Protein 6LRB (pdb70)

Organism: Nitratiruptor phage NrS-1 (NCBI:txid1230469)

Secondary structure (DSSP, 8-state):
---TTHHHHHHHHTT-EEEEETTTTEEEEEETTEEEEE-HHHHHHHHHHHHS---SS----EEEEE--SSS-SEEEETTEEEEE-----GGGS----SPPPHHHHHHHHHHTTT-HHHHHHHHHHHHHHHHH----S-EEEEESSTTSSHHHHHHHHHHHHGGGEEEEE-HHHHHSS--GGGTT-SEEEEE-------GGGHHHHHHH-SEEEE--TTS--EEEE----EEEE-SSS--S---TT-SSEEEEE----GGGSSS--TTHHHHHHHTHHHHHHHHHT----STTTT-----HHHHHHHHHHS-HHHHHHHHHHTT-HHHHHHTTTTHHHHTTSS-HHHHHHHHHHHHHTEEEHHHHHHHHHHHHSS---HHHHIIIIITTTT-EEEEEEESSSSEEEEEEE-/-TTHHHHHHHHTT-EEEEETTTTEEEEEETTEEEEE-HHHHHHHHHHHHS---SS----EEEEE--SSS-SEE-STT--EEE-----GGGS----SPPPHHHHHHHHHHTTT-HHHHHHHHHHHHHHHHH----S-EEEEESSTTSSHHHHHHHHHHHHGGGEEEEE-HHHHHSS--GGGTT-SEEEEE-------GGGGHHHHHH-SEEEE--TTS--EEEE----EEEE-SSS--S---TT-SSEEEEE----GGGSSS--STHHHHHHHTHHHHHHHHHT----STTTT-----HHHHHHHHHHS-HHHHHHHHHHTT-HHHHHHTTTTHHHHTTSS-HHHHHHHHHHHHHTEEEHHHHHHHHHHHHSS---HHHHIIIIITTTT-EEEEEEEETTEEEEEEEE-/--TTHHHHHHHHTT-EEEEETTTTEEEEEETTEEEEE-HHHHHHHHHHHHS---SS----EEEEE--SSS-SEE-STTPPEEE-----GGGS----SPPPHHHHHHHHHHTTT-HHHHHHHHHHHHHHHHH----S-EEEEESSTTSSHHHHHHHHHHHHGGGEEEEE-HHHHHSS--GGGTT-SEEEEE--------GGGGHHHHHH-SEEEE--TTS--EEEE----EEEEESSS--S---TT-SSEEEEE----GGGSSS--STHHHHHHHTHHHHHHHHHT----STTTT-----HHHHHHHHHHS-HHHHHHHHHHTT-HHHHHHTTTTHHHHTTSS-HHHHHHHHHHHHHTEEEHHHHHHHHHHHHSS---HHHHIIIIITTTT-EEEEEEESSSSEEEEEEE-/--S-TTHHHHHHHHTT-EEEEETTTTEEEEEETTEEEEE-HHHHHHHHHHHHS---SS----EEEEE--SSS-SEEEETTEEEEE-----GGGS----SPPPHHHHHHHHHHTTT-HHHHHHHHHHHHHHHHH----S-EEEEESSTTSSHHHHHHHHHHHHGGGEEEEE-HHHHHSS--GGGTT-SEEEEE-----GGGGHHHHHH-SEEEE--TTS--EEEE----EEEE-SSS--S---TT-SSEEEEE----GGGSSS--STHHHHHHHTHHHHHHHHHT----STTTT-----HHHHHHHHHHS-HHHHHHHHHHTT-HHHHHHTTTTHHHHTTSS-HHHHHHHHHHHHHTEEEHHHHHHHHHHHHSS---HHHHIIIIITTTT-EEEEEEESSSSEEEEEEE-/--S-TTHHHHHHHHTT-EEEEETTTTEEEEEETTEEEEE-HHHHHHHHHHHHS---SS----EEEEE--SSS-SEEEETTEEEEE-----GGGS----SPPPHHHHHHHHHHTTT-HHHHHHHHHHHHHHHHH----S-EEEEESSTTSSHHHHHHHHHHHHGGGEEEEE-HHHHHSS--GGGTT-SEEEEE-----GGGGHHHHHH-SEEEE--TTS--EEEE----EEEE-SSS--S---TT-SSEEEEE----GGGSSS--STHHHHHHHTHHHHHHHHHT----STTTT-----HHHHHHHHHHS-HHHHHHHHHHTT-HHHHHHTTTTHHHHTTSS-HHHHHHHHHHHHHTEEEHHHHHHHHHHHHSS---HHHHIIIIITTTT-EEEEEEESSSSEEEEEEE-/--TTHHHHHHHHTT-EEEEETTTTEEEEEETTEEEEE-HHHHHHHHHHHHS---SS----EEEEE--SSS-SEEEETTEEEEE-----GGGS----SPPPHHHHHHHHHHTTT-HHHHHHHHHHHHHHHHH----S-EEEEESSTTSSHHHHHHHHHHHHGGGEEEEE-HHHHHSS--GGGTT-SEEEEE------GGGGHHHHHH-SEEEE--TTS--EEEE----EEEE-SSS--S---TT-SSEEEEE----GGGSSS--STHHHHHHHTHHHHHHHHHT----STTTT-----HHHHHHHHHHS-HHHHHHHHHHTT-HHHHHHTTTTHHHHTTSS-HHHHHHHHHHHHHTEEEHHHHHHHHHHHHSS---HHHHIIIIITTTT-EEEEEEEETTEEEEEEEE-

Sequence (2454 aa):
EKDPLWLYKVLLTKGIEVWFDIKLEKYGIKRNNRVDYIAKSSLQQIVFEIIGKTPKNIAVPTYIGAYEPSKPEKWEEEGIKYINLFKPTPLMKVKPVKEMPEIVKNLLLNLFDYDAKSMGLFINWLAFIYQYKERTGVAWIFMGKQGTGKGLLVDLLKKIFEEHMSSNITDANLDSQFNPYLYNKLIVHLNEVSADMLVKNRLKTWITDETLYINRKNMKEVEIKNFCNFIINSNETIPVDIEDSDRRFNVIECNNVLKEQEWWTTESYQEILNNAEGFAKYLAGIKVDRSKVNEVVMSEKKKAIVETTESVLKQIAKALTDRDIEWFLDNGLEGVVEKNIVNDFQWEELQEAITTGVIPNKYLMIIVEQILGDSKTITWIKRNIITPYQVGETTVVKMAGKPIRAIVVGDPLWLYKVLLTKGIEVWFDIKLEKYGIKRNNRVDYIAKSSLQQIVFEIIGKTPKNIAVPTYIGAYEPSKPEKWEEEGIKYINLFKPTPLMKVKPVKEMPEIVKNLLLNLFDYDAKSMGLFINWLAFIYQYKERTGVAWIFMGKQGTGKGLLVDLLKKIFEEHMSSNITDANLDSQFNPYLYNKLIVHLNEVSADMLVKNRLKTWITDETLYINRKNMKEVEIKNFCNFIINSNETIPVDIEDSDRRFNVIECNNVLKEQEWWTTESYQEILNNAEGFAKYLAGIKVDRSKVNEVVMSEKKKAIVETTESVLKQIAKALTDRDIEWFLDNGLEGVVEKNIVNDFQWEELQEAITTGVIPNKYLMIIVEQILGDSKTITWIKRNIITPYQVGETTVVKMAGKPIRAIVVGKDPLWLYKVLLTKGIEVWFDIKLEKYGIKRNNRVDYIAKSSLQQIVFEIIGKTPKNIAVPTYIGAYEPSKPEKWEEEGIKYINLFKPTPLMKVKPVKEMPEIVKNLLLNLFDYDAKSMGLFINWLAFIYQYKERTGVAWIFMGKQGTGKGLLVDLLKKIFEEHMSSNITDANLDSQFNPYLYNKLIVHLNEVSADNMLVKNRLKTWITDETLYINRKNMKEVEIKNFCNFIINSNETIPVDIEDSDRRFNVIECNNVLKEQEWWTTESYQEILNNAEGFAKYLAGIKVDRSKVNEVVMSEKKKAIVETTESVLKQIAKALTDRDIEWFLDNGLEGVVEKNIVNDFQWEELQEAITTGVIPNKYLMIIVEQILGDSKTITWIKRNIITPYQVGETTVVKMAGKPIRAIVVGEEKDPLWLYKVLLTKGIEVWFDIKLEKYGIKRNNRVDYIAKSSLQQIVFEIIGKTPKNIAVPTYIGAYEPSKPEKWEEEGIKYINLFKPTPLMKVKPVKEMPEIVKNLLLNLFDYDAKSMGLFINWLAFIYQYKERTGVAWIFMGKQGTGKGLLVDLLKKIFEEHMSSNITDANLDSQFNPYLYNKLIVHLNEVSALVKNRLKTWITDETLYINRKNMKEVEIKNFCNFIINSNETIPVDIEDSDRRFNVIECNNVLKEQEWWTTESYQEILNNAEGFAKYLAGIKVDRSKVNEVVMSEKKKAIVETTESVLKQIAKALTDRDIEWFLDNGLEGVVEKNIVNDFQWEELQEAITTGVIPNKYLMIIVEQILGDSKTITWIKRNIITPYQVGETTVVKMAGKPIRAIVVGEEKDPLWLYKVLLTKGIEVWFDIKLEKYGIKRNNRVDYIAKSSLQQIVFEIIGKTPKNIAVPTYIGAYEPSKPEKWEEEGIKYINLFKPTPLMKVKPVKEMPEIVKNLLLNLFDYDAKSMGLFINWLAFIYQYKERTGVAWIFMGKQGTGKGLLVDLLKKIFEEHMSSNITDANLDSQFNPYLYNKLIVHLNEVSALVKNRLKTWITDETLYINRKNMKEVEIKNFCNFIINSNETIPVDIEDSDRRFNVIECNNVLKEQEWWTTESYQEILNNAEGFAKYLAGIKVDRSKVNEVVMSEKKKAIVETTESVLKQIAKALTDRDIEWFLDNGLEGVVEKNIVNDFQWEELQEAITTGVIPNKYLMIIVEQILGDSKTITWIKRNIITPYQVGETTVVKMAGKPIRAIVVGKDPLWLYKVLLTKGIEVWFDIKLEKYGIKRNNRVDYIAKSSLQQIVFEIIGKTPKNIAVPTYIGAYEPSKPEKWEEEGIKYINLFKPTPLMKVKPVKEMPEIVKNLLLNLFDYDAKSMGLFINWLAFIYQYKERTGVAWIFMGKQGTGKGLLVDLLKKIFEEHMSSNITDANLDSQFNPYLYNKLIVHLNEVSAMLVKNRLKTWITDETLYINRKNMKEVEIKNFCNFIINSNETIPVDIEDSDRRFNVIECNNVLKEQEWWTTESYQEILNNAEGFAKYLAGIKVDRSKVNEVVMSEKKKAIVETTESVLKQIAKALTDRDIEWFLDNGLEGVVEKNIVNDFQWEELQEAITTGVIPNKYLMIIVEQILGDSKTITWIKRNIITPYQVGETTVVKMAGKPIRAIVVG

GO terms:
  GO:0016887 ATP hydrolysis activity (F, EXP)
  GO:0034061 DNA polymerase activity (F, EXP)

Structure (mmCIF, N/CA/C/O backbone):
data_6LRB
#
_entry.id   6LRB
#
_cell.length_a   150.719
_cell.length_b   150.392
_cell.length_c   149.437
_cell.angle_alpha   90.000
_cell.angle_beta   90.000
_cell.angle_gamma   90.000
#
_symmetry.space_group_name_H-M   'P 21 21 21'
#
loop_
_entity.id
_entity.type
_entity.pdbx_description
1 polymer Primase
2 non-polymer 'MAGNESIUM ION'
3 water water
#
loop_
_atom_site.group_PDB
_atom_site.id
_atom_site.type_symbol
_atom_site.label_atom_id
_atom_site.label_alt_id
_atom_site.label_comp_id
_atom_site.label_asym_id
_atom_site.label_entity_id
_atom_site.label_seq_id
_atom_site.pdbx_PDB_ins_code
_atom_site.Cartn_x
_atom_site.Cartn_y
_atom_site.Cartn_z
_atom_site.occupancy
_atom_site.B_iso_or_equiv
_atom_site.auth_seq_id
_atom_site.auth_comp_id
_atom_site.auth_asym_id
_atom_site.auth_atom_id
_atom_site.pdbx_PDB_model_num
ATOM 1 N N . GLU A 1 2 ? 174.783 195.428 125.541 1.00 114.98 304 GLU A N 1
ATOM 2 C CA . GLU A 1 2 ? 174.098 194.292 126.244 1.00 115.85 304 GLU A CA 1
ATOM 3 C C . GLU A 1 2 ? 173.081 194.823 127.254 1.00 124.16 304 GLU A C 1
ATOM 4 O O . GLU A 1 2 ? 173.364 195.793 127.968 1.00 128.29 304 GLU A O 1
ATOM 10 N N . LYS A 1 3 ? 171.918 194.166 127.313 1.00 122.29 305 LYS A N 1
ATOM 11 C CA . LYS A 1 3 ? 170.855 194.489 128.279 1.00 109.34 305 LYS A CA 1
ATOM 12 C C . LYS A 1 3 ? 171.137 193.758 129.595 1.00 104.98 305 LYS A C 1
ATOM 13 O O . LYS A 1 3 ? 171.125 194.390 130.656 1.00 102.09 305 LYS A O 1
ATOM 15 N N . ASP A 1 4 ? 171.400 192.445 129.511 1.00 91.12 306 ASP A N 1
ATOM 16 C CA . ASP A 1 4 ? 171.627 191.609 130.687 1.00 83.20 306 ASP A CA 1
ATOM 17 C C . ASP A 1 4 ? 172.968 190.852 130.657 1.00 94.71 306 ASP A C 1
ATOM 18 O O . ASP A 1 4 ? 173.187 190.027 129.772 1.00 98.22 306 ASP A O 1
ATOM 23 N N . PRO A 1 5 ? 173.870 191.117 131.629 1.00 103.33 307 PRO A N 1
ATOM 24 C CA . PRO A 1 5 ? 175.141 190.354 131.722 1.00 103.18 307 PRO A CA 1
ATOM 25 C C . PRO A 1 5 ? 175.071 188.876 132.162 1.00 97.82 307 PRO A C 1
ATOM 26 O O . PRO A 1 5 ? 176.102 188.171 132.093 1.00 119.39 307 PRO A O 1
ATOM 30 N N . LEU A 1 6 ? 173.908 188.417 132.628 1.00 85.85 308 LEU A N 1
ATOM 31 C CA . LEU A 1 6 ? 173.732 187.042 133.114 1.00 78.36 308 LEU A CA 1
ATOM 32 C C . LEU A 1 6 ? 172.570 186.290 132.440 1.00 66.65 308 LEU A C 1
ATOM 33 O O . LEU A 1 6 ? 172.183 185.236 132.925 1.00 66.58 308 LEU A O 1
ATOM 38 N N . TRP A 1 7 ? 172.083 186.752 131.289 1.00 51.79 309 TRP A N 1
ATOM 39 C CA . TRP A 1 7 ? 170.947 186.057 130.607 1.00 45.65 309 TRP A CA 1
ATOM 40 C C . TRP A 1 7 ? 171.211 184.579 130.433 1.00 48.10 309 TRP A C 1
ATOM 41 O O . TRP A 1 7 ? 170.404 183.760 130.888 1.00 38.61 309 TRP A O 1
ATOM 52 N N . LEU A 1 8 ? 172.410 184.243 129.909 1.00 54.61 310 LEU A N 1
ATOM 53 C CA . LEU A 1 8 ? 172.785 182.859 129.611 1.00 62.58 310 LEU A CA 1
ATOM 54 C C . LEU A 1 8 ? 172.794 181.981 130.876 1.00 70.81 310 LEU A C 1
ATOM 55 O O . LEU A 1 8 ? 172.277 180.868 130.859 1.00 79.54 310 LEU A O 1
ATOM 60 N N . TYR A 1 9 ? 173.375 182.484 131.959 1.00 70.06 311 TYR A N 1
ATOM 61 C CA . TYR A 1 9 ? 173.333 181.818 133.267 1.00 79.69 311 TYR A CA 1
ATOM 62 C C . TYR A 1 9 ? 171.949 181.312 133.614 1.00 86.02 311 TYR A C 1
ATOM 63 O O . TYR A 1 9 ? 171.753 180.151 134.000 1.00 94.08 311 TYR A O 1
ATOM 72 N N . LYS A 1 10 ? 171.005 182.234 133.472 1.00 78.43 312 LYS A N 1
ATOM 73 C CA . LYS A 1 10 ? 169.635 182.054 133.905 1.00 72.64 312 LYS A CA 1
ATOM 74 C C . LYS A 1 10 ? 168.946 181.041 133.010 1.00 72.56 312 LYS A C 1
ATOM 75 O O . LYS A 1 10 ? 168.273 180.140 133.488 1.00 66.17 312 LYS A O 1
ATOM 81 N N . VAL A 1 11 ? 169.120 181.208 131.703 1.00 77.08 313 VAL A N 1
ATOM 82 C CA . VAL A 1 11 ? 168.523 180.302 130.720 1.00 76.89 313 VAL A CA 1
ATOM 83 C C . VAL A 1 11 ? 169.016 178.889 130.968 1.00 76.35 313 VAL A C 1
ATOM 84 O O . VAL A 1 11 ? 168.271 177.936 130.774 1.00 89.28 313 VAL A O 1
ATOM 88 N N . LEU A 1 12 ? 170.286 178.745 131.335 1.00 66.49 314 LEU A N 1
ATOM 89 C CA . LEU A 1 12 ? 170.820 177.422 131.612 1.00 66.76 314 LEU A CA 1
ATOM 90 C C . LEU A 1 12 ? 170.367 176.908 132.977 1.00 59.57 314 LEU A C 1
ATOM 91 O O . LEU A 1 12 ? 170.156 175.717 133.111 1.00 54.72 314 LEU A O 1
ATOM 96 N N . LEU A 1 13 ? 170.161 177.784 133.955 1.00 59.32 315 LEU A N 1
ATOM 97 C CA . LEU A 1 13 ? 169.443 177.381 135.197 1.00 63.48 315 LEU A CA 1
ATOM 98 C C . LEU A 1 13 ? 168.007 176.884 134.964 1.00 67.21 315 LEU A C 1
ATOM 99 O O . LEU A 1 13 ? 167.641 175.825 135.460 1.00 54.78 315 LEU A O 1
ATOM 104 N N . THR A 1 14 ? 167.224 177.627 134.178 1.00 73.91 316 THR A N 1
ATOM 105 C CA . THR A 1 14 ? 165.957 177.133 133.611 1.00 76.06 316 THR A CA 1
ATOM 106 C C . THR A 1 14 ? 166.020 175.648 133.211 1.00 75.66 316 THR A C 1
ATOM 107 O O . THR A 1 14 ? 165.086 174.895 133.466 1.00 90.09 316 THR A O 1
ATOM 111 N N . LYS A 1 15 ? 167.099 175.255 132.541 1.00 77.81 317 LYS A N 1
ATOM 112 C CA . LYS A 1 15 ? 167.297 173.862 132.111 1.00 79.12 317 LYS A CA 1
ATOM 113 C C . LYS A 1 15 ? 168.072 172.979 133.100 1.00 72.31 317 LYS A C 1
ATOM 114 O O . LYS A 1 15 ? 168.523 171.901 132.730 1.00 60.12 317 LYS A O 1
ATOM 120 N N . GLY A 1 16 ? 168.206 173.420 134.356 1.00 77.92 318 GLY A N 1
ATOM 121 C CA . GLY A 1 16 ? 168.934 172.668 135.381 1.00 75.98 318 GLY A CA 1
ATOM 122 C C . GLY A 1 16 ? 170.445 172.518 135.214 1.00 84.89 318 GLY A C 1
ATOM 123 O O . GLY A 1 16 ? 171.001 171.525 135.670 1.00 94.24 318 GLY A O 1
ATOM 124 N N . ILE A 1 17 ? 171.098 173.469 134.522 1.00 86.71 319 ILE A N 1
ATOM 125 C CA . ILE A 1 17 ? 172.562 173.557 134.418 1.00 73.29 319 ILE A CA 1
ATOM 126 C C . ILE A 1 17 ? 173.000 174.876 135.049 1.00 80.10 319 ILE A C 1
ATOM 127 O O . ILE A 1 17 ? 172.475 175.936 134.705 1.00 88.08 319 ILE A O 1
ATOM 132 N N . GLU A 1 18 ? 173.987 174.819 135.940 1.00 72.11 320 GLU A N 1
ATOM 133 C CA . GLU A 1 18 ? 174.515 176.025 136.558 1.00 65.49 320 GLU A CA 1
ATOM 134 C C . GLU A 1 18 ? 175.945 176.278 136.080 1.00 62.66 320 GLU A C 1
ATOM 135 O O . GLU A 1 18 ? 176.860 175.532 136.394 1.00 44.31 320 GLU A O 1
ATOM 141 N N . VAL A 1 19 ? 176.123 177.359 135.334 1.00 64.95 321 VAL A N 1
ATOM 142 C CA . VAL A 1 19 ? 177.426 177.691 134.770 1.00 68.53 321 VAL A CA 1
ATOM 143 C C . VAL A 1 19 ? 178.005 178.909 135.460 1.00 73.75 321 VAL A C 1
ATOM 144 O O . VAL A 1 19 ? 177.289 179.848 135.784 1.00 66.92 321 VAL A O 1
ATOM 148 N N . TRP A 1 20 ? 179.314 178.901 135.654 1.00 69.53 322 TRP A N 1
ATOM 149 C CA . TRP A 1 20 ? 179.995 180.067 136.175 1.00 62.67 322 TRP A CA 1
ATOM 150 C C . TRP A 1 20 ? 181.394 180.122 135.594 1.00 64.85 322 TRP A C 1
ATOM 151 O O . TRP A 1 20 ? 181.836 179.139 134.998 1.00 71.61 322 TRP A O 1
ATOM 162 N N . PHE A 1 21 ? 182.059 181.262 135.743 1.00 56.94 323 PHE A N 1
ATOM 163 C CA . PHE A 1 21 ? 183.491 181.374 135.489 1.00 58.47 323 PHE A CA 1
ATOM 164 C C . PHE A 1 21 ? 184.261 181.378 136.785 1.00 53.16 323 PHE A C 1
ATOM 165 O O . PHE A 1 21 ? 184.063 182.261 137.626 1.00 71.09 323 PHE A O 1
ATOM 173 N N . ASP A 1 22 ? 185.184 180.443 136.937 1.00 52.56 324 ASP A N 1
ATOM 174 C CA . ASP A 1 22 ? 185.923 180.287 138.184 1.00 54.16 324 ASP A CA 1
ATOM 175 C C . ASP A 1 22 ? 187.231 181.048 138.127 1.00 52.41 324 ASP A C 1
ATOM 176 O O . ASP A 1 22 ? 188.284 180.495 137.850 1.00 60.15 324 ASP A O 1
ATOM 181 N N . ILE A 1 23 ? 187.140 182.329 138.424 1.00 56.95 325 ILE A N 1
ATOM 182 C CA . ILE A 1 23 ? 188.299 183.239 138.525 1.00 64.27 325 ILE A CA 1
ATOM 183 C C . ILE A 1 23 ? 189.577 182.649 139.158 1.00 71.65 325 ILE A C 1
ATOM 184 O O . ILE A 1 23 ? 190.684 182.979 138.728 1.00 96.05 325 ILE A O 1
ATOM 189 N N . LYS A 1 24 ? 189.439 181.736 140.124 1.00 75.54 326 LYS A N 1
ATOM 190 C CA . LYS A 1 24 ? 190.606 181.114 140.763 1.00 70.49 326 LYS A CA 1
ATOM 191 C C . LYS A 1 24 ? 191.312 180.137 139.843 1.00 71.32 326 LYS A C 1
ATOM 192 O O . LYS A 1 24 ? 192.536 180.116 139.817 1.00 78.47 326 LYS A O 1
ATOM 198 N N . LEU A 1 25 ? 190.535 179.305 139.151 1.00 63.78 327 LEU A N 1
ATOM 199 C CA . LEU A 1 25 ? 191.052 178.344 138.181 1.00 65.66 327 LEU A CA 1
ATOM 200 C C . LEU A 1 25 ? 191.073 178.868 136.734 1.00 62.17 327 LEU A C 1
ATOM 201 O O . LEU A 1 25 ? 191.551 178.178 135.814 1.00 59.33 327 LEU A O 1
ATOM 206 N N . GLU A 1 26 ? 190.495 180.048 136.501 1.00 59.84 328 GLU A N 1
ATOM 207 C CA . GLU A 1 26 ? 190.365 180.572 135.150 1.00 62.31 328 GLU A CA 1
ATOM 208 C C . GLU A 1 26 ? 189.881 179.457 134.226 1.00 60.16 328 GLU A C 1
ATOM 209 O O . GLU A 1 26 ? 190.495 179.141 133.214 1.00 60.52 328 GLU A O 1
ATOM 215 N N . LYS A 1 27 ? 188.741 178.907 134.595 1.00 73.33 329 LYS A N 1
ATOM 216 C CA . LYS A 1 27 ? 188.146 177.737 133.960 1.00 74.18 329 LYS A CA 1
ATOM 217 C C . LYS A 1 27 ? 186.650 177.934 134.178 1.00 66.32 329 LYS A C 1
ATOM 218 O O . LYS A 1 27 ? 186.264 178.463 135.228 1.00 53.24 329 LYS A O 1
ATOM 224 N N . TYR A 1 28 ? 185.827 177.555 133.210 1.00 47.82 330 TYR A N 1
ATOM 225 C CA . TYR A 1 28 ? 184.393 177.690 133.378 1.00 55.28 330 TYR A CA 1
ATOM 226 C C . TYR A 1 28 ? 183.930 176.445 134.031 1.00 56.08 330 TYR A C 1
ATOM 227 O O . TYR A 1 28 ? 184.131 175.369 133.490 1.00 65.83 330 TYR A O 1
ATOM 236 N N . GLY A 1 29 ? 183.288 176.591 135.175 1.00 68.36 331 GLY A N 1
ATOM 237 C CA . GLY A 1 29 ? 182.588 175.492 135.843 1.00 73.90 331 GLY A CA 1
ATOM 238 C C . GLY A 1 29 ? 181.160 175.260 135.390 1.00 68.87 331 GLY A C 1
ATOM 239 O O . GLY A 1 29 ? 180.461 176.182 134.963 1.00 80.40 331 GLY A O 1
ATOM 240 N N . ILE A 1 30 ? 180.711 174.022 135.529 1.00 71.54 332 ILE A N 1
ATOM 241 C CA . ILE A 1 30 ? 179.370 173.611 135.111 1.00 76.32 332 ILE A CA 1
ATOM 242 C C . ILE A 1 30 ? 178.824 172.535 136.048 1.00 72.50 332 ILE A C 1
ATOM 243 O O . ILE A 1 30 ? 179.516 171.571 136.356 1.00 56.98 332 ILE A O 1
ATOM 248 N N . LYS A 1 31 ? 177.541 172.652 136.405 1.00 94.11 333 LYS A N 1
ATOM 249 C CA . LYS A 1 31 ? 176.909 171.759 137.390 1.00 84.37 333 LYS A CA 1
ATOM 250 C C . LYS A 1 31 ? 175.535 171.250 136.932 1.00 87.54 333 LYS A C 1
ATOM 251 O O . LYS A 1 31 ? 174.601 172.041 136.770 1.00 101.26 333 LYS A O 1
ATOM 257 N N . ARG A 1 32 ? 175.448 169.942 136.678 1.00 89.66 334 ARG A N 1
ATOM 258 C CA . ARG A 1 32 ? 174.198 169.242 136.336 1.00 95.15 334 ARG A CA 1
ATOM 259 C C . ARG A 1 32 ? 174.089 168.039 137.245 1.00 111.03 334 ARG A C 1
ATOM 260 O O . ARG A 1 32 ? 175.107 167.399 137.536 1.00 115.09 334 ARG A O 1
ATOM 268 N N . ASN A 1 33 ? 172.867 167.698 137.659 1.00 120.25 335 ASN A N 1
ATOM 269 C CA . ASN A 1 33 ? 172.575 166.398 138.283 1.00 115.34 335 ASN A CA 1
ATOM 270 C C . ASN A 1 33 ? 173.647 166.008 139.305 1.00 118.58 335 ASN A C 1
ATOM 271 O O . ASN A 1 33 ? 174.096 164.860 139.339 1.00 127.79 335 ASN A O 1
ATOM 276 N N . ASN A 1 34 ? 174.067 166.996 140.102 1.00 121.90 336 ASN A N 1
ATOM 277 C CA . ASN A 1 34 ? 175.097 166.842 141.137 1.00 121.77 336 ASN A CA 1
ATOM 278 C C . ASN A 1 34 ? 176.477 166.291 140.663 1.00 120.32 336 ASN A C 1
ATOM 279 O O . ASN A 1 34 ? 177.222 165.705 141.454 1.00 112.20 336 ASN A O 1
ATOM 284 N N . ARG A 1 35 ? 176.807 166.524 139.383 1.00 105.18 337 ARG A N 1
ATOM 285 C CA . ARG A 1 35 ? 178.147 166.292 138.802 1.00 95.40 337 ARG A CA 1
ATOM 286 C C . ARG A 1 35 ? 178.770 167.649 138.409 1.00 93.61 337 ARG A C 1
ATOM 287 O O . ARG A 1 35 ? 178.189 168.381 137.598 1.00 101.08 337 ARG A O 1
ATOM 289 N N . VAL A 1 36 ? 179.915 167.992 139.014 1.00 87.87 338 VAL A N 1
ATOM 290 C CA . VAL A 1 36 ? 180.624 169.247 138.747 1.00 88.53 338 VAL A CA 1
ATOM 291 C C . VAL A 1 36 ? 181.786 168.992 137.820 1.00 90.35 338 VAL A C 1
ATOM 292 O O . VAL A 1 36 ? 182.588 168.100 138.072 1.00 103.27 338 VAL A O 1
ATOM 296 N N . ASP A 1 37 ? 181.871 169.764 136.745 1.00 86.01 339 ASP A N 1
ATOM 297 C CA . ASP A 1 37 ? 183.021 169.725 135.854 1.00 90.03 339 ASP A CA 1
ATOM 298 C C . ASP A 1 37 ? 183.610 171.125 135.667 1.00 88.49 339 ASP A C 1
ATOM 299 O O . ASP A 1 37 ? 182.911 172.136 135.821 1.00 99.14 339 ASP A O 1
ATOM 304 N N . TYR A 1 38 ? 184.892 171.183 135.309 1.00 70.48 340 TYR A N 1
ATOM 305 C CA . TYR A 1 38 ? 185.515 172.432 134.880 1.00 62.28 340 TYR A CA 1
ATOM 306 C C . TYR A 1 38 ? 185.993 172.266 133.459 1.00 54.37 340 TYR A C 1
ATOM 307 O O . TYR A 1 38 ? 186.691 171.304 133.138 1.00 35.38 340 TYR A O 1
ATOM 316 N N . ILE A 1 39 ? 185.632 173.242 132.615 1.00 50.23 341 ILE A N 1
ATOM 317 C CA . ILE A 1 39 ? 185.929 173.177 131.201 1.00 44.51 341 ILE A CA 1
ATOM 318 C C . ILE A 1 39 ? 186.477 174.475 130.702 1.00 39.54 341 ILE A C 1
ATOM 319 O O . ILE A 1 39 ? 186.206 175.532 131.241 1.00 42.78 341 ILE A O 1
ATOM 324 N N . ALA A 1 40 ? 187.255 174.417 129.642 1.00 33.42 342 ALA A N 1
ATOM 325 C CA . ALA A 1 40 ? 187.759 175.630 128.998 1.00 30.87 342 ALA A CA 1
ATOM 326 C C . ALA A 1 40 ? 186.546 176.294 128.282 1.00 34.71 342 ALA A C 1
ATOM 327 O O . ALA A 1 40 ? 185.444 175.721 128.233 1.00 27.29 342 ALA A O 1
ATOM 329 N N . LYS A 1 41 ? 186.768 177.465 127.705 1.00 34.98 343 LYS A N 1
ATOM 330 C CA . LYS A 1 41 ? 185.688 178.271 127.144 1.00 40.55 343 LYS A CA 1
ATOM 331 C C . LYS A 1 41 ? 185.082 177.624 125.937 1.00 46.98 343 LYS A C 1
ATOM 332 O O . LYS A 1 41 ? 183.871 177.460 125.878 1.00 52.94 343 LYS A O 1
ATOM 338 N N . SER A 1 42 ? 185.927 177.234 124.970 1.00 54.46 344 SER A N 1
ATOM 339 C CA . SER A 1 42 ? 185.451 176.561 123.732 1.00 46.76 344 SER A CA 1
ATOM 340 C C . SER A 1 42 ? 184.538 175.401 124.060 1.00 44.79 344 SER A C 1
ATOM 341 O O . SER A 1 42 ? 183.456 175.301 123.509 1.00 49.87 344 SER A O 1
ATOM 344 N N . SER A 1 43 ? 184.975 174.540 124.959 1.00 45.50 345 SER A N 1
ATOM 345 C CA . SER A 1 43 ? 184.162 173.416 125.423 1.00 49.90 345 SER A CA 1
ATOM 346 C C . SER A 1 43 ? 182.764 173.821 125.961 1.00 58.88 345 SER A C 1
ATOM 347 O O . SER A 1 43 ? 181.779 173.089 125.762 1.00 78.03 345 SER A O 1
ATOM 350 N N . LEU A 1 44 ? 182.687 174.974 126.620 1.00 52.00 346 LEU A N 1
ATOM 351 C CA . LEU A 1 44 ? 181.424 175.513 127.109 1.00 49.84 346 LEU A CA 1
ATOM 352 C C . LEU A 1 44 ? 180.597 175.992 125.966 1.00 51.35 346 LEU A C 1
ATOM 353 O O . LEU A 1 44 ? 179.395 175.721 125.889 1.00 61.32 346 LEU A O 1
ATOM 358 N N . GLN A 1 45 ? 181.221 176.784 125.107 1.00 49.74 347 GLN A N 1
ATOM 359 C CA . GLN A 1 45 ? 180.541 177.276 123.950 1.00 52.71 347 GLN A CA 1
ATOM 360 C C . GLN A 1 45 ? 179.881 176.083 123.191 1.00 66.12 347 GLN A C 1
ATOM 361 O O . GLN A 1 45 ? 178.764 176.218 122.684 1.00 77.31 347 GLN A O 1
ATOM 367 N N . GLN A 1 46 ? 180.573 174.940 123.120 1.00 64.88 348 GLN A N 1
ATOM 368 C CA . GLN A 1 46 ? 180.038 173.740 122.462 1.00 62.57 348 GLN A CA 1
ATOM 369 C C . GLN A 1 46 ? 178.831 173.177 123.197 1.00 64.00 348 GLN A C 1
ATOM 370 O O . GLN A 1 46 ? 177.862 172.757 122.574 1.00 71.15 348 GLN A O 1
ATOM 376 N N . ILE A 1 47 ? 178.881 173.176 124.522 1.00 70.84 349 ILE A N 1
ATOM 377 C CA . ILE A 1 47 ? 177.702 172.803 125.330 1.00 69.23 349 ILE A CA 1
ATOM 378 C C . ILE A 1 47 ? 176.536 173.776 125.155 1.00 67.10 349 ILE A C 1
ATOM 379 O O . ILE A 1 47 ? 175.422 173.367 124.877 1.00 60.45 349 ILE A O 1
ATOM 384 N N . VAL A 1 48 ? 176.818 175.063 125.337 1.00 68.80 350 VAL A N 1
ATOM 385 C CA . VAL A 1 48 ? 175.817 176.108 125.161 1.00 63.98 350 VAL A CA 1
ATOM 386 C C . VAL A 1 48 ? 175.126 175.973 123.794 1.00 63.92 350 VAL A C 1
ATOM 387 O O . VAL A 1 48 ? 173.918 176.060 123.716 1.00 59.23 350 VAL A O 1
ATOM 391 N N . PHE A 1 49 ? 175.889 175.776 122.733 1.00 61.79 351 PHE A N 1
ATOM 392 C CA . PHE A 1 49 ? 175.297 175.657 121.407 1.00 66.47 351 PHE A CA 1
ATOM 393 C C . PHE A 1 49 ? 174.223 174.577 121.358 1.00 62.83 351 PHE A C 1
ATOM 394 O O . PHE A 1 49 ? 173.098 174.810 120.934 1.00 56.20 351 PHE A O 1
ATOM 402 N N . GLU A 1 50 ? 174.606 173.397 121.800 1.00 68.03 352 GLU A N 1
ATOM 403 C CA . GLU A 1 50 ? 173.720 172.229 121.865 1.00 68.04 352 GLU A CA 1
ATOM 404 C C . GLU A 1 50 ? 172.408 172.496 122.598 1.00 61.13 352 GLU A C 1
ATOM 405 O O . GLU A 1 50 ? 171.400 171.895 122.272 1.00 73.50 352 GLU A O 1
ATOM 411 N N . ILE A 1 51 ? 172.422 173.402 123.574 1.00 74.00 353 ILE A N 1
ATOM 412 C CA . ILE A 1 51 ? 171.279 173.646 124.491 1.00 70.77 353 ILE A CA 1
ATOM 413 C C . ILE A 1 51 ? 170.396 174.833 124.104 1.00 72.61 353 ILE A C 1
ATOM 414 O O . ILE A 1 51 ? 169.220 174.816 124.412 1.00 69.45 353 ILE A O 1
ATOM 419 N N . ILE A 1 52 ? 170.953 175.872 123.475 1.00 78.77 354 ILE A N 1
ATOM 420 C CA . ILE A 1 52 ? 170.152 177.024 122.990 1.00 82.91 354 ILE A CA 1
ATOM 421 C C . ILE A 1 52 ? 170.180 177.257 121.477 1.00 80.23 354 ILE A C 1
ATOM 422 O O . ILE A 1 52 ? 169.388 178.053 120.967 1.00 92.31 354 ILE A O 1
ATOM 427 N N . GLY A 1 53 ? 171.061 176.566 120.760 1.00 83.32 355 GLY A N 1
ATOM 428 C CA . GLY A 1 53 ? 171.176 176.706 119.298 1.00 81.21 355 GLY A CA 1
ATOM 429 C C . GLY A 1 53 ? 171.917 177.933 118.798 1.00 79.07 355 GLY A C 1
ATOM 430 O O . GLY A 1 53 ? 171.829 178.269 117.623 1.00 69.72 355 GLY A O 1
ATOM 431 N N . LYS A 1 54 ? 172.627 178.612 119.700 1.00 83.73 356 LYS A N 1
ATOM 432 C CA . LYS A 1 54 ? 173.306 179.878 119.422 1.00 75.80 356 LYS A CA 1
ATOM 433 C C . LYS A 1 54 ? 174.644 179.831 120.147 1.00 77.88 356 LYS A C 1
ATOM 434 O O . LYS A 1 54 ? 174.696 179.467 121.324 1.00 66.65 356 LYS A O 1
ATOM 436 N N . THR A 1 55 ? 175.711 180.163 119.430 1.00 80.70 357 THR A N 1
ATOM 437 C CA . THR A 1 55 ? 177.033 180.300 120.010 1.00 97.29 357 THR A CA 1
ATOM 438 C C . THR A 1 55 ? 177.241 181.797 120.197 1.00 107.54 357 THR A C 1
ATOM 439 O O . THR A 1 55 ? 177.495 182.511 119.209 1.00 121.77 357 THR A O 1
ATOM 443 N N . PRO A 1 56 ? 177.117 182.288 121.447 1.00 109.75 358 PRO A N 1
ATOM 444 C CA . PRO A 1 56 ? 177.391 183.697 121.684 1.00 113.25 358 PRO A CA 1
ATOM 445 C C . PRO A 1 56 ? 178.891 183.921 121.780 1.00 117.53 358 PRO A C 1
ATOM 446 O O . PRO A 1 56 ? 179.620 183.037 122.234 1.00 113.90 358 PRO A O 1
ATOM 450 N N . LYS A 1 57 ? 179.342 185.094 121.353 1.00 124.60 359 LYS A N 1
ATOM 451 C CA . LYS A 1 57 ? 180.739 185.478 121.528 1.00 129.35 359 LYS A CA 1
ATOM 452 C C . LYS A 1 57 ? 181.027 185.656 123.023 1.00 119.43 359 LYS A C 1
ATOM 453 O O . LYS A 1 57 ? 182.103 185.262 123.500 1.00 137.12 359 LYS A O 1
ATOM 459 N N . ASN A 1 58 ? 180.053 186.213 123.754 1.00 101.55 360 ASN A N 1
ATOM 460 C CA . ASN A 1 58 ? 180.203 186.495 125.194 1.00 84.90 360 ASN A CA 1
ATOM 461 C C . ASN A 1 58 ? 179.420 185.573 126.121 1.00 77.72 360 ASN A C 1
ATOM 462 O O . ASN A 1 58 ? 178.185 185.484 126.037 1.00 62.21 360 ASN A O 1
ATOM 467 N N . ILE A 1 59 ? 180.166 184.886 126.992 1.00 59.84 361 ILE A N 1
ATOM 468 C CA . ILE A 1 59 ? 179.599 183.941 127.930 1.00 53.84 361 ILE A CA 1
ATOM 469 C C . ILE A 1 59 ? 179.027 184.786 129.092 1.00 63.54 361 ILE A C 1
ATOM 470 O O . ILE A 1 59 ? 179.787 185.343 129.899 1.00 63.14 361 ILE A O 1
ATOM 475 N N . ALA A 1 60 ? 177.695 184.872 129.141 1.00 56.54 362 ALA A N 1
ATOM 476 C CA . ALA A 1 60 ? 176.990 185.751 130.051 1.00 57.63 362 ALA A CA 1
ATOM 477 C C . ALA A 1 60 ? 176.681 184.990 131.306 1.00 55.36 362 ALA A C 1
ATOM 478 O O . ALA A 1 60 ? 175.580 184.499 131.473 1.00 47.33 362 ALA A O 1
ATOM 480 N N . VAL A 1 61 ? 177.691 184.860 132.165 1.00 66.74 363 VAL A N 1
ATOM 481 C CA . VAL A 1 61 ? 177.616 184.056 133.408 1.00 57.64 363 VAL A CA 1
ATOM 482 C C . VAL A 1 61 ? 178.370 184.740 134.542 1.00 58.49 363 VAL A C 1
ATOM 483 O O . VAL A 1 61 ? 179.238 185.592 134.311 1.00 57.03 363 VAL A O 1
ATOM 487 N N . PRO A 1 62 ? 178.023 184.391 135.787 1.00 62.58 364 PRO A N 1
ATOM 488 C CA . PRO A 1 62 ? 178.645 185.086 136.890 1.00 62.12 364 PRO A CA 1
ATOM 489 C C . PRO A 1 62 ? 180.059 184.548 137.163 1.00 54.92 364 PRO A C 1
ATOM 490 O O . PRO A 1 62 ? 180.350 183.405 136.853 1.00 40.44 364 PRO A O 1
ATOM 494 N N . THR A 1 63 ? 180.879 185.372 137.803 1.00 62.39 365 THR A N 1
ATOM 495 C CA . THR A 1 63 ? 182.219 185.007 138.230 1.00 61.61 365 THR A CA 1
ATOM 496 C C . THR A 1 63 ? 182.049 184.654 139.684 1.00 64.85 365 THR A C 1
ATOM 497 O O . THR A 1 63 ? 181.602 185.487 140.490 1.00 64.80 365 THR A O 1
ATOM 501 N N . TYR A 1 64 ? 182.319 183.392 140.000 1.00 72.51 366 TYR A N 1
ATOM 502 C CA . TYR A 1 64 ? 182.361 182.887 141.380 1.00 73.79 366 TYR A CA 1
ATOM 503 C C . TYR A 1 64 ? 183.723 182.266 141.605 1.00 66.64 366 TYR A C 1
ATOM 504 O O . TYR A 1 64 ? 184.524 182.158 140.680 1.00 72.04 366 TYR A O 1
ATOM 513 N N . ILE A 1 65 ? 183.965 181.846 142.836 1.00 59.55 367 ILE A N 1
ATOM 514 C CA . ILE A 1 65 ? 185.110 181.007 143.181 1.00 53.52 367 ILE A CA 1
ATOM 515 C C . ILE A 1 65 ? 184.559 179.690 143.679 1.00 50.07 367 ILE A C 1
ATOM 516 O O . ILE A 1 65 ? 183.864 179.651 144.708 1.00 70.48 367 ILE A O 1
ATOM 521 N N . GLY A 1 66 ? 184.910 178.621 142.992 1.00 40.80 368 GLY A N 1
ATOM 522 C CA . GLY A 1 66 ? 184.502 177.299 143.368 1.00 40.35 368 GLY A CA 1
ATOM 523 C C . GLY A 1 66 ? 185.300 176.867 144.602 1.00 53.58 368 GLY A C 1
ATOM 524 O O . GLY A 1 66 ? 186.524 177.058 144.657 1.00 39.10 368 GLY A O 1
ATOM 525 N N . ALA A 1 67 ? 184.602 176.288 145.594 1.00 59.03 369 ALA A N 1
ATOM 526 C CA . ALA A 1 67 ? 185.216 175.905 146.864 1.00 54.61 369 ALA A CA 1
ATOM 527 C C . ALA A 1 67 ? 184.519 174.705 147.456 1.00 59.24 369 ALA A C 1
ATOM 528 O O . ALA A 1 67 ? 183.283 174.691 147.549 1.00 80.48 369 ALA A O 1
ATOM 530 N N . TYR A 1 68 ? 185.309 173.732 147.908 1.00 56.26 370 TYR A N 1
ATOM 531 C CA . TYR A 1 68 ? 184.806 172.475 148.453 1.00 56.15 370 TYR A CA 1
ATOM 532 C C . TYR A 1 68 ? 184.619 172.635 149.947 1.00 58.85 370 TYR A C 1
ATOM 533 O O . TYR A 1 68 ? 185.482 172.257 150.739 1.00 64.06 370 TYR A O 1
ATOM 542 N N . GLU A 1 69 ? 183.498 173.248 150.326 1.00 54.39 371 GLU A N 1
ATOM 543 C CA . GLU A 1 69 ? 183.133 173.472 151.719 1.00 52.73 371 GLU A CA 1
ATOM 544 C C . GLU A 1 69 ? 181.891 172.606 151.960 1.00 58.16 371 GLU A C 1
ATOM 545 O O . GLU A 1 69 ? 180.811 173.003 151.571 1.00 59.73 371 GLU A O 1
ATOM 551 N N . PRO A 1 70 ? 182.047 171.410 152.554 1.00 57.11 372 PRO A N 1
ATOM 552 C CA . PRO A 1 70 ? 180.886 170.546 152.716 1.00 58.33 372 PRO A CA 1
ATOM 553 C C . PRO A 1 70 ? 179.788 171.104 153.606 1.00 70.86 372 PRO A C 1
ATOM 554 O O . PRO A 1 70 ? 178.604 170.916 153.304 1.00 91.28 372 PRO A O 1
ATOM 558 N N . SER A 1 71 ? 180.164 171.761 154.696 1.00 65.07 373 SER A N 1
ATOM 559 C CA . SER A 1 71 ? 179.181 172.288 155.651 1.00 65.79 373 SER A CA 1
ATOM 560 C C . SER A 1 71 ? 178.389 173.447 155.079 1.00 64.88 373 SER A C 1
ATOM 561 O O . SER A 1 71 ? 177.226 173.644 155.433 1.00 62.12 373 SER A O 1
ATOM 564 N N . LYS A 1 72 ? 179.038 174.245 154.230 1.00 64.94 374 LYS A N 1
ATOM 565 C CA . LYS A 1 72 ? 178.458 175.507 153.736 1.00 56.14 374 LYS A CA 1
ATOM 566 C C . LYS A 1 72 ? 177.420 175.237 152.652 1.00 56.05 374 LYS A C 1
ATOM 567 O O . LYS A 1 72 ? 177.397 174.147 152.088 1.00 49.92 374 LYS A O 1
ATOM 573 N N . PRO A 1 73 ? 176.537 176.213 152.369 1.00 59.07 375 PRO A N 1
ATOM 574 C CA . PRO A 1 73 ? 175.464 175.978 151.379 1.00 59.66 375 PRO A CA 1
ATOM 575 C C . PRO A 1 73 ? 175.934 175.783 149.933 1.00 67.37 375 PRO A C 1
ATOM 576 O O . PRO A 1 73 ? 177.133 175.711 149.670 1.00 75.45 375 PRO A O 1
ATOM 580 N N . GLU A 1 74 ? 174.980 175.778 149.002 1.00 79.51 376 GLU A N 1
ATOM 581 C CA . GLU A 1 74 ? 175.271 175.802 147.545 1.00 87.97 376 GLU A CA 1
ATOM 582 C C . GLU A 1 74 ? 176.090 177.016 147.112 1.00 80.81 376 GLU A C 1
ATOM 583 O O . GLU A 1 74 ? 176.838 176.918 146.160 1.00 76.78 376 GLU A O 1
ATOM 589 N N . LYS A 1 75 ? 175.922 178.145 147.808 1.00 79.93 377 LYS A N 1
ATOM 590 C CA . LYS A 1 75 ? 176.661 179.392 147.544 1.00 77.46 377 LYS A CA 1
ATOM 591 C C . LYS A 1 75 ? 176.683 180.308 148.754 1.00 78.99 377 LYS A C 1
ATOM 592 O O . LYS A 1 75 ? 175.792 180.252 149.605 1.00 90.02 377 LYS A O 1
ATOM 598 N N . TRP A 1 76 ? 177.743 181.079 148.832 1.00 76.81 378 TRP A N 1
ATOM 599 C CA . TRP A 1 76 ? 177.916 181.986 149.912 1.00 82.40 378 TRP A CA 1
ATOM 600 C C . TRP A 1 76 ? 178.871 183.069 149.542 1.00 88.75 378 TRP A C 1
ATOM 601 O O . TRP A 1 76 ? 179.580 182.954 148.575 1.00 90.70 378 TRP A O 1
ATOM 612 N N . GLU A 1 77 ? 178.865 184.149 150.303 1.00 88.20 379 GLU A N 1
ATOM 613 C CA . GLU A 1 77 ? 179.762 185.237 150.036 1.00 82.61 379 GLU A CA 1
ATOM 614 C C . GLU A 1 77 ? 180.519 185.651 151.266 1.00 82.82 379 GLU A C 1
ATOM 615 O O . GLU A 1 77 ? 179.948 186.236 152.141 1.00 105.40 379 GLU A O 1
ATOM 621 N N . GLU A 1 78 ? 181.824 1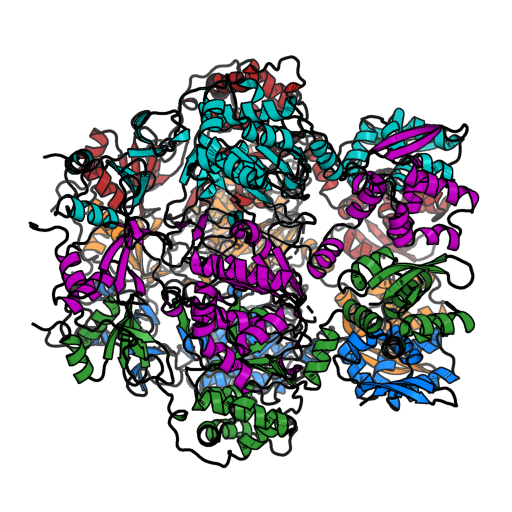85.474 151.275 1.00 89.60 380 GLU A N 1
ATOM 622 C CA . GLU A 1 78 ? 182.653 185.813 152.414 1.00 82.81 380 GLU A CA 1
ATOM 623 C C . GLU A 1 78 ? 183.429 187.041 152.046 1.00 78.73 380 GLU A C 1
ATOM 624 O O . GLU A 1 78 ? 183.945 187.131 150.954 1.00 69.56 380 GLU A O 1
ATOM 630 N N . GLU A 1 79 ? 183.436 188.004 152.959 1.00 81.87 381 GLU A N 1
ATOM 631 C CA . GLU A 1 79 ? 184.023 189.313 152.748 1.00 90.12 381 GLU A CA 1
ATOM 632 C C . GLU A 1 79 ? 183.276 189.823 151.527 1.00 96.19 381 GLU A C 1
ATOM 633 O O . GLU A 1 79 ? 182.064 189.908 151.567 1.00 128.10 381 GLU A O 1
ATOM 639 N N . GLY A 1 80 ? 183.941 190.218 150.471 1.00 80.85 382 GLY A N 1
ATOM 640 C CA . GLY A 1 80 ? 183.194 190.659 149.318 1.00 93.50 382 GLY A CA 1
ATOM 641 C C . GLY A 1 80 ? 183.113 189.625 148.226 1.00 105.11 382 GLY A C 1
ATOM 642 O O . GLY A 1 80 ? 182.301 189.715 147.334 1.00 117.13 382 GLY A O 1
ATOM 643 N N . ILE A 1 81 ? 183.969 188.631 148.309 1.00 99.94 383 ILE A N 1
ATOM 644 C CA . ILE A 1 81 ? 184.069 187.583 147.319 1.00 84.38 383 ILE A CA 1
ATOM 645 C C . ILE A 1 81 ? 182.869 186.672 147.305 1.00 84.83 383 ILE A C 1
ATOM 646 O O . ILE A 1 81 ? 182.281 186.448 148.322 1.00 112.24 383 ILE A O 1
ATOM 651 N N . LYS A 1 82 ? 182.484 186.161 146.152 1.00 78.26 384 LYS A N 1
ATOM 652 C CA . LYS A 1 82 ? 181.355 185.268 146.079 1.00 70.66 384 LYS A CA 1
ATOM 653 C C . LYS A 1 82 ? 181.894 183.912 145.847 1.00 67.91 384 LYS A C 1
ATOM 654 O O . LYS A 1 82 ? 182.825 183.755 145.126 1.00 74.82 384 LYS A O 1
ATOM 660 N N . TYR A 1 83 ? 181.351 182.929 146.518 1.00 52.73 385 TYR A N 1
ATOM 661 C CA . TYR A 1 83 ? 181.790 181.543 146.309 1.00 47.79 385 TYR A CA 1
ATOM 662 C C . TYR A 1 83 ? 180.647 180.662 145.825 1.00 46.90 385 TYR A C 1
ATOM 663 O O . TYR A 1 83 ? 179.465 180.960 146.085 1.00 48.46 385 TYR A O 1
ATOM 672 N N . ILE A 1 84 ? 181.019 179.568 145.146 1.00 45.28 386 ILE A N 1
ATOM 673 C CA . ILE A 1 84 ? 180.085 178.484 144.757 1.00 47.44 386 ILE A CA 1
ATOM 674 C C . ILE A 1 84 ? 180.679 177.140 145.179 1.00 64.55 386 ILE A C 1
ATOM 675 O O . ILE A 1 84 ? 181.906 176.972 145.204 1.00 61.81 386 ILE A O 1
ATOM 680 N N . ASN A 1 85 ? 179.813 176.199 145.567 1.00 74.30 387 ASN A N 1
ATOM 681 C CA . ASN A 1 85 ? 180.258 174.986 146.236 1.00 71.64 387 ASN A CA 1
ATOM 682 C C . ASN A 1 85 ? 180.482 173.824 145.277 1.00 75.01 387 ASN A C 1
ATOM 683 O O . ASN A 1 85 ? 179.619 173.518 144.441 1.00 54.94 387 ASN A O 1
ATOM 688 N N . LEU A 1 86 ? 181.636 173.164 145.445 1.00 76.04 388 LEU A N 1
ATOM 689 C CA . LEU A 1 86 ? 181.992 171.961 144.680 1.00 71.26 388 LEU A CA 1
ATOM 690 C C . LEU A 1 86 ? 181.605 170.690 145.408 1.00 68.72 388 LEU A C 1
ATOM 691 O O . LEU A 1 86 ? 181.632 169.611 144.813 1.00 70.35 388 LEU A O 1
ATOM 696 N N . PHE A 1 87 ? 181.258 170.795 146.688 1.00 65.71 389 PHE A N 1
ATOM 697 C CA . PHE A 1 87 ? 180.731 169.646 147.420 1.00 59.24 389 PHE A CA 1
ATOM 698 C C . PHE A 1 87 ? 179.283 169.477 147.058 1.00 52.71 389 PHE A C 1
ATOM 699 O O . PHE A 1 87 ? 178.520 170.399 147.231 1.00 58.54 389 PHE A O 1
ATOM 707 N N . LYS A 1 88 ? 178.926 168.300 146.560 1.00 60.64 390 LYS A N 1
ATOM 708 C CA . LYS A 1 88 ? 177.534 167.879 146.435 1.00 73.75 390 LYS A CA 1
ATOM 709 C C . LYS A 1 88 ? 177.406 166.539 147.137 1.00 84.35 390 LYS A C 1
ATOM 710 O O . LYS A 1 88 ? 178.162 165.616 146.798 1.00 109.76 390 LYS A O 1
ATOM 716 N N . PRO A 1 89 ? 176.451 166.408 148.088 1.00 88.85 391 PRO A N 1
ATOM 717 C CA . PRO A 1 89 ? 176.346 165.100 148.735 1.00 90.71 391 PRO A CA 1
ATOM 718 C C . PRO A 1 89 ? 175.972 163.945 147.791 1.00 88.32 391 PRO A C 1
ATOM 719 O O . PRO A 1 89 ? 175.200 164.134 146.870 1.00 95.49 391 PRO A O 1
ATOM 723 N N . THR A 1 90 ? 176.507 162.756 148.054 1.00 85.31 392 THR A N 1
ATOM 724 C CA . THR A 1 90 ? 176.209 161.545 147.266 1.00 84.46 392 THR A CA 1
ATOM 725 C C . THR A 1 90 ? 174.823 161.120 147.702 1.00 88.05 392 THR A C 1
ATOM 726 O O . THR A 1 90 ? 174.333 161.673 148.713 1.00 114.35 392 THR A O 1
ATOM 730 N N . PRO A 1 91 ? 174.206 160.123 147.010 1.00 81.48 393 PRO A N 1
ATOM 731 C CA . PRO A 1 91 ? 172.909 159.617 147.484 1.00 83.81 393 PRO A CA 1
ATOM 732 C C . PRO A 1 91 ? 172.938 159.227 148.962 1.00 79.53 393 PRO A C 1
ATOM 733 O O . PRO A 1 91 ? 172.268 159.893 149.786 1.00 57.23 393 PRO A O 1
ATOM 737 N N . LEU A 1 92 ? 173.794 158.248 149.296 1.00 69.57 394 LEU A N 1
ATOM 738 C CA . LEU A 1 92 ? 173.833 157.655 150.639 1.00 61.04 394 LEU A CA 1
ATOM 739 C C . LEU A 1 92 ? 174.370 158.580 151.704 1.00 63.82 394 LEU A C 1
ATOM 740 O O . LEU A 1 92 ? 174.524 158.158 152.845 1.00 74.73 394 LEU A O 1
ATOM 745 N N . MET A 1 93 ? 174.715 159.817 151.345 1.00 69.30 395 MET A N 1
ATOM 746 C CA . MET A 1 93 ? 175.001 160.864 152.342 1.00 85.10 395 MET A CA 1
ATOM 747 C C . MET A 1 93 ? 173.708 161.548 152.803 1.00 89.90 395 MET A C 1
ATOM 748 O O . MET A 1 93 ? 173.611 161.940 153.966 1.00 93.76 395 MET A O 1
ATOM 753 N N . LYS A 1 94 ? 172.754 161.700 151.871 1.00 88.23 396 LYS A N 1
ATOM 754 C CA . LYS A 1 94 ? 171.392 162.177 152.150 1.00 85.27 396 LYS A CA 1
ATOM 755 C C . LYS A 1 94 ? 170.479 160.961 152.375 1.00 90.85 396 LYS A C 1
ATOM 756 O O . LYS A 1 94 ? 169.823 160.462 151.439 1.00 84.41 396 LYS A O 1
ATOM 762 N N . VAL A 1 95 ? 170.459 160.451 153.608 1.00 84.75 397 VAL A N 1
ATOM 763 C CA . VAL A 1 95 ? 169.704 159.228 153.898 1.00 68.67 397 VAL A CA 1
ATOM 764 C C . VAL A 1 95 ? 169.277 159.242 155.361 1.00 74.28 397 VAL A C 1
ATOM 765 O O . VAL A 1 95 ? 169.984 159.780 156.215 1.00 82.05 397 VAL A O 1
ATOM 769 N N . LYS A 1 96 ? 168.124 158.633 155.631 1.00 84.74 398 LYS A N 1
ATOM 770 C CA . LYS A 1 96 ? 167.389 158.834 156.894 1.00 87.16 398 LYS A CA 1
ATOM 771 C C . LYS A 1 96 ? 168.032 158.086 158.067 1.00 71.37 398 LYS A C 1
ATOM 772 O O . LYS A 1 96 ? 168.264 156.869 157.970 1.00 57.15 398 LYS A O 1
ATOM 778 N N . PRO A 1 97 ? 168.321 158.805 159.183 1.00 73.67 399 PRO A N 1
ATOM 779 C CA . PRO A 1 97 ? 168.956 158.186 160.376 1.00 72.04 399 PRO A CA 1
ATOM 780 C C . PRO A 1 97 ? 168.330 156.871 160.849 1.00 77.39 399 PRO A C 1
ATOM 781 O O . PRO A 1 97 ? 167.110 156.721 160.769 1.00 72.66 399 PRO A O 1
ATOM 785 N N . VAL A 1 98 ? 169.167 155.931 161.298 1.00 79.52 400 VAL A N 1
ATOM 786 C CA . VAL A 1 98 ? 168.710 154.770 162.073 1.00 81.54 400 VAL A CA 1
ATOM 787 C C . VAL A 1 98 ? 169.720 154.443 163.166 1.00 87.25 400 VAL A C 1
ATOM 788 O O . VAL A 1 98 ? 170.846 154.966 163.174 1.00 91.97 400 VAL A O 1
ATOM 792 N N . LYS A 1 99 ? 169.287 153.587 164.095 1.00 87.87 401 LYS A N 1
ATOM 793 C CA . LYS A 1 99 ? 170.064 153.231 165.297 1.00 83.25 401 LYS A CA 1
ATOM 794 C C . LYS A 1 99 ? 170.687 151.823 165.231 1.00 78.89 401 LYS A C 1
ATOM 795 O O . LYS A 1 99 ? 171.589 151.517 166.010 1.00 66.83 401 LYS A O 1
ATOM 798 N N . GLU A 1 100 ? 170.174 150.965 164.344 1.00 83.30 402 GLU A N 1
ATOM 799 C CA . GLU A 1 100 ? 170.670 149.599 164.184 1.00 90.39 402 GLU A CA 1
ATOM 800 C C . GLU A 1 100 ? 171.570 149.564 162.966 1.00 88.06 402 GLU A C 1
ATOM 801 O O . GLU A 1 100 ? 171.249 150.138 161.926 1.00 89.99 402 GLU A O 1
ATOM 807 N N . MET A 1 101 ? 172.684 148.861 163.092 1.00 75.71 403 MET A N 1
ATOM 808 C CA . MET A 1 101 ? 173.620 148.679 161.991 1.00 73.33 403 MET A CA 1
ATOM 809 C C . MET A 1 101 ? 173.308 147.324 161.359 1.00 81.21 403 MET A C 1
ATOM 810 O O . MET A 1 101 ? 173.108 146.348 162.092 1.00 87.24 403 MET A O 1
ATOM 815 N N . PRO A 1 102 ? 173.305 147.235 160.014 1.00 85.96 404 PRO A N 1
ATOM 816 C CA . PRO A 1 102 ? 173.041 145.926 159.405 1.00 90.11 404 PRO A CA 1
ATOM 817 C C . PRO A 1 102 ? 173.928 144.822 159.976 1.00 92.14 404 PRO A C 1
ATOM 818 O O . PRO A 1 102 ? 175.111 145.032 160.192 1.00 106.90 404 PRO A O 1
ATOM 822 N N . GLU A 1 103 ? 173.340 143.655 160.212 1.00 97.15 405 GLU A N 1
ATOM 823 C CA . GLU A 1 103 ? 173.973 142.639 161.036 1.00 91.35 405 GLU A CA 1
ATOM 824 C C . GLU A 1 103 ? 175.231 142.098 160.372 1.00 89.56 405 GLU A C 1
ATOM 825 O O . GLU A 1 103 ? 176.283 142.021 161.019 1.00 88.81 405 GLU A O 1
ATOM 831 N N . ILE A 1 104 ? 175.129 141.736 159.091 1.00 88.13 406 ILE A N 1
ATOM 832 C CA . ILE A 1 104 ? 176.295 141.231 158.349 1.00 95.38 406 ILE A CA 1
ATOM 833 C C . ILE A 1 104 ? 177.424 142.287 158.226 1.00 104.70 406 ILE A C 1
ATOM 834 O O . ILE A 1 104 ? 178.600 141.925 158.227 1.00 108.47 406 ILE A O 1
ATOM 839 N N . VAL A 1 105 ? 177.059 143.570 158.118 1.00 102.23 407 VAL A N 1
ATOM 840 C CA . VAL A 1 105 ? 178.030 144.676 158.214 1.00 91.92 407 VAL A CA 1
ATOM 841 C C . VAL A 1 105 ? 178.651 144.714 159.586 1.00 82.90 407 VAL A C 1
ATOM 842 O O . VAL A 1 105 ? 179.856 144.884 159.710 1.00 105.79 407 VAL A O 1
ATOM 846 N N . LYS A 1 106 ? 177.836 144.546 160.616 1.00 78.97 408 LYS A N 1
ATOM 847 C CA . LYS A 1 106 ? 178.341 144.487 162.001 1.00 80.91 408 LYS A CA 1
ATOM 848 C C . LYS A 1 106 ? 179.335 143.367 162.215 1.00 74.31 408 LYS A C 1
ATOM 849 O O . LYS A 1 106 ? 180.364 143.600 162.837 1.00 83.06 408 LYS A O 1
ATOM 855 N N . ASN A 1 107 ? 179.056 142.180 161.679 1.00 80.26 409 ASN A N 1
ATOM 856 C CA . ASN A 1 107 ? 180.008 141.049 161.763 1.00 86.22 409 ASN A CA 1
ATOM 857 C C . ASN A 1 107 ? 181.360 141.339 161.100 1.00 79.87 409 ASN A C 1
ATOM 858 O O . ASN A 1 107 ? 182.408 140.960 161.624 1.00 77.53 409 ASN A O 1
ATOM 863 N N . LEU A 1 108 ? 181.344 142.079 159.999 1.00 76.14 410 LEU A N 1
ATOM 864 C CA . LEU A 1 108 ? 182.592 142.555 159.373 1.00 82.80 410 LEU A CA 1
ATOM 865 C C . LEU A 1 108 ? 183.361 143.411 160.370 1.00 83.96 410 LEU A C 1
ATOM 866 O O . LEU A 1 108 ? 184.490 143.071 160.751 1.00 93.54 410 LEU A O 1
ATOM 871 N N . LEU A 1 109 ? 182.728 144.502 160.806 1.00 75.47 411 LEU A N 1
ATOM 872 C CA . LEU A 1 109 ? 183.355 145.419 161.754 1.00 72.83 411 LEU A CA 1
ATOM 873 C C . LEU A 1 109 ? 183.832 144.753 163.010 1.00 77.92 411 LEU A C 1
ATOM 874 O O . LEU A 1 109 ? 184.892 145.093 163.505 1.00 94.16 411 LEU A O 1
ATOM 879 N N . LEU A 1 110 ? 183.066 143.791 163.522 1.00 87.28 412 LEU A N 1
ATOM 880 C CA . LEU A 1 110 ? 183.484 143.033 164.692 1.00 82.99 412 LEU A CA 1
ATOM 881 C C . LEU A 1 110 ? 184.711 142.240 164.330 1.00 76.29 412 LEU A C 1
ATOM 882 O O . LEU A 1 110 ? 185.772 142.392 164.948 1.00 97.95 412 LEU A O 1
ATOM 887 N N . ASN A 1 111 ? 184.591 141.427 163.298 1.00 73.41 413 ASN A N 1
ATOM 888 C CA . ASN A 1 111 ? 185.734 140.635 162.838 1.00 80.29 413 ASN A CA 1
ATOM 889 C C . ASN A 1 111 ? 187.014 141.482 162.754 1.00 68.96 413 ASN A C 1
ATOM 890 O O . ASN A 1 111 ? 188.101 141.030 163.132 1.00 61.46 413 ASN A O 1
ATOM 895 N N . LEU A 1 112 ? 186.861 142.694 162.233 1.00 69.19 414 LEU A N 1
ATOM 896 C CA . LEU A 1 112 ? 187.991 143.543 161.872 1.00 75.63 414 LEU A CA 1
ATOM 897 C C . LEU A 1 112 ? 188.748 144.072 163.082 1.00 80.52 414 LEU A C 1
ATOM 898 O O . LEU A 1 112 ? 189.975 144.022 163.112 1.00 71.78 414 LEU A O 1
ATOM 903 N N . PHE A 1 113 ? 188.012 144.544 164.082 1.00 80.70 415 PHE A N 1
ATOM 904 C CA . PHE A 1 113 ? 188.611 144.986 165.349 1.00 75.85 415 PHE A CA 1
ATOM 905 C C . PHE A 1 113 ? 188.793 143.845 166.365 1.00 74.89 415 PHE A C 1
ATOM 906 O O . PHE A 1 113 ? 188.961 144.100 167.560 1.00 87.24 415 PHE A O 1
ATOM 914 N N . ASP A 1 114 ? 188.773 142.597 165.889 1.00 65.33 416 ASP A N 1
ATOM 915 C CA . ASP A 1 114 ? 188.883 141.388 166.729 1.00 57.88 416 ASP A CA 1
ATOM 916 C C . ASP A 1 114 ? 187.849 141.335 167.879 1.00 53.54 416 ASP A C 1
ATOM 917 O O . ASP A 1 114 ? 188.081 140.690 168.886 1.00 51.91 416 ASP A O 1
ATOM 922 N N . TYR A 1 115 ? 186.705 141.983 167.673 1.00 50.57 417 TYR A N 1
ATOM 923 C CA . TYR A 1 115 ? 185.578 142.081 168.620 1.00 49.89 417 TYR A CA 1
ATOM 924 C C . TYR A 1 115 ? 185.768 143.089 169.757 1.00 54.61 417 TYR A C 1
ATOM 925 O O . TYR A 1 115 ? 184.943 143.131 170.681 1.00 50.98 417 TYR A O 1
ATOM 934 N N . ASP A 1 116 ? 186.816 143.930 169.665 1.00 55.87 418 ASP A N 1
ATOM 935 C CA . ASP A 1 116 ? 187.120 144.950 170.690 1.00 46.41 418 ASP A CA 1
ATOM 936 C C . ASP A 1 116 ? 186.272 146.180 170.524 1.00 43.01 418 ASP A C 1
ATOM 937 O O . ASP A 1 116 ? 186.530 147.041 169.663 1.00 39.33 418 ASP A O 1
ATOM 942 N N . ALA A 1 117 ? 185.246 146.271 171.368 1.00 44.97 419 ALA A N 1
ATOM 943 C CA . ALA A 1 117 ? 184.266 147.386 171.344 1.00 47.09 419 ALA A CA 1
ATOM 944 C C . ALA A 1 117 ? 184.883 148.743 171.428 1.00 47.25 419 ALA A C 1
ATOM 945 O O . ALA A 1 117 ? 184.460 149.669 170.732 1.00 51.37 419 ALA A O 1
ATOM 947 N N . LYS A 1 118 ? 185.874 148.872 172.306 1.00 46.55 420 LYS A N 1
ATOM 948 C CA . LYS A 1 118 ? 186.533 150.180 172.573 1.00 41.73 420 LYS A CA 1
ATOM 949 C C . LYS A 1 118 ? 186.952 150.851 171.266 1.00 42.81 420 LYS A C 1
ATOM 950 O O . LYS A 1 118 ? 186.361 151.860 170.869 1.00 27.91 420 LYS A O 1
ATOM 953 N N . SER A 1 119 ? 187.901 150.212 170.562 1.00 47.55 421 SER A N 1
ATOM 954 C CA . SER A 1 119 ? 188.512 150.759 169.354 1.00 45.58 421 SER A CA 1
ATOM 955 C C . SER A 1 119 ? 187.538 150.782 168.204 1.00 57.45 421 SER A C 1
ATOM 956 O O . SER A 1 119 ? 187.478 151.755 167.462 1.00 57.91 421 SER A O 1
ATOM 959 N N . MET A 1 120 ? 186.768 149.705 168.059 1.00 62.80 422 MET A N 1
ATOM 960 C CA . MET A 1 120 ? 185.746 149.646 167.025 1.00 64.30 422 MET A CA 1
ATOM 961 C C . MET A 1 120 ? 184.801 150.821 167.144 1.00 61.33 422 MET A C 1
ATOM 962 O O . MET A 1 120 ? 184.551 151.507 166.184 1.00 61.30 422 MET A O 1
ATOM 967 N N . GLY A 1 121 ? 184.245 151.019 168.333 1.00 75.78 423 GLY A N 1
ATOM 968 C CA . GLY A 1 121 ? 183.277 152.104 168.580 1.00 78.49 423 GLY A CA 1
ATOM 969 C C . GLY A 1 121 ? 183.883 153.475 168.354 1.00 76.74 423 GLY A C 1
ATOM 970 O O . GLY A 1 121 ? 183.214 154.390 167.903 1.00 84.15 423 GLY A O 1
ATOM 971 N N . LEU A 1 122 ? 185.170 153.585 168.655 1.00 74.67 424 LEU A N 1
ATOM 972 C CA . LEU A 1 122 ? 185.948 154.801 168.416 1.00 66.91 424 LEU A CA 1
ATOM 973 C C . LEU A 1 122 ? 186.057 155.124 166.906 1.00 66.84 424 LEU A C 1
ATOM 974 O O . LEU A 1 122 ? 185.958 156.287 166.503 1.00 57.83 424 LEU A O 1
ATOM 979 N N . PHE A 1 123 ? 186.255 154.070 166.104 1.00 64.85 425 PHE A N 1
ATOM 980 C CA . PHE A 1 123 ? 186.283 154.137 164.639 1.00 63.65 425 PHE A CA 1
ATOM 981 C C . PHE A 1 123 ? 184.942 154.505 164.030 1.00 66.27 425 PHE A C 1
ATOM 982 O O . PHE A 1 123 ? 184.881 155.276 163.065 1.00 90.90 425 PHE A O 1
ATOM 990 N N . ILE A 1 124 ? 183.873 153.955 164.578 1.00 67.91 426 ILE A N 1
ATOM 991 C CA . ILE A 1 124 ? 182.522 154.361 164.187 1.00 70.43 426 ILE A CA 1
ATOM 992 C C . ILE A 1 124 ? 182.289 155.823 164.539 1.00 63.85 426 ILE A C 1
ATOM 993 O O . ILE A 1 124 ? 181.708 156.559 163.755 1.00 54.95 426 ILE A O 1
ATOM 998 N N . ASN A 1 125 ? 182.765 156.255 165.704 1.00 61.97 427 ASN A N 1
ATOM 999 C CA . ASN A 1 125 ? 182.627 157.663 166.104 1.00 60.31 427 ASN A CA 1
ATOM 1000 C C . ASN A 1 125 ? 183.430 158.590 165.176 1.00 57.29 427 ASN A C 1
ATOM 1001 O O . ASN A 1 125 ? 182.988 159.701 164.863 1.00 53.83 427 ASN A O 1
ATOM 1006 N N . TRP A 1 126 ? 184.614 158.141 164.765 1.00 50.52 428 TRP A N 1
ATOM 1007 C CA . TRP A 1 126 ? 185.415 158.835 163.714 1.00 48.90 428 TRP A CA 1
ATOM 1008 C C . TRP A 1 126 ? 184.598 158.843 162.422 1.00 53.44 428 TRP A C 1
ATOM 1009 O O . TRP A 1 126 ? 184.251 159.904 161.885 1.00 40.14 428 TRP A O 1
ATOM 1020 N N . LEU A 1 127 ? 184.211 157.654 161.976 1.00 50.02 429 LEU A N 1
ATOM 1021 C CA . LEU A 1 127 ? 183.591 157.537 160.681 1.00 58.11 429 LEU A CA 1
ATOM 1022 C C . LEU A 1 127 ? 182.306 158.349 160.604 1.00 68.00 429 LEU A C 1
ATOM 1023 O O . LEU A 1 127 ? 182.050 159.009 159.611 1.00 66.67 429 LEU A O 1
ATOM 1028 N N . ALA A 1 128 ? 181.518 158.282 161.673 1.00 71.41 430 ALA A N 1
ATOM 1029 C CA . ALA A 1 128 ? 180.308 159.061 161.806 1.00 73.26 430 ALA A CA 1
ATOM 1030 C C . ALA A 1 128 ? 180.620 160.524 161.634 1.00 74.53 430 ALA A C 1
ATOM 1031 O O . ALA A 1 128 ? 180.093 161.155 160.733 1.00 88.14 430 ALA A O 1
ATOM 1033 N N . PHE A 1 129 ? 181.508 161.055 162.468 1.00 76.80 431 PHE A N 1
ATOM 1034 C CA . PHE A 1 129 ? 181.930 162.469 162.375 1.00 82.96 431 PHE A CA 1
ATOM 1035 C C . PHE A 1 129 ? 182.309 162.914 160.969 1.00 84.24 431 PHE A C 1
ATOM 1036 O O . PHE A 1 129 ? 181.918 163.995 160.549 1.00 89.79 431 PHE A O 1
ATOM 1044 N N . ILE A 1 130 ? 183.074 162.080 160.263 1.00 74.13 432 ILE A N 1
ATOM 1045 C CA . ILE A 1 130 ? 183.443 162.367 158.884 1.00 65.70 432 ILE A CA 1
ATOM 1046 C C . ILE A 1 130 ? 182.155 162.417 158.061 1.00 65.71 432 ILE A C 1
ATOM 1047 O O . ILE A 1 130 ? 181.866 163.434 157.451 1.00 60.70 432 ILE A O 1
ATOM 1052 N N . TYR A 1 131 ? 181.357 161.345 158.112 1.00 68.66 433 TYR A N 1
ATOM 1053 C CA . TYR A 1 131 ? 180.031 161.284 157.440 1.00 68.95 433 TYR A CA 1
ATOM 1054 C C . TYR A 1 131 ? 179.141 162.475 157.708 1.00 65.93 433 TYR A C 1
ATOM 1055 O O . TYR A 1 131 ? 178.560 163.027 156.784 1.00 73.82 433 TYR A O 1
ATOM 1064 N N . GLN A 1 132 ? 178.988 162.799 158.984 1.00 61.64 434 GLN A N 1
ATOM 1065 C CA . GLN A 1 132 ? 178.029 163.800 159.460 1.00 64.69 434 GLN A CA 1
ATOM 1066 C C . GLN A 1 132 ? 178.617 165.182 159.309 1.00 65.13 434 GLN A C 1
ATOM 1067 O O . GLN A 1 132 ? 178.180 165.940 158.471 1.00 67.67 434 GLN A O 1
ATOM 1073 N N . TYR A 1 133 ? 179.624 165.495 160.114 1.00 75.27 435 TYR A N 1
ATOM 1074 C CA . TYR A 1 133 ? 180.161 166.858 160.187 1.00 80.82 435 TYR A CA 1
ATOM 1075 C C . TYR A 1 133 ? 181.071 167.219 159.019 1.00 76.16 435 TYR A C 1
ATOM 1076 O O . TYR A 1 133 ? 181.257 168.399 158.740 1.00 77.43 435 TYR A O 1
ATOM 1085 N N . LYS A 1 134 ? 181.653 166.206 158.368 1.00 79.25 436 LYS A N 1
ATOM 1086 C CA . LYS A 1 134 ? 182.413 166.363 157.110 1.00 68.96 436 LYS A CA 1
ATOM 1087 C C . LYS A 1 134 ? 183.608 167.306 157.211 1.00 68.03 436 LYS A C 1
ATOM 1088 O O . LYS A 1 134 ? 183.768 168.224 156.422 1.00 74.55 436 LYS A O 1
ATOM 1094 N N . GLU A 1 135 ? 184.444 167.049 158.207 1.00 62.79 437 GLU A N 1
ATOM 1095 C CA . GLU A 1 135 ? 185.616 167.852 158.508 1.00 58.98 437 GLU A CA 1
ATOM 1096 C C . GLU A 1 135 ? 186.818 166.949 158.587 1.00 60.05 437 GLU A C 1
ATOM 1097 O O . GLU A 1 135 ? 186.731 165.732 158.392 1.00 61.30 437 GLU A O 1
ATOM 1103 N N . ARG A 1 136 ? 187.962 167.579 158.811 1.00 62.68 438 ARG A N 1
ATOM 1104 C CA . ARG A 1 136 ? 189.225 166.884 158.960 1.00 60.53 438 ARG A CA 1
ATOM 1105 C C . ARG A 1 136 ? 189.299 166.468 160.401 1.00 50.69 438 ARG A C 1
ATOM 1106 O O . ARG A 1 136 ? 189.050 167.299 161.256 1.00 54.21 438 ARG A O 1
ATOM 1114 N N . THR A 1 137 ? 189.709 165.234 160.665 1.00 45.66 439 THR A N 1
ATOM 1115 C CA . THR A 1 137 ? 189.708 164.734 162.010 1.00 57.97 439 THR A CA 1
ATOM 1116 C C . THR A 1 137 ? 191.005 165.118 162.682 1.00 57.78 439 THR A C 1
ATOM 1117 O O . THR A 1 137 ? 190.991 165.617 163.817 1.00 68.58 439 THR A O 1
ATOM 1121 N N . GLY A 1 138 ? 192.109 164.894 161.970 1.00 56.48 440 GLY A N 1
ATOM 1122 C CA . GLY A 1 138 ? 193.446 165.031 162.522 1.00 51.49 440 GLY A CA 1
ATOM 1123 C C . GLY A 1 138 ? 193.975 163.706 163.063 1.00 48.17 440 GLY A C 1
ATOM 1124 O O . GLY A 1 138 ? 194.986 163.697 163.787 1.00 36.16 440 GLY A O 1
ATOM 1125 N N . VAL A 1 139 ? 193.240 162.620 162.785 1.00 40.26 441 VAL A N 1
ATOM 1126 C CA . VAL A 1 139 ? 193.628 161.266 163.124 1.00 41.63 441 VAL A CA 1
ATOM 1127 C C . VAL A 1 139 ? 193.421 160.352 161.909 1.00 45.53 441 VAL A C 1
ATOM 1128 O O . VAL A 1 139 ? 192.552 160.648 161.052 1.00 41.02 441 VAL A O 1
ATOM 1132 N N . ALA A 1 140 ? 194.231 159.282 161.850 1.00 37.13 442 ALA A N 1
ATOM 1133 C CA . ALA A 1 140 ? 194.205 158.318 160.798 1.00 40.13 442 ALA A CA 1
ATOM 1134 C C . ALA A 1 140 ? 194.285 156.932 161.335 1.00 49.49 442 ALA A C 1
ATOM 1135 O O . ALA A 1 140 ? 194.847 156.674 162.397 1.00 56.34 442 ALA A O 1
ATOM 1137 N N . TRP A 1 141 ? 193.715 156.019 160.563 1.00 59.42 443 TRP A N 1
ATOM 1138 C CA . TRP A 1 141 ? 193.592 154.644 160.972 1.00 61.54 443 TRP A CA 1
ATOM 1139 C C . TRP A 1 141 ? 194.442 153.803 160.040 1.00 66.09 443 TRP A C 1
ATOM 1140 O O . TRP A 1 141 ? 194.354 153.943 158.833 1.00 57.11 443 TRP A O 1
ATOM 1151 N N . ILE A 1 142 ? 195.257 152.942 160.641 1.00 63.40 444 ILE A N 1
ATOM 1152 C CA . ILE A 1 142 ? 196.026 151.982 159.931 1.00 62.54 444 ILE A CA 1
ATOM 1153 C C . ILE A 1 142 ? 195.419 150.638 160.293 1.00 71.17 444 ILE A C 1
ATOM 1154 O O . ILE A 1 142 ? 195.215 150.336 161.472 1.00 79.55 444 ILE A O 1
ATOM 1159 N N . PHE A 1 143 ? 195.130 149.851 159.263 1.00 64.55 445 PHE A N 1
ATOM 1160 C CA . PHE A 1 143 ? 194.648 148.512 159.413 1.00 61.64 445 PHE A CA 1
ATOM 1161 C C . PHE A 1 143 ? 195.725 147.678 158.820 1.00 72.77 445 PHE A C 1
ATOM 1162 O O . PHE A 1 143 ? 195.925 147.712 157.609 1.00 78.31 445 PHE A O 1
ATOM 1170 N N . MET A 1 144 ? 196.443 146.950 159.663 1.00 78.76 446 MET A N 1
ATOM 1171 C CA . MET A 1 144 ? 197.392 145.992 159.136 1.00 87.48 446 MET A CA 1
ATOM 1172 C C . MET A 1 144 ? 197.047 144.580 159.543 1.00 90.78 446 MET A C 1
ATOM 1173 O O . MET A 1 144 ? 196.106 144.349 160.302 1.00 106.31 446 MET A O 1
ATOM 1178 N N . GLY A 1 145 ? 197.783 143.640 158.971 1.00 84.63 447 GLY A N 1
ATOM 1179 C CA . GLY A 1 145 ? 197.542 142.233 159.189 1.00 91.55 447 GLY A CA 1
ATOM 1180 C C . GLY A 1 145 ? 197.242 141.597 157.861 1.00 90.74 447 GLY A C 1
ATOM 1181 O O . GLY A 1 145 ? 197.163 142.271 156.829 1.00 101.14 447 GLY A O 1
ATOM 1182 N N . LYS A 1 146 ? 197.066 140.285 157.898 1.00 73.29 448 LYS A N 1
ATOM 1183 C CA . LYS A 1 146 ? 196.977 139.487 156.677 1.00 65.21 448 LYS A CA 1
ATOM 1184 C C . LYS A 1 146 ? 195.780 139.840 155.797 1.00 60.93 448 LYS A C 1
ATOM 1185 O O . LYS A 1 146 ? 194.816 140.482 156.244 1.00 67.47 448 LYS A O 1
ATOM 1191 N N . GLN A 1 147 ? 195.876 139.453 154.531 1.00 58.18 449 GLN A N 1
ATOM 1192 C CA . GLN A 1 147 ? 194.820 139.755 153.556 1.00 73.17 449 GLN A CA 1
ATOM 1193 C C . GLN A 1 147 ? 193.543 138.974 153.863 1.00 67.06 449 GLN A C 1
ATOM 1194 O O . GLN A 1 147 ? 193.598 137.940 154.488 1.00 54.15 449 GLN A O 1
ATOM 1200 N N . GLY A 1 148 ? 192.413 139.457 153.359 1.00 71.15 450 GLY A N 1
ATOM 1201 C CA . GLY A 1 148 ? 191.147 138.731 153.494 1.00 75.02 450 GLY A CA 1
ATOM 1202 C C . GLY A 1 148 ? 190.513 138.864 154.861 1.00 74.17 450 GLY A C 1
ATOM 1203 O O . GLY A 1 148 ? 189.529 138.191 155.157 1.00 70.76 450 GLY A O 1
ATOM 1204 N N . THR A 1 149 ? 191.057 139.778 155.658 1.00 61.01 451 THR A N 1
ATOM 1205 C CA . THR A 1 149 ? 190.451 140.213 156.890 1.00 52.03 451 THR A CA 1
ATOM 1206 C C . THR A 1 149 ? 189.352 141.240 156.677 1.00 48.70 451 THR A C 1
ATOM 1207 O O . THR A 1 149 ? 188.783 141.724 157.636 1.00 51.36 451 THR A O 1
ATOM 1211 N N . GLY A 1 150 ? 189.078 141.630 155.427 1.00 73.53 452 GLY A N 1
ATOM 1212 C CA . GLY A 1 150 ? 187.984 142.578 155.092 1.00 68.03 452 GLY A CA 1
ATOM 1213 C C . GLY A 1 150 ? 188.374 144.041 155.256 1.00 72.95 452 GLY A C 1
ATOM 1214 O O . GLY A 1 150 ? 187.507 144.913 155.427 1.00 72.26 452 GLY A O 1
ATOM 1215 N N . LYS A 1 151 ? 189.684 144.303 155.232 1.00 71.37 453 LYS A N 1
ATOM 1216 C CA . LYS A 1 151 ? 190.213 145.658 155.198 1.00 71.99 453 LYS A CA 1
ATOM 1217 C C . LYS A 1 151 ? 189.812 146.256 153.867 1.00 67.35 453 LYS A C 1
ATOM 1218 O O . LYS A 1 151 ? 189.281 147.362 153.796 1.00 63.64 453 LYS A O 1
ATOM 1224 N N . GLY A 1 152 ? 190.084 145.502 152.809 1.00 61.03 454 GLY A N 1
ATOM 1225 C CA . GLY A 1 152 ? 189.722 145.905 151.459 1.00 62.83 454 GLY A CA 1
ATOM 1226 C C . GLY A 1 152 ? 188.224 146.000 151.263 1.00 53.35 454 GLY A C 1
ATOM 1227 O O . GLY A 1 152 ? 187.737 146.850 150.511 1.00 52.50 454 GLY A O 1
ATOM 1228 N N . LEU A 1 153 ? 187.496 145.113 151.915 1.00 50.79 455 LEU A N 1
ATOM 1229 C CA . LEU A 1 153 ? 186.035 145.158 151.857 1.00 59.12 455 LEU A CA 1
ATOM 1230 C C . LEU A 1 153 ? 185.504 146.417 152.529 1.00 53.53 455 LEU A C 1
ATOM 1231 O O . LEU A 1 153 ? 184.666 147.096 151.980 1.00 54.57 455 LEU A O 1
ATOM 1236 N N . LEU A 1 154 ? 186.029 146.747 153.699 1.00 57.95 456 LEU A N 1
ATOM 1237 C CA . LEU A 1 154 ? 185.648 147.991 154.367 1.00 57.80 456 LEU A CA 1
ATOM 1238 C C . LEU A 1 154 ? 185.868 149.168 153.439 1.00 69.74 456 LEU A C 1
ATOM 1239 O O . LEU A 1 154 ? 185.126 150.130 153.474 1.00 87.75 456 LEU A O 1
ATOM 1244 N N . VAL A 1 155 ? 186.933 149.133 152.652 1.00 72.89 457 VAL A N 1
ATOM 1245 C CA . VAL A 1 155 ? 187.219 150.221 151.715 1.00 68.37 457 VAL A CA 1
ATOM 1246 C C . VAL A 1 155 ? 186.124 150.302 150.663 1.00 70.37 457 VAL A C 1
ATOM 1247 O O . VAL A 1 155 ? 185.542 151.365 150.460 1.00 77.90 457 VAL A O 1
ATOM 1251 N N . ASP A 1 156 ? 185.827 149.182 150.012 1.00 75.41 458 ASP A N 1
ATOM 1252 C CA . ASP A 1 156 ? 184.739 149.144 149.021 1.00 79.50 458 ASP A CA 1
ATOM 1253 C C . ASP A 1 156 ? 183.427 149.605 149.632 1.00 77.46 458 ASP A C 1
ATOM 1254 O O . ASP A 1 156 ? 182.726 150.449 149.059 1.00 90.13 458 ASP A O 1
ATOM 1259 N N . LEU A 1 157 ? 183.095 149.040 150.792 1.00 66.53 459 LEU A N 1
ATOM 1260 C CA . LEU A 1 157 ? 181.888 149.421 151.525 1.00 62.29 459 LEU A CA 1
ATOM 1261 C C . LEU A 1 157 ? 181.784 150.939 151.659 1.00 65.70 459 LEU A C 1
ATOM 1262 O O . LEU A 1 157 ? 180.816 151.546 151.207 1.00 80.04 459 LEU A O 1
ATOM 1267 N N . LEU A 1 158 ? 182.805 151.555 152.242 1.00 66.68 460 LEU A N 1
ATOM 1268 C CA . LEU A 1 158 ? 182.837 153.011 152.410 1.00 65.48 460 LEU A CA 1
ATOM 1269 C C . LEU A 1 158 ? 182.833 153.727 151.063 1.00 66.90 460 LEU A C 1
ATOM 1270 O O . LEU A 1 158 ? 182.125 154.706 150.861 1.00 75.98 460 LEU A O 1
ATOM 1275 N N . LYS A 1 159 ? 183.640 153.242 150.136 1.00 57.37 461 LYS A N 1
ATOM 1276 C CA . LYS A 1 159 ? 183.713 153.825 148.807 1.00 53.83 461 LYS A CA 1
ATOM 1277 C C . LYS A 1 159 ? 182.320 153.976 148.156 1.00 64.27 461 LYS A C 1
ATOM 1278 O O . LYS A 1 159 ? 182.114 154.891 147.369 1.00 68.93 461 LYS A O 1
ATOM 1284 N N . LYS A 1 160 ? 181.452 153.040 148.451 1.00 71.25 462 LYS A N 1
ATOM 1285 C CA . LYS A 1 160 ? 180.126 153.080 147.954 1.00 74.32 462 LYS A CA 1
ATOM 1286 C C . LYS A 1 160 ? 179.381 154.228 148.574 1.00 74.65 462 LYS A C 1
ATOM 1287 O O . LYS A 1 160 ? 178.621 154.905 147.937 1.00 77.70 462 LYS A O 1
ATOM 1293 N N . ILE A 1 161 ? 179.559 154.398 149.861 1.00 69.32 463 ILE A N 1
ATOM 1294 C CA . ILE A 1 161 ? 178.882 155.458 150.555 1.00 69.14 463 ILE A CA 1
ATOM 1295 C C . ILE A 1 161 ? 179.358 156.816 150.187 1.00 70.65 463 ILE A C 1
ATOM 1296 O O . ILE A 1 161 ? 178.584 157.732 150.081 1.00 73.09 463 ILE A O 1
ATOM 1301 N N . PHE A 1 162 ? 180.660 156.956 150.059 1.00 66.37 464 PHE A N 1
ATOM 1302 C CA . PHE A 1 162 ? 181.230 158.245 149.755 1.00 55.61 464 PHE A CA 1
ATOM 1303 C C . PHE A 1 162 ? 181.399 158.565 148.324 1.00 44.78 464 PHE A C 1
ATOM 1304 O O . PHE A 1 162 ? 181.458 159.719 147.978 1.00 40.39 464 PHE A O 1
ATOM 1312 N N . GLU A 1 163 ? 181.512 157.531 147.513 1.00 43.95 465 GLU A N 1
ATOM 1313 C CA . GLU A 1 163 ? 181.669 157.697 146.094 1.00 42.94 465 GLU A CA 1
ATOM 1314 C C . GLU A 1 163 ? 182.848 158.566 145.815 1.00 34.86 465 GLU A C 1
ATOM 1315 O O . GLU A 1 163 ? 183.892 158.325 146.282 1.00 34.31 465 GLU A O 1
ATOM 1321 N N . GLU A 1 164 ? 182.633 159.669 145.154 1.00 34.09 466 GLU A N 1
ATOM 1322 C CA . GLU A 1 164 ? 183.678 160.568 144.729 1.00 37.28 466 GLU A CA 1
ATOM 1323 C C . GLU A 1 164 ? 184.480 161.299 145.765 1.00 56.52 466 GLU A C 1
ATOM 1324 O O . GLU A 1 164 ? 185.512 161.854 145.478 1.00 68.57 466 GLU A O 1
ATOM 1330 N N . HIS A 1 165 ? 184.012 161.311 146.988 1.00 68.36 467 HIS A N 1
ATOM 1331 C CA . HIS A 1 165 ? 184.711 161.895 148.070 1.00 70.78 467 HIS A CA 1
ATOM 1332 C C . HIS A 1 165 ? 185.733 160.968 148.703 1.00 72.06 467 HIS A C 1
ATOM 1333 O O . HIS A 1 165 ? 186.388 161.359 149.633 1.00 82.71 467 HIS A O 1
ATOM 1340 N N . MET A 1 166 ? 185.868 159.744 148.220 1.00 63.84 468 MET A N 1
ATOM 1341 C CA . MET A 1 166 ? 186.867 158.847 148.732 1.00 63.83 468 MET A CA 1
ATOM 1342 C C . MET A 1 166 ? 187.893 158.482 147.679 1.00 72.61 468 MET A C 1
ATOM 1343 O O . MET A 1 166 ? 187.581 158.403 146.523 1.00 78.00 468 MET A O 1
ATOM 1348 N N . SER A 1 167 ? 189.141 158.325 148.074 1.00 61.06 469 SER A N 1
ATOM 1349 C CA . SER A 1 167 ? 190.162 157.906 147.161 1.00 70.79 469 SER A CA 1
ATOM 1350 C C . SER A 1 167 ? 190.508 156.532 147.593 1.00 76.07 469 SER A C 1
ATOM 1351 O O . SER A 1 167 ? 190.635 156.262 148.755 1.00 88.83 469 SER A O 1
ATOM 1354 N N . SER A 1 168 ? 190.666 155.641 146.644 1.00 88.10 470 SER A N 1
ATOM 1355 C CA . SER A 1 168 ? 190.840 154.246 147.017 1.00 82.70 470 SER A CA 1
ATOM 1356 C C . SER A 1 168 ? 192.126 153.702 146.440 1.00 79.70 470 SER A C 1
ATOM 1357 O O . SER A 1 168 ? 192.469 153.972 145.278 1.00 82.08 470 SER A O 1
ATOM 1360 N N . ASN A 1 169 ? 192.859 152.989 147.286 1.00 75.37 471 ASN A N 1
ATOM 1361 C CA . ASN A 1 169 ? 193.985 152.145 146.888 1.00 81.03 471 ASN A CA 1
ATOM 1362 C C . ASN A 1 169 ? 195.074 153.027 146.239 1.00 81.83 471 ASN A C 1
ATOM 1363 O O . ASN A 1 169 ? 195.635 152.678 145.201 1.00 55.10 471 ASN A O 1
ATOM 1368 N N . ILE A 1 170 ? 195.338 154.180 146.862 1.00 81.59 472 ILE A N 1
ATOM 1369 C CA . ILE A 1 170 ? 196.410 155.060 146.451 1.00 64.91 472 ILE A CA 1
ATOM 1370 C C . ILE A 1 170 ? 197.700 154.402 146.908 1.00 65.97 472 ILE A C 1
ATOM 1371 O O . ILE A 1 170 ? 197.805 153.921 148.031 1.00 70.13 472 ILE A O 1
ATOM 1376 N N . THR A 1 171 ? 198.681 154.371 146.016 1.00 77.63 473 THR A N 1
ATOM 1377 C CA . THR A 1 171 ? 199.943 153.652 146.226 1.00 81.36 473 THR A CA 1
ATOM 1378 C C . THR A 1 171 ? 201.088 154.643 146.280 1.00 79.26 473 THR A C 1
ATOM 1379 O O . THR A 1 171 ? 200.923 155.807 145.940 1.00 90.98 473 THR A O 1
ATOM 1383 N N . ASP A 1 172 ? 202.261 154.148 146.622 1.00 77.83 474 ASP A N 1
ATOM 1384 C CA . ASP A 1 172 ? 203.477 154.938 146.532 1.00 82.76 474 ASP A CA 1
ATOM 1385 C C . ASP A 1 172 ? 203.656 155.559 145.151 1.00 85.12 474 ASP A C 1
ATOM 1386 O O . ASP A 1 172 ? 204.015 156.735 145.046 1.00 105.42 474 ASP A O 1
ATOM 1391 N N . ALA A 1 173 ? 203.397 154.776 144.106 1.00 73.74 475 ALA A N 1
ATOM 1392 C CA . ALA A 1 173 ? 203.455 155.258 142.709 1.00 73.45 475 ALA A CA 1
ATOM 1393 C C . ALA A 1 173 ? 202.652 156.533 142.468 1.00 71.49 475 ALA A C 1
ATOM 1394 O O . ALA A 1 173 ? 203.144 157.494 141.895 1.00 77.85 475 ALA A O 1
ATOM 1396 N N . ASN A 1 174 ? 201.401 156.527 142.907 1.00 72.76 476 ASN A N 1
ATOM 1397 C CA . ASN A 1 174 ? 200.517 157.701 142.810 1.00 58.77 476 ASN A CA 1
ATOM 1398 C C . ASN A 1 174 ? 201.110 158.929 143.458 1.00 51.17 476 ASN A C 1
ATOM 1399 O O . ASN A 1 174 ? 200.868 160.052 143.022 1.00 40.39 476 ASN A O 1
ATOM 1404 N N . LEU A 1 175 ? 201.846 158.721 144.547 1.00 55.94 477 LEU A N 1
ATOM 1405 C CA . LEU A 1 175 ? 202.484 159.837 145.255 1.00 53.94 477 LEU A CA 1
ATOM 1406 C C . LEU A 1 175 ? 203.676 160.388 144.496 1.00 56.71 477 LEU A C 1
ATOM 1407 O O . LEU A 1 175 ? 203.842 161.619 144.396 1.00 81.99 477 LEU A O 1
ATOM 1412 N N . ASP A 1 176 ? 204.472 159.497 143.908 1.00 60.65 478 ASP A N 1
ATOM 1413 C CA . ASP A 1 176 ? 205.568 159.926 143.033 1.00 65.15 478 ASP A CA 1
ATOM 1414 C C . ASP A 1 176 ? 205.096 160.678 141.800 1.00 72.80 478 ASP A C 1
ATOM 1415 O O . ASP A 1 176 ? 205.881 161.443 141.222 1.00 83.03 478 ASP A O 1
ATOM 1420 N N . SER A 1 177 ? 203.852 160.429 141.359 1.00 71.05 479 SER A N 1
ATOM 1421 C CA . SER A 1 177 ? 203.237 161.238 140.315 1.00 68.53 479 SER A CA 1
ATOM 1422 C C . SER A 1 177 ? 203.229 162.678 140.754 1.00 72.05 479 SER A C 1
ATOM 1423 O O . SER A 1 177 ? 203.054 162.989 141.957 1.00 64.84 479 SER A O 1
ATOM 1426 N N . GLN A 1 178 ? 203.460 163.534 139.762 1.00 75.72 480 GLN A N 1
ATOM 1427 C CA . GLN A 1 178 ? 203.540 164.976 139.959 1.00 86.41 480 GLN A CA 1
ATOM 1428 C C . GLN A 1 178 ? 202.185 165.589 140.243 1.00 89.22 480 GLN A C 1
ATOM 1429 O O . GLN A 1 178 ? 202.094 166.658 140.856 1.00 97.39 480 GLN A O 1
ATOM 1435 N N . PHE A 1 179 ? 201.139 164.933 139.758 1.00 86.71 481 PHE A N 1
ATOM 1436 C CA . PHE A 1 179 ? 199.780 165.359 140.072 1.00 74.15 481 PHE A CA 1
ATOM 1437 C C . PHE A 1 179 ? 199.305 164.613 141.292 1.00 59.33 481 PHE A C 1
ATOM 1438 O O . PHE A 1 179 ? 199.882 163.604 141.699 1.00 44.26 481 PHE A O 1
ATOM 1446 N N . ASN A 1 180 ? 198.238 165.126 141.887 1.00 61.76 482 ASN A N 1
ATOM 1447 C CA . ASN A 1 180 ? 197.710 164.524 143.112 1.00 54.36 482 ASN A CA 1
ATOM 1448 C C . ASN A 1 180 ? 196.257 164.862 143.260 1.00 60.55 482 ASN A C 1
ATOM 1449 O O . ASN A 1 180 ? 195.906 165.536 144.221 1.00 74.85 482 ASN A O 1
ATOM 1454 N N . PRO A 1 181 ? 195.422 164.420 142.309 1.00 50.11 483 PRO A N 1
ATOM 1455 C CA . PRO A 1 181 ? 193.988 164.660 142.391 1.00 55.87 483 PRO A CA 1
ATOM 1456 C C . PRO A 1 181 ? 193.286 163.782 143.411 1.00 60.01 483 PRO A C 1
ATOM 1457 O O . PRO A 1 181 ? 192.169 164.105 143.793 1.00 77.74 483 PRO A O 1
ATOM 1461 N N . TYR A 1 182 ? 193.929 162.686 143.830 1.00 62.16 484 TYR A N 1
ATOM 1462 C CA . TYR A 1 182 ? 193.480 161.833 144.937 1.00 47.72 484 TYR A CA 1
ATOM 1463 C C . TYR A 1 182 ? 193.363 162.570 146.262 1.00 52.11 484 TYR A C 1
ATOM 1464 O O . TYR A 1 182 ? 192.943 161.960 147.238 1.00 76.97 484 TYR A O 1
ATOM 1473 N N . LEU A 1 183 ? 193.762 163.843 146.344 1.00 45.98 485 LEU A N 1
ATOM 1474 C CA . LEU A 1 183 ? 193.414 164.727 147.497 1.00 45.89 485 LEU A CA 1
ATOM 1475 C C . LEU A 1 183 ? 192.409 165.838 147.195 1.00 45.10 485 LEU A C 1
ATOM 1476 O O . LEU A 1 183 ? 191.922 166.480 148.127 1.00 51.74 485 LEU A O 1
ATOM 1481 N N . TYR A 1 184 ? 192.122 166.097 145.917 1.00 45.76 486 TYR A N 1
ATOM 1482 C CA . TYR A 1 184 ? 191.201 167.164 145.512 1.00 49.36 486 TYR A CA 1
ATOM 1483 C C . TYR A 1 184 ? 189.780 166.777 145.825 1.00 54.59 486 TYR A C 1
ATOM 1484 O O . TYR A 1 184 ? 189.280 165.808 145.243 1.00 59.18 486 TYR A O 1
ATOM 1493 N N . ASN A 1 185 ? 189.159 167.478 146.780 1.00 58.33 487 ASN A N 1
ATOM 1494 C CA . ASN A 1 185 ? 187.756 167.258 147.129 1.00 68.80 487 ASN A CA 1
ATOM 1495 C C . ASN A 1 185 ? 187.512 165.832 147.585 1.00 73.73 487 ASN A C 1
ATOM 1496 O O . ASN A 1 185 ? 186.822 165.035 146.924 1.00 81.15 487 ASN A O 1
ATOM 1501 N N . LYS A 1 186 ? 188.145 165.525 148.709 1.00 72.91 488 LYS A N 1
ATOM 1502 C CA . LYS A 1 186 ? 188.127 164.207 149.290 1.00 77.39 488 LYS A CA 1
ATOM 1503 C C . LYS A 1 186 ? 187.922 164.401 150.775 1.00 76.69 488 LYS A C 1
ATOM 1504 O O . LYS A 1 186 ? 188.597 165.232 151.394 1.00 86.01 488 LYS A O 1
ATOM 1510 N N . LEU A 1 187 ? 186.987 163.624 151.305 1.00 66.20 489 LEU A N 1
ATOM 1511 C CA . LEU A 1 187 ? 186.761 163.488 152.709 1.00 62.46 489 LEU A CA 1
ATOM 1512 C C . LEU A 1 187 ? 187.539 162.304 153.282 1.00 66.65 489 LEU A C 1
ATOM 1513 O O . LEU A 1 187 ? 188.013 162.352 154.413 1.00 67.67 489 LEU A O 1
ATOM 1518 N N . ILE A 1 188 ? 187.662 161.229 152.512 1.00 70.74 490 ILE A N 1
ATOM 1519 C CA . ILE A 1 188 ? 188.421 160.057 152.932 1.00 71.58 490 ILE A CA 1
ATOM 1520 C C . ILE A 1 188 ? 189.443 159.762 151.843 1.00 76.69 490 ILE A C 1
ATOM 1521 O O . ILE A 1 188 ? 189.161 159.940 150.671 1.00 79.58 490 ILE A O 1
ATOM 1526 N N . VAL A 1 189 ? 190.640 159.350 152.245 1.00 85.89 491 VAL A N 1
ATOM 1527 C CA . VAL A 1 189 ? 191.725 159.026 151.315 1.00 79.68 491 VAL A CA 1
ATOM 1528 C C . VAL A 1 189 ? 192.381 157.738 151.803 1.00 80.88 491 VAL A C 1
ATOM 1529 O O . VAL A 1 189 ? 193.047 157.716 152.839 1.00 62.37 491 VAL A O 1
ATOM 1533 N N . HIS A 1 190 ? 192.157 156.665 151.050 1.00 75.15 492 HIS A N 1
ATOM 1534 C CA . HIS A 1 190 ? 192.659 155.364 151.401 1.00 72.66 492 HIS A CA 1
ATOM 1535 C C . HIS A 1 190 ? 193.972 155.074 150.690 1.00 82.24 492 HIS A C 1
ATOM 1536 O O . HIS A 1 190 ? 194.072 155.278 149.487 1.00 75.72 492 HIS A O 1
ATOM 1543 N N . LEU A 1 191 ? 194.944 154.530 151.436 1.00 90.26 493 LEU A N 1
ATOM 1544 C CA . LEU A 1 191 ? 196.256 154.127 150.896 1.00 66.07 493 LEU A CA 1
ATOM 1545 C C . LEU A 1 191 ? 196.578 152.648 151.115 1.00 60.77 493 LEU A C 1
ATOM 1546 O O . LEU A 1 191 ? 196.311 152.107 152.175 1.00 51.57 493 LEU A O 1
ATOM 1551 N N . ASN A 1 192 ? 197.181 152.016 150.104 1.00 58.74 494 ASN A N 1
ATOM 1552 C CA . ASN A 1 192 ? 197.675 150.642 150.209 1.00 52.47 494 ASN A CA 1
ATOM 1553 C C . ASN A 1 192 ? 199.176 150.706 150.331 1.00 65.34 494 ASN A C 1
ATOM 1554 O O . ASN A 1 192 ? 199.849 151.286 149.440 1.00 83.18 494 ASN A O 1
ATOM 1559 N N . GLU A 1 193 ? 199.665 149.981 151.296 1.00 66.05 495 GLU A N 1
ATOM 1560 C CA . GLU A 1 193 ? 201.056 149.801 151.408 1.00 78.75 495 GLU A CA 1
ATOM 1561 C C . GLU A 1 193 ? 201.158 148.391 150.866 1.00 94.41 495 GLU A C 1
ATOM 1562 O O . GLU A 1 193 ? 200.519 147.494 151.373 1.00 85.45 495 GLU A O 1
ATOM 1568 N N . VAL A 1 194 ? 201.912 148.193 149.794 1.00 117.34 496 VAL A N 1
ATOM 1569 C CA . VAL A 1 194 ? 202.089 146.862 149.240 1.00 110.24 496 VAL A CA 1
ATOM 1570 C C . VAL A 1 194 ? 203.551 146.580 149.016 1.00 109.56 496 VAL A C 1
ATOM 1571 O O . VAL A 1 194 ? 203.996 146.535 147.904 1.00 124.01 496 VAL A O 1
ATOM 1575 N N . SER A 1 195 ? 204.309 146.362 150.072 1.00 111.85 497 SER A N 1
ATOM 1576 C CA . SER A 1 195 ? 205.721 146.106 149.892 1.00 111.07 497 SER A CA 1
ATOM 1577 C C . SER A 1 195 ? 206.273 145.327 151.038 1.00 99.93 497 SER A C 1
ATOM 1578 O O . SER A 1 195 ? 205.586 145.088 152.000 1.00 95.25 497 SER A O 1
ATOM 1581 N N . ALA A 1 196 ? 207.482 144.839 150.908 1.00 98.60 498 ALA A N 1
ATOM 1582 C CA . ALA A 1 196 ? 208.066 144.150 152.017 1.00 90.12 498 ALA A CA 1
ATOM 1583 C C . ALA A 1 196 ? 209.355 144.835 152.408 1.00 100.75 498 ALA A C 1
ATOM 1584 O O . ALA A 1 196 ? 210.296 144.835 151.637 1.00 86.53 498 ALA A O 1
ATOM 1586 N N . ASP A 1 197 ? 209.375 145.361 153.628 1.00 106.01 499 ASP A N 1
ATOM 1587 C CA . ASP A 1 197 ? 210.490 146.055 154.287 1.00 97.37 499 ASP A CA 1
ATOM 1588 C C . ASP A 1 197 ? 211.777 146.287 153.537 1.00 88.39 499 ASP A C 1
ATOM 1589 O O . ASP A 1 197 ? 212.819 146.303 154.146 1.00 71.25 499 ASP A O 1
ATOM 1594 N N . MET A 1 203 ? 213.209 154.812 153.657 1.00 50.68 505 MET A N 1
ATOM 1595 C CA . MET A 1 203 ? 212.551 156.041 153.234 1.00 56.16 505 MET A CA 1
ATOM 1596 C C . MET A 1 203 ? 211.063 155.873 152.910 1.00 62.18 505 MET A C 1
ATOM 1597 O O . MET A 1 203 ? 210.653 156.095 151.799 1.00 51.21 505 MET A O 1
ATOM 1599 N N . LEU A 1 204 ? 210.264 155.543 153.919 1.00 79.88 506 LEU A N 1
ATOM 1600 C CA . LEU A 1 204 ? 208.846 155.326 153.738 1.00 80.20 506 LEU A CA 1
ATOM 1601 C C . LEU A 1 204 ? 208.265 156.616 153.205 1.00 86.48 506 LEU A C 1
ATOM 1602 O O . LEU A 1 204 ? 208.248 157.644 153.851 1.00 86.69 506 LEU A O 1
ATOM 1604 N N . VAL A 1 205 ? 207.662 156.506 152.045 1.00 94.59 507 VAL A N 1
ATOM 1605 C CA . VAL A 1 205 ? 207.215 157.678 151.342 1.00 101.22 507 VAL A CA 1
ATOM 1606 C C . VAL A 1 205 ? 205.860 158.206 151.734 1.00 95.60 507 VAL A C 1
ATOM 1607 O O . VAL A 1 205 ? 205.445 159.234 151.267 1.00 97.27 507 VAL A O 1
ATOM 1611 N N . LYS A 1 206 ? 205.199 157.516 152.638 1.00 90.38 508 LYS A N 1
ATOM 1612 C CA . LYS A 1 206 ? 203.901 157.924 153.081 1.00 77.47 508 LYS A CA 1
ATOM 1613 C C . LYS A 1 206 ? 203.946 158.879 154.251 1.00 83.14 508 LYS A C 1
ATOM 1614 O O . LYS A 1 206 ? 202.925 159.386 154.662 1.00 89.25 508 LYS A O 1
ATOM 1620 N N . ASN A 1 207 ? 205.136 159.205 154.734 1.00 87.58 509 ASN A N 1
ATOM 1621 C CA . ASN A 1 207 ? 205.304 160.129 155.860 1.00 79.75 509 ASN A CA 1
ATOM 1622 C C . ASN A 1 207 ? 204.760 161.525 155.596 1.00 69.67 509 ASN A C 1
ATOM 1623 O O . ASN A 1 207 ? 204.418 162.210 156.518 1.00 57.10 509 ASN A O 1
ATOM 1628 N N . ARG A 1 208 ? 204.818 161.987 154.355 1.00 83.10 510 ARG A N 1
ATOM 1629 C CA . ARG A 1 208 ? 204.266 163.274 153.959 1.00 87.11 510 ARG A CA 1
ATOM 1630 C C . ARG A 1 208 ? 202.839 163.295 154.428 1.00 90.45 510 ARG A C 1
ATOM 1631 O O . ARG A 1 208 ? 202.298 164.318 154.787 1.00 80.83 510 ARG A O 1
ATOM 1639 N N . LEU A 1 209 ? 202.244 162.119 154.410 1.00 92.24 511 LEU A N 1
ATOM 1640 C CA . LEU A 1 209 ? 200.893 161.939 154.921 1.00 84.26 511 LEU A CA 1
ATOM 1641 C C . LEU A 1 209 ? 200.689 162.422 156.361 1.00 76.59 511 LEU A C 1
ATOM 1642 O O . LEU A 1 209 ? 199.620 162.939 156.678 1.00 69.88 511 LEU A O 1
ATOM 1647 N N . LYS A 1 210 ? 201.710 162.238 157.214 1.00 81.37 512 LYS A N 1
ATOM 1648 C CA . LYS A 1 210 ? 201.708 162.753 158.606 1.00 78.90 512 LYS A CA 1
ATOM 1649 C C . LYS A 1 210 ? 201.171 164.174 158.663 1.00 77.44 512 LYS A C 1
ATOM 1650 O O . LYS A 1 210 ? 200.233 164.452 159.392 1.00 77.97 512 LYS A O 1
ATOM 1656 N N . THR A 1 211 ? 201.773 165.048 157.858 1.00 76.12 513 THR A N 1
ATOM 1657 C CA . THR A 1 211 ? 201.388 166.467 157.783 1.00 72.89 513 THR A CA 1
ATOM 1658 C C . THR A 1 211 ? 200.022 166.691 157.112 1.00 71.03 513 THR A C 1
ATOM 1659 O O . THR A 1 211 ? 199.276 167.563 157.529 1.00 97.29 513 THR A O 1
ATOM 1663 N N . TRP A 1 212 ? 199.689 165.919 156.081 1.00 62.52 514 TRP A N 1
ATOM 1664 C CA . TRP A 1 212 ? 198.359 166.014 155.422 1.00 65.07 514 TRP A CA 1
ATOM 1665 C C . TRP A 1 212 ? 197.180 165.826 156.388 1.00 72.74 514 TRP A C 1
ATOM 1666 O O . TRP A 1 212 ? 196.117 166.437 156.223 1.00 71.84 514 TRP A O 1
ATOM 1677 N N . ILE A 1 213 ? 197.377 164.939 157.368 1.00 73.86 515 ILE A N 1
ATOM 1678 C CA . ILE A 1 213 ? 196.360 164.619 158.366 1.00 67.90 515 ILE A CA 1
ATOM 1679 C C . ILE A 1 213 ? 195.932 165.873 159.100 1.00 71.18 515 ILE A C 1
ATOM 1680 O O . ILE A 1 213 ? 194.749 166.078 159.335 1.00 78.18 515 ILE A O 1
ATOM 1685 N N . THR A 1 214 ? 196.906 166.725 159.404 1.00 70.64 516 THR A N 1
ATOM 1686 C CA . THR A 1 214 ? 196.705 167.893 160.242 1.00 71.16 516 THR A CA 1
ATOM 1687 C C . THR A 1 214 ? 196.855 169.256 159.552 1.00 69.71 516 THR A C 1
ATOM 1688 O O . THR A 1 214 ? 196.575 170.280 160.183 1.00 94.22 516 THR A O 1
ATOM 1692 N N . ASP A 1 215 ? 197.296 169.301 158.301 1.00 54.19 517 ASP A N 1
ATOM 1693 C CA . ASP A 1 215 ? 197.510 170.589 157.637 1.00 61.65 517 ASP A CA 1
ATOM 1694 C C . ASP A 1 215 ? 196.161 171.201 157.272 1.00 58.76 517 ASP A C 1
ATOM 1695 O O . ASP A 1 215 ? 195.291 170.522 156.715 1.00 58.30 517 ASP A O 1
ATOM 1700 N N . GLU A 1 216 ? 196.010 172.483 157.594 1.00 55.03 518 GLU A N 1
ATOM 1701 C CA . GLU A 1 216 ? 194.811 173.268 157.265 1.00 55.56 518 GLU A CA 1
ATOM 1702 C C . GLU A 1 216 ? 194.527 173.211 155.787 1.00 59.22 518 GLU A C 1
ATOM 1703 O O . GLU A 1 216 ? 193.371 173.089 155.414 1.00 61.39 518 GLU A O 1
ATOM 1709 N N . THR A 1 217 ? 195.582 173.322 154.959 1.00 64.80 519 THR A N 1
ATOM 1710 C CA . THR A 1 217 ? 195.456 173.384 153.487 1.00 65.19 519 THR A CA 1
ATOM 1711 C C . THR A 1 217 ? 196.494 172.555 152.709 1.00 72.51 519 THR A C 1
ATOM 1712 O O . THR A 1 217 ? 197.614 172.328 153.170 1.00 84.58 519 THR A O 1
ATOM 1716 N N . LEU A 1 218 ? 196.104 172.127 151.510 1.00 65.98 520 LEU A N 1
ATOM 1717 C CA . LEU A 1 218 ? 196.977 171.372 150.614 1.00 57.80 520 LEU A CA 1
ATOM 1718 C C . LEU A 1 218 ? 197.176 172.135 149.330 1.00 67.83 520 LEU A C 1
ATOM 1719 O O . LEU A 1 218 ? 196.301 172.923 148.920 1.00 85.26 520 LEU A O 1
ATOM 1724 N N . TYR A 1 219 ? 198.309 171.880 148.678 1.00 66.61 521 TYR A N 1
ATOM 1725 C CA . TYR A 1 219 ? 198.517 172.285 147.279 1.00 64.86 521 TYR A CA 1
ATOM 1726 C C . TYR A 1 219 ? 198.025 171.162 146.375 1.00 58.60 521 TYR A C 1
ATOM 1727 O O . TYR A 1 219 ? 198.400 169.988 146.580 1.00 50.69 521 TYR A O 1
ATOM 1736 N N . ILE A 1 220 ? 197.271 171.521 145.322 1.00 61.67 522 ILE A N 1
ATOM 1737 C CA . ILE A 1 220 ? 196.720 170.538 144.375 1.00 55.07 522 ILE A CA 1
ATOM 1738 C C . ILE A 1 220 ? 197.173 170.767 142.944 1.00 65.51 522 ILE A C 1
ATOM 1739 O O . ILE A 1 220 ? 196.687 171.656 142.219 1.00 74.09 522 ILE A O 1
ATOM 1744 N N . ASN A 1 221 ? 198.124 169.944 142.530 1.00 73.90 523 ASN A N 1
ATOM 1745 C CA . ASN A 1 221 ? 198.563 169.959 141.155 1.00 78.86 523 ASN A CA 1
ATOM 1746 C C . ASN A 1 221 ? 197.733 168.941 140.407 1.00 74.70 523 ASN A C 1
ATOM 1747 O O . ASN A 1 221 ? 197.818 167.749 140.680 1.00 72.39 523 ASN A O 1
ATOM 1752 N N . ARG A 1 222 ? 196.946 169.430 139.455 1.00 68.55 524 ARG A N 1
ATOM 1753 C CA . ARG A 1 222 ? 196.178 168.580 138.562 1.00 58.15 524 ARG A CA 1
ATOM 1754 C C . ARG A 1 222 ? 196.608 168.880 137.157 1.00 59.85 524 ARG A C 1
ATOM 1755 O O . ARG A 1 222 ? 197.087 169.999 136.876 1.00 65.39 524 ARG A O 1
ATOM 1763 N N . LYS A 1 223 ? 196.438 167.897 136.266 1.00 43.93 525 LYS A N 1
ATOM 1764 C CA . LYS A 1 223 ? 196.895 168.053 134.923 1.00 37.86 525 LYS A CA 1
ATOM 1765 C C . LYS A 1 223 ? 196.019 169.074 134.276 1.00 40.07 525 LYS A C 1
ATOM 1766 O O . LYS A 1 223 ? 194.824 169.109 134.501 1.00 48.29 525 LYS A O 1
ATOM 1772 N N . ASN A 1 224 ? 196.610 169.897 133.424 1.00 46.16 526 ASN A N 1
ATOM 1773 C CA . ASN A 1 224 ? 195.864 170.926 132.659 1.00 47.33 526 ASN A CA 1
ATOM 1774 C C . ASN A 1 224 ? 195.101 171.938 133.506 1.00 47.47 526 ASN A C 1
ATOM 1775 O O . ASN A 1 224 ? 194.290 172.729 132.953 1.00 51.59 526 ASN A O 1
ATOM 1780 N N . MET A 1 225 ? 195.423 171.973 134.799 1.00 45.77 527 MET A N 1
ATOM 1781 C CA . MET A 1 225 ? 194.857 172.947 135.741 1.00 61.65 527 MET A CA 1
ATOM 1782 C C . MET A 1 225 ? 195.990 173.665 136.451 1.00 64.07 527 MET A C 1
ATOM 1783 O O . MET A 1 225 ? 197.102 173.173 136.491 1.00 68.38 527 MET A O 1
ATOM 1788 N N . LYS A 1 226 ? 195.679 174.800 137.066 1.00 64.01 528 LYS A N 1
ATOM 1789 C CA . LYS A 1 226 ? 196.682 175.602 137.761 1.00 58.06 528 LYS A CA 1
ATOM 1790 C C . LYS A 1 226 ? 196.935 174.917 139.070 1.00 55.59 528 LYS A C 1
ATOM 1791 O O . LYS A 1 226 ? 196.041 174.256 139.591 1.00 60.48 528 LYS A O 1
ATOM 1797 N N . GLU A 1 227 ? 198.139 175.066 139.613 1.00 58.94 529 GLU A N 1
ATOM 1798 C CA . GLU A 1 227 ? 198.442 174.531 140.937 1.00 53.20 529 GLU A CA 1
ATOM 1799 C C . GLU A 1 227 ? 197.700 175.472 141.824 1.00 60.89 529 GLU A C 1
ATOM 1800 O O . GLU A 1 227 ? 197.694 176.674 141.592 1.00 69.48 529 GLU A O 1
ATOM 1806 N N . VAL A 1 228 ? 197.010 174.906 142.795 1.00 64.19 530 VAL A N 1
ATOM 1807 C CA . VAL A 1 228 ? 195.985 175.616 143.536 1.00 57.22 530 VAL A CA 1
ATOM 1808 C C . VAL A 1 228 ? 196.050 175.124 144.930 1.00 53.17 530 VAL A C 1
ATOM 1809 O O . VAL A 1 228 ? 196.277 173.938 145.152 1.00 60.98 530 VAL A O 1
ATOM 1813 N N . GLU A 1 229 ? 195.864 176.042 145.862 1.00 56.46 531 GLU A N 1
ATOM 1814 C CA . GLU A 1 229 ? 195.878 175.718 147.282 1.00 58.98 531 GLU A CA 1
ATOM 1815 C C . GLU A 1 229 ? 194.412 175.615 147.729 1.00 65.07 531 GLU A C 1
ATOM 1816 O O . GLU A 1 229 ? 193.597 176.455 147.324 1.00 56.35 531 GLU A O 1
ATOM 1822 N N . ILE A 1 230 ? 194.062 174.571 148.479 1.00 68.09 532 ILE A N 1
ATOM 1823 C CA . ILE A 1 230 ? 192.667 174.381 148.922 1.00 68.01 532 ILE A CA 1
ATOM 1824 C C . ILE A 1 230 ? 192.583 173.950 150.364 1.00 71.22 532 ILE A C 1
ATOM 1825 O O . ILE A 1 230 ? 193.529 173.349 150.897 1.00 72.91 532 ILE A O 1
ATOM 1830 N N . LYS A 1 231 ? 191.442 174.266 150.986 1.00 72.56 533 LYS A N 1
ATOM 1831 C CA . LYS A 1 231 ? 191.154 173.828 152.356 1.00 68.32 533 LYS A CA 1
ATOM 1832 C C . LYS A 1 231 ? 191.123 172.321 152.360 1.00 60.14 533 LYS A C 1
ATOM 1833 O O . LYS A 1 231 ? 190.565 171.721 151.445 1.00 54.51 533 LYS A O 1
ATOM 1839 N N . ASN A 1 232 ? 191.742 171.736 153.382 1.00 57.35 534 ASN A N 1
ATOM 1840 C CA . ASN A 1 232 ? 191.908 170.288 153.507 1.00 62.35 534 ASN A CA 1
ATOM 1841 C C . ASN A 1 232 ? 190.798 169.618 154.293 1.00 73.00 534 ASN A C 1
ATOM 1842 O O . ASN A 1 232 ? 190.585 169.933 155.473 1.00 81.44 534 ASN A O 1
ATOM 1847 N N . PHE A 1 233 ? 190.103 168.681 153.645 1.00 85.47 535 PHE A N 1
ATOM 1848 C CA . PHE A 1 233 ? 189.045 167.876 154.289 1.00 91.74 535 PHE A CA 1
ATOM 1849 C C . PHE A 1 233 ? 189.396 166.400 154.337 1.00 94.52 535 PHE A C 1
ATOM 1850 O O . PHE A 1 233 ? 188.528 165.555 154.544 1.00 104.46 535 PHE A O 1
ATOM 1858 N N . CYS A 1 234 ? 190.680 166.097 154.220 1.00 90.76 536 CYS A N 1
ATOM 1859 C CA . CYS A 1 234 ? 191.099 164.727 154.115 1.00 91.97 536 CYS A CA 1
ATOM 1860 C C . CYS A 1 234 ? 191.176 164.022 155.453 1.00 86.67 536 CYS A C 1
ATOM 1861 O O . CYS A 1 234 ? 191.494 164.590 156.499 1.00 79.25 536 CYS A O 1
ATOM 1864 N N . ASN A 1 235 ? 190.837 162.747 155.374 1.00 82.00 537 ASN A N 1
ATOM 1865 C CA . ASN A 1 235 ? 190.933 161.835 156.472 1.00 61.65 537 ASN A CA 1
ATOM 1866 C C . ASN A 1 235 ? 191.528 160.597 155.852 1.00 60.13 537 ASN A C 1
ATOM 1867 O O . ASN A 1 235 ? 191.097 160.183 154.755 1.00 49.55 537 ASN A O 1
ATOM 1872 N N . PHE A 1 236 ? 192.474 159.983 156.561 1.00 57.30 538 PHE A N 1
ATOM 1873 C CA . PHE A 1 236 ? 193.318 158.942 155.992 1.00 60.98 538 PHE A CA 1
ATOM 1874 C C . PHE A 1 236 ? 193.197 157.550 156.646 1.00 56.60 538 PHE A C 1
ATOM 1875 O O . PHE A 1 236 ? 193.316 157.399 157.843 1.00 42.61 538 PHE A O 1
ATOM 1883 N N . ILE A 1 237 ? 192.913 156.548 155.804 1.00 60.11 539 ILE A N 1
ATOM 1884 C CA . ILE A 1 237 ? 192.938 155.151 156.182 1.00 52.29 539 ILE A CA 1
ATOM 1885 C C . ILE A 1 237 ? 194.088 154.550 155.377 1.00 59.08 539 ILE A C 1
ATOM 1886 O O . ILE A 1 237 ? 194.357 154.968 154.257 1.00 54.47 539 ILE A O 1
ATOM 1891 N N . ILE A 1 238 ? 194.799 153.600 155.982 1.00 62.58 540 ILE A N 1
ATOM 1892 C CA . ILE A 1 238 ? 195.911 152.946 155.338 1.00 57.09 540 ILE A CA 1
ATOM 1893 C C . ILE A 1 238 ? 195.827 151.453 155.579 1.00 61.97 540 ILE A C 1
ATOM 1894 O O . ILE A 1 238 ? 195.957 151.012 156.709 1.00 59.90 540 ILE A O 1
ATOM 1899 N N . ASN A 1 239 ? 195.611 150.676 154.520 1.00 67.20 541 ASN A N 1
ATOM 1900 C CA . ASN A 1 239 ? 195.729 149.235 154.632 1.00 66.23 541 ASN A CA 1
ATOM 1901 C C . ASN A 1 239 ? 197.178 148.886 154.447 1.00 62.02 541 ASN A C 1
ATOM 1902 O O . ASN A 1 239 ? 197.905 149.613 153.762 1.00 65.47 541 ASN A O 1
ATOM 1907 N N . SER A 1 240 ? 197.600 147.766 155.046 1.00 56.87 542 SER A N 1
ATOM 1908 C CA . SER A 1 240 ? 198.979 147.257 154.966 1.00 54.10 542 SER A CA 1
ATOM 1909 C C . SER A 1 240 ? 199.047 145.739 155.237 1.00 61.84 542 SER A C 1
ATOM 1910 O O . SER A 1 240 ? 198.095 145.170 155.771 1.00 79.00 542 SER A O 1
ATOM 1913 N N . ASN A 1 241 ? 200.157 145.084 154.878 1.00 76.20 543 ASN A N 1
ATOM 1914 C CA . ASN A 1 241 ? 200.291 143.636 155.118 1.00 78.85 543 ASN A CA 1
ATOM 1915 C C . ASN A 1 241 ? 200.964 143.373 156.470 1.00 80.32 543 ASN A C 1
ATOM 1916 O O . ASN A 1 241 ? 200.303 142.926 157.407 1.00 81.69 543 ASN A O 1
ATOM 1918 N N . GLU A 1 242 ? 202.263 143.646 156.584 1.00 80.62 544 GLU A N 1
ATOM 1919 C CA . GLU A 1 242 ? 202.911 143.548 157.880 1.00 80.75 544 GLU A CA 1
ATOM 1920 C C . GLU A 1 242 ? 204.072 144.555 157.948 1.00 80.41 544 GLU A C 1
ATOM 1921 O O . GLU A 1 242 ? 204.785 144.621 158.917 1.00 68.53 544 GLU A O 1
ATOM 1927 N N . THR A 1 243 ? 204.206 145.340 156.885 1.00 81.11 545 THR A N 1
ATOM 1928 C CA . THR A 1 243 ? 205.181 146.360 156.671 1.00 72.45 545 THR A CA 1
ATOM 1929 C C . THR A 1 243 ? 204.635 147.572 157.341 1.00 82.84 545 THR A C 1
ATOM 1930 O O . THR A 1 243 ? 203.490 147.876 157.155 1.00 88.84 545 THR A O 1
ATOM 1934 N N . ILE A 1 244 ? 205.443 148.265 158.124 1.00 81.85 546 ILE A N 1
ATOM 1935 C CA . ILE A 1 244 ? 204.994 149.471 158.759 1.00 68.99 546 ILE A CA 1
ATOM 1936 C C . ILE A 1 244 ? 205.086 150.497 157.681 1.00 71.66 546 ILE A C 1
ATOM 1937 O O . ILE A 1 244 ? 206.131 150.709 157.138 1.00 64.62 546 ILE A O 1
ATOM 1942 N N . PRO A 1 245 ? 203.996 151.173 157.387 1.00 75.15 547 PRO A N 1
ATOM 1943 C CA . PRO A 1 245 ? 203.995 152.145 156.295 1.00 77.57 547 PRO A CA 1
ATOM 1944 C C . PRO A 1 245 ? 204.433 153.540 156.620 1.00 78.53 547 PRO A C 1
ATOM 1945 O O . PRO A 1 245 ? 204.679 154.328 155.752 1.00 78.11 547 PRO A O 1
ATOM 1949 N N . VAL A 1 246 ? 204.536 153.832 157.884 1.00 83.57 548 VAL A N 1
ATOM 1950 C CA . VAL A 1 246 ? 204.882 155.174 158.333 1.00 83.89 548 VAL A CA 1
ATOM 1951 C C . VAL A 1 246 ? 205.736 155.043 159.602 1.00 81.73 548 VAL A C 1
ATOM 1952 O O . VAL A 1 246 ? 205.457 154.194 160.455 1.00 95.39 548 VAL A O 1
ATOM 1956 N N . ASP A 1 247 ? 206.754 155.895 159.730 1.00 79.19 549 ASP A N 1
ATOM 1957 C CA . ASP A 1 247 ? 207.576 155.962 160.944 1.00 80.57 549 ASP A CA 1
ATOM 1958 C C . ASP A 1 247 ? 206.738 156.533 162.101 1.00 75.45 549 ASP A C 1
ATOM 1959 O O . ASP A 1 247 ? 206.396 157.711 162.088 1.00 79.82 549 ASP A O 1
ATOM 1964 N N . ILE A 1 248 ? 206.388 155.694 163.080 1.00 69.03 550 ILE A N 1
ATOM 1965 C CA . ILE A 1 248 ? 205.561 156.114 164.210 1.00 70.73 550 ILE A CA 1
ATOM 1966 C C . ILE A 1 248 ? 206.443 156.510 165.396 1.00 71.30 550 ILE A C 1
ATOM 1967 O O . ILE A 1 248 ? 207.109 155.653 165.980 1.00 80.46 550 ILE A O 1
ATOM 1972 N N . GLU A 1 249 ? 206.383 157.799 165.775 1.00 70.59 551 GLU A N 1
ATOM 1973 C CA . GLU A 1 249 ? 207.073 158.345 166.985 1.00 69.34 551 GLU A CA 1
ATOM 1974 C C . GLU A 1 249 ? 206.454 157.710 168.243 1.00 65.06 551 GLU A C 1
ATOM 1975 O O . GLU A 1 249 ? 205.269 157.367 168.249 1.00 65.48 551 GLU A O 1
ATOM 1978 N N . ASP A 1 250 ? 207.238 157.525 169.293 1.00 69.36 552 ASP A N 1
ATOM 1979 C CA . ASP A 1 250 ? 206.715 156.939 170.554 1.00 85.04 552 ASP A CA 1
ATOM 1980 C C . ASP A 1 250 ? 205.424 157.633 171.019 1.00 83.62 552 ASP A C 1
ATOM 1981 O O . ASP A 1 250 ? 204.395 156.994 171.235 1.00 74.91 552 ASP A O 1
ATOM 1986 N N . SER A 1 251 ? 205.512 158.951 171.105 1.00 83.39 553 SER A N 1
ATOM 1987 C CA . SER A 1 251 ? 204.506 159.818 171.696 1.00 79.91 553 SER A CA 1
ATOM 1988 C C . SER A 1 251 ? 203.493 160.318 170.658 1.00 65.62 553 SER A C 1
ATOM 1989 O O . SER A 1 251 ? 203.201 161.498 170.614 1.00 60.45 553 SER A O 1
ATOM 1992 N N . ASP A 1 252 ? 202.940 159.421 169.855 1.00 61.12 554 ASP A N 1
ATOM 1993 C CA . ASP A 1 252 ? 202.219 159.803 168.635 1.00 54.78 554 ASP A CA 1
ATOM 1994 C C . ASP A 1 252 ? 200.748 160.050 168.856 1.00 56.67 554 ASP A C 1
ATOM 1995 O O . ASP A 1 252 ? 200.069 159.243 169.500 1.00 75.29 554 ASP A O 1
ATOM 2000 N N . ARG A 1 253 ? 200.257 161.120 168.255 1.00 63.12 555 ARG A N 1
ATOM 2001 C CA . ARG A 1 253 ? 198.870 161.533 168.328 1.00 62.18 555 ARG A CA 1
ATOM 2002 C C . ARG A 1 253 ? 198.028 161.395 167.062 1.00 58.84 555 ARG A C 1
ATOM 2003 O O . ARG A 1 253 ? 196.901 161.784 167.058 1.00 44.82 555 ARG A O 1
ATOM 2011 N N . ARG A 1 254 ? 198.546 160.817 166.001 1.00 57.05 556 ARG A N 1
ATOM 2012 C CA . ARG A 1 254 ? 197.811 160.779 164.763 1.00 49.92 556 ARG A CA 1
ATOM 2013 C C . ARG A 1 254 ? 197.322 159.464 164.274 1.00 51.65 556 ARG A C 1
ATOM 2014 O O . ARG A 1 254 ? 196.367 159.384 163.580 1.00 53.45 556 ARG A O 1
ATOM 2022 N N . PHE A 1 255 ? 197.980 158.420 164.675 1.00 53.14 557 PHE A N 1
ATOM 2023 C CA . PHE A 1 255 ? 197.677 157.118 164.143 1.00 54.13 557 PHE A CA 1
ATOM 2024 C C . PHE A 1 255 ? 197.034 156.197 165.174 1.00 64.41 557 PHE A C 1
ATOM 2025 O O . PHE A 1 255 ? 197.639 155.917 166.221 1.00 68.69 557 PHE A O 1
ATOM 2033 N N . ASN A 1 256 ? 195.847 155.694 164.840 1.00 54.34 558 ASN A N 1
ATOM 2034 C CA . ASN A 1 256 ? 195.343 154.477 165.444 1.00 61.58 558 ASN A CA 1
ATOM 2035 C C . ASN A 1 256 ? 195.781 153.310 164.582 1.00 62.40 558 ASN A C 1
ATOM 2036 O O . ASN A 1 256 ? 195.700 153.368 163.371 1.00 72.41 558 ASN A O 1
ATOM 2041 N N . VAL A 1 257 ? 196.250 152.248 165.216 1.00 74.48 559 VAL A N 1
ATOM 2042 C CA . VAL A 1 257 ? 196.704 151.075 164.499 1.00 71.36 559 VAL A CA 1
ATOM 2043 C C . VAL A 1 257 ? 195.909 149.878 165.005 1.00 81.88 559 VAL A C 1
ATOM 2044 O O . VAL A 1 257 ? 195.724 149.693 166.219 1.00 88.82 559 VAL A O 1
ATOM 2048 N N . ILE A 1 258 ? 195.482 149.047 164.059 1.00 71.13 560 ILE A N 1
ATOM 2049 C CA . ILE A 1 258 ? 194.571 147.951 164.311 1.00 60.71 560 ILE A CA 1
ATOM 2050 C C . ILE A 1 258 ? 195.114 146.765 163.528 1.00 67.44 560 ILE A C 1
ATOM 2051 O O . ILE A 1 258 ? 195.010 146.737 162.290 1.00 72.54 560 ILE A O 1
ATOM 2056 N N . GLU A 1 259 ? 195.743 145.815 164.224 1.00 65.67 561 GLU A N 1
ATOM 2057 C CA . GLU A 1 259 ? 196.156 144.569 163.577 1.00 75.30 561 GLU A CA 1
ATOM 2058 C C . GLU A 1 259 ? 194.926 143.694 163.480 1.00 75.52 561 GLU A C 1
ATOM 2059 O O . GLU A 1 259 ? 194.215 143.530 164.484 1.00 89.06 561 GLU A O 1
ATOM 2065 N N . CYS A 1 260 ? 194.659 143.146 162.295 1.00 71.89 562 CYS A N 1
ATOM 2066 C CA . CYS A 1 260 ? 193.575 142.176 162.140 1.00 85.49 562 CYS A CA 1
ATOM 2067 C C . CYS A 1 260 ? 194.129 141.008 161.379 1.00 82.41 562 CYS A C 1
ATOM 2068 O O . CYS A 1 260 ? 194.568 141.176 160.249 1.00 97.56 562 CYS A O 1
ATOM 2071 N N . ASN A 1 261 ? 194.109 139.829 162.001 1.00 82.10 563 ASN A N 1
ATOM 2072 C CA . ASN A 1 261 ? 194.488 138.582 161.327 1.00 73.42 563 ASN A CA 1
ATOM 2073 C C . ASN A 1 261 ? 193.342 137.567 161.317 1.00 63.57 563 ASN A C 1
ATOM 2074 O O . ASN A 1 261 ? 193.559 136.391 160.975 1.00 61.61 563 ASN A O 1
ATOM 2079 N N . ASN A 1 262 ? 192.126 138.013 161.645 1.00 45.22 564 ASN A N 1
ATOM 2080 C CA . ASN A 1 262 ? 190.945 137.148 161.481 1.00 49.55 564 ASN A CA 1
ATOM 2081 C C . ASN A 1 262 ? 190.545 137.091 159.983 1.00 40.59 564 ASN A C 1
ATOM 2082 O O . ASN A 1 262 ? 189.774 137.935 159.523 1.00 27.65 564 ASN A O 1
ATOM 2087 N N . VAL A 1 263 ? 191.042 136.102 159.267 1.00 40.21 565 VAL A N 1
ATOM 2088 C CA . VAL A 1 263 ? 190.609 135.896 157.893 1.00 45.65 565 VAL A CA 1
ATOM 2089 C C . VAL A 1 263 ? 189.130 135.594 157.887 1.00 52.50 565 VAL A C 1
ATOM 2090 O O . VAL A 1 263 ? 188.644 134.859 158.767 1.00 72.17 565 VAL A O 1
ATOM 2094 N N . LEU A 1 264 ? 188.402 136.216 156.952 1.00 57.27 566 LEU A N 1
ATOM 2095 C CA . LEU A 1 264 ? 186.933 136.060 156.834 1.00 55.18 566 LEU A CA 1
ATOM 2096 C C . LEU A 1 264 ? 186.508 134.661 156.427 1.00 55.24 566 LEU A C 1
ATOM 2097 O O . LEU A 1 264 ? 185.564 134.107 157.008 1.00 54.82 566 LEU A O 1
ATOM 2102 N N . LYS A 1 265 ? 187.210 134.077 155.460 1.00 56.18 567 LYS A N 1
ATOM 2103 C CA . LYS A 1 265 ? 186.918 132.699 154.996 1.00 63.47 567 LYS A CA 1
ATOM 2104 C C . LYS A 1 265 ? 187.151 131.587 156.038 1.00 70.12 567 LYS A C 1
ATOM 2105 O O . LYS A 1 265 ? 186.745 130.453 155.796 1.00 68.34 567 LYS A O 1
ATOM 2111 N N . GLU A 1 266 ? 187.766 131.919 157.183 1.00 77.99 568 GLU A N 1
ATOM 2112 C CA . GLU A 1 266 ? 187.890 131.004 158.335 1.00 83.93 568 GLU A CA 1
ATOM 2113 C C . GLU A 1 266 ? 186.837 131.208 159.437 1.00 90.49 568 GLU A C 1
ATOM 2114 O O . GLU A 1 266 ? 186.936 130.580 160.505 1.00 83.70 568 GLU A O 1
ATOM 2120 N N . GLN A 1 267 ? 185.841 132.069 159.206 1.00 92.52 569 GLN A N 1
ATOM 2121 C CA . GLN A 1 267 ? 184.756 132.276 160.184 1.00 98.41 569 GLN A CA 1
ATOM 2122 C C . GLN A 1 267 ? 183.586 131.355 159.873 1.00 108.85 569 GLN A C 1
ATOM 2123 O O . GLN A 1 267 ? 183.473 130.848 158.747 1.00 99.31 569 GLN A O 1
ATOM 2129 N N . GLU A 1 268 ? 182.727 131.160 160.881 1.00 112.30 570 GLU A N 1
ATOM 2130 C CA . GLU A 1 268 ? 181.471 130.418 160.720 1.00 110.19 570 GLU A CA 1
ATOM 2131 C C . GLU A 1 268 ? 180.591 131.172 159.741 1.00 91.89 570 GLU A C 1
ATOM 2132 O O . GLU A 1 268 ? 180.252 130.666 158.672 1.00 112.53 570 GLU A O 1
ATOM 2138 N N . TRP A 1 269 ? 180.273 132.414 160.098 1.00 76.28 571 TRP A N 1
ATOM 2139 C CA . TRP A 1 269 ? 179.294 133.240 159.359 1.00 68.68 571 TRP A CA 1
ATOM 2140 C C . TRP A 1 269 ? 179.567 133.516 157.882 1.00 83.24 571 TRP A C 1
ATOM 2141 O O . TRP A 1 269 ? 178.657 133.949 157.172 1.00 97.69 571 TRP A O 1
ATOM 2152 N N . TRP A 1 270 ? 180.799 133.296 157.420 1.00 84.43 572 TRP A N 1
ATOM 2153 C CA . TRP A 1 270 ? 181.143 133.594 156.046 1.00 86.61 572 TRP A CA 1
ATOM 2154 C C . TRP A 1 270 ? 180.539 132.567 155.068 1.00 96.85 572 TRP A C 1
ATOM 2155 O O . TRP A 1 270 ? 180.958 131.406 155.033 1.00 89.57 572 TRP A O 1
ATOM 2166 N N . THR A 1 271 ? 179.549 133.031 154.287 1.00 93.76 573 THR A N 1
ATOM 2167 C CA . THR A 1 271 ? 179.070 132.361 153.070 1.00 79.77 573 THR A CA 1
ATOM 2168 C C . THR A 1 271 ? 179.778 132.975 151.851 1.00 82.43 573 THR A C 1
ATOM 2169 O O . THR A 1 271 ? 180.572 133.921 151.986 1.00 81.88 573 THR A O 1
ATOM 2173 N N . THR A 1 272 ? 179.487 132.455 150.660 1.00 86.42 574 THR A N 1
ATOM 2174 C CA . THR A 1 272 ? 179.934 133.108 149.410 1.00 90.69 574 THR A CA 1
ATOM 2175 C C . THR A 1 272 ? 179.293 134.500 149.258 1.00 82.59 574 THR A C 1
ATOM 2176 O O . THR A 1 272 ? 179.997 135.513 149.152 1.00 62.07 574 THR A O 1
ATOM 2180 N N . GLU A 1 273 ? 177.962 134.530 149.303 1.00 94.10 575 GLU A N 1
ATOM 2181 C CA . GLU A 1 273 ? 177.196 135.770 149.104 1.00 96.68 575 GLU A CA 1
ATOM 2182 C C . GLU A 1 273 ? 177.465 136.844 150.166 1.00 87.57 575 GLU A C 1
ATOM 2183 O O . GLU A 1 273 ? 177.040 137.982 149.968 1.00 68.16 575 GLU A O 1
ATOM 2189 N N . SER A 1 274 ? 178.122 136.481 151.283 1.00 72.52 576 SER A N 1
ATOM 2190 C CA . SER A 1 274 ? 178.566 137.451 152.285 1.00 65.93 576 SER A CA 1
ATOM 2191 C C . SER A 1 274 ? 179.302 138.634 151.691 1.00 49.94 576 SER A C 1
ATOM 2192 O O . SER A 1 274 ? 178.861 139.760 151.872 1.00 55.35 576 SER A O 1
ATOM 2195 N N . TYR A 1 275 ? 180.372 138.405 150.944 1.00 61.00 577 TYR A N 1
ATOM 2196 C CA . TYR A 1 275 ? 181.102 139.535 150.321 1.00 67.61 577 TYR A CA 1
ATOM 2197 C C . TYR A 1 275 ? 180.150 140.575 149.700 1.00 73.61 577 TYR A C 1
ATOM 2198 O O . TYR A 1 275 ? 180.164 141.757 150.078 1.00 77.48 577 TYR A O 1
ATOM 2207 N N . GLN A 1 276 ? 179.329 140.112 148.750 1.00 76.87 578 GLN A N 1
ATOM 2208 C CA . GLN A 1 276 ? 178.370 140.957 148.040 1.00 76.62 578 GLN A CA 1
ATOM 2209 C C . GLN A 1 276 ? 177.264 141.496 148.956 1.00 81.27 578 GLN A C 1
ATOM 2210 O O . GLN A 1 276 ? 176.979 142.699 148.929 1.00 89.10 578 GLN A O 1
ATOM 2216 N N . GLU A 1 277 ? 176.698 140.631 149.811 1.00 75.67 579 GLU A N 1
ATOM 2217 C CA . GLU A 1 277 ? 175.680 141.042 150.805 1.00 64.21 579 GLU A CA 1
ATOM 2218 C C . GLU A 1 277 ? 176.088 142.279 151.566 1.00 59.59 579 GLU A C 1
ATOM 2219 O O . GLU A 1 277 ? 175.301 143.229 151.749 1.00 53.66 579 GLU A O 1
ATOM 2225 N N . ILE A 1 278 ? 177.326 142.248 152.033 1.00 63.56 580 ILE A N 1
ATOM 2226 C CA . ILE A 1 278 ? 177.901 143.355 152.803 1.00 68.10 580 ILE A CA 1
ATOM 2227 C C . ILE A 1 278 ? 177.752 144.666 152.004 1.00 69.75 580 ILE A C 1
ATOM 2228 O O . ILE A 1 278 ? 177.298 145.678 152.547 1.00 87.23 580 ILE A O 1
ATOM 2233 N N . LEU A 1 279 ? 178.125 144.631 150.726 1.00 57.34 581 LEU A N 1
ATOM 2234 C CA . LEU A 1 279 ? 178.140 145.830 149.882 1.00 58.52 581 LEU A CA 1
ATOM 2235 C C . LEU A 1 279 ? 176.714 146.332 149.591 1.00 68.35 581 LEU A C 1
ATOM 2236 O O . LEU A 1 279 ? 176.468 147.549 149.541 1.00 71.26 581 LEU A O 1
ATOM 2241 N N . ASN A 1 280 ? 175.777 145.399 149.385 1.00 65.00 582 ASN A N 1
ATOM 2242 C CA . ASN A 1 280 ? 174.355 145.760 149.228 1.00 63.48 582 ASN A CA 1
ATOM 2243 C C . ASN A 1 280 ? 173.763 146.476 150.456 1.00 65.59 582 ASN A C 1
ATOM 2244 O O . ASN A 1 280 ? 172.800 147.216 150.328 1.00 57.41 582 ASN A O 1
ATOM 2249 N N . ASN A 1 281 ? 174.353 146.250 151.634 1.00 68.26 583 ASN A N 1
ATOM 2250 C CA . ASN A 1 281 ? 173.971 146.958 152.859 1.00 67.37 583 ASN A CA 1
ATOM 2251 C C . ASN A 1 281 ? 174.672 148.284 153.106 1.00 70.14 583 ASN A C 1
ATOM 2252 O O . ASN A 1 281 ? 174.558 148.864 154.198 1.00 72.93 583 ASN A O 1
ATOM 2257 N N . ALA A 1 282 ? 175.401 148.767 152.110 1.00 80.85 584 ALA A N 1
ATOM 2258 C CA . ALA A 1 282 ? 176.018 150.091 152.174 1.00 82.90 584 ALA A CA 1
ATOM 2259 C C . ALA A 1 282 ? 175.028 151.137 152.652 1.00 75.67 584 ALA A C 1
ATOM 2260 O O . ALA A 1 282 ? 175.306 151.843 153.610 1.00 80.48 584 ALA A O 1
ATOM 2262 N N . GLU A 1 283 ? 173.850 151.184 152.023 1.00 74.22 585 GLU A N 1
ATOM 2263 C CA . GLU A 1 283 ? 172.773 152.103 152.448 1.00 69.54 585 GLU A CA 1
ATOM 2264 C C . GLU A 1 283 ? 172.464 151.909 153.919 1.00 70.58 585 GLU A C 1
ATOM 2265 O O . GLU A 1 283 ? 172.386 152.895 154.647 1.00 82.27 585 GLU A O 1
ATOM 2271 N N . GLY A 1 284 ? 172.281 150.658 154.342 1.00 62.39 586 GLY A N 1
ATOM 2272 C CA . GLY A 1 284 ? 172.043 150.358 155.747 1.00 73.99 586 GLY A CA 1
ATOM 2273 C C . GLY A 1 284 ? 173.104 150.965 156.648 1.00 78.21 586 GLY A C 1
ATOM 2274 O O . GLY A 1 284 ? 172.786 151.689 157.609 1.00 90.15 586 GLY A O 1
ATOM 2275 N N . PHE A 1 285 ? 174.367 150.726 156.308 1.00 72.99 587 PHE A N 1
ATOM 2276 C CA . PHE A 1 285 ? 175.501 151.243 157.108 1.00 63.11 587 PHE A CA 1
ATOM 2277 C C . PHE A 1 285 ? 175.634 152.757 157.037 1.00 65.66 587 PHE A C 1
ATOM 2278 O O . PHE A 1 285 ? 175.984 153.393 158.022 1.00 61.76 587 PHE A O 1
ATOM 2286 N N . ALA A 1 286 ? 175.279 153.351 155.893 1.00 67.28 588 ALA A N 1
ATOM 2287 C CA . ALA A 1 286 ? 175.136 154.808 155.805 1.00 56.29 588 ALA A CA 1
ATOM 2288 C C . ALA A 1 286 ? 174.112 155.305 156.818 1.00 49.05 588 ALA A C 1
ATOM 2289 O O . ALA A 1 286 ? 174.372 156.219 157.598 1.00 37.03 588 ALA A O 1
ATOM 2291 N N . LYS A 1 287 ? 172.926 154.711 156.757 1.00 51.24 589 LYS A N 1
ATOM 2292 C CA . LYS A 1 287 ? 171.793 155.087 157.620 1.00 53.95 589 LYS A CA 1
ATOM 2293 C C . LYS A 1 287 ? 172.190 155.076 159.059 1.00 42.50 589 LYS A C 1
ATOM 2294 O O . LYS A 1 287 ? 171.953 156.059 159.794 1.00 45.88 589 LYS A O 1
ATOM 2300 N N . TYR A 1 288 ? 172.873 153.998 159.440 1.00 44.15 590 TYR A N 1
ATOM 2301 C CA . TYR A 1 288 ? 173.454 153.842 160.795 1.00 39.01 590 TYR A CA 1
ATOM 2302 C C . TYR A 1 288 ? 174.381 154.960 161.189 1.00 38.73 590 TYR A C 1
ATOM 2303 O O . TYR A 1 288 ? 174.226 155.586 162.262 1.00 47.08 590 TYR A O 1
ATOM 2312 N N . LEU A 1 289 ? 175.364 155.224 160.321 1.00 35.18 591 LEU A N 1
ATOM 2313 C CA . LEU A 1 289 ? 176.342 156.327 160.522 1.00 29.06 591 LEU A CA 1
ATOM 2314 C C . LEU A 1 289 ? 175.698 157.683 160.687 1.00 30.37 591 LEU A C 1
ATOM 2315 O O . LEU A 1 289 ? 176.157 158.501 161.496 1.00 25.60 591 LEU A O 1
ATOM 2320 N N . ALA A 1 290 ? 174.642 157.931 159.894 1.00 32.20 592 ALA A N 1
ATOM 2321 C CA . ALA A 1 290 ? 173.867 159.183 159.961 1.00 35.16 592 ALA A CA 1
ATOM 2322 C C . ALA A 1 290 ? 173.148 159.365 161.276 1.00 46.18 592 ALA A C 1
ATOM 2323 O O . ALA A 1 290 ? 173.026 160.495 161.777 1.00 58.53 592 ALA A O 1
ATOM 2325 N N . GLY A 1 291 ? 172.704 158.248 161.859 1.00 51.34 593 GLY A N 1
ATOM 2326 C CA . GLY A 1 291 ? 172.076 158.260 163.170 1.00 58.11 593 GLY A CA 1
ATOM 2327 C C . GLY A 1 291 ? 172.973 158.165 164.390 1.00 60.62 593 GLY A C 1
ATOM 2328 O O . GLY A 1 291 ? 172.442 158.057 165.510 1.00 58.83 593 GLY A O 1
ATOM 2329 N N . ILE A 1 292 ? 174.300 158.211 164.241 1.00 52.48 594 ILE A N 1
ATOM 2330 C CA . ILE A 1 292 ? 175.163 158.212 165.448 1.00 57.48 594 ILE A CA 1
ATOM 2331 C C . ILE A 1 292 ? 175.028 159.568 166.164 1.00 70.01 594 ILE A C 1
ATOM 2332 O O . ILE A 1 292 ? 174.805 160.592 165.524 1.00 74.70 594 ILE A O 1
ATOM 2337 N N . LYS A 1 293 ? 175.128 159.547 167.495 1.00 78.34 595 LYS A N 1
ATOM 2338 C CA . LYS A 1 293 ? 175.270 160.762 168.297 1.00 88.84 595 LYS A CA 1
ATOM 2339 C C . LYS A 1 293 ? 176.755 160.913 168.585 1.00 92.26 595 LYS A C 1
ATOM 2340 O O . LYS A 1 293 ? 177.338 160.158 169.385 1.00 94.85 595 LYS A O 1
ATOM 2346 N N . VAL A 1 294 ? 177.364 161.895 167.937 1.00 81.87 596 VAL A N 1
ATOM 2347 C CA . VAL A 1 294 ? 178.819 161.976 167.874 1.00 76.11 596 VAL A CA 1
ATOM 2348 C C . VAL A 1 294 ? 179.399 162.651 169.114 1.00 71.65 596 VAL A C 1
ATOM 2349 O O . VAL A 1 294 ? 179.161 163.824 169.376 1.00 60.13 596 VAL A O 1
ATOM 2353 N N . ASP A 1 295 ? 180.177 161.889 169.873 1.00 88.55 597 ASP A N 1
ATOM 2354 C CA . ASP A 1 295 ? 181.109 162.457 170.867 1.00 89.23 597 ASP A CA 1
ATOM 2355 C C . ASP A 1 295 ? 182.230 163.158 170.090 1.00 92.02 597 ASP A C 1
ATOM 2356 O O . ASP A 1 295 ? 183.018 162.497 169.423 1.00 93.17 597 ASP A O 1
ATOM 2361 N N . ARG A 1 296 ? 182.272 164.485 170.151 1.00 86.88 598 ARG A N 1
ATOM 2362 C CA . ARG A 1 296 ? 183.243 165.255 169.379 1.00 78.14 598 ARG A CA 1
ATOM 2363 C C . ARG A 1 296 ? 184.642 165.155 169.961 1.00 73.13 598 ARG A C 1
ATOM 2364 O O . ARG A 1 296 ? 185.623 165.290 169.240 1.00 91.23 598 ARG A O 1
ATOM 2372 N N . SER A 1 297 ? 184.756 164.900 171.254 1.00 64.58 599 SER A N 1
ATOM 2373 C CA . SER A 1 297 ? 186.093 164.780 171.894 1.00 65.07 599 SER A CA 1
ATOM 2374 C C . SER A 1 297 ? 186.816 163.473 171.571 1.00 61.26 599 SER A C 1
ATOM 2375 O O . SER A 1 297 ? 188.039 163.406 171.716 1.00 63.28 599 SER A O 1
ATOM 2378 N N . LYS A 1 298 ? 186.051 162.422 171.227 1.00 52.91 600 LYS A N 1
ATOM 2379 C CA . LYS A 1 298 ? 186.587 161.067 170.966 1.00 51.91 600 LYS A CA 1
ATOM 2380 C C . LYS A 1 298 ? 187.037 160.860 169.528 1.00 52.30 600 LYS A C 1
ATOM 2381 O O . LYS A 1 298 ? 187.648 159.840 169.193 1.00 47.15 600 LYS A O 1
ATOM 2387 N N . VAL A 1 299 ? 186.702 161.801 168.659 1.00 63.28 601 VAL A N 1
ATOM 2388 C CA . VAL A 1 299 ? 187.027 161.685 167.236 1.00 60.11 601 VAL A CA 1
ATOM 2389 C C . VAL A 1 299 ? 188.548 161.589 167.086 1.00 68.25 601 VAL A C 1
ATOM 2390 O O . VAL A 1 299 ? 189.088 160.559 166.614 1.00 60.73 601 VAL A O 1
ATOM 2394 N N . ASN A 1 300 ? 189.217 162.643 167.561 1.00 65.40 602 ASN A N 1
ATOM 2395 C CA . ASN A 1 300 ? 190.659 162.756 167.475 1.00 68.62 602 ASN A CA 1
ATOM 2396 C C . ASN A 1 300 ? 191.383 162.084 168.651 1.00 64.46 602 ASN A C 1
ATOM 2397 O O . ASN A 1 300 ? 192.506 162.461 169.002 1.00 77.05 602 ASN A O 1
ATOM 2402 N N . GLU A 1 301 ? 190.777 161.044 169.218 1.00 47.15 603 GLU A N 1
ATOM 2403 C CA . GLU A 1 301 ? 191.429 160.258 170.237 1.00 40.43 603 GLU A CA 1
ATOM 2404 C C . GLU A 1 301 ? 192.215 159.142 169.554 1.00 33.36 603 GLU A C 1
ATOM 2405 O O . GLU A 1 301 ? 191.723 158.516 168.607 1.00 31.12 603 GLU A O 1
ATOM 2411 N N . VAL A 1 302 ? 193.360 158.802 170.130 1.00 33.34 604 VAL A N 1
ATOM 2412 C CA . VAL A 1 302 ? 194.149 157.662 169.689 1.00 39.49 604 VAL A CA 1
ATOM 2413 C C . VAL A 1 302 ? 194.496 156.800 170.869 1.00 47.07 604 VAL A C 1
ATOM 2414 O O . VAL A 1 302 ? 194.494 157.275 171.993 1.00 48.07 604 VAL A O 1
ATOM 2418 N N . VAL A 1 303 ? 194.809 155.536 170.595 1.00 55.61 605 VAL A N 1
ATOM 2419 C CA . VAL A 1 303 ? 195.050 154.556 171.644 1.00 65.75 605 VAL A CA 1
ATOM 2420 C C . VAL A 1 303 ? 196.330 153.809 171.332 1.00 76.18 605 VAL A C 1
ATOM 2421 O O . VAL A 1 303 ? 196.718 153.680 170.158 1.00 64.07 605 VAL A O 1
ATOM 2425 N N . MET A 1 304 ? 196.984 153.334 172.395 1.00 77.35 606 MET A N 1
ATOM 2426 C CA . MET A 1 304 ? 198.189 152.536 172.252 1.00 78.56 606 MET A CA 1
ATOM 2427 C C . MET A 1 304 ? 197.798 151.083 172.124 1.00 80.72 606 MET A C 1
ATOM 2428 O O . MET A 1 304 ? 197.883 150.321 173.097 1.00 96.73 606 MET A O 1
ATOM 2433 N N . SER A 1 305 ? 197.370 150.689 170.924 1.00 79.33 607 SER A N 1
ATOM 2434 C CA . SER A 1 305 ? 197.052 149.289 170.672 1.00 73.75 607 SER A CA 1
ATOM 2435 C C . SER A 1 305 ? 198.314 148.445 170.816 1.00 79.37 607 SER A C 1
ATOM 2436 O O . SER A 1 305 ? 199.431 148.968 170.885 1.00 84.72 607 SER A O 1
ATOM 2439 N N . GLU A 1 306 ? 198.135 147.136 170.931 1.00 80.47 608 GLU A N 1
ATOM 2440 C CA . GLU A 1 306 ? 199.269 146.246 171.139 1.00 81.58 608 GLU A CA 1
ATOM 2441 C C . GLU A 1 306 ? 200.249 146.442 169.978 1.00 81.05 608 GLU A C 1
ATOM 2442 O O . GLU A 1 306 ? 201.467 146.537 170.187 1.00 75.83 608 GLU A O 1
ATOM 2448 N N . LYS A 1 307 ? 199.688 146.548 168.773 1.00 61.67 609 LYS A N 1
ATOM 2449 C CA . LYS A 1 307 ? 200.473 146.651 167.549 1.00 61.50 609 LYS A CA 1
ATOM 2450 C C . LYS A 1 307 ? 201.191 147.967 167.437 1.00 56.86 609 LYS A C 1
ATOM 2451 O O . LYS A 1 307 ? 202.336 148.014 166.985 1.00 59.00 609 LYS A O 1
ATOM 2457 N N . LYS A 1 308 ? 200.546 149.045 167.833 1.00 54.32 610 LYS A N 1
ATOM 2458 C CA . LYS A 1 308 ? 201.231 150.345 167.796 1.00 66.69 610 LYS A CA 1
ATOM 2459 C C . LYS A 1 308 ? 202.494 150.297 168.682 1.00 73.69 610 LYS A C 1
ATOM 2460 O O . LYS A 1 308 ? 203.551 150.761 168.265 1.00 74.26 610 LYS A O 1
ATOM 2466 N N . LYS A 1 309 ? 202.392 149.673 169.862 1.00 80.41 611 LYS A N 1
ATOM 2467 C CA . LYS A 1 309 ? 203.527 149.544 170.804 1.00 90.42 611 LYS A CA 1
ATOM 2468 C C . LYS A 1 309 ? 204.679 148.745 170.208 1.00 76.68 611 LYS A C 1
ATOM 2469 O O . LYS A 1 309 ? 205.807 149.203 170.199 1.00 62.62 611 LYS A O 1
ATOM 2475 N N . ALA A 1 310 ? 204.367 147.578 169.654 1.00 83.11 612 ALA A N 1
ATOM 2476 C CA . ALA A 1 310 ? 205.361 146.750 168.940 1.00 73.00 612 ALA A CA 1
ATOM 2477 C C . ALA A 1 310 ? 206.088 147.504 167.850 1.00 69.41 612 ALA A C 1
ATOM 2478 O O . ALA A 1 310 ? 207.293 147.321 167.642 1.00 84.48 612 ALA A O 1
ATOM 2480 N N . ILE A 1 311 ? 205.342 148.330 167.129 1.00 64.00 613 ILE A N 1
ATOM 2481 C CA . ILE A 1 311 ? 205.895 149.130 166.024 1.00 60.26 613 ILE A CA 1
ATOM 2482 C C . ILE A 1 311 ? 206.856 150.169 166.537 1.00 62.74 613 ILE A C 1
ATOM 2483 O O . ILE A 1 311 ? 207.914 150.373 165.963 1.00 67.63 613 ILE A O 1
ATOM 2488 N N . VAL A 1 312 ? 206.477 150.826 167.621 1.00 69.78 614 VAL A N 1
ATOM 2489 C CA . VAL A 1 312 ? 207.311 151.863 168.230 1.00 70.05 614 VAL A CA 1
ATOM 2490 C C . VAL A 1 312 ? 208.627 151.295 168.820 1.00 75.46 614 VAL A C 1
ATOM 2491 O O . VAL A 1 312 ? 209.711 151.840 168.582 1.00 72.09 614 VAL A O 1
ATOM 2495 N N . GLU A 1 313 ? 208.515 150.213 169.592 1.00 71.63 615 GLU A N 1
ATOM 2496 C CA . GLU A 1 313 ? 209.669 149.574 170.251 1.00 73.22 615 GLU A CA 1
ATOM 2497 C C . GLU A 1 313 ? 210.658 148.891 169.293 1.00 82.34 615 GLU A C 1
ATOM 2498 O O . GLU A 1 313 ? 211.743 148.486 169.713 1.00 99.31 615 GLU A O 1
ATOM 2504 N N . THR A 1 314 ? 210.259 148.746 168.033 1.00 76.40 616 THR A N 1
ATOM 2505 C CA . THR A 1 314 ? 211.119 148.290 166.956 1.00 72.31 616 THR A CA 1
ATOM 2506 C C . THR A 1 314 ? 211.649 149.462 166.128 1.00 74.67 616 THR A C 1
ATOM 2507 O O . THR A 1 314 ? 212.776 149.395 165.640 1.00 87.14 616 THR A O 1
ATOM 2511 N N . THR A 1 315 ? 210.821 150.494 165.919 1.00 65.92 617 THR A N 1
ATOM 2512 C CA . THR A 1 315 ? 211.215 151.690 165.167 1.00 68.09 617 THR A CA 1
ATOM 2513 C C . THR A 1 315 ? 212.242 152.518 165.932 1.00 74.68 617 THR A C 1
ATOM 2514 O O . THR A 1 315 ? 213.184 153.009 165.335 1.00 65.47 617 THR A O 1
ATOM 2518 N N . GLU A 1 316 ? 212.038 152.701 167.238 1.00 83.02 618 GLU A N 1
ATOM 2519 C CA . GLU A 1 316 ? 212.900 153.604 168.006 1.00 79.98 618 GLU A CA 1
ATOM 2520 C C . GLU A 1 316 ? 214.308 153.022 168.185 1.00 67.36 618 GLU A C 1
ATOM 2521 O O . GLU A 1 316 ? 214.485 151.806 168.257 1.00 64.76 618 GLU A O 1
ATOM 2527 N N . SER A 1 317 ? 215.296 153.914 168.226 1.00 61.08 619 SER A N 1
ATOM 2528 C CA . SER A 1 317 ? 216.710 153.533 168.171 1.00 55.61 619 SER A CA 1
ATOM 2529 C C . SER A 1 317 ? 217.133 152.847 169.469 1.00 44.79 619 SER A C 1
ATOM 2530 O O . SER A 1 317 ? 216.868 153.362 170.514 1.00 38.35 619 SER A O 1
ATOM 2533 N N . VAL A 1 318 ? 217.830 151.713 169.373 1.00 47.24 620 VAL A N 1
ATOM 2534 C CA . VAL A 1 318 ? 218.369 151.004 170.545 1.00 46.39 620 VAL A CA 1
ATOM 2535 C C . VAL A 1 318 ? 219.235 151.886 171.415 1.00 51.95 620 VAL A C 1
ATOM 2536 O O . VAL A 1 318 ? 219.266 151.727 172.623 1.00 61.26 620 VAL A O 1
ATOM 2540 N N . LEU A 1 319 ? 219.927 152.838 170.797 1.00 51.65 621 LEU A N 1
ATOM 2541 C CA . LEU A 1 319 ? 220.777 153.750 171.543 1.00 49.39 621 LEU A CA 1
ATOM 2542 C C . LEU A 1 319 ? 219.916 154.681 172.414 1.00 63.97 621 LEU A C 1
ATOM 2543 O O . LEU A 1 319 ? 220.276 154.970 173.564 1.00 73.53 621 LEU A O 1
ATOM 2548 N N . LYS A 1 320 ? 218.792 155.133 171.874 1.00 69.38 622 LYS A N 1
ATOM 2549 C CA . LYS A 1 320 ? 217.818 155.889 172.662 1.00 69.34 622 LYS A CA 1
ATOM 2550 C C . LYS A 1 320 ? 217.378 155.086 173.858 1.00 70.85 622 LYS A C 1
ATOM 2551 O O . LYS A 1 320 ? 217.314 155.594 174.979 1.00 90.23 622 LYS A O 1
ATOM 2557 N N . GLN A 1 321 ? 217.098 153.813 173.621 1.00 79.96 623 GLN A N 1
ATOM 2558 C CA . GLN A 1 321 ? 216.579 152.919 174.667 1.00 83.28 623 GLN A CA 1
ATOM 2559 C C . GLN A 1 321 ? 217.608 152.665 175.751 1.00 82.01 623 GLN A C 1
ATOM 2560 O O . GLN A 1 321 ? 217.256 152.519 176.917 1.00 94.42 623 GLN A O 1
ATOM 2566 N N . ILE A 1 322 ? 218.879 152.614 175.365 1.00 77.76 624 ILE A N 1
ATOM 2567 C CA . ILE A 1 322 ? 219.937 152.500 176.341 1.00 75.77 624 ILE A CA 1
ATOM 2568 C C . ILE A 1 322 ? 219.931 153.787 177.170 1.00 73.90 624 ILE A C 1
ATOM 2569 O O . ILE A 1 322 ? 219.765 153.729 178.384 1.00 76.38 624 ILE A O 1
ATOM 2574 N N . ALA A 1 323 ? 220.109 154.927 176.496 1.00 66.60 625 ALA A N 1
ATOM 2575 C CA . ALA A 1 323 ? 220.162 156.252 177.140 1.00 59.23 625 ALA A CA 1
ATOM 2576 C C . ALA A 1 323 ? 219.002 156.465 178.110 1.00 62.84 625 ALA A C 1
ATOM 2577 O O . ALA A 1 323 ? 219.197 156.981 179.201 1.00 68.61 625 ALA A O 1
ATOM 2579 N N . LYS A 1 324 ? 217.802 156.074 177.707 1.00 64.41 626 LYS A N 1
ATOM 2580 C CA . LYS A 1 324 ? 216.643 156.198 178.572 1.00 69.64 626 LYS A CA 1
ATOM 2581 C C . LYS A 1 324 ? 216.772 155.318 179.811 1.00 59.28 626 LYS A C 1
ATOM 2582 O O . LYS A 1 324 ? 216.380 155.737 180.882 1.00 80.33 626 LYS A O 1
ATOM 2588 N N . ALA A 1 325 ? 217.285 154.104 179.665 1.00 48.96 627 ALA A N 1
ATOM 2589 C CA . ALA A 1 325 ? 217.545 153.239 180.816 1.00 44.32 627 ALA A CA 1
ATOM 2590 C C . ALA A 1 325 ? 218.623 153.825 181.713 1.00 54.60 627 ALA A C 1
ATOM 2591 O O . ALA A 1 325 ? 218.574 153.660 182.924 1.00 62.28 627 ALA A O 1
ATOM 2593 N N . LEU A 1 326 ? 219.611 154.494 181.125 1.00 64.55 628 LEU A N 1
ATOM 2594 C CA . LEU A 1 326 ? 220.615 155.210 181.918 1.00 72.24 628 LEU A CA 1
ATOM 2595 C C . LEU A 1 326 ? 219.971 156.370 182.702 1.00 77.58 628 LEU A C 1
ATOM 2596 O O . LEU A 1 326 ? 220.212 156.509 183.897 1.00 76.57 628 LEU A O 1
ATOM 2601 N N . THR A 1 327 ? 219.192 157.190 181.990 1.00 79.16 629 THR A N 1
ATOM 2602 C CA . THR A 1 327 ? 218.443 158.333 182.540 1.00 64.32 629 THR A CA 1
ATOM 2603 C C . THR A 1 327 ? 217.506 157.913 183.651 1.00 63.09 629 THR A C 1
ATOM 2604 O O . THR A 1 327 ? 217.566 158.428 184.757 1.00 83.07 629 THR A O 1
ATOM 2608 N N . ASP A 1 328 ? 216.627 156.970 183.347 1.00 59.11 630 ASP A N 1
ATOM 2609 C CA . ASP A 1 328 ? 215.663 156.392 184.322 1.00 53.94 630 ASP A CA 1
ATOM 2610 C C . ASP A 1 328 ? 216.325 155.556 185.445 1.00 55.80 630 ASP A C 1
ATOM 2611 O O . ASP A 1 328 ? 215.621 155.059 186.323 1.00 55.10 630 ASP A O 1
ATOM 2616 N N . ARG A 1 329 ? 217.653 155.392 185.411 1.00 62.64 631 ARG A N 1
ATOM 2617 C CA . ARG A 1 329 ? 218.408 154.593 186.391 1.00 61.52 631 ARG A CA 1
ATOM 2618 C C . ARG A 1 329 ? 217.782 153.222 186.529 1.00 59.74 631 ARG A C 1
ATOM 2619 O O . ARG A 1 329 ? 217.569 152.737 187.636 1.00 74.56 631 ARG A O 1
ATOM 2627 N N . ASP A 1 330 ? 217.456 152.635 185.380 1.00 60.26 632 ASP A N 1
ATOM 2628 C CA . ASP A 1 330 ? 216.591 151.466 185.262 1.00 67.78 632 ASP A CA 1
ATOM 2629 C C . ASP A 1 330 ? 217.435 150.237 184.980 1.00 67.31 632 ASP A C 1
ATOM 2630 O O . ASP A 1 330 ? 217.542 149.793 183.844 1.00 57.87 632 ASP A O 1
ATOM 2635 N N . ILE A 1 331 ? 217.963 149.647 186.047 1.00 70.49 633 ILE A N 1
ATOM 2636 C CA . ILE A 1 331 ? 218.678 148.371 185.957 1.00 62.12 633 ILE A CA 1
ATOM 2637 C C . ILE A 1 331 ? 217.836 147.281 185.280 1.00 62.44 633 ILE A C 1
ATOM 2638 O O . ILE A 1 331 ? 218.344 146.550 184.410 1.00 73.19 633 ILE A O 1
ATOM 2643 N N . GLU A 1 332 ? 216.551 147.201 185.626 1.00 57.76 634 GLU A N 1
ATOM 2644 C CA . GLU A 1 332 ? 215.695 146.077 185.175 1.00 66.11 634 GLU A CA 1
ATOM 2645 C C . GLU A 1 332 ? 215.727 145.875 183.661 1.00 59.09 634 GLU A C 1
ATOM 2646 O O . GLU A 1 332 ? 215.844 144.760 183.184 1.00 49.43 634 GLU A O 1
ATOM 2652 N N . TRP A 1 333 ? 215.667 146.984 182.937 1.00 65.95 635 TRP A N 1
ATOM 2653 C CA . TRP A 1 333 ? 215.822 146.999 181.478 1.00 67.20 635 TRP A CA 1
ATOM 2654 C C . TRP A 1 333 ? 217.107 146.292 181.035 1.00 65.31 635 TRP A C 1
ATOM 2655 O O . TRP A 1 333 ? 217.052 145.316 180.292 1.00 54.96 635 TRP A O 1
ATOM 2666 N N . PHE A 1 334 ? 218.242 146.742 181.554 1.00 71.87 636 PHE A N 1
ATOM 2667 C CA . PHE A 1 334 ? 219.527 146.134 181.211 1.00 73.88 636 PHE A CA 1
ATOM 2668 C C . PHE A 1 334 ? 219.580 144.640 181.489 1.00 76.38 636 PHE A C 1
ATOM 2669 O O . PHE A 1 334 ? 220.144 143.875 180.702 1.00 79.03 636 PHE A O 1
ATOM 2677 N N . LEU A 1 335 ? 218.989 144.223 182.602 1.00 74.21 637 LEU A N 1
ATOM 2678 C CA . LEU A 1 335 ? 218.906 142.795 182.916 1.00 73.73 637 LEU A CA 1
ATOM 2679 C C . LEU A 1 335 ? 217.963 142.059 181.979 1.00 63.99 637 LEU A C 1
ATOM 2680 O O . LEU A 1 335 ? 218.238 140.930 181.577 1.00 49.10 637 LEU A O 1
ATOM 2685 N N . ASP A 1 336 ? 216.845 142.712 181.643 1.00 84.23 638 ASP A N 1
ATOM 2686 C CA . ASP A 1 336 ? 215.877 142.221 180.626 1.00 81.98 638 ASP A CA 1
ATOM 2687 C C . ASP A 1 336 ? 216.540 141.997 179.281 1.00 73.88 638 ASP A C 1
ATOM 2688 O O . ASP A 1 336 ? 216.163 141.066 178.553 1.00 81.08 638 ASP A O 1
ATOM 2693 N N . ASN A 1 337 ? 217.494 142.877 178.954 1.00 63.14 639 ASN A N 1
ATOM 2694 C CA . ASN A 1 337 ? 218.324 142.772 177.748 1.00 59.10 639 ASN A CA 1
ATOM 2695 C C . ASN A 1 337 ? 219.688 142.106 178.044 1.00 57.96 639 ASN A C 1
ATOM 2696 O O . ASN A 1 337 ? 220.709 142.467 177.456 1.00 61.21 639 ASN A O 1
ATOM 2701 N N . GLY A 1 338 ? 219.711 141.155 178.966 1.00 58.38 640 GLY A N 1
ATOM 2702 C CA . GLY A 1 338 ? 220.842 140.234 179.104 1.00 62.91 640 GLY A CA 1
ATOM 2703 C C . GLY A 1 338 ? 222.182 140.773 179.569 1.00 59.81 640 GLY A C 1
ATOM 2704 O O . GLY A 1 338 ? 223.232 140.242 179.187 1.00 59.13 640 GLY A O 1
ATOM 2705 N N . LEU A 1 339 ? 222.161 141.818 180.385 1.00 58.95 641 LEU A N 1
ATOM 2706 C CA . LEU A 1 339 ? 223.397 142.323 181.021 1.00 60.01 641 LEU A CA 1
ATOM 2707 C C . LEU A 1 339 ? 224.031 141.301 181.974 1.00 68.55 641 LEU A C 1
ATOM 2708 O O . LEU A 1 339 ? 225.257 141.257 182.135 1.00 76.19 641 LEU A O 1
ATOM 2713 N N . GLU A 1 340 ? 223.183 140.501 182.627 1.00 70.86 642 GLU A N 1
ATOM 2714 C CA . GLU A 1 340 ? 223.617 139.454 183.571 1.00 70.63 642 GLU A CA 1
ATOM 2715 C C . GLU A 1 340 ? 224.656 138.496 182.916 1.00 81.37 642 GLU A C 1
ATOM 2716 O O . GLU A 1 340 ? 225.450 137.859 183.617 1.00 90.22 642 GLU A O 1
ATOM 2722 N N . GLY A 1 341 ? 224.679 138.449 181.576 1.00 75.80 643 GLY A N 1
ATOM 2723 C CA . GLY A 1 341 ? 225.721 137.752 180.814 1.00 72.91 643 GLY A CA 1
ATOM 2724 C C . GLY A 1 341 ? 227.150 138.212 181.006 1.00 68.98 643 GLY A C 1
ATOM 2725 O O . GLY A 1 341 ? 228.078 137.488 180.668 1.00 76.35 643 GLY A O 1
ATOM 2726 N N . VAL A 1 342 ? 227.343 139.417 181.530 1.00 74.21 644 VAL A N 1
ATOM 2727 C CA . VAL A 1 342 ? 228.682 139.883 181.937 1.00 83.47 644 VAL A CA 1
ATOM 2728 C C . VAL A 1 342 ? 229.323 138.938 182.972 1.00 97.09 644 VAL A C 1
ATOM 2729 O O . VAL A 1 342 ? 230.533 138.681 182.929 1.00 106.36 644 VAL A O 1
ATOM 2733 N N . VAL A 1 343 ? 228.496 138.444 183.897 1.00 107.32 645 VAL A N 1
ATOM 2734 C CA . VAL A 1 343 ? 228.935 137.582 185.006 1.00 104.22 645 VAL A CA 1
ATOM 2735 C C . VAL A 1 343 ? 229.259 136.181 184.521 1.00 92.52 645 VAL A C 1
ATOM 2736 O O . VAL A 1 343 ? 230.224 135.584 184.994 1.00 96.27 645 VAL A O 1
ATOM 2740 N N . GLU A 1 344 ? 228.442 135.663 183.603 1.00 76.79 646 GLU A N 1
ATOM 2741 C CA . GLU A 1 344 ? 228.650 134.329 183.035 1.00 79.33 646 GLU A CA 1
ATOM 2742 C C . GLU A 1 344 ? 230.008 134.202 182.353 1.00 85.07 646 GLU A C 1
ATOM 2743 O O . GLU A 1 344 ? 230.741 133.255 182.627 1.00 88.79 646 GLU A O 1
ATOM 2749 N N . LYS A 1 345 ? 230.349 135.165 181.492 1.00 95.10 647 LYS A N 1
ATOM 2750 C CA . LYS A 1 345 ? 231.602 135.126 180.695 1.00 94.00 647 LYS A CA 1
ATOM 2751 C C . LYS A 1 345 ? 232.869 135.611 181.418 1.00 96.00 647 LYS A C 1
ATOM 2752 O O . LYS A 1 345 ? 233.932 135.671 180.797 1.00 78.42 647 LYS A O 1
ATOM 2758 N N . ASN A 1 346 ? 232.739 135.954 182.711 1.00 100.20 648 ASN A N 1
ATOM 2759 C CA . ASN A 1 346 ? 233.845 136.408 183.584 1.00 87.85 648 ASN A CA 1
ATOM 2760 C C . ASN A 1 346 ? 234.541 137.646 183.057 1.00 89.44 648 ASN A C 1
ATOM 2761 O O . ASN A 1 346 ? 235.738 137.823 183.244 1.00 98.90 648 ASN A O 1
ATOM 2766 N N . ILE A 1 347 ? 233.767 138.516 182.417 1.00 89.62 649 ILE A N 1
ATOM 2767 C CA . ILE A 1 347 ? 234.222 139.852 182.069 1.00 87.77 649 ILE A CA 1
ATOM 2768 C C . ILE A 1 347 ? 234.388 140.616 183.382 1.00 89.69 649 ILE A C 1
ATOM 2769 O O . ILE A 1 347 ? 235.239 141.493 183.482 1.00 91.78 649 ILE A O 1
ATOM 2774 N N . VAL A 1 348 ? 233.582 140.256 184.382 1.00 95.81 650 VAL A N 1
ATOM 2775 C CA . VAL A 1 348 ? 233.585 140.902 185.694 1.00 100.49 650 VAL A CA 1
ATOM 2776 C C . VAL A 1 348 ? 233.372 139.859 186.811 1.00 99.71 650 VAL A C 1
ATOM 2777 O O . VAL A 1 348 ? 232.770 138.812 186.571 1.00 89.69 650 VAL A O 1
ATOM 2781 N N . ASN A 1 349 ? 233.883 140.146 188.015 1.00 108.98 651 ASN A N 1
ATOM 2782 C CA . ASN A 1 349 ? 233.709 139.251 189.199 1.00 110.10 651 ASN A CA 1
ATOM 2783 C C . ASN A 1 349 ? 232.468 139.615 190.040 1.00 99.26 651 ASN A C 1
ATOM 2784 O O . ASN A 1 349 ? 231.778 140.581 189.724 1.00 100.31 651 ASN A O 1
ATOM 2789 N N . ASP A 1 350 ? 232.181 138.836 191.083 1.00 91.96 652 ASP A N 1
ATOM 2790 C CA . ASP A 1 350 ? 231.019 139.096 191.961 1.00 94.63 652 ASP A CA 1
ATOM 2791 C C . ASP A 1 350 ? 231.052 140.485 192.602 1.00 97.89 652 ASP A C 1
ATOM 2792 O O . ASP A 1 350 ? 230.022 141.172 192.688 1.00 89.66 652 ASP A O 1
ATOM 2797 N N . PHE A 1 351 ? 232.240 140.899 193.036 1.00 102.48 653 PHE A N 1
ATOM 2798 C CA . PHE A 1 351 ? 232.421 142.204 193.664 1.00 108.76 653 PHE A CA 1
ATOM 2799 C C . PHE A 1 351 ? 232.044 143.312 192.668 1.00 102.20 653 PHE A C 1
ATOM 2800 O O . PHE A 1 351 ? 231.118 144.092 192.923 1.00 109.94 653 PHE A O 1
ATOM 2808 N N . GLN A 1 352 ? 232.749 143.348 191.539 1.00 89.10 654 GLN A N 1
ATOM 2809 C CA . GLN A 1 352 ? 232.582 144.393 190.513 1.00 92.02 654 GLN A CA 1
ATOM 2810 C C . GLN A 1 352 ? 231.139 144.500 189.985 1.00 97.24 654 GLN A C 1
ATOM 2811 O O . GLN A 1 352 ? 230.630 145.602 189.755 1.00 113.40 654 GLN A O 1
ATOM 2817 N N . TRP A 1 353 ? 230.508 143.342 189.788 1.00 90.72 655 TRP A N 1
ATOM 2818 C CA . TRP A 1 353 ? 229.092 143.221 189.398 1.00 76.60 655 TRP A CA 1
ATOM 2819 C C . TRP A 1 353 ? 228.134 143.983 190.314 1.00 75.04 655 TRP A C 1
ATOM 2820 O O . TRP A 1 353 ? 227.147 144.555 189.851 1.00 87.99 655 TRP A O 1
ATOM 2831 N N . GLU A 1 354 ? 228.425 143.993 191.607 1.00 83.60 656 GLU A N 1
ATOM 2832 C CA . GLU A 1 354 ? 227.648 144.780 192.565 1.00 80.66 656 GLU A CA 1
ATOM 2833 C C . GLU A 1 354 ? 227.882 146.254 192.247 1.00 82.96 656 GLU A C 1
ATOM 2834 O O . GLU A 1 354 ? 226.930 147.012 192.052 1.00 79.65 656 GLU A O 1
ATOM 2840 N N . GLU A 1 355 ? 229.159 146.651 192.184 1.00 89.66 657 GLU A N 1
ATOM 2841 C CA . GLU A 1 355 ? 229.563 148.025 191.787 1.00 97.14 657 GLU A CA 1
ATOM 2842 C C . GLU A 1 355 ? 228.889 148.500 190.470 1.00 95.45 657 GLU A C 1
ATOM 2843 O O . GLU A 1 355 ? 228.457 149.651 190.360 1.00 85.20 657 GLU A O 1
ATOM 2849 N N . LEU A 1 356 ? 228.812 147.598 189.491 1.00 91.32 658 LEU A N 1
ATOM 2850 C CA . LEU A 1 356 ? 228.246 147.897 188.173 1.00 88.42 658 LEU A CA 1
ATOM 2851 C C . LEU A 1 356 ? 226.730 148.153 188.227 1.00 93.83 658 LEU A C 1
ATOM 2852 O O . LEU A 1 356 ? 226.247 149.091 187.596 1.00 90.32 658 LEU A O 1
ATOM 2857 N N . GLN A 1 357 ? 226.000 147.327 188.978 1.00 84.48 659 GLN A N 1
ATOM 2858 C CA . GLN A 1 357 ? 224.574 147.525 189.155 1.00 81.32 659 GLN A CA 1
ATOM 2859 C C . GLN A 1 357 ? 224.319 148.798 189.953 1.00 86.52 659 GLN A C 1
ATOM 2860 O O . GLN A 1 357 ? 223.564 149.673 189.516 1.00 80.63 659 GLN A O 1
ATOM 2866 N N . GLU A 1 358 ? 224.961 148.897 191.119 1.00 96.20 660 GLU A N 1
ATOM 2867 C CA . GLU A 1 358 ? 224.993 150.129 191.942 1.00 108.76 660 GLU A CA 1
ATOM 2868 C C . GLU A 1 358 ? 225.154 151.381 191.077 1.00 107.41 660 GLU A C 1
ATOM 2869 O O . GLU A 1 358 ? 224.421 152.367 191.256 1.00 104.01 660 GLU A O 1
ATOM 2875 N N . ALA A 1 359 ? 226.114 151.316 190.147 1.00 94.26 661 ALA A N 1
ATOM 2876 C CA . ALA A 1 359 ? 226.456 152.433 189.248 1.00 92.78 661 ALA A CA 1
ATOM 2877 C C . ALA A 1 359 ? 225.308 152.908 188.369 1.00 89.45 661 ALA A C 1
ATOM 2878 O O . ALA A 1 359 ? 225.142 154.117 188.155 1.00 102.54 661 ALA A O 1
ATOM 2880 N N . ILE A 1 360 ? 224.531 151.960 187.855 1.00 85.50 662 ILE A N 1
ATOM 2881 C CA . ILE A 1 360 ? 223.405 152.268 186.953 1.00 79.35 662 ILE A CA 1
ATOM 2882 C C . ILE A 1 360 ? 222.294 152.925 187.728 1.00 82.48 662 ILE A C 1
ATOM 2883 O O . ILE A 1 360 ? 221.765 153.962 187.309 1.00 105.84 662 ILE A O 1
ATOM 2888 N N . THR A 1 361 ? 221.948 152.305 188.851 1.00 85.78 663 THR A N 1
ATOM 2889 C CA . THR A 1 361 ? 220.913 152.793 189.767 1.00 94.36 663 THR A CA 1
ATOM 2890 C C . THR A 1 361 ? 221.247 154.165 190.342 1.00 91.40 663 THR A C 1
ATOM 2891 O O . THR A 1 361 ? 220.446 155.095 190.258 1.00 93.80 663 THR A O 1
ATOM 2895 N N . THR A 1 362 ? 222.429 154.288 190.937 1.00 88.82 664 THR A N 1
ATOM 2896 C CA . THR A 1 362 ? 222.863 155.577 191.486 1.00 85.25 664 THR A CA 1
ATOM 2897 C C . THR A 1 362 ? 222.998 156.628 190.381 1.00 82.72 664 THR A C 1
ATOM 2898 O O . THR A 1 362 ? 222.844 157.818 190.638 1.00 87.55 664 THR A O 1
ATOM 2902 N N . GLY A 1 363 ? 223.287 156.178 189.166 1.00 79.44 665 GLY A N 1
ATOM 2903 C CA . GLY A 1 363 ? 223.384 157.067 188.005 1.00 86.66 665 GLY A CA 1
ATOM 2904 C C . GLY A 1 363 ? 224.743 157.707 187.947 1.00 80.43 665 GLY A C 1
ATOM 2905 O O . GLY A 1 363 ? 224.891 158.845 187.493 1.00 72.88 665 GLY A O 1
ATOM 2906 N N . VAL A 1 364 ? 225.732 156.948 188.408 1.00 83.91 666 VAL A N 1
ATOM 2907 C CA . VAL A 1 364 ? 227.125 157.367 188.424 1.00 88.86 666 VAL A CA 1
ATOM 2908 C C . VAL A 1 364 ? 227.942 156.188 187.898 1.00 86.09 666 VAL A C 1
ATOM 2909 O O . VAL A 1 364 ? 228.066 155.162 188.585 1.00 88.81 666 VAL A O 1
ATOM 2913 N N . ILE A 1 365 ? 228.487 156.343 186.694 1.00 71.82 667 ILE A N 1
ATOM 2914 C CA . ILE A 1 365 ? 228.977 155.195 185.912 1.00 74.88 667 ILE A CA 1
ATOM 2915 C C . ILE A 1 365 ? 230.419 155.406 185.469 1.00 61.02 667 ILE A C 1
ATOM 2916 O O . ILE A 1 365 ? 230.684 156.308 184.677 1.00 52.32 667 ILE A O 1
ATOM 2921 N N . PRO A 1 366 ? 231.345 154.609 186.018 1.00 58.01 668 PRO A N 1
ATOM 2922 C CA . PRO A 1 366 ? 232.736 154.672 185.636 1.00 68.97 668 PRO A CA 1
ATOM 2923 C C . PRO A 1 366 ? 232.903 154.273 184.199 1.00 75.59 668 PRO A C 1
ATOM 2924 O O . PRO A 1 366 ? 232.198 153.373 183.730 1.00 75.50 668 PRO A O 1
ATOM 2928 N N . ASN A 1 367 ? 233.812 154.959 183.510 1.00 78.57 669 ASN A N 1
ATOM 2929 C CA . ASN A 1 367 ? 234.102 154.664 182.116 1.00 88.60 669 ASN A CA 1
ATOM 2930 C C . ASN A 1 367 ? 234.182 153.158 181.895 1.00 85.03 669 ASN A C 1
ATOM 2931 O O . ASN A 1 367 ? 233.397 152.607 181.117 1.00 94.85 669 ASN A O 1
ATOM 2936 N N . LYS A 1 368 ? 235.060 152.483 182.624 1.00 77.33 670 LYS A N 1
ATOM 2937 C CA . LYS A 1 368 ? 235.264 151.048 182.385 1.00 85.86 670 LYS A CA 1
ATOM 2938 C C . LYS A 1 368 ? 234.030 150.173 182.653 1.00 79.60 670 LYS A C 1
ATOM 2939 O O . LYS A 1 368 ? 234.004 149.034 182.211 1.00 88.37 670 LYS A O 1
ATOM 2945 N N . TYR A 1 369 ? 233.033 150.690 183.371 1.00 71.91 671 TYR A N 1
ATOM 2946 C CA . TYR A 1 369 ? 231.746 150.005 183.504 1.00 69.95 671 TYR A CA 1
ATOM 2947 C C . TYR A 1 369 ? 230.786 150.383 182.372 1.00 80.29 671 TYR A C 1
ATOM 2948 O O . TYR A 1 369 ? 230.057 149.505 181.863 1.00 85.66 671 TYR A O 1
ATOM 2957 N N . LEU A 1 370 ? 230.776 151.662 181.985 1.00 70.48 672 LEU A N 1
ATOM 2958 C CA . LEU A 1 370 ? 229.976 152.118 180.828 1.00 65.65 672 LEU A CA 1
ATOM 2959 C C . LEU A 1 370 ? 230.308 151.298 179.584 1.00 64.01 672 LEU A C 1
ATOM 2960 O O . LEU A 1 370 ? 229.412 150.800 178.896 1.00 58.86 672 LEU A O 1
ATOM 2965 N N . MET A 1 371 ? 231.601 151.129 179.322 1.00 64.33 673 MET A N 1
ATOM 2966 C CA . MET A 1 371 ? 232.054 150.380 178.141 1.00 69.25 673 MET A CA 1
ATOM 2967 C C . MET A 1 371 ? 231.660 148.924 178.241 1.00 71.58 673 MET A C 1
ATOM 2968 O O . MET A 1 371 ? 231.256 148.333 177.248 1.00 62.11 673 MET A O 1
ATOM 2973 N N . ILE A 1 372 ? 231.799 148.362 179.448 1.00 71.05 674 ILE A N 1
ATOM 2974 C CA . ILE A 1 372 ? 231.388 146.971 179.750 1.00 64.59 674 ILE A CA 1
ATOM 2975 C C . ILE A 1 372 ? 229.889 146.756 179.525 1.00 61.06 674 ILE A C 1
ATOM 2976 O O . ILE A 1 372 ? 229.495 145.742 178.937 1.00 64.21 674 ILE A O 1
ATOM 2981 N N . ILE A 1 373 ? 229.073 147.704 179.986 1.00 54.39 675 ILE A N 1
ATOM 2982 C CA . ILE A 1 373 ? 227.609 147.671 179.779 1.00 64.63 675 ILE A CA 1
ATOM 2983 C C . ILE A 1 373 ? 227.229 147.733 178.302 1.00 58.15 675 ILE A C 1
ATOM 2984 O O . ILE A 1 373 ? 226.583 146.828 177.782 1.00 52.21 675 ILE A O 1
ATOM 2989 N N . VAL A 1 374 ? 227.705 148.772 177.626 1.00 68.73 676 VAL A N 1
ATOM 2990 C CA . VAL A 1 374 ? 227.373 149.013 176.216 1.00 71.93 676 VAL A CA 1
ATOM 2991 C C . VAL A 1 374 ? 227.950 147.939 175.284 1.00 72.27 676 VAL A C 1
ATOM 2992 O O . VAL A 1 374 ? 227.359 147.661 174.234 1.00 79.95 676 VAL A O 1
ATOM 2996 N N . GLU A 1 375 ? 229.084 147.342 175.647 1.00 73.03 677 GLU A N 1
ATOM 2997 C CA . GLU A 1 375 ? 229.609 146.203 174.882 1.00 84.73 677 GLU A CA 1
ATOM 2998 C C . GLU A 1 375 ? 228.704 145.006 175.019 1.00 86.63 677 GLU A C 1
ATOM 2999 O O . GLU A 1 375 ? 228.546 144.213 174.079 1.00 89.59 677 GLU A O 1
ATOM 3005 N N . GLN A 1 376 ? 228.155 144.857 176.217 1.00 86.66 678 GLN A N 1
ATOM 3006 C CA . GLN A 1 376 ? 227.411 143.663 176.567 1.00 81.66 678 GLN A CA 1
ATOM 3007 C C . GLN A 1 376 ? 226.010 143.693 175.998 1.00 78.95 678 GLN A C 1
ATOM 3008 O O . GLN A 1 376 ? 225.484 142.649 175.607 1.00 82.31 678 GLN A O 1
ATOM 3014 N N . ILE A 1 377 ? 225.402 144.878 175.997 1.00 70.48 679 ILE A N 1
ATOM 3015 C CA . ILE A 1 377 ? 224.044 145.048 175.471 1.00 71.17 679 ILE A CA 1
ATOM 3016 C C . ILE A 1 377 ? 224.051 144.946 173.963 1.00 66.98 679 ILE A C 1
ATOM 3017 O O . ILE A 1 377 ? 223.185 144.267 173.395 1.00 65.00 679 ILE A O 1
ATOM 3022 N N . LEU A 1 378 ? 225.024 145.622 173.344 1.00 59.72 680 LEU A N 1
ATOM 3023 C CA . LEU A 1 378 ? 225.116 145.744 171.886 1.00 68.84 680 LEU A CA 1
ATOM 3024 C C . LEU A 1 378 ? 225.903 144.648 171.155 1.00 65.12 680 LEU A C 1
ATOM 3025 O O . LEU A 1 378 ? 225.709 144.495 169.968 1.00 57.48 680 LEU A O 1
ATOM 3030 N N . GLY A 1 379 ? 226.773 143.907 171.837 1.00 75.16 681 GLY A N 1
ATOM 3031 C CA . GLY A 1 379 ? 227.437 142.735 171.223 1.00 77.93 681 GLY A CA 1
ATOM 3032 C C . GLY A 1 379 ? 228.853 142.912 170.664 1.00 80.51 681 GLY A C 1
ATOM 3033 O O . GLY A 1 379 ? 229.536 141.920 170.380 1.00 75.76 681 GLY A O 1
ATOM 3034 N N . ASP A 1 380 ? 229.296 144.154 170.480 1.00 78.18 682 ASP A N 1
ATOM 3035 C CA . ASP A 1 380 ? 230.718 144.421 170.284 1.00 80.27 682 ASP A CA 1
ATOM 3036 C C . ASP A 1 380 ? 231.104 145.699 171.031 1.00 83.93 682 ASP A C 1
ATOM 3037 O O . ASP A 1 380 ? 230.236 146.515 171.365 1.00 77.54 682 ASP A O 1
ATOM 3042 N N . SER A 1 381 ? 232.411 145.856 171.269 1.00 86.34 683 SER A N 1
ATOM 3043 C CA . SER A 1 381 ? 232.942 146.895 172.149 1.00 79.13 683 SER A CA 1
ATOM 3044 C C . SER A 1 381 ? 232.953 148.240 171.454 1.00 77.06 683 SER A C 1
ATOM 3045 O O . SER A 1 381 ? 233.386 148.357 170.308 1.00 73.83 683 SER A O 1
ATOM 3048 N N . LYS A 1 382 ? 232.449 149.241 172.168 1.00 82.20 684 LYS A N 1
ATOM 3049 C CA . LYS A 1 382 ? 232.381 150.615 171.705 1.00 79.65 684 LYS A CA 1
ATOM 3050 C C . LYS A 1 382 ? 233.240 151.441 172.628 1.00 73.93 684 LYS A C 1
ATOM 3051 O O . LYS A 1 382 ? 233.197 151.247 173.833 1.00 66.96 684 LYS A O 1
ATOM 3057 N N . THR A 1 383 ? 233.984 152.384 172.067 1.00 81.55 685 THR A N 1
ATOM 3058 C CA . THR A 1 383 ? 234.806 153.257 172.878 1.00 95.53 685 THR A CA 1
ATOM 3059 C C . THR A 1 383 ? 233.970 154.300 173.600 1.00 102.51 685 THR A C 1
ATOM 3060 O O . THR A 1 383 ? 232.844 154.627 173.196 1.00 107.98 685 THR A O 1
ATOM 3064 N N . ILE A 1 384 ? 234.555 154.826 174.672 1.00 102.79 686 ILE A N 1
ATOM 3065 C CA . ILE A 1 384 ? 233.941 155.893 175.437 1.00 93.38 686 ILE A CA 1
ATOM 3066 C C . ILE A 1 384 ? 233.545 156.971 174.466 1.00 85.81 686 ILE A C 1
ATOM 3067 O O . ILE A 1 384 ? 232.436 157.483 174.545 1.00 99.27 686 ILE A O 1
ATOM 3072 N N . THR A 1 385 ? 234.461 157.300 173.559 1.00 68.85 687 THR A N 1
ATOM 3073 C CA . THR A 1 385 ? 234.247 158.346 172.569 1.00 69.81 687 THR A CA 1
ATOM 3074 C C . THR A 1 385 ? 232.942 158.132 171.812 1.00 67.34 687 THR A C 1
ATOM 3075 O O . THR A 1 385 ? 232.123 159.038 171.690 1.00 58.77 687 THR A O 1
ATOM 3079 N N . TRP A 1 386 ? 232.783 156.921 171.298 1.00 71.22 688 TRP A N 1
ATOM 3080 C CA . TRP A 1 386 ? 231.611 156.547 170.522 1.00 76.14 688 TRP A CA 1
ATOM 3081 C C . TRP A 1 386 ? 230.365 156.679 171.397 1.00 78.54 688 TRP A C 1
ATOM 3082 O O . TRP A 1 386 ? 229.421 157.383 171.033 1.00 67.37 688 TRP A O 1
ATOM 3093 N N . ILE A 1 387 ? 230.407 156.027 172.565 1.00 69.00 689 ILE A N 1
ATOM 3094 C CA . ILE A 1 387 ? 229.312 156.024 173.536 1.00 71.99 689 ILE A CA 1
ATOM 3095 C C . ILE A 1 387 ? 228.890 157.449 173.893 1.00 77.14 689 ILE A C 1
ATOM 3096 O O . ILE A 1 387 ? 227.688 157.702 174.055 1.00 77.03 689 ILE A O 1
ATOM 3101 N N . LYS A 1 388 ? 229.871 158.337 174.072 1.00 71.81 690 LYS A N 1
ATOM 3102 C CA . LYS A 1 388 ? 229.587 159.755 174.264 1.00 78.02 690 LYS A CA 1
ATOM 3103 C C . LYS A 1 388 ? 228.846 160.303 173.058 1.00 88.94 690 LYS A C 1
ATOM 3104 O O . LYS A 1 388 ? 227.716 160.758 173.185 1.00 115.07 690 LYS A O 1
ATOM 3110 N N . ARG A 1 389 ? 229.470 160.210 171.892 1.00 96.52 691 ARG A N 1
ATOM 3111 C CA . ARG A 1 389 ? 228.931 160.811 170.668 1.00 95.59 691 ARG A CA 1
ATOM 3112 C C . ARG A 1 389 ? 227.606 160.233 170.199 1.00 99.68 691 ARG A C 1
ATOM 3113 O O . ARG A 1 389 ? 226.847 160.922 169.535 1.00 101.62 691 ARG A O 1
ATOM 3121 N N . ASN A 1 390 ? 227.348 158.963 170.507 1.00 100.06 692 ASN A N 1
ATOM 3122 C CA . ASN A 1 390 ? 226.155 158.256 170.004 1.00 83.38 692 ASN A CA 1
ATOM 3123 C C . ASN A 1 390 ? 225.112 157.875 171.060 1.00 78.07 692 ASN A C 1
ATOM 3124 O O . ASN A 1 390 ? 224.109 157.270 170.702 1.00 74.45 692 ASN A O 1
ATOM 3129 N N . ILE A 1 391 ? 225.357 158.161 172.344 1.00 62.57 693 ILE A N 1
ATOM 3130 C CA . ILE A 1 391 ? 224.376 157.875 173.386 1.00 56.01 693 ILE A CA 1
ATOM 3131 C C . ILE A 1 391 ? 224.275 159.023 174.361 1.00 59.06 693 ILE A C 1
ATOM 3132 O O . ILE A 1 391 ? 223.268 159.708 174.416 1.00 77.34 693 ILE A O 1
ATOM 3137 N N . ILE A 1 392 ? 225.332 159.238 175.134 1.00 65.97 694 ILE A N 1
ATOM 3138 C CA . ILE A 1 392 ? 225.315 160.195 176.258 1.00 59.87 694 ILE A CA 1
ATOM 3139 C C . ILE A 1 392 ? 224.978 161.585 175.758 1.00 49.53 694 ILE A C 1
ATOM 3140 O O . ILE A 1 392 ? 224.121 162.242 176.306 1.00 44.97 694 ILE A O 1
ATOM 3145 N N . THR A 1 393 ? 225.687 162.009 174.724 1.00 44.18 695 THR A N 1
ATOM 3146 C CA . THR A 1 393 ? 225.625 163.362 174.235 1.00 48.36 695 THR A CA 1
ATOM 3147 C C . THR A 1 393 ? 224.334 163.680 173.489 1.00 49.37 695 THR A C 1
ATOM 3148 O O . THR A 1 393 ? 223.686 164.661 173.839 1.00 50.21 695 THR A O 1
ATOM 3152 N N . PRO A 1 394 ? 223.926 162.865 172.484 1.00 51.23 696 PRO A N 1
ATOM 3153 C CA . PRO A 1 394 ? 222.715 163.252 171.737 1.00 54.40 696 PRO A CA 1
ATOM 3154 C C . PRO A 1 394 ? 221.454 163.190 172.579 1.00 60.54 696 PRO A C 1
ATOM 3155 O O . PRO A 1 394 ? 220.539 164.010 172.364 1.00 70.84 696 PRO A O 1
ATOM 3159 N N . TYR A 1 395 ? 221.391 162.211 173.490 1.00 55.47 697 TYR A N 1
ATOM 3160 C CA . TYR A 1 395 ? 220.231 162.040 174.370 1.00 59.10 697 TYR A CA 1
ATOM 3161 C C . TYR A 1 395 ? 220.442 162.640 175.753 1.00 70.61 697 TYR A C 1
ATOM 3162 O O . TYR A 1 395 ? 219.792 162.205 176.714 1.00 74.23 697 TYR A O 1
ATOM 3171 N N . GLN A 1 396 ? 221.354 163.615 175.855 1.00 69.57 698 GLN A N 1
ATOM 3172 C CA . GLN A 1 396 ? 221.583 164.398 177.068 1.00 75.18 698 GLN A CA 1
ATOM 3173 C C . GLN A 1 396 ? 221.517 163.611 178.381 1.00 79.97 698 GLN A C 1
ATOM 3174 O O . GLN A 1 396 ? 220.896 164.053 179.360 1.00 92.81 698 GLN A O 1
ATOM 3180 N N . VAL A 1 397 ? 222.152 162.439 178.380 1.00 78.13 699 VAL A N 1
ATOM 3181 C CA . VAL A 1 397 ? 222.131 161.522 179.529 1.00 85.28 699 VAL A CA 1
ATOM 3182 C C . VAL A 1 397 ? 222.746 162.237 180.726 1.00 85.94 699 VAL A C 1
ATOM 3183 O O . VAL A 1 397 ? 222.179 162.226 181.824 1.00 91.50 699 VAL A O 1
ATOM 3187 N N . GLY A 1 398 ? 223.900 162.853 180.492 1.00 76.40 700 GLY A N 1
ATOM 3188 C CA . GLY A 1 398 ? 224.600 163.593 181.522 1.00 75.83 700 GLY A CA 1
ATOM 3189 C C . GLY A 1 398 ? 225.975 164.050 181.081 1.00 73.52 700 GLY A C 1
ATOM 3190 O O . GLY A 1 398 ? 226.264 164.137 179.871 1.00 66.88 700 GLY A O 1
ATOM 3191 N N . GLU A 1 399 ? 226.874 164.176 182.043 1.00 68.15 701 GLU A N 1
ATOM 3192 C CA . GLU A 1 399 ? 228.211 164.678 181.816 1.00 62.82 701 GLU A CA 1
ATOM 3193 C C . GLU A 1 399 ? 229.353 163.736 182.132 1.00 61.89 701 GLU A C 1
ATOM 3194 O O . GLU A 1 399 ? 229.205 162.865 182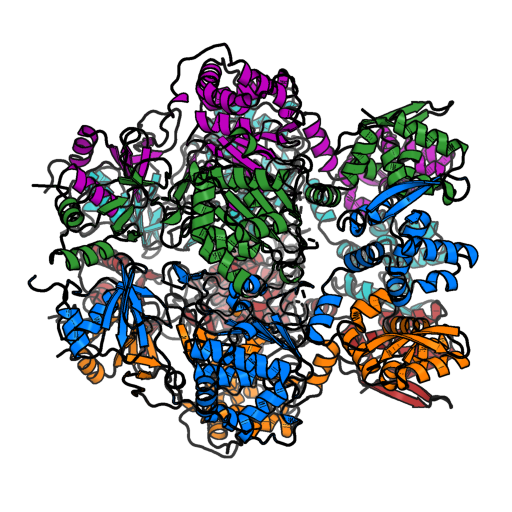.938 1.00 64.39 701 GLU A O 1
ATOM 3200 N N . THR A 1 400 ? 230.494 163.918 181.480 1.00 49.73 702 THR A N 1
ATOM 3201 C CA . THR A 1 400 ? 231.675 163.124 181.770 1.00 50.72 702 THR A CA 1
ATOM 3202 C C . THR A 1 400 ? 232.550 163.890 182.750 1.00 55.32 702 THR A C 1
ATOM 3203 O O . THR A 1 400 ? 232.894 165.018 182.515 1.00 46.24 702 THR A O 1
ATOM 3207 N N . THR A 1 401 ? 232.915 163.252 183.852 1.00 60.48 703 THR A N 1
ATOM 3208 C CA . THR A 1 401 ? 233.706 163.879 184.906 1.00 71.04 703 THR A CA 1
ATOM 3209 C C . THR A 1 401 ? 234.508 162.906 185.697 1.00 75.11 703 THR A C 1
ATOM 3210 O O . THR A 1 401 ? 234.630 161.755 185.352 1.00 92.73 703 THR A O 1
ATOM 3214 N N . VAL A 1 402 ? 235.088 163.417 186.764 1.00 75.81 704 VAL A N 1
ATOM 3215 C CA . VAL A 1 402 ? 235.835 162.635 187.671 1.00 69.29 704 VAL A CA 1
ATOM 3216 C C . VAL A 1 402 ? 235.117 162.628 188.985 1.00 79.37 704 VAL A C 1
ATOM 3217 O O . VAL A 1 402 ? 234.491 163.593 189.357 1.00 73.07 704 VAL A O 1
ATOM 3221 N N . VAL A 1 403 ? 235.104 161.474 189.620 1.00 89.05 705 VAL A N 1
ATOM 3222 C CA . VAL A 1 403 ? 234.569 161.295 190.956 1.00 91.68 705 VAL A CA 1
ATOM 3223 C C . VAL A 1 403 ? 235.540 160.350 191.616 1.00 106.59 705 VAL A C 1
ATOM 3224 O O . VAL A 1 403 ? 236.015 159.430 190.994 1.00 139.78 705 VAL A O 1
ATOM 3228 N N . LYS A 1 404 ? 235.797 160.532 192.893 1.00 116.48 706 LYS A N 1
ATOM 3229 C CA . LYS A 1 404 ? 236.760 159.730 193.629 1.00 130.78 706 LYS A CA 1
ATOM 3230 C C . LYS A 1 404 ? 235.979 158.524 194.137 1.00 127.84 706 LYS A C 1
ATOM 3231 O O . LYS A 1 404 ? 235.089 158.672 194.963 1.00 94.52 706 LYS A O 1
ATOM 3237 N N . MET A 1 405 ? 236.293 157.350 193.595 1.00 138.65 707 MET A N 1
ATOM 3238 C CA . MET A 1 405 ? 235.717 156.083 194.069 1.00 136.61 707 MET A CA 1
ATOM 3239 C C . MET A 1 405 ? 236.845 155.342 194.738 1.00 129.80 707 MET A C 1
ATOM 3240 O O . MET A 1 405 ? 237.930 155.189 194.142 1.00 121.45 707 MET A O 1
ATOM 3245 N N . ALA A 1 406 ? 236.558 154.853 195.945 1.00 125.14 708 ALA A N 1
ATOM 3246 C CA . ALA A 1 406 ? 237.585 154.494 196.913 1.00 131.86 708 ALA A CA 1
ATOM 3247 C C . ALA A 1 406 ? 238.468 155.755 197.120 1.00 135.96 708 ALA A C 1
ATOM 3248 O O . ALA A 1 406 ? 237.936 156.854 197.390 1.00 117.01 708 ALA A O 1
ATOM 3250 N N . GLY A 1 407 ? 239.781 155.619 196.962 1.00 153.65 709 GLY A N 1
ATOM 3251 C CA . GLY A 1 407 ? 240.698 156.755 196.971 1.00 163.58 709 GLY A CA 1
ATOM 3252 C C . GLY A 1 407 ? 240.980 157.290 195.580 1.00 166.69 709 GLY A C 1
ATOM 3253 O O . GLY A 1 407 ? 241.083 158.501 195.393 1.00 167.25 709 GLY A O 1
ATOM 3254 N N . LYS A 1 408 ? 241.112 156.389 194.605 1.00 162.44 710 LYS A N 1
ATOM 3255 C CA . LYS A 1 408 ? 241.479 156.764 193.240 1.00 157.89 710 LYS A CA 1
ATOM 3256 C C . LYS A 1 408 ? 240.414 157.674 192.588 1.00 142.84 710 LYS A C 1
ATOM 3257 O O . LYS A 1 408 ? 239.223 157.426 192.766 1.00 121.61 710 LYS A O 1
ATOM 3259 N N . PRO A 1 409 ? 240.843 158.727 191.840 1.00 138.15 711 PRO A N 1
ATOM 3260 C CA . PRO A 1 409 ? 239.911 159.534 191.040 1.00 123.78 711 PRO A CA 1
ATOM 3261 C C . PRO A 1 409 ? 239.590 158.859 189.700 1.00 112.52 711 PRO A C 1
ATOM 3262 O O . PRO A 1 409 ? 240.500 158.571 188.916 1.00 107.07 711 PRO A O 1
ATOM 3266 N N . ILE A 1 410 ? 238.300 158.652 189.444 1.00 106.44 712 ILE A N 1
ATOM 3267 C CA . ILE A 1 410 ? 237.792 157.833 188.335 1.00 107.15 712 ILE A CA 1
ATOM 3268 C C . ILE A 1 410 ? 237.043 158.721 187.346 1.00 95.00 712 ILE A C 1
ATOM 3269 O O . ILE A 1 410 ? 236.268 159.581 187.762 1.00 84.09 712 ILE A O 1
ATOM 3274 N N . ARG A 1 411 ? 237.297 158.523 186.049 1.00 83.94 713 ARG A N 1
ATOM 3275 C CA . ARG A 1 411 ? 236.492 159.144 184.993 1.00 92.80 713 ARG A CA 1
ATOM 3276 C C . ARG A 1 411 ? 235.152 158.436 184.954 1.00 97.94 713 ARG A C 1
ATOM 3277 O O . ARG A 1 411 ? 235.089 157.203 184.842 1.00 101.00 713 ARG A O 1
ATOM 3285 N N . ALA A 1 412 ? 234.078 159.210 185.031 1.00 104.02 714 ALA A N 1
ATOM 3286 C CA . ALA A 1 412 ? 232.745 158.640 185.077 1.00 96.02 714 ALA A CA 1
ATOM 3287 C C . ALA A 1 412 ? 231.763 159.504 184.339 1.00 85.50 714 ALA A C 1
ATOM 3288 O O . ALA A 1 412 ? 232.016 160.681 184.093 1.00 80.95 714 ALA A O 1
ATOM 3290 N N . ILE A 1 413 ? 230.629 158.898 184.013 1.00 88.50 715 ILE A N 1
ATOM 3291 C CA . ILE A 1 413 ? 229.479 159.627 183.485 1.00 86.97 715 ILE A CA 1
ATOM 3292 C C . ILE A 1 413 ? 228.422 159.765 184.589 1.00 73.78 715 ILE A C 1
ATOM 3293 O O . ILE A 1 413 ? 228.023 158.795 185.239 1.00 81.90 715 ILE A O 1
ATOM 3298 N N . VAL A 1 414 ? 228.025 161.003 184.829 1.00 63.89 716 VAL A N 1
ATOM 3299 C CA . VAL A 1 414 ? 227.120 161.344 185.913 1.00 54.99 716 VAL A CA 1
ATOM 3300 C C . VAL A 1 414 ? 225.768 161.642 185.300 1.00 61.46 716 VAL A C 1
ATOM 3301 O O . VAL A 1 414 ? 225.584 162.691 184.658 1.00 45.89 716 VAL A O 1
ATOM 3305 N N . VAL A 1 415 ? 224.817 160.747 185.540 1.00 70.24 717 VAL A N 1
ATOM 3306 C CA . VAL A 1 415 ? 223.479 160.853 184.949 1.00 84.55 717 VAL A CA 1
ATOM 3307 C C . VAL A 1 415 ? 222.795 162.093 185.507 1.00 96.51 717 VAL A C 1
ATOM 3308 O O . VAL A 1 415 ? 223.091 162.515 186.626 1.00 105.03 717 VAL A O 1
ATOM 3312 N N . GLY A 1 416 ? 221.919 162.684 184.701 1.00 110.36 718 GLY A N 1
ATOM 3313 C CA . GLY A 1 416 ? 221.081 163.801 185.125 1.00 122.44 718 GLY A CA 1
ATOM 3314 C C . GLY A 1 416 ? 220.661 164.628 183.927 1.00 136.29 718 GLY A C 1
ATOM 3315 O O . GLY A 1 416 ? 219.952 164.156 183.035 1.00 145.24 718 GLY A O 1
ATOM 3317 N N . ASP B 1 4 ? 168.378 173.873 114.149 1.00 75.49 306 ASP B N 1
ATOM 3318 C CA . ASP B 1 4 ? 168.580 172.499 114.714 1.00 78.15 306 ASP B CA 1
ATOM 3319 C C . ASP B 1 4 ? 169.963 172.408 115.331 1.00 84.60 306 ASP B C 1
ATOM 3320 O O . ASP B 1 4 ? 170.951 172.525 114.624 1.00 104.43 306 ASP B O 1
ATOM 3325 N N . PRO B 1 5 ? 170.048 172.213 116.656 1.00 92.64 307 PRO B N 1
ATOM 3326 C CA . PRO B 1 5 ? 171.367 172.017 117.318 1.00 91.04 307 PRO B CA 1
ATOM 3327 C C . PRO B 1 5 ? 172.150 170.713 117.034 1.00 86.93 307 PRO B C 1
ATOM 3328 O O . PRO B 1 5 ? 173.302 170.595 117.467 1.00 93.10 307 PRO B O 1
ATOM 3332 N N . LEU B 1 6 ? 171.514 169.733 116.388 1.00 82.01 308 LEU B N 1
ATOM 3333 C CA . LEU B 1 6 ? 172.132 168.428 116.125 1.00 73.90 308 LEU B CA 1
ATOM 3334 C C . LEU B 1 6 ? 172.127 168.029 114.645 1.00 68.82 308 LEU B C 1
ATOM 3335 O O . LEU B 1 6 ? 172.329 166.866 114.335 1.00 69.06 308 LEU B O 1
ATOM 3340 N N . TRP B 1 7 ? 171.894 168.970 113.732 1.00 63.07 309 TRP B N 1
ATOM 3341 C CA . TRP B 1 7 ? 171.786 168.617 112.327 1.00 64.50 309 TRP B CA 1
ATOM 3342 C C . TRP B 1 7 ? 172.991 167.780 111.876 1.00 71.26 309 TRP B C 1
ATOM 3343 O O . TRP B 1 7 ? 172.819 166.713 111.295 1.00 70.48 309 TRP B O 1
ATOM 3354 N N . LEU B 1 8 ? 174.185 168.245 112.237 1.00 70.75 310 LEU B N 1
ATOM 3355 C CA . LEU B 1 8 ? 175.450 167.672 111.778 1.00 64.03 310 LEU B CA 1
ATOM 3356 C C . LEU B 1 8 ? 175.612 166.263 112.293 1.00 55.42 310 LEU B C 1
ATOM 3357 O O . LEU B 1 8 ? 175.988 165.379 111.546 1.00 52.25 310 LEU B O 1
ATOM 3362 N N . TYR B 1 9 ? 175.287 166.052 113.564 1.00 55.42 311 TYR B N 1
ATOM 3363 C CA . TYR B 1 9 ? 175.230 164.696 114.157 1.00 57.99 311 TYR B CA 1
ATOM 3364 C C . TYR B 1 9 ? 174.518 163.708 113.274 1.00 65.71 311 TYR B C 1
ATOM 3365 O O . TYR B 1 9 ? 175.022 162.608 112.982 1.00 76.78 311 TYR B O 1
ATOM 3374 N N . LYS B 1 10 ? 173.332 164.137 112.850 1.00 66.76 312 LYS B N 1
ATOM 3375 C CA . LYS B 1 10 ? 172.379 163.302 112.137 1.00 68.62 312 LYS B CA 1
ATOM 3376 C C . LYS B 1 10 ? 172.879 163.028 110.733 1.00 68.27 312 LYS B C 1
ATOM 3377 O O . LYS B 1 10 ? 172.881 161.876 110.290 1.00 68.74 312 LYS B O 1
ATOM 3383 N N . VAL B 1 11 ? 173.349 164.088 110.063 1.00 60.43 313 VAL B N 1
ATOM 3384 C CA . VAL B 1 11 ? 173.917 163.961 108.731 1.00 56.23 313 VAL B CA 1
ATOM 3385 C C . VAL B 1 11 ? 175.100 163.000 108.722 1.00 56.65 313 VAL B C 1
ATOM 3386 O O . VAL B 1 11 ? 175.283 162.244 107.770 1.00 79.84 313 VAL B O 1
ATOM 3390 N N . LEU B 1 12 ? 175.922 163.048 109.748 1.00 65.83 314 LEU B N 1
ATOM 3391 C CA . LEU B 1 12 ? 177.039 162.127 109.835 1.00 65.80 314 LEU B CA 1
ATOM 3392 C C . LEU B 1 12 ? 176.572 160.730 110.222 1.00 63.55 314 LEU B C 1
ATOM 3393 O O . LEU B 1 12 ? 177.199 159.762 109.788 1.00 77.07 314 LEU B O 1
ATOM 3398 N N . LEU B 1 13 ? 175.515 160.590 111.037 1.00 46.07 315 LEU B N 1
ATOM 3399 C CA . LEU B 1 13 ? 174.909 159.266 111.225 1.00 50.32 315 LEU B CA 1
ATOM 3400 C C . LEU B 1 13 ? 174.388 158.660 109.906 1.00 55.59 315 LEU B C 1
ATOM 3401 O O . LEU B 1 13 ? 174.637 157.471 109.653 1.00 56.20 315 LEU B O 1
ATOM 3406 N N . THR B 1 14 ? 173.832 159.489 109.030 1.00 70.31 316 THR B N 1
ATOM 3407 C CA . THR B 1 14 ? 173.308 158.988 107.770 1.00 77.60 316 THR B CA 1
ATOM 3408 C C . THR B 1 14 ? 174.476 158.324 107.064 1.00 84.91 316 THR B C 1
ATOM 3409 O O . THR B 1 14 ? 174.321 157.268 106.450 1.00 105.17 316 THR B O 1
ATOM 3413 N N . LYS B 1 15 ? 175.648 158.942 107.153 1.00 78.32 317 LYS B N 1
ATOM 3414 C CA . LYS B 1 15 ? 176.853 158.344 106.563 1.00 78.94 317 LYS B CA 1
ATOM 3415 C C . LYS B 1 15 ? 177.615 157.320 107.433 1.00 71.04 317 LYS B C 1
ATOM 3416 O O . LYS B 1 15 ? 178.755 156.966 107.130 1.00 78.27 317 LYS B O 1
ATOM 3422 N N . GLY B 1 16 ? 176.979 156.795 108.470 1.00 80.77 318 GLY B N 1
ATOM 3423 C CA . GLY B 1 16 ? 177.616 155.818 109.373 1.00 85.92 318 GLY B CA 1
ATOM 3424 C C . GLY B 1 16 ? 178.801 156.290 110.216 1.00 81.78 318 GLY B C 1
ATOM 3425 O O . GLY B 1 16 ? 179.639 155.469 110.602 1.00 88.00 318 GLY B O 1
ATOM 3426 N N . ILE B 1 17 ? 178.844 157.589 110.531 1.00 78.19 319 ILE B N 1
ATOM 3427 C CA . ILE B 1 17 ? 179.769 158.166 111.518 1.00 83.07 319 ILE B CA 1
ATOM 3428 C C . ILE B 1 17 ? 178.976 158.748 112.690 1.00 78.81 319 ILE B C 1
ATOM 3429 O O . ILE B 1 17 ? 178.047 159.531 112.482 1.00 53.84 319 ILE B O 1
ATOM 3434 N N . GLU B 1 18 ? 179.374 158.407 113.922 1.00 80.04 320 GLU B N 1
ATOM 3435 C CA . GLU B 1 18 ? 178.720 158.957 115.106 1.00 80.48 320 GLU B CA 1
ATOM 3436 C C . GLU B 1 18 ? 179.661 159.896 115.839 1.00 81.41 320 GLU B C 1
ATOM 3437 O O . GLU B 1 18 ? 180.655 159.460 116.415 1.00 105.97 320 GLU B O 1
ATOM 3443 N N . VAL B 1 19 ? 179.331 161.181 115.842 1.00 78.01 321 VAL B N 1
ATOM 3444 C CA . VAL B 1 19 ? 180.164 162.190 116.460 1.00 72.83 321 VAL B CA 1
ATOM 3445 C C . VAL B 1 19 ? 179.506 162.718 117.721 1.00 77.27 321 VAL B C 1
ATOM 3446 O O . VAL B 1 19 ? 178.302 162.898 117.779 1.00 92.04 321 VAL B O 1
ATOM 3450 N N . TRP B 1 20 ? 180.315 162.997 118.731 1.00 78.59 322 TRP B N 1
ATOM 3451 C CA . TRP B 1 20 ? 179.821 163.628 119.934 1.00 76.00 322 TRP B CA 1
ATOM 3452 C C . TRP B 1 20 ? 180.926 164.483 120.531 1.00 76.32 322 TRP B C 1
ATOM 3453 O O . TRP B 1 20 ? 182.069 164.381 120.088 1.00 80.76 322 TRP B O 1
ATOM 3464 N N . PHE B 1 21 ? 180.612 165.254 121.543 1.00 65.01 323 PHE B N 1
ATOM 3465 C CA . PHE B 1 21 ? 181.610 166.018 122.210 1.00 66.33 323 PHE B CA 1
ATOM 3466 C C . PHE B 1 21 ? 181.677 165.405 123.580 1.00 67.97 323 PHE B C 1
ATOM 3467 O O . PHE B 1 21 ? 180.698 165.396 124.277 1.00 65.32 323 PHE B O 1
ATOM 3475 N N . ASP B 1 22 ? 182.862 164.933 123.977 1.00 57.98 324 ASP B N 1
ATOM 3476 C CA . ASP B 1 22 ? 182.991 164.275 125.249 1.00 50.69 324 ASP B CA 1
ATOM 3477 C C . ASP B 1 22 ? 183.327 165.286 126.268 1.00 46.54 324 ASP B C 1
ATOM 3478 O O . ASP B 1 22 ? 184.442 165.665 126.431 1.00 52.19 324 ASP B O 1
ATOM 3483 N N . ILE B 1 23 ? 182.348 165.638 127.059 1.00 34.00 325 ILE B N 1
ATOM 3484 C CA . ILE B 1 23 ? 182.560 166.614 128.059 1.00 40.01 325 ILE B CA 1
ATOM 3485 C C . ILE B 1 23 ? 183.616 166.220 129.098 1.00 51.73 325 ILE B C 1
ATOM 3486 O O . ILE B 1 23 ? 184.263 167.065 129.626 1.00 73.54 325 ILE B O 1
ATOM 3491 N N . LYS B 1 24 ? 183.730 164.960 129.463 1.00 48.98 326 LYS B N 1
ATOM 3492 C CA . LYS B 1 24 ? 184.727 164.544 130.416 1.00 55.21 326 LYS B CA 1
ATOM 3493 C C . LYS B 1 24 ? 186.137 164.764 129.937 1.00 54.62 326 LYS B C 1
ATOM 3494 O O . LYS B 1 24 ? 186.991 165.148 130.676 1.00 49.39 326 LYS B O 1
ATOM 3500 N N . LEU B 1 25 ? 186.361 164.488 128.679 1.00 47.08 327 LEU B N 1
ATOM 3501 C CA . LEU B 1 25 ? 187.669 164.670 128.049 1.00 37.03 327 LEU B CA 1
ATOM 3502 C C . LEU B 1 25 ? 187.807 165.989 127.274 1.00 44.08 327 LEU B C 1
ATOM 3503 O O . LEU B 1 25 ? 188.893 166.317 126.780 1.00 53.43 327 LEU B O 1
ATOM 3508 N N . GLU B 1 26 ? 186.716 166.745 127.120 1.00 50.88 328 GLU B N 1
ATOM 3509 C CA . GLU B 1 26 ? 186.741 167.969 126.329 1.00 46.41 328 GLU B CA 1
ATOM 3510 C C . GLU B 1 26 ? 187.474 167.699 125.045 1.00 56.50 328 GLU B C 1
ATOM 3511 O O . GLU B 1 26 ? 188.449 168.362 124.690 1.00 56.54 328 GLU B O 1
ATOM 3517 N N . LYS B 1 27 ? 186.954 166.718 124.341 1.00 73.66 329 LYS B N 1
ATOM 3518 C CA . LYS B 1 27 ? 187.554 166.164 123.144 1.00 74.87 329 LYS B CA 1
ATOM 3519 C C . LYS B 1 27 ? 186.350 165.659 122.361 1.00 70.48 329 LYS B C 1
ATOM 3520 O O . LYS B 1 27 ? 185.394 165.182 122.967 1.00 84.07 329 LYS B O 1
ATOM 3526 N N . TYR B 1 28 ? 186.368 165.809 121.051 1.00 63.18 330 TYR B N 1
ATOM 3527 C CA . TYR B 1 28 ? 185.279 165.332 120.233 1.00 67.07 330 TYR B CA 1
ATOM 3528 C C . TYR B 1 28 ? 185.564 163.906 119.894 1.00 67.68 330 TYR B C 1
ATOM 3529 O O . TYR B 1 28 ? 186.609 163.617 119.338 1.00 75.60 330 TYR B O 1
ATOM 3538 N N . GLY B 1 29 ? 184.651 163.027 120.270 1.00 68.39 331 GLY B N 1
ATOM 3539 C CA . GLY B 1 29 ? 184.692 161.626 119.876 1.00 69.82 331 GLY B CA 1
ATOM 3540 C C . GLY B 1 29 ? 184.043 161.330 118.529 1.00 61.08 331 GLY B C 1
ATOM 3541 O O . GLY B 1 29 ? 183.111 162.000 118.125 1.00 49.80 331 GLY B O 1
ATOM 3542 N N . ILE B 1 30 ? 184.514 160.272 117.881 1.00 60.90 332 ILE B N 1
ATOM 3543 C CA . ILE B 1 30 ? 184.042 159.853 116.559 1.00 57.42 332 ILE B CA 1
ATOM 3544 C C . ILE B 1 30 ? 184.080 158.330 116.411 1.00 69.78 332 ILE B C 1
ATOM 3545 O O . ILE B 1 30 ? 185.055 157.689 116.826 1.00 101.16 332 ILE B O 1
ATOM 3550 N N . LYS B 1 31 ? 183.017 157.751 115.847 1.00 84.75 333 LYS B N 1
ATOM 3551 C CA . LYS B 1 31 ? 182.827 156.286 115.807 1.00 95.77 333 LYS B CA 1
ATOM 3552 C C . LYS B 1 31 ? 182.392 155.817 114.426 1.00 95.91 333 LYS B C 1
ATOM 3553 O O . LYS B 1 31 ? 181.316 156.163 113.963 1.00 101.42 333 LYS B O 1
ATOM 3559 N N . ARG B 1 32 ? 183.279 155.072 113.767 1.00 106.14 334 ARG B N 1
ATOM 3560 C CA . ARG B 1 32 ? 183.015 154.432 112.476 1.00 103.57 334 ARG B CA 1
ATOM 3561 C C . ARG B 1 32 ? 183.406 152.978 112.629 1.00 107.18 334 ARG B C 1
ATOM 3562 O O . ARG B 1 32 ? 184.401 152.679 113.292 1.00 113.41 334 ARG B O 1
ATOM 3570 N N . ASN B 1 33 ? 182.664 152.085 111.987 1.00 107.28 335 ASN B N 1
ATOM 3571 C CA . ASN B 1 33 ? 183.106 150.702 111.772 1.00 111.12 335 ASN B CA 1
ATOM 3572 C C . ASN B 1 33 ? 183.752 150.081 113.025 1.00 113.21 335 ASN B C 1
ATOM 3573 O O . ASN B 1 33 ? 184.802 149.433 112.948 1.00 130.47 335 ASN B O 1
ATOM 3578 N N . ASN B 1 34 ? 183.121 150.324 114.174 1.00 102.95 336 ASN B N 1
ATOM 3579 C CA . ASN B 1 34 ? 183.588 149.854 115.495 1.00 104.60 336 ASN B CA 1
ATOM 3580 C C . ASN B 1 34 ? 185.025 150.259 115.901 1.00 105.29 336 ASN B C 1
ATOM 3581 O O . ASN B 1 34 ? 185.661 149.584 116.730 1.00 121.13 336 ASN B O 1
ATOM 3586 N N . ARG B 1 35 ? 185.503 151.380 115.344 1.00 106.48 337 ARG B N 1
ATOM 3587 C CA . ARG B 1 35 ? 186.742 152.061 115.756 1.00 108.53 337 ARG B CA 1
ATOM 3588 C C . ARG B 1 35 ? 186.388 153.427 116.366 1.00 104.97 337 ARG B C 1
ATOM 3589 O O . ARG B 1 35 ? 185.842 154.289 115.684 1.00 108.64 337 ARG B O 1
ATOM 3597 N N . VAL B 1 36 ? 186.736 153.622 117.634 1.00 99.98 338 VAL B N 1
ATOM 3598 C CA . VAL B 1 36 ? 186.493 154.878 118.349 1.00 90.83 338 VAL B CA 1
ATOM 3599 C C . VAL B 1 36 ? 187.782 155.709 118.391 1.00 81.36 338 VAL B C 1
ATOM 3600 O O . VAL B 1 36 ? 188.822 155.203 118.828 1.00 95.46 338 VAL B O 1
ATOM 3604 N N . ASP B 1 37 ? 187.703 156.975 117.990 1.00 62.67 339 ASP B N 1
ATOM 3605 C CA . ASP B 1 37 ? 188.795 157.937 118.177 1.00 59.36 339 ASP B CA 1
ATOM 3606 C C . ASP B 1 37 ? 188.324 159.191 118.916 1.00 79.64 339 ASP B C 1
ATOM 3607 O O . ASP B 1 37 ? 187.132 159.500 118.950 1.00 95.08 339 ASP B O 1
ATOM 3612 N N . TYR B 1 38 ? 189.259 159.873 119.579 1.00 92.88 340 TYR B N 1
ATOM 3613 C CA . TYR B 1 38 ? 188.995 161.180 120.174 1.00 90.25 340 TYR B CA 1
ATOM 3614 C C . TYR B 1 38 ? 189.912 162.171 119.530 1.00 91.55 340 TYR B C 1
ATOM 3615 O O . TYR B 1 38 ? 191.126 161.965 119.456 1.00 82.19 340 TYR B O 1
ATOM 3624 N N . ILE B 1 39 ? 189.319 163.262 119.066 1.00 85.30 341 ILE B N 1
ATOM 3625 C CA . ILE B 1 39 ? 190.048 164.276 118.314 1.00 77.40 341 ILE B CA 1
ATOM 3626 C C . ILE B 1 39 ? 189.732 165.680 118.795 1.00 87.97 341 ILE B C 1
ATOM 3627 O O . ILE B 1 39 ? 188.663 165.924 119.326 1.00 92.77 341 ILE B O 1
ATOM 3632 N N . ALA B 1 40 ? 190.658 166.606 118.584 1.00 84.93 342 ALA B N 1
ATOM 3633 C CA . ALA B 1 40 ? 190.410 167.998 118.915 1.00 71.07 342 ALA B CA 1
ATOM 3634 C C . ALA B 1 40 ? 189.393 168.523 117.910 1.00 59.52 342 ALA B C 1
ATOM 3635 O O . ALA B 1 40 ? 189.071 167.842 116.938 1.00 64.48 342 ALA B O 1
ATOM 3637 N N . LYS B 1 41 ? 188.948 169.746 118.112 1.00 56.39 343 LYS B N 1
ATOM 3638 C CA . LYS B 1 41 ? 187.919 170.344 117.299 1.00 60.89 343 LYS B CA 1
ATOM 3639 C C . LYS B 1 41 ? 188.379 170.537 115.866 1.00 68.25 343 LYS B C 1
ATOM 3640 O O . LYS B 1 41 ? 187.679 170.097 114.948 1.00 81.46 343 LYS B O 1
ATOM 3646 N N . SER B 1 42 ? 189.524 171.194 115.671 1.00 69.25 344 SER B N 1
ATOM 3647 C CA . SER B 1 42 ? 190.063 171.454 114.323 1.00 75.31 344 SER B CA 1
ATOM 3648 C C . SER B 1 42 ? 190.117 170.182 113.509 1.00 83.19 344 SER B C 1
ATOM 3649 O O . SER B 1 42 ? 189.646 170.143 112.385 1.00 99.33 344 SER B O 1
ATOM 3652 N N . SER B 1 43 ? 190.661 169.128 114.100 1.00 85.13 345 SER B N 1
ATOM 3653 C CA . SER B 1 43 ? 190.694 167.808 113.458 1.00 87.44 345 SER B CA 1
ATOM 3654 C C . SER B 1 43 ? 189.314 167.291 112.994 1.00 86.90 345 SER B C 1
ATOM 3655 O O . SER B 1 43 ? 189.210 166.610 111.956 1.00 84.93 345 SER B O 1
ATOM 3658 N N . LEU B 1 44 ? 188.279 167.595 113.774 1.00 77.95 346 LEU B N 1
ATOM 3659 C CA . LEU B 1 44 ? 186.903 167.218 113.437 1.00 88.26 346 LEU B CA 1
ATOM 3660 C C . LEU B 1 44 ? 186.404 168.061 112.293 1.00 84.15 346 LEU B C 1
ATOM 3661 O O . LEU B 1 44 ? 185.834 167.534 111.340 1.00 81.02 346 LEU B O 1
ATOM 3666 N N . GLN B 1 45 ? 186.614 169.366 112.409 1.00 75.23 347 GLN B N 1
ATOM 3667 C CA . GLN B 1 45 ? 186.248 170.285 111.355 1.00 65.76 347 GLN B CA 1
ATOM 3668 C C . GLN B 1 45 ? 186.852 169.814 110.042 1.00 71.48 347 GLN B C 1
ATOM 3669 O O . GLN B 1 45 ? 186.189 169.846 109.009 1.00 92.44 347 GLN B O 1
ATOM 3675 N N . GLN B 1 46 ? 188.085 169.313 110.078 1.00 67.61 348 GLN B N 1
ATOM 3676 C CA . GLN B 1 46 ? 188.740 168.755 108.866 1.00 70.41 348 GLN B CA 1
ATOM 3677 C C . GLN B 1 46 ? 188.033 167.508 108.332 1.00 77.08 348 GLN B C 1
ATOM 3678 O O . GLN B 1 46 ? 187.910 167.337 107.127 1.00 82.86 348 GLN B O 1
ATOM 3684 N N . ILE B 1 47 ? 187.620 166.610 109.223 1.00 75.18 349 ILE B N 1
ATOM 3685 C CA . ILE B 1 47 ? 186.838 165.447 108.825 1.00 59.27 349 ILE B CA 1
ATOM 3686 C C . ILE B 1 47 ? 185.502 165.874 108.258 1.00 65.56 349 ILE B C 1
ATOM 3687 O O . ILE B 1 47 ? 185.095 165.411 107.191 1.00 82.80 349 ILE B O 1
ATOM 3692 N N . VAL B 1 48 ? 184.789 166.709 109.004 1.00 59.09 350 VAL B N 1
ATOM 3693 C CA . VAL B 1 48 ? 183.464 167.199 108.582 1.00 56.08 350 VAL B CA 1
ATOM 3694 C C . VAL B 1 48 ? 183.529 167.847 107.202 1.00 56.87 350 VAL B C 1
ATOM 3695 O O . VAL B 1 48 ? 182.706 167.529 106.356 1.00 56.77 350 VAL B O 1
ATOM 3699 N N . PHE B 1 49 ? 184.520 168.705 106.968 1.00 53.15 351 PHE B N 1
ATOM 3700 C CA . PHE B 1 49 ? 184.680 169.308 105.656 1.00 69.47 351 PHE B CA 1
ATOM 3701 C C . PHE B 1 49 ? 184.704 168.251 104.522 1.00 73.56 351 PHE B C 1
ATOM 3702 O O . PHE B 1 49 ? 183.941 168.329 103.563 1.00 66.83 351 PHE B O 1
ATOM 3710 N N . GLU B 1 50 ? 185.585 167.268 104.666 1.00 73.08 352 GLU B N 1
ATOM 3711 C CA . GLU B 1 50 ? 185.752 166.177 103.702 1.00 67.35 352 GLU B CA 1
ATOM 3712 C C . GLU B 1 50 ? 184.445 165.447 103.393 1.00 61.73 352 GLU B C 1
ATOM 3713 O O . GLU B 1 50 ? 184.281 164.955 102.270 1.00 51.14 352 GLU B O 1
ATOM 3719 N N . ILE B 1 51 ? 183.533 165.385 104.376 1.00 52.70 353 ILE B N 1
ATOM 3720 C CA . ILE B 1 51 ? 182.293 164.583 104.282 1.00 49.93 353 ILE B CA 1
ATOM 3721 C C . ILE B 1 51 ? 181.028 165.357 103.860 1.00 44.48 353 ILE B C 1
ATOM 3722 O O . ILE B 1 51 ? 180.167 164.770 103.198 1.00 59.68 353 ILE B O 1
ATOM 3727 N N . ILE B 1 52 ? 180.905 166.636 104.209 1.00 36.36 354 ILE B N 1
ATOM 3728 C CA . ILE B 1 52 ? 179.803 167.487 103.716 1.00 33.32 354 ILE B CA 1
ATOM 3729 C C . ILE B 1 52 ? 180.194 168.680 102.799 1.00 45.11 354 ILE B C 1
ATOM 3730 O O . ILE B 1 52 ? 179.312 169.313 102.186 1.00 42.67 354 ILE B O 1
ATOM 3735 N N . GLY B 1 53 ? 181.486 168.975 102.665 1.00 50.65 355 GLY B N 1
ATOM 3736 C CA . GLY B 1 53 ? 181.943 170.089 101.838 1.00 49.97 355 GLY B CA 1
ATOM 3737 C C . GLY B 1 53 ? 181.775 171.470 102.447 1.00 52.67 355 GLY B C 1
ATOM 3738 O O . GLY B 1 53 ? 181.960 172.475 101.745 1.00 73.18 355 GLY B O 1
ATOM 3739 N N . LYS B 1 54 ? 181.476 171.539 103.749 1.00 53.42 356 LYS B N 1
ATOM 3740 C CA . LYS B 1 54 ? 181.220 172.808 104.472 1.00 52.07 356 LYS B CA 1
ATOM 3741 C C . LYS B 1 54 ? 181.897 172.706 105.825 1.00 67.34 356 LYS B C 1
ATOM 3742 O O . LYS B 1 54 ? 181.795 171.668 106.498 1.00 77.11 356 LYS B O 1
ATOM 3744 N N . THR B 1 55 ? 182.651 173.746 106.187 1.00 83.98 357 THR B N 1
ATOM 3745 C CA . THR B 1 55 ? 183.263 173.864 107.508 1.00 80.95 357 THR B CA 1
ATOM 3746 C C . THR B 1 55 ? 182.363 174.803 108.311 1.00 93.88 357 THR B C 1
ATOM 3747 O O . THR B 1 55 ? 182.381 176.010 108.064 1.00 98.06 357 THR B O 1
ATOM 3751 N N . PRO B 1 56 ? 181.538 174.248 109.238 1.00 97.17 358 PRO B N 1
ATOM 3752 C CA . PRO B 1 56 ? 180.682 175.097 110.032 1.00 98.20 358 PRO B CA 1
ATOM 3753 C C . PRO B 1 56 ? 181.495 175.648 111.173 1.00 115.16 358 PRO B C 1
ATOM 3754 O O . PRO B 1 56 ? 182.412 174.969 111.649 1.00 130.87 358 PRO B O 1
ATOM 3758 N N . LYS B 1 57 ? 181.165 176.862 111.608 1.00 125.43 359 LYS B N 1
ATOM 3759 C CA . LYS B 1 57 ? 181.783 177.439 112.795 1.00 125.85 359 LYS B CA 1
ATOM 3760 C C . LYS B 1 57 ? 181.351 176.630 114.025 1.00 122.37 359 LYS B C 1
ATOM 3761 O O . LYS B 1 57 ? 182.167 176.364 114.916 1.00 140.13 359 LYS B O 1
ATOM 3767 N N . ASN B 1 58 ? 180.092 176.192 114.035 1.00 114.09 360 ASN B N 1
ATOM 3768 C CA . ASN B 1 58 ? 179.526 175.444 115.157 1.00 107.05 360 ASN B CA 1
ATOM 3769 C C . ASN B 1 58 ? 179.306 173.961 114.899 1.00 104.43 360 ASN B C 1
ATOM 3770 O O . ASN B 1 58 ? 178.541 173.572 114.003 1.00 111.11 360 ASN B O 1
ATOM 3775 N N . ILE B 1 59 ? 179.936 173.146 115.741 1.00 92.49 361 ILE B N 1
ATOM 3776 C CA . ILE B 1 59 ? 179.832 171.705 115.654 1.00 89.80 361 ILE B CA 1
ATOM 3777 C C . ILE B 1 59 ? 178.512 171.316 116.313 1.00 84.91 361 ILE B C 1
ATOM 3778 O O . ILE B 1 59 ? 178.374 171.352 117.544 1.00 79.00 361 ILE B O 1
ATOM 3783 N N . ALA B 1 60 ? 177.562 170.922 115.472 1.00 75.62 362 ALA B N 1
ATOM 3784 C CA . ALA B 1 60 ? 176.213 170.651 115.890 1.00 74.55 362 ALA B CA 1
ATOM 3785 C C . ALA B 1 60 ? 176.092 169.197 116.234 1.00 76.07 362 ALA B C 1
ATOM 3786 O O . ALA B 1 60 ? 175.584 168.404 115.437 1.00 91.53 362 ALA B O 1
ATOM 3788 N N . VAL B 1 61 ? 176.544 168.852 117.435 1.00 72.24 363 VAL B N 1
ATOM 3789 C CA . VAL B 1 61 ? 176.544 167.465 117.913 1.00 69.91 363 VAL B CA 1
ATOM 3790 C C . VAL B 1 61 ? 176.147 167.376 119.375 1.00 55.22 363 VAL B C 1
ATOM 3791 O O . VAL B 1 61 ? 176.314 168.342 120.124 1.00 47.46 363 VAL B O 1
ATOM 3795 N N . PRO B 1 62 ? 175.676 166.199 119.806 1.00 49.42 364 PRO B N 1
ATOM 3796 C CA . PRO B 1 62 ? 175.327 166.052 121.206 1.00 50.14 364 PRO B CA 1
ATOM 3797 C C . PRO B 1 62 ? 176.532 165.919 122.161 1.00 49.07 364 PRO B C 1
ATOM 3798 O O . PRO B 1 62 ? 177.612 165.499 121.768 1.00 44.14 364 PRO B O 1
ATOM 3802 N N . THR B 1 63 ? 176.308 166.303 123.410 1.00 51.93 365 THR B N 1
ATOM 3803 C CA . THR B 1 63 ? 177.303 166.230 124.450 1.00 58.74 365 THR B CA 1
ATOM 3804 C C . THR B 1 63 ? 176.942 164.950 125.195 1.00 62.09 365 THR B C 1
ATOM 3805 O O . THR B 1 63 ? 175.836 164.841 125.709 1.00 81.64 365 THR B O 1
ATOM 3809 N N . TYR B 1 64 ? 177.855 163.982 125.160 1.00 61.46 366 TYR B N 1
ATOM 3810 C CA . TYR B 1 64 ? 177.768 162.751 125.902 1.00 56.04 366 TYR B CA 1
ATOM 3811 C C . TYR B 1 64 ? 179.017 162.623 126.744 1.00 53.93 366 TYR B C 1
ATOM 3812 O O . TYR B 1 64 ? 179.926 163.433 126.640 1.00 60.76 366 TYR B O 1
ATOM 3821 N N . ILE B 1 65 ? 179.035 161.608 127.601 1.00 57.58 367 ILE B N 1
ATOM 3822 C CA . ILE B 1 65 ? 180.234 161.178 128.312 1.00 59.39 367 ILE B CA 1
ATOM 3823 C C . ILE B 1 65 ? 180.569 159.778 127.838 1.00 60.87 367 ILE B C 1
ATOM 3824 O O . ILE B 1 65 ? 179.774 158.850 128.003 1.00 69.93 367 ILE B O 1
ATOM 3829 N N . GLY B 1 66 ? 181.735 159.628 127.236 1.00 54.29 368 GLY B N 1
ATOM 3830 C CA . GLY B 1 66 ? 182.207 158.337 126.756 1.00 50.19 368 GLY B CA 1
ATOM 3831 C C . GLY B 1 66 ? 182.621 157.501 127.955 1.00 57.27 368 GLY B C 1
ATOM 3832 O O . GLY B 1 66 ? 183.287 158.014 128.877 1.00 65.56 368 GLY B O 1
ATOM 3833 N N . ALA B 1 67 ? 182.207 156.239 127.956 1.00 59.76 369 ALA B N 1
ATOM 3834 C CA . ALA B 1 67 ? 182.401 155.354 129.110 1.00 57.44 369 ALA B CA 1
ATOM 3835 C C . ALA B 1 67 ? 182.510 153.910 128.669 1.00 71.19 369 ALA B C 1
ATOM 3836 O O . ALA B 1 67 ? 181.710 153.447 127.847 1.00 63.15 369 ALA B O 1
ATOM 3838 N N . TYR B 1 68 ? 183.537 153.222 129.184 1.00 72.88 370 TYR B N 1
ATOM 3839 C CA . TYR B 1 68 ? 183.873 151.857 128.773 1.00 80.00 370 TYR B CA 1
ATOM 3840 C C . TYR B 1 68 ? 183.142 150.930 129.709 1.00 91.94 370 TYR B C 1
ATOM 3841 O O . TYR B 1 68 ? 183.716 150.432 130.674 1.00 97.16 370 TYR B O 1
ATOM 3850 N N . GLU B 1 69 ? 181.863 150.729 129.417 1.00 98.42 371 GLU B N 1
ATOM 3851 C CA . GLU B 1 69 ? 181.014 149.823 130.172 1.00 95.75 371 GLU B CA 1
ATOM 3852 C C . GLU B 1 69 ? 180.692 148.666 129.232 1.00 103.54 371 GLU B C 1
ATOM 3853 O O . GLU B 1 69 ? 179.836 148.830 128.357 1.00 108.45 371 GLU B O 1
ATOM 3859 N N . PRO B 1 70 ? 181.388 147.511 129.372 1.00 100.42 372 PRO B N 1
ATOM 3860 C CA . PRO B 1 70 ? 181.135 146.410 128.431 1.00 97.45 372 PRO B CA 1
ATOM 3861 C C . PRO B 1 70 ? 179.726 145.829 128.464 1.00 96.43 372 PRO B C 1
ATOM 3862 O O . PRO B 1 70 ? 179.168 145.546 127.402 1.00 93.46 372 PRO B O 1
ATOM 3866 N N . SER B 1 71 ? 179.160 145.670 129.657 1.00 96.37 373 SER B N 1
ATOM 3867 C CA . SER B 1 71 ? 177.823 145.092 129.796 1.00 95.38 373 SER B CA 1
ATOM 3868 C C . SER B 1 71 ? 176.720 146.006 129.250 1.00 93.41 373 SER B C 1
ATOM 3869 O O . SER B 1 71 ? 175.708 145.519 128.749 1.00 107.27 373 SER B O 1
ATOM 3872 N N . LYS B 1 72 ? 176.918 147.320 129.359 1.00 84.02 374 LYS B N 1
ATOM 3873 C CA . LYS B 1 72 ? 175.869 148.304 129.038 1.00 76.33 374 LYS B CA 1
ATOM 3874 C C . LYS B 1 72 ? 175.728 148.509 127.525 1.00 78.39 374 LYS B C 1
ATOM 3875 O O . LYS B 1 72 ? 176.631 148.126 126.774 1.00 73.20 374 LYS B O 1
ATOM 3881 N N . PRO B 1 73 ? 174.599 149.099 127.063 1.00 85.54 375 PRO B N 1
ATOM 3882 C CA . PRO B 1 73 ? 174.360 149.227 125.605 1.00 94.00 375 PRO B CA 1
ATOM 3883 C C . PRO B 1 73 ? 175.267 150.236 124.894 1.00 98.78 375 PRO B C 1
ATOM 3884 O O . PRO B 1 73 ? 176.234 150.710 125.485 1.00 101.22 375 PRO B O 1
ATOM 3888 N N . GLU B 1 74 ? 174.953 150.526 123.628 1.00 100.98 376 GLU B N 1
ATOM 3889 C CA . GLU B 1 74 ? 175.642 151.570 122.853 1.00 103.81 376 GLU B CA 1
ATOM 3890 C C . GLU B 1 74 ? 175.529 152.934 123.507 1.00 101.51 376 GLU B C 1
ATOM 3891 O O . GLU B 1 74 ? 176.423 153.758 123.333 1.00 110.35 376 GLU B O 1
ATOM 3897 N N . LYS B 1 75 ? 174.425 153.172 124.220 1.00 94.82 377 LYS B N 1
ATOM 3898 C CA . LYS B 1 75 ? 174.180 154.425 124.940 1.00 91.21 377 LYS B CA 1
ATOM 3899 C C . LYS B 1 75 ? 173.160 154.243 126.055 1.00 87.95 377 LYS B C 1
ATOM 3900 O O . LYS B 1 75 ? 172.339 153.342 126.012 1.00 88.94 377 LYS B O 1
ATOM 3906 N N . TRP B 1 76 ? 173.240 155.076 127.071 1.00 81.15 378 TRP B N 1
ATOM 3907 C CA . TRP B 1 76 ? 172.340 154.989 128.190 1.00 72.84 378 TRP B CA 1
ATOM 3908 C C . TRP B 1 76 ? 172.342 156.255 128.965 1.00 72.33 378 TRP B C 1
ATOM 3909 O O . TRP B 1 76 ? 173.131 157.128 128.713 1.00 74.68 378 TRP B O 1
ATOM 3920 N N . GLU B 1 77 ? 171.426 156.372 129.900 1.00 72.33 379 GLU B N 1
ATOM 3921 C CA . GLU B 1 77 ? 171.353 157.573 130.694 1.00 81.97 379 GLU B CA 1
ATOM 3922 C C . GLU B 1 77 ? 171.209 157.452 132.208 1.00 78.10 379 GLU B C 1
ATOM 3923 O O . GLU B 1 77 ? 170.129 157.527 132.731 1.00 83.86 379 GLU B O 1
ATOM 3929 N N . GLU B 1 78 ? 172.300 157.268 132.923 1.00 75.53 380 GLU B N 1
ATOM 3930 C CA . GLU B 1 78 ? 172.232 157.199 134.358 1.00 82.45 380 GLU B CA 1
ATOM 3931 C C . GLU B 1 78 ? 171.962 158.575 134.876 1.00 93.86 380 GLU B C 1
ATOM 3932 O O . GLU B 1 78 ? 172.438 159.536 134.310 1.00 89.86 380 GLU B O 1
ATOM 3938 N N . GLU B 1 79 ? 171.191 158.650 135.958 1.00 111.76 381 GLU B N 1
ATOM 3939 C CA . GLU B 1 79 ? 170.793 159.909 136.575 1.00 115.72 381 GLU B CA 1
ATOM 3940 C C . GLU B 1 79 ? 170.128 160.674 135.472 1.00 107.37 381 GLU B C 1
ATOM 3941 O O . GLU B 1 79 ? 169.086 160.278 134.997 1.00 108.00 381 GLU B O 1
ATOM 3947 N N . GLY B 1 80 ? 170.675 161.821 135.136 1.00 99.40 382 GLY B N 1
ATOM 3948 C CA . GLY B 1 80 ? 170.164 162.598 134.033 1.00 100.60 382 GLY B CA 1
ATOM 3949 C C . GLY B 1 80 ? 171.234 162.815 132.992 1.00 95.74 382 GLY B C 1
ATOM 3950 O O . GLY B 1 80 ? 171.144 163.713 132.186 1.00 99.44 382 GLY B O 1
ATOM 3951 N N . ILE B 1 81 ? 172.257 161.988 133.015 1.00 95.24 383 ILE B N 1
ATOM 3952 C CA . ILE B 1 81 ? 173.385 162.173 132.124 1.00 100.13 383 ILE B CA 1
ATOM 3953 C C . ILE B 1 81 ? 173.443 161.201 130.987 1.00 86.49 383 ILE B C 1
ATOM 3954 O O . ILE B 1 81 ? 173.353 160.041 131.182 1.00 83.51 383 ILE B O 1
ATOM 3959 N N . LYS B 1 82 ? 173.602 161.682 129.781 1.00 87.02 384 LYS B N 1
ATOM 3960 C CA . LYS B 1 82 ? 173.651 160.771 128.665 1.00 93.57 384 LYS B CA 1
ATOM 3961 C C . LYS B 1 82 ? 175.036 160.233 128.465 1.00 91.24 384 LYS B C 1
ATOM 3962 O O . LYS B 1 82 ? 175.972 160.982 128.414 1.00 98.13 384 LYS B O 1
ATOM 3968 N N . TYR B 1 83 ? 175.169 158.931 128.316 1.00 84.34 385 TYR B N 1
ATOM 3969 C CA . TYR B 1 83 ? 176.483 158.380 128.103 1.00 89.61 385 TYR B CA 1
ATOM 3970 C C . TYR B 1 83 ? 176.551 157.670 126.814 1.00 79.84 385 TYR B C 1
ATOM 3971 O O . TYR B 1 83 ? 175.578 157.256 126.263 1.00 65.42 385 TYR B O 1
ATOM 3980 N N . ILE B 1 84 ? 177.761 157.539 126.344 1.00 81.42 386 ILE B N 1
ATOM 3981 C CA . ILE B 1 84 ? 178.007 156.785 125.109 1.00 73.72 386 ILE B CA 1
ATOM 3982 C C . ILE B 1 84 ? 179.162 155.802 125.346 1.00 74.93 386 ILE B C 1
ATOM 3983 O O . ILE B 1 84 ? 180.079 156.085 126.112 1.00 63.88 386 ILE B O 1
ATOM 3988 N N . ASN B 1 85 ? 179.098 154.644 124.697 1.00 75.43 387 ASN B N 1
ATOM 3989 C CA . ASN B 1 85 ? 179.973 153.537 125.032 1.00 72.29 387 ASN B CA 1
ATOM 3990 C C . ASN B 1 85 ? 181.204 153.466 124.161 1.00 79.04 387 ASN B C 1
ATOM 3991 O O . ASN B 1 85 ? 181.110 153.539 122.928 1.00 79.58 387 ASN B O 1
ATOM 3996 N N . LEU B 1 86 ? 182.351 153.282 124.823 1.00 93.77 388 LEU B N 1
ATOM 3997 C CA . LEU B 1 86 ? 183.639 153.093 124.158 1.00 89.95 388 LEU B CA 1
ATOM 3998 C C . LEU B 1 86 ? 183.995 151.621 123.982 1.00 97.73 388 LEU B C 1
ATOM 3999 O O . LEU B 1 86 ? 184.925 151.303 123.239 1.00 102.99 388 LEU B O 1
ATOM 4004 N N . PHE B 1 87 ? 183.287 150.726 124.673 1.00 98.79 389 PHE B N 1
ATOM 4005 C CA . PHE B 1 87 ? 183.437 149.291 124.427 1.00 97.75 389 PHE B CA 1
ATOM 4006 C C . PHE B 1 87 ? 182.693 148.941 123.144 1.00 84.22 389 PHE B C 1
ATOM 4007 O O . PHE B 1 87 ? 181.503 149.198 123.058 1.00 70.39 389 PHE B O 1
ATOM 4015 N N . LYS B 1 88 ? 183.403 148.358 122.177 1.00 75.22 390 LYS B N 1
ATOM 4016 C CA . LYS B 1 88 ? 182.792 147.695 121.027 1.00 81.00 390 LYS B CA 1
ATOM 4017 C C . LYS B 1 88 ? 183.351 146.257 120.996 1.00 89.68 390 LYS B C 1
ATOM 4018 O O . LYS B 1 88 ? 184.558 146.095 120.980 1.00 75.98 390 LYS B O 1
ATOM 4024 N N . PRO B 1 89 ? 182.482 145.213 120.955 1.00 99.27 391 PRO B N 1
ATOM 4025 C CA . PRO B 1 89 ? 183.030 143.840 120.970 1.00 91.29 391 PRO B CA 1
ATOM 4026 C C . PRO B 1 89 ? 183.822 143.512 119.730 1.00 74.25 391 PRO B C 1
ATOM 4027 O O . PRO B 1 89 ? 183.487 143.988 118.646 1.00 82.01 391 PRO B O 1
ATOM 4031 N N . THR B 1 90 ? 184.856 142.702 119.894 1.00 69.37 392 THR B N 1
ATOM 4032 C CA . THR B 1 90 ? 185.708 142.270 118.779 1.00 74.56 392 THR B CA 1
ATOM 4033 C C . THR B 1 90 ? 184.903 141.210 118.050 1.00 72.06 392 THR B C 1
ATOM 4034 O O . THR B 1 90 ? 183.880 140.786 118.588 1.00 87.29 392 THR B O 1
ATOM 4038 N N . PRO B 1 91 ? 185.360 140.761 116.852 1.00 77.76 393 PRO B N 1
ATOM 4039 C CA . PRO B 1 91 ? 184.654 139.678 116.164 1.00 71.30 393 PRO B CA 1
ATOM 4040 C C . PRO B 1 91 ? 184.436 138.476 117.077 1.00 77.01 393 PRO B C 1
ATOM 4041 O O . PRO B 1 91 ? 183.286 138.159 117.415 1.00 71.01 393 PRO B O 1
ATOM 4045 N N . LEU B 1 92 ? 185.541 137.890 117.552 1.00 88.06 394 LEU B N 1
ATOM 4046 C CA . LEU B 1 92 ? 185.517 136.622 118.303 1.00 84.10 394 LEU B CA 1
ATOM 4047 C C . LEU B 1 92 ? 184.909 136.738 119.684 1.00 77.61 394 LEU B C 1
ATOM 4048 O O . LEU B 1 92 ? 184.933 135.766 120.424 1.00 81.41 394 LEU B O 1
ATOM 4053 N N . MET B 1 93 ? 184.446 137.928 120.057 1.00 76.99 395 MET B N 1
ATOM 4054 C CA . MET B 1 93 ? 183.643 138.100 121.263 1.00 89.96 395 MET B CA 1
ATOM 4055 C C . MET B 1 93 ? 182.175 137.846 120.964 1.00 93.17 395 MET B C 1
ATOM 4056 O O . MET B 1 93 ? 181.465 137.316 121.823 1.00 75.93 395 MET B O 1
ATOM 4061 N N . LYS B 1 94 ? 181.748 138.232 119.754 1.00 106.88 396 LYS B N 1
ATOM 4062 C CA . LYS B 1 94 ? 180.416 137.904 119.207 1.00 105.34 396 LYS B CA 1
ATOM 4063 C C . LYS B 1 94 ? 180.515 136.605 118.385 1.00 103.90 396 LYS B C 1
ATOM 4064 O O . LYS B 1 94 ? 180.704 136.639 117.157 1.00 101.30 396 LYS B O 1
ATOM 4070 N N . VAL B 1 95 ? 180.432 135.455 119.058 1.00 96.57 397 VAL B N 1
ATOM 4071 C CA . VAL B 1 95 ? 180.620 134.161 118.378 1.00 85.96 397 VAL B CA 1
ATOM 4072 C C . VAL B 1 95 ? 179.844 133.057 119.110 1.00 86.49 397 VAL B C 1
ATOM 4073 O O . VAL B 1 95 ? 179.684 133.118 120.321 1.00 77.44 397 VAL B O 1
ATOM 4077 N N . LYS B 1 96 ? 179.371 132.065 118.344 1.00 94.68 398 LYS B N 1
ATOM 4078 C CA . LYS B 1 96 ? 178.322 131.128 118.783 1.00 85.98 398 LYS B CA 1
ATOM 4079 C C . LYS B 1 96 ? 178.863 130.058 119.755 1.00 84.78 398 LYS B C 1
ATOM 4080 O O . LYS B 1 96 ? 179.856 129.397 119.439 1.00 90.44 398 LYS B O 1
ATOM 4086 N N . PRO B 1 97 ? 178.215 129.887 120.935 1.00 89.56 399 PRO B N 1
ATOM 4087 C CA . PRO B 1 97 ? 178.671 128.934 121.961 1.00 88.99 399 PRO B CA 1
ATOM 4088 C C . PRO B 1 97 ? 178.941 127.531 121.454 1.00 91.85 399 PRO B C 1
ATOM 4089 O O . PRO B 1 97 ? 178.251 127.072 120.542 1.00 94.14 399 PRO B O 1
ATOM 4093 N N . VAL B 1 98 ? 179.969 126.885 122.006 1.00 92.78 400 VAL B N 1
ATOM 4094 C CA . VAL B 1 98 ? 180.170 125.435 121.848 1.00 92.81 400 VAL B CA 1
ATOM 4095 C C . VAL B 1 98 ? 180.687 124.847 123.151 1.00 96.42 400 VAL B C 1
ATOM 4096 O O . VAL B 1 98 ? 181.151 125.581 124.038 1.00 107.08 400 VAL B O 1
ATOM 4100 N N . LYS B 1 99 ? 180.663 123.517 123.221 1.00 102.46 401 LYS B N 1
ATOM 4101 C CA . LYS B 1 99 ? 181.061 122.756 124.424 1.00 101.03 401 LYS B CA 1
ATOM 4102 C C . LYS B 1 99 ? 182.425 122.040 124.311 1.00 105.68 401 LYS B C 1
ATOM 4103 O O . LYS B 1 99 ? 182.998 121.653 125.330 1.00 135.48 401 LYS B O 1
ATOM 4106 N N . GLU B 1 100 ? 182.939 121.864 123.095 1.00 110.36 402 GLU B N 1
ATOM 4107 C CA . GLU B 1 100 ? 184.240 121.230 122.859 1.00 118.65 402 GLU B CA 1
ATOM 4108 C C . GLU B 1 100 ? 185.279 122.315 122.597 1.00 112.24 402 GLU B C 1
ATOM 4109 O O . GLU B 1 100 ? 185.020 123.267 121.858 1.00 111.70 402 GLU B O 1
ATOM 4115 N N . MET B 1 101 ? 186.457 122.143 123.183 1.00 100.91 403 MET B N 1
ATOM 4116 C CA . MET B 1 101 ? 187.574 123.053 122.986 1.00 92.11 403 MET B CA 1
ATOM 4117 C C . MET B 1 101 ? 188.468 122.442 121.910 1.00 90.32 403 MET B C 1
ATOM 4118 O O . MET B 1 101 ? 188.728 121.237 121.941 1.00 81.86 403 MET B O 1
ATOM 4123 N N . PRO B 1 102 ? 188.950 123.253 120.947 1.00 92.73 404 PRO B N 1
ATOM 4124 C CA . PRO B 1 102 ? 189.830 122.676 119.926 1.00 92.72 404 PRO B CA 1
ATOM 4125 C C . PRO B 1 102 ? 190.962 121.857 120.525 1.00 93.84 404 PRO B C 1
ATOM 4126 O O . PRO B 1 102 ? 191.571 122.275 121.508 1.00 103.12 404 PRO B O 1
ATOM 4130 N N . GLU B 1 103 ? 191.265 120.723 119.906 1.00 106.90 405 GLU B N 1
ATOM 4131 C CA . GLU B 1 103 ? 192.109 119.713 120.543 1.00 119.96 405 GLU B CA 1
ATOM 4132 C C . GLU B 1 103 ? 193.538 120.209 120.735 1.00 106.72 405 GLU B C 1
ATOM 4133 O O . GLU B 1 103 ? 194.083 120.099 121.837 1.00 92.16 405 GLU B O 1
ATOM 4139 N N . ILE B 1 104 ? 194.116 120.791 119.682 1.00 98.67 406 ILE B N 1
ATOM 4140 C CA . ILE B 1 104 ? 195.484 121.328 119.769 1.00 88.58 406 ILE B CA 1
ATOM 4141 C C . ILE B 1 104 ? 195.592 122.496 120.764 1.00 86.54 406 ILE B C 1
ATOM 4142 O O . ILE B 1 104 ? 196.624 122.655 121.413 1.00 83.62 406 ILE B O 1
ATOM 4147 N N . VAL B 1 105 ? 194.539 123.310 120.872 1.00 90.53 407 VAL B N 1
ATOM 4148 C CA . VAL B 1 105 ? 194.442 124.329 121.941 1.00 92.07 407 VAL B CA 1
ATOM 4149 C C . VAL B 1 105 ? 194.384 123.669 123.297 1.00 93.06 407 VAL B C 1
ATOM 4150 O O . VAL B 1 105 ? 195.040 124.114 124.219 1.00 103.60 407 VAL B O 1
ATOM 4154 N N . LYS B 1 106 ? 193.591 122.608 123.418 1.00 105.96 408 LYS B N 1
ATOM 4155 C CA . LYS B 1 106 ? 193.525 121.836 124.669 1.00 110.11 408 LYS B CA 1
ATOM 4156 C C . LYS B 1 106 ? 194.875 121.274 125.099 1.00 96.71 408 LYS B C 1
ATOM 4157 O O . LYS B 1 106 ? 195.210 121.374 126.265 1.00 100.91 408 LYS B O 1
ATOM 4163 N N . ASN B 1 107 ? 195.640 120.711 124.166 1.00 82.47 409 ASN B N 1
ATOM 4164 C CA . ASN B 1 107 ? 196.987 120.224 124.475 1.00 84.44 409 ASN B CA 1
ATOM 4165 C C . ASN B 1 107 ? 197.910 121.332 125.017 1.00 92.46 409 ASN B C 1
ATOM 4166 O O . ASN B 1 107 ? 198.727 121.085 125.897 1.00 89.37 409 ASN B O 1
ATOM 4171 N N . LEU B 1 108 ? 197.781 122.550 124.492 1.00 103.28 410 LEU B N 1
ATOM 4172 C CA . LEU B 1 108 ? 198.534 123.707 125.010 1.00 95.23 410 LEU B CA 1
ATOM 4173 C C . LEU B 1 108 ? 198.171 123.892 126.464 1.00 89.55 410 LEU B C 1
ATOM 4174 O O . LEU B 1 108 ? 199.028 123.793 127.349 1.00 99.00 410 LEU B O 1
ATOM 4179 N N . LEU B 1 109 ? 196.884 124.117 126.702 1.00 89.51 411 LEU B N 1
ATOM 4180 C CA . LEU B 1 109 ? 196.381 124.328 128.066 1.00 97.03 411 LEU B CA 1
ATOM 4181 C C . LEU B 1 109 ? 196.735 123.217 129.022 1.00 93.21 411 LEU B C 1
ATOM 4182 O O . LEU B 1 109 ? 197.068 123.495 130.160 1.00 93.03 411 LEU B O 1
ATOM 4187 N N . LEU B 1 110 ? 196.689 121.974 128.553 1.00 95.35 412 LEU B N 1
ATOM 4188 C CA . LEU B 1 110 ? 197.097 120.841 129.383 1.00 100.26 412 LEU B CA 1
ATOM 4189 C C . LEU B 1 110 ? 198.577 120.960 129.678 1.00 81.71 412 LEU B C 1
ATOM 4190 O O . LEU B 1 110 ? 198.981 121.028 130.830 1.00 89.38 412 LEU B O 1
ATOM 4195 N N . ASN B 1 111 ? 199.374 121.050 128.628 1.00 77.64 413 ASN B N 1
ATOM 4196 C CA . ASN B 1 111 ? 200.818 121.208 128.786 1.00 80.79 413 ASN B CA 1
ATOM 4197 C C . ASN B 1 111 ? 201.161 122.288 129.808 1.00 79.72 413 ASN B C 1
ATOM 4198 O O . ASN B 1 111 ? 202.051 122.099 130.653 1.00 65.75 413 ASN B O 1
ATOM 4203 N N . LEU B 1 112 ? 200.426 123.398 129.735 1.00 75.67 414 LEU B N 1
ATOM 4204 C CA . LEU B 1 112 ? 200.726 124.589 130.529 1.00 81.85 414 LEU B CA 1
ATOM 4205 C C . LEU B 1 112 ? 200.486 124.434 132.029 1.00 81.11 414 LEU B C 1
ATOM 4206 O O . LEU B 1 112 ? 201.350 124.778 132.835 1.00 82.07 414 LEU B O 1
ATOM 4211 N N . PHE B 1 113 ? 199.342 123.856 132.386 1.00 67.66 415 PHE B N 1
ATOM 4212 C CA . PHE B 1 113 ? 199.049 123.505 133.782 1.00 75.70 415 PHE B CA 1
ATOM 4213 C C . PHE B 1 113 ? 199.601 122.123 134.222 1.00 69.83 415 PHE B C 1
ATOM 4214 O O . PHE B 1 113 ? 199.155 121.577 135.255 1.00 56.98 415 PHE B O 1
ATOM 4222 N N . ASP B 1 114 ? 200.559 121.577 133.457 1.00 60.37 416 ASP B N 1
ATOM 4223 C CA . ASP B 1 114 ? 201.171 120.264 133.723 1.00 71.15 416 ASP B CA 1
ATOM 4224 C C . ASP B 1 114 ? 200.146 119.127 133.827 1.00 83.03 416 ASP B C 1
ATOM 4225 O O . ASP B 1 114 ? 200.394 118.119 134.483 1.00 102.89 416 ASP B O 1
ATOM 4230 N N . TYR B 1 115 ? 199.012 119.292 133.139 1.00 92.76 417 TYR B N 1
ATOM 4231 C CA . TYR B 1 115 ? 197.873 118.343 133.100 1.00 94.55 417 TYR B CA 1
ATOM 4232 C C . TYR B 1 115 ? 196.971 118.332 134.350 1.00 93.67 417 TYR B C 1
ATOM 4233 O O . TYR B 1 115 ? 196.085 117.478 134.457 1.00 93.82 417 TYR B O 1
ATOM 4242 N N . ASP B 1 116 ? 197.152 119.309 135.245 1.00 90.03 418 ASP B N 1
ATOM 4243 C CA . ASP B 1 116 ? 196.339 119.438 136.465 1.00 85.81 418 ASP B CA 1
ATOM 4244 C C . ASP B 1 116 ? 194.975 120.098 136.162 1.00 95.80 418 ASP B C 1
ATOM 4245 O O . ASP B 1 116 ? 194.875 121.331 136.062 1.00 111.07 418 ASP B O 1
ATOM 4250 N N . ALA B 1 117 ? 193.942 119.265 136.064 1.00 88.22 419 ALA B N 1
ATOM 4251 C CA . ALA B 1 117 ? 192.575 119.699 135.806 1.00 84.77 419 ALA B CA 1
ATOM 4252 C C . ALA B 1 117 ? 192.075 120.774 136.754 1.00 95.02 419 ALA B C 1
ATOM 4253 O O . ALA B 1 117 ? 191.392 121.704 136.316 1.00 123.14 419 ALA B O 1
ATOM 4255 N N . LYS B 1 118 ? 192.382 120.627 138.043 1.00 98.04 420 LYS B N 1
ATOM 4256 C CA . LYS B 1 118 ? 191.861 121.523 139.101 1.00 99.13 420 LYS B CA 1
ATOM 4257 C C . LYS B 1 118 ? 192.134 122.981 138.709 1.00 100.92 420 LYS B C 1
ATOM 4258 O O . LYS B 1 118 ? 191.205 123.741 138.383 1.00 104.66 420 LYS B O 1
ATOM 4261 N N . SER B 1 119 ? 193.420 123.328 138.649 1.00 101.13 421 SER B N 1
ATOM 4262 C CA . SER B 1 119 ? 193.873 124.698 138.381 1.00 101.69 421 SER B CA 1
ATOM 4263 C C . SER B 1 119 ? 193.560 125.146 136.957 1.00 88.15 421 SER B C 1
ATOM 4264 O O . SER B 1 119 ? 193.129 126.279 136.736 1.00 77.39 421 SER B O 1
ATOM 4267 N N . MET B 1 120 ? 193.795 124.256 136.007 1.00 87.24 422 MET B N 1
ATOM 4268 C CA . MET B 1 120 ? 193.484 124.541 134.613 1.00 99.51 422 MET B CA 1
ATOM 4269 C C . MET B 1 120 ? 192.025 124.931 134.449 1.00 98.54 422 MET B C 1
ATOM 4270 O O . MET B 1 120 ? 191.730 125.958 133.876 1.00 101.59 422 MET B O 1
ATOM 4275 N N . GLY B 1 121 ? 191.129 124.098 134.962 1.00 105.21 423 GLY B N 1
ATOM 4276 C CA . GLY B 1 121 ? 189.693 124.346 134.870 1.00 103.91 423 GLY B CA 1
ATOM 4277 C C . GLY B 1 121 ? 189.288 125.634 135.555 1.00 105.95 423 GLY B C 1
ATOM 4278 O O . GLY B 1 121 ? 188.360 126.317 135.128 1.00 121.38 423 GLY B O 1
ATOM 4279 N N . LEU B 1 122 ? 189.991 125.953 136.634 1.00 108.04 424 LEU B N 1
ATOM 4280 C CA . LEU B 1 122 ? 189.779 127.191 137.385 1.00 98.93 424 LEU B CA 1
ATOM 4281 C C . LEU B 1 122 ? 190.119 128.418 136.524 1.00 94.22 424 LEU B C 1
ATOM 4282 O O . LEU B 1 122 ? 189.421 129.448 136.584 1.00 91.70 424 LEU B O 1
ATOM 4287 N N . PHE B 1 123 ? 191.207 128.290 135.748 1.00 72.43 425 PHE B N 1
ATOM 4288 C CA . PHE B 1 123 ? 191.674 129.329 134.817 1.00 62.90 425 PHE B CA 1
ATOM 4289 C C . PHE B 1 123 ? 190.707 129.538 133.661 1.00 60.88 425 PHE B C 1
ATOM 4290 O O . PHE B 1 123 ? 190.488 130.659 133.205 1.00 43.40 425 PHE B O 1
ATOM 4298 N N . ILE B 1 124 ? 190.159 128.440 133.165 1.00 68.27 426 ILE B N 1
ATOM 4299 C CA . ILE B 1 124 ? 189.131 128.496 132.131 1.00 56.98 426 ILE B CA 1
ATOM 4300 C C . ILE B 1 124 ? 187.893 129.181 132.716 1.00 70.39 426 ILE B C 1
ATOM 4301 O O . ILE B 1 124 ? 187.265 129.991 132.034 1.00 83.73 426 ILE B O 1
ATOM 4306 N N . ASN B 1 125 ? 187.554 128.882 133.963 1.00 69.98 427 ASN B N 1
ATOM 4307 C CA . ASN B 1 125 ? 186.396 129.513 134.604 1.00 82.80 427 ASN B CA 1
ATOM 4308 C C . ASN B 1 125 ? 186.625 131.011 134.794 1.00 85.46 427 ASN B C 1
ATOM 4309 O O . ASN B 1 125 ? 185.697 131.823 134.650 1.00 96.06 427 ASN B O 1
ATOM 4314 N N . TRP B 1 126 ? 187.856 131.374 135.145 1.00 80.43 428 TRP B N 1
ATOM 4315 C CA . TRP B 1 126 ? 188.279 132.779 135.163 1.00 71.05 428 TRP B CA 1
ATOM 4316 C C . TRP B 1 126 ? 188.105 133.349 133.753 1.00 61.72 428 TRP B C 1
ATOM 4317 O O . TRP B 1 126 ? 187.400 134.341 133.517 1.00 53.85 428 TRP B O 1
ATOM 4328 N N . LEU B 1 127 ? 188.765 132.709 132.807 1.00 61.55 429 LEU B N 1
ATOM 4329 C CA . LEU B 1 127 ? 188.886 133.292 131.482 1.00 61.41 429 LEU B CA 1
ATOM 4330 C C . LEU B 1 127 ? 187.525 133.475 130.873 1.00 72.35 429 LEU B C 1
ATOM 4331 O O . LEU B 1 127 ? 187.248 134.478 130.232 1.00 83.91 429 LEU B O 1
ATOM 4336 N N . ALA B 1 128 ? 186.683 132.467 131.069 1.00 89.94 430 ALA B N 1
ATOM 4337 C CA . ALA B 1 128 ? 185.299 132.482 130.610 1.00 82.16 430 ALA B CA 1
ATOM 4338 C C . ALA B 1 128 ? 184.593 133.684 131.176 1.00 80.02 430 ALA B C 1
ATOM 4339 O O . ALA B 1 128 ? 184.134 134.520 130.418 1.00 98.37 430 ALA B O 1
ATOM 4341 N N . PHE B 1 129 ? 184.577 133.807 132.501 1.00 77.29 431 PHE B N 1
ATOM 4342 C CA . PHE B 1 129 ? 183.960 134.959 133.183 1.00 72.67 431 PHE B CA 1
ATOM 4343 C C . PHE B 1 129 ? 184.387 136.298 132.600 1.00 82.37 431 PHE B C 1
ATOM 4344 O O . PHE B 1 129 ? 183.556 137.194 132.404 1.00 92.48 431 PHE B O 1
ATOM 4352 N N . ILE B 1 130 ? 185.686 136.446 132.327 1.00 83.25 432 ILE B N 1
ATOM 4353 C CA . ILE B 1 130 ? 186.207 137.689 131.717 1.00 73.02 432 ILE B CA 1
ATOM 4354 C C . ILE B 1 130 ? 185.554 137.828 130.326 1.00 65.52 432 ILE B C 1
ATOM 4355 O O . ILE B 1 130 ? 184.900 138.830 130.058 1.00 55.97 432 ILE B O 1
ATOM 4360 N N . TYR B 1 131 ? 185.722 136.803 129.485 1.00 62.09 433 TYR B N 1
ATOM 4361 C CA . TYR B 1 131 ? 185.098 136.736 128.150 1.00 71.78 433 TYR B CA 1
ATOM 4362 C C . TYR B 1 131 ? 183.614 137.062 128.135 1.00 78.16 433 TYR B C 1
ATOM 4363 O O . TYR B 1 131 ? 183.169 137.857 127.306 1.00 102.72 433 TYR B O 1
ATOM 4372 N N . GLN B 1 132 ? 182.872 136.395 129.015 1.00 81.01 434 GLN B N 1
ATOM 4373 C CA . GLN B 1 132 ? 181.414 136.437 129.050 1.00 84.95 434 GLN B CA 1
ATOM 4374 C C . GLN B 1 132 ? 180.950 137.669 129.783 1.00 83.86 434 GLN B C 1
ATOM 4375 O O . GLN B 1 132 ? 180.443 138.596 129.159 1.00 102.19 434 GLN B O 1
ATOM 4381 N N . TYR B 1 133 ? 181.145 137.690 131.098 1.00 66.83 435 TYR B N 1
ATOM 4382 C CA . TYR B 1 133 ? 180.588 138.746 131.927 1.00 62.54 435 TYR B CA 1
ATOM 4383 C C . TYR B 1 133 ? 181.348 140.072 131.819 1.00 65.27 435 TYR B C 1
ATOM 4384 O O . TYR B 1 133 ? 180.790 141.134 132.150 1.00 89.04 435 TYR B O 1
ATOM 4393 N N . LYS B 1 134 ? 182.620 140.016 131.421 1.00 74.28 436 LYS B N 1
ATOM 4394 C CA . LYS B 1 134 ? 183.445 141.214 131.125 1.00 81.01 436 LYS B CA 1
ATOM 4395 C C . LYS B 1 134 ? 183.575 142.196 132.286 1.00 74.67 436 LYS B C 1
ATOM 4396 O O . LYS B 1 134 ? 183.351 143.398 132.137 1.00 76.73 436 LYS B O 1
ATOM 4402 N N . GLU B 1 135 ? 183.972 141.654 133.433 1.00 84.14 437 GLU B N 1
ATOM 4403 C CA . GLU B 1 135 ? 184.159 142.410 134.673 1.00 82.88 437 GLU B CA 1
ATOM 4404 C C . GLU B 1 135 ? 185.571 142.168 135.206 1.00 74.74 437 GLU B C 1
ATOM 4405 O O . GLU B 1 135 ? 186.365 141.408 134.638 1.00 68.83 437 GLU B O 1
ATOM 4411 N N . ARG B 1 136 ? 185.873 142.854 136.292 1.00 68.65 438 ARG B N 1
ATOM 4412 C CA . ARG B 1 136 ? 187.114 142.691 137.019 1.00 74.75 438 ARG B CA 1
ATOM 4413 C C . ARG B 1 136 ? 186.964 141.493 137.936 1.00 96.89 438 ARG B C 1
ATOM 4414 O O . ARG B 1 136 ? 185.943 141.382 138.623 1.00 114.73 438 ARG B O 1
ATOM 4422 N N . THR B 1 137 ? 187.968 140.620 137.988 1.00 103.70 439 THR B N 1
ATOM 4423 C CA . THR B 1 137 ? 187.844 139.372 138.744 1.00 106.26 439 THR B CA 1
ATOM 4424 C C . THR B 1 137 ? 188.236 139.640 140.169 1.00 100.41 439 THR B C 1
ATOM 4425 O O . THR B 1 137 ? 187.531 139.230 141.093 1.00 116.50 439 THR B O 1
ATOM 4429 N N . GLY B 1 138 ? 189.365 140.322 140.330 1.00 93.82 440 GLY B N 1
ATOM 4430 C CA . GLY B 1 138 ? 189.991 140.499 141.631 1.00 95.86 440 GLY B CA 1
ATOM 4431 C C . GLY B 1 138 ? 191.024 139.418 141.914 1.00 95.74 440 GLY B C 1
ATOM 4432 O O . GLY B 1 138 ? 191.509 139.306 143.045 1.00 96.95 440 GLY B O 1
ATOM 4433 N N . VAL B 1 139 ? 191.338 138.618 140.889 1.00 96.11 441 VAL B N 1
ATOM 4434 C CA . VAL B 1 139 ? 192.410 137.627 140.929 1.00 84.43 441 VAL B CA 1
ATOM 4435 C C . VAL B 1 139 ? 193.260 137.757 139.655 1.00 82.57 441 VAL B C 1
ATOM 4436 O O . VAL B 1 139 ? 192.777 138.201 138.600 1.00 83.47 441 VAL B O 1
ATOM 4440 N N . ALA B 1 140 ? 194.532 137.388 139.799 1.00 74.17 442 ALA B N 1
ATOM 4441 C CA . ALA B 1 140 ? 195.506 137.411 138.728 1.00 64.81 442 ALA B CA 1
ATOM 4442 C C . ALA B 1 140 ? 196.286 136.110 138.680 1.00 66.74 442 ALA B C 1
ATOM 4443 O O . ALA B 1 140 ? 196.518 135.437 139.700 1.00 77.36 442 ALA B O 1
ATOM 4445 N N . TRP B 1 141 ? 196.743 135.787 137.487 1.00 67.85 443 TRP B N 1
ATOM 4446 C CA . TRP B 1 141 ? 197.468 134.561 137.252 1.00 68.53 443 TRP B CA 1
ATOM 4447 C C . TRP B 1 141 ? 198.913 134.889 136.890 1.00 58.51 443 TRP B C 1
ATOM 4448 O O . TRP B 1 141 ? 199.163 135.756 136.050 1.00 50.83 443 TRP B O 1
ATOM 4459 N N . ILE B 1 142 ? 199.840 134.200 137.546 1.00 52.25 444 ILE B N 1
ATOM 4460 C CA . ILE B 1 142 ? 201.253 134.279 137.244 1.00 48.33 444 ILE B CA 1
ATOM 4461 C C . ILE B 1 142 ? 201.630 132.950 136.671 1.00 51.15 444 ILE B C 1
ATOM 4462 O O . ILE B 1 142 ? 201.267 131.896 137.217 1.00 62.08 444 ILE B O 1
ATOM 4467 N N . PHE B 1 143 ? 202.265 132.999 135.514 1.00 54.10 445 PHE B N 1
ATOM 4468 C CA . PHE B 1 143 ? 202.766 131.811 134.848 1.00 63.31 445 PHE B CA 1
ATOM 4469 C C . PHE B 1 143 ? 204.246 131.998 134.856 1.00 67.55 445 PHE B C 1
ATOM 4470 O O . PHE B 1 143 ? 204.741 132.893 134.181 1.00 52.95 445 PHE B O 1
ATOM 4478 N N . MET B 1 144 ? 204.943 131.209 135.669 1.00 67.30 446 MET B N 1
ATOM 4479 C CA . MET B 1 144 ? 206.380 131.228 135.618 1.00 70.17 446 MET B CA 1
ATOM 4480 C C . MET B 1 144 ? 206.936 129.887 135.202 1.00 79.97 446 MET B C 1
ATOM 4481 O O . MET B 1 144 ? 206.204 128.923 135.014 1.00 95.51 446 MET B O 1
ATOM 4486 N N . GLY B 1 145 ? 208.238 129.876 134.974 1.00 92.19 447 GLY B N 1
ATOM 4487 C CA . GLY B 1 145 ? 208.941 128.710 134.487 1.00 99.52 447 GLY B CA 1
ATOM 4488 C C . GLY B 1 145 ? 209.595 129.053 133.174 1.00 110.99 447 GLY B C 1
ATOM 4489 O O . GLY B 1 145 ? 209.428 130.161 132.649 1.00 132.80 447 GLY B O 1
ATOM 4490 N N . LYS B 1 146 ? 210.330 128.087 132.642 1.00 108.44 448 LYS B N 1
ATOM 4491 C CA . LYS B 1 146 ? 211.182 128.320 131.478 1.00 104.36 448 LYS B CA 1
ATOM 4492 C C . LYS B 1 146 ? 210.412 128.718 130.212 1.00 106.14 448 LYS B C 1
ATOM 4493 O O . LYS B 1 146 ? 209.198 128.529 130.123 1.00 105.34 448 LYS B O 1
ATOM 4499 N N . GLN B 1 147 ? 211.131 129.329 129.269 1.00 96.51 449 GLN B N 1
ATOM 4500 C CA . GLN B 1 147 ? 210.534 129.809 128.025 1.00 89.32 449 GLN B CA 1
ATOM 4501 C C . GLN B 1 147 ? 210.122 128.647 127.142 1.00 96.06 449 GLN B C 1
ATOM 4502 O O . GLN B 1 147 ? 210.626 127.545 127.286 1.00 102.93 449 GLN B O 1
ATOM 4508 N N . GLY B 1 148 ? 209.202 128.906 126.218 1.00 105.12 450 GLY B N 1
ATOM 4509 C CA . GLY B 1 148 ? 208.766 127.890 125.262 1.00 107.85 450 GLY B CA 1
ATOM 4510 C C . GLY B 1 148 ? 207.799 126.884 125.838 1.00 102.65 450 GLY B C 1
ATOM 4511 O O . GLY B 1 148 ? 207.486 125.873 125.200 1.00 112.39 450 GLY B O 1
ATOM 4512 N N . THR B 1 149 ? 207.315 127.172 127.041 1.00 93.38 451 THR B N 1
ATOM 4513 C CA . THR B 1 149 ? 206.217 126.440 127.655 1.00 85.46 451 THR B CA 1
ATOM 4514 C C . THR B 1 149 ? 204.845 126.920 127.145 1.00 79.93 451 THR B C 1
ATOM 4515 O O . THR B 1 149 ? 203.835 126.390 127.576 1.00 81.18 451 THR B O 1
ATOM 4519 N N . GLY B 1 150 ? 204.814 127.900 126.238 1.00 72.54 452 GLY B N 1
ATOM 4520 C CA . GLY B 1 150 ? 203.571 128.354 125.613 1.00 80.75 452 GLY B CA 1
ATOM 4521 C C . GLY B 1 150 ? 202.827 129.375 126.447 1.00 86.12 452 GLY B C 1
ATOM 4522 O O . GLY B 1 150 ? 201.598 129.553 126.283 1.00 75.45 452 GLY B O 1
ATOM 4523 N N . LYS B 1 151 ? 203.565 130.025 127.356 1.00 70.38 453 LYS B N 1
ATOM 4524 C CA . LYS B 1 151 ? 203.034 131.135 128.125 1.00 76.27 453 LYS B CA 1
ATOM 4525 C C . LYS B 1 151 ? 202.797 132.273 127.159 1.00 80.80 453 LYS B C 1
ATOM 4526 O O . LYS B 1 151 ? 201.723 132.881 127.140 1.00 94.87 453 LYS B O 1
ATOM 4532 N N . GLY B 1 152 ? 203.816 132.545 126.354 1.00 81.62 454 GLY B N 1
ATOM 4533 C CA . GLY B 1 152 ? 203.752 133.577 125.342 1.00 90.47 454 GLY B CA 1
ATOM 4534 C C . GLY B 1 152 ? 202.735 133.254 124.270 1.00 99.61 454 GLY B C 1
ATOM 4535 O O . GLY B 1 152 ? 202.095 134.152 123.721 1.00 105.08 454 GLY B O 1
ATOM 4536 N N . LEU B 1 153 ? 202.602 131.969 123.956 1.00 102.92 455 LEU B N 1
ATOM 4537 C CA . LEU B 1 153 ? 201.618 131.539 122.979 1.00 100.58 455 LEU B CA 1
ATOM 4538 C C . LEU B 1 153 ? 200.218 131.772 123.512 1.00 94.88 455 LEU B C 1
ATOM 4539 O O . LEU B 1 153 ? 199.371 132.310 122.805 1.00 106.56 455 LEU B O 1
ATOM 4544 N N . LEU B 1 154 ? 199.970 131.395 124.757 1.00 86.43 456 LEU B N 1
ATOM 4545 C CA . LEU B 1 154 ? 198.672 131.686 125.388 1.00 81.65 456 LEU B CA 1
ATOM 4546 C C . LEU B 1 154 ? 198.339 133.168 125.317 1.00 79.53 456 LEU B C 1
ATOM 4547 O O . LEU B 1 154 ? 197.193 133.541 125.127 1.00 82.35 456 LEU B O 1
ATOM 4552 N N . VAL B 1 155 ? 199.345 134.017 125.453 1.00 81.38 457 VAL B N 1
ATOM 4553 C CA . VAL B 1 155 ? 199.136 135.458 125.328 1.00 86.51 457 VAL B CA 1
ATOM 4554 C C . VAL B 1 155 ? 198.672 135.820 123.911 1.00 88.07 457 VAL B C 1
ATOM 4555 O O . VAL B 1 155 ? 197.652 136.489 123.747 1.00 73.92 457 VAL B O 1
ATOM 4559 N N . ASP B 1 156 ? 199.417 135.377 122.897 1.00 94.68 458 ASP B N 1
ATOM 4560 C CA . ASP B 1 156 ? 199.041 135.647 121.497 1.00 100.50 458 ASP B CA 1
ATOM 4561 C C . ASP B 1 156 ? 197.636 135.116 121.218 1.00 101.21 458 ASP B C 1
ATOM 4562 O O . ASP B 1 156 ? 196.805 135.818 120.651 1.00 95.85 458 ASP B O 1
ATOM 4567 N N . LEU B 1 157 ? 197.394 133.871 121.621 1.00 95.85 459 LEU B N 1
ATOM 4568 C CA . LEU B 1 157 ? 196.092 133.236 121.452 1.00 87.73 459 LEU B CA 1
ATOM 4569 C C . LEU B 1 157 ? 194.987 134.146 121.968 1.00 86.85 459 LEU B C 1
ATOM 4570 O O . LEU B 1 157 ? 194.085 134.502 121.233 1.00 92.83 459 LEU B O 1
ATOM 4575 N N . LEU B 1 158 ? 195.090 134.543 123.227 1.00 84.21 460 LEU B N 1
ATOM 4576 C CA . LEU B 1 158 ? 194.093 135.414 123.849 1.00 76.82 460 LEU B CA 1
ATOM 4577 C C . LEU B 1 158 ? 194.065 136.779 123.181 1.00 74.37 460 LEU B C 1
ATOM 4578 O O . LEU B 1 158 ? 193.010 137.315 122.890 1.00 82.04 460 LEU B O 1
ATOM 4583 N N . LYS B 1 159 ? 195.237 137.329 122.919 1.00 85.21 461 LYS B N 1
ATOM 4584 C CA . LYS B 1 159 ? 195.360 138.605 122.220 1.00 96.01 461 LYS B CA 1
ATOM 4585 C C . LYS B 1 159 ? 194.545 138.656 120.918 1.00 108.45 461 LYS B C 1
ATOM 4586 O O . LYS B 1 159 ? 194.039 139.714 120.558 1.00 126.91 461 LYS B O 1
ATOM 4592 N N . LYS B 1 160 ? 194.488 137.529 120.238 1.00 113.52 462 LYS B N 1
ATOM 4593 C CA . LYS B 1 160 ? 193.714 137.440 119.042 1.00 110.54 462 LYS B CA 1
ATOM 4594 C C . LYS B 1 160 ? 192.275 137.575 119.410 1.00 108.66 462 LYS B C 1
ATOM 4595 O O . LYS B 1 160 ? 191.521 138.230 118.738 1.00 120.32 462 LYS B O 1
ATOM 4601 N N . ILE B 1 161 ? 191.882 136.895 120.465 1.00 96.46 463 ILE B N 1
ATOM 4602 C CA . ILE B 1 161 ? 190.515 136.947 120.906 1.00 92.11 463 ILE B CA 1
ATOM 4603 C C . ILE B 1 161 ? 190.088 138.265 121.453 1.00 102.52 463 ILE B C 1
ATOM 4604 O O . ILE B 1 161 ? 188.975 138.690 121.242 1.00 124.57 463 ILE B O 1
ATOM 4609 N N . PHE B 1 162 ? 190.941 138.890 122.238 1.00 92.53 464 PHE B N 1
ATOM 4610 C CA . PHE B 1 162 ? 190.535 140.135 122.837 1.00 71.50 464 PHE B CA 1
ATOM 4611 C C . PHE B 1 162 ? 190.936 141.335 122.101 1.00 68.42 464 PHE B C 1
ATOM 4612 O O . PHE B 1 162 ? 190.418 142.378 122.392 1.00 65.13 464 PHE B O 1
ATOM 4620 N N . GLU B 1 163 ? 191.910 141.187 121.219 1.00 60.65 465 GLU B N 1
ATOM 4621 C CA . GLU B 1 163 ? 192.367 142.284 120.414 1.00 62.87 465 GLU B CA 1
ATOM 4622 C C . GLU B 1 163 ? 192.754 143.470 121.257 1.00 58.17 465 GLU B C 1
ATOM 4623 O O . GLU B 1 163 ? 193.602 143.392 122.092 1.00 58.95 465 GLU B O 1
ATOM 4629 N N . GLU B 1 164 ? 192.047 144.557 121.028 1.00 57.44 466 GLU B N 1
ATOM 4630 C CA . GLU B 1 164 ? 192.205 145.864 121.652 1.00 53.20 466 GLU B CA 1
ATOM 4631 C C . GLU B 1 164 ? 191.861 145.980 123.124 1.00 41.06 466 GLU B C 1
ATOM 4632 O O . GLU B 1 164 ? 192.149 146.941 123.749 1.00 31.04 466 GLU B O 1
ATOM 4638 N N . HIS B 1 165 ? 191.189 144.988 123.642 1.00 37.56 467 HIS B N 1
ATOM 4639 C CA . HIS B 1 165 ? 190.822 144.942 125.010 1.00 42.98 467 HIS B CA 1
ATOM 4640 C C . HIS B 1 165 ? 191.879 144.259 125.853 1.00 44.33 467 HIS B C 1
ATOM 4641 O O . HIS B 1 165 ? 191.676 143.993 126.989 1.00 37.16 467 HIS B O 1
ATOM 4648 N N . MET B 1 166 ? 193.008 143.964 125.240 1.00 49.12 468 MET B N 1
ATOM 4649 C CA . MET B 1 166 ? 194.109 143.360 125.911 1.00 57.24 468 MET B CA 1
ATOM 4650 C C . MET B 1 166 ? 195.386 144.152 125.667 1.00 68.44 468 MET B C 1
ATOM 4651 O O . MET B 1 166 ? 195.643 144.565 124.535 1.00 84.01 468 MET B O 1
ATOM 4656 N N . SER B 1 167 ? 196.214 144.270 126.712 1.00 64.97 469 SER B N 1
ATOM 4657 C CA . SER B 1 167 ? 197.557 144.802 126.575 1.00 68.65 469 SER B CA 1
ATOM 4658 C C . SER B 1 167 ? 198.538 143.674 126.760 1.00 78.17 469 SER B C 1
ATOM 4659 O O . SER B 1 167 ? 198.336 142.808 127.603 1.00 90.60 469 SER B O 1
ATOM 4662 N N . SER B 1 168 ? 199.582 143.662 125.941 1.00 79.32 470 SER B N 1
ATOM 4663 C CA . SER B 1 168 ? 200.482 142.519 125.832 1.00 83.28 470 SER B CA 1
ATOM 4664 C C . SER B 1 168 ? 201.899 142.965 126.081 1.00 79.61 470 SER B C 1
ATOM 4665 O O . SER B 1 168 ? 202.323 144.018 125.592 1.00 77.34 470 SER B O 1
ATOM 4668 N N . ASN B 1 169 ? 202.592 142.187 126.907 1.00 77.85 471 ASN B N 1
ATOM 4669 C CA . ASN B 1 169 ? 204.042 142.254 127.087 1.00 63.90 471 ASN B CA 1
ATOM 4670 C C . ASN B 1 169 ? 204.361 143.648 127.607 1.00 52.62 471 ASN B C 1
ATOM 4671 O O . ASN B 1 169 ? 205.326 144.276 127.186 1.00 59.15 471 ASN B O 1
ATOM 4676 N N . ILE B 1 170 ? 203.551 144.123 128.548 1.00 39.69 472 ILE B N 1
ATOM 4677 C CA . ILE B 1 170 ? 203.869 145.330 129.266 1.00 40.80 472 ILE B CA 1
ATOM 4678 C C . ILE B 1 170 ? 205.056 145.012 130.234 1.00 42.46 472 ILE B C 1
ATOM 4679 O O . ILE B 1 170 ? 205.051 144.002 130.940 1.00 44.15 472 ILE B O 1
ATOM 4684 N N . THR B 1 171 ? 206.018 145.914 130.290 1.00 40.28 473 THR B N 1
ATOM 4685 C CA . THR B 1 171 ? 207.248 145.740 131.016 1.00 46.02 473 THR B CA 1
ATOM 4686 C C . THR B 1 171 ? 207.362 146.775 132.109 1.00 47.71 473 THR B C 1
ATOM 4687 O O . THR B 1 171 ? 206.592 147.709 132.181 1.00 46.58 473 THR B O 1
ATOM 4691 N N . ASP B 1 172 ? 208.374 146.612 132.946 1.00 56.00 474 ASP B N 1
ATOM 4692 C CA . ASP B 1 172 ? 208.700 147.614 133.965 1.00 56.67 474 ASP B CA 1
ATOM 4693 C C . ASP B 1 172 ? 208.857 148.994 133.359 1.00 55.88 474 ASP B C 1
ATOM 4694 O O . ASP B 1 172 ? 208.357 149.964 133.912 1.00 64.18 474 ASP B O 1
ATOM 4699 N N . ALA B 1 173 ? 209.548 149.066 132.227 1.00 57.19 475 ALA B N 1
ATOM 4700 C CA . ALA B 1 173 ? 209.722 150.323 131.470 1.00 61.16 475 ALA B CA 1
ATOM 4701 C C . ALA B 1 173 ? 208.418 151.069 131.184 1.00 57.02 475 ALA B C 1
ATOM 4702 O O . ALA B 1 173 ? 208.308 152.248 131.460 1.00 64.68 475 ALA B O 1
ATOM 4704 N N . ASN B 1 174 ? 207.441 150.355 130.643 1.00 55.61 476 ASN B N 1
ATOM 4705 C CA . ASN B 1 174 ? 206.102 150.900 130.403 1.00 62.87 476 ASN B CA 1
ATOM 4706 C C . ASN B 1 174 ? 205.458 151.490 131.672 1.00 69.58 476 ASN B C 1
ATOM 4707 O O . ASN B 1 174 ? 204.709 152.456 131.596 1.00 61.14 476 ASN B O 1
ATOM 4712 N N . LEU B 1 175 ? 205.731 150.881 132.825 1.00 71.11 477 LEU B N 1
ATOM 4713 C CA . LEU B 1 175 ? 205.197 151.380 134.092 1.00 74.96 477 LEU B CA 1
ATOM 4714 C C . LEU B 1 175 ? 205.894 152.664 134.529 1.00 67.84 477 LEU B C 1
ATOM 4715 O O . LEU B 1 175 ? 205.236 153.606 135.005 1.00 84.88 477 LEU B O 1
ATOM 4720 N N . ASP B 1 176 ? 207.205 152.718 134.345 1.00 54.52 478 ASP B N 1
ATOM 4721 C CA . ASP B 1 176 ? 207.963 153.951 134.637 1.00 56.09 478 ASP B CA 1
ATOM 4722 C C . ASP B 1 176 ? 207.573 155.094 133.770 1.00 52.88 478 ASP B C 1
ATOM 4723 O O . ASP B 1 176 ? 207.785 156.256 134.163 1.00 61.82 478 ASP B O 1
ATOM 4728 N N . SER B 1 177 ? 207.012 154.794 132.595 1.00 50.18 479 SER B N 1
ATOM 4729 C CA . SER B 1 177 ? 206.416 155.829 131.776 1.00 45.65 479 SER B CA 1
ATOM 4730 C C . SER B 1 177 ? 205.347 156.488 132.582 1.00 50.01 479 SER B C 1
ATOM 4731 O O . SER B 1 177 ? 204.599 155.842 133.334 1.00 52.74 479 SER B O 1
ATOM 4734 N N . GLN B 1 178 ? 205.279 157.795 132.402 1.00 50.68 480 GLN B N 1
ATOM 4735 C CA . GLN B 1 178 ? 204.294 158.640 133.084 1.00 49.74 480 GLN B CA 1
ATOM 4736 C C . GLN B 1 178 ? 202.890 158.375 132.553 1.00 43.59 480 GLN B C 1
ATOM 4737 O O . GLN B 1 178 ? 201.896 158.720 133.233 1.00 38.79 480 GLN B O 1
ATOM 4743 N N . PHE B 1 179 ? 202.800 157.911 131.300 1.00 31.97 481 PHE B N 1
ATOM 4744 C CA . PHE B 1 179 ? 201.471 157.579 130.735 1.00 30.62 481 PHE B CA 1
ATOM 4745 C C . PHE B 1 179 ? 201.214 156.153 131.015 1.00 27.06 481 PHE B C 1
ATOM 4746 O O . PHE B 1 179 ? 202.135 155.401 131.300 1.00 27.90 481 PHE B O 1
ATOM 4754 N N . ASN B 1 180 ? 199.982 155.769 130.848 1.00 28.39 482 ASN B N 1
ATOM 4755 C CA . ASN B 1 180 ? 199.625 154.403 131.102 1.00 38.97 482 ASN B CA 1
ATOM 4756 C C . ASN B 1 180 ? 198.345 154.051 130.360 1.00 45.73 482 ASN B C 1
ATOM 4757 O O . ASN B 1 180 ? 197.361 153.701 130.990 1.00 54.01 482 ASN B O 1
ATOM 4762 N N . PRO B 1 181 ? 198.380 154.105 129.016 1.00 45.98 483 PRO B N 1
ATOM 4763 C CA . PRO B 1 181 ? 197.247 153.699 128.218 1.00 43.90 483 PRO B CA 1
ATOM 4764 C C . PRO B 1 181 ? 197.014 152.200 128.170 1.00 48.03 483 PRO B C 1
ATOM 4765 O O . PRO B 1 181 ? 195.939 151.760 127.749 1.00 80.59 483 PRO B O 1
ATOM 4769 N N . TYR B 1 182 ? 198.023 151.407 128.522 1.00 54.36 484 TYR B N 1
ATOM 4770 C CA . TYR B 1 182 ? 197.918 149.924 128.668 1.00 52.50 484 TYR B CA 1
ATOM 4771 C C . TYR B 1 182 ? 196.910 149.488 129.709 1.00 52.72 484 TYR B C 1
ATOM 4772 O O . TYR B 1 182 ? 196.725 148.293 129.883 1.00 61.40 484 TYR B O 1
ATOM 4781 N N . LEU B 1 183 ? 196.320 150.431 130.451 1.00 53.67 485 LEU B N 1
ATOM 4782 C CA . LEU B 1 183 ? 195.149 150.159 131.296 1.00 54.63 485 LEU B CA 1
ATOM 4783 C C . LEU B 1 183 ? 193.834 150.827 130.831 1.00 47.50 485 LEU B C 1
ATOM 4784 O O . LEU B 1 183 ? 192.753 150.421 131.297 1.00 34.10 485 LEU B O 1
ATOM 4789 N N . TYR B 1 184 ? 193.908 151.776 129.904 1.00 40.28 486 TYR B N 1
ATOM 4790 C CA . TYR B 1 184 ? 192.703 152.378 129.322 1.00 47.34 486 TYR B CA 1
ATOM 4791 C C . TYR B 1 184 ? 191.921 151.381 128.476 1.00 51.50 486 TYR B C 1
ATOM 4792 O O . TYR B 1 184 ? 192.397 150.968 127.395 1.00 50.66 486 TYR B O 1
ATOM 4801 N N . ASN B 1 185 ? 190.730 150.984 128.960 1.00 47.10 487 ASN B N 1
ATOM 4802 C CA . ASN B 1 185 ? 189.792 150.171 128.157 1.00 49.26 487 ASN B CA 1
ATOM 4803 C C . ASN B 1 185 ? 190.441 148.860 127.821 1.00 45.93 487 ASN B C 1
ATOM 4804 O O . ASN B 1 185 ? 190.691 148.513 126.659 1.00 32.44 487 ASN B O 1
ATOM 4809 N N . LYS B 1 186 ? 190.681 148.117 128.892 1.00 59.98 488 LYS B N 1
ATOM 4810 C CA . LYS B 1 186 ? 191.365 146.820 128.841 1.00 48.13 488 LYS B CA 1
ATOM 4811 C C . LYS B 1 186 ? 190.612 145.896 129.786 1.00 48.89 488 LYS B C 1
ATOM 4812 O O . LYS B 1 186 ? 190.256 146.312 130.926 1.00 41.57 488 LYS B O 1
ATOM 4818 N N . LEU B 1 187 ? 190.314 144.701 129.273 1.00 40.50 489 LEU B N 1
ATOM 4819 C CA . LEU B 1 187 ? 189.760 143.643 130.051 1.00 50.04 489 LEU B CA 1
ATOM 4820 C C . LEU B 1 187 ? 190.880 142.758 130.588 1.00 60.50 489 LEU B C 1
ATOM 4821 O O . LEU B 1 187 ? 190.766 142.174 131.661 1.00 46.66 489 LEU B O 1
ATOM 4826 N N . ILE B 1 188 ? 191.928 142.576 129.789 1.00 77.76 490 ILE B N 1
ATOM 4827 C CA . ILE B 1 188 ? 193.065 141.743 130.172 1.00 73.05 490 ILE B CA 1
ATOM 4828 C C . ILE B 1 188 ? 194.296 142.601 130.008 1.00 70.10 490 ILE B C 1
ATOM 4829 O O . ILE B 1 188 ? 194.374 143.389 129.075 1.00 65.98 490 ILE B O 1
ATOM 4834 N N . VAL B 1 189 ? 195.247 142.461 130.925 1.00 79.98 491 VAL B N 1
ATOM 4835 C CA . VAL B 1 189 ? 196.502 143.217 130.891 1.00 80.35 491 VAL B CA 1
ATOM 4836 C C . VAL B 1 189 ? 197.632 142.252 131.227 1.00 80.86 491 VAL B C 1
ATOM 4837 O O . VAL B 1 189 ? 197.752 141.787 132.350 1.00 83.04 491 VAL B O 1
ATOM 4841 N N . HIS B 1 190 ? 198.437 141.942 130.219 1.00 81.60 492 HIS B N 1
ATOM 4842 C CA . HIS B 1 190 ? 199.516 141.006 130.362 1.00 72.27 492 HIS B CA 1
ATOM 4843 C C . HIS B 1 190 ? 200.819 141.731 130.658 1.00 73.98 492 HIS B C 1
ATOM 4844 O O . HIS B 1 190 ? 201.155 142.687 129.942 1.00 85.27 492 HIS B O 1
ATOM 4851 N N . LEU B 1 191 ? 201.582 141.218 131.631 1.00 58.99 493 LEU B N 1
ATOM 4852 C CA . LEU B 1 191 ? 202.909 141.741 131.974 1.00 59.47 493 LEU B CA 1
ATOM 4853 C C . LEU B 1 191 ? 204.059 140.718 131.859 1.00 59.23 493 LEU B C 1
ATOM 4854 O O . LEU B 1 191 ? 203.880 139.552 132.186 1.00 63.65 493 LEU B O 1
ATOM 4859 N N . ASN B 1 192 ? 205.216 141.201 131.505 1.00 49.68 494 ASN B N 1
ATOM 4860 C CA . ASN B 1 192 ? 206.336 140.357 131.394 1.00 58.05 494 ASN B CA 1
ATOM 4861 C C . ASN B 1 192 ? 207.423 140.769 132.338 1.00 66.16 494 ASN B C 1
ATOM 4862 O O . ASN B 1 192 ? 207.773 141.916 132.441 1.00 60.11 494 ASN B O 1
ATOM 4867 N N . GLU B 1 193 ? 207.976 139.808 133.034 1.00 66.02 495 GLU B N 1
ATOM 4868 C CA . GLU B 1 193 ? 209.049 140.124 133.897 1.00 70.95 495 GLU B CA 1
ATOM 4869 C C . GLU B 1 193 ? 210.261 139.548 133.246 1.00 85.17 495 GLU B C 1
ATOM 4870 O O . GLU B 1 193 ? 210.259 138.404 132.869 1.00 90.43 495 GLU B O 1
ATOM 4876 N N . VAL B 1 194 ? 211.279 140.373 133.065 1.00 106.20 496 VAL B N 1
ATOM 4877 C CA . VAL B 1 194 ? 212.518 139.973 132.423 1.00 112.88 496 VAL B CA 1
ATOM 4878 C C . VAL B 1 194 ? 213.789 139.865 133.265 1.00 123.29 496 VAL B C 1
ATOM 4879 O O . VAL B 1 194 ? 214.576 138.945 133.084 1.00 134.74 496 VAL B O 1
ATOM 4883 N N . SER B 1 195 ? 214.000 140.792 134.185 1.00 126.65 497 SER B N 1
ATOM 4884 C CA . SER B 1 195 ? 215.233 140.779 134.962 1.00 122.52 497 SER B CA 1
ATOM 4885 C C . SER B 1 195 ? 215.440 139.602 135.869 1.00 119.97 497 SER B C 1
ATOM 4886 O O . SER B 1 195 ? 214.548 139.174 136.567 1.00 95.66 497 SER B O 1
ATOM 4889 N N . ALA B 1 196 ? 216.664 139.125 135.888 1.00 118.65 498 ALA B N 1
ATOM 4890 C CA . ALA B 1 196 ? 217.041 138.009 136.715 1.00 119.56 498 ALA B CA 1
ATOM 4891 C C . ALA B 1 196 ? 216.939 138.241 138.221 1.00 119.72 498 ALA B C 1
ATOM 4892 O O . ALA B 1 196 ? 216.593 137.325 138.951 1.00 116.12 498 ALA B O 1
ATOM 4894 N N . ASP B 1 197 ? 217.292 139.433 138.679 1.00 115.26 499 ASP B N 1
ATOM 4895 C CA . ASP B 1 197 ? 217.293 139.782 140.101 1.00 112.51 499 ASP B CA 1
ATOM 4896 C C . ASP B 1 197 ? 218.151 138.838 140.949 1.00 94.06 499 ASP B C 1
ATOM 4897 O O . ASP B 1 197 ? 217.670 138.182 141.860 1.00 77.38 499 ASP B O 1
ATOM 4899 N N . MET B 1 203 ? 213.452 145.503 144.778 1.00 58.50 505 MET B N 1
ATOM 4900 C CA . MET B 1 203 ? 212.650 146.699 144.591 1.00 65.29 505 MET B CA 1
ATOM 4901 C C . MET B 1 203 ? 211.559 146.515 143.548 1.00 76.36 505 MET B C 1
ATOM 4902 O O . MET B 1 203 ? 211.376 147.389 142.733 1.00 97.29 505 MET B O 1
ATOM 4904 N N . LEU B 1 204 ? 210.788 145.431 143.620 1.00 83.03 506 LEU B N 1
ATOM 4905 C CA . LEU B 1 204 ? 209.792 145.115 142.606 1.00 74.27 506 LEU B CA 1
ATOM 4906 C C . LEU B 1 204 ? 208.816 146.241 142.436 1.00 85.25 506 LEU B C 1
ATOM 4907 O O . LEU B 1 204 ? 208.177 146.659 143.370 1.00 103.33 506 LEU B O 1
ATOM 4909 N N . VAL B 1 205 ? 208.665 146.687 141.204 1.00 95.27 507 VAL B N 1
ATOM 4910 C CA . VAL B 1 205 ? 207.820 147.822 140.898 1.00 97.00 507 VAL B CA 1
ATOM 4911 C C . VAL B 1 205 ? 206.449 147.371 140.579 1.00 87.33 507 VAL B C 1
ATOM 4912 O O . VAL B 1 205 ? 205.512 148.116 140.635 1.00 79.58 507 VAL B O 1
ATOM 4916 N N . LYS B 1 206 ? 206.346 146.130 140.197 1.00 95.34 508 LYS B N 1
ATOM 4917 C CA . LYS B 1 206 ? 205.010 145.618 139.897 1.00 101.52 508 LYS B CA 1
ATOM 4918 C C . LYS B 1 206 ? 204.110 145.449 141.112 1.00 94.74 508 LYS B C 1
ATOM 4919 O O . LYS B 1 206 ? 202.941 145.124 140.949 1.00 103.12 508 LYS B O 1
ATOM 4925 N N . ASN B 1 207 ? 204.611 145.663 142.324 1.00 93.29 509 ASN B N 1
ATOM 4926 C CA . ASN B 1 207 ? 203.734 145.601 143.505 1.00 87.15 509 ASN B CA 1
ATOM 4927 C C . ASN B 1 207 ? 202.519 146.567 143.459 1.00 91.30 509 ASN B C 1
ATOM 4928 O O . ASN B 1 207 ? 201.572 146.355 144.209 1.00 114.41 509 ASN B O 1
ATOM 4933 N N . ARG B 1 208 ? 202.559 147.609 142.615 1.00 74.63 510 ARG B N 1
ATOM 4934 C CA . ARG B 1 208 ? 201.408 148.521 142.389 1.00 73.47 510 ARG B CA 1
ATOM 4935 C C . ARG B 1 208 ? 200.224 147.833 141.733 1.00 79.90 510 ARG B C 1
ATOM 4936 O O . ARG B 1 208 ? 199.064 148.204 141.954 1.00 90.80 510 ARG B O 1
ATOM 4944 N N . LEU B 1 209 ? 200.542 146.868 140.885 1.00 71.27 511 LEU B N 1
ATOM 4945 C CA . LEU B 1 209 ? 199.583 145.963 140.294 1.00 72.34 511 LEU B CA 1
ATOM 4946 C C . LEU B 1 209 ? 198.648 145.272 141.289 1.00 81.05 511 LEU B C 1
ATOM 4947 O O . LEU B 1 209 ? 197.468 145.032 140.980 1.00 70.21 511 LEU B O 1
ATOM 4952 N N . LYS B 1 210 ? 199.186 144.915 142.459 1.00 83.55 512 LYS B N 1
ATOM 4953 C CA . LYS B 1 210 ? 198.391 144.343 143.550 1.00 86.61 512 LYS B CA 1
ATOM 4954 C C . LYS B 1 210 ? 197.065 145.094 143.760 1.00 86.30 512 LYS B C 1
ATOM 4955 O O . LYS B 1 210 ? 195.989 144.484 143.730 1.00 71.76 512 LYS B O 1
ATOM 4957 N N . THR B 1 211 ? 197.154 146.418 143.879 1.00 80.21 513 THR B N 1
ATOM 4958 C CA . THR B 1 211 ? 195.977 147.279 144.034 1.00 80.97 513 THR B CA 1
ATOM 4959 C C . THR B 1 211 ? 195.113 147.407 142.757 1.00 83.14 513 THR B C 1
ATOM 4960 O O . THR B 1 211 ? 193.891 147.471 142.858 1.00 85.88 513 THR B O 1
ATOM 4964 N N . TRP B 1 212 ? 195.729 147.365 141.589 1.00 70.74 514 TRP B N 1
ATOM 4965 C CA . TRP B 1 212 ? 195.000 147.472 140.348 1.00 60.67 514 TRP B CA 1
ATOM 4966 C C . TRP B 1 212 ? 193.996 146.344 140.224 1.00 76.72 514 TRP B C 1
ATOM 4967 O O . TRP B 1 212 ? 192.879 146.517 139.766 1.00 82.87 514 TRP B O 1
ATOM 4978 N N . ILE B 1 213 ? 194.420 145.168 140.625 1.00 80.92 515 ILE B N 1
ATOM 4979 C CA . ILE B 1 213 ? 193.605 143.957 140.552 1.00 74.29 515 ILE B CA 1
ATOM 4980 C C . ILE B 1 213 ? 192.239 144.201 141.172 1.00 83.47 515 ILE B C 1
ATOM 4981 O O . ILE B 1 213 ? 191.230 143.746 140.636 1.00 104.25 515 ILE B O 1
ATOM 4986 N N . THR B 1 214 ? 192.225 144.904 142.301 1.00 85.84 516 THR B N 1
ATOM 4987 C CA . THR B 1 214 ? 191.037 145.047 143.140 1.00 95.17 516 THR B CA 1
ATOM 4988 C C . THR B 1 214 ? 190.454 146.450 143.205 1.00 97.81 516 THR B C 1
ATOM 4989 O O . THR B 1 214 ? 189.398 146.629 143.803 1.00 105.69 516 THR B O 1
ATOM 4993 N N . ASP B 1 215 ? 191.126 147.450 142.636 1.00 99.13 517 ASP B N 1
ATOM 4994 C CA . ASP B 1 215 ? 190.647 148.830 142.767 1.00 103.92 517 ASP B CA 1
ATOM 4995 C C . ASP B 1 215 ? 189.458 149.020 141.843 1.00 101.28 517 ASP B C 1
ATOM 4996 O O . ASP B 1 215 ? 189.506 148.630 140.677 1.00 97.31 517 ASP B O 1
ATOM 5001 N N . GLU B 1 216 ? 188.394 149.607 142.396 1.00 111.93 518 GLU B N 1
ATOM 5002 C CA . GLU B 1 216 ? 187.178 149.941 141.650 1.00 108.21 518 GLU B CA 1
ATOM 5003 C C . GLU B 1 216 ? 187.517 150.781 140.422 1.00 102.92 518 GLU B C 1
ATOM 5004 O O . GLU B 1 216 ? 186.931 150.555 139.370 1.00 99.05 518 GLU B O 1
ATOM 5010 N N . THR B 1 217 ? 188.441 151.744 140.574 1.00 96.54 519 THR B N 1
ATOM 5011 C CA . THR B 1 217 ? 188.792 152.708 139.509 1.00 89.42 519 THR B CA 1
ATOM 5012 C C . THR B 1 217 ? 190.284 152.998 139.394 1.00 80.21 519 THR B C 1
ATOM 5013 O O . THR B 1 217 ? 191.031 152.952 140.384 1.00 91.51 519 THR B O 1
ATOM 5017 N N . LEU B 1 218 ? 190.689 153.379 138.195 1.00 64.30 520 LEU B N 1
ATOM 5018 C CA . LEU B 1 218 ? 192.061 153.758 137.926 1.00 75.17 520 LEU B CA 1
ATOM 5019 C C . LEU B 1 218 ? 192.140 155.185 137.429 1.00 76.12 520 LEU B C 1
ATOM 5020 O O . LEU B 1 218 ? 191.178 155.694 136.867 1.00 86.52 520 LEU B O 1
ATOM 5025 N N . TYR B 1 219 ? 193.297 155.813 137.645 1.00 71.95 521 TYR B N 1
ATOM 5026 C CA . TYR B 1 219 ? 193.634 157.077 137.009 1.00 73.54 521 TYR B CA 1
ATOM 5027 C C . TYR B 1 219 ? 194.373 156.774 135.710 1.00 72.36 521 TYR B C 1
ATOM 5028 O O . TYR B 1 219 ? 195.314 155.966 135.706 1.00 66.19 521 TYR B O 1
ATOM 5037 N N . ILE B 1 220 ? 193.986 157.462 134.634 1.00 57.89 522 ILE B N 1
ATOM 5038 C CA . ILE B 1 220 ? 194.564 157.242 133.334 1.00 59.59 522 ILE B CA 1
ATOM 5039 C C . ILE B 1 220 ? 195.193 158.511 132.777 1.00 55.06 522 ILE B C 1
ATOM 5040 O O . ILE B 1 220 ? 194.521 159.399 132.213 1.00 52.40 522 ILE B O 1
ATOM 5045 N N . ASN B 1 221 ? 196.510 158.541 132.850 1.00 54.44 523 ASN B N 1
ATOM 5046 C CA . ASN B 1 221 ? 197.263 159.605 132.193 1.00 60.54 523 ASN B CA 1
ATOM 5047 C C . ASN B 1 221 ? 197.641 159.149 130.778 1.00 55.31 523 ASN B C 1
ATOM 5048 O O . ASN B 1 221 ? 198.376 158.175 130.627 1.00 46.37 523 ASN B O 1
ATOM 5053 N N . ARG B 1 222 ? 197.062 159.818 129.767 1.00 42.15 524 ARG B N 1
ATOM 5054 C CA . ARG B 1 222 ? 197.402 159.579 128.395 1.00 34.76 524 ARG B CA 1
ATOM 5055 C C . ARG B 1 222 ? 197.951 160.867 127.833 1.00 33.37 524 ARG B C 1
ATOM 5056 O O . ARG B 1 222 ? 197.686 161.963 128.370 1.00 31.27 524 ARG B O 1
ATOM 5064 N N . LYS B 1 223 ? 198.787 160.743 126.878 1.00 28.82 525 LYS B N 1
ATOM 5065 C CA . LYS B 1 223 ? 199.496 161.940 126.380 1.00 38.16 525 LYS B CA 1
ATOM 5066 C C . LYS B 1 223 ? 198.474 162.785 125.659 1.00 46.93 525 LYS B C 1
ATOM 5067 O O . LYS B 1 223 ? 197.562 162.244 125.044 1.00 55.88 525 LYS B O 1
ATOM 5073 N N . ASN B 1 224 ? 198.622 164.110 125.711 1.00 50.86 526 ASN B N 1
ATOM 5074 C CA . ASN B 1 224 ? 197.712 165.078 125.112 1.00 44.14 526 ASN B CA 1
ATOM 5075 C C . ASN B 1 224 ? 196.241 164.921 125.520 1.00 42.62 526 ASN B C 1
ATOM 5076 O O . ASN B 1 224 ? 195.341 165.527 124.877 1.00 34.23 526 ASN B O 1
ATOM 5081 N N . MET B 1 225 ? 195.984 164.140 126.589 1.00 32.14 527 MET B N 1
ATOM 5082 C CA . MET B 1 225 ? 194.639 163.977 127.138 1.00 29.84 527 MET B CA 1
ATOM 5083 C C . MET B 1 225 ? 194.676 164.436 128.570 1.00 34.90 527 MET B C 1
ATOM 5084 O O . MET B 1 225 ? 195.725 164.358 129.210 1.00 35.76 527 MET B O 1
ATOM 5089 N N . LYS B 1 226 ? 193.504 164.690 129.142 1.00 43.65 528 LYS B N 1
ATOM 5090 C CA . LYS B 1 226 ? 193.399 165.033 130.549 1.00 48.20 528 LYS B CA 1
ATOM 5091 C C . LYS B 1 226 ? 193.603 163.782 131.378 1.00 51.08 528 LYS B C 1
ATOM 5092 O O . LYS B 1 226 ? 193.246 162.675 130.919 1.00 54.87 528 LYS B O 1
ATOM 5098 N N . GLU B 1 227 ? 194.168 163.939 132.593 1.00 43.41 529 GLU B N 1
ATOM 5099 C CA . GLU B 1 227 ? 194.257 162.795 133.482 1.00 45.90 529 GLU B CA 1
ATOM 5100 C C . GLU B 1 227 ? 192.801 162.556 133.854 1.00 49.79 529 GLU B C 1
ATOM 5101 O O . GLU B 1 227 ? 192.085 163.500 134.167 1.00 53.20 529 GLU B O 1
ATOM 5107 N N . VAL B 1 228 ? 192.391 161.301 133.815 1.00 38.82 530 VAL B N 1
ATOM 5108 C CA . VAL B 1 228 ? 191.039 160.964 133.918 1.00 42.50 530 VAL B CA 1
ATOM 5109 C C . VAL B 1 228 ? 190.942 159.740 134.773 1.00 48.81 530 VAL B C 1
ATOM 5110 O O . VAL B 1 228 ? 191.765 158.849 134.664 1.00 53.72 530 VAL B O 1
ATOM 5114 N N . GLU B 1 229 ? 189.881 159.670 135.575 1.00 52.50 531 GLU B N 1
ATOM 5115 C CA . GLU B 1 229 ? 189.622 158.515 136.389 1.00 45.60 531 GLU B CA 1
ATOM 5116 C C . GLU B 1 229 ? 188.603 157.677 135.623 1.00 48.04 531 GLU B C 1
ATOM 5117 O O . GLU B 1 229 ? 187.576 158.217 135.192 1.00 40.87 531 GLU B O 1
ATOM 5123 N N . ILE B 1 230 ? 188.822 156.367 135.529 1.00 46.75 532 ILE B N 1
ATOM 5124 C CA . ILE B 1 230 ? 187.830 155.470 134.917 1.00 58.84 532 ILE B CA 1
ATOM 5125 C C . ILE B 1 230 ? 187.538 154.193 135.733 1.00 70.62 532 ILE B C 1
ATOM 5126 O O . ILE B 1 230 ? 188.371 153.749 136.510 1.00 74.82 532 ILE B O 1
ATOM 5131 N N . LYS B 1 231 ? 186.340 153.626 135.523 1.00 81.68 533 LYS B N 1
ATOM 5132 C CA . LYS B 1 231 ? 185.966 152.331 136.094 1.00 86.04 533 LYS B CA 1
ATOM 5133 C C . LYS B 1 231 ? 186.944 151.303 135.575 1.00 85.91 533 LYS B C 1
ATOM 5134 O O . LYS B 1 231 ? 187.261 151.307 134.378 1.00 67.61 533 LYS B O 1
ATOM 5140 N N . ASN B 1 232 ? 187.394 150.434 136.484 1.00 86.20 534 ASN B N 1
ATOM 5141 C CA . ASN B 1 232 ? 188.430 149.432 136.209 1.00 80.13 534 ASN B CA 1
ATOM 5142 C C . ASN B 1 232 ? 187.850 148.088 135.774 1.00 88.12 534 ASN B C 1
ATOM 5143 O O . ASN B 1 232 ? 187.126 147.451 136.547 1.00 99.81 534 ASN B O 1
ATOM 5148 N N . PHE B 1 233 ? 188.219 147.648 134.566 1.00 84.03 535 PHE B N 1
ATOM 5149 C CA . PHE B 1 233 ? 187.840 146.336 134.046 1.00 79.24 535 PHE B CA 1
ATOM 5150 C C . PHE B 1 233 ? 189.037 145.435 133.828 1.00 78.46 535 PHE B C 1
ATOM 5151 O O . PHE B 1 233 ? 188.946 144.431 133.127 1.00 87.17 535 PHE B O 1
ATOM 5159 N N . CYS B 1 234 ? 190.146 145.742 134.493 1.00 76.19 536 CYS B N 1
ATOM 5160 C CA . CYS B 1 234 ? 191.369 145.033 134.247 1.00 66.65 536 CYS B CA 1
ATOM 5161 C C . CYS B 1 234 ? 191.449 143.693 134.962 1.00 86.02 536 CYS B C 1
ATOM 5162 O O . CYS B 1 234 ? 190.947 143.499 136.080 1.00 98.22 536 CYS B O 1
ATOM 5165 N N . ASN B 1 235 ? 192.092 142.758 134.266 1.00 98.33 537 ASN B N 1
ATOM 5166 C CA . ASN B 1 235 ? 192.403 141.445 134.780 1.00 88.63 537 ASN B CA 1
ATOM 5167 C C . ASN B 1 235 ? 193.820 141.193 134.338 1.00 81.20 537 ASN B C 1
ATOM 5168 O O . ASN B 1 235 ? 194.173 141.536 133.201 1.00 87.76 537 ASN B O 1
ATOM 5173 N N . PHE B 1 236 ? 194.634 140.628 135.233 1.00 69.87 538 PHE B N 1
ATOM 5174 C CA . PHE B 1 236 ? 196.090 140.623 135.058 1.00 55.79 538 PHE B CA 1
ATOM 5175 C C . PHE B 1 236 ? 196.729 139.247 134.984 1.00 45.79 538 PHE B C 1
ATOM 5176 O O . PHE B 1 236 ? 196.493 138.381 135.830 1.00 48.75 538 PHE B O 1
ATOM 5184 N N . ILE B 1 237 ? 197.485 139.028 133.916 1.00 39.61 539 ILE B N 1
ATOM 5185 C CA . ILE B 1 237 ? 198.296 137.816 133.721 1.00 31.62 539 ILE B CA 1
ATOM 5186 C C . ILE B 1 237 ? 199.721 138.322 133.749 1.00 38.80 539 ILE B C 1
ATOM 5187 O O . ILE B 1 237 ? 199.988 139.446 133.274 1.00 48.23 539 ILE B O 1
ATOM 5192 N N . ILE B 1 238 ? 200.631 137.545 134.330 1.00 34.55 540 ILE B N 1
ATOM 5193 C CA . ILE B 1 238 ? 202.033 137.924 134.369 1.00 39.53 540 ILE B CA 1
ATOM 5194 C C . ILE B 1 238 ? 202.883 136.737 133.974 1.00 43.93 540 ILE B C 1
ATOM 5195 O O . ILE B 1 238 ? 202.875 135.723 134.676 1.00 56.34 540 ILE B O 1
ATOM 5200 N N . ASN B 1 239 ? 203.593 136.862 132.887 1.00 42.45 541 ASN B N 1
ATOM 5201 C CA . ASN B 1 239 ? 204.489 135.832 132.519 1.00 43.29 541 ASN B CA 1
ATOM 5202 C C . ASN B 1 239 ? 205.763 136.223 133.167 1.00 52.43 541 ASN B C 1
ATOM 5203 O O . ASN B 1 239 ? 206.152 137.353 133.195 1.00 45.02 541 ASN B O 1
ATOM 5208 N N . SER B 1 240 ? 206.404 135.260 133.758 1.00 60.50 542 SER B N 1
ATOM 5209 C CA . SER B 1 240 ? 207.649 135.523 134.395 1.00 70.52 542 SER B CA 1
ATOM 5210 C C . SER B 1 240 ? 208.623 134.448 134.069 1.00 82.53 542 SER B C 1
ATOM 5211 O O . SER B 1 240 ? 208.272 133.428 133.533 1.00 89.55 542 SER B O 1
ATOM 5214 N N . ASN B 1 241 ? 209.880 134.666 134.388 1.00 86.41 543 ASN B N 1
ATOM 5215 C CA . ASN B 1 241 ? 210.864 133.669 134.083 1.00 79.56 543 ASN B CA 1
ATOM 5216 C C . ASN B 1 241 ? 210.972 132.838 135.322 1.00 90.44 543 ASN B C 1
ATOM 5217 O O . ASN B 1 241 ? 210.097 132.072 135.637 1.00 80.41 543 ASN B O 1
ATOM 5219 N N . GLU B 1 242 ? 212.099 132.918 135.983 1.00 89.09 544 GLU B N 1
ATOM 5220 C CA . GLU B 1 242 ? 212.253 132.268 137.257 1.00 85.55 544 GLU B CA 1
ATOM 5221 C C . GLU B 1 242 ? 212.294 133.321 138.369 1.00 88.89 544 GLU B C 1
ATOM 5222 O O . GLU B 1 242 ? 212.407 132.995 139.538 1.00 70.33 544 GLU B O 1
ATOM 5224 N N . THR B 1 243 ? 212.182 134.584 137.976 1.00 89.51 545 THR B N 1
ATOM 5225 C CA . THR B 1 243 ? 212.237 135.714 138.841 1.00 88.89 545 THR B CA 1
ATOM 5226 C C . THR B 1 243 ? 210.879 135.985 139.354 1.00 93.43 545 THR B C 1
ATOM 5227 O O . THR B 1 243 ? 209.980 136.151 138.589 1.00 106.19 545 THR B O 1
ATOM 5231 N N . ILE B 1 244 ? 210.720 136.052 140.654 1.00 85.06 546 ILE B N 1
ATOM 5232 C CA . ILE B 1 244 ? 209.426 136.355 141.176 1.00 84.43 546 ILE B CA 1
ATOM 5233 C C . ILE B 1 244 ? 209.153 137.773 140.795 1.00 84.03 546 ILE B C 1
ATOM 5234 O O . ILE B 1 244 ? 209.979 138.620 140.970 1.00 110.51 546 ILE B O 1
ATOM 5239 N N . PRO B 1 245 ? 207.973 138.059 140.319 1.00 72.77 547 PRO B N 1
ATOM 5240 C CA . PRO B 1 245 ? 207.639 139.439 139.917 1.00 70.76 547 PRO B CA 1
ATOM 5241 C C . PRO B 1 245 ? 207.048 140.362 140.999 1.00 77.52 547 PRO B C 1
ATOM 5242 O O . PRO B 1 245 ? 207.164 141.589 140.893 1.00 78.11 547 PRO B O 1
ATOM 5246 N N . VAL B 1 246 ? 206.399 139.771 142.002 1.00 77.89 548 VAL B N 1
ATOM 5247 C CA . VAL B 1 246 ? 205.604 140.507 142.980 1.00 85.84 548 VAL B CA 1
ATOM 5248 C C . VAL B 1 246 ? 205.851 139.883 144.364 1.00 100.24 548 VAL B C 1
ATOM 5249 O O . VAL B 1 246 ? 205.961 138.652 144.481 1.00 121.45 548 VAL B O 1
ATOM 5253 N N . ASP B 1 247 ? 205.948 140.726 145.396 1.00 87.00 549 ASP B N 1
ATOM 5254 C CA . ASP B 1 247 ? 206.063 140.247 146.778 1.00 77.17 549 ASP B CA 1
ATOM 5255 C C . ASP B 1 247 ? 204.737 139.584 147.197 1.00 78.21 549 ASP B C 1
ATOM 5256 O O . ASP B 1 247 ? 203.734 140.273 147.364 1.00 82.84 549 ASP B O 1
ATOM 5261 N N . ILE B 1 248 ? 204.736 138.258 147.363 1.00 78.36 550 ILE B N 1
ATOM 5262 C CA . ILE B 1 248 ? 203.524 137.500 147.734 1.00 74.63 550 ILE B CA 1
ATOM 5263 C C . ILE B 1 248 ? 203.461 137.267 149.242 1.00 77.77 550 ILE B C 1
ATOM 5264 O O . ILE B 1 248 ? 204.308 136.565 149.799 1.00 82.76 550 ILE B O 1
ATOM 5269 N N . GLU B 1 249 ? 202.450 137.861 149.888 1.00 85.24 551 GLU B N 1
ATOM 5270 C CA . GLU B 1 249 ? 202.187 137.685 151.346 1.00 92.41 551 GLU B CA 1
ATOM 5271 C C . GLU B 1 249 ? 201.777 136.218 151.588 1.00 99.40 551 GLU B C 1
ATOM 5272 O O . GLU B 1 249 ? 201.191 135.598 150.707 1.00 98.35 551 GLU B O 1
ATOM 5275 N N . ASP B 1 250 ? 202.078 135.665 152.760 1.00 101.11 552 ASP B N 1
ATOM 5276 C CA . ASP B 1 250 ? 201.685 134.274 153.072 1.00 106.92 552 ASP B CA 1
ATOM 5277 C C . ASP B 1 250 ? 200.200 134.003 152.766 1.00 99.42 552 ASP B C 1
ATOM 5278 O O . ASP B 1 250 ? 199.855 133.084 152.033 1.00 90.36 552 ASP B O 1
ATOM 5283 N N . SER B 1 251 ? 199.359 134.865 153.316 1.00 86.87 553 SER B N 1
ATOM 5284 C CA . SER B 1 251 ? 197.919 134.714 153.351 1.00 84.14 553 SER B CA 1
ATOM 5285 C C . SER B 1 251 ? 197.249 135.395 152.160 1.00 85.01 553 SER B C 1
ATOM 5286 O O . SER B 1 251 ? 196.274 136.125 152.337 1.00 74.69 553 SER B O 1
ATOM 5289 N N . ASP B 1 252 ? 197.745 135.134 150.954 1.00 84.57 554 ASP B N 1
ATOM 5290 C CA . ASP B 1 252 ? 197.414 135.956 149.780 1.00 91.66 554 ASP B CA 1
ATOM 5291 C C . ASP B 1 252 ? 196.180 135.480 149.036 1.00 89.41 554 ASP B C 1
ATOM 5292 O O . ASP B 1 252 ? 196.032 134.289 148.791 1.00 101.64 554 ASP B O 1
ATOM 5297 N N . ARG B 1 253 ? 195.341 136.432 148.628 1.00 88.29 555 ARG B N 1
ATOM 5298 C CA . ARG B 1 253 ? 194.076 136.157 147.939 1.00 84.41 555 ARG B CA 1
ATOM 5299 C C . ARG B 1 253 ? 194.012 136.663 146.490 1.00 65.68 555 ARG B C 1
ATOM 5300 O O . ARG B 1 253 ? 193.019 136.442 145.830 1.00 45.69 555 ARG B O 1
ATOM 5308 N N . ARG B 1 254 ? 195.076 137.287 145.974 1.00 75.06 556 ARG B N 1
ATOM 5309 C CA . ARG B 1 254 ? 195.077 137.872 144.610 1.00 69.92 556 ARG B CA 1
ATOM 5310 C C . ARG B 1 254 ? 195.744 136.994 143.535 1.00 69.73 556 ARG B C 1
ATOM 5311 O O . ARG B 1 254 ? 195.318 136.993 142.363 1.00 85.36 556 ARG B O 1
ATOM 5319 N N . PHE B 1 255 ? 196.756 136.216 143.904 1.00 60.26 557 PHE B N 1
ATOM 5320 C CA . PHE B 1 255 ? 197.583 135.550 142.892 1.00 61.66 557 PHE B CA 1
ATOM 5321 C C . PHE B 1 255 ? 197.449 134.041 142.869 1.00 51.24 557 PHE B C 1
ATOM 5322 O O . PHE B 1 255 ? 197.667 133.373 143.872 1.00 76.87 557 PHE B O 1
ATOM 5330 N N . ASN B 1 256 ? 197.075 133.509 141.724 1.00 36.36 558 ASN B N 1
ATOM 5331 C CA . ASN B 1 256 ? 197.317 132.122 141.414 1.00 36.47 558 ASN B CA 1
ATOM 5332 C C . ASN B 1 256 ? 198.664 132.048 140.697 1.00 33.67 558 ASN B C 1
ATOM 5333 O O . ASN B 1 256 ? 198.972 132.862 139.834 1.00 23.93 558 ASN B O 1
ATOM 5338 N N . VAL B 1 257 ? 199.463 131.061 141.057 1.00 32.68 559 VAL B N 1
ATOM 5339 C CA . VAL B 1 257 ? 200.797 130.903 140.489 1.00 33.32 559 VAL B CA 1
ATOM 5340 C C . VAL B 1 257 ? 200.944 129.486 139.943 1.00 39.94 559 VAL B C 1
ATOM 5341 O O . VAL B 1 257 ? 200.491 128.516 140.566 1.00 56.12 559 VAL B O 1
ATOM 5345 N N . ILE B 1 258 ? 201.513 129.394 138.763 1.00 40.77 560 ILE B N 1
ATOM 5346 C CA . ILE B 1 258 ? 201.498 128.186 137.976 1.00 48.12 560 ILE B CA 1
ATOM 5347 C C . ILE B 1 258 ? 202.912 128.105 137.380 1.00 50.68 560 ILE B C 1
ATOM 5348 O O . ILE B 1 258 ? 203.235 128.856 136.449 1.00 40.50 560 ILE B O 1
ATOM 5353 N N . GLU B 1 259 ? 203.745 127.233 137.942 1.00 48.77 561 GLU B N 1
ATOM 5354 C CA . GLU B 1 259 ? 205.031 126.957 137.356 1.00 58.89 561 GLU B CA 1
ATOM 5355 C C . GLU B 1 259 ? 204.792 125.994 136.210 1.00 71.89 561 GLU B C 1
ATOM 5356 O O . GLU B 1 259 ? 204.098 124.985 136.359 1.00 79.02 561 GLU B O 1
ATOM 5362 N N . CYS B 1 260 ? 205.393 126.293 135.074 1.00 87.39 562 CYS B N 1
ATOM 5363 C CA . CYS B 1 260 ? 205.296 125.464 133.930 1.00 94.31 562 CYS B CA 1
ATOM 5364 C C . CYS B 1 260 ? 206.684 125.302 133.335 1.00 75.14 562 CYS B C 1
ATOM 5365 O O . CYS B 1 260 ? 207.278 126.285 132.932 1.00 74.46 562 CYS B O 1
ATOM 5368 N N . ASN B 1 261 ? 207.246 124.092 133.370 1.00 75.87 563 ASN B N 1
ATOM 5369 C CA . ASN B 1 261 ? 208.567 123.808 132.748 1.00 82.41 563 ASN B CA 1
ATOM 5370 C C . ASN B 1 261 ? 208.486 122.727 131.661 1.00 86.36 563 ASN B C 1
ATOM 5371 O O . ASN B 1 261 ? 209.522 122.236 131.198 1.00 78.69 563 ASN B O 1
ATOM 5376 N N . ASN B 1 262 ? 207.262 122.397 131.221 1.00 96.76 564 ASN B N 1
ATOM 5377 C CA . ASN B 1 262 ? 207.065 121.502 130.067 1.00 89.89 564 ASN B CA 1
ATOM 5378 C C . ASN B 1 262 ? 207.309 122.286 128.791 1.00 84.25 564 ASN B C 1
ATOM 5379 O O . ASN B 1 262 ? 206.393 122.925 128.256 1.00 91.02 564 ASN B O 1
ATOM 5384 N N . VAL B 1 263 ? 208.547 122.274 128.310 1.00 71.50 565 VAL B N 1
ATOM 5385 C CA . VAL B 1 263 ? 208.845 122.892 127.018 1.00 71.46 565 VAL B CA 1
ATOM 5386 C C . VAL B 1 263 ? 208.006 122.179 125.957 1.00 65.13 565 VAL B C 1
ATOM 5387 O O . VAL B 1 263 ? 207.907 120.956 125.985 1.00 51.00 565 VAL B O 1
ATOM 5391 N N . LEU B 1 264 ? 207.401 122.964 125.057 1.00 61.67 566 LEU B N 1
ATOM 5392 C CA . LEU B 1 264 ? 206.562 122.432 123.981 1.00 55.25 566 LEU B CA 1
ATOM 5393 C C . LEU B 1 264 ? 207.353 121.596 122.960 1.00 70.99 566 LEU B C 1
ATOM 5394 O O . LEU B 1 264 ? 206.884 120.550 122.529 1.00 90.19 566 LEU B O 1
ATOM 5399 N N . LYS B 1 265 ? 208.531 122.073 122.556 1.00 73.61 567 LYS B N 1
ATOM 5400 C CA . LYS B 1 265 ? 209.367 121.361 121.570 1.00 74.53 567 LYS B CA 1
ATOM 5401 C C . LYS B 1 265 ? 209.883 120.009 122.051 1.00 68.82 567 LYS B C 1
ATOM 5402 O O . LYS B 1 265 ? 210.483 119.280 121.252 1.00 70.87 567 LYS B O 1
ATOM 5408 N N . GLU B 1 266 ? 209.703 119.700 123.346 1.00 63.46 568 GLU B N 1
ATOM 5409 C CA . GLU B 1 266 ? 210.060 118.387 123.926 1.00 64.83 568 GLU B CA 1
ATOM 5410 C C . GLU B 1 266 ? 208.864 117.457 124.086 1.00 65.80 568 GLU B C 1
ATOM 5411 O O . GLU B 1 266 ? 209.006 116.360 124.643 1.00 62.77 568 GLU B O 1
ATOM 5417 N N . GLN B 1 267 ? 207.700 117.844 123.557 1.00 64.06 569 GLN B N 1
ATOM 5418 C CA . GLN B 1 267 ? 206.524 116.956 123.577 1.00 60.51 569 GLN B CA 1
ATOM 5419 C C . GLN B 1 267 ? 206.474 116.127 122.299 1.00 60.80 569 GLN B C 1
ATOM 5420 O O . GLN B 1 267 ? 207.068 116.512 121.275 1.00 45.25 569 GLN B O 1
ATOM 5426 N N . GLU B 1 268 ? 205.681 115.045 122.344 1.00 67.56 570 GLU B N 1
ATOM 5427 C CA . GLU B 1 268 ? 205.342 114.229 121.140 1.00 65.57 570 GLU B CA 1
ATOM 5428 C C . GLU B 1 268 ? 204.559 115.083 120.157 1.00 66.69 570 GLU B C 1
ATOM 5429 O O . GLU B 1 268 ? 205.027 115.356 119.056 1.00 51.21 570 GLU B O 1
ATOM 5435 N N . TRP B 1 269 ? 203.408 115.583 120.620 1.00 85.13 571 TRP B N 1
ATOM 5436 C CA . TRP B 1 269 ? 202.436 116.296 119.770 1.00 105.55 571 TRP B CA 1
ATOM 5437 C C . TRP B 1 269 ? 202.927 117.548 119.021 1.00 111.94 571 TRP B C 1
ATOM 5438 O O . TRP B 1 269 ? 202.264 117.987 118.082 1.00 119.53 571 TRP B O 1
ATOM 5449 N N . TRP B 1 270 ? 204.060 118.119 119.427 1.00 114.18 572 TRP B N 1
ATOM 5450 C CA . TRP B 1 270 ? 204.550 119.342 118.812 1.00 115.34 572 TRP B CA 1
ATOM 5451 C C . TRP B 1 270 ? 205.149 119.098 117.416 1.00 114.68 572 TRP B C 1
ATOM 5452 O O . TRP B 1 270 ? 206.201 118.466 117.282 1.00 109.30 572 TRP B O 1
ATOM 5463 N N . THR B 1 271 ? 204.433 119.577 116.396 1.00 113.28 573 THR B N 1
ATOM 5464 C CA . THR B 1 271 ? 204.946 119.746 115.027 1.00 112.59 573 THR B CA 1
ATOM 5465 C C . THR B 1 271 ? 205.417 121.200 114.855 1.00 116.53 573 THR B C 1
ATOM 5466 O O . THR B 1 271 ? 205.276 122.014 115.782 1.00 119.40 573 THR B O 1
ATOM 5470 N N . THR B 1 272 ? 205.954 121.535 113.677 1.00 104.12 574 THR B N 1
ATOM 5471 C CA . THR B 1 272 ? 206.235 122.941 113.337 1.00 97.59 574 THR B CA 1
ATOM 5472 C C . THR B 1 272 ? 204.932 123.748 113.286 1.00 96.47 574 THR B C 1
ATOM 5473 O O . THR B 1 272 ? 204.772 124.746 114.009 1.00 72.98 574 THR B O 1
ATOM 5477 N N . GLU B 1 273 ? 203.990 123.276 112.465 1.00 94.98 575 GLU B N 1
ATOM 5478 C CA . GLU B 1 273 ? 202.724 123.990 112.237 1.00 93.64 575 GLU B CA 1
ATOM 5479 C C . GLU B 1 273 ? 201.845 124.099 113.487 1.00 106.73 575 GLU B C 1
ATOM 5480 O O . GLU B 1 273 ? 200.868 124.855 113.457 1.00 120.79 575 GLU B O 1
ATOM 5486 N N . SER B 1 274 ? 202.153 123.338 114.549 1.00 103.82 576 SER B N 1
ATOM 5487 C CA . SER B 1 274 ? 201.480 123.491 115.843 1.00 106.92 576 SER B CA 1
ATOM 5488 C C . SER B 1 274 ? 201.398 124.946 116.309 1.00 108.82 576 SER B C 1
ATOM 5489 O O . SER B 1 274 ? 200.298 125.434 116.529 1.00 121.54 576 SER B O 1
ATOM 5492 N N . TYR B 1 275 ? 202.526 125.658 116.405 1.00 101.04 577 TYR B N 1
ATOM 5493 C CA . TYR B 1 275 ? 202.483 127.069 116.844 1.00 106.27 577 TYR B CA 1
ATOM 5494 C C . TYR B 1 275 ? 201.363 127.860 116.156 1.00 106.20 577 TYR B C 1
ATOM 5495 O O . TYR B 1 275 ? 200.459 128.404 116.811 1.00 92.64 577 TYR B O 1
ATOM 5504 N N . GLN B 1 276 ? 201.426 127.880 114.829 1.00 105.59 578 GLN B N 1
ATOM 5505 C CA . GLN B 1 276 ? 200.452 128.581 114.007 1.00 92.76 578 GLN B CA 1
ATOM 5506 C C . GLN B 1 276 ? 199.043 127.960 114.122 1.00 89.18 578 GLN B C 1
ATOM 5507 O O . GLN B 1 276 ? 198.059 128.698 114.266 1.00 82.37 578 GLN B O 1
ATOM 5513 N N . GLU B 1 277 ? 198.952 126.629 114.046 1.00 82.17 579 GLU B N 1
ATOM 5514 C CA . GLU B 1 277 ? 197.658 125.909 114.159 1.00 93.43 579 GLU B CA 1
ATOM 5515 C C . GLU B 1 277 ? 196.855 126.378 115.365 1.00 85.08 579 GLU B C 1
ATOM 5516 O O . GLU B 1 277 ? 195.645 126.641 115.270 1.00 64.85 579 GLU B O 1
ATOM 5522 N N . ILE B 1 278 ? 197.566 126.482 116.485 1.00 71.00 580 ILE B N 1
ATOM 5523 C CA . ILE B 1 278 ? 196.983 126.933 117.747 1.00 69.99 580 ILE B CA 1
ATOM 5524 C C . ILE B 1 278 ? 196.281 128.291 117.541 1.00 67.93 580 ILE B C 1
ATOM 5525 O O . ILE B 1 278 ? 195.129 128.457 117.925 1.00 63.02 580 ILE B O 1
ATOM 5530 N N . LEU B 1 279 ? 196.980 129.226 116.896 1.00 80.39 581 LEU B N 1
ATOM 5531 C CA . LEU B 1 279 ? 196.479 130.596 116.691 1.00 85.33 581 LEU B CA 1
ATOM 5532 C C . LEU B 1 279 ? 195.287 130.656 115.717 1.00 94.95 581 LEU B C 1
ATOM 5533 O O . LEU B 1 279 ? 194.323 131.402 115.945 1.00 99.56 581 LEU B O 1
ATOM 5538 N N . ASN B 1 280 ? 195.327 129.833 114.670 1.00 96.13 582 ASN B N 1
ATOM 5539 C CA . ASN B 1 280 ? 194.178 129.673 113.767 1.00 92.66 582 ASN B CA 1
ATOM 5540 C C . ASN B 1 280 ? 192.906 129.144 114.461 1.00 101.13 582 ASN B C 1
ATOM 5541 O O . ASN B 1 280 ? 191.797 129.407 113.983 1.00 107.36 582 ASN B O 1
ATOM 5546 N N . ASN B 1 281 ? 193.068 128.414 115.573 1.00 88.76 583 ASN B N 1
ATOM 5547 C CA . ASN B 1 281 ? 191.941 127.954 116.401 1.00 83.75 583 ASN B CA 1
ATOM 5548 C C . ASN B 1 281 ? 191.462 128.946 117.476 1.00 92.78 583 ASN B C 1
ATOM 5549 O O . ASN B 1 281 ? 190.633 128.594 118.321 1.00 84.69 583 ASN B O 1
ATOM 5554 N N . ALA B 1 282 ? 191.964 130.180 117.431 1.00 91.73 584 ALA B N 1
ATOM 5555 C CA . ALA B 1 282 ? 191.482 131.244 118.298 1.00 86.97 584 ALA B CA 1
ATOM 5556 C C . ALA B 1 282 ? 189.959 131.285 118.314 1.00 89.63 584 ALA B C 1
ATOM 5557 O O . ALA B 1 282 ? 189.366 131.250 119.387 1.00 84.27 584 ALA B O 1
ATOM 5559 N N . GLU B 1 283 ? 189.335 131.309 117.129 1.00 100.22 585 GLU B N 1
ATOM 5560 C CA . GLU B 1 283 ? 187.859 131.306 117.016 1.00 101.57 585 GLU B CA 1
ATOM 5561 C C . GLU B 1 283 ? 187.269 130.117 117.744 1.00 103.98 585 GLU B C 1
ATOM 5562 O O . GLU B 1 283 ? 186.354 130.285 118.537 1.00 109.76 585 GLU B O 1
ATOM 5568 N N . GLY B 1 284 ? 187.818 128.928 117.495 1.00 116.36 586 GLY B N 1
ATOM 5569 C CA . GLY B 1 284 ? 187.414 127.721 118.222 1.00 123.14 586 GLY B CA 1
ATOM 5570 C C . GLY B 1 284 ? 187.442 127.915 119.735 1.00 131.43 586 GLY B C 1
ATOM 5571 O O . GLY B 1 284 ? 186.448 127.670 120.423 1.00 114.90 586 GLY B O 1
ATOM 5572 N N . PHE B 1 285 ? 188.571 128.408 120.248 1.00 132.26 587 PHE B N 1
ATOM 5573 C CA . PHE B 1 285 ? 188.732 128.623 121.691 1.00 120.26 587 PHE B CA 1
ATOM 5574 C C . PHE B 1 285 ? 187.824 129.728 122.216 1.00 116.95 587 PHE B C 1
ATOM 5575 O O . PHE B 1 285 ? 187.354 129.641 123.345 1.00 121.66 587 PHE B O 1
ATOM 5583 N N . ALA B 1 286 ? 187.585 130.759 121.408 1.00 110.40 588 ALA B N 1
ATOM 5584 C CA . ALA B 1 286 ? 186.572 131.766 121.737 1.00 115.39 588 ALA B CA 1
ATOM 5585 C C . ALA B 1 286 ? 185.215 131.104 121.917 1.00 119.91 588 ALA B C 1
ATOM 5586 O O . ALA B 1 286 ? 184.546 131.291 122.938 1.00 111.96 588 ALA B O 1
ATOM 5588 N N . LYS B 1 287 ? 184.825 130.325 120.909 1.00 123.98 589 LYS B N 1
ATOM 5589 C CA . LYS B 1 287 ? 183.535 129.622 120.892 1.00 125.31 589 LYS B CA 1
ATOM 5590 C C . LYS B 1 287 ? 183.344 128.809 122.168 1.00 111.40 589 LYS B C 1
ATOM 5591 O O . LYS B 1 287 ? 182.291 128.906 122.818 1.00 87.52 589 LYS B O 1
ATOM 5597 N N . TYR B 1 288 ? 184.388 128.050 122.514 1.00 105.54 590 TYR B N 1
ATOM 5598 C CA . TYR B 1 288 ? 184.440 127.252 123.747 1.00 101.45 590 TYR B CA 1
ATOM 5599 C C . TYR B 1 288 ? 184.192 128.087 125.000 1.00 102.86 590 TYR B C 1
ATOM 5600 O O . TYR B 1 288 ? 183.336 127.746 125.821 1.00 95.42 590 TYR B O 1
ATOM 5609 N N . LEU B 1 289 ? 184.967 129.166 125.136 1.00 104.58 591 LEU B N 1
ATOM 5610 C CA . LEU B 1 289 ? 184.845 130.104 126.263 1.00 106.94 591 LEU B CA 1
ATOM 5611 C C . LEU B 1 289 ? 183.451 130.694 126.401 1.00 101.53 591 LEU B C 1
ATOM 5612 O O . LEU B 1 289 ? 182.966 130.875 127.511 1.00 96.00 591 LEU B O 1
ATOM 5617 N N . ALA B 1 290 ? 182.840 131.014 125.261 1.00 107.14 592 ALA B N 1
ATOM 5618 C CA . ALA B 1 290 ? 181.483 131.555 125.207 1.00 108.06 592 ALA B CA 1
ATOM 5619 C C . ALA B 1 290 ? 180.452 130.570 125.732 1.00 107.71 592 ALA B C 1
ATOM 5620 O O . ALA B 1 290 ? 179.452 130.974 126.326 1.00 110.96 592 ALA B O 1
ATOM 5622 N N . GLY B 1 291 ? 180.694 129.285 125.480 1.00 99.15 593 GLY B N 1
ATOM 5623 C CA . GLY B 1 291 ? 179.815 128.221 125.940 1.00 92.14 593 GLY B CA 1
ATOM 5624 C C . GLY B 1 291 ? 180.080 127.648 127.317 1.00 86.30 593 GLY B C 1
ATOM 5625 O O . GLY B 1 291 ? 179.437 126.679 127.692 1.00 77.06 593 GLY B O 1
ATOM 5626 N N . ILE B 1 292 ? 180.989 128.227 128.100 1.00 96.91 594 ILE B N 1
ATOM 5627 C CA . ILE B 1 292 ? 181.185 127.740 129.487 1.00 99.16 594 ILE B CA 1
ATOM 5628 C C . ILE B 1 292 ? 179.975 128.147 130.327 1.00 95.19 594 ILE B C 1
ATOM 5629 O O . ILE B 1 292 ? 179.360 129.196 130.072 1.00 97.16 594 ILE B O 1
ATOM 5634 N N . LYS B 1 293 ? 179.627 127.302 131.290 1.00 96.89 595 LYS B N 1
ATOM 5635 C CA . LYS B 1 293 ? 178.659 127.655 132.323 1.00 111.87 595 LYS B CA 1
ATOM 5636 C C . LYS B 1 293 ? 179.468 128.082 133.535 1.00 103.31 595 LYS B C 1
ATOM 5637 O O . LYS B 1 293 ? 180.084 127.254 134.212 1.00 97.04 595 LYS B O 1
ATOM 5643 N N . VAL B 1 294 ? 179.448 129.379 133.808 1.00 99.47 596 VAL B N 1
ATOM 5644 C CA . VAL B 1 294 ? 180.394 129.982 134.736 1.00 107.43 596 VAL B CA 1
ATOM 5645 C C . VAL B 1 294 ? 179.948 129.835 136.198 1.00 109.85 596 VAL B C 1
ATOM 5646 O O . VAL B 1 294 ? 178.910 130.367 136.596 1.00 120.60 596 VAL B O 1
ATOM 5650 N N . ASP B 1 295 ? 180.723 129.079 136.973 1.00 98.29 597 ASP B N 1
ATOM 5651 C CA . ASP B 1 295 ? 180.645 129.120 138.427 1.00 101.70 597 ASP B CA 1
ATOM 5652 C C . ASP B 1 295 ? 181.188 130.489 138.847 1.00 109.62 597 ASP B C 1
ATOM 5653 O O . ASP B 1 295 ? 182.378 130.746 138.704 1.00 121.36 597 ASP B O 1
ATOM 5658 N N . ARG B 1 296 ? 180.317 131.363 139.344 1.00 101.04 598 ARG B N 1
ATOM 5659 C CA . ARG B 1 296 ? 180.720 132.713 139.723 1.00 101.67 598 ARG B CA 1
ATOM 5660 C C . ARG B 1 296 ? 181.558 132.745 141.012 1.00 109.16 598 ARG B C 1
ATOM 5661 O O . ARG B 1 296 ? 182.364 133.645 141.197 1.00 108.96 598 ARG B O 1
ATOM 5669 N N . SER B 1 297 ? 181.379 131.764 141.897 1.00 117.12 599 SER B N 1
ATOM 5670 C CA . SER B 1 297 ? 182.143 131.702 143.161 1.00 115.94 599 SER B CA 1
ATOM 5671 C C . SER B 1 297 ? 183.603 131.258 142.990 1.00 109.40 599 SER B C 1
ATOM 5672 O O . SER B 1 297 ? 184.429 131.570 143.840 1.00 111.76 599 SER B O 1
ATOM 5675 N N . LYS B 1 298 ? 183.892 130.508 141.921 1.00 111.98 600 LYS B N 1
ATOM 5676 C CA . LYS B 1 298 ? 185.236 129.962 141.642 1.00 111.72 600 LYS B CA 1
ATOM 5677 C C . LYS B 1 298 ? 186.145 130.933 140.870 1.00 120.27 600 LYS B C 1
ATOM 5678 O O . LYS B 1 298 ? 187.341 130.673 140.693 1.00 124.25 600 LYS B O 1
ATOM 5684 N N . VAL B 1 299 ? 185.579 132.028 140.368 1.00 116.47 601 VAL B N 1
ATOM 5685 C CA . VAL B 1 299 ? 186.339 132.988 139.567 1.00 108.77 601 VAL B CA 1
ATOM 5686 C C . VAL B 1 299 ? 187.480 133.533 140.409 1.00 103.40 601 VAL B C 1
ATOM 5687 O O . VAL B 1 299 ? 188.676 133.335 140.100 1.00 107.54 601 VAL B O 1
ATOM 5691 N N . ASN B 1 300 ? 187.086 134.154 141.515 1.00 91.28 602 ASN B N 1
ATOM 5692 C CA . ASN B 1 300 ? 188.028 134.780 142.433 1.00 91.20 602 ASN B CA 1
ATOM 5693 C C . ASN B 1 300 ? 188.588 133.804 143.481 1.00 79.61 602 ASN B C 1
ATOM 5694 O O . ASN B 1 300 ? 188.967 134.220 144.589 1.00 49.50 602 ASN B O 1
ATOM 5699 N N . GLU B 1 301 ? 188.641 132.514 143.136 1.00 73.78 603 GLU B N 1
ATOM 5700 C CA . GLU B 1 301 ? 189.273 131.521 143.996 1.00 86.84 603 GLU B CA 1
ATOM 5701 C C . GLU B 1 301 ? 190.768 131.454 143.668 1.00 83.69 603 GLU B C 1
ATOM 5702 O O . GLU B 1 301 ? 191.159 131.542 142.503 1.00 72.06 603 GLU B O 1
ATOM 5708 N N . VAL B 1 302 ? 191.587 131.302 144.710 1.00 78.55 604 VAL B N 1
ATOM 5709 C CA . VAL B 1 302 ? 193.024 131.100 144.553 1.00 73.52 604 VAL B CA 1
ATOM 5710 C C . VAL B 1 302 ? 193.437 129.850 145.303 1.00 78.29 604 VAL B C 1
ATOM 5711 O O . VAL B 1 302 ? 192.752 129.427 146.234 1.00 67.67 604 VAL B O 1
ATOM 5715 N N . VAL B 1 303 ? 194.558 129.274 144.885 1.00 77.21 605 VAL B N 1
ATOM 5716 C CA . VAL B 1 303 ? 195.029 128.018 145.440 1.00 80.17 605 VAL B CA 1
ATOM 5717 C C . VAL B 1 303 ? 196.491 128.152 145.818 1.00 77.07 605 VAL B C 1
ATOM 5718 O O . VAL B 1 303 ? 197.228 128.959 145.218 1.00 74.81 605 VAL B O 1
ATOM 5722 N N . MET B 1 304 ? 196.901 127.346 146.794 1.00 65.81 606 MET B N 1
ATOM 5723 C CA . MET B 1 304 ? 198.297 127.293 147.204 1.00 73.30 606 MET B CA 1
ATOM 5724 C C . MET B 1 304 ? 199.031 126.255 146.381 1.00 70.65 606 MET B C 1
ATOM 5725 O O . MET B 1 304 ? 199.284 125.141 146.847 1.00 48.45 606 MET B O 1
ATOM 5730 N N . SER B 1 305 ? 199.387 126.633 145.158 1.00 69.49 607 SER B N 1
ATOM 5731 C CA . SER B 1 305 ? 200.187 125.740 144.316 1.00 78.85 607 SER B CA 1
ATOM 5732 C C . SER B 1 305 ? 201.535 125.492 144.974 1.00 95.78 607 SER B C 1
ATOM 5733 O O . SER B 1 305 ? 201.941 126.220 145.898 1.00 94.16 607 SER B O 1
ATOM 5736 N N . GLU B 1 306 ? 202.246 124.482 144.490 1.00 106.69 608 GLU B N 1
ATOM 5737 C CA . GLU B 1 306 ? 203.562 124.159 145.053 1.00 107.94 608 GLU B CA 1
ATOM 5738 C C . GLU B 1 306 ? 204.471 125.383 144.971 1.00 96.01 608 GLU B C 1
ATOM 5739 O O . GLU B 1 306 ? 205.152 125.737 145.945 1.00 97.89 608 GLU B O 1
ATOM 5745 N N . LYS B 1 307 ? 204.411 126.060 143.823 1.00 81.37 609 LYS B N 1
ATOM 5746 C CA . LYS B 1 307 ? 205.265 127.209 143.539 1.00 81.23 609 LYS B CA 1
ATOM 5747 C C . LYS B 1 307 ? 204.909 128.412 144.377 1.00 79.21 609 LYS B C 1
ATOM 5748 O O . LYS B 1 307 ? 205.810 129.135 144.838 1.00 93.52 609 LYS B O 1
ATOM 5754 N N . LYS B 1 308 ? 203.622 128.665 144.570 1.00 61.98 610 LYS B N 1
ATOM 5755 C CA . LYS B 1 308 ? 203.244 129.802 145.421 1.00 58.94 610 LYS B CA 1
ATOM 5756 C C . LYS B 1 308 ? 203.851 129.621 146.848 1.00 54.02 610 LYS B C 1
ATOM 5757 O O . LYS B 1 308 ? 204.391 130.554 147.402 1.00 53.45 610 LYS B O 1
ATOM 5763 N N . LYS B 1 309 ? 203.808 128.395 147.389 1.00 51.41 611 LYS B N 1
ATOM 5764 C CA . LYS B 1 309 ? 204.353 128.064 148.708 1.00 45.00 611 LYS B CA 1
ATOM 5765 C C . LYS B 1 309 ? 205.862 128.303 148.783 1.00 49.01 611 LYS B C 1
ATOM 5766 O O . LYS B 1 309 ? 206.318 129.009 149.665 1.00 44.83 611 LYS B O 1
ATOM 5772 N N . ALA B 1 310 ? 206.609 127.759 147.831 1.00 59.75 612 ALA B N 1
ATOM 5773 C CA . ALA B 1 310 ? 208.055 128.017 147.715 1.00 55.78 612 ALA B CA 1
ATOM 5774 C C . ALA B 1 310 ? 208.405 129.497 147.669 1.00 59.31 612 ALA B C 1
ATOM 5775 O O . ALA B 1 310 ? 209.400 129.930 148.274 1.00 74.14 612 ALA B O 1
ATOM 5777 N N . ILE B 1 311 ? 207.601 130.273 146.952 1.00 57.47 613 ILE B N 1
ATOM 5778 C CA . ILE B 1 311 ? 207.796 131.717 146.847 1.00 60.48 613 ILE B CA 1
ATOM 5779 C C . ILE B 1 311 ? 207.592 132.410 148.190 1.00 53.60 613 ILE B C 1
ATOM 5780 O O . ILE B 1 311 ? 208.346 133.297 148.552 1.00 55.36 613 ILE B O 1
ATOM 5785 N N . VAL B 1 312 ? 206.553 132.011 148.903 1.00 57.30 614 VAL B N 1
ATOM 5786 C CA . VAL B 1 312 ? 206.211 132.612 150.201 1.00 55.47 614 VAL B CA 1
ATOM 5787 C C . VAL B 1 312 ? 207.268 132.297 151.255 1.00 56.99 614 VAL B C 1
ATOM 5788 O O . VAL B 1 312 ? 207.700 133.202 151.980 1.00 62.95 614 VAL B O 1
ATOM 5792 N N . GLU B 1 313 ? 207.690 131.026 151.315 1.00 47.32 615 GLU B N 1
ATOM 5793 C CA . GLU B 1 313 ? 208.656 130.556 152.302 1.00 50.06 615 GLU B CA 1
ATOM 5794 C C . GLU B 1 313 ? 210.039 131.075 152.127 1.00 55.00 615 GLU B C 1
ATOM 5795 O O . GLU B 1 313 ? 210.891 130.909 153.024 1.00 62.35 615 GLU B O 1
ATOM 5801 N N . THR B 1 314 ? 210.284 131.675 150.967 1.00 63.46 616 THR B N 1
ATOM 5802 C CA . THR B 1 314 ? 211.538 132.344 150.661 1.00 65.18 616 THR B CA 1
ATOM 5803 C C . THR B 1 314 ? 211.403 133.862 150.783 1.00 69.32 616 THR B C 1
ATOM 5804 O O . THR B 1 314 ? 212.364 134.519 151.192 1.00 92.25 616 THR B O 1
ATOM 5808 N N . THR B 1 315 ? 210.243 134.412 150.411 1.00 60.44 617 THR B N 1
ATOM 5809 C CA . THR B 1 315 ? 209.955 135.848 150.567 1.00 67.15 617 THR B CA 1
ATOM 5810 C C . THR B 1 315 ? 209.815 136.264 152.027 1.00 68.27 617 THR B C 1
ATOM 5811 O O . THR B 1 315 ? 210.364 137.304 152.415 1.00 72.86 617 THR B O 1
ATOM 5815 N N . GLU B 1 316 ? 209.102 135.471 152.841 1.00 61.66 618 GLU B N 1
ATOM 5816 C CA . GLU B 1 316 ? 208.841 135.880 154.217 1.00 67.00 618 GLU B CA 1
ATOM 5817 C C . GLU B 1 316 ? 210.116 135.827 155.081 1.00 62.49 618 GLU B C 1
ATOM 5818 O O . GLU B 1 316 ? 211.000 135.000 154.857 1.00 65.26 618 GLU B O 1
ATOM 5824 N N . SER B 1 317 ? 210.200 136.743 156.039 1.00 60.92 619 SER B N 1
ATOM 5825 C CA . SER B 1 317 ? 211.431 136.981 156.804 1.00 63.44 619 SER B CA 1
ATOM 5826 C C . SER B 1 317 ? 211.705 135.819 157.715 1.00 63.48 619 SER B C 1
ATOM 5827 O O . SER B 1 317 ? 210.802 135.392 158.447 1.00 82.53 619 SER B O 1
ATOM 5830 N N . VAL B 1 318 ? 212.947 135.331 157.732 1.00 54.88 620 VAL B N 1
ATOM 5831 C CA . VAL B 1 318 ? 213.345 134.222 158.642 1.00 47.62 620 VAL B CA 1
ATOM 5832 C C . VAL B 1 318 ? 213.078 134.533 160.109 1.00 49.20 620 VAL B C 1
ATOM 5833 O O . VAL B 1 318 ? 212.752 133.647 160.880 1.00 51.24 620 VAL B O 1
ATOM 5837 N N . LEU B 1 319 ? 213.174 135.804 160.477 1.00 46.86 621 LEU B N 1
ATOM 5838 C CA . LEU B 1 319 ? 212.892 136.215 161.832 1.00 53.30 621 LEU B CA 1
ATOM 5839 C C . LEU B 1 319 ? 211.409 136.030 162.170 1.00 61.54 621 LEU B C 1
ATOM 5840 O O . LEU B 1 319 ? 211.064 135.597 163.278 1.00 70.74 621 LEU B O 1
ATOM 5845 N N . LYS B 1 320 ? 210.530 136.350 161.215 1.00 68.87 622 LYS B N 1
ATOM 5846 C CA . LYS B 1 320 ? 209.094 136.065 161.358 1.00 70.62 622 LYS B CA 1
ATOM 5847 C C . LYS B 1 320 ? 208.872 134.583 161.613 1.00 73.71 622 LYS B C 1
ATOM 5848 O O . LYS B 1 320 ? 208.122 134.191 162.513 1.00 78.34 622 LYS B O 1
ATOM 5854 N N . GLN B 1 321 ? 209.564 133.769 160.835 1.00 73.86 623 GLN B N 1
ATOM 5855 C CA . GLN B 1 321 ? 209.405 132.326 160.915 1.00 72.49 623 GLN B CA 1
ATOM 5856 C C . GLN B 1 321 ? 209.884 131.788 162.235 1.00 54.13 623 GLN B C 1
ATOM 5857 O O . GLN B 1 321 ? 209.344 130.781 162.740 1.00 58.37 623 GLN B O 1
ATOM 5863 N N . ILE B 1 322 ? 210.920 132.405 162.780 1.00 48.68 624 ILE B N 1
ATOM 5864 C CA . ILE B 1 322 ? 211.420 131.975 164.085 1.00 58.54 624 ILE B CA 1
ATOM 5865 C C . ILE B 1 322 ? 210.315 132.326 165.083 1.00 64.13 624 ILE B C 1
ATOM 5866 O O . ILE B 1 322 ? 209.808 131.438 165.774 1.00 54.56 624 ILE B O 1
ATOM 5871 N N . ALA B 1 323 ? 209.922 133.609 165.105 1.00 63.50 625 ALA B N 1
ATOM 5872 C CA . ALA B 1 323 ? 208.896 134.129 166.038 1.00 59.08 625 ALA B CA 1
ATOM 5873 C C . ALA B 1 323 ? 207.630 133.306 166.020 1.00 62.93 625 ALA B C 1
ATOM 5874 O O . ALA B 1 323 ? 207.074 132.992 167.075 1.00 69.21 625 ALA B O 1
ATOM 5876 N N . LYS B 1 324 ? 207.197 132.915 164.823 1.00 66.36 626 LYS B N 1
ATOM 5877 C CA . LYS B 1 324 ? 206.014 132.074 164.698 1.00 73.23 626 LYS B CA 1
ATOM 5878 C C . LYS B 1 324 ? 206.229 130.691 165.317 1.00 78.88 626 LYS B C 1
ATOM 5879 O O . LYS B 1 324 ? 205.320 130.169 165.952 1.00 108.51 626 LYS B O 1
ATOM 5885 N N . ALA B 1 325 ? 207.401 130.101 165.131 1.00 76.84 627 ALA B N 1
ATOM 5886 C CA . ALA B 1 325 ? 207.730 128.832 165.797 1.00 80.25 627 ALA B CA 1
ATOM 5887 C C . ALA B 1 325 ? 207.802 128.977 167.320 1.00 90.33 627 ALA B C 1
ATOM 5888 O O . ALA B 1 325 ? 207.437 128.070 168.046 1.00 100.40 627 ALA B O 1
ATOM 5890 N N . LEU B 1 326 ? 208.276 130.123 167.804 1.00 97.23 628 LEU B N 1
ATOM 5891 C CA . LEU B 1 326 ? 208.234 130.427 169.235 1.00 95.42 628 LEU B CA 1
ATOM 5892 C C . LEU B 1 326 ? 206.786 130.538 169.738 1.00 97.35 628 LEU B C 1
ATOM 5893 O O . LEU B 1 326 ? 206.440 129.923 170.757 1.00 107.05 628 LEU B O 1
ATOM 5898 N N . THR B 1 327 ? 205.980 131.334 169.031 1.00 90.93 629 THR B N 1
ATOM 5899 C CA . THR B 1 327 ? 204.544 131.529 169.300 1.00 89.24 629 THR B CA 1
ATOM 5900 C C . THR B 1 327 ? 203.751 130.225 169.281 1.00 92.81 629 THR B C 1
ATOM 5901 O O . THR B 1 327 ? 203.092 129.884 170.273 1.00 108.50 629 THR B O 1
ATOM 5905 N N . ASP B 1 328 ? 203.848 129.497 168.167 1.00 83.35 630 ASP B N 1
ATOM 5906 C CA . ASP B 1 328 ? 203.227 128.162 168.006 1.00 80.00 630 ASP B CA 1
ATOM 5907 C C . ASP B 1 328 ? 203.806 127.064 168.937 1.00 83.46 630 ASP B C 1
ATOM 5908 O O . ASP B 1 328 ? 203.319 125.930 168.909 1.00 79.65 630 ASP B O 1
ATOM 5913 N N . ARG B 1 329 ? 204.834 127.385 169.737 1.00 82.69 631 ARG B N 1
ATOM 5914 C CA . ARG B 1 329 ? 205.515 126.422 170.619 1.00 79.35 631 ARG B CA 1
ATOM 5915 C C . ARG B 1 329 ? 205.883 125.179 169.821 1.00 75.90 631 ARG B C 1
ATOM 5916 O O . ARG B 1 329 ? 205.679 124.060 170.265 1.00 77.07 631 ARG B O 1
ATOM 5924 N N . ASP B 1 330 ? 206.418 125.423 168.619 1.00 75.19 632 ASP B N 1
ATOM 5925 C CA . ASP B 1 330 ? 206.604 124.413 167.567 1.00 71.03 632 ASP B CA 1
ATOM 5926 C C . ASP B 1 330 ? 208.074 123.983 167.485 1.00 69.45 632 ASP B C 1
ATOM 5927 O O . ASP B 1 330 ? 208.835 124.474 166.658 1.00 66.33 632 ASP B O 1
ATOM 5932 N N . ILE B 1 331 ? 208.454 123.049 168.347 1.00 66.43 633 ILE B N 1
ATOM 5933 C CA . ILE B 1 331 ? 209.788 122.461 168.316 1.00 69.10 633 ILE B CA 1
ATOM 5934 C C . ILE B 1 331 ? 210.137 121.882 166.937 1.00 73.90 633 ILE B C 1
ATOM 5935 O O . ILE B 1 331 ? 211.240 122.105 166.438 1.00 66.79 633 ILE B O 1
ATOM 5940 N N . GLU B 1 332 ? 209.181 121.195 166.307 1.00 80.33 634 GLU B N 1
ATOM 5941 C CA . GLU B 1 332 ? 209.450 120.455 165.068 1.00 74.03 634 GLU B CA 1
ATOM 5942 C C . GLU B 1 332 ? 210.126 121.325 164.029 1.00 68.07 634 GLU B C 1
ATOM 5943 O O . GLU B 1 332 ? 211.060 120.894 163.360 1.00 76.56 634 GLU B O 1
ATOM 5949 N N . TRP B 1 333 ? 209.623 122.542 163.876 1.00 57.49 635 TRP B N 1
ATOM 5950 C CA . TRP B 1 333 ? 210.207 123.529 162.965 1.00 57.31 635 TRP B CA 1
ATOM 5951 C C . TRP B 1 333 ? 211.695 123.714 163.268 1.00 62.44 635 TRP B C 1
ATOM 5952 O O . TRP B 1 333 ? 212.541 123.523 162.384 1.00 51.99 635 TRP B O 1
ATOM 5963 N N . PHE B 1 334 ? 212.019 124.052 164.524 1.00 55.72 636 PHE B N 1
ATOM 5964 C CA . PHE B 1 334 ? 213.422 124.254 164.905 1.00 51.21 636 PHE B CA 1
ATOM 5965 C C . PHE B 1 334 ? 214.300 123.049 164.602 1.00 49.86 636 PHE B C 1
ATOM 5966 O O . PHE B 1 334 ? 215.451 123.202 164.183 1.00 55.51 636 PHE B O 1
ATOM 5974 N N . LEU B 1 335 ? 213.767 121.854 164.829 1.00 52.37 637 LEU B N 1
ATOM 5975 C CA . LEU B 1 335 ? 214.501 120.623 164.509 1.00 61.33 637 LEU B CA 1
ATOM 5976 C C . LEU B 1 335 ? 214.632 120.434 162.972 1.00 64.00 637 LEU B C 1
ATOM 5977 O O . LEU B 1 335 ? 215.681 120.001 162.507 1.00 51.28 637 LEU B O 1
ATOM 5982 N N . ASP B 1 336 ? 213.562 120.764 162.231 1.00 63.44 638 ASP B N 1
ATOM 5983 C CA . ASP B 1 336 ? 213.557 120.793 160.751 1.00 71.89 638 ASP B CA 1
ATOM 5984 C C . ASP B 1 336 ? 214.622 121.740 160.182 1.00 65.35 638 ASP B C 1
ATOM 5985 O O . ASP B 1 336 ? 215.218 121.451 159.159 1.00 49.50 638 ASP B O 1
ATOM 5990 N N . ASN B 1 337 ? 214.832 122.864 160.874 1.00 62.64 639 ASN B N 1
ATOM 5991 C CA . ASN B 1 337 ? 215.906 123.818 160.589 1.00 53.49 639 ASN B CA 1
ATOM 5992 C C . ASN B 1 337 ? 217.148 123.572 161.530 1.00 46.01 639 ASN B C 1
ATOM 5993 O O . ASN B 1 337 ? 217.853 124.505 161.882 1.00 32.89 639 ASN B O 1
ATOM 5998 N N . GLY B 1 338 ? 217.436 122.315 161.841 1.00 45.70 640 GLY B N 1
ATOM 5999 C CA . GLY B 1 338 ? 218.775 121.918 162.311 1.00 67.92 640 GLY B CA 1
ATOM 6000 C C . GLY B 1 338 ? 219.218 122.391 163.686 1.00 73.50 640 GLY B C 1
ATOM 6001 O O . GLY B 1 338 ? 220.416 122.604 163.916 1.00 66.61 640 GLY B O 1
ATOM 6002 N N . LEU B 1 339 ? 218.259 122.560 164.595 1.00 84.86 641 LEU B N 1
ATOM 6003 C CA . LEU B 1 339 ? 218.569 122.890 165.996 1.00 88.71 641 LEU B CA 1
ATOM 6004 C C . LEU B 1 339 ? 219.319 121.762 166.704 1.00 99.37 641 LEU B C 1
ATOM 6005 O O . LEU B 1 339 ? 220.157 122.009 167.580 1.00 103.43 641 LEU B O 1
ATOM 6010 N N . GLU B 1 340 ? 219.012 120.530 166.310 1.00 108.39 642 GLU B N 1
ATOM 6011 C CA . GLU B 1 340 ? 219.646 119.334 166.865 1.00 120.15 642 GLU B CA 1
ATOM 6012 C C . GLU B 1 340 ? 221.199 119.414 166.775 1.00 122.19 642 GLU B C 1
ATOM 6013 O O . GLU B 1 340 ? 221.914 118.740 167.538 1.00 129.34 642 GLU B O 1
ATOM 6019 N N . GLY B 1 341 ? 221.711 120.249 165.860 1.00 108.06 643 GLY B N 1
ATOM 6020 C CA . GLY B 1 341 ? 223.137 120.565 165.775 1.00 99.66 643 GLY B CA 1
ATOM 6021 C C . GLY B 1 341 ? 223.777 121.210 166.996 1.00 98.13 643 GLY B C 1
ATOM 6022 O O . GLY B 1 341 ? 225.001 121.195 167.123 1.00 96.80 643 GLY B O 1
ATOM 6023 N N . VAL B 1 342 ? 222.972 121.784 167.887 1.00 94.77 644 VAL B N 1
ATOM 6024 C CA . VAL B 1 342 ? 223.461 122.237 169.186 1.00 95.16 644 VAL B CA 1
ATOM 6025 C C . VAL B 1 342 ? 224.141 121.091 169.982 1.00 109.05 644 VAL B C 1
ATOM 6026 O O . VAL B 1 342 ? 225.169 121.310 170.659 1.00 133.32 644 VAL B O 1
ATOM 6030 N N . VAL B 1 343 ? 223.557 119.891 169.903 1.00 101.15 645 VAL B N 1
ATOM 6031 C CA . VAL B 1 343 ? 224.023 118.704 170.640 1.00 97.20 645 VAL B CA 1
ATOM 6032 C C . VAL B 1 343 ? 225.302 118.134 170.038 1.00 97.53 645 VAL B C 1
ATOM 6033 O O . VAL B 1 343 ? 226.187 117.717 170.781 1.00 102.72 645 VAL B O 1
ATOM 6037 N N . GLU B 1 344 ? 225.378 118.104 168.708 1.00 95.88 646 GLU B N 1
ATOM 6038 C CA . GLU B 1 344 ? 226.567 117.615 168.001 1.00 98.16 646 GLU B CA 1
ATOM 6039 C C . GLU B 1 344 ? 227.829 118.395 168.367 1.00 101.45 646 GLU B C 1
ATOM 6040 O O . GLU B 1 344 ? 228.837 117.793 168.711 1.00 108.23 646 GLU B O 1
ATOM 6046 N N . LYS B 1 345 ? 227.755 119.726 168.334 1.00 104.47 647 LYS B N 1
ATOM 6047 C CA . LYS B 1 345 ? 228.920 120.599 168.607 1.00 108.30 647 LYS B CA 1
ATOM 6048 C C . LYS B 1 345 ? 229.238 120.855 170.095 1.00 117.47 647 LYS B C 1
ATOM 6049 O O . LYS B 1 345 ? 230.165 121.629 170.393 1.00 127.30 647 LYS B O 1
ATOM 6055 N N . ASN B 1 346 ? 228.480 120.224 171.000 1.00 116.50 648 ASN B N 1
ATOM 6056 C CA . ASN B 1 346 ? 228.663 120.311 172.461 1.00 111.00 648 ASN B CA 1
ATOM 6057 C C . ASN B 1 346 ? 228.550 121.729 172.994 1.00 107.50 648 ASN B C 1
ATOM 6058 O O . ASN B 1 346 ? 229.212 122.094 173.966 1.00 100.04 648 ASN B O 1
ATOM 6063 N N . ILE B 1 347 ? 227.688 122.517 172.356 1.00 110.72 649 ILE B N 1
ATOM 6064 C CA . ILE B 1 347 ? 227.286 123.819 172.876 1.00 112.32 649 ILE B CA 1
ATOM 6065 C C . ILE B 1 347 ? 226.461 123.556 174.134 1.00 106.34 649 ILE B C 1
ATOM 6066 O O . ILE B 1 347 ? 226.482 124.356 175.065 1.00 100.67 649 ILE B O 1
ATOM 6071 N N . VAL B 1 348 ? 225.780 122.410 174.160 1.00 102.17 650 VAL B N 1
ATOM 6072 C CA . VAL B 1 348 ? 224.937 122.003 175.280 1.00 112.96 650 VAL B CA 1
ATOM 6073 C C . VAL B 1 348 ? 225.074 120.487 175.545 1.00 112.72 650 VAL B C 1
ATOM 6074 O O . VAL B 1 348 ? 225.383 119.728 174.623 1.00 137.97 650 VAL B O 1
ATOM 6078 N N . ASN B 1 349 ? 224.839 120.059 176.786 1.00 96.75 651 ASN B N 1
ATOM 6079 C CA . ASN B 1 349 ? 224.862 118.618 177.153 1.00 101.77 651 ASN B CA 1
ATOM 6080 C C . ASN B 1 349 ? 223.471 117.945 177.035 1.00 105.72 651 ASN B C 1
ATOM 6081 O O . ASN B 1 349 ? 222.485 118.607 176.720 1.00 111.10 651 ASN B O 1
ATOM 6086 N N . ASP B 1 350 ? 223.390 116.635 177.294 1.00 109.14 652 ASP B N 1
ATOM 6087 C CA . ASP B 1 350 ? 222.100 115.890 177.226 1.00 92.71 652 ASP B CA 1
ATOM 6088 C C . ASP B 1 350 ? 221.031 116.451 178.159 1.00 84.44 652 ASP B C 1
ATOM 6089 O O . ASP B 1 350 ? 219.859 116.553 177.789 1.00 76.50 652 ASP B O 1
ATOM 6094 N N . PHE B 1 351 ? 221.448 116.830 179.364 1.00 87.78 653 PHE B N 1
ATOM 6095 C CA . PHE B 1 351 ? 220.541 117.382 180.364 1.00 104.34 653 PHE B CA 1
ATOM 6096 C C . PHE B 1 351 ? 219.930 118.679 179.845 1.00 102.05 653 PHE B C 1
ATOM 6097 O O . PHE B 1 351 ? 218.706 118.770 179.671 1.00 113.16 653 PHE B O 1
ATOM 6105 N N . GLN B 1 352 ? 220.795 119.652 179.554 1.00 97.54 654 GLN B N 1
ATOM 6106 C CA . GLN B 1 352 ? 220.382 120.997 179.094 1.00 94.36 654 GLN B CA 1
ATOM 6107 C C . GLN B 1 352 ? 219.493 120.978 177.836 1.00 89.40 654 GLN B C 1
ATOM 6108 O O . GLN B 1 352 ? 218.516 121.728 177.730 1.00 95.04 654 GLN B O 1
ATOM 6114 N N . TRP B 1 353 ? 219.851 120.106 176.895 1.00 93.01 655 TRP B N 1
ATOM 6115 C CA . TRP B 1 353 ? 219.074 119.841 175.665 1.00 95.39 655 TRP B CA 1
ATOM 6116 C C . TRP B 1 353 ? 217.600 119.475 175.922 1.00 93.63 655 TRP B C 1
ATOM 6117 O O . TRP B 1 353 ? 216.718 119.872 175.167 1.00 72.08 655 TRP B O 1
ATOM 6128 N N . GLU B 1 354 ? 217.349 118.728 176.999 1.00 109.62 656 GLU B N 1
ATOM 6129 C CA . GLU B 1 354 ? 215.976 118.415 177.428 1.00 104.16 656 GLU B CA 1
ATOM 6130 C C . GLU B 1 354 ? 215.310 119.720 177.880 1.00 97.04 656 GLU B C 1
ATOM 6131 O O . GLU B 1 354 ? 214.255 120.084 177.371 1.00 99.35 656 GLU B O 1
ATOM 6137 N N . GLU B 1 355 ? 215.975 120.436 178.796 1.00 104.09 657 GLU B N 1
ATOM 6138 C CA . GLU B 1 355 ? 215.535 121.774 179.257 1.00 101.99 657 GLU B CA 1
ATOM 6139 C C . GLU B 1 355 ? 215.233 122.739 178.089 1.00 110.15 657 GLU B C 1
ATOM 6140 O O . GLU B 1 355 ? 214.246 123.485 178.129 1.00 115.10 657 GLU B O 1
ATOM 6146 N N . LEU B 1 356 ? 216.085 122.716 177.061 1.00 86.52 658 LEU B N 1
ATOM 6147 C CA . LEU B 1 356 ? 215.949 123.615 175.924 1.00 81.10 658 LEU B CA 1
ATOM 6148 C C . LEU B 1 356 ? 214.704 123.302 175.101 1.00 72.25 658 LEU B C 1
ATOM 6149 O O . LEU B 1 356 ? 214.021 124.218 174.630 1.00 92.62 658 LEU B O 1
ATOM 6154 N N . GLN B 1 357 ? 214.446 122.018 174.860 1.00 54.18 659 GLN B N 1
ATOM 6155 C CA . GLN B 1 357 ? 213.280 121.606 174.077 1.00 43.72 659 GLN B CA 1
ATOM 6156 C C . GLN B 1 357 ? 212.022 121.867 174.867 1.00 49.33 659 GLN B C 1
ATOM 6157 O O . GLN B 1 357 ? 211.124 122.559 174.388 1.00 37.58 659 GLN B O 1
ATOM 6163 N N . GLU B 1 358 ? 211.992 121.349 176.104 1.00 59.86 660 GLU B N 1
ATOM 6164 C CA . GLU B 1 358 ? 210.975 121.712 177.127 1.00 67.10 660 GLU B CA 1
ATOM 6165 C C . GLU B 1 358 ? 210.598 123.209 177.104 1.00 70.87 660 GLU B C 1
ATOM 6166 O O . GLU B 1 358 ? 209.418 123.553 177.049 1.00 73.30 660 GLU B O 1
ATOM 6172 N N . ALA B 1 359 ? 211.624 124.071 177.089 1.00 75.76 661 ALA B N 1
ATOM 6173 C CA . ALA B 1 359 ? 211.471 125.549 177.051 1.00 61.45 661 ALA B CA 1
ATOM 6174 C C . ALA B 1 359 ? 210.696 126.080 175.877 1.00 57.04 661 ALA B C 1
ATOM 6175 O O . ALA B 1 359 ? 209.894 127.004 176.023 1.00 59.02 661 ALA B O 1
ATOM 6177 N N . ILE B 1 360 ? 210.941 125.506 174.696 1.00 71.07 662 ILE B N 1
ATOM 6178 C CA . ILE B 1 360 ? 210.280 125.960 173.439 1.00 77.45 662 ILE B CA 1
ATOM 6179 C C . ILE B 1 360 ? 208.801 125.566 173.441 1.00 83.76 662 ILE B C 1
ATOM 6180 O O . ILE B 1 360 ? 207.933 126.411 173.195 1.00 86.99 662 ILE B O 1
ATOM 6185 N N . THR B 1 361 ? 208.557 124.290 173.750 1.00 79.61 663 THR B N 1
ATOM 6186 C CA . THR B 1 361 ? 207.218 123.722 173.895 1.00 70.14 663 THR B CA 1
ATOM 6187 C C . THR B 1 361 ? 206.382 124.401 174.980 1.00 65.45 663 THR B C 1
ATOM 6188 O O . THR B 1 361 ? 205.282 124.877 174.726 1.00 59.66 663 THR B O 1
ATOM 6192 N N . THR B 1 362 ? 206.914 124.456 176.194 1.00 71.98 664 THR B N 1
ATOM 6193 C CA . THR B 1 362 ? 206.228 125.146 177.283 1.00 78.84 664 THR B CA 1
ATOM 6194 C C . THR B 1 362 ? 206.039 126.641 176.976 1.00 83.39 664 THR B C 1
ATOM 6195 O O . THR B 1 362 ? 205.104 127.262 177.484 1.00 73.18 664 THR B O 1
ATOM 6199 N N . GLY B 1 363 ? 206.945 127.203 176.177 1.00 79.94 665 GLY B N 1
ATOM 6200 C CA . GLY B 1 363 ? 206.873 128.607 175.791 1.00 82.65 665 GLY B CA 1
ATOM 6201 C C . GLY B 1 363 ? 207.439 129.507 176.865 1.00 72.14 665 GLY B C 1
ATOM 6202 O O . GLY B 1 363 ? 206.974 130.638 177.050 1.00 72.11 665 GLY B O 1
ATOM 6203 N N . VAL B 1 364 ? 208.447 128.983 177.561 1.00 66.59 666 VAL B N 1
ATOM 6204 C CA . VAL B 1 364 ? 209.148 129.682 178.628 1.00 68.66 666 VAL B CA 1
ATOM 6205 C C . VAL B 1 364 ? 210.632 129.460 178.406 1.00 64.20 666 VAL B C 1
ATOM 6206 O O . VAL B 1 364 ? 211.118 128.346 178.582 1.00 69.86 666 VAL B O 1
ATOM 6210 N N . ILE B 1 365 ? 211.326 130.518 177.993 1.00 69.65 667 ILE B N 1
ATOM 6211 C CA . ILE B 1 365 ? 212.639 130.390 177.371 1.00 73.67 667 ILE B CA 1
ATOM 6212 C C . ILE B 1 365 ? 213.638 131.268 178.106 1.00 88.01 667 ILE B C 1
ATOM 6213 O O . ILE B 1 365 ? 213.562 132.483 178.035 1.00 88.15 667 ILE B O 1
ATOM 6218 N N . PRO B 1 366 ? 214.565 130.647 178.843 1.00 88.00 668 PRO B N 1
ATOM 6219 C CA . PRO B 1 366 ? 215.668 131.372 179.439 1.00 88.72 668 PRO B CA 1
ATOM 6220 C C . PRO B 1 366 ? 216.511 132.092 178.414 1.00 83.75 668 PRO B C 1
ATOM 6221 O O . PRO B 1 366 ? 216.791 131.535 177.354 1.00 97.10 668 PRO B O 1
ATOM 6225 N N . ASN B 1 367 ? 216.952 133.293 178.765 1.00 76.44 669 ASN B N 1
ATOM 6226 C CA . ASN B 1 367 ? 217.837 134.067 177.923 1.00 74.02 669 ASN B CA 1
ATOM 6227 C C . ASN B 1 367 ? 218.925 133.186 177.322 1.00 77.41 669 ASN B C 1
ATOM 6228 O O . ASN B 1 367 ? 219.012 133.071 176.108 1.00 93.70 669 ASN B O 1
ATOM 6233 N N . LYS B 1 368 ? 219.722 132.524 178.152 1.00 83.00 670 LYS B N 1
ATOM 6234 C CA . LYS B 1 368 ? 220.858 131.758 177.629 1.00 86.61 670 LYS B CA 1
ATOM 6235 C C . LYS B 1 368 ? 220.457 130.600 176.700 1.00 84.51 670 LYS B C 1
ATOM 6236 O O . LYS B 1 368 ? 221.315 130.061 176.010 1.00 99.43 670 LYS B O 1
ATOM 6242 N N . TYR B 1 369 ? 219.189 130.182 176.711 1.00 76.13 671 TYR B N 1
ATOM 6243 C CA . TYR B 1 369 ? 218.678 129.197 175.736 1.00 70.78 671 TYR B CA 1
ATOM 6244 C C . TYR B 1 369 ? 218.143 129.876 174.484 1.00 68.67 671 TYR B C 1
ATOM 6245 O O . TYR B 1 369 ? 218.394 129.396 173.372 1.00 69.19 671 TYR B O 1
ATOM 6254 N N . LEU B 1 370 ? 217.459 131.009 174.659 1.00 64.58 672 LEU B N 1
ATOM 6255 C CA . LEU B 1 370 ? 217.033 131.864 173.519 1.00 63.71 672 LEU B CA 1
ATOM 6256 C C . LEU B 1 370 ? 218.220 132.246 172.601 1.00 63.07 672 LEU B C 1
ATOM 6257 O O . LEU B 1 370 ? 218.159 132.034 171.397 1.00 65.28 672 LEU B O 1
ATOM 6262 N N . MET B 1 371 ? 219.313 132.715 173.203 1.00 63.38 673 MET B N 1
ATOM 6263 C CA . MET B 1 371 ? 220.515 133.056 172.461 1.00 65.55 673 MET B CA 1
ATOM 6264 C C . MET B 1 371 ? 221.119 131.844 171.772 1.00 61.20 673 MET B C 1
ATOM 6265 O O . MET B 1 371 ? 221.567 131.948 170.642 1.00 64.15 673 MET B O 1
ATOM 6270 N N . ILE B 1 372 ? 221.157 130.718 172.478 1.00 66.40 674 ILE B N 1
ATOM 6271 C CA . ILE B 1 372 ? 221.641 129.429 171.934 1.00 70.46 674 ILE B CA 1
ATOM 6272 C C . ILE B 1 372 ? 220.825 128.959 170.730 1.00 70.61 674 ILE B C 1
ATOM 6273 O O . ILE B 1 372 ? 221.395 128.511 169.733 1.00 90.85 674 ILE B O 1
ATOM 6278 N N . ILE B 1 373 ? 219.506 129.060 170.833 1.00 74.94 675 ILE B N 1
ATOM 6279 C CA . ILE B 1 373 ? 218.591 128.727 169.735 1.00 80.35 675 ILE B CA 1
ATOM 6280 C C . ILE B 1 373 ? 218.831 129.624 168.527 1.00 88.29 675 ILE B C 1
ATOM 6281 O O . ILE B 1 373 ? 219.090 129.125 167.430 1.00 104.29 675 ILE B O 1
ATOM 6286 N N . VAL B 1 374 ? 218.744 130.935 168.737 1.00 89.63 676 VAL B N 1
ATOM 6287 C CA . VAL B 1 374 ? 218.818 131.915 167.643 1.00 100.79 676 VAL B CA 1
ATOM 6288 C C . VAL B 1 374 ? 220.213 131.951 167.003 1.00 93.44 676 VAL B C 1
ATOM 6289 O O . VAL B 1 374 ? 220.343 132.253 165.831 1.00 98.01 676 VAL B O 1
ATOM 6293 N N . GLU B 1 375 ? 221.248 131.656 167.775 1.00 81.98 677 GLU B N 1
ATOM 6294 C CA . GLU B 1 375 ? 222.591 131.516 167.217 1.00 83.31 677 GLU B CA 1
ATOM 6295 C C . GLU B 1 375 ? 222.680 130.312 166.312 1.00 76.28 677 GLU B C 1
ATOM 6296 O O . GLU B 1 375 ? 223.398 130.319 165.317 1.00 77.28 677 GLU B O 1
ATOM 6302 N N . GLN B 1 376 ? 221.983 129.261 166.713 1.00 75.61 678 GLN B N 1
ATOM 6303 C CA . GLN B 1 376 ? 222.090 127.967 166.058 1.00 72.98 678 GLN B CA 1
ATOM 6304 C C . GLN B 1 376 ? 221.298 127.926 164.786 1.00 54.00 678 GLN B C 1
ATOM 6305 O O . GLN B 1 376 ? 221.727 127.299 163.812 1.00 52.91 678 GLN B O 1
ATOM 6311 N N . ILE B 1 377 ? 220.127 128.569 164.800 1.00 49.87 679 ILE B N 1
ATOM 6312 C CA . ILE B 1 377 ? 219.248 128.621 163.593 1.00 40.70 679 ILE B CA 1
ATOM 6313 C C . ILE B 1 377 ? 219.835 129.556 162.540 1.00 46.54 679 ILE B C 1
ATOM 6314 O O . ILE B 1 377 ? 219.891 129.156 161.371 1.00 36.95 679 ILE B O 1
ATOM 6319 N N . LEU B 1 378 ? 220.309 130.734 162.987 1.00 41.81 680 LEU B N 1
ATOM 6320 C CA . LEU B 1 378 ? 220.811 131.769 162.119 1.00 37.99 680 LEU B CA 1
ATOM 6321 C C . LEU B 1 378 ? 222.295 131.684 161.756 1.00 46.49 680 LEU B C 1
ATOM 6322 O O . LEU B 1 378 ? 222.696 132.317 160.791 1.00 35.63 680 LEU B O 1
ATOM 6327 N N . GLY B 1 379 ? 223.132 131.010 162.545 1.00 61.06 681 GLY B N 1
ATOM 6328 C CA . GLY B 1 379 ? 224.551 130.819 162.178 1.00 62.74 681 GLY B CA 1
ATOM 6329 C C . GLY B 1 379 ? 225.611 131.735 162.788 1.00 70.62 681 GLY B C 1
ATOM 6330 O O . GLY B 1 379 ? 226.825 131.445 162.699 1.00 94.12 681 GLY B O 1
ATOM 6331 N N . ASP B 1 380 ? 225.200 132.850 163.367 1.00 69.85 682 ASP B N 1
ATOM 6332 C CA . ASP B 1 380 ? 226.104 133.606 164.248 1.00 81.25 682 ASP B CA 1
ATOM 6333 C C . ASP B 1 380 ? 225.297 134.135 165.444 1.00 78.81 682 ASP B C 1
ATOM 6334 O O . ASP B 1 380 ? 224.065 134.213 165.387 1.00 76.68 682 ASP B O 1
ATOM 6339 N N . SER B 1 381 ? 226.016 134.491 166.504 1.00 79.64 683 SER B N 1
ATOM 6340 C CA . SER B 1 381 ? 225.420 134.800 167.798 1.00 85.57 683 SER B CA 1
ATOM 6341 C C . SER B 1 381 ? 224.814 136.183 167.806 1.00 75.69 683 SER B C 1
ATOM 6342 O O . SER B 1 381 ? 225.449 137.144 167.369 1.00 65.44 683 SER B O 1
ATOM 6345 N N . LYS B 1 382 ? 223.589 136.256 168.321 1.00 69.95 684 LYS B N 1
ATOM 6346 C CA . LYS B 1 382 ? 222.841 137.494 168.439 1.00 66.14 684 LYS B CA 1
ATOM 6347 C C . LYS B 1 382 ? 222.594 137.729 169.882 1.00 49.11 684 LYS B C 1
ATOM 6348 O O . LYS B 1 382 ? 222.258 136.806 170.611 1.00 47.95 684 LYS B O 1
ATOM 6354 N N . THR B 1 383 ? 222.681 138.977 170.302 1.00 50.59 685 THR B N 1
ATOM 6355 C CA . THR B 1 383 ? 222.409 139.308 171.709 1.00 51.81 685 THR B CA 1
ATOM 6356 C C . THR B 1 383 ? 220.931 139.302 172.004 1.00 54.85 685 THR B C 1
ATOM 6357 O O . THR B 1 383 ? 220.088 139.457 171.112 1.00 44.84 685 THR B O 1
ATOM 6361 N N . ILE B 1 384 ? 220.632 139.158 173.292 1.00 59.14 686 ILE B N 1
ATOM 6362 C CA . ILE B 1 384 ? 219.243 139.220 173.778 1.00 46.50 686 ILE B CA 1
ATOM 6363 C C . ILE B 1 384 ? 218.616 140.472 173.253 1.00 40.24 686 ILE B C 1
ATOM 6364 O O . ILE B 1 384 ? 217.521 140.431 172.729 1.00 45.85 686 ILE B O 1
ATOM 6369 N N . THR B 1 385 ? 219.340 141.576 173.365 1.00 40.05 687 THR B N 1
ATOM 6370 C CA . THR B 1 385 ? 218.895 142.887 172.892 1.00 42.62 687 THR B CA 1
ATOM 6371 C C . THR B 1 385 ? 218.417 142.850 171.449 1.00 53.28 687 THR B C 1
ATOM 6372 O O . THR B 1 385 ? 217.314 143.275 171.140 1.00 54.43 687 THR B O 1
ATOM 6376 N N . TRP B 1 386 ? 219.258 142.289 170.583 1.00 67.93 688 TRP B N 1
ATOM 6377 C CA . TRP B 1 386 ? 218.957 142.142 169.161 1.00 67.77 688 TRP B CA 1
ATOM 6378 C C . TRP B 1 386 ? 217.703 141.283 168.964 1.00 73.15 688 TRP B C 1
ATOM 6379 O O . TRP B 1 386 ? 216.733 141.724 168.367 1.00 84.27 688 TRP B O 1
ATOM 6390 N N . ILE B 1 387 ? 217.728 140.083 169.535 1.00 84.91 689 ILE B N 1
ATOM 6391 C CA . ILE B 1 387 ? 216.620 139.116 169.484 1.00 74.90 689 ILE B CA 1
ATOM 6392 C C . ILE B 1 387 ? 215.314 139.732 169.943 1.00 84.76 689 ILE B C 1
ATOM 6393 O O . ILE B 1 387 ? 214.275 139.444 169.377 1.00 91.07 689 ILE B O 1
ATOM 6398 N N . LYS B 1 388 ? 215.359 140.519 171.024 1.00 99.04 690 LYS B N 1
ATOM 6399 C CA . LYS B 1 388 ? 214.191 141.301 171.469 1.00 92.63 690 LYS B CA 1
ATOM 6400 C C . LYS B 1 388 ? 213.761 142.253 170.369 1.00 91.74 690 LYS B C 1
ATOM 6401 O O . LYS B 1 388 ? 212.659 142.137 169.861 1.00 95.59 690 LYS B O 1
ATOM 6407 N N . ARG B 1 389 ? 214.667 143.148 169.963 1.00 85.18 691 ARG B N 1
ATOM 6408 C CA . ARG B 1 389 ? 214.352 144.194 168.980 1.00 82.82 691 ARG B CA 1
ATOM 6409 C C . ARG B 1 389 ? 213.979 143.696 167.591 1.00 84.26 691 ARG B C 1
ATOM 6410 O O . ARG B 1 389 ? 213.228 144.364 166.890 1.00 96.62 691 ARG B O 1
ATOM 6418 N N . ASN B 1 390 ? 214.493 142.533 167.197 1.00 82.63 692 ASN B N 1
ATOM 6419 C CA . ASN B 1 390 ? 214.285 141.995 165.851 1.00 77.43 692 ASN B CA 1
ATOM 6420 C C . ASN B 1 390 ? 213.452 140.720 165.750 1.00 70.21 692 ASN B C 1
ATOM 6421 O O . ASN B 1 390 ? 213.245 140.231 164.634 1.00 67.87 692 ASN B O 1
ATOM 6426 N N . ILE B 1 391 ? 213.013 140.152 166.876 1.00 70.44 693 ILE B N 1
ATOM 6427 C CA . ILE B 1 391 ? 212.138 138.963 166.847 1.00 81.06 693 ILE B CA 1
ATOM 6428 C C . ILE B 1 391 ? 210.978 139.092 167.834 1.00 87.82 693 ILE B C 1
ATOM 6429 O O . ILE B 1 391 ? 209.825 139.242 167.431 1.00 91.01 693 ILE B O 1
ATOM 6434 N N . ILE B 1 392 ? 211.304 139.071 169.118 1.00 92.02 694 ILE B N 1
ATOM 6435 C CA . ILE B 1 392 ? 210.298 139.002 170.178 1.00 94.53 694 ILE B CA 1
ATOM 6436 C C . ILE B 1 392 ? 209.359 140.192 170.096 1.00 93.59 694 ILE B C 1
ATOM 6437 O O . ILE B 1 392 ? 208.147 140.031 170.131 1.00 97.83 694 ILE B O 1
ATOM 6442 N N . THR B 1 393 ? 209.948 141.377 170.003 1.00 81.30 695 THR B N 1
ATOM 6443 C CA . THR B 1 393 ? 209.205 142.629 170.088 1.00 70.67 695 THR B CA 1
ATOM 6444 C C . THR B 1 393 ? 208.358 142.944 168.852 1.00 71.00 695 THR B C 1
ATOM 6445 O O . THR B 1 393 ? 207.167 143.171 169.006 1.00 76.74 695 THR B O 1
ATOM 6449 N N . PRO B 1 394 ? 208.944 142.937 167.634 1.00 71.24 696 PRO B N 1
ATOM 6450 C CA . PRO B 1 394 ? 208.121 143.278 166.460 1.00 71.56 696 PRO B CA 1
ATOM 6451 C C . PRO B 1 394 ? 206.998 142.293 166.162 1.00 74.46 696 PRO B C 1
ATOM 6452 O O . PRO B 1 394 ? 205.922 142.712 165.724 1.00 85.80 696 PRO B O 1
ATOM 6456 N N . TYR B 1 395 ? 207.249 141.003 166.399 1.00 73.81 697 TYR B N 1
ATOM 6457 C CA . TYR B 1 395 ? 206.247 139.948 166.191 1.00 74.20 697 TYR B CA 1
ATOM 6458 C C . TYR B 1 395 ? 205.535 139.526 167.483 1.00 75.36 697 TYR B C 1
ATOM 6459 O O . TYR B 1 395 ? 205.043 138.397 167.568 1.00 77.92 697 TYR B O 1
ATOM 6468 N N . GLN B 1 396 ? 205.523 140.409 168.484 1.00 74.46 698 GLN B N 1
ATOM 6469 C CA . GLN B 1 396 ? 204.760 140.235 169.718 1.00 77.46 698 GLN B CA 1
ATOM 6470 C C . GLN B 1 396 ? 204.759 138.809 170.283 1.00 87.20 698 GLN B C 1
ATOM 6471 O O . GLN B 1 396 ? 203.718 138.300 170.727 1.00 76.17 698 GLN B O 1
ATOM 6477 N N . VAL B 1 397 ? 205.946 138.198 170.297 1.00 91.71 699 VAL B N 1
ATOM 6478 C CA . VAL B 1 397 ? 206.112 136.827 170.774 1.00 94.27 699 VAL B CA 1
ATOM 6479 C C . VAL B 1 397 ? 205.677 136.735 172.232 1.00 89.28 699 VAL B C 1
ATOM 6480 O O . VAL B 1 397 ? 204.912 135.840 172.606 1.00 97.95 699 VAL B O 1
ATOM 6484 N N . GLY B 1 398 ? 206.184 137.657 173.046 1.00 82.80 700 GLY B N 1
ATOM 6485 C CA . GLY B 1 398 ? 205.846 137.715 174.466 1.00 80.35 700 GLY B CA 1
ATOM 6486 C C . GLY B 1 398 ? 206.666 138.753 175.216 1.00 87.08 700 GLY B C 1
ATOM 6487 O O . GLY B 1 398 ? 207.206 139.694 174.596 1.00 94.89 700 GLY B O 1
ATOM 6488 N N . GLU B 1 399 ? 206.791 138.560 176.531 1.00 76.71 701 GLU B N 1
ATOM 6489 C CA . GLU B 1 399 ? 207.463 139.522 177.404 1.00 82.71 701 GLU B CA 1
ATOM 6490 C C . GLU B 1 399 ? 208.744 138.931 177.993 1.00 82.58 701 GLU B C 1
ATOM 6491 O O . GLU B 1 399 ? 208.801 137.725 178.245 1.00 85.56 701 GLU B O 1
ATOM 6497 N N . THR B 1 400 ? 209.763 139.791 178.192 1.00 87.45 702 THR B N 1
ATOM 6498 C CA . THR B 1 400 ? 210.990 139.408 178.939 1.00 82.71 702 THR B CA 1
ATOM 6499 C C . THR B 1 400 ? 210.712 139.616 180.444 1.00 91.21 702 THR B C 1
ATOM 6500 O O . THR B 1 400 ? 210.302 140.692 180.878 1.00 101.82 702 THR B O 1
ATOM 6504 N N . THR B 1 401 ? 210.960 138.574 181.232 1.00 93.36 703 THR B N 1
ATOM 6505 C CA . THR B 1 401 ? 210.610 138.615 182.662 1.00 92.18 703 THR B CA 1
ATOM 6506 C C . THR B 1 401 ? 211.542 137.697 183.448 1.00 93.66 703 THR B C 1
ATOM 6507 O O . THR B 1 401 ? 212.531 137.197 182.892 1.00 114.83 703 THR B O 1
ATOM 6511 N N . VAL B 1 402 ? 211.262 137.538 184.740 1.00 86.13 704 VAL B N 1
ATOM 6512 C CA . VAL B 1 402 ? 211.998 136.612 185.607 1.00 97.71 704 VAL B CA 1
ATOM 6513 C C . VAL B 1 402 ? 211.127 135.396 185.918 1.00 97.74 704 VAL B C 1
ATOM 6514 O O . VAL B 1 402 ? 209.904 135.516 186.026 1.00 122.83 704 VAL B O 1
ATOM 6518 N N . VAL B 1 403 ? 211.752 134.217 185.960 1.00 91.27 705 VAL B N 1
ATOM 6519 C CA . VAL B 1 403 ? 211.141 133.004 186.500 1.00 88.95 705 VAL B CA 1
ATOM 6520 C C . VAL B 1 403 ? 212.208 132.271 187.310 1.00 93.31 705 VAL B C 1
ATOM 6521 O O . VAL B 1 403 ? 213.372 132.283 186.927 1.00 112.54 705 VAL B O 1
ATOM 6525 N N . LYS B 1 404 ? 211.821 131.661 188.424 1.00 99.41 706 LYS B N 1
ATOM 6526 C CA . LYS B 1 404 ? 212.763 130.946 189.251 1.00 106.19 706 LYS B CA 1
ATOM 6527 C C . LYS B 1 404 ? 212.805 129.555 188.682 1.00 115.11 706 LYS B C 1
ATOM 6528 O O . LYS B 1 404 ? 211.818 128.815 188.704 1.00 117.43 706 LYS B O 1
ATOM 6534 N N . MET B 1 405 ? 213.986 129.189 188.198 1.00 118.61 707 MET B N 1
ATOM 6535 C CA . MET B 1 405 ? 214.243 127.855 187.696 1.00 124.60 707 MET B CA 1
ATOM 6536 C C . MET B 1 405 ? 214.966 127.226 188.876 1.00 131.72 707 MET B C 1
ATOM 6537 O O . MET B 1 405 ? 215.895 127.832 189.415 1.00 129.04 707 MET B O 1
ATOM 6542 N N . ALA B 1 406 ? 214.528 126.042 189.299 1.00 128.84 708 ALA B N 1
ATOM 6543 C CA . ALA B 1 406 ? 215.113 125.353 190.456 1.00 125.46 708 ALA B CA 1
ATOM 6544 C C . ALA B 1 406 ? 215.189 126.273 191.683 1.00 125.75 708 ALA B C 1
ATOM 6545 O O . ALA B 1 406 ? 214.256 126.315 192.485 1.00 128.68 708 ALA B O 1
ATOM 6547 N N . GLY B 1 407 ? 216.292 127.004 191.829 1.00 118.21 709 GLY B N 1
ATOM 6548 C CA . GLY B 1 407 ? 216.458 127.918 192.947 1.00 114.99 709 GLY B CA 1
ATOM 6549 C C . GLY B 1 407 ? 216.826 129.322 192.499 1.00 95.92 709 GLY B C 1
ATOM 6550 O O . GLY B 1 407 ? 216.391 130.314 193.084 1.00 84.07 709 GLY B O 1
ATOM 6551 N N . LYS B 1 408 ? 217.637 129.394 191.449 1.00 89.17 710 LYS B N 1
ATOM 6552 C CA . LYS B 1 408 ? 218.104 130.661 190.869 1.00 83.07 710 LYS B CA 1
ATOM 6553 C C . LYS B 1 408 ? 217.001 131.379 190.073 1.00 78.43 710 LYS B C 1
ATOM 6554 O O . LYS B 1 408 ? 216.221 130.704 189.390 1.00 76.09 710 LYS B O 1
ATOM 6556 N N . PRO B 1 409 ? 216.893 132.736 190.206 1.00 74.20 711 PRO B N 1
ATOM 6557 C CA . PRO B 1 409 ? 215.931 133.508 189.390 1.00 75.93 711 PRO B CA 1
ATOM 6558 C C . PRO B 1 409 ? 216.541 133.831 188.046 1.00 75.02 711 PRO B C 1
ATOM 6559 O O . PRO B 1 409 ? 217.624 134.417 187.994 1.00 61.05 711 PRO B O 1
ATOM 6563 N N . ILE B 1 410 ? 215.844 133.442 186.981 1.00 77.02 712 ILE B N 1
ATOM 6564 C CA . ILE B 1 410 ? 216.374 133.432 185.617 1.00 85.69 712 ILE B CA 1
ATOM 6565 C C . ILE B 1 410 ? 215.607 134.453 184.793 1.00 99.44 712 ILE B C 1
ATOM 6566 O O . ILE B 1 410 ? 214.376 134.501 184.870 1.00 116.92 712 ILE B O 1
ATOM 6571 N N . ARG B 1 411 ? 216.331 135.238 183.990 1.00 99.28 713 ARG B N 1
ATOM 6572 C CA . ARG B 1 411 ? 215.721 136.096 182.959 1.00 88.32 713 ARG B CA 1
ATOM 6573 C C . ARG B 1 411 ? 215.251 135.215 181.804 1.00 79.26 713 ARG B C 1
ATOM 6574 O O . ARG B 1 411 ? 216.010 134.385 181.288 1.00 85.40 713 ARG B O 1
ATOM 6582 N N . ALA B 1 412 ? 213.990 135.357 181.430 1.00 76.19 714 ALA B N 1
ATOM 6583 C CA . ALA B 1 412 ? 213.379 134.481 180.425 1.00 70.29 714 ALA B CA 1
ATOM 6584 C C . ALA B 1 412 ? 212.370 135.212 179.615 1.00 61.23 714 ALA B C 1
ATOM 6585 O O . ALA B 1 412 ? 211.925 136.288 180.032 1.00 51.92 714 ALA B O 1
ATOM 6587 N N . ILE B 1 413 ? 212.055 134.630 178.448 1.00 59.50 715 ILE B N 1
ATOM 6588 C CA . ILE B 1 413 ? 210.968 135.118 177.574 1.00 70.21 715 ILE B CA 1
ATOM 6589 C C . ILE B 1 413 ? 209.822 134.214 177.754 1.00 81.53 715 ILE B C 1
ATOM 6590 O O . ILE B 1 413 ? 209.957 133.024 177.547 1.00 85.82 715 ILE B O 1
ATOM 6595 N N . VAL B 1 414 ? 208.685 134.812 178.073 1.00 97.70 716 VAL B N 1
ATOM 6596 C CA . VAL B 1 414 ? 207.470 134.085 178.318 1.00 96.40 716 VAL B CA 1
ATOM 6597 C C . VAL B 1 414 ? 206.570 134.284 177.120 1.00 88.67 716 VAL B C 1
ATOM 6598 O O . VAL B 1 414 ? 206.004 135.364 176.926 1.00 80.55 716 VAL B O 1
ATOM 6602 N N . VAL B 1 415 ? 206.420 133.218 176.337 1.00 77.84 717 VAL B N 1
ATOM 6603 C CA . VAL B 1 415 ? 205.626 133.267 175.120 1.00 66.68 717 VAL B CA 1
ATOM 6604 C C . VAL B 1 415 ? 204.175 133.564 175.501 1.00 62.05 717 VAL B C 1
ATOM 6605 O O . VAL B 1 415 ? 203.723 133.194 176.569 1.00 51.68 717 VAL B O 1
ATOM 6609 N N . GLY B 1 416 ? 203.450 134.219 174.597 1.00 67.31 718 GLY B N 1
ATOM 6610 C CA . GLY B 1 416 ? 202.032 134.461 174.757 1.00 61.97 718 GLY B CA 1
ATOM 6611 C C . GLY B 1 416 ? 201.626 135.762 174.102 1.00 75.61 718 GLY B C 1
ATOM 6612 O O . GLY B 1 416 ? 201.734 135.908 172.874 1.00 82.25 718 GLY B O 1
ATOM 6614 N N . LYS C 1 3 ? 189.558 208.481 123.349 1.00 88.14 305 LYS C N 1
ATOM 6615 C CA . LYS C 1 3 ? 189.685 209.651 124.281 1.00 89.13 305 LYS C CA 1
ATOM 6616 C C . LYS C 1 3 ? 190.615 209.338 125.478 1.00 98.28 305 LYS C C 1
ATOM 6617 O O . LYS C 1 3 ? 191.576 210.080 125.738 1.00 99.33 305 LYS C O 1
ATOM 6619 N N . ASP C 1 4 ? 190.335 208.233 126.182 1.00 101.41 306 ASP C N 1
ATOM 6620 C CA . ASP C 1 4 ? 190.974 207.919 127.470 1.00 93.32 306 ASP C CA 1
ATOM 6621 C C . ASP C 1 4 ? 191.598 206.511 127.532 1.00 87.56 306 ASP C C 1
ATOM 6622 O O . ASP C 1 4 ? 190.889 205.529 127.422 1.00 93.05 306 ASP C O 1
ATOM 6627 N N . PRO C 1 5 ? 192.927 206.412 127.721 1.00 81.47 307 PRO C N 1
ATOM 6628 C CA . PRO C 1 5 ? 193.588 205.097 127.925 1.00 72.35 307 PRO C CA 1
ATOM 6629 C C . PRO C 1 5 ? 193.311 204.311 129.234 1.00 62.52 307 PRO C C 1
ATOM 6630 O O . PRO C 1 5 ? 193.726 203.155 129.333 1.00 46.11 307 PRO C O 1
ATOM 6634 N N . LEU C 1 6 ? 192.658 204.935 130.219 1.00 69.42 308 LEU C N 1
ATOM 6635 C CA . LEU C 1 6 ? 192.379 204.309 131.517 1.00 64.85 308 LEU C CA 1
ATOM 6636 C C . LEU C 1 6 ? 190.914 204.331 131.907 1.00 62.88 308 LEU C C 1
ATOM 6637 O O . LEU C 1 6 ? 190.594 204.109 133.066 1.00 65.19 308 LEU C O 1
ATOM 6642 N N . TRP C 1 7 ? 190.001 204.577 130.965 1.00 68.84 309 TRP C N 1
ATOM 6643 C CA . TRP C 1 7 ? 188.583 204.690 131.315 1.00 75.46 309 TRP C CA 1
ATOM 6644 C C . TRP C 1 7 ? 188.134 203.474 132.133 1.00 75.93 309 TRP C C 1
ATOM 6645 O O . TRP C 1 7 ? 187.555 203.625 133.212 1.00 87.51 309 TRP C O 1
ATOM 6656 N N . LEU C 1 8 ? 188.486 202.286 131.648 1.00 69.46 310 LEU C N 1
ATOM 6657 C CA . LEU C 1 8 ? 188.037 200.996 132.211 1.00 74.32 310 LEU C CA 1
ATOM 6658 C C . LEU C 1 8 ? 188.551 200.817 133.635 1.00 64.38 310 LEU C C 1
ATOM 6659 O O . LEU C 1 8 ? 187.793 200.442 134.519 1.00 56.76 310 LEU C O 1
ATOM 6664 N N . TYR C 1 9 ? 189.824 201.134 133.852 1.00 66.59 311 TYR C N 1
ATOM 6665 C CA . TYR C 1 9 ? 190.423 201.187 135.210 1.00 75.71 311 TYR C CA 1
ATOM 6666 C C . TYR C 1 9 ? 189.512 201.898 136.211 1.00 86.67 311 TYR C C 1
ATOM 6667 O O . TYR C 1 9 ? 189.229 201.377 137.300 1.00 82.93 311 TYR C O 1
ATOM 6676 N N . LYS C 1 10 ? 189.086 203.092 135.795 1.00 89.19 312 LYS C N 1
ATOM 6677 C CA . LYS C 1 10 ? 188.384 204.046 136.634 1.00 88.14 312 LYS C CA 1
ATOM 6678 C C . LYS C 1 10 ? 186.982 203.552 136.901 1.00 91.22 312 LYS C C 1
ATOM 6679 O O . LYS C 1 10 ? 186.545 203.520 138.048 1.00 87.24 312 LYS C O 1
ATOM 6685 N N . VAL C 1 11 ? 186.311 203.091 135.842 1.00 90.35 313 VAL C N 1
ATOM 6686 C CA . VAL C 1 11 ? 184.965 202.524 135.963 1.00 79.21 313 VAL C CA 1
ATOM 6687 C C . VAL C 1 11 ? 184.954 201.314 136.903 1.00 75.27 313 VAL C C 1
ATOM 6688 O O . VAL C 1 11 ? 184.015 201.125 137.654 1.00 103.43 313 VAL C O 1
ATOM 6692 N N . LEU C 1 12 ? 185.987 200.486 136.852 1.00 66.17 314 LEU C N 1
ATOM 6693 C CA . LEU C 1 12 ? 186.073 199.365 137.749 1.00 57.24 314 LEU C CA 1
ATOM 6694 C C . LEU C 1 12 ? 186.458 199.818 139.158 1.00 74.71 314 LEU C C 1
ATOM 6695 O O . LEU C 1 12 ? 186.033 199.182 140.123 1.00 96.04 314 LEU C O 1
ATOM 6700 N N . LEU C 1 13 ? 187.261 200.879 139.307 1.00 77.76 315 LEU C N 1
ATOM 6701 C CA . LEU C 1 13 ? 187.472 201.483 140.643 1.00 87.95 315 LEU C CA 1
ATOM 6702 C C . LEU C 1 13 ? 186.174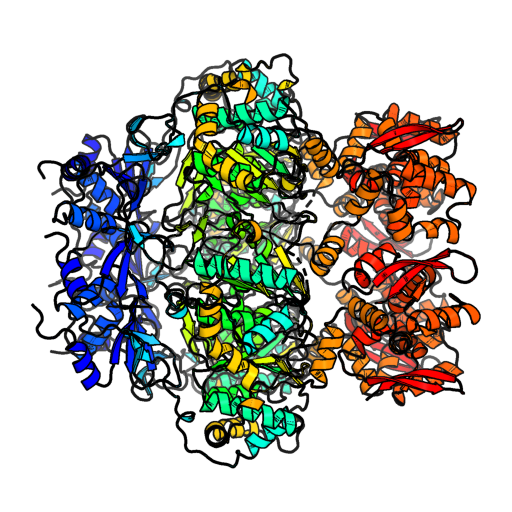 202.015 141.267 1.00 75.57 315 LEU C C 1
ATOM 6703 O O . LEU C 1 13 ? 185.898 201.732 142.427 1.00 62.33 315 LEU C O 1
ATOM 6708 N N . THR C 1 14 ? 185.389 202.750 140.484 1.00 80.66 316 THR C N 1
ATOM 6709 C CA . THR C 1 14 ? 183.989 203.092 140.813 1.00 72.14 316 THR C CA 1
ATOM 6710 C C . THR C 1 14 ? 183.243 201.930 141.478 1.00 81.68 316 THR C C 1
ATOM 6711 O O . THR C 1 14 ? 182.546 202.139 142.495 1.00 96.57 316 THR C O 1
ATOM 6715 N N . LYS C 1 15 ? 183.411 200.715 140.940 1.00 66.29 317 LYS C N 1
ATOM 6716 C CA . LYS C 1 15 ? 182.807 199.512 141.529 1.00 63.35 317 LYS C CA 1
ATOM 6717 C C . LYS C 1 15 ? 183.681 198.746 142.554 1.00 62.25 317 LYS C C 1
ATOM 6718 O O . LYS C 1 15 ? 183.372 197.604 142.901 1.00 63.37 317 LYS C O 1
ATOM 6724 N N . GLY C 1 16 ? 184.728 199.380 143.082 1.00 58.88 318 GLY C N 1
ATOM 6725 C CA . GLY C 1 16 ? 185.630 198.744 144.062 1.00 61.10 318 GLY C CA 1
ATOM 6726 C C . GLY C 1 16 ? 186.489 197.584 143.590 1.00 68.03 318 GLY C C 1
ATOM 6727 O O . GLY C 1 16 ? 186.850 196.715 144.400 1.00 85.16 318 GLY C O 1
ATOM 6728 N N . ILE C 1 17 ? 186.793 197.544 142.288 1.00 74.81 319 ILE C N 1
ATOM 6729 C CA . ILE C 1 17 ? 187.765 196.599 141.711 1.00 70.93 319 ILE C CA 1
ATOM 6730 C C . ILE C 1 17 ? 188.931 197.405 141.145 1.00 76.85 319 ILE C C 1
ATOM 6731 O O . ILE C 1 17 ? 188.724 198.331 140.352 1.00 72.49 319 ILE C O 1
ATOM 6736 N N . GLU C 1 18 ? 190.158 197.008 141.488 1.00 73.36 320 GLU C N 1
ATOM 6737 C CA . GLU C 1 18 ? 191.338 197.661 140.933 1.00 68.85 320 GLU C CA 1
ATOM 6738 C C . GLU C 1 18 ? 192.048 196.720 139.988 1.00 59.26 320 GLU C C 1
ATOM 6739 O O . GLU C 1 18 ? 192.647 195.710 140.403 1.00 74.02 320 GLU C O 1
ATOM 6745 N N . VAL C 1 19 ? 192.060 197.083 138.720 1.00 42.44 321 VAL C N 1
ATOM 6746 C CA . VAL C 1 19 ? 192.704 196.242 137.711 1.00 40.66 321 VAL C CA 1
ATOM 6747 C C . VAL C 1 19 ? 193.976 196.874 137.193 1.00 34.12 321 VAL C C 1
ATOM 6748 O O . VAL C 1 19 ? 194.017 198.092 136.987 1.00 30.37 321 VAL C O 1
ATOM 6752 N N . TRP C 1 20 ? 194.973 196.044 136.874 1.00 23.23 322 TRP C N 1
ATOM 6753 C CA . TRP C 1 20 ? 196.130 196.565 136.217 1.00 21.90 322 TRP C CA 1
ATOM 6754 C C . TRP C 1 20 ? 196.680 195.501 135.344 1.00 20.18 322 TRP C C 1
ATOM 6755 O O . TRP C 1 20 ? 196.321 194.333 135.483 1.00 22.53 322 TRP C O 1
ATOM 6766 N N . PHE C 1 21 ? 197.602 195.862 134.448 1.00 21.86 323 PHE C N 1
ATOM 6767 C CA . PHE C 1 21 ? 198.482 194.863 133.771 1.00 25.07 323 PHE C CA 1
ATOM 6768 C C . PHE C 1 21 ? 199.899 194.801 134.412 1.00 38.88 323 PHE C C 1
ATOM 6769 O O . PHE C 1 21 ? 200.605 195.802 134.455 1.00 44.31 323 PHE C O 1
ATOM 6777 N N . ASP C 1 22 ? 200.318 193.611 134.828 1.00 46.83 324 ASP C N 1
ATOM 6778 C CA . ASP C 1 22 ? 201.550 193.442 135.517 1.00 47.12 324 ASP C CA 1
ATOM 6779 C C . ASP C 1 22 ? 202.605 193.056 134.536 1.00 48.92 324 ASP C C 1
ATOM 6780 O O . ASP C 1 22 ? 202.949 191.882 134.380 1.00 66.64 324 ASP C O 1
ATOM 6785 N N . ILE C 1 23 ? 203.179 194.069 133.924 1.00 46.46 325 ILE C N 1
ATOM 6786 C CA . ILE C 1 23 ? 204.318 193.922 133.005 1.00 53.85 325 ILE C CA 1
ATOM 6787 C C . ILE C 1 23 ? 205.370 192.858 133.402 1.00 52.58 325 ILE C C 1
ATOM 6788 O O . ILE C 1 23 ? 205.970 192.220 132.528 1.00 62.28 325 ILE C O 1
ATOM 6793 N N . LYS C 1 24 ? 205.585 192.649 134.691 1.00 43.04 326 LYS C N 1
ATOM 6794 C CA . LYS C 1 24 ? 206.591 191.688 135.144 1.00 45.23 326 LYS C CA 1
ATOM 6795 C C . LYS C 1 24 ? 206.126 190.285 134.956 1.00 46.03 326 LYS C C 1
ATOM 6796 O O . LYS C 1 24 ? 206.933 189.439 134.546 1.00 67.67 326 LYS C O 1
ATOM 6802 N N . LEU C 1 25 ? 204.870 190.036 135.305 1.00 44.21 327 LEU C N 1
ATOM 6803 C CA . LEU C 1 25 ? 204.235 188.728 135.138 1.00 49.45 327 LEU C CA 1
ATOM 6804 C C . LEU C 1 25 ? 203.402 188.594 133.822 1.00 43.51 327 LEU C C 1
ATOM 6805 O O . LEU C 1 25 ? 202.988 187.494 133.465 1.00 33.99 327 LEU C O 1
ATOM 6810 N N . GLU C 1 26 ? 203.265 189.674 133.078 1.00 39.07 328 GLU C N 1
ATOM 6811 C CA . GLU C 1 26 ? 202.520 189.656 131.847 1.00 40.78 328 GLU C CA 1
ATOM 6812 C C . GLU C 1 26 ? 201.264 188.958 132.088 1.00 32.18 328 GLU C C 1
ATOM 6813 O O . GLU C 1 26 ? 200.911 187.952 131.440 1.00 30.90 328 GLU C O 1
ATOM 6819 N N . LYS C 1 27 ? 200.563 189.491 133.039 1.00 38.08 329 LYS C N 1
ATOM 6820 C CA . LYS C 1 27 ? 199.358 188.857 133.622 1.00 39.73 329 LYS C CA 1
ATOM 6821 C C . LYS C 1 27 ? 198.580 190.050 134.125 1.00 33.83 329 LYS C C 1
ATOM 6822 O O . LYS C 1 27 ? 199.185 190.987 134.649 1.00 41.61 329 LYS C O 1
ATOM 6828 N N . TYR C 1 28 ? 197.282 190.020 134.001 1.00 32.12 330 TYR C N 1
ATOM 6829 C CA . TYR C 1 28 ? 196.461 191.122 134.503 1.00 41.34 330 TYR C CA 1
ATOM 6830 C C . TYR C 1 28 ? 196.118 190.825 135.930 1.00 36.93 330 TYR C C 1
ATOM 6831 O O . TYR C 1 28 ? 195.566 189.769 136.195 1.00 25.93 330 TYR C O 1
ATOM 6840 N N . GLY C 1 29 ? 196.498 191.736 136.819 1.00 37.38 331 GLY C N 1
ATOM 6841 C CA . GLY C 1 29 ? 196.110 191.696 138.206 1.00 42.28 331 GLY C CA 1
ATOM 6842 C C . GLY C 1 29 ? 194.776 192.343 138.510 1.00 52.06 331 GLY C C 1
ATOM 6843 O O . GLY C 1 29 ? 194.356 193.268 137.848 1.00 68.70 331 GLY C O 1
ATOM 6844 N N . ILE C 1 30 ? 194.126 191.863 139.559 1.00 62.53 332 ILE C N 1
ATOM 6845 C CA . ILE C 1 30 ? 192.792 192.332 139.979 1.00 66.14 332 ILE C CA 1
ATOM 6846 C C . ILE C 1 30 ? 192.617 192.271 141.502 1.00 58.15 332 ILE C C 1
ATOM 6847 O O . ILE C 1 30 ? 193.052 191.294 142.140 1.00 62.85 332 ILE C O 1
ATOM 6852 N N . LYS C 1 31 ? 192.051 193.325 142.081 1.00 55.69 333 LYS C N 1
ATOM 6853 C CA . LYS C 1 31 ? 192.035 193.504 143.541 1.00 60.77 333 LYS C CA 1
ATOM 6854 C C . LYS C 1 31 ? 190.647 193.928 143.992 1.00 64.18 333 LYS C C 1
ATOM 6855 O O . LYS C 1 31 ? 190.202 195.026 143.693 1.00 71.87 333 LYS C O 1
ATOM 6861 N N . ARG C 1 32 ? 189.984 193.039 144.730 1.00 73.79 334 ARG C N 1
ATOM 6862 C CA . ARG C 1 32 ? 188.693 193.311 145.402 1.00 71.69 334 ARG C CA 1
ATOM 6863 C C . ARG C 1 32 ? 188.861 192.905 146.870 1.00 77.18 334 ARG C C 1
ATOM 6864 O O . ARG C 1 32 ? 189.525 191.911 147.163 1.00 78.47 334 ARG C O 1
ATOM 6872 N N . ASN C 1 33 ? 188.252 193.654 147.778 1.00 79.70 335 ASN C N 1
ATOM 6873 C CA . ASN C 1 33 ? 188.033 193.196 149.160 1.00 74.52 335 ASN C CA 1
ATOM 6874 C C . ASN C 1 33 ? 189.284 192.527 149.749 1.00 83.86 335 ASN C C 1
ATOM 6875 O O . ASN C 1 33 ? 189.203 191.484 150.402 1.00 89.86 335 ASN C O 1
ATOM 6880 N N . ASN C 1 34 ? 190.438 193.160 149.515 1.00 90.42 336 ASN C N 1
ATOM 6881 C CA . ASN C 1 34 ? 191.762 192.694 149.982 1.00 91.24 336 ASN C CA 1
ATOM 6882 C C . ASN C 1 34 ? 192.169 191.257 149.554 1.00 81.77 336 ASN C C 1
ATOM 6883 O O . ASN C 1 34 ? 192.994 190.619 150.231 1.00 90.42 336 ASN C O 1
ATOM 6888 N N . ARG C 1 35 ? 191.594 190.782 148.438 1.00 71.44 337 ARG C N 1
ATOM 6889 C CA . ARG C 1 35 ? 191.981 189.541 147.751 1.00 68.05 337 ARG C CA 1
ATOM 6890 C C . ARG C 1 35 ? 192.584 189.887 146.377 1.00 64.02 337 ARG C C 1
ATOM 6891 O O . ARG C 1 35 ? 191.914 190.483 145.536 1.00 51.22 337 ARG C O 1
ATOM 6899 N N . VAL C 1 36 ? 193.856 189.547 146.179 1.00 71.74 338 VAL C N 1
ATOM 6900 C CA . VAL C 1 36 ? 194.580 189.830 144.926 1.00 75.28 338 VAL C CA 1
ATOM 6901 C C . VAL C 1 36 ? 194.602 188.555 144.100 1.00 75.28 338 VAL C C 1
ATOM 6902 O O . VAL C 1 36 ? 195.053 187.509 144.592 1.00 110.11 338 VAL C O 1
ATOM 6906 N N . ASP C 1 37 ? 194.162 188.634 142.853 1.00 58.97 339 ASP C N 1
ATOM 6907 C CA . ASP C 1 37 ? 194.360 187.535 141.870 1.00 52.90 339 ASP C CA 1
ATOM 6908 C C . ASP C 1 37 ? 195.109 188.039 140.592 1.00 42.88 339 ASP C C 1
ATOM 6909 O O . ASP C 1 37 ? 195.174 189.231 140.307 1.00 30.50 339 ASP C O 1
ATOM 6914 N N . TYR C 1 38 ? 195.776 187.131 139.908 1.00 38.48 340 TYR C N 1
ATOM 6915 C CA . TYR C 1 38 ? 196.386 187.402 138.614 1.00 33.95 340 TYR C CA 1
ATOM 6916 C C . TYR C 1 38 ? 195.734 186.488 137.625 1.00 37.69 340 TYR C C 1
ATOM 6917 O O . TYR C 1 38 ? 195.671 185.253 137.813 1.00 34.88 340 TYR C O 1
ATOM 6926 N N . ILE C 1 39 ? 195.261 187.091 136.543 1.00 39.80 341 ILE C N 1
ATOM 6927 C CA . ILE C 1 39 ? 194.529 186.353 135.521 1.00 35.83 341 ILE C CA 1
ATOM 6928 C C . ILE C 1 39 ? 195.023 186.650 134.117 1.00 31.58 341 ILE C C 1
ATOM 6929 O O . ILE C 1 39 ? 195.546 187.728 133.876 1.00 27.13 341 ILE C O 1
ATOM 6934 N N . ALA C 1 40 ? 194.802 185.722 133.203 1.00 33.20 342 ALA C N 1
ATOM 6935 C CA . ALA C 1 40 ? 195.123 185.964 131.813 1.00 44.10 342 ALA C CA 1
ATOM 6936 C C . ALA C 1 40 ? 194.084 186.962 131.264 1.00 45.18 342 ALA C C 1
ATOM 6937 O O . ALA C 1 40 ? 193.161 187.345 131.959 1.00 33.70 342 ALA C O 1
ATOM 6939 N N . LYS C 1 41 ? 194.317 187.441 130.046 1.00 56.25 343 LYS C N 1
ATOM 6940 C CA . LYS C 1 41 ? 193.525 188.531 129.467 1.00 59.33 343 LYS C CA 1
ATOM 6941 C C . LYS C 1 41 ? 192.107 188.090 129.262 1.00 60.51 343 LYS C C 1
ATOM 6942 O O . LYS C 1 41 ? 191.194 188.773 129.710 1.00 80.64 343 LYS C O 1
ATOM 6948 N N . SER C 1 42 ? 191.913 186.941 128.601 1.00 60.60 344 SER C N 1
ATOM 6949 C CA . SER C 1 42 ? 190.558 186.401 128.330 1.00 61.01 344 SER C CA 1
ATOM 6950 C C . SER C 1 42 ? 189.741 186.343 129.599 1.00 58.06 344 SER C C 1
ATOM 6951 O O . SER C 1 42 ? 188.626 186.819 129.640 1.00 69.33 344 SER C O 1
ATOM 6954 N N . SER C 1 43 ? 190.318 185.783 130.644 1.00 57.25 345 SER C N 1
ATOM 6955 C CA . SER C 1 43 ? 189.665 185.734 131.952 1.00 49.70 345 SER C CA 1
ATOM 6956 C C . SER C 1 43 ? 189.207 187.125 132.453 1.00 50.81 345 SER C C 1
ATOM 6957 O O . SER C 1 43 ? 188.178 187.217 133.176 1.00 40.05 345 SER C O 1
ATOM 6960 N N . LEU C 1 44 ? 190.001 188.173 132.146 1.00 40.72 346 LEU C N 1
ATOM 6961 C CA . LEU C 1 44 ? 189.690 189.551 132.578 1.00 41.98 346 LEU C CA 1
ATOM 6962 C C . LEU C 1 44 ? 188.558 190.070 131.746 1.00 59.78 346 LEU C C 1
ATOM 6963 O O . LEU C 1 44 ? 187.579 190.609 132.277 1.00 82.55 346 LEU C O 1
ATOM 6968 N N . GLN C 1 45 ? 188.672 189.860 130.452 1.00 63.86 347 GLN C N 1
ATOM 6969 C CA . GLN C 1 45 ? 187.614 190.216 129.536 1.00 73.89 347 GLN C CA 1
ATOM 6970 C C . GLN C 1 45 ? 186.283 189.605 129.987 1.00 67.82 347 GLN C C 1
ATOM 6971 O O . GLN C 1 45 ? 185.256 190.282 129.947 1.00 79.00 347 GLN C O 1
ATOM 6977 N N . GLN C 1 46 ? 186.314 188.364 130.477 1.00 60.55 348 GLN C N 1
ATOM 6978 C CA . GLN C 1 46 ? 185.107 187.702 131.012 1.00 63.77 348 GLN C CA 1
ATOM 6979 C C . GLN C 1 46 ? 184.568 188.406 132.269 1.00 67.26 348 GLN C C 1
ATOM 6980 O O . GLN C 1 46 ? 183.364 188.543 132.437 1.00 72.50 348 GLN C O 1
ATOM 6986 N N . ILE C 1 47 ? 185.460 188.828 133.160 1.00 71.81 349 ILE C N 1
ATOM 6987 C CA . ILE C 1 47 ? 185.062 189.605 134.329 1.00 73.70 349 ILE C CA 1
ATOM 6988 C C . ILE C 1 47 ? 184.493 190.950 133.926 1.00 82.86 349 ILE C C 1
ATOM 6989 O O . ILE C 1 47 ? 183.426 191.341 134.392 1.00 87.24 349 ILE C O 1
ATOM 6994 N N . VAL C 1 48 ? 185.251 191.678 133.114 1.00 89.36 350 VAL C N 1
ATOM 6995 C CA . VAL C 1 48 ? 184.831 192.993 132.639 1.00 85.04 350 VAL C CA 1
ATOM 6996 C C . VAL C 1 48 ? 183.440 192.910 132.012 1.00 91.22 350 VAL C C 1
ATOM 6997 O O . VAL C 1 48 ? 182.601 193.749 132.299 1.00 107.12 350 VAL C O 1
ATOM 7001 N N . PHE C 1 49 ? 183.193 191.915 131.160 1.00 85.48 351 PHE C N 1
ATOM 7002 C CA . PHE C 1 49 ? 181.882 191.785 130.515 1.00 83.27 351 PHE C CA 1
ATOM 7003 C C . PHE C 1 49 ? 180.758 191.757 131.538 1.00 96.70 351 PHE C C 1
ATOM 7004 O O . PHE C 1 49 ? 179.811 192.532 131.466 1.00 109.23 351 PHE C O 1
ATOM 7012 N N . GLU C 1 50 ? 180.898 190.865 132.512 1.00 105.03 352 GLU C N 1
ATOM 7013 C CA . GLU C 1 50 ? 179.932 190.700 133.595 1.00 94.21 352 GLU C CA 1
ATOM 7014 C C . GLU C 1 50 ? 179.616 192.014 134.328 1.00 91.72 352 GLU C C 1
ATOM 7015 O O . GLU C 1 50 ? 178.505 192.171 134.828 1.00 112.29 352 GLU C O 1
ATOM 7021 N N . ILE C 1 51 ? 180.588 192.926 134.413 1.00 85.36 353 ILE C N 1
ATOM 7022 C CA . ILE C 1 51 ? 180.494 194.142 135.239 1.00 84.84 353 ILE C CA 1
ATOM 7023 C C . ILE C 1 51 ? 180.045 195.394 134.471 1.00 83.90 353 ILE C C 1
ATOM 7024 O O . ILE C 1 51 ? 179.444 196.277 135.076 1.00 96.11 353 ILE C O 1
ATOM 7029 N N . ILE C 1 52 ? 180.380 195.513 133.187 1.00 81.23 354 ILE C N 1
ATOM 7030 C CA . ILE C 1 52 ? 179.929 196.658 132.357 1.00 78.46 354 ILE C CA 1
ATOM 7031 C C . ILE C 1 52 ? 179.053 196.289 131.140 1.00 86.50 354 ILE C C 1
ATOM 7032 O O . ILE C 1 52 ? 178.451 197.174 130.531 1.00 92.81 354 ILE C O 1
ATOM 7037 N N . GLY C 1 53 ? 178.950 195.000 130.812 1.00 81.95 355 GLY C N 1
ATOM 7038 C CA . GLY C 1 53 ? 178.114 194.540 129.707 1.00 74.24 355 GLY C CA 1
ATOM 7039 C C . GLY C 1 53 ? 178.718 194.725 128.337 1.00 74.77 355 GLY C C 1
ATOM 7040 O O . GLY C 1 53 ? 178.021 194.567 127.331 1.00 88.50 355 GLY C O 1
ATOM 7041 N N . LYS C 1 54 ? 180.011 195.024 128.291 1.00 70.13 356 LYS C N 1
ATOM 7042 C CA . LYS C 1 54 ? 180.736 195.279 127.038 1.00 76.25 356 LYS C CA 1
ATOM 7043 C C . LYS C 1 54 ? 182.080 194.568 127.144 1.00 80.10 356 LYS C C 1
ATOM 7044 O O . LYS C 1 54 ? 182.764 194.694 128.170 1.00 62.55 356 LYS C O 1
ATOM 7046 N N . THR C 1 55 ? 182.449 193.834 126.086 1.00 83.44 357 THR C N 1
ATOM 7047 C CA . THR C 1 55 ? 183.774 193.241 125.952 1.00 84.31 357 THR C CA 1
ATOM 7048 C C . THR C 1 55 ? 184.586 194.154 125.026 1.00 92.96 357 THR C C 1
ATOM 7049 O O . THR C 1 55 ? 184.356 194.151 123.816 1.00 87.48 357 THR C O 1
ATOM 7053 N N . PRO C 1 56 ? 185.502 194.976 125.599 1.00 95.34 358 PRO C N 1
ATOM 7054 C CA . PRO C 1 56 ? 186.313 195.844 124.755 1.00 88.62 358 PRO C CA 1
ATOM 7055 C C . PRO C 1 56 ? 187.459 195.033 124.206 1.00 90.20 358 PRO C C 1
ATOM 7056 O O . PRO C 1 56 ? 187.931 194.102 124.877 1.00 85.25 358 PRO C O 1
ATOM 7060 N N . LYS C 1 57 ? 187.911 195.380 123.002 1.00 93.60 359 LYS C N 1
ATOM 7061 C CA . LYS C 1 57 ? 189.106 194.762 122.425 1.00 78.35 359 LYS C CA 1
ATOM 7062 C C . LYS C 1 57 ? 190.336 195.173 123.258 1.00 70.90 359 LYS C C 1
ATOM 7063 O O . LYS C 1 57 ? 191.214 194.352 123.510 1.00 59.27 359 LYS C O 1
ATOM 7069 N N . ASN C 1 58 ? 190.350 196.425 123.719 1.00 65.32 360 ASN C N 1
ATOM 7070 C CA . ASN C 1 58 ? 191.476 196.976 124.471 1.00 58.44 360 ASN C CA 1
ATOM 7071 C C . ASN C 1 58 ? 191.206 197.194 125.949 1.00 63.97 360 ASN C C 1
ATOM 7072 O O . ASN C 1 58 ? 190.288 197.945 126.329 1.00 68.74 360 ASN C O 1
ATOM 7077 N N . ILE C 1 59 ? 192.040 196.554 126.759 1.00 56.79 361 ILE C N 1
ATOM 7078 C CA . ILE C 1 59 ? 191.928 196.629 128.192 1.00 66.18 361 ILE C CA 1
ATOM 7079 C C . ILE C 1 59 ? 192.590 197.938 128.623 1.00 68.53 361 ILE C C 1
ATOM 7080 O O . ILE C 1 59 ? 193.816 198.079 128.554 1.00 61.62 361 ILE C O 1
ATOM 7085 N N . ALA C 1 60 ? 191.746 198.892 129.028 1.00 69.11 362 ALA C N 1
ATOM 7086 C CA . ALA C 1 60 ? 192.149 200.258 129.292 1.00 61.84 362 ALA C CA 1
ATOM 7087 C C . ALA C 1 60 ? 192.488 200.377 130.729 1.00 63.63 362 ALA C C 1
ATOM 7088 O O . ALA C 1 60 ? 191.692 200.861 131.506 1.00 89.28 362 ALA C O 1
ATOM 7090 N N . VAL C 1 61 ? 193.684 199.911 131.074 1.00 74.20 363 VAL C N 1
ATOM 7091 C CA . VAL C 1 61 ? 194.157 199.878 132.455 1.00 79.51 363 VAL C CA 1
ATOM 7092 C C . VAL C 1 61 ? 195.639 200.240 132.543 1.00 73.19 363 VAL C C 1
ATOM 7093 O O . VAL C 1 61 ? 196.369 200.113 131.560 1.00 77.98 363 VAL C O 1
ATOM 7097 N N . PRO C 1 62 ? 196.093 200.658 133.741 1.00 64.70 364 PRO C N 1
ATOM 7098 C CA . PRO C 1 62 ? 197.475 201.055 133.861 1.00 65.83 364 PRO C CA 1
ATOM 7099 C C . PRO C 1 62 ? 198.415 199.862 133.987 1.00 69.73 364 PRO C C 1
ATOM 7100 O O . PRO C 1 62 ? 198.009 198.782 134.387 1.00 84.34 364 PRO C O 1
ATOM 7104 N N . THR C 1 63 ? 199.665 200.077 133.601 1.00 75.87 365 THR C N 1
ATOM 7105 C CA . THR C 1 63 ? 200.707 199.070 133.653 1.00 68.93 365 THR C CA 1
ATOM 7106 C C . THR C 1 63 ? 201.442 199.426 134.914 1.00 69.03 365 THR C C 1
ATOM 7107 O O . THR C 1 63 ? 201.952 200.537 135.033 1.00 62.13 365 THR C O 1
ATOM 7111 N N . TYR C 1 64 ? 201.387 198.514 135.878 1.00 68.97 366 TYR C N 1
ATOM 7112 C CA . TYR C 1 64 ? 202.142 198.602 137.102 1.00 64.33 366 TYR C CA 1
ATOM 7113 C C . TYR C 1 64 ? 203.015 197.364 137.206 1.00 66.33 366 TYR C C 1
ATOM 7114 O O . TYR C 1 64 ? 202.881 196.446 136.409 1.00 66.61 366 TYR C O 1
ATOM 7123 N N . ILE C 1 65 ? 203.877 197.340 138.225 1.00 69.11 367 ILE C N 1
ATOM 7124 C CA . ILE C 1 65 ? 204.568 196.142 138.658 1.00 69.21 367 ILE C CA 1
ATOM 7125 C C . ILE C 1 65 ? 204.095 195.790 140.057 1.00 88.64 367 ILE C C 1
ATOM 7126 O O . ILE C 1 65 ? 204.245 196.567 140.986 1.00 96.78 367 ILE C O 1
ATOM 7131 N N . GLY C 1 66 ? 203.492 194.609 140.192 1.00 96.26 368 GLY C N 1
ATOM 7132 C CA . GLY C 1 66 ? 203.010 194.121 141.477 1.00 71.86 368 GLY C CA 1
ATOM 7133 C C . GLY C 1 66 ? 204.201 193.731 142.288 1.00 61.66 368 GLY C C 1
ATOM 7134 O O . GLY C 1 66 ? 205.111 193.046 141.795 1.00 68.77 368 GLY C O 1
ATOM 7135 N N . ALA C 1 67 ? 204.201 194.145 143.541 1.00 62.02 369 ALA C N 1
ATOM 7136 C CA . ALA C 1 67 ? 205.353 193.912 144.447 1.00 44.99 369 ALA C CA 1
ATOM 7137 C C . ALA C 1 67 ? 204.876 193.774 145.891 1.00 40.07 369 ALA C C 1
ATOM 7138 O O . ALA C 1 67 ? 204.107 194.600 146.374 1.00 24.01 369 ALA C O 1
ATOM 7140 N N . TYR C 1 68 ? 205.391 192.743 146.568 1.00 47.74 370 TYR C N 1
ATOM 7141 C CA . TYR C 1 68 ? 205.024 192.413 147.940 1.00 56.76 370 TYR C CA 1
ATOM 7142 C C . TYR C 1 68 ? 205.989 193.157 148.846 1.00 62.94 370 TYR C C 1
ATOM 7143 O O . TYR C 1 68 ? 206.958 192.579 149.347 1.00 66.79 370 TYR C O 1
ATOM 7152 N N . GLU C 1 69 ? 205.705 194.440 149.049 1.00 65.21 371 GLU C N 1
ATOM 7153 C CA . GLU C 1 69 ? 206.456 195.294 149.967 1.00 75.88 371 GLU C CA 1
ATOM 7154 C C . GLU C 1 69 ? 205.527 195.612 151.126 1.00 71.38 371 GLU C C 1
ATOM 7155 O O . GLU C 1 69 ? 204.644 196.456 150.978 1.00 51.57 371 GLU C O 1
ATOM 7161 N N . PRO C 1 70 ? 205.688 194.916 152.272 1.00 83.04 372 PRO C N 1
ATOM 7162 C CA . PRO C 1 70 ? 204.727 195.158 153.377 1.00 88.59 372 PRO C CA 1
ATOM 7163 C C . PRO C 1 70 ? 204.760 196.561 153.979 1.00 84.90 372 PRO C C 1
ATOM 7164 O O . PRO C 1 70 ? 203.706 197.111 154.273 1.00 68.88 372 PRO C O 1
ATOM 7168 N N . SER C 1 71 ? 205.958 197.125 154.134 1.00 94.72 373 SER C N 1
ATOM 7169 C CA . SER C 1 71 ? 206.111 198.453 154.729 1.00 93.33 373 SER C CA 1
ATOM 7170 C C . SER C 1 71 ? 205.574 199.564 153.828 1.00 96.47 373 SER C C 1
ATOM 7171 O O . SER C 1 71 ? 205.061 200.573 154.316 1.00 110.32 373 SER C O 1
ATOM 7174 N N . LYS C 1 72 ? 205.684 199.374 152.518 1.00 100.13 374 LYS C N 1
ATOM 7175 C CA . LYS C 1 72 ? 205.341 200.424 151.548 1.00 99.01 374 LYS C CA 1
ATOM 7176 C C . LYS C 1 72 ? 203.812 200.580 151.376 1.00 84.71 374 LYS C C 1
ATOM 7177 O O . LYS C 1 72 ? 203.067 199.660 151.717 1.00 69.72 374 LYS C O 1
ATOM 7183 N N . PRO C 1 73 ? 203.346 201.732 150.837 1.00 85.63 375 PRO C N 1
ATOM 7184 C CA . PRO C 1 73 ? 201.894 201.946 150.658 1.00 84.91 375 PRO C CA 1
ATOM 7185 C C . PRO C 1 73 ? 201.177 201.029 149.637 1.00 85.55 375 PRO C C 1
ATOM 7186 O O . PRO C 1 73 ? 201.766 200.067 149.145 1.00 88.14 375 PRO C O 1
ATOM 7190 N N . GLU C 1 74 ? 199.905 201.342 149.349 1.00 83.82 376 GLU C N 1
ATOM 7191 C CA . GLU C 1 74 ? 199.121 200.658 148.295 1.00 81.98 376 GLU C CA 1
ATOM 7192 C C . GLU C 1 74 ? 199.764 200.787 146.915 1.00 76.74 376 GLU C C 1
ATOM 7193 O O . GLU C 1 74 ? 199.598 199.895 146.109 1.00 84.98 376 GLU C O 1
ATOM 7199 N N . LYS C 1 75 ? 200.480 201.891 146.672 1.00 70.59 377 LYS C N 1
ATOM 7200 C CA . LYS C 1 75 ? 201.199 202.146 145.433 1.00 68.37 377 LYS C CA 1
ATOM 7201 C C . LYS C 1 75 ? 202.321 203.170 145.612 1.00 79.55 377 LYS C C 1
ATOM 7202 O O . LYS C 1 75 ? 202.293 203.981 146.525 1.00 81.74 377 LYS C O 1
ATOM 7208 N N . TRP C 1 76 ? 203.324 203.109 144.739 1.00 85.92 378 TRP C N 1
ATOM 7209 C CA . TRP C 1 76 ? 204.468 204.010 144.805 1.00 82.13 378 TRP C CA 1
ATOM 7210 C C . TRP C 1 76 ? 205.219 203.997 143.498 1.00 82.29 378 TRP C C 1
ATOM 7211 O O . TRP C 1 76 ? 204.841 203.259 142.583 1.00 86.20 378 TRP C O 1
ATOM 7222 N N . GLU C 1 77 ? 206.215 204.849 143.375 1.00 95.89 379 GLU C N 1
ATOM 7223 C CA . GLU C 1 77 ? 206.973 204.927 142.137 1.00 104.05 379 GLU C CA 1
ATOM 7224 C C . GLU C 1 77 ? 208.496 205.002 142.237 1.00 105.19 379 GLU C C 1
ATOM 7225 O O . GLU C 1 77 ? 209.083 206.046 142.045 1.00 99.54 379 GLU C O 1
ATOM 7231 N N . GLU C 1 78 ? 209.147 203.891 142.521 1.00 110.38 380 GLU C N 1
ATOM 7232 C CA . GLU C 1 78 ? 210.582 203.892 142.579 1.00 116.04 380 GLU C CA 1
ATOM 7233 C C . GLU C 1 78 ? 211.061 204.197 141.190 1.00 131.52 380 GLU C C 1
ATOM 7234 O O . GLU C 1 78 ? 210.570 203.622 140.218 1.00 124.37 380 GLU C O 1
ATOM 7240 N N . GLU C 1 79 ? 212.038 205.095 141.109 1.00 141.68 381 GLU C N 1
ATOM 7241 C CA . GLU C 1 79 ? 212.608 205.548 139.852 1.00 136.34 381 GLU C CA 1
ATOM 7242 C C . GLU C 1 79 ? 211.454 206.035 139.022 1.00 130.18 381 GLU C C 1
ATOM 7243 O O . GLU C 1 79 ? 210.680 206.873 139.459 1.00 141.96 381 GLU C O 1
ATOM 7249 N N . GLY C 1 80 ? 211.345 205.546 137.808 1.00 114.14 382 GLY C N 1
ATOM 7250 C CA . GLY C 1 80 ? 210.241 205.951 136.977 1.00 104.55 382 GLY C CA 1
ATOM 7251 C C . GLY C 1 80 ? 209.198 204.876 136.894 1.00 96.38 382 GLY C C 1
ATOM 7252 O O . GLY C 1 80 ? 208.289 204.970 136.105 1.00 87.00 382 GLY C O 1
ATOM 7253 N N . ILE C 1 81 ? 209.322 203.855 137.717 1.00 95.70 383 ILE C N 1
ATOM 7254 C CA . ILE C 1 81 ? 208.410 202.737 137.636 1.00 96.19 383 ILE C CA 1
ATOM 7255 C C . ILE C 1 81 ? 207.308 202.702 138.653 1.00 93.98 383 ILE C C 1
ATOM 7256 O O . ILE C 1 81 ? 207.543 202.681 139.836 1.00 95.64 383 ILE C O 1
ATOM 7261 N N . LYS C 1 82 ? 206.087 202.625 138.176 1.00 94.79 384 LYS C N 1
ATOM 7262 C CA . LYS C 1 82 ? 204.973 202.608 139.079 1.00 96.15 384 LYS C CA 1
ATOM 7263 C C . LYS C 1 82 ? 204.717 201.223 139.545 1.00 87.71 384 LYS C C 1
ATOM 7264 O O . LYS C 1 82 ? 204.445 200.347 138.784 1.00 103.80 384 LYS C O 1
ATOM 7270 N N . TYR C 1 83 ? 204.788 201.044 140.829 1.00 84.49 385 TYR C N 1
ATOM 7271 C CA . TYR C 1 83 ? 204.518 199.755 141.468 1.00 85.40 385 TYR C CA 1
ATOM 7272 C C . TYR C 1 83 ? 203.148 199.769 142.117 1.00 90.60 385 TYR C C 1
ATOM 7273 O O . TYR C 1 83 ? 202.628 200.833 142.483 1.00 86.81 385 TYR C O 1
ATOM 7282 N N . ILE C 1 84 ? 202.604 198.569 142.303 1.00 88.55 386 ILE C N 1
ATOM 7283 C CA . ILE C 1 84 ? 201.365 198.336 143.073 1.00 82.10 386 ILE C CA 1
ATOM 7284 C C . ILE C 1 84 ? 201.607 197.182 144.050 1.00 73.33 386 ILE C C 1
ATOM 7285 O O . ILE C 1 84 ? 202.361 196.249 143.758 1.00 82.37 386 ILE C O 1
ATOM 7290 N N . ASN C 1 85 ? 200.967 197.240 145.201 1.00 75.11 387 ASN C N 1
ATOM 7291 C CA . ASN C 1 85 ? 201.296 196.350 146.303 1.00 86.40 387 ASN C CA 1
ATOM 7292 C C . ASN C 1 85 ? 200.421 195.099 146.366 1.00 88.60 387 ASN C C 1
ATOM 7293 O O . ASN C 1 85 ? 199.185 195.199 146.305 1.00 95.90 387 ASN C O 1
ATOM 7298 N N . LEU C 1 86 ? 201.080 193.944 146.542 1.00 90.11 388 LEU C N 1
ATOM 7299 C CA . LEU C 1 86 ? 200.415 192.651 146.735 1.00 75.67 388 LEU C CA 1
ATOM 7300 C C . LEU C 1 86 ? 200.252 192.289 148.204 1.00 74.87 388 LEU C C 1
ATOM 7301 O O . LEU C 1 86 ? 199.508 191.367 148.519 1.00 68.34 388 LEU C O 1
ATOM 7306 N N . PHE C 1 87 ? 200.943 193.001 149.102 1.00 87.84 389 PHE C N 1
ATOM 7307 C CA . PHE C 1 87 ? 200.707 192.853 150.549 1.00 87.42 389 PHE C CA 1
ATOM 7308 C C . PHE C 1 87 ? 199.442 193.597 150.925 1.00 86.69 389 PHE C C 1
ATOM 7309 O O . PHE C 1 87 ? 199.337 194.782 150.638 1.00 78.07 389 PHE C O 1
ATOM 7317 N N . LYS C 1 88 ? 198.478 192.884 151.503 1.00 95.97 390 LYS C N 1
ATOM 7318 C CA . LYS C 1 88 ? 197.305 193.486 152.151 1.00 109.81 390 LYS C CA 1
ATOM 7319 C C . LYS C 1 88 ? 197.262 192.922 153.576 1.00 104.50 390 LYS C C 1
ATOM 7320 O O . LYS C 1 88 ? 197.267 191.704 153.729 1.00 106.01 390 LYS C O 1
ATOM 7326 N N . PRO C 1 89 ? 197.224 193.787 154.620 1.00 99.41 391 PRO C N 1
ATOM 7327 C CA . PRO C 1 89 ? 197.280 193.237 155.987 1.00 92.40 391 PRO C CA 1
ATOM 7328 C C . PRO C 1 89 ? 196.037 192.435 156.333 1.00 87.23 391 PRO C C 1
ATOM 7329 O O . PRO C 1 89 ? 194.957 192.762 155.861 1.00 87.02 391 PRO C O 1
ATOM 7333 N N . THR C 1 90 ? 196.210 191.401 157.154 1.00 81.12 392 THR C N 1
ATOM 7334 C CA . THR C 1 90 ? 195.110 190.535 157.594 1.00 72.68 392 THR C CA 1
ATOM 7335 C C . THR C 1 90 ? 194.393 191.334 158.650 1.00 72.80 392 THR C C 1
ATOM 7336 O O . THR C 1 90 ? 194.932 192.364 159.063 1.00 75.31 392 THR C O 1
ATOM 7340 N N . PRO C 1 91 ? 193.200 190.864 159.118 1.00 77.02 393 PRO C N 1
ATOM 7341 C CA . PRO C 1 91 ? 192.514 191.574 160.193 1.00 67.82 393 PRO C CA 1
ATOM 7342 C C . PRO C 1 91 ? 193.442 191.799 161.393 1.00 75.90 393 PRO C C 1
ATOM 7343 O O . PRO C 1 91 ? 193.780 192.951 161.703 1.00 72.62 393 PRO C O 1
ATOM 7347 N N . LEU C 1 92 ? 193.931 190.697 161.976 1.00 76.69 394 LEU C N 1
ATOM 7348 C CA . LEU C 1 92 ? 194.687 190.725 163.233 1.00 68.33 394 LEU C CA 1
ATOM 7349 C C . LEU C 1 92 ? 196.056 191.329 163.098 1.00 63.08 394 LEU C C 1
ATOM 7350 O O . LEU C 1 92 ? 196.816 191.318 164.071 1.00 59.29 394 LEU C O 1
ATOM 7355 N N . MET C 1 93 ? 196.407 191.802 161.908 1.00 61.83 395 MET C N 1
ATOM 7356 C CA . MET C 1 93 ? 197.619 192.614 161.732 1.00 77.68 395 MET C CA 1
ATOM 7357 C C . MET C 1 93 ? 197.317 194.074 161.987 1.00 75.93 395 MET C C 1
ATOM 7358 O O . MET C 1 93 ? 198.185 194.792 162.508 1.00 75.94 395 MET C O 1
ATOM 7363 N N . LYS C 1 94 ? 196.101 194.491 161.609 1.00 71.34 396 LYS C N 1
ATOM 7364 C CA . LYS C 1 94 ? 195.559 195.811 161.943 1.00 74.78 396 LYS C CA 1
ATOM 7365 C C . LYS C 1 94 ? 194.748 195.703 163.250 1.00 74.51 396 LYS C C 1
ATOM 7366 O O . LYS C 1 94 ? 193.518 195.525 163.229 1.00 53.38 396 LYS C O 1
ATOM 7372 N N . VAL C 1 95 ? 195.434 195.799 164.394 1.00 82.05 397 VAL C N 1
ATOM 7373 C CA . VAL C 1 95 ? 194.764 195.610 165.691 1.00 87.32 397 VAL C CA 1
ATOM 7374 C C . VAL C 1 95 ? 195.495 196.379 166.796 1.00 88.01 397 VAL C C 1
ATOM 7375 O O . VAL C 1 95 ? 196.712 196.562 166.721 1.00 107.03 397 VAL C O 1
ATOM 7379 N N . LYS C 1 96 ? 194.732 196.854 167.788 1.00 77.06 398 LYS C N 1
ATOM 7380 C CA . LYS C 1 96 ? 195.183 197.913 168.710 1.00 84.14 398 LYS C CA 1
ATOM 7381 C C . LYS C 1 96 ? 196.178 197.376 169.772 1.00 78.00 398 LYS C C 1
ATOM 7382 O O . LYS C 1 96 ? 195.863 196.390 170.447 1.00 90.86 398 LYS C O 1
ATOM 7388 N N . PRO C 1 97 ? 197.355 198.030 169.932 1.00 68.67 399 PRO C N 1
ATOM 7389 C CA . PRO C 1 97 ? 198.378 197.581 170.883 1.00 75.56 399 PRO C CA 1
ATOM 7390 C C . PRO C 1 97 ? 197.870 197.295 172.290 1.00 88.70 399 PRO C C 1
ATOM 7391 O O . PRO C 1 97 ? 196.976 197.998 172.764 1.00 100.26 399 PRO C O 1
ATOM 7395 N N . VAL C 1 98 ? 198.421 196.260 172.933 1.00 85.05 400 VAL C N 1
ATOM 7396 C CA . VAL C 1 98 ? 198.285 196.064 174.388 1.00 83.14 400 VAL C CA 1
ATOM 7397 C C . VAL C 1 98 ? 199.598 195.541 174.974 1.00 87.45 400 VAL C C 1
ATOM 7398 O O . VAL C 1 98 ? 200.497 195.109 174.232 1.00 104.63 400 VAL C O 1
ATOM 7402 N N . LYS C 1 99 ? 199.677 195.573 176.303 1.00 96.10 401 LYS C N 1
ATOM 7403 C CA . LYS C 1 99 ? 200.892 195.202 177.067 1.00 101.94 401 LYS C CA 1
ATOM 7404 C C . LYS C 1 99 ? 200.796 193.837 177.795 1.00 90.34 401 LYS C C 1
ATOM 7405 O O . LYS C 1 99 ? 201.822 193.267 178.155 1.00 90.07 401 LYS C O 1
ATOM 7408 N N . GLU C 1 100 ? 199.583 193.315 177.975 1.00 83.48 402 GLU C N 1
ATOM 7409 C CA . GLU C 1 100 ? 199.363 192.016 178.602 1.00 90.08 402 GLU C CA 1
ATOM 7410 C C . GLU C 1 100 ? 199.098 190.979 177.515 1.00 96.16 402 GLU C C 1
ATOM 7411 O O . GLU C 1 100 ? 198.349 191.236 176.559 1.00 93.22 402 GLU C O 1
ATOM 7417 N N . MET C 1 101 ? 199.682 189.799 177.684 1.00 92.18 403 MET C N 1
ATOM 7418 C CA . MET C 1 101 ? 199.481 188.681 176.764 1.00 96.65 403 MET C CA 1
ATOM 7419 C C . MET C 1 101 ? 198.420 187.770 177.367 1.00 87.81 403 MET C C 1
ATOM 7420 O O . MET C 1 101 ? 198.451 187.527 178.584 1.00 100.54 403 MET C O 1
ATOM 7425 N N . PRO C 1 102 ? 197.481 187.256 176.549 1.00 72.99 404 PRO C N 1
ATOM 7426 C CA . PRO C 1 102 ? 196.431 186.402 177.144 1.00 86.20 404 PRO C CA 1
ATOM 7427 C C . PRO C 1 102 ? 197.017 185.254 177.947 1.00 91.67 404 PRO C C 1
ATOM 7428 O O . PRO C 1 102 ? 198.020 184.680 177.545 1.00 114.91 404 PRO C O 1
ATOM 7432 N N . GLU C 1 103 ? 196.415 184.956 179.085 1.00 94.38 405 GLU C N 1
ATOM 7433 C CA . GLU C 1 103 ? 197.076 184.140 180.097 1.00 102.22 405 GLU C CA 1
ATOM 7434 C C . GLU C 1 103 ? 197.273 182.722 179.599 1.00 103.09 405 GLU C C 1
ATOM 7435 O O . GLU C 1 103 ? 198.372 182.173 179.716 1.00 88.74 405 GLU C O 1
ATOM 7441 N N . ILE C 1 104 ? 196.215 182.139 179.029 1.00 104.41 406 ILE C N 1
ATOM 7442 C CA . ILE C 1 104 ? 196.299 180.769 178.495 1.00 98.27 406 ILE C CA 1
ATOM 7443 C C . ILE C 1 104 ? 197.279 180.660 177.319 1.00 103.23 406 ILE C C 1
ATOM 7444 O O . ILE C 1 104 ? 197.935 179.630 177.163 1.00 110.67 406 ILE C O 1
ATOM 7449 N N . VAL C 1 105 ? 197.375 181.715 176.504 1.00 99.15 407 VAL C N 1
ATOM 7450 C CA . VAL C 1 105 ? 198.432 181.827 175.491 1.00 83.41 407 VAL C CA 1
ATOM 7451 C C . VAL C 1 105 ? 199.803 181.884 176.153 1.00 83.26 407 VAL C C 1
ATOM 7452 O O . VAL C 1 105 ? 200.730 181.222 175.689 1.00 88.26 407 VAL C O 1
ATOM 7456 N N . LYS C 1 106 ? 199.932 182.675 177.215 1.00 84.24 408 LYS C N 1
ATOM 7457 C CA . LYS C 1 106 ? 201.188 182.747 177.962 1.00 91.93 408 LYS C CA 1
ATOM 7458 C C . LYS C 1 106 ? 201.627 181.394 178.515 1.00 91.45 408 LYS C C 1
ATOM 7459 O O . LYS C 1 106 ? 202.795 181.052 178.411 1.00 79.60 408 LYS C O 1
ATOM 7465 N N . ASN C 1 107 ? 200.697 180.623 179.076 1.00 90.06 409 ASN C N 1
ATOM 7466 C CA . ASN C 1 107 ? 201.012 179.265 179.563 1.00 81.53 409 ASN C CA 1
ATOM 7467 C C . ASN C 1 107 ? 201.546 178.346 178.451 1.00 77.00 409 ASN C C 1
ATOM 7468 O O . ASN C 1 107 ? 202.433 177.536 178.695 1.00 81.82 409 ASN C O 1
ATOM 7473 N N . LEU C 1 108 ? 201.013 178.476 177.237 1.00 78.58 410 LEU C N 1
ATOM 7474 C CA . LEU C 1 108 ? 201.524 177.725 176.079 1.00 79.02 410 LEU C CA 1
ATOM 7475 C C . LEU C 1 108 ? 202.977 178.087 175.879 1.00 77.52 410 LEU C C 1
ATOM 7476 O O . LEU C 1 108 ? 203.868 177.237 175.979 1.00 59.97 410 LEU C O 1
ATOM 7481 N N . LEU C 1 109 ? 203.210 179.378 175.665 1.00 90.64 411 LEU C N 1
ATOM 7482 C CA . LEU C 1 109 ? 204.576 179.885 175.446 1.00 99.10 411 LEU C CA 1
ATOM 7483 C C . LEU C 1 109 ? 205.536 179.525 176.542 1.00 83.48 411 LEU C C 1
ATOM 7484 O O . LEU C 1 109 ? 206.674 179.206 176.261 1.00 77.65 411 LEU C O 1
ATOM 7489 N N . LEU C 1 110 ? 205.075 179.574 177.783 1.00 86.19 412 LEU C N 1
ATOM 7490 C CA . LEU C 1 110 ? 205.924 179.174 178.904 1.00 87.81 412 LEU C CA 1
ATOM 7491 C C . LEU C 1 110 ? 206.217 177.691 178.752 1.00 82.56 412 LEU C C 1
ATOM 7492 O O . LEU C 1 110 ? 207.369 177.292 178.718 1.00 85.31 412 LEU C O 1
ATOM 7497 N N . ASN C 1 111 ? 205.161 176.885 178.660 1.00 83.46 413 ASN C N 1
ATOM 7498 C CA . ASN C 1 111 ? 205.311 175.441 178.536 1.00 80.50 413 ASN C CA 1
ATOM 7499 C C . ASN C 1 111 ? 206.323 175.096 177.459 1.00 81.68 413 ASN C C 1
ATOM 7500 O O . ASN C 1 111 ? 207.189 174.226 177.644 1.00 84.96 413 ASN C O 1
ATOM 7505 N N . LEU C 1 112 ? 206.239 175.829 176.359 1.00 90.31 414 LEU C N 1
ATOM 7506 C CA . LEU C 1 112 ? 207.042 175.549 175.168 1.00 94.26 414 LEU C CA 1
ATOM 7507 C C . LEU C 1 112 ? 208.551 175.785 175.335 1.00 83.58 414 LEU C C 1
ATOM 7508 O O . LEU C 1 112 ? 209.352 174.938 174.954 1.00 92.68 414 LEU C O 1
ATOM 7513 N N . PHE C 1 113 ? 208.920 176.922 175.916 1.00 65.87 415 PHE C N 1
ATOM 7514 C CA . PHE C 1 113 ? 210.311 177.220 176.232 1.00 67.91 415 PHE C CA 1
ATOM 7515 C C . PHE C 1 113 ? 210.765 176.670 177.599 1.00 74.64 415 PHE C C 1
ATOM 7516 O O . PHE C 1 113 ? 211.789 177.122 178.137 1.00 75.16 415 PHE C O 1
ATOM 7524 N N . ASP C 1 114 ? 210.014 175.701 178.150 1.00 68.99 416 ASP C N 1
ATOM 7525 C CA . ASP C 1 114 ? 210.280 175.10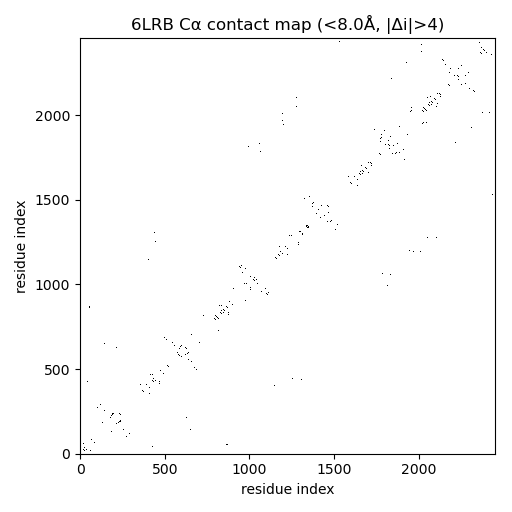6 179.462 1.00 67.89 416 ASP C CA 1
ATOM 7526 C C . ASP C 1 114 ? 210.404 176.149 180.585 1.00 79.43 416 ASP C C 1
ATOM 7527 O O . ASP C 1 114 ? 211.042 175.891 181.609 1.00 102.17 416 ASP C O 1
ATOM 7532 N N . TYR C 1 115 ? 209.716 177.286 180.419 1.00 71.01 417 TYR C N 1
ATOM 7533 C CA . TYR C 1 115 ? 209.670 178.410 181.381 1.00 70.75 417 TYR C CA 1
ATOM 7534 C C . TYR C 1 115 ? 210.910 179.312 181.388 1.00 74.53 417 TYR C C 1
ATOM 7535 O O . TYR C 1 115 ? 211.017 180.192 182.244 1.00 75.02 417 TYR C O 1
ATOM 7544 N N . ASP C 1 116 ? 211.793 179.137 180.404 1.00 78.00 418 ASP C N 1
ATOM 7545 C CA . ASP C 1 116 ? 213.009 179.950 180.263 1.00 78.06 418 ASP C CA 1
ATOM 7546 C C . ASP C 1 116 ? 212.701 181.302 179.611 1.00 83.97 418 ASP C C 1
ATOM 7547 O O . ASP C 1 116 ? 212.584 181.411 178.382 1.00 100.76 418 ASP C O 1
ATOM 7552 N N . ALA C 1 117 ? 212.602 182.328 180.446 1.00 87.96 419 ALA C N 1
ATOM 7553 C CA . ALA C 1 117 ? 212.326 183.709 180.019 1.00 88.47 419 ALA C CA 1
ATOM 7554 C C . ALA C 1 117 ? 213.268 184.226 178.941 1.00 89.69 419 ALA C C 1
ATOM 7555 O O . ALA C 1 117 ? 212.823 184.900 178.018 1.00 87.54 419 ALA C O 1
ATOM 7557 N N . LYS C 1 118 ? 214.560 183.925 179.083 1.00 94.03 420 LYS C N 1
ATOM 7558 C CA . LYS C 1 118 ? 215.600 184.444 178.181 1.00 99.24 420 LYS C CA 1
ATOM 7559 C C . LYS C 1 118 ? 215.198 184.173 176.724 1.00 99.38 420 LYS C C 1
ATOM 7560 O O . LYS C 1 118 ? 214.878 185.102 175.969 1.00 98.87 420 LYS C O 1
ATOM 7563 N N . SER C 1 119 ? 215.149 182.891 176.369 1.00 103.03 421 SER C N 1
ATOM 7564 C CA . SER C 1 119 ? 214.883 182.447 175.000 1.00 102.15 421 SER C CA 1
ATOM 7565 C C . SER C 1 119 ? 213.457 182.751 174.572 1.00 97.19 421 SER C C 1
ATOM 7566 O O . SER C 1 119 ? 213.224 183.176 173.437 1.00 99.28 421 SER C O 1
ATOM 7569 N N . MET C 1 120 ? 212.506 182.499 175.470 1.00 94.21 422 MET C N 1
ATOM 7570 C CA . MET C 1 120 ? 211.104 182.803 175.197 1.00 83.73 422 MET C CA 1
ATOM 7571 C C . MET C 1 120 ? 210.938 184.259 174.812 1.00 74.54 422 MET C C 1
ATOM 7572 O O . MET C 1 120 ? 210.359 184.563 173.782 1.00 76.64 422 MET C O 1
ATOM 7577 N N . GLY C 1 121 ? 211.474 185.153 175.632 1.00 67.24 423 GLY C N 1
ATOM 7578 C CA . GLY C 1 121 ? 211.374 186.599 175.386 1.00 66.83 423 GLY C CA 1
ATOM 7579 C C . GLY C 1 121 ? 212.049 187.024 174.113 1.00 60.46 423 GLY C C 1
ATOM 7580 O O . GLY C 1 121 ? 211.598 187.941 173.421 1.00 81.38 423 GLY C O 1
ATOM 7581 N N . LEU C 1 122 ? 213.111 186.311 173.780 1.00 60.68 424 LEU C N 1
ATOM 7582 C CA . LEU C 1 122 ? 213.850 186.521 172.525 1.00 62.51 424 LEU C CA 1
ATOM 7583 C C . LEU C 1 122 ? 213.000 186.172 171.300 1.00 57.32 424 LEU C C 1
ATOM 7584 O O . LEU C 1 122 ? 213.034 186.886 170.280 1.00 54.31 424 LEU C O 1
ATOM 7589 N N . PHE C 1 123 ? 212.241 185.076 171.428 1.00 52.76 425 PHE C N 1
ATOM 7590 C CA . PHE C 1 123 ? 211.296 184.624 170.407 1.00 59.32 425 PHE C CA 1
ATOM 7591 C C . PHE C 1 123 ? 210.137 185.598 170.216 1.00 68.66 425 PHE C C 1
ATOM 7592 O O . PHE C 1 123 ? 209.657 185.810 169.086 1.00 72.77 425 PHE C O 1
ATOM 7600 N N . ILE C 1 124 ? 209.640 186.141 171.324 1.00 73.71 426 ILE C N 1
ATOM 7601 C CA . ILE C 1 124 ? 208.595 187.167 171.269 1.00 73.68 426 ILE C CA 1
ATOM 7602 C C . ILE C 1 124 ? 209.152 188.418 170.590 1.00 78.01 426 ILE C C 1
ATOM 7603 O O . ILE C 1 124 ? 208.473 189.026 169.762 1.00 70.16 426 ILE C O 1
ATOM 7608 N N . ASN C 1 125 ? 210.394 188.773 170.894 1.00 81.34 427 ASN C N 1
ATOM 7609 C CA . ASN C 1 125 ? 211.037 189.919 170.231 1.00 82.48 427 ASN C CA 1
ATOM 7610 C C . ASN C 1 125 ? 211.201 189.684 168.714 1.00 72.53 427 ASN C C 1
ATOM 7611 O O . ASN C 1 125 ? 211.073 190.607 167.912 1.00 78.20 427 ASN C O 1
ATOM 7616 N N . TRP C 1 126 ? 211.537 188.454 168.343 1.00 69.80 428 TRP C N 1
ATOM 7617 C CA . TRP C 1 126 ? 211.582 188.033 166.944 1.00 72.41 428 TRP C CA 1
ATOM 7618 C C . TRP C 1 126 ? 210.183 188.157 166.362 1.00 75.06 428 TRP C C 1
ATOM 7619 O O . TRP C 1 126 ? 209.932 188.900 165.400 1.00 82.74 428 TRP C O 1
ATOM 7630 N N . LEU C 1 127 ? 209.246 187.484 167.004 1.00 68.80 429 LEU C N 1
ATOM 7631 C CA . LEU C 1 127 ? 207.920 187.388 166.451 1.00 61.24 429 LEU C CA 1
ATOM 7632 C C . LEU C 1 127 ? 207.299 188.755 166.288 1.00 71.23 429 LEU C C 1
ATOM 7633 O O . LEU C 1 127 ? 206.645 189.040 165.285 1.00 92.29 429 LEU C O 1
ATOM 7638 N N . ALA C 1 128 ? 207.485 189.590 167.301 1.00 79.54 430 ALA C N 1
ATOM 7639 C CA . ALA C 1 128 ? 207.033 190.966 167.280 1.00 78.10 430 ALA C CA 1
ATOM 7640 C C . ALA C 1 128 ? 207.587 191.668 166.057 1.00 74.02 430 ALA C C 1
ATOM 7641 O O . ALA C 1 128 ? 206.818 192.150 165.239 1.00 62.75 430 ALA C O 1
ATOM 7643 N N . PHE C 1 129 ? 208.910 191.698 165.931 1.00 77.64 431 PHE C N 1
ATOM 7644 C CA . PHE C 1 129 ? 209.579 192.331 164.777 1.00 77.96 431 PHE C CA 1
ATOM 7645 C C . PHE C 1 129 ? 208.981 191.912 163.452 1.00 74.18 431 PHE C C 1
ATOM 7646 O O . PHE C 1 129 ? 208.785 192.738 162.559 1.00 86.78 431 PHE C O 1
ATOM 7654 N N . ILE C 1 130 ? 208.710 190.618 163.310 1.00 82.28 432 ILE C N 1
ATOM 7655 C CA . ILE C 1 130 ? 208.101 190.090 162.071 1.00 83.87 432 ILE C CA 1
ATOM 7656 C C . ILE C 1 130 ? 206.704 190.709 161.931 1.00 80.46 432 ILE C C 1
ATOM 7657 O O . ILE C 1 130 ? 206.433 191.384 160.939 1.00 68.18 432 ILE C O 1
ATOM 7662 N N . TYR C 1 131 ? 205.872 190.537 162.963 1.00 75.45 433 TYR C N 1
ATOM 7663 C CA . TYR C 1 131 ? 204.538 191.170 163.037 1.00 79.57 433 TYR C CA 1
ATOM 7664 C C . TYR C 1 131 ? 204.517 192.660 162.718 1.00 80.98 433 TYR C C 1
ATOM 7665 O O . TYR C 1 131 ? 203.678 193.109 161.931 1.00 101.55 433 TYR C O 1
ATOM 7674 N N . GLN C 1 132 ? 205.402 193.404 163.384 1.00 74.96 434 GLN C N 1
ATOM 7675 C CA . GLN C 1 132 ? 205.424 194.862 163.336 1.00 70.82 434 GLN C CA 1
ATOM 7676 C C . GLN C 1 132 ? 206.149 195.330 162.097 1.00 67.61 434 GLN C C 1
ATOM 7677 O O . GLN C 1 132 ? 205.519 195.841 161.181 1.00 62.76 434 GLN C O 1
ATOM 7683 N N . TYR C 1 133 ? 207.467 195.142 162.069 1.00 65.30 435 TYR C N 1
ATOM 7684 C CA . TYR C 1 133 ? 208.309 195.704 161.002 1.00 77.57 435 TYR C CA 1
ATOM 7685 C C . TYR C 1 133 ? 208.213 194.940 159.678 1.00 81.46 435 TYR C C 1
ATOM 7686 O O . TYR C 1 133 ? 208.497 195.503 158.623 1.00 83.94 435 TYR C O 1
ATOM 7695 N N . LYS C 1 134 ? 207.814 193.666 159.737 1.00 86.09 436 LYS C N 1
ATOM 7696 C CA . LYS C 1 134 ? 207.491 192.844 158.542 1.00 85.86 436 LYS C CA 1
ATOM 7697 C C . LYS C 1 134 ? 208.639 192.707 157.565 1.00 90.99 436 LYS C C 1
ATOM 7698 O O . LYS C 1 134 ? 208.473 192.943 156.361 1.00 113.23 436 LYS C O 1
ATOM 7704 N N . GLU C 1 135 ? 209.796 192.320 158.106 1.00 81.79 437 GLU C N 1
ATOM 7705 C CA . GLU C 1 135 ? 211.024 192.147 157.338 1.00 84.12 437 GLU C CA 1
ATOM 7706 C C . GLU C 1 135 ? 211.564 190.747 157.563 1.00 77.68 437 GLU C C 1
ATOM 7707 O O . GLU C 1 135 ? 211.003 189.941 158.324 1.00 68.33 437 GLU C O 1
ATOM 7713 N N . ARG C 1 136 ? 212.655 190.466 156.864 1.00 63.25 438 ARG C N 1
ATOM 7714 C CA . ARG C 1 136 ? 213.375 189.235 157.019 1.00 62.03 438 ARG C CA 1
ATOM 7715 C C . ARG C 1 136 ? 214.297 189.374 158.219 1.00 57.53 438 ARG C C 1
ATOM 7716 O O . ARG C 1 136 ? 214.996 190.386 158.322 1.00 42.51 438 ARG C O 1
ATOM 7724 N N . THR C 1 137 ? 214.361 188.358 159.087 1.00 55.64 439 THR C N 1
ATOM 7725 C CA . THR C 1 137 ? 215.154 188.471 160.352 1.00 45.94 439 THR C CA 1
ATOM 7726 C C . THR C 1 137 ? 216.539 188.083 160.077 1.00 46.41 439 THR C C 1
ATOM 7727 O O . THR C 1 137 ? 217.477 188.808 160.463 1.00 70.90 439 THR C O 1
ATOM 7731 N N . GLY C 1 138 ? 216.697 186.955 159.386 1.00 41.73 440 GLY C N 1
ATOM 7732 C CA . GLY C 1 138 ? 218.014 186.347 159.187 1.00 42.66 440 GLY C CA 1
ATOM 7733 C C . GLY C 1 138 ? 218.313 185.311 160.260 1.00 50.69 440 GLY C C 1
ATOM 7734 O O . GLY C 1 138 ? 219.448 184.841 160.370 1.00 59.15 440 GLY C O 1
ATOM 7735 N N . VAL C 1 139 ? 217.295 184.986 161.066 1.00 60.83 441 VAL C N 1
ATOM 7736 C CA . VAL C 1 139 ? 217.346 183.925 162.054 1.00 56.17 441 VAL C CA 1
ATOM 7737 C C . VAL C 1 139 ? 216.098 183.077 161.935 1.00 60.61 441 VAL C C 1
ATOM 7738 O O . VAL C 1 139 ? 215.021 183.550 161.502 1.00 85.00 441 VAL C O 1
ATOM 7742 N N . ALA C 1 140 ? 216.249 181.813 162.320 1.00 59.77 442 ALA C N 1
ATOM 7743 C CA . ALA C 1 140 ? 215.165 180.837 162.310 1.00 62.93 442 ALA C CA 1
ATOM 7744 C C . ALA C 1 140 ? 215.117 180.049 163.607 1.00 61.31 442 ALA C C 1
ATOM 7745 O O . ALA C 1 140 ? 216.146 179.811 164.259 1.00 55.77 442 ALA C O 1
ATOM 7747 N N . TRP C 1 141 ? 213.927 179.556 163.916 1.00 56.90 443 TRP C N 1
ATOM 7748 C CA . TRP C 1 141 ? 213.697 178.840 165.145 1.00 51.67 443 TRP C CA 1
ATOM 7749 C C . TRP C 1 141 ? 213.337 177.422 164.828 1.00 57.87 443 TRP C C 1
ATOM 7750 O O . TRP C 1 141 ? 212.495 177.159 163.954 1.00 74.57 443 TRP C O 1
ATOM 7761 N N . ILE C 1 142 ? 213.997 176.501 165.516 1.00 59.81 444 ILE C N 1
ATOM 7762 C CA . ILE C 1 142 ? 213.693 175.097 165.424 1.00 69.95 444 ILE C CA 1
ATOM 7763 C C . ILE C 1 142 ? 213.109 174.736 166.765 1.00 73.58 444 ILE C C 1
ATOM 7764 O O . ILE C 1 142 ? 213.688 175.056 167.806 1.00 97.36 444 ILE C O 1
ATOM 7769 N N . PHE C 1 143 ? 211.956 174.091 166.727 1.00 67.72 445 PHE C N 1
ATOM 7770 C CA . PHE C 1 143 ? 211.308 173.566 167.900 1.00 64.16 445 PHE C CA 1
ATOM 7771 C C . PHE C 1 143 ? 211.326 172.088 167.720 1.00 65.00 445 PHE C C 1
ATOM 7772 O O . PHE C 1 143 ? 210.656 171.568 166.822 1.00 70.65 445 PHE C O 1
ATOM 7780 N N . MET C 1 144 ? 212.127 171.399 168.517 1.00 63.60 446 MET C N 1
ATOM 7781 C CA . MET C 1 144 ? 212.091 169.943 168.484 1.00 69.52 446 MET C CA 1
ATOM 7782 C C . MET C 1 144 ? 211.667 169.376 169.812 1.00 73.16 446 MET C C 1
ATOM 7783 O O . MET C 1 144 ? 211.517 170.103 170.781 1.00 88.09 446 MET C O 1
ATOM 7788 N N . GLY C 1 145 ? 211.452 168.072 169.822 1.00 72.37 447 GLY C N 1
ATOM 7789 C CA . GLY C 1 145 ? 210.994 167.370 170.994 1.00 69.59 447 GLY C CA 1
ATOM 7790 C C . GLY C 1 145 ? 209.685 166.716 170.659 1.00 71.72 447 GLY C C 1
ATOM 7791 O O . GLY C 1 145 ? 209.158 166.872 169.553 1.00 68.15 447 GLY C O 1
ATOM 7792 N N . LYS C 1 146 ? 209.163 165.975 171.627 1.00 71.20 448 LYS C N 1
ATOM 7793 C CA . LYS C 1 146 ? 207.999 165.110 171.398 1.00 72.67 448 LYS C CA 1
ATOM 7794 C C . LYS C 1 146 ? 206.727 165.867 170.988 1.00 60.23 448 LYS C C 1
ATOM 7795 O O . LYS C 1 146 ? 206.633 167.084 171.196 1.00 61.92 448 LYS C O 1
ATOM 7801 N N . GLN C 1 147 ? 205.790 165.144 170.378 1.00 51.20 449 GLN C N 1
ATOM 7802 C CA . GLN C 1 147 ? 204.526 165.736 169.913 1.00 64.99 449 GLN C CA 1
ATOM 7803 C C . GLN C 1 147 ? 203.630 166.139 171.086 1.00 71.66 449 GLN C C 1
ATOM 7804 O O . GLN C 1 147 ? 203.807 165.653 172.204 1.00 79.02 449 GLN C O 1
ATOM 7810 N N . GLY C 1 148 ? 202.694 167.053 170.832 1.00 74.86 450 GLY C N 1
ATOM 7811 C CA . GLY C 1 148 ? 201.760 167.510 171.856 1.00 77.98 450 GLY C CA 1
ATOM 7812 C C . GLY C 1 148 ? 202.339 168.502 172.846 1.00 90.40 450 GLY C C 1
ATOM 7813 O O . GLY C 1 148 ? 201.718 168.784 173.892 1.00 119.17 450 GLY C O 1
ATOM 7814 N N . THR C 1 149 ? 203.540 168.994 172.552 1.00 84.15 451 THR C N 1
ATOM 7815 C CA . THR C 1 149 ? 204.164 170.064 173.301 1.00 90.37 451 THR C CA 1
ATOM 7816 C C . THR C 1 149 ? 203.666 171.423 172.832 1.00 82.16 451 THR C C 1
ATOM 7817 O O . THR C 1 149 ? 204.085 172.435 173.370 1.00 91.45 451 THR C O 1
ATOM 7821 N N . GLY C 1 150 ? 202.755 171.450 171.864 1.00 83.32 452 GLY C N 1
ATOM 7822 C CA . GLY C 1 150 ? 202.109 172.700 171.422 1.00 82.36 452 GLY C CA 1
ATOM 7823 C C . GLY C 1 150 ? 202.948 173.463 170.415 1.00 80.93 452 GLY C C 1
ATOM 7824 O O . GLY C 1 150 ? 202.767 174.676 170.222 1.00 61.61 452 GLY C O 1
ATOM 7825 N N . LYS C 1 151 ? 203.861 172.738 169.761 1.00 71.93 453 LYS C N 1
ATOM 7826 C CA . LYS C 1 151 ? 204.603 173.262 168.641 1.00 58.19 453 LYS C CA 1
ATOM 7827 C C . LYS C 1 151 ? 203.591 173.500 167.529 1.00 61.44 453 LYS C C 1
ATOM 7828 O O . LYS C 1 151 ? 203.597 174.554 166.886 1.00 54.70 453 LYS C O 1
ATOM 7834 N N . GLY C 1 152 ? 202.786 172.472 167.261 1.00 64.67 454 GLY C N 1
ATOM 7835 C CA . GLY C 1 152 ? 201.786 172.512 166.209 1.00 61.01 454 GLY C CA 1
ATOM 7836 C C . GLY C 1 152 ? 200.719 173.513 166.538 1.00 61.34 454 GLY C C 1
ATOM 7837 O O . GLY C 1 152 ? 200.175 174.171 165.642 1.00 51.99 454 GLY C O 1
ATOM 7838 N N . LEU C 1 153 ? 200.427 173.648 167.829 1.00 61.18 455 LEU C N 1
ATOM 7839 C CA . LEU C 1 153 ? 199.444 174.639 168.269 1.00 57.27 455 LEU C CA 1
ATOM 7840 C C . LEU C 1 153 ? 199.972 176.049 168.047 1.00 51.91 455 LEU C C 1
ATOM 7841 O O . LEU C 1 153 ? 199.265 176.891 167.498 1.00 53.78 455 LEU C O 1
ATOM 7846 N N . LEU C 1 154 ? 201.215 176.302 168.426 1.00 53.21 456 LEU C N 1
ATOM 7847 C CA . LEU C 1 154 ? 201.835 177.594 168.118 1.00 59.66 456 LEU C CA 1
ATOM 7848 C C . LEU C 1 154 ? 201.735 177.933 166.618 1.00 67.97 456 LEU C C 1
ATOM 7849 O O . LEU C 1 154 ? 201.572 179.078 166.249 1.00 67.03 456 LEU C O 1
ATOM 7854 N N . VAL C 1 155 ? 201.873 176.929 165.760 1.00 74.76 457 VAL C N 1
ATOM 7855 C CA . VAL C 1 155 ? 201.754 177.135 164.324 1.00 78.01 457 VAL C CA 1
ATOM 7856 C C . VAL C 1 155 ? 200.340 177.596 163.974 1.00 74.79 457 VAL C C 1
ATOM 7857 O O . VAL C 1 155 ? 200.177 178.611 163.311 1.00 79.12 457 VAL C O 1
ATOM 7861 N N . ASP C 1 156 ? 199.332 176.851 164.421 1.00 81.03 458 ASP C N 1
ATOM 7862 C CA . ASP C 1 156 ? 197.933 177.222 164.171 1.00 79.03 458 ASP C CA 1
ATOM 7863 C C . ASP C 1 156 ? 197.649 178.611 164.703 1.00 81.24 458 ASP C C 1
ATOM 7864 O O . ASP C 1 156 ? 197.082 179.449 164.006 1.00 86.71 458 ASP C O 1
ATOM 7869 N N . LEU C 1 157 ? 198.057 178.849 165.944 1.00 88.44 459 LEU C N 1
ATOM 7870 C CA . LEU C 1 157 ? 197.901 180.159 166.584 1.00 84.94 459 LEU C CA 1
ATOM 7871 C C . LEU C 1 157 ? 198.411 181.271 165.679 1.00 72.59 459 LEU C C 1
ATOM 7872 O O . LEU C 1 157 ? 197.670 182.172 165.320 1.00 55.94 459 LEU C O 1
ATOM 7877 N N . LEU C 1 158 ? 199.671 181.170 165.282 1.00 74.89 460 LEU C N 1
ATOM 7878 C CA . LEU C 1 158 ? 200.285 182.169 164.388 1.00 72.06 460 LEU C CA 1
ATOM 7879 C C . LEU C 1 158 ? 199.595 182.201 163.027 1.00 67.51 460 LEU C C 1
ATOM 7880 O O . LEU C 1 158 ? 199.298 183.257 162.494 1.00 61.56 460 LEU C O 1
ATOM 7885 N N . LYS C 1 159 ? 199.245 181.036 162.556 1.00 61.73 461 LYS C N 1
ATOM 7886 C CA . LYS C 1 159 ? 198.671 180.928 161.264 1.00 65.05 461 LYS C CA 1
ATOM 7887 C C . LYS C 1 159 ? 197.459 181.814 161.255 1.00 65.64 461 LYS C C 1
ATOM 7888 O O . LYS C 1 159 ? 197.143 182.417 160.257 1.00 74.31 461 LYS C O 1
ATOM 7894 N N . LYS C 1 160 ? 196.749 181.870 162.360 1.00 70.49 462 LYS C N 1
ATOM 7895 C CA . LYS C 1 160 ? 195.580 182.731 162.460 1.00 63.65 462 LYS C CA 1
ATOM 7896 C C . LYS C 1 160 ? 195.863 184.209 162.374 1.00 56.00 462 LYS C C 1
ATOM 7897 O O . LYS C 1 160 ? 195.077 184.947 161.836 1.00 51.47 462 LYS C O 1
ATOM 7903 N N . ILE C 1 161 ? 196.934 184.646 162.995 1.00 45.59 463 ILE C N 1
ATOM 7904 C CA . ILE C 1 161 ? 197.293 186.031 162.954 1.00 44.27 463 ILE C CA 1
ATOM 7905 C C . ILE C 1 161 ? 197.721 186.509 161.576 1.00 72.19 463 ILE C C 1
ATOM 7906 O O . ILE C 1 161 ? 197.327 187.568 161.106 1.00 68.54 463 ILE C O 1
ATOM 7911 N N . PHE C 1 162 ? 198.530 185.686 160.929 1.00 84.79 464 PHE C N 1
ATOM 7912 C CA . PHE C 1 162 ? 199.082 185.994 159.637 1.00 78.94 464 PHE C CA 1
ATOM 7913 C C . PHE C 1 162 ? 198.342 185.508 158.440 1.00 81.01 464 PHE C C 1
ATOM 7914 O O . PHE C 1 162 ? 198.614 185.996 157.360 1.00 85.06 464 PHE C O 1
ATOM 7922 N N . GLU C 1 163 ? 197.503 184.494 158.605 1.00 82.25 465 GLU C N 1
ATOM 7923 C CA . GLU C 1 163 ? 196.703 184.007 157.499 1.00 94.90 465 GLU C CA 1
ATOM 7924 C C . GLU C 1 163 ? 197.519 183.634 156.284 1.00 93.68 465 GLU C C 1
ATOM 7925 O O . GLU C 1 163 ? 198.378 182.794 156.336 1.00 83.22 465 GLU C O 1
ATOM 7931 N N . GLU C 1 164 ? 197.259 184.340 155.199 1.00 87.81 466 GLU C N 1
ATOM 7932 C CA . GLU C 1 164 ? 197.908 184.141 153.915 1.00 88.68 466 GLU C CA 1
ATOM 7933 C C . GLU C 1 164 ? 199.414 184.395 153.848 1.00 76.68 466 GLU C C 1
ATOM 7934 O O . GLU C 1 164 ? 200.065 183.955 152.940 1.00 61.18 466 GLU C O 1
ATOM 7940 N N . HIS C 1 165 ? 199.949 185.142 154.791 1.00 74.29 467 HIS C N 1
ATOM 7941 C CA . HIS C 1 165 ? 201.348 185.442 154.830 1.00 72.12 467 HIS C CA 1
ATOM 7942 C C . HIS C 1 165 ? 202.177 184.388 155.518 1.00 78.20 467 HIS C C 1
ATOM 7943 O O . HIS C 1 165 ? 203.334 184.594 155.773 1.00 97.56 467 HIS C O 1
ATOM 7950 N N . MET C 1 166 ? 201.563 183.295 155.905 1.00 69.66 468 MET C N 1
ATOM 7951 C CA . MET C 1 166 ? 202.272 182.174 156.473 1.00 64.39 468 MET C CA 1
ATOM 7952 C C . MET C 1 166 ? 202.031 180.889 155.676 1.00 63.52 468 MET C C 1
ATOM 7953 O O . MET C 1 166 ? 200.908 180.628 155.234 1.00 63.87 468 MET C O 1
ATOM 7958 N N . SER C 1 167 ? 203.079 180.069 155.551 1.00 58.76 469 SER C N 1
ATOM 7959 C CA . SER C 1 167 ? 202.940 178.724 155.004 1.00 58.43 469 SER C CA 1
ATOM 7960 C C . SER C 1 167 ? 203.153 177.735 156.107 1.00 60.75 469 SER C C 1
ATOM 7961 O O . SER C 1 167 ? 203.998 177.945 156.957 1.00 54.56 469 SER C O 1
ATOM 7964 N N . SER C 1 168 ? 202.337 176.688 156.118 1.00 67.88 470 SER C N 1
ATOM 7965 C CA . SER C 1 168 ? 202.244 175.807 157.260 1.00 66.37 470 SER C CA 1
ATOM 7966 C C . SER C 1 168 ? 202.505 174.389 156.811 1.00 77.13 470 SER C C 1
ATOM 7967 O O . SER C 1 168 ? 202.012 173.957 155.753 1.00 97.02 470 SER C O 1
ATOM 7970 N N . ASN C 1 169 ? 203.321 173.691 157.597 1.00 70.58 471 ASN C N 1
ATOM 7971 C CA . ASN C 1 169 ? 203.519 172.238 157.518 1.00 64.62 471 ASN C CA 1
ATOM 7972 C C . ASN C 1 169 ? 204.090 171.892 156.138 1.00 59.24 471 ASN C C 1
ATOM 7973 O O . ASN C 1 169 ? 203.625 170.953 155.485 1.00 68.92 471 ASN C O 1
ATOM 7978 N N . ILE C 1 170 ? 205.046 172.700 155.675 1.00 52.21 472 ILE C N 1
ATOM 7979 C CA . ILE C 1 170 ? 205.746 172.424 154.434 1.00 55.79 472 ILE C CA 1
ATOM 7980 C C . ILE C 1 170 ? 206.710 171.268 154.714 1.00 57.60 472 ILE C C 1
ATOM 7981 O O . ILE C 1 170 ? 207.373 171.252 155.734 1.00 71.65 472 ILE C O 1
ATOM 7986 N N . THR C 1 171 ? 206.746 170.291 153.809 1.00 65.49 473 THR C N 1
ATOM 7987 C CA . THR C 1 171 ? 207.467 169.039 153.992 1.00 64.03 473 THR C CA 1
ATOM 7988 C C . THR C 1 171 ? 208.531 168.918 152.949 1.00 69.76 473 THR C C 1
ATOM 7989 O O . THR C 1 171 ? 208.598 169.715 152.019 1.00 92.10 473 THR C O 1
ATOM 7993 N N . ASP C 1 172 ? 209.360 167.899 153.088 1.00 78.05 474 ASP C N 1
ATOM 7994 C CA . ASP C 1 172 ? 210.386 167.594 152.095 1.00 75.18 474 ASP C CA 1
ATOM 7995 C C . ASP C 1 172 ? 209.784 167.426 150.719 1.00 76.68 474 ASP C C 1
ATOM 7996 O O . ASP C 1 172 ? 210.321 167.954 149.745 1.00 86.41 474 ASP C O 1
ATOM 8001 N N . ALA C 1 173 ? 208.649 166.734 150.653 1.00 79.45 475 ALA C N 1
ATOM 8002 C CA . ALA C 1 173 ? 207.885 166.559 149.410 1.00 73.92 475 ALA C CA 1
ATOM 8003 C C . ALA C 1 173 ? 207.605 167.879 148.664 1.00 84.73 475 ALA C C 1
ATOM 8004 O O . ALA C 1 173 ? 207.846 167.996 147.471 1.00 89.78 475 ALA C O 1
ATOM 8006 N N . ASN C 1 174 ? 207.083 168.870 149.384 1.00 88.22 476 ASN C N 1
ATOM 8007 C CA . ASN C 1 174 ? 206.813 170.212 148.834 1.00 77.01 476 ASN C CA 1
ATOM 8008 C C . ASN C 1 174 ? 208.049 170.847 148.236 1.00 86.03 476 ASN C C 1
ATOM 8009 O O . ASN C 1 174 ? 207.957 171.593 147.262 1.00 92.51 476 ASN C O 1
ATOM 8014 N N . LEU C 1 175 ? 209.210 170.579 148.840 1.00 80.94 477 LEU C N 1
ATOM 8015 C CA . LEU C 1 175 ? 210.474 171.119 148.328 1.00 70.64 477 LEU C CA 1
ATOM 8016 C C . LEU C 1 175 ? 210.890 170.426 147.030 1.00 73.99 477 LEU C C 1
ATOM 8017 O O . LEU C 1 175 ? 211.364 171.087 146.097 1.00 75.66 477 LEU C O 1
ATOM 8022 N N . ASP C 1 176 ? 210.721 169.102 146.972 1.00 76.86 478 ASP C N 1
ATOM 8023 C CA . ASP C 1 176 ? 211.015 168.336 145.748 1.00 73.42 478 ASP C CA 1
ATOM 8024 C C . ASP C 1 176 ? 210.126 168.720 144.597 1.00 86.24 478 ASP C C 1
ATOM 8025 O O . ASP C 1 176 ? 210.519 168.536 143.446 1.00 97.17 478 ASP C O 1
ATOM 8030 N N . SER C 1 177 ? 208.940 169.255 144.896 1.00 101.17 479 SER C N 1
ATOM 8031 C CA . SER C 1 177 ? 208.125 169.885 143.865 1.00 103.55 479 SER C CA 1
ATOM 8032 C C . SER C 1 177 ? 208.932 170.984 143.208 1.00 98.45 479 SER C C 1
ATOM 8033 O O . SER C 1 177 ? 209.684 171.717 143.865 1.00 112.14 479 SER C O 1
ATOM 8036 N N . GLN C 1 178 ? 208.741 171.074 141.907 1.00 97.14 480 GLN C N 1
ATOM 8037 C CA . GLN C 1 178 ? 209.406 172.066 141.064 1.00 95.93 480 GLN C CA 1
ATOM 8038 C C . GLN C 1 178 ? 208.882 173.474 141.303 1.00 87.88 480 GLN C C 1
ATOM 8039 O O . GLN C 1 178 ? 209.576 174.452 141.012 1.00 90.13 480 GLN C O 1
ATOM 8045 N N . PHE C 1 179 ? 207.630 173.572 141.751 1.00 83.33 481 PHE C N 1
ATOM 8046 C CA . PHE C 1 179 ? 207.055 174.861 142.111 1.00 74.83 481 PHE C CA 1
ATOM 8047 C C . PHE C 1 179 ? 207.304 175.087 143.570 1.00 65.30 481 PHE C C 1
ATOM 8048 O O . PHE C 1 179 ? 207.630 174.167 144.326 1.00 73.91 481 PHE C O 1
ATOM 8056 N N . ASN C 1 180 ? 207.165 176.330 143.972 1.00 51.75 482 ASN C N 1
ATOM 8057 C CA . ASN C 1 180 ? 207.425 176.683 145.345 1.00 40.85 482 ASN C CA 1
ATOM 8058 C C . ASN C 1 180 ? 206.687 177.928 145.778 1.00 35.00 482 ASN C C 1
ATOM 8059 O O . ASN C 1 180 ? 207.314 178.946 146.047 1.00 27.11 482 ASN C O 1
ATOM 8064 N N . PRO C 1 181 ? 205.353 177.864 145.796 1.00 40.35 483 PRO C N 1
ATOM 8065 C CA . PRO C 1 181 ? 204.527 179.039 146.101 1.00 46.84 483 PRO C CA 1
ATOM 8066 C C . PRO C 1 181 ? 204.450 179.268 147.578 1.00 50.95 483 PRO C C 1
ATOM 8067 O O . PRO C 1 181 ? 204.075 180.355 148.007 1.00 64.96 483 PRO C O 1
ATOM 8071 N N . TYR C 1 182 ? 204.826 178.245 148.348 1.00 53.33 484 TYR C N 1
ATOM 8072 C CA . TYR C 1 182 ? 205.021 178.360 149.824 1.00 54.44 484 TYR C CA 1
ATOM 8073 C C . TYR C 1 182 ? 206.029 179.419 150.253 1.00 51.61 484 TYR C C 1
ATOM 8074 O O . TYR C 1 182 ? 206.241 179.575 151.460 1.00 65.22 484 TYR C O 1
ATOM 8083 N N . LEU C 1 183 ? 206.722 180.048 149.304 1.00 50.67 485 LEU C N 1
ATOM 8084 C CA . LEU C 1 183 ? 207.584 181.194 149.606 1.00 55.21 485 LEU C CA 1
ATOM 8085 C C . LEU C 1 183 ? 207.104 182.487 148.996 1.00 58.50 485 LEU C C 1
ATOM 8086 O O . LEU C 1 183 ? 207.624 183.550 149.338 1.00 84.64 485 LEU C O 1
ATOM 8091 N N . TYR C 1 184 ? 206.172 182.416 148.064 1.00 49.35 486 TYR C N 1
ATOM 8092 C CA . TYR C 1 184 ? 205.637 183.594 147.430 1.00 51.17 486 TYR C CA 1
ATOM 8093 C C . TYR C 1 184 ? 204.788 184.373 148.431 1.00 65.49 486 TYR C C 1
ATOM 8094 O O . TYR C 1 184 ? 203.713 183.900 148.815 1.00 79.64 486 TYR C O 1
ATOM 8103 N N . ASN C 1 185 ? 205.234 185.578 148.786 1.00 74.39 487 ASN C N 1
ATOM 8104 C CA . ASN C 1 185 ? 204.445 186.509 149.593 1.00 82.83 487 ASN C CA 1
ATOM 8105 C C . ASN C 1 185 ? 204.138 185.886 150.935 1.00 95.62 487 ASN C C 1
ATOM 8106 O O . ASN C 1 185 ? 202.977 185.604 151.278 1.00 122.47 487 ASN C O 1
ATOM 8111 N N . LYS C 1 186 ? 205.220 185.654 151.670 1.00 92.16 488 LYS C N 1
ATOM 8112 C CA . LYS C 1 186 ? 205.188 184.973 152.944 1.00 91.95 488 LYS C CA 1
ATOM 8113 C C . LYS C 1 186 ? 206.127 185.724 153.852 1.00 90.02 488 LYS C C 1
ATOM 8114 O O . LYS C 1 186 ? 207.266 186.040 153.456 1.00 93.57 488 LYS C O 1
ATOM 8120 N N . LEU C 1 187 ? 205.626 186.003 155.050 1.00 76.20 489 LEU C N 1
ATOM 8121 C CA . LEU C 1 187 ? 206.411 186.544 156.136 1.00 79.27 489 LEU C CA 1
ATOM 8122 C C . LEU C 1 187 ? 206.948 185.424 157.028 1.00 76.63 489 LEU C C 1
ATOM 8123 O O . LEU C 1 187 ? 208.032 185.532 157.576 1.00 74.74 489 LEU C O 1
ATOM 8128 N N . ILE C 1 188 ? 206.170 184.364 157.196 1.00 68.42 490 ILE C N 1
ATOM 8129 C CA . ILE C 1 188 ? 206.583 183.229 158.011 1.00 54.78 490 ILE C CA 1
ATOM 8130 C C . ILE C 1 188 ? 206.409 182.002 157.141 1.00 55.03 490 ILE C C 1
ATOM 8131 O O . ILE C 1 188 ? 205.451 181.916 156.375 1.00 69.07 490 ILE C O 1
ATOM 8136 N N . VAL C 1 189 ? 207.305 181.049 157.281 1.00 47.67 491 VAL C N 1
ATOM 8137 C CA . VAL C 1 189 ? 207.248 179.807 156.542 1.00 45.47 491 VAL C CA 1
ATOM 8138 C C . VAL C 1 189 ? 207.586 178.704 157.540 1.00 54.18 491 VAL C C 1
ATOM 8139 O O . VAL C 1 189 ? 208.754 178.552 157.951 1.00 54.99 491 VAL C O 1
ATOM 8143 N N . HIS C 1 190 ? 206.574 177.905 157.883 1.00 43.34 492 HIS C N 1
ATOM 8144 C CA . HIS C 1 190 ? 206.749 176.810 158.747 1.00 35.38 492 HIS C CA 1
ATOM 8145 C C . HIS C 1 190 ? 207.064 175.511 158.023 1.00 42.05 492 HIS C C 1
ATOM 8146 O O . HIS C 1 190 ? 206.356 175.145 157.057 1.00 48.42 492 HIS C O 1
ATOM 8153 N N . LEU C 1 191 ? 208.034 174.741 158.541 1.00 40.85 493 LEU C N 1
ATOM 8154 C CA . LEU C 1 191 ? 208.369 173.406 157.997 1.00 48.05 493 LEU C CA 1
ATOM 8155 C C . LEU C 1 191 ? 208.206 172.269 159.038 1.00 53.55 493 LEU C C 1
ATOM 8156 O O . LEU C 1 191 ? 208.624 172.423 160.177 1.00 51.97 493 LEU C O 1
ATOM 8161 N N . ASN C 1 192 ? 207.732 171.146 158.584 1.00 51.44 494 ASN C N 1
ATOM 8162 C CA . ASN C 1 192 ? 207.597 170.030 159.427 1.00 56.20 494 ASN C CA 1
ATOM 8163 C C . ASN C 1 192 ? 208.591 169.000 159.015 1.00 61.19 494 ASN C C 1
ATOM 8164 O O . ASN C 1 192 ? 208.752 168.722 157.867 1.00 64.95 494 ASN C O 1
ATOM 8169 N N . GLU C 1 193 ? 209.266 168.426 159.974 1.00 62.62 495 GLU C N 1
ATOM 8170 C CA . GLU C 1 193 ? 210.159 167.350 159.697 1.00 65.30 495 GLU C CA 1
ATOM 8171 C C . GLU C 1 193 ? 209.479 166.138 160.281 1.00 61.39 495 GLU C C 1
ATOM 8172 O O . GLU C 1 193 ? 208.874 166.207 161.319 1.00 46.24 495 GLU C O 1
ATOM 8178 N N . VAL C 1 194 ? 209.510 165.048 159.541 1.00 66.98 496 VAL C N 1
ATOM 8179 C CA . VAL C 1 194 ? 208.904 163.800 159.941 1.00 66.33 496 VAL C CA 1
ATOM 8180 C C . VAL C 1 194 ? 209.721 162.620 159.455 1.00 73.44 496 VAL C C 1
ATOM 8181 O O . VAL C 1 194 ? 209.485 162.144 158.376 1.00 89.59 496 VAL C O 1
ATOM 8185 N N . SER C 1 195 ? 210.636 162.120 160.265 1.00 69.08 497 SER C N 1
ATOM 8186 C CA . SER C 1 195 ? 211.492 161.022 159.847 1.00 66.51 497 SER C CA 1
ATOM 8187 C C . SER C 1 195 ? 212.197 160.275 160.975 1.00 68.76 497 SER C C 1
ATOM 8188 O O . SER C 1 195 ? 211.814 160.323 162.095 1.00 44.58 497 SER C O 1
ATOM 8191 N N . ALA C 1 196 ? 213.132 159.437 160.616 1.00 68.59 498 ALA C N 1
ATOM 8192 C CA . ALA C 1 196 ? 213.981 158.796 161.578 1.00 67.77 498 ALA C CA 1
ATOM 8193 C C . ALA C 1 196 ? 215.213 158.886 160.781 1.00 81.70 498 ALA C C 1
ATOM 8194 O O . ALA C 1 196 ? 215.703 157.894 160.314 1.00 83.00 498 ALA C O 1
ATOM 8196 N N . ASP C 1 197 ? 215.748 160.073 160.613 1.00 30.00 499 ASP C N 1
ATOM 8197 C CA . ASP C 1 197 ? 216.886 160.198 159.728 1.00 30.00 499 ASP C CA 1
ATOM 8198 C C . ASP C 1 197 ? 218.096 159.405 160.140 1.00 30.00 499 ASP C C 1
ATOM 8199 O O . ASP C 1 197 ? 218.712 158.754 159.307 1.00 30.00 499 ASP C O 1
ATOM 8201 N N . ASN C 1 198 ? 218.422 159.399 161.415 1.00 30.00 500 ASN C N 1
ATOM 8202 C CA . ASN C 1 198 ? 219.593 158.645 161.832 1.00 30.00 500 ASN C CA 1
ATOM 8203 C C . ASN C 1 198 ? 219.205 157.395 162.614 1.00 30.00 500 ASN C C 1
ATOM 8204 O O . ASN C 1 198 ? 218.332 156.636 162.195 1.00 30.00 500 ASN C O 1
ATOM 8206 N N . MET C 1 203 ? 219.605 163.948 150.749 1.00 62.62 505 MET C N 1
ATOM 8207 C CA . MET C 1 203 ? 220.262 164.430 151.958 1.00 61.79 505 MET C CA 1
ATOM 8208 C C . MET C 1 203 ? 219.254 165.038 152.927 1.00 73.57 505 MET C C 1
ATOM 8209 O O . MET C 1 203 ? 218.095 164.625 152.974 1.00 76.60 505 MET C O 1
ATOM 8211 N N . LEU C 1 204 ? 219.726 165.981 153.740 1.00 86.20 506 LEU C N 1
ATOM 8212 C CA . LEU C 1 204 ? 218.874 166.720 154.663 1.00 78.63 506 LEU C CA 1
ATOM 8213 C C . LEU C 1 204 ? 218.528 167.883 153.762 1.00 82.47 506 LEU C C 1
ATOM 8214 O O . LEU C 1 204 ? 219.136 168.951 153.830 1.00 82.11 506 LEU C O 1
ATOM 8216 N N . VAL C 1 205 ? 217.539 167.656 152.909 1.00 80.04 507 VAL C N 1
ATOM 8217 C CA . VAL C 1 205 ? 217.178 168.616 151.863 1.00 74.75 507 VAL C CA 1
ATOM 8218 C C . VAL C 1 205 ? 216.698 169.985 152.330 1.00 72.33 507 VAL C C 1
ATOM 8219 O O . VAL C 1 205 ? 216.398 170.853 151.510 1.00 82.72 507 VAL C O 1
ATOM 8223 N N . LYS C 1 206 ? 216.624 170.181 153.638 1.00 86.28 508 LYS C N 1
ATOM 8224 C CA . LYS C 1 206 ? 216.178 171.446 154.171 1.00 90.93 508 LYS C CA 1
ATOM 8225 C C . LYS C 1 206 ? 217.373 172.354 154.447 1.00 86.24 508 LYS C C 1
ATOM 8226 O O . LYS C 1 206 ? 217.255 173.395 155.021 1.00 81.27 508 LYS C O 1
ATOM 8232 N N . ASN C 1 207 ? 218.528 171.972 153.953 1.00 92.64 509 ASN C N 1
ATOM 8233 C CA . ASN C 1 207 ? 219.749 172.697 154.093 1.00 107.39 509 ASN C CA 1
ATOM 8234 C C . ASN C 1 207 ? 219.810 173.904 153.187 1.00 106.77 509 ASN C C 1
ATOM 8235 O O . ASN C 1 207 ? 220.649 174.753 153.369 1.00 112.84 509 ASN C O 1
ATOM 8240 N N . ARG C 1 208 ? 219.011 173.769 152.143 1.00 96.58 510 ARG C N 1
ATOM 8241 C CA . ARG C 1 208 ? 218.790 174.770 151.137 1.00 92.37 510 ARG C CA 1
ATOM 8242 C C . ARG C 1 208 ? 218.122 175.936 151.781 1.00 95.04 510 ARG C C 1
ATOM 8243 O O . ARG C 1 208 ? 218.247 177.045 151.346 1.00 115.30 510 ARG C O 1
ATOM 8251 N N . LEU C 1 209 ? 217.400 175.660 152.853 1.00 87.44 511 LEU C N 1
ATOM 8252 C CA . LEU C 1 209 ? 216.703 176.697 153.584 1.00 94.17 511 LEU C CA 1
ATOM 8253 C C . LEU C 1 209 ? 217.679 177.705 154.181 1.00 93.99 511 LEU C C 1
ATOM 8254 O O . LEU C 1 209 ? 217.391 178.901 154.234 1.00 110.88 511 LEU C O 1
ATOM 8259 N N . LYS C 1 210 ? 218.833 177.221 154.631 1.00 80.82 512 LYS C N 1
ATOM 8260 C CA . LYS C 1 210 ? 219.766 178.072 155.305 1.00 74.77 512 LYS C CA 1
ATOM 8261 C C . LYS C 1 210 ? 220.023 179.329 154.515 1.00 78.00 512 LYS C C 1
ATOM 8262 O O . LYS C 1 210 ? 220.090 180.386 155.091 1.00 79.13 512 LYS C O 1
ATOM 8268 N N . THR C 1 211 ? 220.199 179.241 153.215 1.00 69.97 513 THR C N 1
ATOM 8269 C CA . THR C 1 211 ? 220.343 180.443 152.466 1.00 81.57 513 THR C CA 1
ATOM 8270 C C . THR C 1 211 ? 219.062 181.249 152.482 1.00 91.21 513 THR C C 1
ATOM 8271 O O . THR C 1 211 ? 219.052 182.425 152.812 1.00 112.34 513 THR C O 1
ATOM 8275 N N . TRP C 1 212 ? 217.952 180.593 152.216 1.00 79.81 514 TRP C N 1
ATOM 8276 C CA . TRP C 1 212 ? 216.679 181.332 152.183 1.00 80.28 514 TRP C CA 1
ATOM 8277 C C . TRP C 1 212 ? 216.526 182.332 153.347 1.00 71.77 514 TRP C C 1
ATOM 8278 O O . TRP C 1 212 ? 215.898 183.402 153.212 1.00 76.18 514 TRP C O 1
ATOM 8289 N N . ILE C 1 213 ? 217.038 181.945 154.509 1.00 63.03 515 ILE C N 1
ATOM 8290 C CA . ILE C 1 213 ? 216.944 182.748 155.740 1.00 50.50 515 ILE C CA 1
ATOM 8291 C C . ILE C 1 213 ? 217.545 184.091 155.496 1.00 48.49 515 ILE C C 1
ATOM 8292 O O . ILE C 1 213 ? 217.011 185.104 155.944 1.00 45.23 515 ILE C O 1
ATOM 8297 N N . THR C 1 214 ? 218.655 184.101 154.767 1.00 58.78 516 THR C N 1
ATOM 8298 C CA . THR C 1 214 ? 219.500 185.296 154.619 1.00 75.15 516 THR C CA 1
ATOM 8299 C C . THR C 1 214 ? 219.580 185.879 153.212 1.00 75.81 516 THR C C 1
ATOM 8300 O O . THR C 1 214 ? 220.156 186.955 153.045 1.00 71.30 516 THR C O 1
ATOM 8304 N N . ASP C 1 215 ? 219.009 185.208 152.215 1.00 77.08 517 ASP C N 1
ATOM 8305 C CA . ASP C 1 215 ? 219.115 185.697 150.842 1.00 80.70 517 ASP C CA 1
ATOM 8306 C C . ASP C 1 215 ? 218.177 186.890 150.661 1.00 72.53 517 ASP C C 1
ATOM 8307 O O . ASP C 1 215 ? 217.014 186.836 151.067 1.00 63.27 517 ASP C O 1
ATOM 8312 N N . GLU C 1 216 ? 218.719 187.964 150.077 1.00 78.13 518 GLU C N 1
ATOM 8313 C CA . GLU C 1 216 ? 217.970 189.188 149.748 1.00 79.85 518 GLU C CA 1
ATOM 8314 C C . GLU C 1 216 ? 216.754 188.868 148.895 1.00 82.94 518 GLU C C 1
ATOM 8315 O O . GLU C 1 216 ? 215.689 189.410 149.151 1.00 94.97 518 GLU C O 1
ATOM 8321 N N . THR C 1 217 ? 216.907 187.947 147.934 1.00 86.76 519 THR C N 1
ATOM 8322 C CA . THR C 1 217 ? 215.831 187.570 146.994 1.00 92.15 519 THR C CA 1
ATOM 8323 C C . THR C 1 217 ? 215.708 186.054 146.720 1.00 97.01 519 THR C C 1
ATOM 8324 O O . THR C 1 217 ? 216.701 185.308 146.746 1.00 87.12 519 THR C O 1
ATOM 8328 N N . LEU C 1 218 ? 214.493 185.637 146.367 1.00 79.74 520 LEU C N 1
ATOM 8329 C CA . LEU C 1 218 ? 214.227 184.273 145.967 1.00 81.83 520 LEU C CA 1
ATOM 8330 C C . LEU C 1 218 ? 213.742 184.201 144.508 1.00 76.09 520 LEU C C 1
ATOM 8331 O O . LEU C 1 218 ? 213.157 185.166 144.026 1.00 71.16 520 LEU C O 1
ATOM 8336 N N . TYR C 1 219 ? 213.979 183.050 143.857 1.00 52.29 521 TYR C N 1
ATOM 8337 C CA . TYR C 1 219 ? 213.309 182.711 142.627 1.00 39.34 521 TYR C CA 1
ATOM 8338 C C . TYR C 1 219 ? 212.006 181.992 142.949 1.00 41.77 521 TYR C C 1
ATOM 8339 O O . TYR C 1 219 ? 212.014 181.019 143.756 1.00 27.91 521 TYR C O 1
ATOM 8348 N N . ILE C 1 220 ? 210.911 182.385 142.257 1.00 33.61 522 ILE C N 1
ATOM 8349 C CA . ILE C 1 220 ? 209.625 181.778 142.506 1.00 38.56 522 ILE C CA 1
ATOM 8350 C C . ILE C 1 220 ? 209.056 181.155 141.274 1.00 40.32 522 ILE C C 1
ATOM 8351 O O . ILE C 1 220 ? 208.502 181.829 140.352 1.00 53.44 522 ILE C O 1
ATOM 8356 N N . ASN C 1 221 ? 209.138 179.845 141.244 1.00 44.90 523 ASN C N 1
ATOM 8357 C CA . ASN C 1 221 ? 208.516 179.102 140.149 1.00 55.56 523 ASN C CA 1
ATOM 8358 C C . ASN C 1 221 ? 207.122 178.728 140.597 1.00 50.44 523 ASN C C 1
ATOM 8359 O O . ASN C 1 221 ? 206.946 177.954 141.563 1.00 45.46 523 ASN C O 1
ATOM 8364 N N . ARG C 1 222 ? 206.129 179.308 139.931 1.00 44.81 524 ARG C N 1
ATOM 8365 C CA . ARG C 1 222 ? 204.736 178.925 140.155 1.00 49.91 524 ARG C CA 1
ATOM 8366 C C . ARG C 1 222 ? 204.224 178.316 138.859 1.00 47.08 524 ARG C C 1
ATOM 8367 O O . ARG C 1 222 ? 204.694 178.671 137.786 1.00 48.12 524 ARG C O 1
ATOM 8375 N N . LYS C 1 223 ? 203.221 177.460 138.957 1.00 58.39 525 LYS C N 1
ATOM 8376 C CA . LYS C 1 223 ? 202.657 176.810 137.762 1.00 63.94 525 LYS C CA 1
ATOM 8377 C C . LYS C 1 223 ? 201.941 177.854 136.939 1.00 70.50 525 LYS C C 1
ATOM 8378 O O . LYS C 1 223 ? 201.309 178.760 137.494 1.00 91.50 525 LYS C O 1
ATOM 8384 N N . ASN C 1 224 ? 202.078 177.751 135.623 1.00 66.94 526 ASN C N 1
ATOM 8385 C CA . ASN C 1 224 ? 201.447 178.689 134.681 1.00 71.24 526 ASN C CA 1
ATOM 8386 C C . ASN C 1 224 ? 201.813 180.166 134.858 1.00 69.33 526 ASN C C 1
ATOM 8387 O O . ASN C 1 224 ? 201.158 181.053 134.263 1.00 68.99 526 ASN C O 1
ATOM 8392 N N . MET C 1 225 ? 202.869 180.414 135.639 1.00 71.87 527 MET C N 1
ATOM 8393 C CA . MET C 1 225 ? 203.411 181.748 135.840 1.00 81.37 527 MET C CA 1
ATOM 8394 C C . MET C 1 225 ? 204.864 181.715 135.444 1.00 74.95 527 MET C C 1
ATOM 8395 O O . MET C 1 225 ? 205.471 180.658 135.405 1.00 80.27 527 MET C O 1
ATOM 8400 N N . LYS C 1 226 ? 205.419 182.887 135.169 1.00 64.66 528 LYS C N 1
ATOM 8401 C CA . LYS C 1 226 ? 206.799 182.991 134.756 1.00 58.70 528 LYS C CA 1
ATOM 8402 C C . LYS C 1 226 ? 207.615 182.788 135.983 1.00 59.13 528 LYS C C 1
ATOM 8403 O O . LYS C 1 226 ? 207.166 183.125 137.089 1.00 88.74 528 LYS C O 1
ATOM 8409 N N . GLU C 1 227 ? 208.823 182.248 135.827 1.00 50.93 529 GLU C N 1
ATOM 8410 C CA . GLU C 1 227 ? 209.729 182.153 136.954 1.00 46.54 529 GLU C CA 1
ATOM 8411 C C . GLU C 1 227 ? 210.057 183.579 137.178 1.00 42.88 529 GLU C C 1
ATOM 8412 O O . GLU C 1 227 ? 210.398 184.307 136.247 1.00 52.16 529 GLU C O 1
ATOM 8418 N N . VAL C 1 228 ? 209.995 183.974 138.417 1.00 41.53 530 VAL C N 1
ATOM 8419 C CA . VAL C 1 228 ? 210.130 185.360 138.769 1.00 45.04 530 VAL C CA 1
ATOM 8420 C C . VAL C 1 228 ? 211.000 185.468 139.992 1.00 37.19 530 VAL C C 1
ATOM 8421 O O . VAL C 1 228 ? 210.933 184.595 140.885 1.00 33.71 530 VAL C O 1
ATOM 8425 N N . GLU C 1 229 ? 211.798 186.514 140.044 1.00 36.25 531 GLU C N 1
ATOM 8426 C CA . GLU C 1 229 ? 212.662 186.754 141.212 1.00 53.85 531 GLU C CA 1
ATOM 8427 C C . GLU C 1 229 ? 211.961 187.787 142.075 1.00 60.54 531 GLU C C 1
ATOM 8428 O O . GLU C 1 229 ? 211.460 188.780 141.543 1.00 65.59 531 GLU C O 1
ATOM 8434 N N . ILE C 1 230 ? 211.891 187.567 143.377 1.00 66.84 532 ILE C N 1
ATOM 8435 C CA . ILE C 1 230 ? 211.232 188.543 144.276 1.00 74.94 532 ILE C CA 1
ATOM 8436 C C . ILE C 1 230 ? 212.032 188.829 145.543 1.00 70.46 532 ILE C C 1
ATOM 8437 O O . ILE C 1 230 ? 212.806 187.966 145.984 1.00 65.15 532 ILE C O 1
ATOM 8442 N N . LYS C 1 231 ? 211.819 190.023 146.119 1.00 69.04 533 LYS C N 1
ATOM 8443 C CA . LYS C 1 231 ? 212.398 190.393 147.424 1.00 72.63 533 LYS C CA 1
ATOM 8444 C C . LYS C 1 231 ? 211.884 189.417 148.466 1.00 82.14 533 LYS C C 1
ATOM 8445 O O . LYS C 1 231 ? 210.693 189.060 148.448 1.00 80.72 533 LYS C O 1
ATOM 8451 N N . ASN C 1 232 ? 212.796 188.958 149.324 1.00 82.91 534 ASN C N 1
ATOM 8452 C CA . ASN C 1 232 ? 212.531 187.898 150.314 1.00 79.72 534 ASN C CA 1
ATOM 8453 C C . ASN C 1 232 ? 212.112 188.447 151.663 1.00 76.29 534 ASN C C 1
ATOM 8454 O O . ASN C 1 232 ? 212.875 189.196 152.277 1.00 83.03 534 ASN C O 1
ATOM 8459 N N . PHE C 1 233 ? 210.910 188.067 152.105 1.00 77.81 535 PHE C N 1
ATOM 8460 C CA . PHE C 1 233 ? 210.379 188.461 153.411 1.00 78.02 535 PHE C CA 1
ATOM 8461 C C . PHE C 1 233 ? 210.187 187.275 154.323 1.00 86.68 535 PHE C C 1
ATOM 8462 O O . PHE C 1 233 ? 209.480 187.360 155.317 1.00 102.04 535 PHE C O 1
ATOM 8470 N N . CYS C 1 234 ? 210.867 186.175 154.019 1.00 85.06 536 CYS C N 1
ATOM 8471 C CA . CYS C 1 234 ? 210.621 184.944 154.726 1.00 82.52 536 CYS C CA 1
ATOM 8472 C C . CYS C 1 234 ? 211.334 184.869 156.051 1.00 85.36 536 CYS C C 1
ATOM 8473 O O . CYS C 1 234 ? 212.452 185.371 156.226 1.00 96.39 536 CYS C O 1
ATOM 8476 N N . ASN C 1 235 ? 210.646 184.217 156.978 1.00 76.20 537 ASN C N 1
ATOM 8477 C CA . ASN C 1 235 ? 211.163 183.905 158.273 1.00 67.07 537 ASN C CA 1
ATOM 8478 C C . ASN C 1 235 ? 210.722 182.490 158.543 1.00 64.75 537 ASN C C 1
ATOM 8479 O O . ASN C 1 235 ? 209.594 182.133 158.204 1.00 72.45 537 ASN C O 1
ATOM 8484 N N . PHE C 1 236 ? 211.617 181.686 159.117 1.00 62.11 538 PHE C N 1
ATOM 8485 C CA . PHE C 1 236 ? 211.461 180.237 159.120 1.00 57.71 538 PHE C CA 1
ATOM 8486 C C . PHE C 1 236 ? 211.399 179.595 160.487 1.00 54.19 538 PHE C C 1
ATOM 8487 O O . PHE C 1 236 ? 212.257 179.825 161.337 1.00 51.19 538 PHE C O 1
ATOM 8495 N N . ILE C 1 237 ? 210.353 178.808 160.682 1.00 60.40 539 ILE C N 1
ATOM 8496 C CA . ILE C 1 237 ? 210.160 178.006 161.878 1.00 59.36 539 ILE C CA 1
ATOM 8497 C C . ILE C 1 237 ? 210.158 176.587 161.382 1.00 55.08 539 ILE C C 1
ATOM 8498 O O . ILE C 1 237 ? 209.700 176.319 160.279 1.00 52.61 539 ILE C O 1
ATOM 8503 N N . ILE C 1 238 ? 210.720 175.685 162.176 1.00 56.63 540 ILE C N 1
ATOM 8504 C CA . ILE C 1 238 ? 210.794 174.285 161.809 1.00 57.52 540 ILE C CA 1
ATOM 8505 C C . ILE C 1 238 ? 210.427 173.435 162.996 1.00 59.51 540 ILE C C 1
ATOM 8506 O O . ILE C 1 238 ? 211.135 173.434 163.992 1.00 63.56 540 ILE C O 1
ATOM 8511 N N . ASN C 1 239 ? 209.448 172.584 162.852 1.00 72.78 541 ASN C N 1
ATOM 8512 C CA . ASN C 1 239 ? 209.094 171.694 163.927 1.00 90.28 541 ASN C CA 1
ATOM 8513 C C . ASN C 1 239 ? 209.735 170.356 163.645 1.00 92.95 541 ASN C C 1
ATOM 8514 O O . ASN C 1 239 ? 209.709 169.912 162.526 1.00 94.22 541 ASN C O 1
ATOM 8519 N N . SER C 1 240 ? 210.330 169.716 164.640 1.00 88.98 542 SER C N 1
ATOM 8520 C CA . SER C 1 240 ? 210.920 168.414 164.396 1.00 90.50 542 SER C CA 1
ATOM 8521 C C . SER C 1 240 ? 210.691 167.351 165.461 1.00 85.83 542 SER C C 1
ATOM 8522 O O . SER C 1 240 ? 210.549 167.643 166.602 1.00 100.91 542 SER C O 1
ATOM 8525 N N . ASN C 1 241 ? 210.679 166.102 165.045 1.00 86.02 543 ASN C N 1
ATOM 8526 C CA . ASN C 1 241 ? 210.409 164.939 165.888 1.00 88.05 543 ASN C CA 1
ATOM 8527 C C . ASN C 1 241 ? 211.328 164.528 167.016 1.00 91.03 543 ASN C C 1
ATOM 8528 O O . ASN C 1 241 ? 210.889 163.980 168.007 1.00 64.98 543 ASN C O 1
ATOM 8530 N N . GLU C 1 242 ? 212.601 164.683 166.719 1.00 95.84 544 GLU C N 1
ATOM 8531 C CA . GLU C 1 242 ? 213.830 164.377 167.477 1.00 102.48 544 GLU C CA 1
ATOM 8532 C C . GLU C 1 242 ? 214.923 164.448 166.430 1.00 97.86 544 GLU C C 1
ATOM 8533 O O . GLU C 1 242 ? 216.028 164.833 166.717 1.00 118.06 544 GLU C O 1
ATOM 8539 N N . THR C 1 243 ? 214.614 164.018 165.219 1.00 97.75 545 THR C N 1
ATOM 8540 C CA . THR C 1 243 ? 215.517 164.014 164.113 1.00 92.26 545 THR C CA 1
ATOM 8541 C C . THR C 1 243 ? 215.958 165.409 163.768 1.00 88.07 545 THR C C 1
ATOM 8542 O O . THR C 1 243 ? 215.159 166.305 163.701 1.00 93.37 545 THR C O 1
ATOM 8546 N N . ILE C 1 244 ? 217.251 165.584 163.558 1.00 80.94 546 ILE C N 1
ATOM 8547 C CA . ILE C 1 244 ? 217.792 166.864 163.201 1.00 80.46 546 ILE C CA 1
ATOM 8548 C C . ILE C 1 244 ? 217.445 167.110 161.769 1.00 85.07 546 ILE C C 1
ATOM 8549 O O . ILE C 1 244 ? 217.697 166.283 160.942 1.00 86.13 546 ILE C O 1
ATOM 8554 N N . PRO C 1 245 ? 216.914 168.276 161.458 1.00 88.27 547 PRO C N 1
ATOM 8555 C CA . PRO C 1 245 ? 216.494 168.613 160.106 1.00 91.21 547 PRO C CA 1
ATOM 8556 C C . PRO C 1 245 ? 217.481 169.376 159.261 1.00 106.91 547 PRO C C 1
ATOM 8557 O O . PRO C 1 245 ? 217.361 169.446 158.049 1.00 106.90 547 PRO C O 1
ATOM 8561 N N . VAL C 1 246 ? 218.474 169.938 159.898 1.00 107.28 548 VAL C N 1
ATOM 8562 C CA . VAL C 1 246 ? 219.443 170.735 159.164 1.00 103.57 548 VAL C CA 1
ATOM 8563 C C . VAL C 1 246 ? 220.825 170.493 159.784 1.00 119.14 548 VAL C C 1
ATOM 8564 O O . VAL C 1 246 ? 220.949 170.389 161.013 1.00 112.08 548 VAL C O 1
ATOM 8568 N N . ASP C 1 247 ? 221.858 170.397 158.940 1.00 123.06 549 ASP C N 1
ATOM 8569 C CA . ASP C 1 247 ? 223.254 170.283 159.412 1.00 110.46 549 ASP C CA 1
ATOM 8570 C C . ASP C 1 247 ? 223.682 171.609 160.068 1.00 97.92 549 ASP C C 1
ATOM 8571 O O . ASP C 1 247 ? 223.829 172.616 159.389 1.00 92.88 549 ASP C O 1
ATOM 8576 N N . ILE C 1 248 ? 223.851 171.618 161.388 1.00 102.56 550 ILE C N 1
ATOM 8577 C CA . ILE C 1 248 ? 224.216 172.842 162.141 1.00 98.49 550 ILE C CA 1
ATOM 8578 C C . ILE C 1 248 ? 225.727 172.905 162.363 1.00 92.54 550 ILE C C 1
ATOM 8579 O O . ILE C 1 248 ? 226.282 172.061 163.070 1.00 88.63 550 ILE C O 1
ATOM 8584 N N . GLU C 1 249 ? 226.362 173.925 161.772 1.00 96.62 551 GLU C N 1
ATOM 8585 C CA . GLU C 1 249 ? 227.806 174.199 161.950 1.00 93.88 551 GLU C CA 1
ATOM 8586 C C . GLU C 1 249 ? 228.050 174.589 163.412 1.00 86.52 551 GLU C C 1
ATOM 8587 O O . GLU C 1 249 ? 227.178 175.180 164.038 1.00 99.44 551 GLU C O 1
ATOM 8590 N N . ASP C 1 250 ? 229.225 174.283 163.959 1.00 77.80 552 ASP C N 1
ATOM 8591 C CA . ASP C 1 250 ? 229.555 174.683 165.349 1.00 71.73 552 ASP C CA 1
ATOM 8592 C C . ASP C 1 250 ? 229.260 176.170 165.639 1.00 60.37 552 ASP C C 1
ATOM 8593 O O . ASP C 1 250 ? 228.512 176.511 166.545 1.00 49.87 552 ASP C O 1
ATOM 8598 N N . SER C 1 251 ? 229.823 177.025 164.796 1.00 55.14 553 SER C N 1
ATOM 8599 C CA . SER C 1 251 ? 229.837 178.470 164.950 1.00 54.04 553 SER C CA 1
ATOM 8600 C C . SER C 1 251 ? 228.623 179.147 164.289 1.00 55.48 553 SER C C 1
ATOM 8601 O O . SER C 1 251 ? 228.792 180.102 163.543 1.00 51.03 553 SER C O 1
ATOM 8604 N N . ASP C 1 252 ? 227.409 178.656 164.553 1.00 66.62 554 ASP C N 1
ATOM 8605 C CA . ASP C 1 252 ? 226.227 178.968 163.713 1.00 74.54 554 ASP C CA 1
ATOM 8606 C C . ASP C 1 252 ? 225.481 180.189 164.177 1.00 75.63 554 ASP C C 1
ATOM 8607 O O . ASP C 1 252 ? 225.240 180.335 165.361 1.00 96.32 554 ASP C O 1
ATOM 8612 N N . ARG C 1 253 ? 225.073 181.025 163.231 1.00 75.05 555 ARG C N 1
ATOM 8613 C CA . ARG C 1 253 ? 224.382 182.283 163.508 1.00 82.62 555 ARG C CA 1
ATOM 8614 C C . ARG C 1 253 ? 222.919 182.339 163.010 1.00 100.44 555 ARG C C 1
ATOM 8615 O O . ARG C 1 253 ? 222.259 183.344 163.217 1.00 113.59 555 ARG C O 1
ATOM 8623 N N . ARG C 1 254 ? 222.400 181.278 162.389 1.00 101.42 556 ARG C N 1
ATOM 8624 C CA . ARG C 1 254 ? 221.039 181.293 161.819 1.00 94.20 556 ARG C CA 1
ATOM 8625 C C . ARG C 1 254 ? 219.958 180.635 162.716 1.00 88.79 556 ARG C C 1
ATOM 8626 O O . ARG C 1 254 ? 218.793 181.026 162.687 1.00 69.88 556 ARG C O 1
ATOM 8634 N N . PHE C 1 255 ? 220.328 179.616 163.485 1.00 86.31 557 PHE C N 1
ATOM 8635 C CA . PHE C 1 255 ? 219.334 178.761 164.126 1.00 84.98 557 PHE C CA 1
ATOM 8636 C C . PHE C 1 255 ? 219.311 178.891 165.629 1.00 82.86 557 PHE C C 1
ATOM 8637 O O . PHE C 1 255 ? 220.332 178.682 166.292 1.00 90.33 557 PHE C O 1
ATOM 8645 N N . ASN C 1 256 ? 218.145 179.257 166.155 1.00 80.32 558 ASN C N 1
ATOM 8646 C CA . ASN C 1 256 ? 217.845 179.024 167.558 1.00 78.61 558 ASN C CA 1
ATOM 8647 C C . ASN C 1 256 ? 217.154 177.672 167.640 1.00 78.59 558 ASN C C 1
ATOM 8648 O O . ASN C 1 256 ? 216.291 177.366 166.828 1.00 70.86 558 ASN C O 1
ATOM 8653 N N . VAL C 1 257 ? 217.558 176.858 168.609 1.00 69.39 559 VAL C N 1
ATOM 8654 C CA . VAL C 1 257 ? 216.985 175.535 168.777 1.00 62.33 559 VAL C CA 1
ATOM 8655 C C . VAL C 1 257 ? 216.408 175.442 170.181 1.00 65.61 559 VAL C C 1
ATOM 8656 O O . VAL C 1 257 ? 217.057 175.845 171.159 1.00 74.40 559 VAL C O 1
ATOM 8660 N N . ILE C 1 258 ? 215.212 174.861 170.265 1.00 55.53 560 ILE C N 1
ATOM 8661 C CA . ILE C 1 258 ? 214.433 174.818 171.477 1.00 64.80 560 ILE C CA 1
ATOM 8662 C C . ILE C 1 258 ? 213.863 173.407 171.566 1.00 69.51 560 ILE C C 1
ATOM 8663 O O . ILE C 1 258 ? 212.937 173.077 170.840 1.00 74.15 560 ILE C O 1
ATOM 8668 N N . GLU C 1 259 ? 214.434 172.583 172.437 1.00 72.35 561 GLU C N 1
ATOM 8669 C CA . GLU C 1 259 ? 213.847 171.291 172.735 1.00 72.00 561 GLU C CA 1
ATOM 8670 C C . GLU C 1 259 ? 212.694 171.547 173.686 1.00 69.90 561 GLU C C 1
ATOM 8671 O O . GLU C 1 259 ? 212.872 172.212 174.710 1.00 64.44 561 GLU C O 1
ATOM 8677 N N . CYS C 1 260 ? 211.535 170.981 173.378 1.00 72.85 562 CYS C N 1
ATOM 8678 C CA . CYS C 1 260 ? 210.421 170.988 174.321 1.00 82.17 562 CYS C CA 1
ATOM 8679 C C . CYS C 1 260 ? 209.877 169.568 174.420 1.00 78.30 562 CYS C C 1
ATOM 8680 O O . CYS C 1 260 ? 209.447 169.016 173.422 1.00 64.97 562 CYS C O 1
ATOM 8683 N N . ASN C 1 261 ? 209.924 168.991 175.622 1.00 75.40 563 ASN C N 1
ATOM 8684 C CA . ASN C 1 261 ? 209.299 167.706 175.900 1.00 72.64 563 ASN C CA 1
ATOM 8685 C C . ASN C 1 261 ? 208.217 167.798 176.995 1.00 76.44 563 ASN C C 1
ATOM 8686 O O . ASN C 1 261 ? 207.750 166.761 177.489 1.00 64.44 563 ASN C O 1
ATOM 8691 N N . ASN C 1 262 ? 207.776 169.018 177.327 1.00 83.12 564 ASN C N 1
ATOM 8692 C CA . ASN C 1 262 ? 206.623 169.209 178.227 1.00 87.81 564 ASN C CA 1
ATOM 8693 C C . ASN C 1 262 ? 205.336 168.963 177.450 1.00 88.42 564 ASN C C 1
ATOM 8694 O O . ASN C 1 262 ? 204.795 169.879 176.822 1.00 104.30 564 ASN C O 1
ATOM 8699 N N . VAL C 1 263 ? 204.852 167.725 177.462 1.00 86.78 565 VAL C N 1
ATOM 8700 C CA . VAL C 1 263 ? 203.563 167.425 176.849 1.00 88.31 565 VAL C CA 1
ATOM 8701 C C . VAL C 1 263 ? 202.504 168.258 177.574 1.00 100.64 565 VAL C C 1
ATOM 8702 O O . VAL C 1 263 ? 202.540 168.362 178.804 1.00 119.84 565 VAL C O 1
ATOM 8706 N N . LEU C 1 264 ? 201.595 168.857 176.802 1.00 103.65 566 LEU C N 1
ATOM 8707 C CA . LEU C 1 264 ? 200.508 169.690 177.347 1.00 105.40 566 LEU C CA 1
ATOM 8708 C C . LEU C 1 264 ? 199.493 168.911 178.183 1.00 111.62 566 LEU C C 1
ATOM 8709 O O . LEU C 1 264 ? 199.086 169.374 179.246 1.00 101.66 566 LEU C O 1
ATOM 8714 N N . LYS C 1 265 ? 199.083 167.737 177.698 1.00 111.38 567 LYS C N 1
ATOM 8715 C CA . LYS C 1 265 ? 198.119 166.880 178.423 1.00 99.70 567 LYS C CA 1
ATOM 8716 C C . LYS C 1 265 ? 198.625 166.347 179.778 1.00 100.74 567 LYS C C 1
ATOM 8717 O O . LYS C 1 265 ? 197.832 165.770 180.524 1.00 98.81 567 LYS C O 1
ATOM 8723 N N . GLU C 1 266 ? 199.921 166.523 180.076 1.00 93.01 568 GLU C N 1
ATOM 8724 C CA . GLU C 1 266 ? 200.492 166.187 181.388 1.00 102.83 568 GLU C CA 1
ATOM 8725 C C . GLU C 1 266 ? 200.627 167.395 182.346 1.00 105.33 568 GLU C C 1
ATOM 8726 O O . GLU C 1 266 ? 201.228 167.255 183.418 1.00 90.52 568 GLU C O 1
ATOM 8732 N N . GLN C 1 267 ? 200.105 168.567 181.966 1.00 103.62 569 GLN C N 1
ATOM 8733 C CA . GLN C 1 267 ? 200.152 169.756 182.832 1.00 96.42 569 GLN C CA 1
ATOM 8734 C C . GLN C 1 267 ? 198.876 169.842 183.651 1.00 114.30 569 GLN C C 1
ATOM 8735 O O . GLN C 1 267 ? 197.865 169.207 183.304 1.00 103.94 569 GLN C O 1
ATOM 8741 N N . GLU C 1 268 ? 198.940 170.631 184.734 1.00 120.90 570 GLU C N 1
ATOM 8742 C CA . GLU C 1 268 ? 197.770 170.937 185.574 1.00 117.59 570 GLU C CA 1
ATOM 8743 C C . GLU C 1 268 ? 196.768 171.709 184.739 1.00 112.28 570 GLU C C 1
ATOM 8744 O O . GLU C 1 268 ? 195.659 171.240 184.493 1.00 112.88 570 GLU C O 1
ATOM 8750 N N . TRP C 1 269 ? 197.217 172.859 184.236 1.00 115.95 571 TRP C N 1
ATOM 8751 C CA . TRP C 1 269 ? 196.361 173.826 183.530 1.00 113.03 571 TRP C CA 1
ATOM 8752 C C . TRP C 1 269 ? 195.613 173.338 182.275 1.00 114.15 571 TRP C C 1
ATOM 8753 O O . TRP C 1 269 ? 194.661 173.991 181.851 1.00 122.24 571 TRP C O 1
ATOM 8764 N N . TRP C 1 270 ? 196.012 172.207 181.703 1.00 113.10 572 TRP C N 1
ATOM 8765 C CA . TRP C 1 270 ? 195.378 171.709 180.492 1.00 115.66 572 TRP C CA 1
ATOM 8766 C C . TRP C 1 270 ? 193.992 171.106 180.744 1.00 120.65 572 TRP C C 1
ATOM 8767 O O . TRP C 1 270 ? 193.861 170.054 181.386 1.00 133.53 572 TRP C O 1
ATOM 8778 N N . THR C 1 271 ? 192.969 171.819 180.267 1.00 130.43 573 THR C N 1
ATOM 8779 C CA . THR C 1 271 ? 191.594 171.306 180.112 1.00 123.49 573 THR C CA 1
ATOM 8780 C C . THR C 1 271 ? 191.409 170.831 178.666 1.00 112.68 573 THR C C 1
ATOM 8781 O O . THR C 1 271 ? 192.326 170.973 177.846 1.00 113.87 573 THR C O 1
ATOM 8785 N N . THR C 1 272 ? 190.232 170.294 178.346 1.00 110.72 574 THR C N 1
ATOM 8786 C CA . THR C 1 272 ? 189.874 170.016 176.944 1.00 113.80 574 THR C CA 1
ATOM 8787 C C . THR C 1 272 ? 189.807 171.318 176.136 1.00 120.65 574 THR C C 1
ATOM 8788 O O . THR C 1 272 ? 190.520 171.479 175.128 1.00 103.98 574 THR C O 1
ATOM 8792 N N . GLU C 1 273 ? 188.996 172.261 176.622 1.00 124.50 575 GLU C N 1
ATOM 8793 C CA . GLU C 1 273 ? 188.759 173.532 175.914 1.00 135.49 575 GLU C CA 1
ATOM 8794 C C . GLU C 1 273 ? 189.998 174.413 175.788 1.00 118.71 575 GLU C C 1
ATOM 8795 O O . GLU C 1 273 ? 189.964 175.380 175.028 1.00 128.30 575 GLU C O 1
ATOM 8801 N N . SER C 1 274 ? 191.065 174.099 176.529 1.00 101.36 576 SER C N 1
ATOM 8802 C CA . SER C 1 274 ? 192.357 174.766 176.362 1.00 103.16 576 SER C CA 1
ATOM 8803 C C . SER C 1 274 ? 192.793 174.856 174.900 1.00 96.43 576 SER C C 1
ATOM 8804 O O . SER C 1 274 ? 193.033 175.954 174.419 1.00 92.58 576 SER C O 1
ATOM 8807 N N . TYR C 1 275 ? 192.882 173.731 174.188 1.00 92.51 577 TYR C N 1
ATOM 8808 C CA . TYR C 1 275 ? 193.332 173.776 172.780 1.00 90.66 577 TYR C CA 1
ATOM 8809 C C . TYR C 1 275 ? 192.640 174.901 172.006 1.00 84.51 577 TYR C C 1
ATOM 8810 O O . TYR C 1 275 ? 193.293 175.795 171.448 1.00 60.51 577 TYR C O 1
ATOM 8819 N N . GLN C 1 276 ? 191.316 174.841 172.002 1.00 94.93 578 GLN C N 1
ATOM 8820 C CA . GLN C 1 276 ? 190.479 175.813 171.301 1.00 104.34 578 GLN C CA 1
ATOM 8821 C C . GLN C 1 276 ? 190.580 177.221 171.911 1.00 107.97 578 GLN C C 1
ATOM 8822 O O . GLN C 1 276 ? 190.744 178.192 171.174 1.00 101.17 578 GLN C O 1
ATOM 8828 N N . GLU C 1 277 ? 190.505 177.314 173.243 1.00 111.48 579 GLU C N 1
ATOM 8829 C CA . GLU C 1 277 ? 190.650 178.599 173.964 1.00 117.32 579 GLU C CA 1
ATOM 8830 C C . GLU C 1 277 ? 191.848 179.390 173.479 1.00 105.48 579 GLU C C 1
ATOM 8831 O O . GLU C 1 277 ? 191.759 180.598 173.225 1.00 114.99 579 GLU C O 1
ATOM 8837 N N . ILE C 1 278 ? 192.966 178.686 173.364 1.00 94.78 580 ILE C N 1
ATOM 8838 C CA . ILE C 1 278 ? 194.223 179.274 172.909 1.00 102.65 580 ILE C CA 1
ATOM 8839 C C . ILE C 1 278 ? 194.016 179.968 171.560 1.00 105.04 580 ILE C C 1
ATOM 8840 O O . ILE C 1 278 ? 194.404 181.123 171.388 1.00 112.88 580 ILE C O 1
ATOM 8845 N N . LEU C 1 279 ? 193.366 179.271 170.631 1.00 107.14 581 LEU C N 1
ATOM 8846 C CA . LEU C 1 279 ? 193.155 179.779 169.266 1.00 109.60 581 LEU C CA 1
ATOM 8847 C C . LEU C 1 279 ? 192.198 180.973 169.225 1.00 110.02 581 LEU C C 1
ATOM 8848 O O . LEU C 1 279 ? 192.401 181.926 168.460 1.00 117.94 581 LEU C O 1
ATOM 8853 N N . ASN C 1 280 ? 191.161 180.932 170.059 1.00 115.05 582 ASN C N 1
ATOM 8854 C CA . ASN C 1 280 ? 190.243 182.077 170.214 1.00 103.54 582 ASN C CA 1
ATOM 8855 C C . ASN C 1 280 ? 190.948 183.347 170.724 1.00 91.12 582 ASN C C 1
ATOM 8856 O O . ASN C 1 280 ? 190.455 184.452 170.477 1.00 88.70 582 ASN C O 1
ATOM 8861 N N . ASN C 1 281 ? 192.073 183.181 171.428 1.00 74.54 583 ASN C N 1
ATOM 8862 C CA . ASN C 1 281 ? 192.885 184.309 171.898 1.00 79.45 583 ASN C CA 1
ATOM 8863 C C . ASN C 1 281 ? 193.948 184.781 170.913 1.00 86.62 583 ASN C C 1
ATOM 8864 O O . ASN C 1 281 ? 194.789 185.616 171.257 1.00 88.24 583 ASN C O 1
ATOM 8869 N N . ALA C 1 282 ? 193.898 184.277 169.682 1.00 89.29 584 ALA C N 1
ATOM 8870 C CA . ALA C 1 282 ? 194.754 184.761 168.616 1.00 82.93 584 ALA C CA 1
ATOM 8871 C C . ALA C 1 282 ? 194.762 186.282 168.585 1.00 83.10 584 ALA C C 1
ATOM 8872 O O . ALA C 1 282 ? 195.833 186.882 168.595 1.00 77.37 584 ALA C O 1
ATOM 8874 N N . GLU C 1 283 ? 193.573 186.904 168.572 1.00 89.36 585 GLU C N 1
ATOM 8875 C CA . GLU C 1 283 ? 193.454 188.382 168.567 1.00 94.41 585 GLU C CA 1
ATOM 8876 C C . GLU C 1 283 ? 194.195 188.976 169.746 1.00 101.61 585 GLU C C 1
ATOM 8877 O O . GLU C 1 283 ? 194.980 189.892 169.566 1.00 111.32 585 GLU C O 1
ATOM 8883 N N . GLY C 1 284 ? 193.962 188.425 170.938 1.00 107.58 586 GLY C N 1
ATOM 8884 C CA . GLY C 1 284 ? 194.691 188.829 172.137 1.00 100.36 586 GLY C CA 1
ATOM 8885 C C . GLY C 1 284 ? 196.197 188.805 171.929 1.00 100.82 586 GLY C C 1
ATOM 8886 O O . GLY C 1 284 ? 196.885 189.803 172.165 1.00 93.67 586 GLY C O 1
ATOM 8887 N N . PHE C 1 285 ? 196.708 187.680 171.431 1.00 102.99 587 PHE C N 1
ATOM 8888 C CA . PHE C 1 285 ? 198.154 187.520 171.204 1.00 94.41 587 PHE C CA 1
ATOM 8889 C C . PHE C 1 285 ? 198.677 188.431 170.088 1.00 84.71 587 PHE C C 1
ATOM 8890 O O . PHE C 1 285 ? 199.797 188.910 170.172 1.00 57.66 587 PHE C O 1
ATOM 8898 N N . ALA C 1 286 ? 197.857 188.677 169.065 1.00 79.08 588 ALA C N 1
ATOM 8899 C CA . ALA C 1 286 ? 198.170 189.696 168.065 1.00 77.60 588 ALA C CA 1
ATOM 8900 C C . ALA C 1 286 ? 198.345 191.054 168.721 1.00 82.01 588 ALA C C 1
ATOM 8901 O O . ALA C 1 286 ? 199.363 191.716 168.527 1.00 100.99 588 ALA C O 1
ATOM 8903 N N . LYS C 1 287 ? 197.341 191.444 169.505 1.00 84.42 589 LYS C N 1
ATOM 8904 C CA . LYS C 1 287 ? 197.323 192.725 170.211 1.00 80.83 589 LYS C CA 1
ATOM 8905 C C . LYS C 1 287 ? 198.596 192.921 171.025 1.00 83.71 589 LYS C C 1
ATOM 8906 O O . LYS C 1 287 ? 199.252 193.967 170.913 1.00 77.60 589 LYS C O 1
ATOM 8912 N N . TYR C 1 288 ? 198.950 191.880 171.787 1.00 84.77 590 TYR C N 1
ATOM 8913 C CA . TYR C 1 288 ? 200.191 191.826 172.563 1.00 90.51 590 TYR C CA 1
ATOM 8914 C C . TYR C 1 288 ? 201.439 192.072 171.715 1.00 102.24 590 TYR C C 1
ATOM 8915 O O . TYR C 1 288 ? 202.266 192.932 172.049 1.00 116.41 590 TYR C O 1
ATOM 8924 N N . LEU C 1 289 ? 201.572 191.294 170.640 1.00 97.23 591 LEU C N 1
ATOM 8925 C CA . LEU C 1 289 ? 202.691 191.423 169.699 1.00 102.81 591 LEU C CA 1
ATOM 8926 C C . LEU C 1 289 ? 202.816 192.827 169.115 1.00 109.35 591 LEU C C 1
ATOM 8927 O O . LEU C 1 289 ? 203.931 193.308 168.910 1.00 107.64 591 LEU C O 1
ATOM 8932 N N . ALA C 1 290 ? 201.671 193.435 168.801 1.00 116.83 592 ALA C N 1
ATOM 8933 C CA . ALA C 1 290 ? 201.609 194.788 168.247 1.00 116.48 592 ALA C CA 1
ATOM 8934 C C . ALA C 1 290 ? 202.138 195.821 169.228 1.00 113.65 592 ALA C C 1
ATOM 8935 O O . ALA C 1 290 ? 202.733 196.817 168.820 1.00 106.94 592 ALA C O 1
ATOM 8937 N N . GLY C 1 291 ? 201.898 195.578 170.514 1.00 120.78 593 GLY C N 1
ATOM 8938 C CA . GLY C 1 291 ? 202.364 196.456 171.574 1.00 124.71 593 GLY C CA 1
ATOM 8939 C C . GLY C 1 291 ? 203.751 196.202 172.127 1.00 124.50 593 GLY C C 1
ATOM 8940 O O . GLY C 1 291 ? 204.130 196.847 173.097 1.00 134.43 593 GLY C O 1
ATOM 8941 N N . ILE C 1 292 ? 204.529 195.291 171.544 1.00 126.47 594 ILE C N 1
ATOM 8942 C CA . ILE C 1 292 ? 205.916 195.099 172.017 1.00 128.66 594 ILE C CA 1
ATOM 8943 C C . ILE C 1 292 ? 206.749 196.313 171.600 1.00 123.12 594 ILE C C 1
ATOM 8944 O O . ILE C 1 292 ? 206.483 196.921 170.561 1.00 129.51 594 ILE C O 1
ATOM 8949 N N . LYS C 1 293 ? 207.714 196.674 172.444 1.00 116.06 595 LYS C N 1
ATOM 8950 C CA . LYS C 1 293 ? 208.733 197.651 172.094 1.00 114.11 595 LYS C CA 1
ATOM 8951 C C . LYS C 1 293 ? 209.958 196.853 171.662 1.00 110.34 595 LYS C C 1
ATOM 8952 O O . LYS C 1 293 ? 210.637 196.236 172.481 1.00 126.94 595 LYS C O 1
ATOM 8958 N N . VAL C 1 294 ? 210.229 196.867 170.366 1.00 103.96 596 VAL C N 1
ATOM 8959 C CA . VAL C 1 294 ? 211.152 195.916 169.759 1.00 93.29 596 VAL C CA 1
ATOM 8960 C C . VAL C 1 294 ? 212.604 196.369 169.895 1.00 91.03 596 VAL C C 1
ATOM 8961 O O . VAL C 1 294 ? 212.999 197.405 169.355 1.00 98.17 596 VAL C O 1
ATOM 8965 N N . ASP C 1 295 ? 213.386 195.589 170.631 1.00 86.13 597 ASP C N 1
ATOM 8966 C CA . ASP C 1 295 ? 214.837 195.675 170.573 1.00 86.14 597 ASP C CA 1
ATOM 8967 C C . ASP C 1 295 ? 215.235 195.135 169.212 1.00 76.26 597 ASP C C 1
ATOM 8968 O O . ASP C 1 295 ? 215.117 193.946 168.964 1.00 79.72 597 ASP C O 1
ATOM 8973 N N . ARG C 1 296 ? 215.727 196.008 168.340 1.00 74.84 598 ARG C N 1
ATOM 8974 C CA . ARG C 1 296 ? 216.120 195.607 166.996 1.00 76.78 598 ARG C CA 1
ATOM 8975 C C . ARG C 1 296 ? 217.413 194.771 166.964 1.00 85.23 598 ARG C C 1
ATOM 8976 O O . ARG C 1 296 ? 217.598 193.970 166.056 1.00 101.86 598 ARG C O 1
ATOM 8984 N N . SER C 1 297 ? 218.298 194.948 167.939 1.00 88.52 599 SER C N 1
ATOM 8985 C CA . SER C 1 297 ? 219.566 194.193 167.992 1.00 94.54 599 SER C CA 1
ATOM 8986 C C . SER C 1 297 ? 219.405 192.739 168.434 1.00 90.90 599 SER C C 1
ATOM 8987 O O . SER C 1 297 ? 220.261 191.913 168.115 1.00 85.05 599 SER C O 1
ATOM 8990 N N . LYS C 1 298 ? 218.342 192.453 169.189 1.00 84.95 600 LYS C N 1
ATOM 8991 C CA . LYS C 1 298 ? 218.073 191.110 169.732 1.00 89.61 600 LYS C CA 1
ATOM 8992 C C . LYS C 1 298 ? 217.300 190.195 168.765 1.00 81.22 600 LYS C C 1
ATOM 8993 O O . LYS C 1 298 ? 217.126 188.991 169.026 1.00 70.51 600 LYS C O 1
ATOM 8999 N N . VAL C 1 299 ? 216.798 190.760 167.675 1.00 74.09 601 VAL C N 1
ATOM 9000 C CA . VAL C 1 299 ? 215.993 189.996 166.723 1.00 81.84 601 VAL C CA 1
ATOM 9001 C C . VAL C 1 299 ? 216.839 188.853 166.167 1.00 84.84 601 VAL C C 1
ATOM 9002 O O . VAL C 1 299 ? 216.527 187.653 166.361 1.00 77.81 601 VAL C O 1
ATOM 9006 N N . ASN C 1 300 ? 217.941 189.250 165.539 1.00 89.93 602 ASN C N 1
ATOM 9007 C CA . ASN C 1 300 ? 218.859 188.312 164.909 1.00 94.34 602 ASN C CA 1
ATOM 9008 C C . ASN C 1 300 ? 219.913 187.756 165.879 1.00 90.11 602 ASN C C 1
ATOM 9009 O O . ASN C 1 300 ? 221.009 187.385 165.455 1.00 90.07 602 ASN C O 1
ATOM 9014 N N . GLU C 1 301 ? 219.578 187.689 167.167 1.00 88.00 603 GLU C N 1
ATOM 9015 C CA . GLU C 1 301 ? 220.442 187.061 168.154 1.00 95.61 603 GLU C CA 1
ATOM 9016 C C . GLU C 1 301 ? 220.122 185.579 168.215 1.00 98.03 603 GLU C C 1
ATOM 9017 O O . GLU C 1 301 ? 218.950 185.181 168.140 1.00 114.40 603 GLU C O 1
ATOM 9023 N N . VAL C 1 302 ? 221.166 184.767 168.364 1.00 94.21 604 VAL C N 1
ATOM 9024 C CA . VAL C 1 302 ? 221.007 183.333 168.569 1.00 90.47 604 VAL C CA 1
ATOM 9025 C C . VAL C 1 302 ? 221.755 182.922 169.810 1.00 87.17 604 VAL C C 1
ATOM 9026 O O . VAL C 1 302 ? 222.688 183.604 170.226 1.00 102.07 604 VAL C O 1
ATOM 9030 N N . VAL C 1 303 ? 221.358 181.792 170.378 1.00 82.78 605 VAL C N 1
ATOM 9031 C CA . VAL C 1 303 ? 221.924 181.315 171.626 1.00 87.55 605 VAL C CA 1
ATOM 9032 C C . VAL C 1 303 ? 222.305 179.859 171.487 1.00 88.41 605 VAL C C 1
ATOM 9033 O O . VAL C 1 303 ? 221.700 179.122 170.694 1.00 91.21 605 VAL C O 1
ATOM 9037 N N . MET C 1 304 ? 223.289 179.449 172.282 1.00 88.01 606 MET C N 1
ATOM 9038 C CA . MET C 1 304 ? 223.707 178.056 172.337 1.00 96.00 606 MET C CA 1
ATOM 9039 C C . MET C 1 304 ? 222.895 177.319 173.376 1.00 102.27 606 MET C C 1
ATOM 9040 O O . MET C 1 304 ? 223.359 177.078 174.494 1.00 106.04 606 MET C O 1
ATOM 9045 N N . SER C 1 305 ? 221.671 176.959 173.006 1.00 100.32 607 SER C N 1
ATOM 9046 C CA . SER C 1 305 ? 220.833 176.170 173.899 1.00 94.61 607 SER C CA 1
ATOM 9047 C C . SER C 1 305 ? 221.485 174.818 174.144 1.00 82.13 607 SER C C 1
ATOM 9048 O O . SER C 1 305 ? 222.412 174.415 173.428 1.00 68.46 607 SER C O 1
ATOM 9051 N N . GLU C 1 306 ? 221.004 174.116 175.160 1.00 74.39 608 GLU C N 1
ATOM 9052 C CA . GLU C 1 306 ? 221.581 172.819 175.492 1.00 80.45 608 GLU C CA 1
ATOM 9053 C C . GLU C 1 306 ? 221.504 171.902 174.261 1.00 77.08 608 GLU C C 1
ATOM 9054 O O . GLU C 1 306 ? 222.475 171.207 173.918 1.00 66.01 608 GLU C O 1
ATOM 9060 N N . LYS C 1 307 ? 220.344 171.942 173.589 1.00 73.43 609 LYS C N 1
ATOM 9061 C CA . LYS C 1 307 ? 220.051 171.080 172.442 1.00 65.83 609 LYS C CA 1
ATOM 9062 C C . LYS C 1 307 ? 220.886 171.436 171.235 1.00 62.11 609 LYS C C 1
ATOM 9063 O O . LYS C 1 307 ? 221.352 170.542 170.524 1.00 60.24 609 LYS C O 1
ATOM 9069 N N . LYS C 1 308 ? 221.081 172.721 170.984 1.00 60.11 610 LYS C N 1
ATOM 9070 C CA . LYS C 1 308 ? 221.933 173.100 169.860 1.00 70.92 610 LYS C CA 1
ATOM 9071 C C . LYS C 1 308 ? 223.345 172.501 170.039 1.00 83.56 610 LYS C C 1
ATOM 9072 O O . LYS C 1 308 ? 223.908 171.964 169.091 1.00 104.66 610 LYS C O 1
ATOM 9078 N N . LYS C 1 309 ? 223.882 172.551 171.260 1.00 92.11 611 LYS C N 1
ATOM 9079 C CA . LYS C 1 309 ? 225.218 172.021 171.573 1.00 87.02 611 LYS C CA 1
ATOM 9080 C C . LYS C 1 309 ? 225.284 170.522 171.326 1.00 85.30 611 LYS C C 1
ATOM 9081 O O . LYS C 1 309 ? 226.190 170.050 170.626 1.00 88.75 611 LYS C O 1
ATOM 9087 N N . ALA C 1 310 ? 224.327 169.778 171.874 1.00 67.66 612 ALA C N 1
ATOM 9088 C CA . ALA C 1 310 ? 224.236 168.326 171.629 1.00 67.66 612 ALA C CA 1
ATOM 9089 C C . ALA C 1 310 ? 224.206 167.950 170.138 1.00 61.87 612 ALA C C 1
ATOM 9090 O O . ALA C 1 310 ? 224.809 166.949 169.716 1.00 37.13 612 ALA C O 1
ATOM 9092 N N . ILE C 1 311 ? 223.475 168.752 169.363 1.00 65.04 613 ILE C N 1
ATOM 9093 C CA . ILE C 1 311 ? 223.359 168.554 167.923 1.00 69.51 613 ILE C CA 1
ATOM 9094 C C . ILE C 1 311 ? 224.708 168.764 167.245 1.00 76.11 613 ILE C C 1
ATOM 9095 O O . ILE C 1 311 ? 225.072 168.007 166.346 1.00 91.44 613 ILE C O 1
ATOM 9100 N N . VAL C 1 312 ? 225.418 169.808 167.645 1.00 78.06 614 VAL C N 1
ATOM 9101 C CA . VAL C 1 312 ? 226.711 170.143 167.039 1.00 91.61 614 VAL C CA 1
ATOM 9102 C C . VAL C 1 312 ? 227.780 169.092 167.338 1.00 86.28 614 VAL C C 1
ATOM 9103 O O . VAL C 1 312 ? 228.502 168.657 166.441 1.00 77.22 614 VAL C O 1
ATOM 9107 N N . GLU C 1 313 ? 227.869 168.702 168.609 1.00 95.66 615 GLU C N 1
ATOM 9108 C CA . GLU C 1 313 ? 228.872 167.723 169.080 1.00 96.25 615 GLU C CA 1
ATOM 9109 C C . GLU C 1 313 ? 228.669 166.303 168.569 1.00 94.77 615 GLU C C 1
ATOM 9110 O O . GLU C 1 313 ? 229.551 165.459 168.735 1.00 106.10 615 GLU C O 1
ATOM 9116 N N . THR C 1 314 ? 227.508 166.053 167.976 1.00 83.82 616 THR C N 1
ATOM 9117 C CA . THR C 1 314 ? 227.205 164.811 167.291 1.00 83.93 616 THR C CA 1
ATOM 9118 C C . THR C 1 314 ? 227.351 164.961 165.777 1.00 84.33 616 THR C C 1
ATOM 9119 O O . THR C 1 314 ? 227.746 164.004 165.114 1.00 86.05 616 THR C O 1
ATOM 9123 N N . THR C 1 315 ? 226.980 166.127 165.235 1.00 82.88 617 THR C N 1
ATOM 9124 C CA . THR C 1 315 ? 227.119 166.414 163.802 1.00 87.57 617 THR C CA 1
ATOM 9125 C C . THR C 1 315 ? 228.583 166.541 163.384 1.00 91.94 617 THR C C 1
ATOM 9126 O O . THR C 1 315 ? 228.963 166.025 162.332 1.00 103.87 617 THR C O 1
ATOM 9130 N N . GLU C 1 316 ? 229.401 167.233 164.183 1.00 81.08 618 GLU C N 1
ATOM 9131 C CA . GLU C 1 316 ? 230.775 167.507 163.765 1.00 75.92 618 GLU C CA 1
ATOM 9132 C C . GLU C 1 316 ? 231.629 166.239 163.793 1.00 75.04 618 GLU C C 1
ATOM 9133 O O . GLU C 1 316 ? 231.422 165.357 164.624 1.00 89.26 618 GLU C O 1
ATOM 9139 N N . SER C 1 317 ? 232.598 166.176 162.882 1.00 74.86 619 SER C N 1
ATOM 9140 C CA . SER C 1 317 ? 233.396 164.970 162.657 1.00 74.45 619 SER C CA 1
ATOM 9141 C C . SER C 1 317 ? 234.317 164.690 163.837 1.00 79.13 619 SER C C 1
ATOM 9142 O O . SER C 1 317 ? 235.034 165.584 164.262 1.00 68.35 619 SER C O 1
ATOM 9145 N N . VAL C 1 318 ? 234.339 163.444 164.314 1.00 85.36 620 VAL C N 1
ATOM 9146 C CA . VAL C 1 318 ? 235.240 163.045 165.400 1.00 92.78 620 VAL C CA 1
ATOM 9147 C C . VAL C 1 318 ? 236.706 163.335 165.094 1.00 87.24 620 VAL C C 1
ATOM 9148 O O . VAL C 1 318 ? 237.488 163.640 165.996 1.00 98.67 620 VAL C O 1
ATOM 9152 N N . LEU C 1 319 ? 237.077 163.252 163.827 1.00 81.02 621 LEU C N 1
ATOM 9153 C CA . LEU C 1 319 ? 238.459 163.541 163.419 1.00 78.47 621 LEU C CA 1
ATOM 9154 C C . LEU C 1 319 ? 238.790 165.027 163.621 1.00 71.26 621 LEU C C 1
ATOM 9155 O O . LEU C 1 319 ? 239.880 165.379 164.082 1.00 84.48 621 LEU C O 1
ATOM 9160 N N . LYS C 1 320 ? 237.836 165.895 163.303 1.00 70.97 622 LYS C N 1
ATOM 9161 C CA . LYS C 1 320 ? 237.961 167.317 163.625 1.00 64.94 622 LYS C CA 1
ATOM 9162 C C . LYS C 1 320 ? 238.223 167.487 165.114 1.00 58.27 622 LYS C C 1
ATOM 9163 O O . LYS C 1 320 ? 239.073 168.284 165.521 1.00 55.71 622 LYS C O 1
ATOM 9169 N N . GLN C 1 321 ? 237.449 166.772 165.921 1.00 61.86 623 GLN C N 1
ATOM 9170 C CA . GLN C 1 321 ? 237.480 166.941 167.380 1.00 71.62 623 GLN C CA 1
ATOM 9171 C C . GLN C 1 321 ? 238.798 166.457 167.942 1.00 81.41 623 GLN C C 1
ATOM 9172 O O . GLN C 1 321 ? 239.295 167.015 168.920 1.00 102.58 623 GLN C O 1
ATOM 9178 N N . ILE C 1 322 ? 239.368 165.431 167.319 1.00 80.32 624 ILE C N 1
ATOM 9179 C CA . ILE C 1 322 ? 240.693 164.976 167.707 1.00 82.49 624 ILE C CA 1
ATOM 9180 C C . ILE C 1 322 ? 241.671 166.087 167.374 1.00 80.35 624 ILE C C 1
ATOM 9181 O O . ILE C 1 322 ? 242.346 166.600 168.266 1.00 80.57 624 ILE C O 1
ATOM 9186 N N . ALA C 1 323 ? 241.703 166.482 166.099 1.00 89.05 625 ALA C N 1
ATOM 9187 C CA . ALA C 1 323 ? 242.617 167.536 165.603 1.00 86.55 625 ALA C CA 1
ATOM 9188 C C . ALA C 1 323 ? 242.578 168.795 166.453 1.00 91.87 625 ALA C C 1
ATOM 9189 O O . ALA C 1 323 ? 243.623 169.370 166.760 1.00 92.21 625 ALA C O 1
ATOM 9191 N N . LYS C 1 324 ? 241.370 169.214 166.841 1.00 98.54 626 LYS C N 1
ATOM 9192 C CA . LYS C 1 324 ? 241.222 170.396 167.684 1.00 100.72 626 LYS C CA 1
ATOM 9193 C C . LYS C 1 324 ? 241.829 170.171 169.064 1.00 94.21 626 LYS C C 1
ATOM 9194 O O . LYS C 1 324 ? 242.461 171.070 169.595 1.00 101.60 626 LYS C O 1
ATOM 9200 N N . ALA C 1 325 ? 241.659 168.977 169.632 1.00 87.84 627 ALA C N 1
ATOM 9201 C CA . ALA C 1 325 ? 242.326 168.627 170.895 1.00 78.53 627 ALA C CA 1
ATOM 9202 C C . ALA C 1 325 ? 243.858 168.558 170.761 1.00 76.44 627 ALA C C 1
ATOM 9203 O O . ALA C 1 325 ? 244.572 168.946 171.677 1.00 82.98 627 ALA C O 1
ATOM 9205 N N . LEU C 1 326 ? 244.354 168.103 169.619 1.00 70.90 628 LEU C N 1
ATOM 9206 C CA . LEU C 1 326 ? 245.783 168.190 169.321 1.00 69.88 628 LEU C CA 1
ATOM 9207 C C . LEU C 1 326 ? 246.269 169.645 169.228 1.00 79.79 628 LEU C C 1
ATOM 9208 O O . LEU C 1 326 ? 247.280 170.006 169.854 1.00 88.94 628 LEU C O 1
ATOM 9213 N N . THR C 1 327 ? 245.568 170.454 168.425 1.00 78.98 629 THR C N 1
ATOM 9214 C CA . THR C 1 327 ? 245.820 171.906 168.262 1.00 77.00 629 THR C CA 1
ATOM 9215 C C . THR C 1 327 ? 245.782 172.690 169.584 1.00 83.23 629 THR C C 1
ATOM 9216 O O . THR C 1 327 ? 246.753 173.351 169.940 1.00 83.47 629 THR C O 1
ATOM 9220 N N . ASP C 1 328 ? 244.663 172.574 170.304 1.00 75.49 630 ASP C N 1
ATOM 9221 C CA . ASP C 1 328 ? 244.488 173.175 171.638 1.00 79.84 630 ASP C CA 1
ATOM 9222 C C . ASP C 1 328 ? 245.435 172.597 172.728 1.00 82.64 630 ASP C C 1
ATOM 9223 O O . ASP C 1 328 ? 245.368 173.045 173.882 1.00 72.54 630 ASP C O 1
ATOM 9228 N N . ARG C 1 329 ? 246.246 171.584 172.396 1.00 72.59 631 ARG C N 1
ATOM 9229 C CA . ARG C 1 329 ? 247.103 170.891 173.362 1.00 81.90 631 ARG C CA 1
ATOM 9230 C C . ARG C 1 329 ? 246.293 170.498 174.599 1.00 84.39 631 ARG C C 1
ATOM 9231 O O . ARG C 1 329 ? 246.741 170.676 175.724 1.00 108.50 631 ARG C O 1
ATOM 9239 N N . ASP C 1 330 ? 245.105 169.940 174.351 1.00 81.73 632 ASP C N 1
ATOM 9240 C CA . ASP C 1 330 ? 244.046 169.731 175.358 1.00 75.84 632 ASP C CA 1
ATOM 9241 C C . ASP C 1 330 ? 243.967 168.268 175.791 1.00 72.65 632 ASP C C 1
ATOM 9242 O O . ASP C 1 330 ? 243.183 167.477 175.250 1.00 84.71 632 ASP C O 1
ATOM 9247 N N . ILE C 1 331 ? 244.830 167.891 176.715 1.00 65.61 633 ILE C N 1
ATOM 9248 C CA . ILE C 1 331 ? 244.830 166.527 177.246 1.00 68.62 633 ILE C CA 1
ATOM 9249 C C . ILE C 1 331 ? 243.452 166.150 177.786 1.00 64.29 633 ILE C C 1
ATOM 9250 O O . ILE C 1 331 ? 242.988 165.030 177.579 1.00 51.07 633 ILE C O 1
ATOM 9255 N N . GLU C 1 332 ? 242.809 167.085 178.488 1.00 77.52 634 GLU C N 1
ATOM 9256 C CA . GLU C 1 332 ? 241.577 166.791 179.240 1.00 78.49 634 GLU C CA 1
ATOM 9257 C C . GLU C 1 332 ? 240.543 166.126 178.374 1.00 77.80 634 GLU C C 1
ATOM 9258 O O . GLU C 1 332 ? 239.911 165.151 178.787 1.00 97.22 634 GLU C O 1
ATOM 9264 N N . TRP C 1 333 ? 240.390 166.644 177.163 1.00 77.75 635 TRP C N 1
ATOM 9265 C CA . TRP C 1 333 ? 239.521 166.035 176.156 1.00 73.04 635 TRP C CA 1
ATOM 9266 C C . TRP C 1 333 ? 239.832 164.553 175.947 1.00 71.61 635 TRP C C 1
ATOM 9267 O O . TRP C 1 333 ? 238.963 163.694 176.128 1.00 80.43 635 TRP C O 1
ATOM 9278 N N . PHE C 1 334 ? 241.073 164.248 175.605 1.00 69.17 636 PHE C N 1
ATOM 9279 C CA . PHE C 1 334 ? 241.484 162.859 175.394 1.00 72.11 636 PHE C CA 1
ATOM 9280 C C . PHE C 1 334 ? 241.182 161.955 176.585 1.00 83.40 636 PHE C C 1
ATOM 9281 O O . PHE C 1 334 ? 240.793 160.798 176.409 1.00 99.61 636 PHE C O 1
ATOM 9289 N N . LEU C 1 335 ? 241.397 162.468 177.793 1.00 88.82 637 LEU C N 1
ATOM 9290 C CA . LEU C 1 335 ? 241.088 161.705 179.007 1.00 88.52 637 LEU C CA 1
ATOM 9291 C C . LEU C 1 335 ? 239.578 161.557 179.176 1.00 89.13 637 LEU C C 1
ATOM 9292 O O . LEU C 1 335 ? 239.112 160.497 179.593 1.00 91.73 637 LEU C O 1
ATOM 9297 N N . ASP C 1 336 ? 238.832 162.622 178.852 1.00 93.19 638 ASP C N 1
ATOM 9298 C CA . ASP C 1 336 ? 237.343 162.611 178.817 1.00 102.17 638 ASP C CA 1
ATOM 9299 C C . ASP C 1 336 ? 236.792 161.560 177.858 1.00 104.38 638 ASP C C 1
ATOM 9300 O O . ASP C 1 336 ? 235.759 160.948 178.140 1.00 109.31 638 ASP C O 1
ATOM 9305 N N . ASN C 1 337 ? 237.508 161.358 176.746 1.00 92.96 639 ASN C N 1
ATOM 9306 C CA . ASN C 1 337 ? 237.226 160.300 175.778 1.00 76.06 639 ASN C CA 1
ATOM 9307 C C . ASN C 1 337 ? 238.114 159.048 176.010 1.00 74.70 639 ASN C C 1
ATOM 9308 O O . ASN C 1 337 ? 238.524 158.380 175.061 1.00 77.77 639 ASN C O 1
ATOM 9313 N N . GLY C 1 338 ? 238.421 158.736 177.267 1.00 78.62 640 GLY C N 1
ATOM 9314 C CA . GLY C 1 338 ? 238.952 157.419 177.637 1.00 88.38 640 GLY C CA 1
ATOM 9315 C C . GLY C 1 338 ? 240.339 157.018 177.158 1.00 99.49 640 GLY C C 1
ATOM 9316 O O . GLY C 1 338 ? 240.596 155.823 176.935 1.00 121.07 640 GLY C O 1
ATOM 9317 N N . LEU C 1 339 ? 241.238 157.991 177.005 1.00 95.14 641 LEU C N 1
ATOM 9318 C CA . LEU C 1 339 ? 242.642 157.698 176.682 1.00 86.12 641 LEU C CA 1
ATOM 9319 C C . LEU C 1 339 ? 243.354 156.932 177.796 1.00 85.94 641 LEU C C 1
ATOM 9320 O O . LEU C 1 339 ? 244.253 156.122 177.542 1.00 102.31 641 LEU C O 1
ATOM 9325 N N . GLU C 1 340 ? 242.951 157.203 179.026 1.00 79.55 642 GLU C N 1
ATOM 9326 C CA . GLU C 1 340 ? 243.525 156.567 180.208 1.00 89.52 642 GLU C CA 1
ATOM 9327 C C . GLU C 1 340 ? 243.471 155.028 180.112 1.00 75.47 642 GLU C C 1
ATOM 9328 O O . GLU C 1 340 ? 244.229 154.311 180.780 1.00 85.20 642 GLU C O 1
ATOM 9334 N N . GLY C 1 341 ? 242.573 154.521 179.280 1.00 69.06 643 GLY C N 1
ATOM 9335 C CA . GLY C 1 341 ? 242.513 153.093 178.950 1.00 70.70 643 GLY C CA 1
ATOM 9336 C C . GLY C 1 341 ? 243.752 152.475 178.311 1.00 67.74 643 GLY C C 1
ATOM 9337 O O . GLY C 1 341 ? 243.871 151.255 178.278 1.00 61.30 643 GLY C O 1
ATOM 9338 N N . VAL C 1 342 ? 244.624 153.299 177.746 1.00 70.05 644 VAL C N 1
ATOM 9339 C CA . VAL C 1 342 ? 245.925 152.835 177.272 1.00 81.43 644 VAL C CA 1
ATOM 9340 C C . VAL C 1 342 ? 246.733 152.153 178.398 1.00 97.13 644 VAL C C 1
ATOM 9341 O O . VAL C 1 342 ? 247.407 151.136 178.169 1.00 101.99 644 VAL C O 1
ATOM 9345 N N . VAL C 1 343 ? 246.644 152.722 179.602 1.00 106.22 645 VAL C N 1
ATOM 9346 C CA . VAL C 1 343 ? 247.376 152.243 180.782 1.00 110.29 645 VAL C CA 1
ATOM 9347 C C . VAL C 1 343 ? 246.789 150.936 181.323 1.00 108.60 645 VAL C C 1
ATOM 9348 O O . VAL C 1 343 ? 247.540 150.059 181.744 1.00 96.25 645 VAL C O 1
ATOM 9352 N N . GLU C 1 344 ? 245.458 150.838 181.343 1.00 109.72 646 GLU C N 1
ATOM 9353 C CA . GLU C 1 344 ? 244.763 149.640 181.823 1.00 105.59 646 GLU C CA 1
ATOM 9354 C C . GLU C 1 344 ? 245.152 148.398 181.028 1.00 99.83 646 GLU C C 1
ATOM 9355 O O . GLU C 1 344 ? 245.501 147.386 181.618 1.00 100.65 646 GLU C O 1
ATOM 9361 N N . LYS C 1 345 ? 245.125 148.494 179.699 1.00 101.57 647 LYS C N 1
ATOM 9362 C CA . LYS C 1 345 ? 245.409 147.344 178.801 1.00 103.37 647 LYS C CA 1
ATOM 9363 C C . LYS C 1 345 ? 246.891 147.053 178.533 1.00 92.03 647 LYS C C 1
ATOM 9364 O O . LYS C 1 345 ? 247.199 146.140 177.757 1.00 85.41 647 LYS C O 1
ATOM 9370 N N . ASN C 1 346 ? 247.785 147.812 179.178 1.00 83.00 648 ASN C N 1
ATOM 9371 C CA . ASN C 1 346 ? 249.247 147.637 179.102 1.00 78.75 648 ASN C CA 1
ATOM 9372 C C . ASN C 1 346 ? 249.786 147.786 177.692 1.00 86.44 648 ASN C C 1
ATOM 9373 O O . ASN C 1 346 ? 250.763 147.145 177.317 1.00 86.07 648 ASN C O 1
ATOM 9378 N N . ILE C 1 347 ? 249.144 148.663 176.925 1.00 87.90 649 ILE C N 1
ATOM 9379 C CA . ILE C 1 347 ? 249.665 149.088 175.637 1.00 80.15 649 ILE C CA 1
ATOM 9380 C C . ILE C 1 347 ? 250.911 149.921 175.918 1.00 70.73 649 ILE C C 1
ATOM 9381 O O . ILE C 1 347 ? 251.835 149.938 175.124 1.00 65.25 649 ILE C O 1
ATOM 9386 N N . VAL C 1 348 ? 250.929 150.583 177.075 1.00 84.41 650 VAL C N 1
ATOM 9387 C CA . VAL C 1 348 ? 252.032 151.453 177.508 1.00 82.54 650 VAL C CA 1
ATOM 9388 C C . VAL C 1 348 ? 252.291 151.295 179.023 1.00 80.65 650 VAL C C 1
ATOM 9389 O O . VAL C 1 348 ? 251.373 150.953 179.767 1.00 69.61 650 VAL C O 1
ATOM 9393 N N . ASN C 1 349 ? 253.530 151.556 179.460 1.00 90.59 651 ASN C N 1
ATOM 9394 C CA . ASN C 1 349 ? 253.899 151.516 180.902 1.00 95.02 651 ASN C CA 1
ATOM 9395 C C . ASN C 1 349 ? 253.758 152.887 181.589 1.00 105.03 651 ASN C C 1
ATOM 9396 O O . ASN C 1 349 ? 253.414 153.874 180.942 1.00 113.84 651 ASN C O 1
ATOM 9401 N N . ASP C 1 350 ? 254.005 152.948 182.900 1.00 106.70 652 ASP C N 1
ATOM 9402 C CA . ASP C 1 350 ? 253.904 154.219 183.655 1.00 105.97 652 ASP C CA 1
ATOM 9403 C C . ASP C 1 350 ? 254.813 155.320 183.095 1.00 97.10 652 ASP C C 1
ATOM 9404 O O . ASP C 1 350 ? 254.432 156.489 183.034 1.00 79.56 652 ASP C O 1
ATOM 9409 N N . PHE C 1 351 ? 256.031 154.930 182.724 1.00 98.10 653 PHE C N 1
ATOM 9410 C CA . PHE C 1 351 ? 257.024 155.865 182.204 1.00 95.26 653 PHE C CA 1
ATOM 9411 C C . PHE C 1 351 ? 256.492 156.486 180.916 1.00 90.73 653 PHE C C 1
ATOM 9412 O O . PHE C 1 351 ? 256.306 157.700 180.846 1.00 101.51 653 PHE C O 1
ATOM 9420 N N . GLN C 1 352 ? 256.213 155.635 179.935 1.00 80.62 654 GLN C N 1
ATOM 9421 C CA . GLN C 1 352 ? 255.759 156.060 178.599 1.00 77.72 654 GLN C CA 1
ATOM 9422 C C . GLN C 1 352 ? 254.485 156.924 178.623 1.00 70.25 654 GLN C C 1
ATOM 9423 O O . GLN C 1 352 ? 254.375 157.906 177.887 1.00 66.68 654 GLN C O 1
ATOM 9429 N N . TRP C 1 353 ? 253.544 156.535 179.478 1.00 71.28 655 TRP C N 1
ATOM 9430 C CA . TRP C 1 353 ? 252.310 157.284 179.750 1.00 70.88 655 TRP C CA 1
ATOM 9431 C C . TRP C 1 353 ? 252.554 158.749 180.127 1.00 76.86 655 TRP C C 1
ATOM 9432 O O . TRP C 1 353 ? 251.780 159.635 179.756 1.00 72.69 655 TRP C O 1
ATOM 9443 N N . GLU C 1 354 ? 253.627 159.002 180.879 1.00 92.33 656 GLU C N 1
ATOM 9444 C CA . GLU C 1 354 ? 254.034 160.379 181.222 1.00 87.10 656 GLU C CA 1
ATOM 9445 C C . GLU C 1 354 ? 254.482 161.071 179.929 1.00 79.14 656 GLU C C 1
ATOM 9446 O O . GLU C 1 354 ? 253.952 162.133 179.589 1.00 63.25 656 GLU C O 1
ATOM 9452 N N . GLU C 1 355 ? 255.404 160.424 179.208 1.00 73.62 657 GLU C N 1
ATOM 9453 C CA . GLU C 1 355 ? 255.861 160.890 177.888 1.00 85.87 657 GLU C CA 1
ATOM 9454 C C . GLU C 1 355 ? 254.693 161.199 176.923 1.00 90.49 657 GLU C C 1
ATOM 9455 O O . GLU C 1 355 ? 254.718 162.204 176.197 1.00 88.98 657 GLU C O 1
ATOM 9461 N N . LEU C 1 356 ? 253.678 160.341 176.931 1.00 79.79 658 LEU C N 1
ATOM 9462 C CA . LEU C 1 356 ? 252.542 160.475 176.033 1.00 79.58 658 LEU C CA 1
ATOM 9463 C C . LEU C 1 356 ? 251.685 161.697 176.363 1.00 88.15 658 LEU C C 1
ATOM 9464 O O . LEU C 1 356 ? 251.219 162.393 175.457 1.00 90.33 658 LEU C O 1
ATOM 9469 N N . GLN C 1 357 ? 251.426 161.919 177.651 1.00 87.57 659 GLN C N 1
ATOM 9470 C CA . GLN C 1 357 ? 250.637 163.075 178.088 1.00 88.66 659 GLN C CA 1
ATOM 9471 C C . GLN C 1 357 ? 251.422 164.353 177.829 1.00 93.30 659 GLN C C 1
ATOM 9472 O O . GLN C 1 357 ? 250.927 165.262 177.165 1.00 98.58 659 GLN C O 1
ATOM 9478 N N . GLU C 1 358 ? 252.658 164.387 178.335 1.00 96.22 660 GLU C N 1
ATOM 9479 C CA . GLU C 1 358 ? 253.651 165.432 178.008 1.00 100.69 660 GLU C CA 1
ATOM 9480 C C . GLU C 1 358 ? 253.602 165.832 176.528 1.00 89.02 660 GLU C C 1
ATOM 9481 O O . GLU C 1 358 ? 253.570 167.020 176.203 1.00 81.33 660 GLU C O 1
ATOM 9487 N N . ALA C 1 359 ? 253.594 164.818 175.657 1.00 82.19 661 ALA C N 1
ATOM 9488 C CA . ALA C 1 359 ? 253.591 164.990 174.195 1.00 78.62 661 ALA C CA 1
ATOM 9489 C C . ALA C 1 359 ? 252.412 165.775 173.660 1.00 77.27 661 ALA C C 1
ATOM 9490 O O . ALA C 1 359 ? 252.569 166.581 172.737 1.00 69.97 661 ALA C O 1
ATOM 9492 N N . ILE C 1 360 ? 251.234 165.513 174.225 1.00 80.85 662 ILE C N 1
ATOM 9493 C CA . ILE C 1 360 ? 249.987 166.154 173.770 1.00 87.51 662 ILE C CA 1
ATOM 9494 C C . ILE C 1 360 ? 249.986 167.619 174.177 1.00 94.01 662 ILE C C 1
ATOM 9495 O O . ILE C 1 360 ? 249.715 168.494 173.349 1.00 90.45 662 ILE C O 1
ATOM 9500 N N . THR C 1 361 ? 250.295 167.846 175.456 1.00 97.69 663 THR C N 1
ATOM 9501 C CA . THR C 1 361 ? 250.395 169.174 176.044 1.00 97.69 663 THR C CA 1
ATOM 9502 C C . THR C 1 361 ? 251.471 170.035 175.381 1.00 104.11 663 THR C C 1
ATOM 9503 O O . THR C 1 361 ? 251.201 171.143 174.931 1.00 110.25 663 THR C O 1
ATOM 9507 N N . THR C 1 362 ? 252.695 169.522 175.316 1.00 97.02 664 THR C N 1
ATOM 9508 C CA . THR C 1 362 ? 253.779 170.245 174.647 1.00 91.51 664 THR C CA 1
ATOM 9509 C C . THR C 1 362 ? 253.471 170.452 173.171 1.00 93.95 664 THR C C 1
ATOM 9510 O O . THR C 1 362 ? 253.973 171.392 172.567 1.00 111.57 664 THR C O 1
ATOM 9514 N N . GLY C 1 363 ? 252.673 169.552 172.592 1.00 90.53 665 GLY C N 1
ATOM 9515 C CA . GLY C 1 363 ? 252.293 169.634 171.188 1.00 84.92 665 GLY C CA 1
ATOM 9516 C C . GLY C 1 363 ? 253.391 169.098 170.288 1.00 90.80 665 GLY C C 1
ATOM 9517 O O . GLY C 1 363 ? 253.580 169.571 169.156 1.00 75.43 665 GLY C O 1
ATOM 9518 N N . VAL C 1 364 ? 254.112 168.095 170.804 1.00 84.47 666 VAL C N 1
ATOM 9519 C CA . VAL C 1 364 ? 255.185 167.420 170.095 1.00 73.89 666 VAL C CA 1
ATOM 9520 C C . VAL C 1 364 ? 254.952 165.928 170.288 1.00 78.81 666 VAL C C 1
ATOM 9521 O O . VAL C 1 364 ? 255.146 165.410 171.395 1.00 58.82 666 VAL C O 1
ATOM 9525 N N . ILE C 1 365 ? 254.552 165.242 169.202 1.00 84.16 667 ILE C N 1
ATOM 9526 C CA . ILE C 1 365 ? 253.973 163.902 169.302 1.00 83.21 667 ILE C CA 1
ATOM 9527 C C . ILE C 1 365 ? 254.739 162.938 168.415 1.00 80.18 667 ILE C C 1
ATOM 9528 O O . ILE C 1 365 ? 254.655 163.017 167.207 1.00 84.24 667 ILE C O 1
ATOM 9533 N N . PRO C 1 366 ? 255.486 162.018 169.021 1.00 70.21 668 PRO C N 1
ATOM 9534 C CA . PRO C 1 366 ? 256.087 160.917 168.291 1.00 77.50 668 PRO C CA 1
ATOM 9535 C C . PRO C 1 366 ? 255.091 160.049 167.568 1.00 89.59 668 PRO C C 1
ATOM 9536 O O . PRO C 1 366 ? 254.013 159.761 168.110 1.00 97.36 668 PRO C O 1
ATOM 9540 N N . ASN C 1 367 ? 255.459 159.628 166.359 1.00 99.50 669 ASN C N 1
ATOM 9541 C CA . ASN C 1 367 ? 254.624 158.748 165.558 1.00 99.05 669 ASN C CA 1
ATOM 9542 C C . ASN C 1 367 ? 254.026 157.636 166.423 1.00 109.50 669 ASN C C 1
ATOM 9543 O O . ASN C 1 367 ? 252.801 157.543 166.541 1.00 117.48 669 ASN C O 1
ATOM 9548 N N . LYS C 1 368 ? 254.870 156.848 167.086 1.00 101.28 670 LYS C N 1
ATOM 9549 C CA . LYS C 1 368 ? 254.359 155.703 167.841 1.00 106.94 670 LYS C CA 1
ATOM 9550 C C . LYS C 1 368 ? 253.414 156.066 169.000 1.00 97.07 670 LYS C C 1
ATOM 9551 O O . LYS C 1 368 ? 252.723 155.200 169.511 1.00 83.50 670 LYS C O 1
ATOM 9557 N N . TYR C 1 369 ? 253.409 157.325 169.430 1.00 95.70 671 TYR C N 1
ATOM 9558 C CA . TYR C 1 369 ? 252.417 157.805 170.400 1.00 97.31 671 TYR C CA 1
ATOM 9559 C C . TYR C 1 369 ? 251.151 158.297 169.704 1.00 92.36 671 TYR C C 1
ATOM 9560 O O . TYR C 1 369 ? 250.041 158.073 170.207 1.00 90.85 671 TYR C O 1
ATOM 9569 N N . LEU C 1 370 ? 251.321 158.996 168.578 1.00 89.64 672 LEU C N 1
ATOM 9570 C CA . LEU C 1 370 ? 250.181 159.452 167.769 1.00 79.18 672 LEU C CA 1
ATOM 9571 C C . LEU C 1 370 ? 249.292 158.262 167.417 1.00 76.92 672 LEU C C 1
ATOM 9572 O O . LEU C 1 370 ? 248.071 158.321 167.575 1.00 77.86 672 LEU C O 1
ATOM 9577 N N . MET C 1 371 ? 249.917 157.191 166.933 1.00 69.46 673 MET C N 1
ATOM 9578 C CA . MET C 1 371 ? 249.180 155.990 166.539 1.00 77.77 673 MET C CA 1
ATOM 9579 C C . MET C 1 371 ? 248.490 155.357 167.730 1.00 74.68 673 MET C C 1
ATOM 9580 O O . MET C 1 371 ? 247.353 154.901 167.601 1.00 98.75 673 MET C O 1
ATOM 9585 N N . ILE C 1 372 ? 249.194 155.311 168.856 1.00 64.60 674 ILE C N 1
ATOM 9586 C CA . ILE C 1 372 ? 248.652 154.802 170.117 1.00 62.10 674 ILE C CA 1
ATOM 9587 C C . ILE C 1 372 ? 247.424 155.598 170.573 1.00 56.91 674 ILE C C 1
ATOM 9588 O O . ILE C 1 372 ? 246.437 155.012 171.028 1.00 44.68 674 ILE C O 1
ATOM 9593 N N . ILE C 1 373 ? 247.516 156.920 170.480 1.00 65.49 675 ILE C N 1
ATOM 9594 C CA . ILE C 1 373 ? 246.404 157.826 170.842 1.00 82.05 675 ILE C CA 1
ATOM 9595 C C . ILE C 1 373 ? 245.196 157.585 169.949 1.00 76.82 675 ILE C C 1
ATOM 9596 O O . ILE C 1 373 ? 244.105 157.300 170.445 1.00 75.20 675 ILE C O 1
ATOM 9601 N N . VAL C 1 374 ? 245.411 157.698 168.645 1.00 75.76 676 VAL C N 1
ATOM 9602 C CA . VAL C 1 374 ? 244.322 157.619 167.667 1.00 82.35 676 VAL C CA 1
ATOM 9603 C C . VAL C 1 374 ? 243.710 156.215 167.602 1.00 79.38 676 VAL C C 1
ATOM 9604 O O . VAL C 1 374 ? 242.530 156.081 167.295 1.00 94.33 676 VAL C O 1
ATOM 9608 N N . GLU C 1 375 ? 244.496 155.176 167.882 1.00 72.87 677 GLU C N 1
ATOM 9609 C CA . GLU C 1 375 ? 243.954 153.816 168.007 1.00 71.92 677 GLU C CA 1
ATOM 9610 C C . GLU C 1 375 ? 243.052 153.689 169.212 1.00 67.55 677 GLU C C 1
ATOM 9611 O O . GLU C 1 375 ? 242.041 152.988 169.182 1.00 69.69 677 GLU C O 1
ATOM 9617 N N . GLN C 1 376 ? 243.435 154.384 170.266 1.00 75.92 678 GLN C N 1
ATOM 9618 C CA . GLN C 1 376 ? 242.772 154.270 171.550 1.00 76.58 678 GLN C CA 1
ATOM 9619 C C . GLN C 1 376 ? 241.467 155.055 171.607 1.00 74.76 678 GLN C C 1
ATOM 9620 O O . GLN C 1 376 ? 240.507 154.593 172.224 1.00 66.07 678 GLN C O 1
ATOM 9626 N N . ILE C 1 377 ? 241.459 156.238 170.989 1.00 73.22 679 ILE C N 1
ATOM 9627 C CA . ILE C 1 377 ? 240.269 157.078 170.948 1.00 62.75 679 ILE C CA 1
ATOM 9628 C C . ILE C 1 377 ? 239.240 156.467 170.017 1.00 70.93 679 ILE C C 1
ATOM 9629 O O . ILE C 1 377 ? 238.060 156.431 170.376 1.00 73.62 679 ILE C O 1
ATOM 9634 N N . LEU C 1 378 ? 239.696 156.018 168.839 1.00 70.80 680 LEU C N 1
ATOM 9635 C CA . LEU C 1 378 ? 238.810 155.552 167.767 1.00 67.32 680 LEU C CA 1
ATOM 9636 C C . LEU C 1 378 ? 238.481 154.076 167.792 1.00 73.54 680 LEU C C 1
ATOM 9637 O O . LEU C 1 378 ? 237.513 153.687 167.169 1.00 74.87 680 LEU C O 1
ATOM 9642 N N . GLY C 1 379 ? 239.274 153.241 168.458 1.00 83.06 681 GLY C N 1
ATOM 9643 C CA . GLY C 1 379 ? 238.897 151.812 168.639 1.00 83.12 681 GLY C CA 1
ATOM 9644 C C . GLY C 1 379 ? 239.514 150.768 167.710 1.00 76.33 681 GLY C C 1
ATOM 9645 O O . GLY C 1 379 ? 239.430 149.553 167.981 1.00 70.97 681 GLY C O 1
ATOM 9646 N N . ASP C 1 380 ? 240.123 151.216 166.619 1.00 63.26 682 ASP C N 1
ATOM 9647 C CA . ASP C 1 380 ? 241.006 150.343 165.854 1.00 65.56 682 ASP C CA 1
ATOM 9648 C C . ASP C 1 380 ? 242.181 151.166 165.328 1.00 64.25 682 ASP C C 1
ATOM 9649 O O . ASP C 1 380 ? 242.121 152.392 165.277 1.00 55.38 682 ASP C O 1
ATOM 9654 N N . SER C 1 381 ? 243.254 150.458 164.967 1.00 68.85 683 SER C N 1
ATOM 9655 C CA . SER C 1 381 ? 244.536 151.073 164.670 1.00 62.68 683 SER C CA 1
ATOM 9656 C C . SER C 1 381 ? 244.487 151.711 163.302 1.00 61.73 683 SER C C 1
ATOM 9657 O O . SER C 1 381 ? 244.115 151.073 162.325 1.00 65.60 683 SER C O 1
ATOM 9660 N N . LYS C 1 382 ? 244.962 152.946 163.247 1.00 64.91 684 LYS C N 1
ATOM 9661 C CA . LYS C 1 382 ? 245.129 153.706 162.024 1.00 61.85 684 LYS C CA 1
ATOM 9662 C C . LYS C 1 382 ? 246.613 153.972 161.801 1.00 60.41 684 LYS C C 1
ATOM 9663 O O . LYS C 1 382 ? 247.342 154.284 162.738 1.00 51.72 684 LYS C O 1
ATOM 9669 N N . THR C 1 383 ? 247.048 153.899 160.560 1.00 70.95 685 THR C N 1
ATOM 9670 C CA . THR C 1 383 ? 248.450 154.173 160.249 1.00 73.25 685 THR C CA 1
ATOM 9671 C C . THR C 1 383 ? 248.731 155.656 160.294 1.00 78.20 685 THR C C 1
ATOM 9672 O O . THR C 1 383 ? 247.834 156.496 160.123 1.00 76.24 685 THR C O 1
ATOM 9676 N N . ILE C 1 384 ? 250.010 155.961 160.442 1.00 89.24 686 ILE C N 1
ATOM 9677 C CA . ILE C 1 384 ? 250.477 157.336 160.395 1.00 95.20 686 ILE C CA 1
ATOM 9678 C C . ILE C 1 384 ? 249.935 157.977 159.139 1.00 97.24 686 ILE C C 1
ATOM 9679 O O . ILE C 1 384 ? 249.433 159.094 159.193 1.00 108.27 686 ILE C O 1
ATOM 9684 N N . THR C 1 385 ? 250.066 157.263 158.022 1.00 90.10 687 THR C N 1
ATOM 9685 C CA . THR C 1 385 ? 249.616 157.740 156.734 1.00 92.53 687 THR C CA 1
ATOM 9686 C C . THR C 1 385 ? 248.175 158.222 156.797 1.00 94.33 687 THR C C 1
ATOM 9687 O O . THR C 1 385 ? 247.861 159.334 156.352 1.00 113.51 687 THR C O 1
ATOM 9691 N N . TRP C 1 386 ? 247.314 157.372 157.339 1.00 76.00 688 TRP C N 1
ATOM 9692 C CA . TRP C 1 386 ? 245.896 157.662 157.450 1.00 71.50 688 TRP C CA 1
ATOM 9693 C C . TRP C 1 386 ? 245.679 158.889 158.323 1.00 74.66 688 TRP C C 1
ATOM 9694 O O . TRP C 1 386 ? 245.070 159.864 157.894 1.00 91.92 688 TRP C O 1
ATOM 9705 N N . ILE C 1 387 ? 246.251 158.848 159.519 1.00 76.14 689 ILE C N 1
ATOM 9706 C CA . ILE C 1 387 ? 246.190 159.946 160.510 1.00 64.96 689 ILE C CA 1
ATOM 9707 C C . ILE C 1 387 ? 246.648 161.273 159.940 1.00 62.10 689 ILE C C 1
ATOM 9708 O O . ILE C 1 387 ? 246.044 162.295 160.216 1.00 63.56 689 ILE C O 1
ATOM 9713 N N . LYS C 1 388 ? 247.729 161.253 159.157 1.00 70.82 690 LYS C N 1
ATOM 9714 C CA . LYS C 1 388 ? 248.146 162.433 158.388 1.00 68.70 690 LYS C CA 1
ATOM 9715 C C . LYS C 1 388 ? 247.025 162.853 157.433 1.00 66.97 690 LYS C C 1
ATOM 9716 O O . LYS C 1 388 ? 246.522 163.959 157.550 1.00 64.98 690 LYS C O 1
ATOM 9722 N N . ARG C 1 389 ? 246.620 161.951 156.529 1.00 52.25 691 ARG C N 1
ATOM 9723 C CA . ARG C 1 389 ? 245.666 162.284 155.481 1.00 58.78 691 ARG C CA 1
ATOM 9724 C C . ARG C 1 389 ? 244.271 162.642 155.977 1.00 72.40 691 ARG C C 1
ATOM 9725 O O . ARG C 1 389 ? 243.569 163.399 155.298 1.00 64.64 691 ARG C O 1
ATOM 9733 N N . ASN C 1 390 ? 243.872 162.095 157.134 1.00 65.38 692 ASN C N 1
ATOM 9734 C CA . ASN C 1 390 ? 242.534 162.273 157.653 1.00 53.37 692 ASN C CA 1
ATOM 9735 C C . ASN C 1 390 ? 242.414 163.099 158.928 1.00 56.67 692 ASN C C 1
ATOM 9736 O O . ASN C 1 390 ? 241.291 163.285 159.420 1.00 65.88 692 ASN C O 1
ATOM 9741 N N . ILE C 1 391 ? 243.530 163.574 159.486 1.00 54.59 693 ILE C N 1
ATOM 9742 C CA . ILE C 1 391 ? 243.477 164.417 160.690 1.00 58.66 693 ILE C CA 1
ATOM 9743 C C . ILE C 1 391 ? 244.449 165.566 160.582 1.00 57.97 693 ILE C C 1
ATOM 9744 O O . ILE C 1 391 ? 244.042 166.720 160.474 1.00 55.51 693 ILE C O 1
ATOM 9749 N N . ILE C 1 392 ? 245.737 165.246 160.624 1.00 66.91 694 ILE C N 1
ATOM 9750 C CA . ILE C 1 392 ? 246.804 166.264 160.728 1.00 62.46 694 ILE C CA 1
ATOM 9751 C C . ILE C 1 392 ? 246.716 167.217 159.548 1.00 61.89 694 ILE C C 1
ATOM 9752 O O . ILE C 1 392 ? 246.735 168.437 159.723 1.00 59.33 694 ILE C O 1
ATOM 9757 N N . THR C 1 393 ? 246.607 166.643 158.361 1.00 59.47 695 THR C N 1
ATOM 9758 C CA . THR C 1 393 ? 246.703 167.410 157.125 1.00 70.94 695 THR C CA 1
ATOM 9759 C C . THR C 1 393 ? 245.463 168.264 156.838 1.00 69.74 695 THR C C 1
ATOM 9760 O O . THR C 1 393 ? 245.614 169.455 156.599 1.00 73.50 695 THR C O 1
ATOM 9764 N N . PRO C 1 394 ? 244.248 167.672 156.839 1.00 67.51 696 PRO C N 1
ATOM 9765 C CA . PRO C 1 394 ? 243.080 168.478 156.470 1.00 63.05 696 PRO C CA 1
ATOM 9766 C C . PRO C 1 394 ? 242.755 169.585 157.465 1.00 58.56 696 PRO C C 1
ATOM 9767 O O . PRO C 1 394 ? 242.320 170.661 157.060 1.00 47.31 696 PRO C O 1
ATOM 9771 N N . TYR C 1 395 ? 242.984 169.317 158.745 1.00 64.67 697 TYR C N 1
ATOM 9772 C CA . TYR C 1 395 ? 242.766 170.303 159.808 1.00 72.51 697 TYR C CA 1
ATOM 9773 C C . TYR C 1 395 ? 244.045 171.023 160.245 1.00 70.57 697 TYR C C 1
ATOM 9774 O O . TYR C 1 395 ? 244.118 171.493 161.393 1.00 72.08 697 TYR C O 1
ATOM 9783 N N . GLN C 1 396 ? 245.052 171.055 159.366 1.00 51.50 698 GLN C N 1
ATOM 9784 C CA . GLN C 1 396 ? 246.274 171.819 159.567 1.00 54.01 698 GLN C CA 1
ATOM 9785 C C . GLN C 1 396 ? 246.840 171.807 160.999 1.00 62.13 698 GLN C C 1
ATOM 9786 O O . GLN C 1 396 ? 247.260 172.847 161.531 1.00 67.67 698 GLN C O 1
ATOM 9792 N N . VAL C 1 397 ? 246.872 170.616 161.593 1.00 63.63 699 VAL C N 1
ATOM 9793 C CA . VAL C 1 397 ? 247.340 170.434 162.961 1.00 62.17 699 VAL C CA 1
ATOM 9794 C C . VAL C 1 397 ? 248.785 170.876 163.066 1.00 73.12 699 VAL C C 1
ATOM 9795 O O . VAL C 1 397 ? 249.144 171.644 163.972 1.00 88.17 699 VAL C O 1
ATOM 9799 N N . GLY C 1 398 ? 249.608 170.387 162.141 1.00 84.19 700 GLY C N 1
ATOM 9800 C CA . GLY C 1 398 ? 251.019 170.754 162.087 1.00 84.18 700 GLY C CA 1
ATOM 9801 C C . GLY C 1 398 ? 251.788 169.968 161.044 1.00 98.57 700 GLY C C 1
ATOM 9802 O O . GLY C 1 398 ? 251.189 169.420 160.099 1.00 93.35 700 GLY C O 1
ATOM 9803 N N . GLU C 1 399 ? 253.111 169.887 161.234 1.00 103.02 701 GLU C N 1
ATOM 9804 C CA . GLU C 1 399 ? 254.019 169.268 160.258 1.00 92.42 701 GLU C CA 1
ATOM 9805 C C . GLU C 1 399 ? 254.627 167.986 160.819 1.00 93.25 701 GLU C C 1
ATOM 9806 O O . GLU C 1 399 ? 254.837 167.875 162.038 1.00 85.89 701 GLU C O 1
ATOM 9812 N N . THR C 1 400 ? 254.844 167.005 159.940 1.00 94.91 702 THR C N 1
ATOM 9813 C CA . THR C 1 400 ? 255.597 165.794 160.293 1.00 98.93 702 THR C CA 1
ATOM 9814 C C . THR C 1 400 ? 257.081 166.081 160.154 1.00 93.34 702 THR C C 1
ATOM 9815 O O . THR C 1 400 ? 257.531 166.533 159.099 1.00 104.38 702 THR C O 1
ATOM 9819 N N . THR C 1 401 ? 257.848 165.789 161.203 1.00 90.90 703 THR C N 1
ATOM 9820 C CA . THR C 1 401 ? 259.247 166.201 161.278 1.00 84.05 703 THR C CA 1
ATOM 9821 C C . THR C 1 401 ? 260.059 165.207 162.082 1.00 76.00 703 THR C C 1
ATOM 9822 O O . THR C 1 401 ? 259.522 164.204 162.558 1.00 92.04 703 THR C O 1
ATOM 9826 N N . VAL C 1 402 ? 261.351 165.489 162.233 1.00 62.73 704 VAL C N 1
ATOM 9827 C CA . VAL C 1 402 ? 262.215 164.744 163.169 1.00 52.36 704 VAL C CA 1
ATOM 9828 C C . VAL C 1 402 ? 262.491 165.609 164.428 1.00 45.69 704 VAL C C 1
ATOM 9829 O O . VAL C 1 402 ? 262.671 166.834 164.337 1.00 41.13 704 VAL C O 1
ATOM 9833 N N . VAL C 1 403 ? 262.536 164.957 165.584 1.00 34.59 705 VAL C N 1
ATOM 9834 C CA . VAL C 1 403 ? 263.091 165.545 166.770 1.00 36.74 705 VAL C CA 1
ATOM 9835 C C . VAL C 1 403 ? 263.916 164.471 167.501 1.00 42.43 705 VAL C C 1
ATOM 9836 O O . VAL C 1 403 ? 263.543 163.301 167.474 1.00 29.98 705 VAL C O 1
ATOM 9840 N N . LYS C 1 404 ? 265.014 164.856 168.155 1.00 51.74 706 LYS C N 1
ATOM 9841 C CA . LYS C 1 404 ? 265.844 163.890 168.848 1.00 66.81 706 LYS C CA 1
ATOM 9842 C C . LYS C 1 404 ? 265.264 163.821 170.224 1.00 83.79 706 LYS C C 1
ATOM 9843 O O . LYS C 1 404 ? 265.347 164.804 170.989 1.00 108.10 706 LYS C O 1
ATOM 9849 N N . MET C 1 405 ? 264.671 162.680 170.546 1.00 91.01 707 MET C N 1
ATOM 9850 C CA . MET C 1 405 ? 264.196 162.406 171.909 1.00 103.82 707 MET C CA 1
ATOM 9851 C C . MET C 1 405 ? 265.098 161.345 172.492 1.00 112.14 707 MET C C 1
ATOM 9852 O O . MET C 1 405 ? 265.343 160.315 171.847 1.00 117.33 707 MET C O 1
ATOM 9857 N N . ALA C 1 406 ? 265.567 161.604 173.719 1.00 115.70 708 ALA C N 1
ATOM 9858 C CA . ALA C 1 406 ? 266.753 160.957 174.258 1.00 113.67 708 ALA C CA 1
ATOM 9859 C C . ALA C 1 406 ? 267.901 161.219 173.233 1.00 135.34 708 ALA C C 1
ATOM 9860 O O . ALA C 1 406 ? 268.163 162.390 172.872 1.00 147.73 708 ALA C O 1
ATOM 9862 N N . GLY C 1 407 ? 268.577 160.167 172.776 1.00 134.71 709 GLY C N 1
ATOM 9863 C CA . GLY C 1 407 ? 269.587 160.272 171.735 1.00 129.40 709 GLY C CA 1
ATOM 9864 C C . GLY C 1 407 ? 269.012 159.989 170.367 1.00 130.89 709 GLY C C 1
ATOM 9865 O O . GLY C 1 407 ? 269.390 160.655 169.397 1.00 156.12 709 GLY C O 1
ATOM 9866 N N . LYS C 1 408 ? 268.107 159.008 170.285 1.00 114.86 710 LYS C N 1
ATOM 9867 C CA . LYS C 1 408 ? 267.539 158.561 169.013 1.00 103.56 710 LYS C CA 1
ATOM 9868 C C . LYS C 1 408 ? 266.730 159.678 168.311 1.00 106.71 710 LYS C C 1
ATOM 9869 O O . LYS C 1 408 ? 266.035 160.440 168.999 1.00 124.96 710 LYS C O 1
ATOM 9871 N N . PRO C 1 409 ? 266.858 159.821 166.960 1.00 102.04 711 PRO C N 1
ATOM 9872 C CA . PRO C 1 409 ? 266.038 160.783 166.203 1.00 102.60 711 PRO C CA 1
ATOM 9873 C C . PRO C 1 409 ? 264.697 160.169 165.862 1.00 97.95 711 PRO C C 1
ATOM 9874 O O . PRO C 1 409 ? 264.654 159.105 165.262 1.00 97.95 711 PRO C O 1
ATOM 9878 N N . ILE C 1 410 ? 263.623 160.851 166.265 1.00 99.81 712 ILE C N 1
ATOM 9879 C CA . ILE C 1 410 ? 262.268 160.316 166.266 1.00 87.96 712 ILE C CA 1
ATOM 9880 C C . ILE C 1 410 ? 261.452 161.098 165.254 1.00 80.14 712 ILE C C 1
ATOM 9881 O O . ILE C 1 410 ? 261.510 162.324 165.227 1.00 68.31 712 ILE C O 1
ATOM 9886 N N . ARG C 1 411 ? 260.674 160.379 164.451 1.00 74.65 713 ARG C N 1
ATOM 9887 C CA . ARG C 1 411 ? 259.645 160.991 163.613 1.00 73.73 713 ARG C CA 1
ATOM 9888 C C . ARG C 1 411 ? 258.491 161.444 164.502 1.00 75.77 713 ARG C C 1
ATOM 9889 O O . ARG C 1 411 ? 257.947 160.643 165.291 1.00 99.80 713 ARG C O 1
ATOM 9897 N N . ALA C 1 412 ? 258.116 162.710 164.385 1.00 61.61 714 ALA C N 1
ATOM 9898 C CA . ALA C 1 412 ? 257.076 163.248 165.234 1.00 70.31 714 ALA C CA 1
ATOM 9899 C C . ALA C 1 412 ? 256.232 164.227 164.473 1.00 82.43 714 ALA C C 1
ATOM 9900 O O . ALA C 1 412 ? 256.641 164.734 163.425 1.00 87.41 714 ALA C O 1
ATOM 9902 N N . ILE C 1 413 ? 255.058 164.500 165.027 1.00 84.51 715 ILE C N 1
ATOM 9903 C CA . ILE C 1 413 ? 254.209 165.568 164.539 1.00 90.10 715 ILE C CA 1
ATOM 9904 C C . ILE C 1 413 ? 254.319 166.756 165.509 1.00 94.47 715 ILE C C 1
ATOM 9905 O O . ILE C 1 413 ? 254.126 166.625 166.728 1.00 98.00 715 ILE C O 1
ATOM 9910 N N . VAL C 1 414 ? 254.640 167.915 164.946 1.00 89.24 716 VAL C N 1
ATOM 9911 C CA . VAL C 1 414 ? 254.869 169.127 165.710 1.00 87.18 716 VAL C CA 1
ATOM 9912 C C . VAL C 1 414 ? 253.669 170.031 165.527 1.00 80.30 716 VAL C C 1
ATOM 9913 O O . VAL C 1 414 ? 253.467 170.603 164.455 1.00 76.37 716 VAL C O 1
ATOM 9917 N N . VAL C 1 415 ? 252.887 170.167 166.591 1.00 82.38 717 VAL C N 1
ATOM 9918 C CA . VAL C 1 415 ? 251.653 170.946 166.547 1.00 84.96 717 VAL C CA 1
ATOM 9919 C C . VAL C 1 415 ? 252.014 172.397 166.261 1.00 82.26 717 VAL C C 1
ATOM 9920 O O . VAL C 1 415 ? 253.084 172.856 166.651 1.00 80.96 717 VAL C O 1
ATOM 9924 N N . GLY C 1 416 ? 251.108 173.107 165.592 1.00 77.68 718 GLY C N 1
ATOM 9925 C CA . GLY C 1 416 ? 251.263 174.535 165.392 1.00 76.08 718 GLY C CA 1
ATOM 9926 C C . GLY C 1 416 ? 250.615 174.950 164.113 1.00 71.01 718 GLY C C 1
ATOM 9927 O O . GLY C 1 416 ? 249.392 174.832 163.953 1.00 90.77 718 GLY C O 1
ATOM 9929 N N . GLU D 1 1 ? 178.471 174.829 100.108 1.00 72.83 303 GLU D N 1
ATOM 9930 C CA . GLU D 1 1 ? 179.161 175.898 99.338 1.00 77.49 303 GLU D CA 1
ATOM 9931 C C . GLU D 1 1 ? 180.259 175.313 98.411 1.00 81.55 303 GLU D C 1
ATOM 9932 O O . GLU D 1 1 ? 180.430 175.798 97.287 1.00 84.83 303 GLU D O 1
ATOM 9934 N N . GLU D 1 2 ? 180.982 174.288 98.880 1.00 92.55 304 GLU D N 1
ATOM 9935 C CA . GLU D 1 2 ? 182.074 173.632 98.122 1.00 99.59 304 GLU D CA 1
ATOM 9936 C C . GLU D 1 2 ? 181.556 172.621 97.092 1.00 116.10 304 GLU D C 1
ATOM 9937 O O . GLU D 1 2 ? 180.617 171.863 97.379 1.00 131.23 304 GLU D O 1
ATOM 9943 N N . LYS D 1 3 ? 182.190 172.606 95.911 1.00 122.13 305 LYS D N 1
ATOM 9944 C CA . LYS D 1 3 ? 181.852 171.658 94.833 1.00 113.74 305 LYS D CA 1
ATOM 9945 C C . LYS D 1 3 ? 182.625 170.361 95.054 1.00 105.76 305 LYS D C 1
ATOM 9946 O O . LYS D 1 3 ? 182.023 169.288 95.017 1.00 87.53 305 LYS D O 1
ATOM 9948 N N . ASP D 1 4 ? 183.938 170.465 95.315 1.00 104.57 306 ASP D N 1
ATOM 9949 C CA . ASP D 1 4 ? 184.802 169.291 95.527 1.00 103.46 306 ASP D CA 1
ATOM 9950 C C . ASP D 1 4 ? 185.564 169.303 96.875 1.00 113.05 306 ASP D C 1
ATOM 9951 O O . ASP D 1 4 ? 186.378 170.194 97.104 1.00 127.09 306 ASP D O 1
ATOM 9956 N N . PRO D 1 5 ? 185.310 168.315 97.769 1.00 120.05 307 PRO D N 1
ATOM 9957 C CA . PRO D 1 5 ? 186.067 168.215 99.042 1.00 118.46 307 PRO D CA 1
ATOM 9958 C C . PRO D 1 5 ? 187.551 167.792 98.964 1.00 117.65 307 PRO D C 1
ATOM 9959 O O . PRO D 1 5 ? 188.251 167.853 99.992 1.00 143.45 307 PRO D O 1
ATOM 9963 N N . LEU D 1 6 ? 188.018 167.348 97.795 1.00 96.37 308 LEU D N 1
ATOM 9964 C CA . LEU D 1 6 ? 189.396 166.872 97.624 1.00 83.42 308 LEU D CA 1
ATOM 9965 C C . LEU D 1 6 ? 190.161 167.581 96.498 1.00 88.97 308 LEU D C 1
ATOM 9966 O O . LEU D 1 6 ? 191.190 167.079 96.056 1.00 89.00 308 LEU D O 1
ATOM 9971 N N . TRP D 1 7 ? 189.689 168.737 96.023 1.00 81.72 309 TRP D N 1
ATOM 9972 C CA . TRP D 1 7 ? 190.346 169.392 94.883 1.00 74.33 309 TRP D CA 1
ATOM 9973 C C . TRP D 1 7 ? 191.842 169.541 95.133 1.00 73.15 309 TRP D C 1
ATOM 9974 O O . TRP D 1 7 ? 192.651 169.142 94.300 1.00 74.08 309 TRP D O 1
ATOM 9985 N N . LEU D 1 8 ? 192.187 170.050 96.316 1.00 73.65 310 LEU D N 1
ATOM 9986 C CA . LEU D 1 8 ? 193.573 170.391 96.692 1.00 62.65 310 LEU D CA 1
ATOM 9987 C C . LEU D 1 8 ? 194.443 169.139 96.686 1.00 61.23 310 LEU D C 1
ATOM 9988 O O . LEU D 1 8 ? 195.546 169.167 96.164 1.00 59.64 310 LEU D O 1
ATOM 9993 N N . TYR D 1 9 ? 193.930 168.042 97.246 1.00 63.47 311 TYR D N 1
ATOM 9994 C CA . TYR D 1 9 ? 194.600 166.724 97.199 1.00 71.97 311 TYR D CA 1
ATOM 9995 C C . TYR D 1 9 ? 195.110 166.395 95.808 1.00 81.72 311 TYR D C 1
ATOM 9996 O O . TYR D 1 9 ? 196.283 166.037 95.607 1.00 84.49 311 TYR D O 1
ATOM 10005 N N . LYS D 1 10 ? 194.185 166.544 94.867 1.00 85.11 312 LYS D N 1
ATOM 10006 C CA . LYS D 1 10 ? 194.373 166.141 93.502 1.00 84.97 312 LYS D CA 1
ATOM 10007 C C . LYS D 1 10 ? 195.387 167.055 92.824 1.00 87.15 312 LYS D C 1
ATOM 10008 O O . LYS D 1 10 ? 196.287 166.587 92.133 1.00 74.83 312 LYS D O 1
ATOM 10014 N N . VAL D 1 11 ? 195.215 168.362 93.011 1.00 96.81 313 VAL D N 1
ATOM 10015 C CA . VAL D 1 11 ? 196.107 169.360 92.419 1.00 90.81 313 VAL D CA 1
ATOM 10016 C C . VAL D 1 11 ? 197.526 169.137 92.906 1.00 85.36 313 VAL D C 1
ATOM 10017 O O . VAL D 1 11 ? 198.478 169.318 92.155 1.00 73.06 313 VAL D O 1
ATOM 10021 N N . LEU D 1 12 ? 197.673 168.755 94.165 1.00 85.17 314 LEU D N 1
ATOM 10022 C CA . LEU D 1 12 ? 199.000 168.471 94.684 1.00 91.47 314 LEU D CA 1
ATOM 10023 C C . LEU D 1 12 ? 199.512 167.120 94.183 1.00 87.36 314 LEU D C 1
ATOM 10024 O O . LEU D 1 12 ? 200.716 166.979 94.013 1.00 95.77 314 LEU D O 1
ATOM 10029 N N . LEU D 1 13 ? 198.637 166.134 93.960 1.00 77.14 315 LEU D N 1
ATOM 10030 C CA . LEU D 1 13 ? 199.067 164.887 93.271 1.00 72.07 315 LEU D CA 1
ATOM 10031 C C . LEU D 1 13 ? 199.574 165.159 91.853 1.00 92.02 315 LEU D C 1
ATOM 10032 O O . LEU D 1 13 ? 200.619 164.653 91.473 1.00 98.88 315 LEU D O 1
ATOM 10037 N N . THR D 1 14 ? 198.832 165.959 91.086 1.00 108.15 316 THR D N 1
ATOM 10038 C CA . THR D 1 14 ? 199.307 166.528 89.808 1.00 105.58 316 THR D CA 1
ATOM 10039 C C . THR D 1 14 ? 200.777 166.938 89.871 1.00 105.88 316 THR D C 1
ATOM 10040 O O . THR D 1 14 ? 201.535 166.676 88.939 1.00 126.07 316 THR D O 1
ATOM 10044 N N . LYS D 1 15 ? 201.166 167.597 90.964 1.00 105.86 317 LYS D N 1
ATOM 10045 C CA . LYS D 1 15 ? 202.555 168.031 91.171 1.00 96.66 317 LYS D CA 1
ATOM 10046 C C . LYS D 1 15 ? 203.443 167.036 91.941 1.00 101.72 317 LYS D C 1
ATOM 10047 O O . LYS D 1 15 ? 204.529 167.399 92.388 1.00 109.00 317 LYS D O 1
ATOM 10053 N N . GLY D 1 16 ? 203.013 165.779 92.054 1.00 95.12 318 GLY D N 1
ATOM 10054 C CA . GLY D 1 16 ? 203.780 164.751 92.767 1.00 89.63 318 GLY D CA 1
ATOM 10055 C C . GLY D 1 16 ? 203.938 164.914 94.277 1.00 86.60 318 GLY D C 1
ATOM 10056 O O . GLY D 1 16 ? 204.923 164.429 94.834 1.00 82.31 318 GLY D O 1
ATOM 10057 N N . ILE D 1 17 ? 202.976 165.583 94.933 1.00 83.56 319 ILE D N 1
ATOM 10058 C CA . ILE D 1 17 ? 202.879 165.657 96.406 1.00 75.65 319 ILE D CA 1
ATOM 10059 C C . ILE D 1 17 ? 201.570 165.003 96.840 1.00 77.50 319 ILE D C 1
ATOM 10060 O O . ILE D 1 17 ? 200.506 165.351 96.315 1.00 84.74 319 ILE D O 1
ATOM 10065 N N . GLU D 1 18 ? 201.632 164.099 97.824 1.00 68.46 320 GLU D N 1
ATOM 10066 C CA . GLU D 1 18 ? 200.419 163.458 98.345 1.00 68.80 320 GLU D CA 1
ATOM 10067 C C . GLU D 1 18 ? 200.149 163.902 99.773 1.00 68.53 320 GLU D C 1
ATOM 10068 O O . GLU D 1 18 ? 200.919 163.612 100.684 1.00 83.42 320 GLU D O 1
ATOM 10074 N N . VAL D 1 19 ? 199.080 164.653 99.966 1.00 60.83 321 VAL D N 1
ATOM 10075 C CA . VAL D 1 19 ? 198.766 165.229 101.279 1.00 55.14 321 VAL D CA 1
ATOM 10076 C C . VAL D 1 19 ? 197.543 164.537 101.848 1.00 61.15 321 VAL D C 1
ATOM 10077 O O . VAL D 1 19 ? 196.602 164.204 101.123 1.00 82.72 321 VAL D O 1
ATOM 10081 N N . TRP D 1 20 ? 197.550 164.317 103.152 1.00 68.15 322 TRP D N 1
ATOM 10082 C CA . TRP D 1 20 ? 196.378 163.764 103.836 1.00 62.27 322 TRP D CA 1
ATOM 10083 C C . TRP D 1 20 ? 196.321 164.315 105.237 1.00 55.82 322 TRP D C 1
ATOM 10084 O O . TRP D 1 20 ? 197.298 164.952 105.673 1.00 59.80 322 TRP D O 1
ATOM 10095 N N . PHE D 1 21 ? 195.178 164.153 105.893 1.00 55.04 323 PHE D N 1
ATOM 10096 C CA . PHE D 1 21 ? 195.047 164.424 107.338 1.00 61.17 323 PHE D CA 1
ATOM 10097 C C . PHE D 1 21 ? 195.037 163.129 108.109 1.00 64.08 323 PHE D C 1
ATOM 10098 O O . PHE D 1 21 ? 194.183 162.291 107.873 1.00 65.70 323 PHE D O 1
ATOM 10106 N N . ASP D 1 22 ? 195.978 162.981 109.038 1.00 72.48 324 ASP D N 1
ATOM 10107 C CA . ASP D 1 22 ? 196.155 161.724 109.737 1.00 72.83 324 ASP D CA 1
ATOM 10108 C C . ASP D 1 22 ? 195.401 161.752 111.038 1.00 70.76 324 ASP D C 1
ATOM 10109 O O . ASP D 1 22 ? 195.948 162.047 112.088 1.00 67.50 324 ASP D O 1
ATOM 10114 N N . ILE D 1 23 ? 194.117 161.450 110.939 1.00 71.38 325 ILE D N 1
ATOM 10115 C CA . ILE D 1 23 ? 193.206 161.359 112.095 1.00 69.61 325 ILE D CA 1
ATOM 10116 C C . ILE D 1 23 ? 193.800 160.725 113.376 1.00 72.56 325 ILE D C 1
ATOM 10117 O O . ILE D 1 23 ? 193.464 161.148 114.479 1.00 67.56 325 ILE D O 1
ATOM 10122 N N . LYS D 1 24 ? 194.709 159.756 113.232 1.00 76.14 326 LYS D N 1
ATOM 10123 C CA . LYS D 1 24 ? 195.330 159.111 114.390 1.00 79.11 326 LYS D CA 1
ATOM 10124 C C . LYS D 1 24 ? 196.312 160.028 115.102 1.00 79.76 326 LYS D C 1
ATOM 10125 O O . LYS D 1 24 ? 196.333 160.055 116.316 1.00 80.89 326 LYS D O 1
ATOM 10131 N N . LEU D 1 25 ? 197.141 160.733 114.330 1.00 68.32 327 LEU D N 1
ATOM 10132 C CA . LEU D 1 25 ? 198.102 161.708 114.853 1.00 65.30 327 LEU D CA 1
ATOM 10133 C C . LEU D 1 25 ? 197.585 163.160 114.872 1.00 66.88 327 LEU D C 1
ATOM 10134 O O . LEU D 1 25 ? 198.261 164.066 115.362 1.00 60.58 327 LEU D O 1
ATOM 10139 N N . GLU D 1 26 ? 196.409 163.403 114.295 1.00 68.02 328 GLU D N 1
ATOM 10140 C CA . GLU D 1 26 ? 195.877 164.754 114.187 1.00 70.00 328 GLU D CA 1
ATOM 10141 C C . GLU D 1 26 ? 196.965 165.692 113.694 1.00 77.36 328 GLU D C 1
ATOM 10142 O O . GLU D 1 26 ? 197.294 166.677 114.338 1.00 96.32 328 GLU D O 1
ATOM 10148 N N . LYS D 1 27 ? 197.508 165.343 112.544 1.00 78.98 329 LYS D N 1
ATOM 10149 C CA . LYS D 1 27 ? 198.678 165.974 111.973 1.00 77.50 329 LYS D CA 1
ATOM 10150 C C . LYS D 1 27 ? 198.465 165.765 110.496 1.00 82.50 329 LYS D C 1
ATOM 10151 O O . LYS D 1 27 ? 197.971 164.696 110.093 1.00 93.52 329 LYS D O 1
ATOM 10157 N N . TYR D 1 28 ? 198.848 166.739 109.680 1.00 73.60 330 TYR D N 1
ATOM 10158 C CA . TYR D 1 28 ? 198.724 166.586 108.246 1.00 68.73 330 TYR D CA 1
ATOM 10159 C C . TYR D 1 28 ? 199.982 165.928 107.779 1.00 65.98 330 TYR D C 1
ATOM 10160 O O . TYR D 1 28 ? 201.059 166.466 107.979 1.00 58.19 330 TYR D O 1
ATOM 10169 N N . GLY D 1 29 ? 199.839 164.775 107.134 1.00 68.49 331 GLY D N 1
ATOM 10170 C CA . GLY D 1 29 ? 200.940 164.119 106.425 1.00 73.85 331 GLY D CA 1
ATOM 10171 C C . GLY D 1 29 ? 201.182 164.599 104.997 1.00 69.57 331 GLY D C 1
ATOM 10172 O O . GLY D 1 29 ? 200.257 165.013 104.298 1.00 70.93 331 GLY D O 1
ATOM 10173 N N . ILE D 1 30 ? 202.424 164.461 104.542 1.00 71.76 332 ILE D N 1
ATOM 10174 C CA . ILE D 1 30 ? 202.836 164.886 103.203 1.00 80.52 332 ILE D CA 1
ATOM 10175 C C . ILE D 1 30 ? 203.905 163.952 102.648 1.00 88.14 332 ILE D C 1
ATOM 10176 O O . ILE D 1 30 ? 204.874 163.642 103.342 1.00 90.41 332 ILE D O 1
ATOM 10181 N N . LYS D 1 31 ? 203.779 163.595 101.367 1.00 98.21 333 LYS D N 1
ATOM 10182 C CA . LYS D 1 31 ? 204.675 162.626 100.735 1.00 99.19 333 LYS D CA 1
ATOM 10183 C C . LYS D 1 31 ? 205.194 163.100 99.361 1.00 103.53 333 LYS D C 1
ATOM 10184 O O . LYS D 1 31 ? 204.407 163.269 98.424 1.00 121.80 333 LYS D O 1
ATOM 10190 N N . ARG D 1 32 ? 206.508 163.342 99.273 1.00 95.29 334 ARG D N 1
ATOM 10191 C CA . ARG D 1 32 ? 207.206 163.694 98.028 1.00 97.96 334 ARG D CA 1
ATOM 10192 C C . ARG D 1 32 ? 208.402 162.786 97.914 1.00 102.66 334 ARG D C 1
ATOM 10193 O O . ARG D 1 32 ? 209.037 162.487 98.928 1.00 95.80 334 ARG D O 1
ATOM 10201 N N . ASN D 1 33 ? 208.745 162.385 96.691 1.00 122.06 335 ASN D N 1
ATOM 10202 C CA . ASN D 1 33 ? 210.048 161.763 96.396 1.00 134.11 335 ASN D CA 1
ATOM 10203 C C . ASN D 1 33 ? 210.446 160.727 97.458 1.00 129.03 335 ASN D C 1
ATOM 10204 O O . ASN D 1 33 ? 211.591 160.695 97.911 1.00 125.84 335 ASN D O 1
ATOM 10209 N N . ASN D 1 34 ? 209.460 159.920 97.871 1.00 127.37 336 ASN D N 1
ATOM 10210 C CA . ASN D 1 34 ? 209.618 158.875 98.900 1.00 118.30 336 ASN D CA 1
ATOM 10211 C C . ASN D 1 34 ? 210.160 159.336 100.290 1.00 93.61 336 ASN D C 1
ATOM 10212 O O . ASN D 1 34 ? 210.743 158.547 101.025 1.00 71.37 336 ASN D O 1
ATOM 10217 N N . ARG D 1 35 ? 209.929 160.612 100.620 1.00 78.74 337 ARG D N 1
ATOM 10218 C CA . ARG D 1 35 ? 210.151 161.198 101.955 1.00 72.29 337 ARG D CA 1
ATOM 10219 C C . ARG D 1 35 ? 208.795 161.569 102.568 1.00 64.07 337 ARG D C 1
ATOM 10220 O O . ARG D 1 35 ? 208.068 162.414 102.012 1.00 63.87 337 ARG D O 1
ATOM 10222 N N . VAL D 1 36 ? 208.451 160.944 103.693 1.00 66.30 338 VAL D N 1
ATOM 10223 C CA . VAL D 1 36 ? 207.191 161.219 104.427 1.00 64.14 338 VAL D CA 1
ATOM 10224 C C . VAL D 1 36 ? 207.453 162.155 105.607 1.00 65.10 338 VAL D C 1
ATOM 10225 O O . VAL D 1 36 ? 208.348 161.917 106.406 1.00 57.60 338 VAL D O 1
ATOM 10229 N N . ASP D 1 37 ? 206.694 163.238 105.691 1.00 73.40 339 ASP D N 1
ATOM 10230 C CA . ASP D 1 37 ? 206.730 164.128 106.854 1.00 69.08 339 ASP D CA 1
ATOM 10231 C C . ASP D 1 37 ? 205.305 164.301 107.441 1.00 64.84 339 ASP D C 1
ATOM 10232 O O . ASP D 1 37 ? 204.303 164.144 106.743 1.00 45.68 339 ASP D O 1
ATOM 10237 N N . TYR D 1 38 ? 205.241 164.682 108.713 1.00 63.59 340 TYR D N 1
ATOM 10238 C CA . TYR D 1 38 ? 203.988 165.098 109.354 1.00 61.13 340 TYR D CA 1
ATOM 10239 C C . TYR D 1 38 ? 204.161 166.507 109.821 1.00 54.73 340 TYR D C 1
ATOM 10240 O O . TYR D 1 38 ? 205.114 166.818 110.528 1.00 70.83 340 TYR D O 1
ATOM 10249 N N . ILE D 1 39 ? 203.203 167.346 109.453 1.00 48.26 341 ILE D N 1
ATOM 10250 C CA . ILE D 1 39 ? 203.249 168.753 109.746 1.00 42.50 341 ILE D CA 1
ATOM 10251 C C . ILE D 1 39 ? 201.940 169.283 110.303 1.00 35.38 341 ILE D C 1
ATOM 10252 O O . ILE D 1 39 ? 200.888 168.708 110.078 1.00 31.77 341 ILE D O 1
ATOM 10257 N N . ALA D 1 40 ? 202.014 170.369 111.045 1.00 37.23 342 ALA D N 1
ATOM 10258 C CA . ALA D 1 40 ? 200.795 170.987 111.611 1.00 50.10 342 ALA D CA 1
ATOM 10259 C C . ALA D 1 40 ? 200.136 171.694 110.454 1.00 63.71 342 ALA D C 1
ATOM 10260 O O . ALA D 1 40 ? 200.688 171.718 109.345 1.00 77.60 342 ALA D O 1
ATOM 10262 N N . LYS D 1 41 ? 198.946 172.222 110.687 1.00 70.58 343 LYS D N 1
ATOM 10263 C CA . LYS D 1 41 ? 198.127 172.772 109.611 1.00 74.41 343 LYS D CA 1
ATOM 10264 C C . LYS D 1 41 ? 198.788 173.995 109.008 1.00 82.66 343 LYS D C 1
ATOM 10265 O O . LYS D 1 41 ? 198.931 174.069 107.794 1.00 88.65 343 LYS D O 1
ATOM 10271 N N . SER D 1 42 ? 199.190 174.947 109.855 1.00 89.65 344 SER D N 1
ATOM 10272 C CA . SER D 1 42 ? 199.826 176.197 109.388 1.00 82.81 344 SER D CA 1
ATOM 10273 C C . SER D 1 42 ? 200.972 175.892 108.471 1.00 83.51 344 SER D C 1
ATOM 10274 O O . SER D 1 42 ? 201.073 176.459 107.400 1.00 105.81 344 SER D O 1
ATOM 10277 N N . SER D 1 43 ? 201.826 174.969 108.883 1.00 86.32 345 SER D N 1
ATOM 10278 C CA . SER D 1 43 ? 202.961 174.533 108.058 1.00 77.78 345 SER D CA 1
ATOM 10279 C C . SER D 1 43 ? 202.567 174.013 106.684 1.00 85.49 345 SER D C 1
ATOM 10280 O O . SER D 1 43 ? 203.296 174.228 105.697 1.00 102.95 345 SER D O 1
ATOM 10283 N N . LEU D 1 44 ? 201.420 173.337 106.613 1.00 86.51 346 LEU D N 1
ATOM 10284 C CA . LEU D 1 44 ? 200.878 172.841 105.335 1.00 76.93 346 LEU D CA 1
ATOM 10285 C C . LEU D 1 44 ? 200.363 173.982 104.510 1.00 74.99 346 LEU D C 1
ATOM 10286 O O . LEU D 1 44 ? 200.662 174.103 103.316 1.00 84.76 346 LEU D O 1
ATOM 10291 N N . GLN D 1 45 ? 199.575 174.838 105.147 1.00 69.87 347 GLN D N 1
ATOM 10292 C CA . GLN D 1 45 ? 199.090 176.046 104.484 1.00 73.28 347 GLN D CA 1
ATOM 10293 C C . GLN D 1 45 ? 200.273 176.815 103.830 1.00 65.62 347 GLN D C 1
ATOM 10294 O O . GLN D 1 45 ? 200.143 177.312 102.719 1.00 47.31 347 GLN D O 1
ATOM 10300 N N . GLN D 1 46 ? 201.413 176.880 104.521 1.00 66.44 348 GLN D N 1
ATOM 10301 C CA . GLN D 1 46 ? 202.619 177.545 103.986 1.00 74.65 348 GLN D CA 1
ATOM 10302 C C . GLN D 1 46 ? 203.184 176.825 102.769 1.00 65.66 348 GLN D C 1
ATOM 10303 O O . GLN D 1 46 ? 203.594 177.460 101.809 1.00 72.49 348 GLN D O 1
ATOM 10309 N N . ILE D 1 47 ? 203.198 175.497 102.804 1.00 63.94 349 ILE D N 1
ATOM 10310 C CA . ILE D 1 47 ? 203.583 174.689 101.612 1.00 57.72 349 ILE D CA 1
ATOM 10311 C C . ILE D 1 47 ? 202.594 174.856 100.466 1.00 64.09 349 ILE D C 1
ATOM 10312 O O . ILE D 1 47 ? 203.002 175.171 99.349 1.00 85.64 349 ILE D O 1
ATOM 10317 N N . VAL D 1 48 ? 201.311 174.666 100.752 1.00 57.13 350 VAL D N 1
ATOM 10318 C CA . VAL D 1 48 ? 200.276 174.853 99.746 1.00 63.45 350 VAL D CA 1
ATOM 10319 C C . VAL D 1 48 ? 200.410 176.227 99.064 1.00 69.40 350 VAL D C 1
ATOM 10320 O O . VAL D 1 48 ? 200.295 176.321 97.862 1.00 64.71 350 VAL D O 1
ATOM 10324 N N . PHE D 1 49 ? 200.596 177.298 99.840 1.00 80.10 351 PHE D N 1
ATOM 10325 C CA . PHE D 1 49 ? 200.686 178.650 99.267 1.00 81.62 351 PHE D CA 1
ATOM 10326 C C . PHE D 1 49 ? 201.765 178.721 98.203 1.00 78.61 351 PHE D C 1
ATOM 10327 O O . PHE D 1 49 ? 201.514 179.128 97.069 1.00 97.86 351 PHE D O 1
ATOM 10335 N N . GLU D 1 50 ? 202.945 178.267 98.573 1.00 79.89 352 GLU D N 1
ATOM 10336 C CA . GLU D 1 50 ? 204.105 178.228 97.679 1.00 86.08 352 GLU D CA 1
ATOM 10337 C C . GLU D 1 50 ? 203.847 177.506 96.360 1.00 77.16 352 GLU D C 1
ATOM 10338 O O . GLU D 1 50 ? 204.439 177.846 95.354 1.00 81.24 352 GLU D O 1
ATOM 10344 N N . ILE D 1 51 ? 202.969 176.498 96.376 1.00 83.90 353 ILE D N 1
ATOM 10345 C CA . ILE D 1 51 ? 202.724 175.585 95.218 1.00 73.29 353 ILE D CA 1
ATOM 10346 C C . ILE D 1 51 ? 201.525 175.981 94.331 1.00 60.63 353 ILE D C 1
ATOM 10347 O O . ILE D 1 51 ? 201.531 175.679 93.160 1.00 57.97 353 ILE D O 1
ATOM 10352 N N . ILE D 1 52 ? 200.490 176.600 94.892 1.00 51.58 354 ILE D N 1
ATOM 10353 C CA . ILE D 1 52 ? 199.334 177.059 94.095 1.00 52.80 354 ILE D CA 1
ATOM 10354 C C . ILE D 1 52 ? 199.087 178.578 94.143 1.00 54.70 354 ILE D C 1
ATOM 10355 O O . ILE D 1 52 ? 198.258 179.088 93.355 1.00 51.99 354 ILE D O 1
ATOM 10360 N N . GLY D 1 53 ? 199.741 179.290 95.071 1.00 43.21 355 GLY D N 1
ATOM 10361 C CA . GLY D 1 53 ? 199.587 180.742 95.165 1.00 44.00 355 GLY D CA 1
ATOM 10362 C C . GLY D 1 53 ? 198.331 181.216 95.883 1.00 48.17 355 GLY D C 1
ATOM 10363 O O . GLY D 1 53 ? 198.008 182.410 95.832 1.00 47.81 355 GLY D O 1
ATOM 10364 N N . LYS D 1 54 ? 197.650 180.306 96.580 1.00 52.00 356 LYS D N 1
ATOM 10365 C CA . LYS D 1 54 ? 196.366 180.610 97.312 1.00 50.10 356 LYS D CA 1
ATOM 10366 C C . LYS D 1 54 ? 196.439 179.861 98.617 1.00 52.48 356 LYS D C 1
ATOM 10367 O O . LYS D 1 54 ? 196.869 178.686 98.668 1.00 57.92 356 LYS D O 1
ATOM 10369 N N . THR D 1 55 ? 196.101 180.567 99.682 1.00 61.92 357 THR D N 1
ATOM 10370 C CA . THR D 1 55 ? 196.004 179.971 101.011 1.00 62.16 357 THR D CA 1
ATOM 10371 C C . THR D 1 55 ? 194.523 179.777 101.209 1.00 60.94 357 THR D C 1
ATOM 10372 O O . THR D 1 55 ? 193.813 180.758 101.484 1.00 51.65 357 THR D O 1
ATOM 10376 N N . PRO D 1 56 ? 194.048 178.527 101.073 1.00 76.51 358 PRO D N 1
ATOM 10377 C CA . PRO D 1 56 ? 192.641 178.274 101.369 1.00 84.52 358 PRO D CA 1
ATOM 10378 C C . PRO D 1 56 ? 192.427 178.178 102.869 1.00 73.16 358 PRO D C 1
ATOM 10379 O O . PRO D 1 56 ? 193.316 177.715 103.592 1.00 68.71 358 PRO D O 1
ATOM 10383 N N . LYS D 1 57 ? 191.254 178.600 103.330 1.00 81.81 359 LYS D N 1
ATOM 10384 C CA . LYS D 1 57 ? 190.872 178.412 104.731 1.00 86.61 359 LYS D CA 1
ATOM 10385 C C . LYS D 1 57 ? 190.691 176.912 105.018 1.00 85.33 359 LYS D C 1
ATOM 10386 O O . LYS D 1 57 ? 191.109 176.418 106.084 1.00 89.87 359 LYS D O 1
ATOM 10392 N N . ASN D 1 58 ? 190.131 176.185 104.044 1.00 74.29 360 ASN D N 1
ATOM 10393 C CA . ASN D 1 58 ? 189.882 174.744 104.179 1.00 71.83 360 ASN D CA 1
ATOM 10394 C C . ASN D 1 58 ? 190.820 173.829 103.382 1.00 73.22 360 ASN D C 1
ATOM 10395 O O . ASN D 1 58 ? 190.894 173.910 102.143 1.00 68.11 360 ASN D O 1
ATOM 10400 N N . ILE D 1 59 ? 191.501 172.941 104.109 1.00 69.42 361 ILE D N 1
ATOM 10401 C CA . ILE D 1 59 ? 192.453 172.009 103.522 1.00 68.11 361 ILE D CA 1
ATOM 10402 C C . ILE D 1 59 ? 191.631 170.851 102.951 1.00 68.42 361 ILE D C 1
ATOM 10403 O O . ILE D 1 59 ? 191.071 170.038 103.698 1.00 57.53 361 ILE D O 1
ATOM 10408 N N . ALA D 1 60 ? 191.550 170.813 101.618 1.00 74.00 362 ALA D N 1
ATOM 10409 C CA . ALA D 1 60 ? 190.670 169.898 100.895 1.00 64.91 362 ALA D CA 1
ATOM 10410 C C . ALA D 1 60 ? 191.434 168.657 100.579 1.00 58.79 362 ALA D C 1
ATOM 10411 O O . ALA D 1 60 ? 191.919 168.497 99.470 1.00 64.03 362 ALA D O 1
ATOM 10413 N N . VAL D 1 61 ? 191.579 167.797 101.583 1.00 58.32 363 VAL D N 1
ATOM 10414 C CA . VAL D 1 61 ? 192.359 166.558 101.479 1.00 54.22 363 VAL D CA 1
ATOM 10415 C C . VAL D 1 61 ? 191.680 165.405 102.208 1.00 58.78 363 VAL D C 1
ATOM 10416 O O . VAL D 1 61 ? 190.846 165.626 103.092 1.00 56.78 363 VAL D O 1
ATOM 10420 N N . PRO D 1 62 ? 192.041 164.167 101.847 1.00 61.38 364 PRO D N 1
ATOM 10421 C CA . PRO D 1 62 ? 191.372 163.051 102.465 1.00 62.54 364 PRO D CA 1
ATOM 10422 C C . PRO D 1 62 ? 191.909 162.759 103.864 1.00 66.91 364 PRO D C 1
ATOM 10423 O O . PRO D 1 62 ? 193.045 163.083 104.168 1.00 72.31 364 PRO D O 1
ATOM 10427 N N . THR D 1 63 ? 191.077 162.120 104.680 1.00 65.08 365 THR D N 1
ATOM 10428 C CA . THR D 1 63 ? 191.436 161.708 106.008 1.00 60.19 365 THR D CA 1
ATOM 10429 C C . THR D 1 63 ? 191.794 160.245 105.846 1.00 70.46 365 THR D C 1
ATOM 10430 O O . THR D 1 63 ? 190.965 159.441 105.393 1.00 68.04 365 THR D O 1
ATOM 10434 N N . TYR D 1 64 ? 193.058 159.928 106.125 1.00 79.62 366 TYR D N 1
ATOM 10435 C CA . TYR D 1 64 ? 193.563 158.558 106.151 1.00 78.96 366 TYR D CA 1
ATOM 10436 C C . TYR D 1 64 ? 194.173 158.313 107.509 1.00 84.32 366 TYR D C 1
ATOM 10437 O O . TYR D 1 64 ? 194.295 159.240 108.304 1.00 107.95 366 TYR D O 1
ATOM 10446 N N . ILE D 1 65 ? 194.572 157.072 107.753 1.00 74.31 367 ILE D N 1
ATOM 10447 C CA . ILE D 1 65 ? 195.420 156.732 108.875 1.00 65.38 367 ILE D CA 1
ATOM 10448 C C . ILE D 1 65 ? 196.749 156.246 108.317 1.00 65.94 367 ILE D C 1
ATOM 10449 O O . ILE D 1 65 ? 196.809 155.227 107.607 1.00 75.62 367 ILE D O 1
ATOM 10454 N N . GLY D 1 66 ? 197.821 156.944 108.670 1.00 64.37 368 GLY D N 1
ATOM 10455 C CA . GLY D 1 66 ? 199.164 156.550 108.267 1.00 72.02 368 GLY D CA 1
ATOM 10456 C C . GLY D 1 66 ? 199.609 155.319 109.056 1.00 78.35 368 GLY D C 1
ATOM 10457 O O . GLY D 1 66 ? 199.403 155.256 110.265 1.00 72.78 368 GLY D O 1
ATOM 10458 N N . ALA D 1 67 ? 200.202 154.342 108.360 1.00 77.26 369 ALA D N 1
ATOM 10459 C CA . ALA D 1 67 ? 200.565 153.058 108.953 1.00 68.31 369 ALA D CA 1
ATOM 10460 C C . ALA D 1 67 ? 201.755 152.449 108.228 1.00 62.39 369 ALA D C 1
ATOM 10461 O O . ALA D 1 67 ? 201.773 152.386 107.003 1.00 73.73 369 ALA D O 1
ATOM 10463 N N . TYR D 1 68 ? 202.713 151.972 109.005 1.00 62.47 370 TYR D N 1
ATOM 10464 C CA . TYR D 1 68 ? 203.973 151.449 108.503 1.00 62.29 370 TYR D CA 1
ATOM 10465 C C . TYR D 1 68 ? 203.833 149.965 108.284 1.00 70.81 370 TYR D C 1
ATOM 10466 O O . TYR D 1 68 ? 204.195 149.171 109.166 1.00 72.91 370 TYR D O 1
ATOM 10475 N N . GLU D 1 69 ? 203.223 149.598 107.154 1.00 68.29 371 GLU D N 1
ATOM 10476 C CA . GLU D 1 69 ? 202.984 148.191 106.793 1.00 66.94 371 GLU D CA 1
ATOM 10477 C C . GLU D 1 69 ? 203.825 147.929 105.573 1.00 72.48 371 GLU D C 1
ATOM 10478 O O . GLU D 1 69 ? 203.453 148.373 104.498 1.00 88.93 371 GLU D O 1
ATOM 10484 N N . PRO D 1 70 ? 205.002 147.305 105.735 1.00 79.80 372 PRO D N 1
ATOM 10485 C CA . PRO D 1 70 ? 205.891 147.182 104.573 1.00 86.90 372 PRO D CA 1
ATOM 10486 C C . PRO D 1 70 ? 205.352 146.306 103.462 1.00 83.17 372 PRO D C 1
ATOM 10487 O O . PRO D 1 70 ? 205.530 146.640 102.286 1.00 87.30 372 PRO D O 1
ATOM 10491 N N . SER D 1 71 ? 204.701 145.204 103.829 1.00 85.27 373 SER D N 1
ATOM 10492 C CA . SER D 1 71 ? 204.145 144.264 102.830 1.00 80.70 373 SER D CA 1
ATOM 10493 C C . SER D 1 71 ? 202.976 144.860 102.048 1.00 73.39 373 SER D C 1
ATOM 10494 O O . SER D 1 71 ? 202.799 144.546 100.881 1.00 89.16 373 SER D O 1
ATOM 10497 N N . LYS D 1 72 ? 202.186 145.712 102.704 1.00 65.02 374 LYS D N 1
ATOM 10498 C CA . LYS D 1 72 ? 200.946 146.236 102.137 1.00 61.64 374 LYS D CA 1
ATOM 10499 C C . LYS D 1 72 ? 201.214 147.356 101.120 1.00 62.55 374 LYS D C 1
ATOM 10500 O O . LYS D 1 72 ? 202.312 147.895 101.081 1.00 64.92 374 LYS D O 1
ATOM 10506 N N . PRO D 1 73 ? 200.235 147.662 100.245 1.00 57.96 375 PRO D N 1
ATOM 10507 C CA . PRO D 1 73 ? 200.478 148.640 99.158 1.00 56.73 375 PRO D CA 1
ATOM 10508 C C . PRO D 1 73 ? 200.661 150.077 99.632 1.00 63.27 375 PRO D C 1
ATOM 10509 O O . PRO D 1 73 ? 200.756 150.320 100.839 1.00 73.42 375 PRO D O 1
ATOM 10513 N N . GLU D 1 74 ? 200.671 151.022 98.683 1.00 61.49 376 GLU D N 1
ATOM 10514 C CA . GLU D 1 74 ? 200.678 152.467 98.984 1.00 64.19 376 GLU D CA 1
ATOM 10515 C C . GLU D 1 74 ? 199.465 152.888 99.807 1.00 67.39 376 GLU D C 1
ATOM 10516 O O . GLU D 1 74 ? 199.560 153.837 100.569 1.00 67.99 376 GLU D O 1
ATOM 10522 N N . LYS D 1 75 ? 198.339 152.192 99.636 1.00 66.30 377 LYS D N 1
ATOM 10523 C CA . LYS D 1 75 ? 197.091 152.454 100.376 1.00 70.83 377 LYS D CA 1
ATOM 10524 C C . LYS D 1 75 ? 196.169 151.241 100.403 1.00 61.51 377 LYS D C 1
ATOM 10525 O O . LYS D 1 75 ? 196.221 150.405 99.490 1.00 70.42 377 LYS D O 1
ATOM 10531 N N . TRP D 1 76 ? 195.313 151.159 101.426 1.00 47.38 378 TRP D N 1
ATOM 10532 C CA . TRP D 1 76 ? 194.367 150.043 101.541 1.00 41.89 378 TRP D CA 1
ATOM 10533 C C . TRP D 1 76 ? 193.246 150.405 102.496 1.00 52.14 378 TRP D C 1
ATOM 10534 O O . TRP D 1 76 ? 193.237 151.549 103.001 1.00 62.28 378 TRP D O 1
ATOM 10545 N N . GLU D 1 77 ? 192.321 149.489 102.695 1.00 45.95 379 GLU D N 1
ATOM 10546 C CA . GLU D 1 77 ? 191.247 149.708 103.585 1.00 37.98 379 GLU D CA 1
ATOM 10547 C C . GLU D 1 77 ? 190.821 148.468 104.327 1.00 42.61 379 GLU D C 1
ATOM 10548 O O . GLU D 1 77 ? 190.215 147.603 103.791 1.00 37.10 379 GLU D O 1
ATOM 10554 N N . GLU D 1 78 ? 191.093 148.434 105.610 1.00 58.57 380 GLU D N 1
ATOM 10555 C CA . GLU D 1 78 ? 190.757 147.327 106.460 1.00 57.77 380 GLU D CA 1
ATOM 10556 C C . GLU D 1 78 ? 189.455 147.721 107.093 1.00 57.57 380 GLU D C 1
ATOM 10557 O O . GLU D 1 78 ? 189.319 148.831 107.525 1.00 53.08 380 GLU D O 1
ATOM 10563 N N . GLU D 1 79 ? 188.503 146.804 107.080 1.00 63.38 381 GLU D N 1
ATOM 10564 C CA . GLU D 1 79 ? 187.162 147.047 107.555 1.00 78.60 381 GLU D CA 1
ATOM 10565 C C . GLU D 1 79 ? 186.692 148.220 106.725 1.00 88.18 381 GLU D C 1
ATOM 10566 O O . GLU D 1 79 ? 186.589 148.104 105.513 1.00 106.25 381 GLU D O 1
ATOM 10572 N N . GLY D 1 80 ? 186.346 149.324 107.348 1.00 80.51 382 GLY D N 1
ATOM 10573 C CA . GLY D 1 80 ? 185.963 150.483 106.578 1.00 77.37 382 GLY D CA 1
ATOM 10574 C C . GLY D 1 80 ? 186.908 151.655 106.668 1.00 81.75 382 GLY D C 1
ATOM 10575 O O . GLY D 1 80 ? 186.573 152.716 106.211 1.00 87.37 382 GLY D O 1
ATOM 10576 N N . ILE D 1 81 ? 188.090 151.467 107.233 1.00 76.82 383 ILE D N 1
ATOM 10577 C CA . ILE D 1 81 ? 189.037 152.559 107.446 1.00 69.25 383 ILE D CA 1
ATOM 10578 C C . ILE D 1 81 ? 190.109 152.721 106.412 1.00 58.02 383 ILE D C 1
ATOM 10579 O O . ILE D 1 81 ? 190.839 151.830 106.176 1.00 49.15 383 ILE D O 1
ATOM 10584 N N . LYS D 1 82 ? 190.240 153.909 105.851 1.00 58.43 384 LYS D N 1
ATOM 10585 C CA . LYS D 1 82 ? 191.210 154.089 104.774 1.00 56.26 384 LYS D CA 1
ATOM 10586 C C . LYS D 1 82 ? 192.570 154.306 105.392 1.00 53.01 384 LYS D C 1
ATOM 10587 O O . LYS D 1 82 ? 192.724 155.190 106.249 1.00 57.91 384 LYS D O 1
ATOM 10593 N N . TYR D 1 83 ? 193.543 153.471 105.027 1.00 44.32 385 TYR D N 1
ATOM 10594 C CA . TYR D 1 83 ? 194.930 153.654 105.508 1.00 42.55 385 TYR D CA 1
ATOM 10595 C C . TYR D 1 83 ? 195.815 154.136 104.368 1.00 51.94 385 TYR D C 1
ATOM 10596 O O . TYR D 1 83 ? 195.518 153.892 103.185 1.00 60.53 385 TYR D O 1
ATOM 10605 N N . ILE D 1 84 ? 196.903 154.797 104.740 1.00 59.84 386 ILE D N 1
ATOM 10606 C CA . ILE D 1 84 ? 197.979 155.202 103.818 1.00 60.16 386 ILE D CA 1
ATOM 10607 C C . ILE D 1 84 ? 199.324 154.772 104.409 1.00 65.56 386 ILE D C 1
ATOM 10608 O O . ILE D 1 84 ? 199.495 154.747 105.639 1.00 76.23 386 ILE D O 1
ATOM 10613 N N . ASN D 1 85 ? 200.269 154.404 103.542 1.00 64.57 387 ASN D N 1
ATOM 10614 C CA . ASN D 1 85 ? 201.483 153.727 103.989 1.00 67.52 387 ASN D CA 1
ATOM 10615 C C . ASN D 1 85 ? 202.643 154.678 104.239 1.00 64.67 387 ASN D C 1
ATOM 10616 O O . ASN D 1 85 ? 202.953 155.531 103.371 1.00 71.92 387 ASN D O 1
ATOM 10621 N N . LEU D 1 86 ? 203.306 154.493 105.384 1.00 52.55 388 LEU D N 1
ATOM 10622 C CA . LEU D 1 86 ? 204.510 155.268 105.750 1.00 57.21 388 LEU D CA 1
ATOM 10623 C C . LEU D 1 86 ? 205.785 154.537 105.360 1.00 71.17 388 LEU D C 1
ATOM 10624 O O . LEU D 1 86 ? 206.859 155.131 105.377 1.00 74.69 388 LEU D O 1
ATOM 10629 N N . PHE D 1 87 ? 205.682 153.251 105.021 1.00 80.88 389 PHE D N 1
ATOM 10630 C CA . PHE D 1 87 ? 206.826 152.523 104.464 1.00 73.73 389 PHE D CA 1
ATOM 10631 C C . PHE D 1 87 ? 206.994 152.901 103.016 1.00 60.81 389 PHE D C 1
ATOM 10632 O O . PHE D 1 87 ? 206.071 152.731 102.250 1.00 62.63 389 PHE D O 1
ATOM 10640 N N . LYS D 1 88 ? 208.175 153.411 102.652 1.00 64.06 390 LYS D N 1
ATOM 10641 C CA . LYS D 1 88 ? 208.602 153.557 101.237 1.00 47.97 390 LYS D CA 1
ATOM 10642 C C . LYS D 1 88 ? 209.945 152.864 101.093 1.00 46.21 390 LYS D C 1
ATOM 10643 O O . LYS D 1 88 ? 210.863 153.141 101.879 1.00 48.16 390 LYS D O 1
ATOM 10649 N N . PRO D 1 89 ? 210.064 151.886 100.148 1.00 48.62 391 PRO D N 1
ATOM 10650 C CA . PRO D 1 89 ? 211.370 151.170 100.068 1.00 37.33 391 PRO D CA 1
ATOM 10651 C C . PRO D 1 89 ? 212.530 152.094 99.653 1.00 32.48 391 PRO D C 1
ATOM 10652 O O . PRO D 1 89 ? 212.351 153.027 98.913 1.00 33.28 391 PRO D O 1
ATOM 10656 N N . THR D 1 90 ? 213.705 151.844 100.184 1.00 26.40 392 THR D N 1
ATOM 10657 C CA . THR D 1 90 ? 214.891 152.627 99.911 1.00 19.50 392 THR D CA 1
ATOM 10658 C C . THR D 1 90 ? 215.358 152.139 98.569 1.00 16.23 392 THR D C 1
ATOM 10659 O O . THR D 1 90 ? 214.792 151.125 98.074 1.00 12.56 392 THR D O 1
ATOM 10663 N N . PRO D 1 91 ? 216.447 152.746 98.023 1.00 12.47 393 PRO D N 1
ATOM 10664 C CA . PRO D 1 91 ? 216.915 152.282 96.631 1.00 14.29 393 PRO D CA 1
ATOM 10665 C C . PRO D 1 91 ? 217.292 150.850 96.618 1.00 18.60 393 PRO D C 1
ATOM 10666 O O . PRO D 1 91 ? 216.569 150.039 96.004 1.00 17.19 393 PRO D O 1
ATOM 10670 N N . LEU D 1 92 ? 218.262 150.494 97.507 1.00 27.25 394 LEU D N 1
ATOM 10671 C CA . LEU D 1 92 ? 218.805 149.169 97.576 1.00 33.11 394 LEU D CA 1
ATOM 10672 C C . LEU D 1 92 ? 217.868 148.121 98.142 1.00 36.27 394 LEU D C 1
ATOM 10673 O O . LEU D 1 92 ? 218.270 146.961 98.265 1.00 42.86 394 LEU D O 1
ATOM 10678 N N . MET D 1 93 ? 216.639 148.478 98.442 1.00 42.33 395 MET D N 1
ATOM 10679 C CA . MET D 1 93 ? 215.585 147.477 98.727 1.00 55.10 395 MET D CA 1
ATOM 10680 C C . MET D 1 93 ? 214.914 147.039 97.444 1.00 61.26 395 MET D C 1
ATOM 10681 O O . MET D 1 93 ? 214.487 145.874 97.347 1.00 72.08 395 MET D O 1
ATOM 10686 N N . LYS D 1 94 ? 214.749 147.986 96.517 1.00 63.62 396 LYS D N 1
ATOM 10687 C CA . LYS D 1 94 ? 214.270 147.702 95.158 1.00 81.96 396 LYS D CA 1
ATOM 10688 C C . LYS D 1 94 ? 215.499 147.452 94.255 1.00 92.12 396 LYS D C 1
ATOM 10689 O O . LYS D 1 94 ? 215.985 148.378 93.567 1.00 100.39 396 LYS D O 1
ATOM 10695 N N . VAL D 1 95 ? 216.001 146.211 94.247 1.00 77.92 397 VAL D N 1
ATOM 10696 C CA . VAL D 1 95 ? 217.209 145.902 93.473 1.00 70.38 397 VAL D CA 1
ATOM 10697 C C . VAL D 1 95 ? 217.209 144.429 93.045 1.00 72.35 397 VAL D C 1
ATOM 10698 O O . VAL D 1 95 ? 216.629 143.591 93.724 1.00 75.57 397 VAL D O 1
ATOM 10702 N N . LYS D 1 96 ? 217.819 144.148 91.892 1.00 71.17 398 LYS D N 1
ATOM 10703 C CA . LYS D 1 96 ? 217.584 142.899 91.135 1.00 75.12 398 LYS D CA 1
ATOM 10704 C C . LYS D 1 96 ? 218.323 141.720 91.766 1.00 72.01 398 LYS D C 1
ATOM 10705 O O . LYS D 1 96 ? 219.534 141.817 91.995 1.00 86.12 398 LYS D O 1
ATOM 10711 N N . PRO D 1 97 ? 217.616 140.599 92.044 1.00 68.64 399 PRO D N 1
ATOM 10712 C CA . PRO D 1 97 ? 218.220 139.417 92.693 1.00 65.41 399 PRO D CA 1
ATOM 10713 C C . PRO D 1 97 ? 219.525 138.937 92.066 1.00 68.27 399 PRO D C 1
ATOM 10714 O O . PRO D 1 97 ? 219.669 139.018 90.838 1.00 57.84 399 PRO D O 1
ATOM 10718 N N . VAL D 1 98 ? 220.468 138.487 92.906 1.00 62.62 400 VAL D N 1
ATOM 10719 C CA . VAL D 1 98 ? 221.617 137.711 92.443 1.00 59.37 400 VAL D CA 1
ATOM 10720 C C . VAL D 1 98 ? 221.938 136.606 93.452 1.00 68.17 400 VAL D C 1
ATOM 10721 O O . VAL D 1 98 ? 221.417 136.602 94.578 1.00 82.02 400 VAL D O 1
ATOM 10725 N N . LYS D 1 99 ? 222.786 135.667 93.022 1.00 59.61 401 LYS D N 1
ATOM 10726 C CA . LYS D 1 99 ? 223.129 134.467 93.789 1.00 61.34 401 LYS D CA 1
ATOM 10727 C C . LYS D 1 99 ? 224.545 134.519 94.415 1.00 70.16 401 LYS D C 1
ATOM 10728 O O . LYS D 1 99 ? 224.842 133.738 95.320 1.00 73.26 401 LYS D O 1
ATOM 10731 N N . GLU D 1 100 ? 225.414 135.401 93.907 1.00 80.12 402 GLU D N 1
ATOM 10732 C CA . GLU D 1 100 ? 226.780 135.553 94.403 1.00 83.80 402 GLU D CA 1
ATOM 10733 C C . GLU D 1 100 ? 226.836 136.786 95.291 1.00 84.67 402 GLU D C 1
ATOM 10734 O O . GLU D 1 100 ? 226.257 137.824 94.977 1.00 86.24 402 GLU D O 1
ATOM 10740 N N . MET D 1 101 ? 227.533 136.659 96.405 1.00 89.98 403 MET D N 1
ATOM 10741 C CA . MET D 1 101 ? 227.713 137.757 97.353 1.00 98.54 403 MET D CA 1
ATOM 10742 C C . MET D 1 101 ? 229.076 138.387 97.047 1.00 86.31 403 MET D C 1
ATOM 10743 O O . MET D 1 101 ? 230.040 137.644 96.840 1.00 77.91 403 MET D O 1
ATOM 10748 N N . PRO D 1 102 ? 229.184 139.738 97.061 1.00 71.45 404 PRO D N 1
ATOM 10749 C CA . PRO D 1 102 ? 230.487 140.355 96.793 1.00 68.80 404 PRO D CA 1
ATOM 10750 C C . PRO D 1 102 ? 231.591 139.796 97.682 1.00 80.04 404 PRO D C 1
ATOM 10751 O O . PRO D 1 102 ? 231.362 139.550 98.852 1.00 83.31 404 PRO D O 1
ATOM 10755 N N . GLU D 1 103 ? 232.761 139.557 97.098 1.00 93.56 405 GLU D N 1
ATOM 10756 C CA . GLU D 1 103 ? 233.763 138.705 97.719 1.00 99.57 405 GLU D CA 1
ATOM 10757 C C . GLU D 1 103 ? 234.302 139.361 98.976 1.00 107.04 405 GLU D C 1
ATOM 10758 O O . GLU D 1 103 ? 234.369 138.710 100.026 1.00 115.82 405 GLU D O 1
ATOM 10764 N N . ILE D 1 104 ? 234.648 140.649 98.882 1.00 101.50 406 ILE D N 1
ATOM 10765 C CA . ILE D 1 104 ? 235.157 141.393 100.054 1.00 89.98 406 ILE D CA 1
ATOM 10766 C C . ILE D 1 104 ? 234.112 141.553 101.172 1.00 92.10 406 ILE D C 1
ATOM 10767 O O . ILE D 1 104 ? 234.468 141.504 102.348 1.00 92.72 406 ILE D O 1
ATOM 10772 N N . VAL D 1 105 ? 232.836 141.682 100.804 1.00 86.74 407 VAL D N 1
ATOM 10773 C CA . VAL D 1 105 ? 231.731 141.558 101.780 1.00 84.43 407 VAL D CA 1
ATOM 10774 C C . VAL D 1 105 ? 231.701 140.159 102.411 1.00 76.15 407 VAL D C 1
ATOM 10775 O O . VAL D 1 105 ? 231.508 140.031 103.599 1.00 74.08 407 VAL D O 1
ATOM 10779 N N . LYS D 1 106 ? 231.847 139.114 101.594 1.00 79.57 408 LYS D N 1
ATOM 10780 C CA . LYS D 1 106 ? 231.883 137.731 102.091 1.00 70.50 408 LYS D CA 1
ATOM 10781 C C . LYS D 1 106 ? 232.997 137.516 103.094 1.00 69.39 408 LYS D C 1
ATOM 10782 O O . LYS D 1 106 ? 232.774 136.892 104.108 1.00 71.80 408 LYS D O 1
ATOM 10788 N N . ASN D 1 107 ? 234.186 138.030 102.812 1.00 69.93 409 ASN D N 1
ATOM 10789 C CA . ASN D 1 107 ? 235.302 137.937 103.770 1.00 66.30 409 ASN D CA 1
ATOM 10790 C C . ASN D 1 107 ? 234.979 138.587 105.124 1.00 62.43 409 ASN D C 1
ATOM 10791 O O . ASN D 1 107 ? 235.408 138.092 106.155 1.00 64.68 409 ASN D O 1
ATOM 10796 N N . LEU D 1 108 ? 234.253 139.703 105.109 1.00 62.80 410 LEU D N 1
ATOM 10797 C CA . LEU D 1 108 ? 233.816 140.361 106.346 1.00 62.86 410 LEU D CA 1
ATOM 10798 C C . LEU D 1 108 ? 232.972 139.371 107.098 1.00 67.15 410 LEU D C 1
ATOM 10799 O O . LEU D 1 108 ? 233.302 138.972 108.229 1.00 63.07 410 LEU D O 1
ATOM 10804 N N . LEU D 1 109 ? 231.886 138.944 106.453 1.00 72.13 411 LEU D N 1
ATOM 10805 C CA . LEU D 1 109 ? 230.967 137.986 107.072 1.00 74.53 411 LEU D CA 1
ATOM 10806 C C . LEU D 1 109 ? 231.644 136.720 107.574 1.00 76.25 411 LEU D C 1
ATOM 10807 O O . LEU D 1 109 ? 231.271 136.223 108.626 1.00 87.20 411 LEU D O 1
ATOM 10812 N N . LEU D 1 110 ? 232.609 136.200 106.817 1.00 77.12 412 LEU D N 1
ATOM 10813 C CA . LEU D 1 110 ? 233.349 135.013 107.232 1.00 67.62 412 LEU D CA 1
ATOM 10814 C C . LEU D 1 110 ? 234.160 135.354 108.454 1.00 65.82 412 LEU D C 1
ATOM 10815 O O . LEU D 1 110 ? 233.968 134.771 109.517 1.00 76.86 412 LEU D O 1
ATOM 10820 N N . ASN D 1 111 ? 234.966 136.390 108.335 1.00 64.35 413 ASN D N 1
ATOM 10821 C CA . ASN D 1 111 ? 235.736 136.871 109.476 1.00 70.98 413 ASN D CA 1
ATOM 10822 C C . ASN D 1 111 ? 234.887 136.979 110.753 1.00 72.05 413 ASN D C 1
ATOM 10823 O O . ASN D 1 111 ? 235.326 136.589 111.848 1.00 67.70 413 ASN D O 1
ATOM 10828 N N . LEU D 1 112 ? 233.688 137.528 110.594 1.00 74.77 414 LEU D N 1
ATOM 10829 C CA . LEU D 1 112 ? 232.829 137.872 111.726 1.00 79.67 414 LEU D CA 1
ATOM 10830 C C . LEU D 1 112 ? 232.292 136.656 112.480 1.00 75.97 414 LEU D C 1
ATOM 10831 O O . LEU D 1 112 ? 232.331 136.623 113.706 1.00 87.21 414 LEU D O 1
ATOM 10836 N N . PHE D 1 113 ? 231.820 135.650 111.744 1.00 69.81 415 PHE D N 1
ATOM 10837 C CA . PHE D 1 113 ? 231.361 134.378 112.342 1.00 65.48 415 PHE D CA 1
ATOM 10838 C C . PHE D 1 113 ? 232.498 133.365 112.533 1.00 77.92 415 PHE D C 1
ATOM 10839 O O . PHE D 1 113 ? 232.235 132.168 112.705 1.00 97.19 415 PHE D O 1
ATOM 10847 N N . ASP D 1 114 ? 233.750 133.842 112.490 1.00 80.58 416 ASP D N 1
ATOM 10848 C CA . ASP D 1 114 ? 234.951 133.010 112.613 1.00 80.54 416 ASP D CA 1
ATOM 10849 C C . ASP D 1 114 ? 234.994 131.863 111.592 1.00 79.53 416 ASP D C 1
ATOM 10850 O O . ASP D 1 114 ? 235.640 130.833 111.844 1.00 82.37 416 ASP D O 1
ATOM 10855 N N . TYR D 1 115 ? 234.350 132.077 110.438 1.00 72.56 417 TYR D N 1
ATOM 10856 C CA . TYR D 1 115 ? 234.250 131.117 109.320 1.00 75.88 417 TYR D CA 1
ATOM 10857 C C . TYR D 1 115 ? 233.257 129.974 109.522 1.00 82.41 417 TYR D C 1
ATOM 10858 O O . TYR D 1 115 ? 233.219 129.042 108.701 1.00 103.84 417 TYR D O 1
ATOM 10867 N N . ASP D 1 116 ? 232.427 130.062 110.562 1.00 83.86 418 ASP D N 1
ATOM 10868 C CA . ASP D 1 116 ? 231.396 129.045 110.849 1.00 92.65 418 ASP D CA 1
ATOM 10869 C C . ASP D 1 116 ? 230.152 129.227 109.965 1.00 85.14 418 ASP D C 1
ATOM 10870 O O . ASP D 1 116 ? 229.298 130.064 110.243 1.00 70.10 418 ASP D O 1
ATOM 10875 N N . ALA D 1 117 ? 230.070 128.406 108.917 1.00 92.98 419 ALA D N 1
ATOM 10876 C CA . ALA D 1 117 ? 228.959 128.416 107.947 1.00 85.36 419 ALA D CA 1
ATOM 10877 C C . ALA D 1 117 ? 227.587 128.303 108.582 1.00 85.98 419 ALA D C 1
ATOM 10878 O O . ALA D 1 117 ? 226.667 129.007 108.168 1.00 111.03 419 ALA D O 1
ATOM 10880 N N . LYS D 1 118 ? 227.455 127.422 109.571 1.00 73.23 420 LYS D N 1
ATOM 10881 C CA . LYS D 1 118 ? 226.155 127.147 110.220 1.00 75.16 420 LYS D CA 1
ATOM 10882 C C . LYS D 1 118 ? 225.473 128.446 110.671 1.00 73.01 420 LYS D C 1
ATOM 10883 O O . LYS D 1 118 ? 224.479 128.870 110.080 1.00 68.19 420 LYS D O 1
ATOM 10886 N N . SER D 1 119 ? 226.103 129.126 111.630 1.00 69.63 421 SER D N 1
ATOM 10887 C CA . SER D 1 119 ? 225.578 130.353 112.209 1.00 64.38 421 SER D CA 1
ATOM 10888 C C . SER D 1 119 ? 225.567 131.509 111.238 1.00 56.73 421 SER D C 1
ATOM 10889 O O . SER D 1 119 ? 224.592 132.280 111.188 1.00 61.95 421 SER D O 1
ATOM 10892 N N . MET D 1 120 ? 226.664 131.664 110.488 1.00 47.51 422 MET D N 1
ATOM 10893 C CA . MET D 1 120 ? 226.735 132.712 109.447 1.00 45.72 422 MET D CA 1
ATOM 10894 C C . MET D 1 120 ? 225.547 132.612 108.494 1.00 43.54 422 MET D C 1
ATOM 10895 O O . MET D 1 120 ? 224.848 133.569 108.268 1.00 58.28 422 MET D O 1
ATOM 10900 N N . GLY D 1 121 ? 225.319 131.428 107.969 1.00 48.26 423 GLY D N 1
ATOM 10901 C CA . GLY D 1 121 ? 224.243 131.188 107.009 1.00 59.26 423 GLY D CA 1
ATOM 10902 C C . GLY D 1 121 ? 222.887 131.433 107.609 1.00 64.44 423 GLY D C 1
ATOM 10903 O O . GLY D 1 121 ? 221.960 131.867 106.923 1.00 84.03 423 GLY D O 1
ATOM 10904 N N . LEU D 1 122 ? 222.778 131.112 108.884 1.00 55.39 424 LEU D N 1
ATOM 10905 C CA . LEU D 1 122 ? 221.565 131.346 109.639 1.00 56.50 424 LEU D CA 1
ATOM 10906 C C . LEU D 1 122 ? 221.248 132.857 109.742 1.00 59.71 424 LEU D C 1
ATOM 10907 O O . LEU D 1 122 ? 220.068 133.271 109.656 1.00 55.07 424 LEU D O 1
ATOM 10912 N N . PHE D 1 123 ? 222.313 133.650 109.940 1.00 54.99 425 PHE D N 1
ATOM 10913 C CA . PHE D 1 123 ? 222.241 135.129 109.980 1.00 48.33 425 PHE D CA 1
ATOM 10914 C C . PHE D 1 123 ? 221.893 135.768 108.659 1.00 45.57 425 PHE D C 1
ATOM 10915 O O . PHE D 1 123 ? 221.094 136.711 108.590 1.00 44.70 425 PHE D O 1
ATOM 10923 N N . ILE D 1 124 ? 222.443 135.208 107.596 1.00 53.85 426 ILE D N 1
ATOM 10924 C CA . ILE D 1 124 ? 222.013 135.593 106.245 1.00 59.83 426 ILE D CA 1
ATOM 10925 C C . ILE D 1 124 ? 220.520 135.249 106.027 1.00 54.50 426 ILE D C 1
ATOM 10926 O O . ILE D 1 124 ? 219.806 136.026 105.423 1.00 60.34 426 ILE D O 1
ATOM 10931 N N . ASN D 1 125 ? 220.078 134.082 106.485 1.00 62.51 427 ASN D N 1
ATOM 10932 C CA . ASN D 1 125 ? 218.676 133.677 106.333 1.00 71.57 427 ASN D CA 1
ATOM 10933 C C . ASN D 1 125 ? 217.737 134.578 107.137 1.00 67.92 427 ASN D C 1
ATOM 10934 O O . ASN D 1 125 ? 216.654 134.932 106.686 1.00 68.79 427 ASN D O 1
ATOM 10939 N N . TRP D 1 126 ? 218.189 134.981 108.312 1.00 58.56 428 TRP D N 1
ATOM 10940 C CA . TRP D 1 126 ? 217.532 136.042 109.072 1.00 58.42 428 TRP D CA 1
ATOM 10941 C C . TRP D 1 126 ? 217.523 137.325 108.245 1.00 60.69 428 TRP D C 1
ATOM 10942 O O . TRP D 1 126 ? 216.466 137.907 107.963 1.00 64.18 428 TRP D O 1
ATOM 10953 N N . LEU D 1 127 ? 218.718 137.773 107.856 1.00 58.82 429 LEU D N 1
ATOM 10954 C CA . LEU D 1 127 ? 218.859 139.108 107.268 1.00 51.17 429 LEU D CA 1
ATOM 10955 C C . LEU D 1 127 ? 218.074 139.215 106.001 1.00 46.02 429 LEU D C 1
ATOM 10956 O O . LEU D 1 127 ? 217.380 140.188 105.766 1.00 60.17 429 LEU D O 1
ATOM 10961 N N . ALA D 1 128 ? 218.124 138.145 105.228 1.00 41.82 430 ALA D N 1
ATOM 10962 C CA . ALA D 1 128 ? 217.324 137.998 104.031 1.00 38.01 430 ALA D CA 1
ATOM 10963 C C . ALA D 1 128 ? 215.852 138.167 104.322 1.00 32.78 430 ALA D C 1
ATOM 10964 O O . ALA D 1 128 ? 215.236 139.081 103.806 1.00 25.96 430 ALA D O 1
ATOM 10966 N N . PHE D 1 129 ? 215.304 137.307 105.182 1.00 33.24 431 PHE D N 1
ATOM 10967 C CA . PHE D 1 129 ? 213.901 137.438 105.624 1.00 34.61 431 PHE D CA 1
ATOM 10968 C C . PHE D 1 129 ? 213.487 138.847 105.979 1.00 35.59 431 PHE D C 1
ATOM 10969 O O . PHE D 1 129 ? 212.393 139.287 105.616 1.00 33.69 431 PHE D O 1
ATOM 10977 N N . ILE D 1 130 ? 214.332 139.550 106.726 1.00 54.14 432 ILE D N 1
ATOM 10978 C CA . ILE D 1 130 ? 214.034 140.942 107.121 1.00 73.63 432 ILE D CA 1
ATOM 10979 C C . ILE D 1 130 ? 213.983 141.774 105.843 1.00 89.22 432 ILE D C 1
ATOM 10980 O O . ILE D 1 130 ? 212.963 142.385 105.560 1.00 105.30 432 ILE D O 1
ATOM 10985 N N . TYR D 1 131 ? 215.064 141.739 105.065 1.00 89.77 433 TYR D N 1
ATOM 10986 C CA . TYR D 1 131 ? 215.128 142.398 103.753 1.00 87.40 433 TYR D CA 1
ATOM 10987 C C . TYR D 1 131 ? 213.915 142.135 102.869 1.00 79.18 433 TYR D C 1
ATOM 10988 O O . TYR D 1 131 ? 213.386 143.059 102.263 1.00 82.46 433 TYR D O 1
ATOM 10997 N N . GLN D 1 132 ? 213.585 140.855 102.714 1.00 69.52 434 GLN D N 1
ATOM 10998 C CA . GLN D 1 132 ? 212.592 140.376 101.741 1.00 67.81 434 GLN D CA 1
ATOM 10999 C C . GLN D 1 132 ? 211.206 140.527 102.309 1.00 66.40 434 GLN D C 1
ATOM 11000 O O . GLN D 1 132 ? 210.467 141.390 101.875 1.00 77.07 434 GLN D O 1
ATOM 11006 N N . TYR D 1 133 ? 210.872 139.705 103.300 1.00 58.96 435 TYR D N 1
ATOM 11007 C CA . TYR D 1 133 ? 209.525 139.646 103.825 1.00 62.10 435 TYR D CA 1
ATOM 11008 C C . TYR D 1 133 ? 209.176 140.834 104.736 1.00 64.88 435 TYR D C 1
ATOM 11009 O O . TYR D 1 133 ? 207.992 141.125 104.931 1.00 73.13 435 TYR D O 1
ATOM 11018 N N . LYS D 1 134 ? 210.194 141.485 105.325 1.00 52.83 436 LYS D N 1
ATOM 11019 C CA . LYS D 1 134 ? 210.027 142.737 106.093 1.00 41.59 436 LYS D CA 1
ATOM 11020 C C . LYS D 1 134 ? 209.046 142.619 107.268 1.00 44.38 436 LYS D C 1
ATOM 11021 O O . LYS D 1 134 ? 208.174 143.449 107.445 1.00 44.32 436 LYS D O 1
ATOM 11027 N N . GLU D 1 135 ? 209.274 141.601 108.099 1.00 43.04 437 GLU D N 1
ATOM 11028 C CA . GLU D 1 135 ? 208.498 141.321 109.283 1.00 44.13 437 GLU D CA 1
ATOM 11029 C C . GLU D 1 135 ? 209.419 141.255 110.502 1.00 53.72 437 GLU D C 1
ATOM 11030 O O . GLU D 1 135 ? 210.651 141.441 110.413 1.00 36.32 437 GLU D O 1
ATOM 11036 N N . ARG D 1 136 ? 208.783 141.039 111.656 1.00 56.56 438 ARG D N 1
ATOM 11037 C CA . ARG D 1 136 ? 209.476 140.878 112.903 1.00 55.48 438 ARG D CA 1
ATOM 11038 C C . ARG D 1 136 ? 209.869 139.436 112.998 1.00 57.04 438 ARG D C 1
ATOM 11039 O O . ARG D 1 136 ? 209.057 138.578 112.713 1.00 54.40 438 ARG D O 1
ATOM 11047 N N . THR D 1 137 ? 211.098 139.158 113.432 1.00 67.87 439 THR D N 1
ATOM 11048 C CA . THR D 1 137 ? 211.609 137.786 113.395 1.00 77.49 439 THR D CA 1
ATOM 11049 C C . THR D 1 137 ? 211.223 137.114 114.673 1.00 75.50 439 THR D C 1
ATOM 11050 O O . THR D 1 137 ? 210.720 135.994 114.654 1.00 87.41 439 THR D O 1
ATOM 11054 N N . GLY D 1 138 ? 211.470 137.812 115.770 1.00 65.09 440 GLY D N 1
ATOM 11055 C CA . GLY D 1 138 ? 211.320 137.238 117.085 1.00 72.97 440 GLY D CA 1
ATOM 11056 C C . GLY D 1 138 ? 212.613 136.651 117.588 1.00 73.87 440 GLY D C 1
ATOM 11057 O O . GLY D 1 138 ? 212.637 136.000 118.643 1.00 87.34 440 GLY D O 1
ATOM 11058 N N . VAL D 1 139 ? 213.699 136.938 116.869 1.00 80.36 441 VAL D N 1
ATOM 11059 C CA . VAL D 1 139 ? 215.068 136.630 117.291 1.00 67.98 441 VAL D CA 1
ATOM 11060 C C . VAL D 1 139 ? 215.968 137.855 117.097 1.00 63.04 441 VAL D C 1
ATOM 11061 O O . VAL D 1 139 ? 215.706 138.719 116.235 1.00 70.05 441 VAL D O 1
ATOM 11065 N N . ALA D 1 140 ? 217.010 137.924 117.923 1.00 54.91 442 ALA D N 1
ATOM 11066 C CA . ALA D 1 140 ? 218.004 138.999 117.899 1.00 47.64 442 ALA D CA 1
ATOM 11067 C C . ALA D 1 140 ? 219.427 138.443 117.988 1.00 45.93 442 ALA D C 1
ATOM 11068 O O . ALA D 1 140 ? 219.670 137.362 118.539 1.00 33.41 442 ALA D O 1
ATOM 11070 N N . TRP D 1 141 ? 220.354 139.199 117.414 1.00 38.71 443 TRP D N 1
ATOM 11071 C CA . TRP D 1 141 ? 221.708 138.783 117.318 1.00 31.53 443 TRP D CA 1
ATOM 11072 C C . TRP D 1 141 ? 222.537 139.705 118.175 1.00 34.19 443 TRP D C 1
ATOM 11073 O O . TRP D 1 141 ? 222.404 140.923 118.057 1.00 22.17 443 TRP D O 1
ATOM 11084 N N . ILE D 1 142 ? 223.426 139.100 119.012 1.00 37.70 444 ILE D N 1
ATOM 11085 C CA . ILE D 1 142 ? 224.374 139.822 119.767 1.00 47.57 444 ILE D CA 1
ATOM 11086 C C . ILE D 1 142 ? 225.707 139.461 119.137 1.00 73.76 444 ILE D C 1
ATOM 11087 O O . ILE D 1 142 ? 226.005 138.273 118.922 1.00 98.17 444 ILE D O 1
ATOM 11092 N N . PHE D 1 143 ? 226.488 140.492 118.819 1.00 70.68 445 PHE D N 1
ATOM 11093 C CA . PHE D 1 143 ? 227.827 140.338 118.358 1.00 68.11 445 PHE D CA 1
ATOM 11094 C C . PHE D 1 143 ? 228.665 140.922 119.438 1.00 73.28 445 PHE D C 1
ATOM 11095 O O . PHE D 1 143 ? 228.644 142.126 119.646 1.00 79.47 445 PHE D O 1
ATOM 11103 N N . MET D 1 144 ? 229.389 140.078 120.156 1.00 78.77 446 MET D N 1
ATOM 11104 C CA . MET D 1 144 ? 230.353 140.597 121.117 1.00 81.99 446 MET D CA 1
ATOM 11105 C C . MET D 1 144 ? 231.762 140.187 120.781 1.00 88.31 446 MET D C 1
ATOM 11106 O O . MET D 1 144 ? 231.996 139.429 119.834 1.00 110.89 446 MET D O 1
ATOM 11111 N N . GLY D 1 145 ? 232.700 140.749 121.524 1.00 90.34 447 GLY D N 1
ATOM 11112 C CA . GLY D 1 145 ? 234.108 140.541 121.285 1.00 106.23 447 GLY D CA 1
ATOM 11113 C C . GLY D 1 145 ? 234.749 141.872 120.981 1.00 109.06 447 GLY D C 1
ATOM 11114 O O . GLY D 1 145 ? 234.079 142.898 120.902 1.00 107.12 447 GLY D O 1
ATOM 11115 N N . LYS D 1 146 ? 236.060 141.839 120.795 1.00 105.86 448 LYS D N 1
ATOM 11116 C CA . LYS D 1 146 ? 236.849 143.062 120.699 1.00 101.28 448 LYS D CA 1
ATOM 11117 C C . LYS D 1 146 ? 236.500 143.940 119.492 1.00 89.20 448 LYS D C 1
ATOM 11118 O O . LYS D 1 146 ? 235.877 143.490 118.550 1.00 82.79 448 LYS D O 1
ATOM 11124 N N . GLN D 1 147 ? 236.877 145.214 119.580 1.00 91.67 449 GLN D N 1
ATOM 11125 C CA . GLN D 1 147 ? 236.588 146.196 118.527 1.00 86.69 449 GLN D CA 1
ATOM 11126 C C . GLN D 1 147 ? 237.410 145.926 117.285 1.00 84.80 449 GLN D C 1
ATOM 11127 O O . GLN D 1 147 ? 238.431 145.244 117.343 1.00 91.19 449 GLN D O 1
ATOM 11133 N N . GLY D 1 148 ? 236.943 146.434 116.153 1.00 80.94 450 GLY D N 1
ATOM 11134 C CA . GLY D 1 148 ? 237.652 146.246 114.891 1.00 84.80 450 GLY D CA 1
ATOM 11135 C C . GLY D 1 148 ? 237.508 144.871 114.271 1.00 78.59 450 GLY D C 1
ATOM 11136 O O . GLY D 1 148 ? 238.190 144.556 113.281 1.00 102.06 450 GLY D O 1
ATOM 11137 N N . THR D 1 149 ? 236.602 144.071 114.826 1.00 63.17 451 THR D N 1
ATOM 11138 C CA . THR D 1 149 ? 236.162 142.827 114.226 1.00 67.41 451 THR D CA 1
ATOM 11139 C C . THR D 1 149 ? 235.098 143.048 113.116 1.00 69.23 451 THR D C 1
ATOM 11140 O O . THR D 1 149 ? 234.647 142.084 112.526 1.00 67.49 451 THR D O 1
ATOM 11144 N N . GLY D 1 150 ? 234.724 144.305 112.828 1.00 69.39 452 GLY D N 1
ATOM 11145 C CA . GLY D 1 150 ? 233.804 144.626 111.725 1.00 65.29 452 GLY D CA 1
ATOM 11146 C C . GLY D 1 150 ? 232.343 144.458 112.104 1.00 61.32 452 GLY D C 1
ATOM 11147 O O . GLY D 1 150 ? 231.477 144.306 111.247 1.00 40.35 452 GLY D O 1
ATOM 11148 N N . LYS D 1 151 ? 232.079 144.498 113.415 1.00 68.71 453 LYS D N 1
ATOM 11149 C CA . LYS D 1 151 ? 230.715 144.541 113.955 1.00 58.97 453 LYS D CA 1
ATOM 11150 C C . LYS D 1 151 ? 230.124 145.871 113.571 1.00 60.03 453 LYS D C 1
ATOM 11151 O O . LYS D 1 151 ? 229.032 145.946 113.019 1.00 65.43 453 LYS D O 1
ATOM 11157 N N . GLY D 1 152 ? 230.885 146.932 113.842 1.00 59.10 454 GLY D N 1
ATOM 11158 C CA . GLY D 1 152 ? 230.502 148.288 113.464 1.00 59.34 454 GLY D CA 1
ATOM 11159 C C . GLY D 1 152 ? 230.426 148.509 111.971 1.00 52.07 454 GLY D C 1
ATOM 11160 O O . GLY D 1 152 ? 229.571 149.243 111.487 1.00 57.70 454 GLY D O 1
ATOM 11161 N N . LEU D 1 153 ? 231.308 147.846 111.236 1.00 57.76 455 LEU D N 1
ATOM 11162 C CA . LEU D 1 153 ? 231.268 147.892 109.776 1.00 57.37 455 LEU D CA 1
ATOM 11163 C C . LEU D 1 153 ? 230.016 147.203 109.229 1.00 56.77 455 LEU D C 1
ATOM 11164 O O . LEU D 1 153 ? 229.316 147.774 108.407 1.00 61.92 455 LEU D O 1
ATOM 11169 N N . LEU D 1 154 ? 229.683 146.023 109.741 1.00 48.98 456 LEU D N 1
ATOM 11170 C CA . LEU D 1 154 ? 228.427 145.376 109.390 1.00 46.23 456 LEU D CA 1
ATOM 11171 C C . LEU D 1 154 ? 227.247 146.309 109.619 1.00 59.27 456 LEU D C 1
ATOM 11172 O O . LEU D 1 154 ? 226.278 146.285 108.860 1.00 66.59 456 LEU D O 1
ATOM 11177 N N . VAL D 1 155 ? 227.298 147.108 110.683 1.00 57.20 457 VAL D N 1
ATOM 11178 C CA . VAL D 1 155 ? 226.221 148.047 110.963 1.00 66.04 457 VAL D CA 1
ATOM 11179 C C . VAL D 1 155 ? 226.141 149.112 109.864 1.00 69.75 457 VAL D C 1
ATOM 11180 O O . VAL D 1 155 ? 225.060 149.311 109.275 1.00 70.44 457 VAL D O 1
ATOM 11184 N N . ASP D 1 156 ? 227.262 149.769 109.570 1.00 62.48 458 ASP D N 1
ATOM 11185 C CA . ASP D 1 156 ? 227.294 150.773 108.483 1.00 60.03 458 ASP D CA 1
ATOM 11186 C C . ASP D 1 156 ? 226.816 150.146 107.164 1.00 69.65 458 ASP D C 1
ATOM 11187 O O . ASP D 1 156 ? 225.984 150.711 106.462 1.00 69.67 458 ASP D O 1
ATOM 11192 N N . LEU D 1 157 ? 227.352 148.970 106.843 1.00 64.68 459 LEU D N 1
ATOM 11193 C CA . LEU D 1 157 ? 226.977 148.244 105.630 1.00 67.00 459 LEU D CA 1
ATOM 11194 C C . LEU D 1 157 ? 225.476 148.110 105.520 1.00 67.01 459 LEU D C 1
ATOM 11195 O O . LEU D 1 157 ? 224.884 148.564 104.550 1.00 73.77 459 LEU D O 1
ATOM 11200 N N . LEU D 1 158 ? 224.857 147.526 106.537 1.00 68.11 460 LEU D N 1
ATOM 11201 C CA . LEU D 1 158 ? 223.392 147.363 106.571 1.00 64.37 460 LEU D CA 1
ATOM 11202 C C . LEU D 1 158 ? 222.690 148.713 106.584 1.00 64.12 460 LEU D C 1
ATOM 11203 O O . LEU D 1 158 ? 221.726 148.924 105.854 1.00 92.70 460 LEU D O 1
ATOM 11208 N N . LYS D 1 159 ? 223.187 149.650 107.389 1.00 73.31 461 LYS D N 1
ATOM 11209 C CA . LYS D 1 159 ? 222.616 151.022 107.463 1.00 70.45 461 LYS D CA 1
ATOM 11210 C C . LYS D 1 159 ? 222.507 151.683 106.087 1.00 76.40 461 LYS D C 1
ATOM 11211 O O . LYS D 1 159 ? 221.566 152.423 105.851 1.00 95.21 461 LYS D O 1
ATOM 11213 N N . LYS D 1 160 ? 223.504 151.450 105.272 1.00 74.81 462 LYS D N 1
ATOM 11214 C CA . LYS D 1 160 ? 223.483 151.951 103.949 1.00 74.37 462 LYS D CA 1
ATOM 11215 C C . LYS D 1 160 ? 222.355 151.242 103.265 1.00 73.49 462 LYS D C 1
ATOM 11216 O O . LYS D 1 160 ? 221.682 151.806 102.432 1.00 69.13 462 LYS D O 1
ATOM 11222 N N . ILE D 1 161 ? 222.213 149.958 103.522 1.00 69.53 463 ILE D N 1
ATOM 11223 C CA . ILE D 1 161 ? 221.130 149.250 102.893 1.00 87.08 463 ILE D CA 1
ATOM 11224 C C . ILE D 1 161 ? 219.725 149.530 103.350 1.00 88.19 463 ILE D C 1
ATOM 11225 O O . ILE D 1 161 ? 218.840 149.577 102.554 1.00 104.10 463 ILE D O 1
ATOM 11230 N N . PHE D 1 162 ? 219.500 149.631 104.638 1.00 76.92 464 PHE D N 1
ATOM 11231 C CA . PHE D 1 162 ? 218.150 149.873 105.082 1.00 71.76 464 PHE D CA 1
ATOM 11232 C C . PHE D 1 162 ? 217.840 151.309 105.231 1.00 71.88 464 PHE D C 1
ATOM 11233 O O . PHE D 1 162 ? 216.718 151.640 105.499 1.00 68.48 464 PHE D O 1
ATOM 11241 N N . GLU D 1 163 ? 218.864 152.138 105.124 1.00 77.08 465 GLU D N 1
ATOM 11242 C CA . GLU D 1 163 ? 218.725 153.561 105.227 1.00 78.94 465 GLU D CA 1
ATOM 11243 C C . GLU D 1 163 ? 217.983 153.939 106.477 1.00 74.72 465 GLU D C 1
ATOM 11244 O O . GLU D 1 163 ? 218.299 153.506 107.538 1.00 73.02 465 GLU D O 1
ATOM 11250 N N . GLU D 1 164 ? 216.942 154.705 106.314 1.00 68.47 466 GLU D N 1
ATOM 11251 C CA . GLU D 1 164 ? 216.166 155.138 107.466 1.00 54.83 466 GLU D CA 1
ATOM 11252 C C . GLU D 1 164 ? 215.484 154.014 108.259 1.00 54.30 466 GLU D C 1
ATOM 11253 O O . GLU D 1 164 ? 215.157 154.202 109.431 1.00 75.39 466 GLU D O 1
ATOM 11259 N N . HIS D 1 165 ? 215.264 152.856 107.639 1.00 36.77 467 HIS D N 1
ATOM 11260 C CA . HIS D 1 165 ? 214.491 151.822 108.297 1.00 30.24 467 HIS D CA 1
ATOM 11261 C C . HIS D 1 165 ? 215.282 151.106 109.367 1.00 30.31 467 HIS D C 1
ATOM 11262 O O . HIS D 1 165 ? 214.884 150.122 109.872 1.00 19.89 467 HIS D O 1
ATOM 11269 N N . MET D 1 166 ? 216.455 151.621 109.645 1.00 27.83 468 MET D N 1
ATOM 11270 C CA . MET D 1 166 ? 217.321 151.094 110.633 1.00 39.47 468 MET D CA 1
ATOM 11271 C C . MET D 1 166 ? 217.790 152.150 111.593 1.00 39.89 468 MET D C 1
ATOM 11272 O O . MET D 1 166 ? 217.889 153.281 111.251 1.00 41.66 468 MET D O 1
ATOM 11277 N N . SER D 1 167 ? 217.976 151.800 112.834 1.00 24.01 469 SER D N 1
ATOM 11278 C CA . SER D 1 167 ? 218.517 152.766 113.790 1.00 27.29 469 SER D CA 1
ATOM 11279 C C . SER D 1 167 ? 219.842 152.264 114.151 1.00 33.57 469 SER D C 1
ATOM 11280 O O . SER D 1 167 ? 219.981 151.048 114.390 1.00 39.09 469 SER D O 1
ATOM 11283 N N . SER D 1 168 ? 220.776 153.183 114.369 1.00 36.28 470 SER D N 1
ATOM 11284 C CA . SER D 1 168 ? 222.154 152.784 114.593 1.00 45.68 470 SER D CA 1
ATOM 11285 C C . SER D 1 168 ? 222.655 153.312 115.899 1.00 43.47 470 SER D C 1
ATOM 11286 O O . SER D 1 168 ? 222.462 154.495 116.207 1.00 61.42 470 SER D O 1
ATOM 11289 N N . ASN D 1 169 ? 223.360 152.446 116.646 1.00 38.78 471 ASN D N 1
ATOM 11290 C CA . ASN D 1 169 ? 224.264 152.847 117.753 1.00 35.75 471 ASN D CA 1
ATOM 11291 C C . ASN D 1 169 ? 223.397 153.494 118.846 1.00 33.04 471 ASN D C 1
ATOM 11292 O O . ASN D 1 169 ? 223.749 154.549 119.380 1.00 31.17 471 ASN D O 1
ATOM 11297 N N . ILE D 1 170 ? 222.240 152.882 119.105 1.00 33.34 472 ILE D N 1
ATOM 11298 C CA . ILE D 1 170 ? 221.375 153.313 120.147 1.00 38.98 472 ILE D CA 1
ATOM 11299 C C . ILE D 1 170 ? 222.025 152.857 121.443 1.00 54.66 472 ILE D C 1
ATOM 11300 O O . ILE D 1 170 ? 222.485 151.721 121.542 1.00 63.61 472 ILE D O 1
ATOM 11305 N N . THR D 1 171 ? 222.056 153.750 122.434 1.00 62.77 473 THR D N 1
ATOM 11306 C CA . THR D 1 171 ? 222.758 153.532 123.698 1.00 63.50 473 THR D CA 1
ATOM 11307 C C . THR D 1 171 ? 221.784 153.521 124.831 1.00 71.21 473 THR D C 1
ATOM 11308 O O . THR D 1 171 ? 220.603 153.817 124.658 1.00 89.63 473 THR D O 1
ATOM 11312 N N . ASP D 1 172 ? 222.275 153.173 126.009 1.00 73.83 474 ASP D N 1
ATOM 11313 C CA . ASP D 1 172 ? 221.471 153.231 127.230 1.00 69.73 474 ASP D CA 1
ATOM 11314 C C . ASP D 1 172 ? 220.863 154.608 127.432 1.00 63.05 474 ASP D C 1
ATOM 11315 O O . ASP D 1 172 ? 219.672 154.710 127.753 1.00 82.12 474 ASP D O 1
ATOM 11320 N N . ALA D 1 173 ? 221.652 155.649 127.179 1.00 54.75 475 ALA D N 1
ATOM 11321 C CA . ALA D 1 173 ? 221.182 157.038 127.201 1.00 53.12 475 ALA D CA 1
ATOM 11322 C C . ALA D 1 173 ? 219.897 157.284 126.386 1.00 62.82 475 ALA D C 1
ATOM 11323 O O . ALA D 1 173 ? 218.939 157.870 126.879 1.00 64.98 475 ALA D O 1
ATOM 11325 N N . ASN D 1 174 ? 219.904 156.853 125.137 1.00 70.31 476 ASN D N 1
ATOM 11326 C CA . ASN D 1 174 ? 218.746 156.970 124.260 1.00 70.97 476 ASN D CA 1
ATOM 11327 C C . ASN D 1 174 ? 217.506 156.319 124.857 1.00 88.43 476 ASN D C 1
ATOM 11328 O O . ASN D 1 174 ? 216.380 156.762 124.603 1.00 100.61 476 ASN D O 1
ATOM 11333 N N . LEU D 1 175 ? 217.699 155.221 125.584 1.00 90.74 477 LEU D N 1
ATOM 11334 C CA . LEU D 1 175 ? 216.576 154.518 126.203 1.00 93.82 477 LEU D CA 1
ATOM 11335 C C . LEU D 1 175 ? 216.016 155.306 127.394 1.00 96.62 477 LEU D C 1
ATOM 11336 O O . LEU D 1 175 ? 214.794 155.389 127.572 1.00 83.95 477 LEU D O 1
ATOM 11341 N N . ASP D 1 176 ? 216.912 155.890 128.195 1.00 99.19 478 ASP D N 1
ATOM 11342 C CA . ASP D 1 176 ? 216.499 156.759 129.306 1.00 98.89 478 ASP D CA 1
ATOM 11343 C C . ASP D 1 176 ? 215.782 158.007 128.850 1.00 93.53 478 ASP D C 1
ATOM 11344 O O . ASP D 1 176 ? 215.002 158.562 129.621 1.00 106.65 478 ASP D O 1
ATOM 11349 N N . SER D 1 177 ? 216.031 158.442 127.613 1.00 90.87 479 SER D N 1
ATOM 11350 C CA . SER D 1 177 ? 215.210 159.469 126.991 1.00 88.70 479 SER D CA 1
ATOM 11351 C C . SER D 1 177 ? 213.764 159.014 126.997 1.00 97.58 479 SER D C 1
ATOM 11352 O O . SER D 1 177 ? 213.451 157.823 126.799 1.00 113.36 479 SER D O 1
ATOM 11355 N N . GLN D 1 178 ? 212.902 159.993 127.246 1.00 92.28 480 GLN D N 1
ATOM 11356 C CA . GLN D 1 178 ? 211.464 159.791 127.313 1.00 83.89 480 GLN D CA 1
ATOM 11357 C C . GLN D 1 178 ? 210.851 159.520 125.943 1.00 85.16 480 GLN D C 1
ATOM 11358 O O . GLN D 1 178 ? 209.777 158.916 125.850 1.00 73.51 480 GLN D O 1
ATOM 11364 N N . PHE D 1 179 ? 211.498 160.026 124.895 1.00 90.27 481 PHE D N 1
ATOM 11365 C CA . PHE D 1 179 ? 211.070 159.735 123.536 1.00 79.41 481 PHE D CA 1
ATOM 11366 C C . PHE D 1 179 ? 211.806 158.506 123.058 1.00 79.82 481 PHE D C 1
ATOM 11367 O O . PHE D 1 179 ? 212.823 158.090 123.640 1.00 82.57 481 PHE D O 1
ATOM 11375 N N . ASN D 1 180 ? 211.292 157.916 121.990 1.00 67.28 482 ASN D N 1
ATOM 11376 C CA . ASN D 1 180 ? 211.909 156.701 121.455 1.00 65.33 482 ASN D CA 1
ATOM 11377 C C . ASN D 1 180 ? 211.589 156.539 120.003 1.00 45.40 482 ASN D C 1
ATOM 11378 O O . ASN D 1 180 ? 210.905 155.598 119.651 1.00 34.91 482 ASN D O 1
ATOM 11383 N N . PRO D 1 181 ? 212.051 157.496 119.170 1.00 43.55 483 PRO D N 1
ATOM 11384 C CA . PRO D 1 181 ? 211.798 157.467 117.729 1.00 44.30 483 PRO D CA 1
ATOM 11385 C C . PRO D 1 181 ? 212.695 156.461 117.004 1.00 46.72 483 PRO D C 1
ATOM 11386 O O . PRO D 1 181 ? 212.337 156.038 115.909 1.00 42.70 483 PRO D O 1
ATOM 11390 N N . TYR D 1 182 ? 213.761 156.016 117.674 1.00 52.66 484 TYR D N 1
ATOM 11391 C CA . TYR D 1 182 ? 214.598 154.873 117.240 1.00 54.65 484 TYR D CA 1
ATOM 11392 C C . TYR D 1 182 ? 213.861 153.553 117.111 1.00 51.51 484 TYR D C 1
ATOM 11393 O O . TYR D 1 182 ? 214.471 152.575 116.671 1.00 57.43 484 TYR D O 1
ATOM 11402 N N . LEU D 1 183 ? 212.586 153.478 117.517 1.00 57.11 485 LEU D N 1
ATOM 11403 C CA . LEU D 1 183 ? 211.704 152.328 117.166 1.00 54.82 485 LEU D CA 1
ATOM 11404 C C . LEU D 1 183 ? 210.586 152.635 116.156 1.00 44.91 485 LEU D C 1
ATOM 11405 O O . LEU D 1 183 ? 209.951 151.717 115.636 1.00 34.83 485 LEU D O 1
ATOM 11410 N N . TYR D 1 184 ? 210.352 153.911 115.867 1.00 47.31 486 TYR D N 1
ATOM 11411 C CA . TYR D 1 184 ? 209.275 154.326 114.897 1.00 40.95 486 TYR D CA 1
ATOM 11412 C C . TYR D 1 184 ? 209.720 153.980 113.515 1.00 38.07 486 TYR D C 1
ATOM 11413 O O . TYR D 1 184 ? 210.647 154.604 113.016 1.00 40.97 486 TYR D O 1
ATOM 11422 N N . ASN D 1 185 ? 209.070 152.983 112.914 1.00 28.12 487 ASN D N 1
ATOM 11423 C CA . ASN D 1 185 ? 209.232 152.715 111.531 1.00 21.22 487 ASN D CA 1
ATOM 11424 C C . ASN D 1 185 ? 210.616 152.208 111.208 1.00 18.81 487 ASN D C 1
ATOM 11425 O O . ASN D 1 185 ? 211.419 152.933 110.538 1.00 19.43 487 ASN D O 1
ATOM 11430 N N . LYS D 1 186 ? 210.900 151.010 111.760 1.00 14.19 488 LYS D N 1
ATOM 11431 C CA . LYS D 1 186 ? 212.275 150.469 111.812 1.00 11.89 488 LYS D CA 1
ATOM 11432 C C . LYS D 1 186 ? 212.117 149.053 111.674 1.00 14.78 488 LYS D C 1
ATOM 11433 O O . LYS D 1 186 ? 211.185 148.454 112.308 1.00 15.31 488 LYS D O 1
ATOM 11439 N N . LEU D 1 187 ? 212.914 148.506 110.744 1.00 18.44 489 LEU D N 1
ATOM 11440 C CA . LEU D 1 187 ? 212.935 147.110 110.467 1.00 23.79 489 LEU D CA 1
ATOM 11441 C C . LEU D 1 187 ? 214.103 146.548 111.270 1.00 27.29 489 LEU D C 1
ATOM 11442 O O . LEU D 1 187 ? 214.052 145.405 111.707 1.00 35.62 489 LEU D O 1
ATOM 11447 N N . ILE D 1 188 ? 215.146 147.332 111.435 1.00 23.42 490 ILE D N 1
ATOM 11448 C CA . ILE D 1 188 ? 216.286 146.894 112.145 1.00 27.44 490 ILE D CA 1
ATOM 11449 C C . ILE D 1 188 ? 216.590 147.966 113.174 1.00 25.88 490 ILE D C 1
ATOM 11450 O O . ILE D 1 188 ? 216.479 149.135 112.877 1.00 21.60 490 ILE D O 1
ATOM 11455 N N . VAL D 1 189 ? 217.072 147.548 114.348 1.00 24.84 491 VAL D N 1
ATOM 11456 C CA . VAL D 1 189 ? 217.420 148.476 115.426 1.00 24.74 491 VAL D CA 1
ATOM 11457 C C . VAL D 1 189 ? 218.666 148.003 116.063 1.00 32.79 491 VAL D C 1
ATOM 11458 O O . VAL D 1 189 ? 218.680 146.949 116.754 1.00 47.88 491 VAL D O 1
ATOM 11462 N N . HIS D 1 190 ? 219.714 148.765 115.880 1.00 33.75 492 HIS D N 1
ATOM 11463 C CA . HIS D 1 190 ? 221.017 148.376 116.379 1.00 37.33 492 HIS D CA 1
ATOM 11464 C C . HIS D 1 190 ? 221.343 149.084 117.681 1.00 33.96 492 HIS D C 1
ATOM 11465 O O . HIS D 1 190 ? 221.134 150.280 117.791 1.00 26.42 492 HIS D O 1
ATOM 11472 N N . LEU D 1 191 ? 221.937 148.339 118.629 1.00 40.07 493 LEU D N 1
ATOM 11473 C CA . LEU D 1 191 ? 222.316 148.878 119.927 1.00 45.24 493 LEU D CA 1
ATOM 11474 C C . LEU D 1 191 ? 223.749 148.661 120.254 1.00 49.76 493 LEU D C 1
ATOM 11475 O O . LEU D 1 191 ? 224.274 147.573 120.037 1.00 65.47 493 LEU D O 1
ATOM 11480 N N . ASN D 1 192 ? 224.365 149.646 120.866 1.00 56.66 494 ASN D N 1
ATOM 11481 C CA . ASN D 1 192 ? 225.754 149.573 121.237 1.00 55.60 494 ASN D CA 1
ATOM 11482 C C . ASN D 1 192 ? 225.982 149.536 122.719 1.00 56.66 494 ASN D C 1
ATOM 11483 O O . ASN D 1 192 ? 225.948 150.549 123.329 1.00 75.43 494 ASN D O 1
ATOM 11488 N N . GLU D 1 193 ? 226.241 148.394 123.320 1.00 63.68 495 GLU D N 1
ATOM 11489 C CA . GLU D 1 193 ? 226.517 148.393 124.741 1.00 66.50 495 GLU D CA 1
ATOM 11490 C C . GLU D 1 193 ? 227.860 149.048 124.872 1.00 75.05 495 GLU D C 1
ATOM 11491 O O . GLU D 1 193 ? 228.759 148.735 124.130 1.00 83.53 495 GLU D O 1
ATOM 11497 N N . VAL D 1 194 ? 228.015 149.978 125.798 1.00 82.55 496 VAL D N 1
ATOM 11498 C CA . VAL D 1 194 ? 229.289 150.646 125.911 1.00 77.04 496 VAL D CA 1
ATOM 11499 C C . VAL D 1 194 ? 230.020 150.640 127.232 1.00 70.97 496 VAL D C 1
ATOM 11500 O O . VAL D 1 194 ? 231.183 150.377 127.246 1.00 76.71 496 VAL D O 1
ATOM 11504 N N . SER D 1 195 ? 229.356 150.935 128.323 1.00 75.72 497 SER D N 1
ATOM 11505 C CA . SER D 1 195 ? 230.020 150.961 129.607 1.00 82.01 497 SER D CA 1
ATOM 11506 C C . SER D 1 195 ? 230.559 149.570 129.873 1.00 80.86 497 SER D C 1
ATOM 11507 O O . SER D 1 195 ? 229.864 148.611 129.747 1.00 76.10 497 SER D O 1
ATOM 11510 N N . ALA D 1 196 ? 231.812 149.484 130.253 1.00 85.11 498 ALA D N 1
ATOM 11511 C CA . ALA D 1 196 ? 232.444 148.210 130.419 1.00 87.00 498 ALA D CA 1
ATOM 11512 C C . ALA D 1 196 ? 231.955 147.261 131.481 1.00 82.58 498 ALA D C 1
ATOM 11513 O O . ALA D 1 196 ? 231.794 146.086 131.211 1.00 60.99 498 ALA D O 1
ATOM 11515 N N . LEU D 1 204 ? 221.096 145.891 134.124 1.00 77.03 506 LEU D N 1
ATOM 11516 C CA . LEU D 1 204 ? 221.207 145.805 132.667 1.00 88.09 506 LEU D CA 1
ATOM 11517 C C . LEU D 1 204 ? 219.881 146.336 132.031 1.00 97.73 506 LEU D C 1
ATOM 11518 O O . LEU D 1 204 ? 218.963 145.565 131.781 1.00 104.83 506 LEU D O 1
ATOM 11520 N N . VAL D 1 205 ? 219.809 147.661 131.784 1.00 98.81 507 VAL D N 1
ATOM 11521 C CA . VAL D 1 205 ? 218.571 148.364 131.319 1.00 94.26 507 VAL D CA 1
ATOM 11522 C C . VAL D 1 205 ? 218.009 147.953 129.940 1.00 93.28 507 VAL D C 1
ATOM 11523 O O . VAL D 1 205 ? 216.864 148.256 129.607 1.00 99.23 507 VAL D O 1
ATOM 11527 N N . LYS D 1 206 ? 218.814 147.254 129.152 1.00 98.92 508 LYS D N 1
ATOM 11528 C CA . LYS D 1 206 ? 218.358 146.684 127.882 1.00 91.52 508 LYS D CA 1
ATOM 11529 C C . LYS D 1 206 ? 217.459 145.453 128.011 1.00 93.04 508 LYS D C 1
ATOM 11530 O O . LYS D 1 206 ? 216.976 144.965 127.009 1.00 69.63 508 LYS D O 1
ATOM 11536 N N . ASN D 1 207 ? 217.243 144.916 129.215 1.00 98.98 509 ASN D N 1
ATOM 11537 C CA . ASN D 1 207 ? 216.321 143.777 129.367 1.00 99.72 509 ASN D CA 1
ATOM 11538 C C . ASN D 1 207 ? 214.892 144.054 128.848 1.00 104.45 509 ASN D C 1
ATOM 11539 O O . ASN D 1 207 ? 214.150 143.114 128.627 1.00 121.03 509 ASN D O 1
ATOM 11544 N N . ARG D 1 208 ? 214.574 145.316 128.555 1.00 98.03 510 ARG D N 1
ATOM 11545 C CA . ARG D 1 208 ? 213.253 145.694 128.045 1.00 81.12 510 ARG D CA 1
ATOM 11546 C C . ARG D 1 208 ? 213.156 145.202 126.646 1.00 78.09 510 ARG D C 1
ATOM 11547 O O . ARG D 1 208 ? 212.138 144.769 126.196 1.00 95.44 510 ARG D O 1
ATOM 11555 N N . LEU D 1 209 ? 214.247 145.334 125.953 1.00 69.87 511 LEU D N 1
ATOM 11556 C CA . LEU D 1 209 ? 214.412 144.852 124.601 1.00 61.80 511 LEU D CA 1
ATOM 11557 C C . LEU D 1 209 ? 213.928 143.433 124.387 1.00 68.11 511 LEU D C 1
ATOM 11558 O O . LEU D 1 209 ? 213.420 143.105 123.292 1.00 60.52 511 LEU D O 1
ATOM 11563 N N . LYS D 1 210 ? 214.110 142.583 125.405 1.00 66.60 512 LYS D N 1
ATOM 11564 C CA . LYS D 1 210 ? 213.599 141.192 125.366 1.00 71.57 512 LYS D CA 1
ATOM 11565 C C . LYS D 1 210 ? 212.176 141.153 124.802 1.00 64.00 512 LYS D C 1
ATOM 11566 O O . LYS D 1 210 ? 211.889 140.395 123.892 1.00 73.83 512 LYS D O 1
ATOM 11572 N N . THR D 1 211 ? 211.305 141.969 125.390 1.00 57.65 513 THR D N 1
ATOM 11573 C CA . THR D 1 211 ? 209.886 142.025 125.027 1.00 60.26 513 THR D CA 1
ATOM 11574 C C . THR D 1 211 ? 209.657 142.696 123.667 1.00 61.68 513 THR D C 1
ATOM 11575 O O . THR D 1 211 ? 208.797 142.277 122.922 1.00 49.22 513 THR D O 1
ATOM 11579 N N . TRP D 1 212 ? 210.439 143.728 123.349 1.00 74.73 514 TRP D N 1
ATOM 11580 C CA . TRP D 1 212 ? 210.370 144.398 122.020 1.00 68.70 514 TRP D CA 1
ATOM 11581 C C . TRP D 1 212 ? 210.548 143.420 120.843 1.00 61.92 514 TRP D C 1
ATOM 11582 O O . TRP D 1 212 ? 209.941 143.584 119.778 1.00 69.74 514 TRP D O 1
ATOM 11593 N N . ILE D 1 213 ? 211.418 142.432 121.039 1.00 57.65 515 ILE D N 1
ATOM 11594 C CA . ILE D 1 213 ? 211.736 141.424 120.027 1.00 54.93 515 ILE D CA 1
ATOM 11595 C C . ILE D 1 213 ? 210.476 140.704 119.599 1.00 66.68 515 ILE D C 1
ATOM 11596 O O . ILE D 1 213 ? 210.283 140.471 118.405 1.00 63.29 515 ILE D O 1
ATOM 11601 N N . THR D 1 214 ? 209.613 140.401 120.573 1.00 73.95 516 THR D N 1
ATOM 11602 C CA . THR D 1 214 ? 208.444 139.555 120.364 1.00 74.88 516 THR D CA 1
ATOM 11603 C C . THR D 1 214 ? 207.097 140.255 120.497 1.00 78.54 516 THR D C 1
ATOM 11604 O O . THR D 1 214 ? 206.071 139.632 120.213 1.00 83.84 516 THR D O 1
ATOM 11608 N N . ASP D 1 215 ? 207.064 141.522 120.915 1.00 74.45 517 ASP D N 1
ATOM 11609 C CA . ASP D 1 215 ? 205.775 142.192 121.137 1.00 78.03 517 ASP D CA 1
ATOM 11610 C C . ASP D 1 215 ? 205.170 142.552 119.791 1.00 78.37 517 ASP D C 1
ATOM 11611 O O . ASP D 1 215 ? 205.856 143.111 118.936 1.00 72.28 517 ASP D O 1
ATOM 11616 N N . GLU D 1 216 ? 203.883 142.229 119.633 1.00 78.20 518 GLU D N 1
ATOM 11617 C CA . GLU D 1 216 ? 203.105 142.568 118.434 1.00 80.85 518 GLU D CA 1
ATOM 11618 C C . GLU D 1 216 ? 203.168 144.052 118.157 1.00 73.09 518 GLU D C 1
ATOM 11619 O O . GLU D 1 216 ? 203.300 144.433 117.016 1.00 66.40 518 GLU D O 1
ATOM 11625 N N . THR D 1 217 ? 203.071 144.878 119.213 1.00 75.22 519 THR D N 1
ATOM 11626 C CA . THR D 1 217 ? 203.046 146.355 119.102 1.00 68.65 519 THR D CA 1
ATOM 11627 C C . THR D 1 217 ? 203.904 147.106 120.127 1.00 63.50 519 THR D C 1
ATOM 11628 O O . THR D 1 217 ? 204.069 146.661 121.271 1.00 77.31 519 THR D O 1
ATOM 11632 N N . LEU D 1 218 ? 204.342 148.298 119.749 1.00 48.48 520 LEU D N 1
ATOM 11633 C CA . LEU D 1 218 ? 205.061 149.182 120.636 1.00 47.96 520 LEU D CA 1
ATOM 11634 C C . LEU D 1 218 ? 204.294 150.493 120.870 1.00 60.40 520 LEU D C 1
ATOM 11635 O O . LEU D 1 218 ? 203.500 150.918 120.004 1.00 63.51 520 LEU D O 1
ATOM 11640 N N . TYR D 1 219 ? 204.558 151.149 122.011 1.00 60.32 521 TYR D N 1
ATOM 11641 C CA . TYR D 1 219 ? 204.154 152.552 122.243 1.00 60.68 521 TYR D CA 1
ATOM 11642 C C . TYR D 1 219 ? 205.277 153.477 121.786 1.00 76.05 521 TYR D C 1
ATOM 11643 O O . TYR D 1 219 ? 206.441 153.239 122.121 1.00 82.55 521 TYR D O 1
ATOM 11652 N N . ILE D 1 220 ? 204.925 154.524 121.023 1.00 79.77 522 ILE D N 1
ATOM 11653 C CA . ILE D 1 220 ? 205.898 155.447 120.470 1.00 68.45 522 ILE D CA 1
ATOM 11654 C C . ILE D 1 220 ? 205.653 156.877 120.950 1.00 83.13 522 ILE D C 1
ATOM 11655 O O . ILE D 1 220 ? 204.776 157.612 120.441 1.00 83.62 522 ILE D O 1
ATOM 11660 N N . ASN D 1 221 ? 206.470 157.286 121.920 1.00 79.52 523 ASN D N 1
ATOM 11661 C CA . ASN D 1 221 ? 206.468 158.660 122.353 1.00 71.96 523 ASN D CA 1
ATOM 11662 C C . ASN D 1 221 ? 207.475 159.434 121.543 1.00 71.16 523 ASN D C 1
ATOM 11663 O O . ASN D 1 221 ? 208.680 159.141 121.586 1.00 106.08 523 ASN D O 1
ATOM 11668 N N . ARG D 1 222 ? 206.984 160.381 120.749 1.00 70.84 524 ARG D N 1
ATOM 11669 C CA . ARG D 1 222 ? 207.839 161.283 119.965 1.00 67.71 524 ARG D CA 1
ATOM 11670 C C . ARG D 1 222 ? 207.538 162.686 120.391 1.00 70.52 524 ARG D C 1
ATOM 11671 O O . ARG D 1 222 ? 206.437 162.956 120.888 1.00 83.31 524 ARG D O 1
ATOM 11679 N N . LYS D 1 223 ? 208.521 163.567 120.245 1.00 68.32 525 LYS D N 1
ATOM 11680 C CA . LYS D 1 223 ? 208.374 164.928 120.728 1.00 74.44 525 LYS D CA 1
ATOM 11681 C C . LYS D 1 223 ? 207.365 165.620 119.845 1.00 74.27 525 LYS D C 1
ATOM 11682 O O . LYS D 1 223 ? 207.327 165.370 118.657 1.00 80.58 525 LYS D O 1
ATOM 11688 N N . ASN D 1 224 ? 206.531 166.463 120.445 1.00 60.16 526 ASN D N 1
ATOM 11689 C CA . ASN D 1 224 ? 205.497 167.220 119.723 1.00 60.59 526 ASN D CA 1
ATOM 11690 C C . ASN D 1 224 ? 204.504 166.373 118.934 1.00 56.63 526 ASN D C 1
ATOM 11691 O O . ASN D 1 224 ? 203.707 166.912 118.125 1.00 70.22 526 ASN D O 1
ATOM 11696 N N . MET D 1 225 ? 204.484 165.071 119.223 1.00 47.60 527 MET D N 1
ATOM 11697 C CA . MET D 1 225 ? 203.487 164.125 118.651 1.00 50.00 527 MET D CA 1
ATOM 11698 C C . MET D 1 225 ? 202.761 163.396 119.790 1.00 43.83 527 MET D C 1
ATOM 11699 O O . MET D 1 225 ? 203.260 163.349 120.900 1.00 55.15 527 MET D O 1
ATOM 11704 N N . LYS D 1 226 ? 201.654 162.760 119.485 1.00 43.74 528 LYS D N 1
ATOM 11705 C CA . LYS D 1 226 ? 200.853 162.085 120.475 1.00 45.48 528 LYS D CA 1
ATOM 11706 C C . LYS D 1 226 ? 201.491 160.758 120.701 1.00 45.08 528 LYS D C 1
ATOM 11707 O O . LYS D 1 226 ? 202.178 160.258 119.810 1.00 58.21 528 LYS D O 1
ATOM 11713 N N . GLU D 1 227 ? 201.318 160.195 121.903 1.00 40.69 529 GLU D N 1
ATOM 11714 C CA . GLU D 1 227 ? 201.881 158.883 122.201 1.00 36.83 529 GLU D CA 1
ATOM 11715 C C . GLU D 1 227 ? 200.941 158.019 121.449 1.00 40.93 529 GLU D C 1
ATOM 11716 O O . GLU D 1 227 ? 199.767 158.252 121.448 1.00 36.84 529 GLU D O 1
ATOM 11722 N N . VAL D 1 228 ? 201.503 157.048 120.757 1.00 57.80 530 VAL D N 1
ATOM 11723 C CA . VAL D 1 228 ? 200.799 156.324 119.734 1.00 56.45 530 VAL D CA 1
ATOM 11724 C C . VAL D 1 228 ? 201.296 154.918 119.793 1.00 63.82 530 VAL D C 1
ATOM 11725 O O . VAL D 1 228 ? 202.495 154.689 120.010 1.00 71.50 530 VAL D O 1
ATOM 11729 N N . GLU D 1 229 ? 200.384 153.990 119.566 1.00 62.81 531 GLU D N 1
ATOM 11730 C CA . GLU D 1 229 ? 200.712 152.578 119.578 1.00 59.24 531 GLU D CA 1
ATOM 11731 C C . GLU D 1 229 ? 200.798 152.155 118.150 1.00 49.16 531 GLU D C 1
ATOM 11732 O O . GLU D 1 229 ? 199.974 152.558 117.340 1.00 47.41 531 GLU D O 1
ATOM 11738 N N . ILE D 1 230 ? 201.818 151.378 117.804 1.00 50.86 532 ILE D N 1
ATOM 11739 C CA . ILE D 1 230 ? 202.004 150.941 116.398 1.00 42.75 532 ILE D CA 1
ATOM 11740 C C . ILE D 1 230 ? 202.399 149.489 116.300 1.00 44.87 532 ILE D C 1
ATOM 11741 O O . ILE D 1 230 ? 203.068 148.960 117.218 1.00 43.30 532 ILE D O 1
ATOM 11746 N N . LYS D 1 231 ? 202.055 148.869 115.165 1.00 39.11 533 LYS D N 1
ATOM 11747 C CA . LYS D 1 231 ? 202.578 147.532 114.870 1.00 36.08 533 LYS D CA 1
ATOM 11748 C C . LYS D 1 231 ? 204.058 147.547 114.902 1.00 33.00 533 LYS D C 1
ATOM 11749 O O . LYS D 1 231 ? 204.687 148.442 114.253 1.00 40.36 533 LYS D O 1
ATOM 11755 N N . ASN D 1 232 ? 204.623 146.487 115.472 1.00 30.33 534 ASN D N 1
ATOM 11756 C CA . ASN D 1 232 ? 206.095 146.346 115.605 1.00 37.10 534 ASN D CA 1
ATOM 11757 C C . ASN D 1 232 ? 206.762 145.564 114.455 1.00 46.13 534 ASN D C 1
ATOM 11758 O O . ASN D 1 232 ? 206.464 144.375 114.250 1.00 46.38 534 ASN D O 1
ATOM 11763 N N . PHE D 1 233 ? 207.708 146.215 113.759 1.00 58.97 535 PHE D N 1
ATOM 11764 C CA . PHE D 1 233 ? 208.532 145.567 112.709 1.00 58.51 535 PHE D CA 1
ATOM 11765 C C . PHE D 1 233 ? 209.994 145.502 113.074 1.00 64.32 535 PHE D C 1
ATOM 11766 O O . PHE D 1 233 ? 210.843 145.297 112.217 1.00 93.72 535 PHE D O 1
ATOM 11774 N N . CYS D 1 234 ? 210.300 145.603 114.358 1.00 59.30 536 CYS D N 1
ATOM 11775 C CA . CYS D 1 234 ? 211.677 145.716 114.759 1.00 54.28 536 CYS D CA 1
ATOM 11776 C C . CYS D 1 234 ? 212.372 144.375 114.815 1.00 51.97 536 CYS D C 1
ATOM 11777 O O . CYS D 1 234 ? 211.794 143.322 115.174 1.00 55.43 536 CYS D O 1
ATOM 11780 N N . ASN D 1 235 ? 213.643 144.442 114.460 1.00 39.44 537 ASN D N 1
ATOM 11781 C CA . ASN D 1 235 ? 214.539 143.358 114.592 1.00 35.11 537 ASN D CA 1
ATOM 11782 C C . ASN D 1 235 ? 215.786 143.944 115.207 1.00 37.81 537 ASN D C 1
ATOM 11783 O O . ASN D 1 235 ? 216.204 145.049 114.796 1.00 39.34 537 ASN D O 1
ATOM 11788 N N . PHE D 1 236 ? 216.405 143.220 116.132 1.00 27.21 538 PHE D N 1
ATOM 11789 C CA . PHE D 1 236 ? 217.433 143.813 116.948 1.00 37.62 538 PHE D CA 1
ATOM 11790 C C . PHE D 1 236 ? 218.813 143.145 116.828 1.00 50.05 538 PHE D C 1
ATOM 11791 O O . PHE D 1 236 ? 218.961 141.924 117.000 1.00 45.95 538 PHE D O 1
ATOM 11799 N N . ILE D 1 237 ? 219.825 143.977 116.614 1.00 53.57 539 ILE D N 1
ATOM 11800 C CA . ILE D 1 237 ? 221.213 143.590 116.673 1.00 52.52 539 ILE D CA 1
ATOM 11801 C C . ILE D 1 237 ? 221.794 144.365 117.835 1.00 61.96 539 ILE D C 1
ATOM 11802 O O . ILE D 1 237 ? 221.411 145.506 118.076 1.00 68.67 539 ILE D O 1
ATOM 11807 N N . ILE D 1 238 ? 222.744 143.763 118.531 1.00 66.70 540 ILE D N 1
ATOM 11808 C CA . ILE D 1 238 ? 223.413 144.423 119.639 1.00 68.88 540 ILE D CA 1
ATOM 11809 C C . ILE D 1 238 ? 224.903 144.186 119.561 1.00 61.64 540 ILE D C 1
ATOM 11810 O O . ILE D 1 238 ? 225.346 143.038 119.674 1.00 70.84 540 ILE D O 1
ATOM 11815 N N . ASN D 1 239 ? 225.637 145.271 119.518 1.00 59.70 541 ASN D N 1
ATOM 11816 C CA . ASN D 1 239 ? 227.065 145.219 119.483 1.00 71.07 541 ASN D CA 1
ATOM 11817 C C . ASN D 1 239 ? 227.554 145.369 120.877 1.00 73.74 541 ASN D C 1
ATOM 11818 O O . ASN D 1 239 ? 227.090 146.193 121.608 1.00 72.53 541 ASN D O 1
ATOM 11823 N N . SER D 1 240 ? 228.494 144.549 121.267 1.00 74.22 542 SER D N 1
ATOM 11824 C CA . SER D 1 240 ? 229.011 144.676 122.593 1.00 80.18 542 SER D CA 1
ATOM 11825 C C . SER D 1 240 ? 230.447 144.285 122.624 1.00 72.20 542 SER D C 1
ATOM 11826 O O . SER D 1 240 ? 230.904 143.565 121.783 1.00 64.86 542 SER D O 1
ATOM 11829 N N . ASN D 1 241 ? 231.159 144.724 123.631 1.00 78.48 543 ASN D N 1
ATOM 11830 C CA . ASN D 1 241 ? 232.560 144.389 123.675 1.00 86.68 543 ASN D CA 1
ATOM 11831 C C . ASN D 1 241 ? 232.982 143.761 124.958 1.00 83.45 543 ASN D C 1
ATOM 11832 O O . ASN D 1 241 ? 233.556 144.416 125.778 1.00 88.11 543 ASN D O 1
ATOM 11834 N N . GLU D 1 242 ? 232.621 142.494 125.094 1.00 87.09 544 GLU D N 1
ATOM 11835 C CA . GLU D 1 242 ? 232.895 141.573 126.200 1.00 84.27 544 GLU D CA 1
ATOM 11836 C C . GLU D 1 242 ? 232.018 141.748 127.412 1.00 90.50 544 GLU D C 1
ATOM 11837 O O . GLU D 1 242 ? 232.149 141.032 128.376 1.00 84.31 544 GLU D O 1
ATOM 11843 N N . THR D 1 243 ? 231.055 142.638 127.312 1.00 95.18 545 THR D N 1
ATOM 11844 C CA . THR D 1 243 ? 230.141 142.916 128.390 1.00 100.33 545 THR D CA 1
ATOM 11845 C C . THR D 1 243 ? 228.786 142.343 128.005 1.00 111.03 545 THR D C 1
ATOM 11846 O O . THR D 1 243 ? 228.311 142.595 126.914 1.00 99.42 545 THR D O 1
ATOM 11850 N N . ILE D 1 244 ? 228.167 141.576 128.899 1.00 98.92 546 ILE D N 1
ATOM 11851 C CA . ILE D 1 244 ? 226.896 140.954 128.617 1.00 72.69 546 ILE D CA 1
ATOM 11852 C C . ILE D 1 244 ? 225.876 142.033 128.694 1.00 74.26 546 ILE D C 1
ATOM 11853 O O . ILE D 1 244 ? 225.660 142.570 129.734 1.00 86.86 546 ILE D O 1
ATOM 11858 N N . PRO D 1 245 ? 225.172 142.297 127.610 1.00 71.15 547 PRO D N 1
ATOM 11859 C CA . PRO D 1 245 ? 224.208 143.416 127.582 1.00 68.53 547 PRO D CA 1
ATOM 11860 C C . PRO D 1 245 ? 222.854 143.102 128.192 1.00 75.04 547 PRO D C 1
ATOM 11861 O O . PRO D 1 245 ? 222.149 144.030 128.625 1.00 90.59 547 PRO D O 1
ATOM 11865 N N . VAL D 1 246 ? 222.500 141.816 128.225 1.00 66.65 548 VAL D N 1
ATOM 11866 C CA . VAL D 1 246 ? 221.162 141.373 128.573 1.00 59.65 548 VAL D CA 1
ATOM 11867 C C . VAL D 1 246 ? 221.273 140.102 129.414 1.00 61.01 548 VAL D C 1
ATOM 11868 O O . VAL D 1 246 ? 222.127 139.259 129.152 1.00 51.73 548 VAL D O 1
ATOM 11872 N N . ASP D 1 247 ? 220.417 139.976 130.436 1.00 70.34 549 ASP D N 1
ATOM 11873 C CA . ASP D 1 247 ? 220.355 138.757 131.263 1.00 77.50 549 ASP D CA 1
ATOM 11874 C C . ASP D 1 247 ? 219.780 137.609 130.414 1.00 87.10 549 ASP D C 1
ATOM 11875 O O . ASP D 1 247 ? 218.606 137.627 130.071 1.00 80.20 549 ASP D O 1
ATOM 11880 N N . ILE D 1 248 ? 220.614 136.625 130.067 1.00 97.69 550 ILE D N 1
ATOM 11881 C CA . ILE D 1 248 ? 220.199 135.488 129.231 1.00 89.13 550 ILE D CA 1
ATOM 11882 C C . ILE D 1 248 ? 219.820 134.279 130.107 1.00 93.30 550 ILE D C 1
ATOM 11883 O O . ILE D 1 248 ? 220.670 133.713 130.786 1.00 89.65 550 ILE D O 1
ATOM 11888 N N . GLU D 1 249 ? 218.542 133.886 130.046 1.00 98.16 551 GLU D N 1
ATOM 11889 C CA . GLU D 1 249 ? 218.009 132.697 130.742 1.00 97.37 551 GLU D CA 1
ATOM 11890 C C . GLU D 1 249 ? 218.643 131.450 130.115 1.00 95.97 551 GLU D C 1
ATOM 11891 O O . GLU D 1 249 ? 218.961 131.453 128.933 1.00 77.13 551 GLU D O 1
ATOM 11894 N N . ASP D 1 250 ? 218.814 130.385 130.893 1.00 107.55 552 ASP D N 1
ATOM 11895 C CA . ASP D 1 250 ? 219.380 129.127 130.359 1.00 116.40 552 ASP D CA 1
ATOM 11896 C C . ASP D 1 250 ? 218.686 128.682 129.069 1.00 106.91 552 ASP D C 1
ATOM 11897 O O . ASP D 1 250 ? 219.321 128.473 128.039 1.00 103.93 552 ASP D O 1
ATOM 11902 N N . SER D 1 251 ? 217.371 128.598 129.154 1.00 108.84 553 SER D N 1
ATOM 11903 C CA . SER D 1 251 ? 216.509 128.020 128.143 1.00 114.46 553 SER D CA 1
ATOM 11904 C C . SER D 1 251 ? 216.012 129.075 127.153 1.00 111.14 553 SER D C 1
ATOM 11905 O O . SER D 1 251 ? 214.820 129.126 126.859 1.00 113.87 553 SER D O 1
ATOM 11908 N N . ASP D 1 252 ? 216.915 129.888 126.612 1.00 107.19 554 ASP D N 1
ATOM 11909 C CA . ASP D 1 252 ? 216.535 131.116 125.894 1.00 99.89 554 ASP D CA 1
ATOM 11910 C C . ASP D 1 252 ? 216.279 130.902 124.410 1.00 92.37 554 ASP D C 1
ATOM 11911 O O . ASP D 1 252 ? 217.070 130.251 123.735 1.00 100.30 554 ASP D O 1
ATOM 11916 N N . ARG D 1 253 ? 215.223 131.535 123.902 1.00 90.19 555 ARG D N 1
ATOM 11917 C CA . ARG D 1 253 ? 214.807 131.423 122.501 1.00 87.93 555 ARG D CA 1
ATOM 11918 C C . ARG D 1 253 ? 214.923 132.724 121.682 1.00 82.94 555 ARG D C 1
ATOM 11919 O O . ARG D 1 253 ? 214.616 132.710 120.497 1.00 100.13 555 ARG D O 1
ATOM 11927 N N . ARG D 1 254 ? 215.397 133.825 122.269 1.00 71.47 556 ARG D N 1
ATOM 11928 C CA . ARG D 1 254 ? 215.449 135.121 121.569 1.00 67.04 556 ARG D CA 1
ATOM 11929 C C . ARG D 1 254 ? 216.837 135.495 120.997 1.00 63.82 556 ARG D C 1
ATOM 11930 O O . ARG D 1 254 ? 216.938 136.181 119.984 1.00 57.81 556 ARG D O 1
ATOM 11938 N N . PHE D 1 255 ? 217.907 135.077 121.660 1.00 56.74 557 PHE D N 1
ATOM 11939 C CA . PHE D 1 255 ? 219.225 135.606 121.363 1.00 37.58 557 PHE D CA 1
ATOM 11940 C C . PHE D 1 255 ? 220.146 134.617 120.739 1.00 32.65 557 PHE D C 1
ATOM 11941 O O . PHE D 1 255 ? 220.405 133.532 121.320 1.00 23.83 557 PHE D O 1
ATOM 11949 N N . ASN D 1 256 ? 220.665 134.972 119.550 1.00 31.89 558 ASN D N 1
ATOM 11950 C CA . ASN D 1 256 ? 221.868 134.285 118.999 1.00 30.73 558 ASN D CA 1
ATOM 11951 C C . ASN D 1 256 ? 223.044 135.136 119.445 1.00 46.05 558 ASN D C 1
ATOM 11952 O O . ASN D 1 256 ? 222.969 136.374 119.398 1.00 67.74 558 ASN D O 1
ATOM 11957 N N . VAL D 1 257 ? 224.107 134.496 119.936 1.00 46.42 559 VAL D N 1
ATOM 11958 C CA . VAL D 1 257 ? 225.285 135.221 120.400 1.00 48.39 559 VAL D CA 1
ATOM 11959 C C . VAL D 1 257 ? 226.489 134.714 119.636 1.00 60.28 559 VAL D C 1
ATOM 11960 O O . VAL D 1 257 ? 226.647 133.516 119.424 1.00 67.02 559 VAL D O 1
ATOM 11964 N N . ILE D 1 258 ? 227.318 135.663 119.213 1.00 63.46 560 ILE D N 1
ATOM 11965 C CA . ILE D 1 258 ? 228.396 135.428 118.298 1.00 59.15 560 ILE D CA 1
ATOM 11966 C C . ILE D 1 258 ? 229.563 136.222 118.841 1.00 61.98 560 ILE D C 1
ATOM 11967 O O . ILE D 1 258 ? 229.602 137.447 118.722 1.00 49.38 560 ILE D O 1
ATOM 11972 N N . GLU D 1 259 ? 230.517 135.529 119.474 1.00 75.23 561 GLU D N 1
ATOM 11973 C CA . GLU D 1 259 ? 231.780 136.163 119.886 1.00 65.97 561 GLU D CA 1
ATOM 11974 C C . GLU D 1 259 ? 232.654 136.256 118.650 1.00 72.07 561 GLU D C 1
ATOM 11975 O O . GLU D 1 259 ? 232.813 135.253 117.931 1.00 87.95 561 GLU D O 1
ATOM 11981 N N . CYS D 1 260 ? 233.203 137.438 118.385 1.00 78.21 562 CYS D N 1
ATOM 11982 C CA . CYS D 1 260 ? 234.182 137.593 117.298 1.00 88.94 562 CYS D CA 1
ATOM 11983 C C . CYS D 1 260 ? 235.348 138.366 117.848 1.00 78.74 562 CYS D C 1
ATOM 11984 O O . CYS D 1 260 ? 235.175 139.482 118.306 1.00 74.06 562 CYS D O 1
ATOM 11987 N N . ASN D 1 261 ? 236.517 137.742 117.840 1.00 77.02 563 ASN D N 1
ATOM 11988 C CA . ASN D 1 261 ? 237.764 138.404 118.217 1.00 81.70 563 ASN D CA 1
ATOM 11989 C C . ASN D 1 261 ? 238.798 138.420 117.082 1.00 82.57 563 ASN D C 1
ATOM 11990 O O . ASN D 1 261 ? 239.963 138.739 117.319 1.00 86.44 563 ASN D O 1
ATOM 11995 N N . ASN D 1 262 ? 238.371 138.096 115.859 1.00 86.52 564 ASN D N 1
ATOM 11996 C CA . ASN D 1 262 ? 239.220 138.228 114.683 1.00 83.97 564 ASN D CA 1
ATOM 11997 C C . ASN D 1 262 ? 239.274 139.701 114.282 1.00 92.93 564 ASN D C 1
ATOM 11998 O O . ASN D 1 262 ? 238.430 140.183 113.521 1.00 106.07 564 ASN D O 1
ATOM 12003 N N . VAL D 1 263 ? 240.256 140.425 114.798 1.00 103.33 565 VAL D N 1
ATOM 12004 C CA . VAL D 1 263 ? 240.464 141.804 114.371 1.00 105.52 565 VAL D CA 1
ATOM 12005 C C . VAL D 1 263 ? 240.752 141.790 112.877 1.00 110.71 565 VAL D C 1
ATOM 12006 O O . VAL D 1 263 ? 241.509 140.929 112.399 1.00 124.92 565 VAL D O 1
ATOM 12010 N N . LEU D 1 264 ? 240.136 142.726 112.155 1.00 106.88 566 LEU D N 1
ATOM 12011 C CA . LEU D 1 264 ? 240.318 142.848 110.699 1.00 110.21 566 LEU D CA 1
ATOM 12012 C C . LEU D 1 264 ? 241.741 143.244 110.279 1.00 110.13 566 LEU D C 1
ATOM 12013 O O . LEU D 1 264 ? 242.275 142.685 109.318 1.00 99.12 566 LEU D O 1
ATOM 12018 N N . LYS D 1 265 ? 242.330 144.210 110.982 1.00 116.51 567 LYS D N 1
ATOM 12019 C CA . LYS D 1 265 ? 243.692 144.687 110.674 1.00 124.37 567 LYS D CA 1
ATOM 12020 C C . LYS D 1 265 ? 244.789 143.643 110.902 1.00 122.70 567 LYS D C 1
ATOM 12021 O O . LYS D 1 265 ? 245.928 143.880 110.503 1.00 136.18 567 LYS D O 1
ATOM 12027 N N . GLU D 1 266 ? 244.450 142.504 111.521 1.00 118.81 568 GLU D N 1
ATOM 12028 C CA . GLU D 1 266 ? 245.359 141.348 111.651 1.00 118.62 568 GLU D CA 1
ATOM 12029 C C . GLU D 1 266 ? 245.158 140.235 110.591 1.00 113.25 568 GLU D C 1
ATOM 12030 O O . GLU D 1 266 ? 245.782 139.175 110.698 1.00 104.60 568 GLU D O 1
ATOM 12036 N N . GLN D 1 267 ? 244.306 140.465 109.588 1.00 112.79 569 GLN D N 1
ATOM 12037 C CA . GLN D 1 267 ? 244.099 139.489 108.510 1.00 117.34 569 GLN D CA 1
ATOM 12038 C C . GLN D 1 267 ? 245.009 139.800 107.346 1.00 114.94 569 GLN D C 1
ATOM 12039 O O . GLN D 1 267 ? 245.522 140.928 107.235 1.00 122.86 569 GLN D O 1
ATOM 12045 N N . GLU D 1 268 ? 245.192 138.796 106.483 1.00 107.58 570 GLU D N 1
ATOM 12046 C CA . GLU D 1 268 ? 245.935 138.961 105.234 1.00 112.23 570 GLU D CA 1
ATOM 12047 C C . GLU D 1 268 ? 245.184 139.950 104.361 1.00 114.41 570 GLU D C 1
ATOM 12048 O O . GLU D 1 268 ? 245.707 141.013 104.018 1.00 130.34 570 GLU D O 1
ATOM 12054 N N . TRP D 1 269 ? 243.941 139.602 104.042 1.00 107.19 571 TRP D N 1
ATOM 12055 C CA . TRP D 1 269 ? 243.126 140.332 103.048 1.00 105.12 571 TRP D CA 1
ATOM 12056 C C . TRP D 1 269 ? 242.853 141.810 103.318 1.00 103.31 571 TRP D C 1
ATOM 12057 O O . TRP D 1 269 ? 242.440 142.528 102.409 1.00 113.35 571 TRP D O 1
ATOM 12068 N N . TRP D 1 270 ? 243.081 142.272 104.544 1.00 101.96 572 TRP D N 1
ATOM 12069 C CA . TRP D 1 270 ? 242.796 143.659 104.889 1.00 99.73 572 TRP D CA 1
ATOM 12070 C C . TRP D 1 270 ? 243.828 144.642 104.306 1.00 100.36 572 TRP D C 1
ATOM 12071 O O . TRP D 1 270 ? 244.985 144.659 104.723 1.00 97.80 572 TRP D O 1
ATOM 12082 N N . THR D 1 271 ? 243.375 145.423 103.323 1.00 99.84 573 THR D N 1
ATOM 12083 C CA . THR D 1 271 ? 244.041 146.637 102.846 1.00 86.91 573 THR D CA 1
ATOM 12084 C C . THR D 1 271 ? 243.417 147.860 103.541 1.00 92.77 573 THR D C 1
ATOM 12085 O O . THR D 1 271 ? 242.483 147.717 104.336 1.00 87.79 573 THR D O 1
ATOM 12089 N N . THR D 1 272 ? 243.940 149.056 103.263 1.00 102.99 574 THR D N 1
ATOM 12090 C CA . THR D 1 272 ? 243.303 150.310 103.720 1.00 99.87 574 THR D CA 1
ATOM 12091 C C . THR D 1 272 ? 241.930 150.466 103.068 1.00 95.03 574 THR D C 1
ATOM 12092 O O . THR D 1 272 ? 240.910 150.561 103.762 1.00 93.65 574 THR D O 1
ATOM 12096 N N . GLU D 1 273 ? 241.909 150.401 101.735 1.00 90.90 575 GLU D N 1
ATOM 12097 C CA . GLU D 1 273 ? 240.671 150.597 100.956 1.00 95.66 575 GLU D CA 1
ATOM 12098 C C . GLU D 1 273 ? 239.593 149.533 101.196 1.00 78.87 575 GLU D C 1
ATOM 12099 O O . GLU D 1 273 ? 238.449 149.743 100.790 1.00 71.78 575 GLU D O 1
ATOM 12105 N N . SER D 1 274 ? 239.949 148.418 101.842 1.00 71.40 576 SER D N 1
ATOM 12106 C CA . SER D 1 274 ? 238.972 147.426 102.294 1.00 73.71 576 SER D CA 1
ATOM 12107 C C . SER D 1 274 ? 237.781 148.043 103.032 1.00 83.96 576 SER D C 1
ATOM 12108 O O . SER D 1 274 ? 236.651 147.845 102.603 1.00 86.34 576 SER D O 1
ATOM 12111 N N . TYR D 1 275 ? 238.012 148.818 104.096 1.00 97.23 577 TYR D N 1
ATOM 12112 C CA . TYR D 1 275 ? 236.878 149.428 104.848 1.00 99.24 577 TYR D CA 1
ATOM 12113 C C . TYR D 1 275 ? 235.838 150.050 103.915 1.00 94.79 577 TYR D C 1
ATOM 12114 O O . TYR D 1 275 ? 234.668 149.653 103.911 1.00 95.70 577 TYR D O 1
ATOM 12123 N N . GLN D 1 276 ? 236.312 150.984 103.099 1.00 92.31 578 GLN D N 1
ATOM 12124 C CA . GLN D 1 276 ? 235.479 151.683 102.143 1.00 95.61 578 GLN D CA 1
ATOM 12125 C C . GLN D 1 276 ? 234.935 150.740 101.047 1.00 95.87 578 GLN D C 1
ATOM 12126 O O . GLN D 1 276 ? 233.737 150.804 100.727 1.00 100.55 578 GLN D O 1
ATOM 12132 N N . GLU D 1 277 ? 235.798 149.889 100.477 1.00 85.05 579 GLU D N 1
ATOM 12133 C CA . GLU D 1 277 ? 235.390 148.916 99.429 1.00 92.50 579 GLU D CA 1
ATOM 12134 C C . GLU D 1 277 ? 234.140 148.151 99.836 1.00 89.93 579 GLU D C 1
ATOM 12135 O O . GLU D 1 277 ? 233.197 147.989 99.041 1.00 71.25 579 GLU D O 1
ATOM 12141 N N . ILE D 1 278 ? 234.161 147.687 101.086 1.00 83.29 580 ILE D N 1
ATOM 12142 C CA . ILE D 1 278 ? 233.051 146.925 101.661 1.00 84.64 580 ILE D CA 1
ATOM 12143 C C . ILE D 1 278 ? 231.746 147.725 101.517 1.00 79.04 580 ILE D C 1
ATOM 12144 O O . ILE D 1 278 ? 230.747 147.198 101.038 1.00 65.86 580 ILE D O 1
ATOM 12149 N N . LEU D 1 279 ? 231.795 149.009 101.882 1.00 76.18 581 LEU D N 1
ATOM 12150 C CA . LEU D 1 279 ? 230.614 149.882 101.871 1.00 75.08 581 LEU D CA 1
ATOM 12151 C C . LEU D 1 279 ? 230.111 150.183 100.444 1.00 84.88 581 LEU D C 1
ATOM 12152 O O . LEU D 1 279 ? 228.891 150.215 100.201 1.00 76.56 581 LEU D O 1
ATOM 12157 N N . ASN D 1 280 ? 231.042 150.375 99.509 1.00 89.30 582 ASN D N 1
ATOM 12158 C CA . ASN D 1 280 ? 230.693 150.515 98.086 1.00 93.01 582 ASN D CA 1
ATOM 12159 C C . ASN D 1 280 ? 229.987 149.283 97.480 1.00 83.57 582 ASN D C 1
ATOM 12160 O O . ASN D 1 280 ? 229.232 149.420 96.531 1.00 67.40 582 ASN D O 1
ATOM 12165 N N . ASN D 1 281 ? 230.203 148.104 98.067 1.00 86.81 583 ASN D N 1
ATOM 12166 C CA . ASN D 1 281 ? 229.488 146.876 97.692 1.00 81.79 583 ASN D CA 1
ATOM 12167 C C . ASN D 1 281 ? 228.152 146.643 98.403 1.00 79.78 583 ASN D C 1
ATOM 12168 O O . ASN D 1 281 ? 227.557 145.556 98.289 1.00 60.31 583 ASN D O 1
ATOM 12173 N N . ALA D 1 282 ? 227.671 147.649 99.134 1.00 79.63 584 ALA D N 1
ATOM 12174 C CA . ALA D 1 282 ? 226.352 147.586 99.749 1.00 80.00 584 ALA D CA 1
ATOM 12175 C C . ALA D 1 282 ? 225.312 147.097 98.740 1.00 72.46 584 ALA D C 1
ATOM 12176 O O . ALA D 1 282 ? 224.582 146.156 99.035 1.00 82.75 584 ALA D O 1
ATOM 12178 N N . GLU D 1 283 ? 225.267 147.722 97.567 1.00 57.94 585 GLU D N 1
ATOM 12179 C CA . GLU D 1 283 ? 224.336 147.316 96.515 1.00 65.97 585 GLU D CA 1
ATOM 12180 C C . GLU D 1 283 ? 224.504 145.852 96.190 1.00 65.77 585 GLU D C 1
ATOM 12181 O O . GLU D 1 283 ? 223.522 145.125 96.116 1.00 60.40 585 GLU D O 1
ATOM 12187 N N . GLY D 1 284 ? 225.751 145.424 95.969 1.00 69.77 586 GLY D N 1
ATOM 12188 C CA . GLY D 1 284 ? 226.053 144.003 95.753 1.00 69.61 586 GLY D CA 1
ATOM 12189 C C . GLY D 1 284 ? 225.437 143.104 96.832 1.00 67.05 586 GLY D C 1
ATOM 12190 O O . GLY D 1 284 ? 224.717 142.156 96.517 1.00 68.83 586 GLY D O 1
ATOM 12191 N N . PHE D 1 285 ? 225.669 143.449 98.098 1.00 61.46 587 PHE D N 1
ATOM 12192 C CA . PHE D 1 285 ? 225.148 142.661 99.223 1.00 57.31 587 PHE D CA 1
ATOM 12193 C C . PHE D 1 285 ? 223.646 142.734 99.332 1.00 51.65 587 PHE D C 1
ATOM 12194 O O . PHE D 1 285 ? 223.013 141.754 99.705 1.00 60.37 587 PHE D O 1
ATOM 12202 N N . ALA D 1 286 ? 223.065 143.879 98.979 1.00 55.11 588 ALA D N 1
ATOM 12203 C CA . ALA D 1 286 ? 221.598 143.987 98.833 1.00 55.33 588 ALA D CA 1
ATOM 12204 C C . ALA D 1 286 ? 221.049 143.008 97.793 1.00 59.49 588 ALA D C 1
ATOM 12205 O O . ALA D 1 286 ? 220.186 142.192 98.091 1.00 68.79 588 ALA D O 1
ATOM 12207 N N . LYS D 1 287 ? 221.640 143.056 96.609 1.00 65.83 589 LYS D N 1
ATOM 12208 C CA . LYS D 1 287 ? 221.297 142.165 95.500 1.00 56.19 589 LYS D CA 1
ATOM 12209 C C . LYS D 1 287 ? 221.314 140.715 95.940 1.00 58.81 589 LYS D C 1
ATOM 12210 O O . LYS D 1 287 ? 220.339 139.985 95.676 1.00 65.76 589 LYS D O 1
ATOM 12216 N N . TYR D 1 288 ? 222.408 140.315 96.621 1.00 49.65 590 TYR D N 1
ATOM 12217 C CA . TYR D 1 288 ? 222.567 138.962 97.183 1.00 47.66 590 TYR D CA 1
ATOM 12218 C C . TYR D 1 288 ? 221.442 138.556 98.134 1.00 45.67 590 TYR D C 1
ATOM 12219 O O . TYR D 1 288 ? 220.809 137.518 97.957 1.00 48.17 590 TYR D O 1
ATOM 12228 N N . LEU D 1 289 ? 221.172 139.422 99.101 1.00 51.91 591 LEU D N 1
ATOM 12229 C CA . LEU D 1 289 ? 220.079 139.240 100.064 1.00 62.20 591 LEU D CA 1
ATOM 12230 C C . LEU D 1 289 ? 218.714 139.072 99.387 1.00 74.54 591 LEU D C 1
ATOM 12231 O O . LEU D 1 289 ? 217.890 138.291 99.865 1.00 87.58 591 LEU D O 1
ATOM 12236 N N . ALA D 1 290 ? 218.468 139.868 98.343 1.00 68.00 592 ALA D N 1
ATOM 12237 C CA . ALA D 1 290 ? 217.224 139.826 97.593 1.00 78.24 592 ALA D CA 1
ATOM 12238 C C . ALA D 1 290 ? 217.032 138.490 96.900 1.00 80.82 592 ALA D C 1
ATOM 12239 O O . ALA D 1 290 ? 215.901 138.025 96.749 1.00 89.07 592 ALA D O 1
ATOM 12241 N N . GLY D 1 291 ? 218.140 137.898 96.456 1.00 77.63 593 GLY D N 1
ATOM 12242 C CA . GLY D 1 291 ? 218.122 136.601 95.804 1.00 73.62 593 GLY D CA 1
ATOM 12243 C C . GLY D 1 291 ? 218.212 135.367 96.690 1.00 77.95 593 GLY D C 1
ATOM 12244 O O . GLY D 1 291 ? 218.318 134.271 96.162 1.00 83.52 593 GLY D O 1
ATOM 12245 N N . ILE D 1 292 ? 218.170 135.510 98.016 1.00 73.43 594 ILE D N 1
ATOM 12246 C CA . ILE D 1 292 ? 218.164 134.327 98.877 1.00 63.64 594 ILE D CA 1
ATOM 12247 C C . ILE D 1 292 ? 216.805 133.633 98.748 1.00 72.43 594 ILE D C 1
ATOM 12248 O O . ILE D 1 292 ? 215.785 134.284 98.517 1.00 72.44 594 ILE D O 1
ATOM 12253 N N . LYS D 1 293 ? 216.817 132.305 98.855 1.00 83.61 595 LYS D N 1
ATOM 12254 C CA . LYS D 1 293 ? 215.599 131.516 98.982 1.00 92.12 595 LYS D CA 1
ATOM 12255 C C . LYS D 1 293 ? 215.447 131.234 100.462 1.00 78.05 595 LYS D C 1
ATOM 12256 O O . LYS D 1 293 ? 216.182 130.421 101.035 1.00 80.37 595 LYS D O 1
ATOM 12262 N N . VAL D 1 294 ? 214.465 131.881 101.069 1.00 73.96 596 VAL D N 1
ATOM 12263 C CA . VAL D 1 294 ? 214.374 131.947 102.522 1.00 67.03 596 VAL D CA 1
ATOM 12264 C C . VAL D 1 294 ? 213.690 130.714 103.110 1.00 79.17 596 VAL D C 1
ATOM 12265 O O . VAL D 1 294 ? 212.509 130.450 102.848 1.00 85.73 596 VAL D O 1
ATOM 12269 N N . ASP D 1 295 ? 214.449 129.938 103.879 1.00 84.51 597 ASP D N 1
ATOM 12270 C CA . ASP D 1 295 ? 213.874 128.943 104.787 1.00 91.14 597 ASP D CA 1
ATOM 12271 C C . ASP D 1 295 ? 213.177 129.721 105.906 1.00 106.10 597 ASP D C 1
ATOM 12272 O O . ASP D 1 295 ? 213.835 130.383 106.702 1.00 125.44 597 ASP D O 1
ATOM 12277 N N . ARG D 1 296 ? 211.849 129.665 105.945 1.00 112.25 598 ARG D N 1
ATOM 12278 C CA . ARG D 1 296 ? 211.070 130.426 106.928 1.00 104.07 598 ARG D CA 1
ATOM 12279 C C . ARG D 1 296 ? 211.169 129.840 108.339 1.00 106.41 598 ARG D C 1
ATOM 12280 O O . ARG D 1 296 ? 211.042 130.572 109.305 1.00 115.24 598 ARG D O 1
ATOM 12288 N N . SER D 1 297 ? 211.423 128.537 108.458 1.00 111.53 599 SER D N 1
ATOM 12289 C CA . SER D 1 297 ? 211.548 127.883 109.776 1.00 108.52 599 SER D CA 1
ATOM 12290 C C . SER D 1 297 ? 212.864 128.179 110.495 1.00 112.23 599 SER D C 1
ATOM 12291 O O . SER D 1 297 ? 212.916 128.082 111.717 1.00 135.79 599 SER D O 1
ATOM 12294 N N . LYS D 1 298 ? 213.914 128.515 109.737 1.00 110.88 600 LYS D N 1
ATOM 12295 C CA . LYS D 1 298 ? 215.262 128.791 110.277 1.00 98.59 600 LYS D CA 1
ATOM 12296 C C . LYS D 1 298 ? 215.465 130.252 110.722 1.00 96.08 600 LYS D C 1
ATOM 12297 O O . LYS D 1 298 ? 216.490 130.589 111.332 1.00 115.98 600 LYS D O 1
ATOM 12303 N N . VAL D 1 299 ? 214.524 131.130 110.392 1.00 92.51 601 VAL D N 1
ATOM 12304 C CA . VAL D 1 299 ? 214.645 132.566 110.715 1.00 87.58 601 VAL D CA 1
ATOM 12305 C C . VAL D 1 299 ? 214.732 132.743 112.224 1.00 81.56 601 VAL D C 1
ATOM 12306 O O . VAL D 1 299 ? 215.776 133.176 112.764 1.00 79.86 601 VAL D O 1
ATOM 12310 N N . ASN D 1 300 ? 213.678 132.270 112.884 1.00 65.67 602 ASN D N 1
ATOM 12311 C CA . ASN D 1 300 ? 213.580 132.320 114.328 1.00 73.14 602 ASN D CA 1
ATOM 12312 C C . ASN D 1 300 ? 214.246 131.117 115.048 1.00 70.62 602 ASN D C 1
ATOM 12313 O O . ASN D 1 300 ? 213.868 130.780 116.174 1.00 59.94 602 ASN D O 1
ATOM 12318 N N . GLU D 1 301 ? 215.275 130.532 114.438 1.00 71.94 603 GLU D N 1
ATOM 12319 C CA . GLU D 1 301 ? 216.085 129.507 115.091 1.00 86.11 603 GLU D CA 1
ATOM 12320 C C . GLU D 1 301 ? 217.226 130.175 115.862 1.00 89.08 603 GLU D C 1
ATOM 12321 O O . GLU D 1 301 ? 217.817 131.162 115.395 1.00 90.39 603 GLU D O 1
ATOM 12327 N N . VAL D 1 302 ? 217.519 129.632 117.039 1.00 87.93 604 VAL D N 1
ATOM 12328 C CA . VAL D 1 302 ? 218.648 130.079 117.837 1.00 90.19 604 VAL D CA 1
ATOM 12329 C C . VAL D 1 302 ? 219.500 128.891 118.184 1.00 91.49 604 VAL D C 1
ATOM 12330 O O . VAL D 1 302 ? 219.028 127.757 118.173 1.00 89.06 604 VAL D O 1
ATOM 12334 N N . VAL D 1 303 ? 220.758 129.162 118.505 1.00 89.77 605 VAL D N 1
ATOM 12335 C CA . VAL D 1 303 ? 221.728 128.110 118.753 1.00 95.76 605 VAL D CA 1
ATOM 12336 C C . VAL D 1 303 ? 222.449 128.411 120.037 1.00 95.22 605 VAL D C 1
ATOM 12337 O O . VAL D 1 303 ? 222.627 129.581 120.395 1.00 88.25 605 VAL D O 1
ATOM 12341 N N . MET D 1 304 ? 222.924 127.347 120.676 1.00 92.39 606 MET D N 1
ATOM 12342 C CA . MET D 1 304 ? 223.762 127.475 121.848 1.00 79.76 606 MET D CA 1
ATOM 12343 C C . MET D 1 304 ? 225.210 127.584 121.420 1.00 76.95 606 MET D C 1
ATOM 12344 O O . MET D 1 304 ? 225.982 126.624 121.531 1.00 82.93 606 MET D O 1
ATOM 12349 N N . SER D 1 305 ? 225.603 128.780 120.981 1.00 67.94 607 SER D N 1
ATOM 12350 C CA . SER D 1 305 ? 227.009 129.038 120.694 1.00 53.18 607 SER D CA 1
ATOM 12351 C C . SER D 1 305 ? 227.859 128.877 121.976 1.00 51.83 607 SER D C 1
ATOM 12352 O O . SER D 1 305 ? 227.345 128.828 123.088 1.00 49.88 607 SER D O 1
ATOM 12355 N N . GLU D 1 306 ? 229.162 128.772 121.803 1.00 55.57 608 GLU D N 1
ATOM 12356 C CA . GLU D 1 306 ? 230.053 128.564 122.940 1.00 64.05 608 GLU D CA 1
ATOM 12357 C C . GLU D 1 306 ? 229.856 129.727 123.920 1.00 63.36 608 GLU D C 1
ATOM 12358 O O . GLU D 1 306 ? 229.781 129.521 125.126 1.00 62.16 608 GLU D O 1
ATOM 12364 N N . LYS D 1 307 ? 229.735 130.938 123.365 1.00 63.49 609 LYS D N 1
ATOM 12365 C CA . LYS D 1 307 ? 229.649 132.169 124.154 1.00 51.85 609 LYS D CA 1
ATOM 12366 C C . LYS D 1 307 ? 228.334 132.270 124.881 1.00 55.85 609 LYS D C 1
ATOM 12367 O O . LYS D 1 307 ? 228.305 132.724 126.020 1.00 69.70 609 LYS D O 1
ATOM 12373 N N . LYS D 1 308 ? 227.249 131.871 124.242 1.00 56.24 610 LYS D N 1
ATOM 12374 C CA . LYS D 1 308 ? 225.956 131.914 124.906 1.00 54.87 610 LYS D CA 1
ATOM 12375 C C . LYS D 1 308 ? 226.002 131.022 126.151 1.00 61.49 610 LYS D C 1
ATOM 12376 O O . LYS D 1 308 ? 225.558 131.441 127.217 1.00 80.02 610 LYS D O 1
ATOM 12382 N N . LYS D 1 309 ? 226.634 129.852 126.051 1.00 68.93 611 LYS D N 1
ATOM 12383 C CA . LYS D 1 309 ? 226.769 128.909 127.180 1.00 73.47 611 LYS D CA 1
ATOM 12384 C C . LYS D 1 309 ? 227.567 129.506 128.321 1.00 87.00 611 LYS D C 1
ATOM 12385 O O . LYS D 1 309 ? 227.112 129.497 129.462 1.00 108.13 611 LYS D O 1
ATOM 12391 N N . ALA D 1 310 ? 228.739 130.047 128.015 1.00 90.90 612 ALA D N 1
ATOM 12392 C CA . ALA D 1 310 ? 229.562 130.746 129.013 1.00 102.81 612 ALA D CA 1
ATOM 12393 C C . ALA D 1 310 ? 228.810 131.859 129.755 1.00 107.73 612 ALA D C 1
ATOM 12394 O O . ALA D 1 310 ? 228.996 132.048 130.964 1.00 108.91 612 ALA D O 1
ATOM 12396 N N . ILE D 1 311 ? 227.993 132.603 129.010 1.00 100.59 613 ILE D N 1
ATOM 12397 C CA . ILE D 1 311 ? 227.186 133.697 129.563 1.00 93.33 613 ILE D CA 1
ATOM 12398 C C . ILE D 1 311 ? 226.142 133.167 130.527 1.00 90.49 613 ILE D C 1
ATOM 12399 O O . ILE D 1 311 ? 225.944 133.727 131.592 1.00 113.24 613 ILE D O 1
ATOM 12404 N N . VAL D 1 312 ? 225.498 132.070 130.152 1.00 79.23 614 VAL D N 1
ATOM 12405 C CA . VAL D 1 312 ? 224.454 131.446 130.981 1.00 65.71 614 VAL D CA 1
ATOM 12406 C C . VAL D 1 312 ? 225.002 130.833 132.282 1.00 62.40 614 VAL D C 1
ATOM 12407 O O . VAL D 1 312 ? 224.477 131.087 133.364 1.00 78.34 614 VAL D O 1
ATOM 12411 N N . GLU D 1 313 ? 226.072 130.062 132.166 1.00 58.87 615 GLU D N 1
ATOM 12412 C CA . GLU D 1 313 ? 226.719 129.415 133.320 1.00 60.61 615 GLU D CA 1
ATOM 12413 C C . GLU D 1 313 ? 227.380 130.367 134.313 1.00 73.47 615 GLU D C 1
ATOM 12414 O O . GLU D 1 313 ? 227.825 129.938 135.392 1.00 87.31 615 GLU D O 1
ATOM 12420 N N . THR D 1 314 ? 227.520 131.638 133.917 1.00 85.44 616 THR D N 1
ATOM 12421 C CA . THR D 1 314 ? 228.002 132.717 134.792 1.00 84.30 616 THR D CA 1
ATOM 12422 C C . THR D 1 314 ? 226.849 133.555 135.316 1.00 72.07 616 THR D C 1
ATOM 12423 O O . THR D 1 314 ? 226.915 134.017 136.450 1.00 78.84 616 THR D O 1
ATOM 12427 N N . THR D 1 315 ? 225.820 133.763 134.486 1.00 57.00 617 THR D N 1
ATOM 12428 C CA . THR D 1 315 ? 224.623 134.496 134.881 1.00 68.49 617 THR D CA 1
ATOM 12429 C C . THR D 1 315 ? 223.790 133.714 135.897 1.00 75.61 617 THR D C 1
ATOM 12430 O O . THR D 1 315 ? 223.304 134.302 136.859 1.00 81.49 617 THR D O 1
ATOM 12434 N N . GLU D 1 316 ? 223.612 132.409 135.692 1.00 79.66 618 GLU D N 1
ATOM 12435 C CA . GLU D 1 316 ? 222.722 131.638 136.558 1.00 84.81 618 GLU D CA 1
ATOM 12436 C C . GLU D 1 316 ? 223.315 131.449 137.961 1.00 82.18 618 GLU D C 1
ATOM 12437 O O . GLU D 1 316 ? 224.532 131.362 138.132 1.00 85.38 618 GLU D O 1
ATOM 12443 N N . SER D 1 317 ? 222.436 131.386 138.946 1.00 63.04 619 SER D N 1
ATOM 12444 C CA . SER D 1 317 ? 222.835 131.418 140.361 1.00 68.95 619 SER D CA 1
ATOM 12445 C C . SER D 1 317 ? 223.507 130.131 140.770 1.00 60.27 619 SER D C 1
ATOM 12446 O O . SER D 1 317 ? 222.992 129.067 140.490 1.00 74.65 619 SER D O 1
ATOM 12449 N N . VAL D 1 318 ? 224.624 130.227 141.469 1.00 50.00 620 VAL D N 1
ATOM 12450 C CA . VAL D 1 318 ? 225.335 129.043 141.956 1.00 48.30 620 VAL D CA 1
ATOM 12451 C C . VAL D 1 318 ? 224.443 128.149 142.811 1.00 48.17 620 VAL D C 1
ATOM 12452 O O . VAL D 1 318 ? 224.636 126.930 142.852 1.00 38.42 620 VAL D O 1
ATOM 12456 N N . LEU D 1 319 ? 223.512 128.753 143.537 1.00 54.02 621 LEU D N 1
ATOM 12457 C CA . LEU D 1 319 ? 222.600 127.985 144.406 1.00 61.64 621 LEU D CA 1
ATOM 12458 C C . LEU D 1 319 ? 221.668 127.135 143.553 1.00 69.93 621 LEU D C 1
ATOM 12459 O O . LEU D 1 319 ? 221.403 125.974 143.867 1.00 77.25 621 LEU D O 1
ATOM 12464 N N . LYS D 1 320 ? 221.214 127.692 142.429 1.00 79.20 622 LYS D N 1
ATOM 12465 C CA . LYS D 1 320 ? 220.466 126.909 141.435 1.00 76.28 622 LYS D CA 1
ATOM 12466 C C . LYS D 1 320 ? 221.288 125.710 140.971 1.00 66.91 622 LYS D C 1
ATOM 12467 O O . LYS D 1 320 ? 220.778 124.588 140.887 1.00 70.43 622 LYS D O 1
ATOM 12473 N N . GLN D 1 321 ? 222.556 125.962 140.677 1.00 47.86 623 GLN D N 1
ATOM 12474 C CA . GLN D 1 321 ? 223.449 124.920 140.148 1.00 49.11 623 GLN D CA 1
ATOM 12475 C C . GLN D 1 321 ? 223.711 123.823 141.154 1.00 51.01 623 GLN D C 1
ATOM 12476 O O . GLN D 1 321 ? 223.855 122.655 140.796 1.00 51.88 623 GLN D O 1
ATOM 12482 N N . ILE D 1 322 ? 223.744 124.191 142.426 1.00 57.58 624 ILE D N 1
ATOM 12483 C CA . ILE D 1 322 ? 223.851 123.188 143.499 1.00 56.23 624 ILE D CA 1
ATOM 12484 C C . ILE D 1 322 ? 222.587 122.370 143.504 1.00 53.59 624 ILE D C 1
ATOM 12485 O O . ILE D 1 322 ? 222.645 121.160 143.290 1.00 73.73 624 ILE D O 1
ATOM 12490 N N . ALA D 1 323 ? 221.466 123.047 143.658 1.00 55.40 625 ALA D N 1
ATOM 12491 C CA . ALA D 1 323 ? 220.156 122.394 143.698 1.00 66.13 625 ALA D CA 1
ATOM 12492 C C . ALA D 1 323 ? 219.958 121.434 142.542 1.00 72.39 625 ALA D C 1
ATOM 12493 O O . ALA D 1 323 ? 219.399 120.344 142.721 1.00 99.14 625 ALA D O 1
ATOM 12495 N N . LYS D 1 324 ? 220.343 121.856 141.341 1.00 73.29 626 LYS D N 1
ATOM 12496 C CA . LYS D 1 324 ? 220.180 121.008 140.157 1.00 74.06 626 LYS D CA 1
ATOM 12497 C C . LYS D 1 324 ? 221.055 119.777 140.270 1.00 70.54 626 LYS D C 1
ATOM 12498 O O . LYS D 1 324 ? 220.633 118.696 139.879 1.00 72.39 626 LYS D O 1
ATOM 12504 N N . ALA D 1 325 ? 222.266 119.930 140.794 1.00 63.56 627 ALA D N 1
ATOM 12505 C CA . ALA D 1 325 ? 223.119 118.771 141.046 1.00 64.60 627 ALA D CA 1
ATOM 12506 C C . ALA D 1 325 ? 222.523 117.842 142.112 1.00 60.69 627 ALA D C 1
ATOM 12507 O O . ALA D 1 325 ? 222.710 116.625 142.045 1.00 73.05 627 ALA D O 1
ATOM 12509 N N . LEU D 1 326 ? 221.849 118.404 143.101 1.00 49.13 628 LEU D N 1
ATOM 12510 C CA . LEU D 1 326 ? 221.160 117.597 144.108 1.00 46.97 628 LEU D CA 1
ATOM 12511 C C . LEU D 1 326 ? 220.012 116.850 143.486 1.00 59.75 628 LEU D C 1
ATOM 12512 O O . LEU D 1 326 ? 219.870 115.633 143.685 1.00 73.82 628 LEU D O 1
ATOM 12517 N N . THR D 1 327 ? 219.194 117.578 142.719 1.00 67.73 629 THR D N 1
ATOM 12518 C CA . THR D 1 327 ? 218.066 117.023 141.949 1.00 63.17 629 THR D CA 1
ATOM 12519 C C . THR D 1 327 ? 218.497 115.910 140.998 1.00 68.52 629 THR D C 1
ATOM 12520 O O . THR D 1 327 ? 217.947 114.805 141.031 1.00 88.23 629 THR D O 1
ATOM 12524 N N . ASP D 1 328 ? 219.443 116.225 140.111 1.00 71.93 630 ASP D N 1
ATOM 12525 C CA . ASP D 1 328 ? 219.989 115.266 139.125 1.00 74.68 630 ASP D CA 1
ATOM 12526 C C . ASP D 1 328 ? 220.778 114.123 139.771 1.00 74.37 630 ASP D C 1
ATOM 12527 O O . ASP D 1 328 ? 221.289 113.258 139.057 1.00 83.72 630 ASP D O 1
ATOM 12532 N N . ARG D 1 329 ? 220.937 114.144 141.102 1.00 81.45 631 ARG D N 1
ATOM 12533 C CA . ARG D 1 329 ? 221.742 113.163 141.839 1.00 84.96 631 ARG D CA 1
ATOM 12534 C C . ARG D 1 329 ? 223.109 113.029 141.172 1.00 87.41 631 ARG D C 1
ATOM 12535 O O . ARG D 1 329 ? 223.618 111.920 140.979 1.00 91.01 631 ARG D O 1
ATOM 12543 N N . ASP D 1 330 ? 223.695 114.186 140.856 1.00 89.77 632 ASP D N 1
ATOM 12544 C CA . ASP D 1 330 ? 224.875 114.306 140.002 1.00 96.64 632 ASP D CA 1
ATOM 12545 C C . ASP D 1 330 ? 226.134 114.568 140.840 1.00 98.03 632 ASP D C 1
ATOM 12546 O O . ASP D 1 330 ? 226.568 115.714 140.991 1.00 108.22 632 ASP D O 1
ATOM 12551 N N . ILE D 1 331 ? 226.720 113.499 141.366 1.00 90.84 633 ILE D N 1
ATOM 12552 C CA . ILE D 1 331 ? 227.991 113.597 142.098 1.00 96.60 633 ILE D CA 1
ATOM 12553 C C . ILE D 1 331 ? 229.086 114.291 141.264 1.00 106.08 633 ILE D C 1
ATOM 12554 O O . ILE D 1 331 ? 229.809 115.143 141.778 1.00 102.48 633 ILE D O 1
ATOM 12559 N N . GLU D 1 332 ? 229.166 113.955 139.973 1.00 109.87 634 GLU D N 1
ATOM 12560 C CA . GLU D 1 332 ? 230.269 114.398 139.130 1.00 103.82 634 GLU D CA 1
ATOM 12561 C C . GLU D 1 332 ? 230.454 115.903 139.210 1.00 103.83 634 GLU D C 1
ATOM 12562 O O . GLU D 1 332 ? 231.587 116.390 139.286 1.00 126.50 634 GLU D O 1
ATOM 12568 N N . TRP D 1 333 ? 229.343 116.628 139.163 1.00 87.18 635 TRP D N 1
ATOM 12569 C CA . TRP D 1 333 ? 229.349 118.083 139.290 1.00 86.69 635 TRP D CA 1
ATOM 12570 C C . TRP D 1 333 ? 230.063 118.508 140.559 1.00 88.73 635 TRP D C 1
ATOM 12571 O O . TRP D 1 333 ? 231.035 119.269 140.513 1.00 109.01 635 TRP D O 1
ATOM 12582 N N . PHE D 1 334 ? 229.616 117.984 141.695 1.00 89.56 636 PHE D N 1
ATOM 12583 C CA . PHE D 1 334 ? 230.230 118.321 142.994 1.00 83.64 636 PHE D CA 1
ATOM 12584 C C . PHE D 1 334 ? 231.730 118.041 143.049 1.00 85.86 636 PHE D C 1
ATOM 12585 O O . PHE D 1 334 ? 232.491 118.832 143.604 1.00 80.47 636 PHE D O 1
ATOM 12593 N N . LEU D 1 335 ? 232.149 116.937 142.439 1.00 85.79 637 LEU D N 1
ATOM 12594 C CA . LEU D 1 335 ? 233.571 116.623 142.342 1.00 82.33 637 LEU D CA 1
ATOM 12595 C C . LEU D 1 335 ? 234.296 117.580 141.396 1.00 75.06 637 LEU D C 1
ATOM 12596 O O . LEU D 1 335 ? 235.428 117.979 141.678 1.00 60.95 637 LEU D O 1
ATOM 12601 N N . ASP D 1 336 ? 233.639 117.931 140.282 1.00 78.69 638 ASP D N 1
ATOM 12602 C CA . ASP D 1 336 ? 234.131 118.947 139.325 1.00 71.61 638 ASP D CA 1
ATOM 12603 C C . ASP D 1 336 ? 234.355 120.285 140.006 1.00 68.31 638 ASP D C 1
ATOM 12604 O O . ASP D 1 336 ? 235.281 121.026 139.634 1.00 65.12 638 ASP D O 1
ATOM 12609 N N . ASN D 1 337 ? 233.482 120.602 140.980 1.00 59.46 639 ASN D N 1
ATOM 12610 C CA . ASN D 1 337 ? 233.596 121.802 141.818 1.00 50.26 639 ASN D CA 1
ATOM 12611 C C . ASN D 1 337 ? 234.277 121.512 143.173 1.00 58.73 639 ASN D C 1
ATOM 12612 O O . ASN D 1 337 ? 233.901 122.071 144.196 1.00 73.82 639 ASN D O 1
ATOM 12617 N N . GLY D 1 338 ? 235.237 120.597 143.179 1.00 61.14 640 GLY D N 1
ATOM 12618 C CA . GLY D 1 338 ? 236.137 120.440 144.304 1.00 63.74 640 GLY D CA 1
ATOM 12619 C C . GLY D 1 338 ? 235.577 119.978 145.639 1.00 63.66 640 GLY D C 1
ATOM 12620 O O . GLY D 1 338 ? 236.138 120.317 146.696 1.00 71.46 640 GLY D O 1
ATOM 12621 N N . LEU D 1 339 ? 234.530 119.155 145.614 1.00 54.63 641 LEU D N 1
ATOM 12622 C CA . LEU D 1 339 ? 234.057 118.486 146.846 1.00 55.17 641 LEU D CA 1
ATOM 12623 C C . LEU D 1 339 ? 235.085 117.528 147.479 1.00 62.27 641 LEU D C 1
ATOM 12624 O O . LEU D 1 339 ? 235.128 117.347 148.695 1.00 60.22 641 LEU D O 1
ATOM 12629 N N . GLU D 1 340 ? 235.879 116.883 146.628 1.00 84.00 642 GLU D N 1
ATOM 12630 C CA . GLU D 1 340 ? 236.921 115.926 147.043 1.00 92.36 642 GLU D CA 1
ATOM 12631 C C . GLU D 1 340 ? 237.882 116.569 148.087 1.00 109.82 642 GLU D C 1
ATOM 12632 O O . GLU D 1 340 ? 238.526 115.862 148.867 1.00 105.14 642 GLU D O 1
ATOM 12638 N N . GLY D 1 341 ? 237.931 117.909 148.121 1.00 119.28 643 GLY D N 1
ATOM 12639 C CA . GLY D 1 341 ? 238.636 118.661 149.161 1.00 117.48 643 GLY D CA 1
ATOM 12640 C C . GLY D 1 341 ? 238.177 118.461 150.592 1.00 114.08 643 GLY D C 1
ATOM 12641 O O . GLY D 1 341 ? 238.909 118.785 151.521 1.00 116.53 643 GLY D O 1
ATOM 12642 N N . VAL D 1 342 ? 236.963 117.949 150.784 1.00 113.94 644 VAL D N 1
ATOM 12643 C CA . VAL D 1 342 ? 236.503 117.511 152.114 1.00 111.20 644 VAL D CA 1
ATOM 12644 C C . VAL D 1 342 ? 237.439 116.457 152.748 1.00 117.58 644 VAL D C 1
ATOM 12645 O O . VAL D 1 342 ? 237.717 116.501 153.956 1.00 117.42 644 VAL D O 1
ATOM 12649 N N . VAL D 1 343 ? 237.929 115.535 151.914 1.00 125.04 645 VAL D N 1
ATOM 12650 C CA . VAL D 1 343 ? 238.809 114.429 152.341 1.00 106.80 645 VAL D CA 1
ATOM 12651 C C . VAL D 1 343 ? 240.218 114.925 152.674 1.00 82.91 645 VAL D C 1
ATOM 12652 O O . VAL D 1 343 ? 240.814 114.442 153.618 1.00 56.30 645 VAL D O 1
ATOM 12656 N N . GLU D 1 344 ? 240.737 115.854 151.868 1.00 86.80 646 GLU D N 1
ATOM 12657 C CA . GLU D 1 344 ? 242.075 116.417 152.070 1.00 98.19 646 GLU D CA 1
ATOM 12658 C C . GLU D 1 344 ? 242.207 117.099 153.423 1.00 95.47 646 GLU D C 1
ATOM 12659 O O . GLU D 1 344 ? 243.144 116.810 154.156 1.00 98.94 646 GLU D O 1
ATOM 12665 N N . LYS D 1 345 ? 241.248 117.960 153.766 1.00 93.55 647 LYS D N 1
ATOM 12666 C CA . LYS D 1 345 ? 241.280 118.735 155.030 1.00 88.56 647 LYS D CA 1
ATOM 12667 C C . LYS D 1 345 ? 240.797 117.997 156.285 1.00 95.80 647 LYS D C 1
ATOM 12668 O O . LYS D 1 345 ? 240.740 118.602 157.362 1.00 116.19 647 LYS D O 1
ATOM 12674 N N . ASN D 1 346 ? 240.449 116.708 156.147 1.00 96.74 648 ASN D N 1
ATOM 12675 C CA . ASN D 1 346 ? 239.999 115.824 157.251 1.00 79.06 648 ASN D CA 1
ATOM 12676 C C . ASN D 1 346 ? 238.770 116.338 157.959 1.00 75.98 648 ASN D C 1
ATOM 12677 O O . ASN D 1 346 ? 238.593 116.139 159.155 1.00 78.76 648 ASN D O 1
ATOM 12682 N N . ILE D 1 347 ? 237.896 116.984 157.194 1.00 80.69 649 ILE D N 1
ATOM 12683 C CA . ILE D 1 347 ? 236.549 117.324 157.661 1.00 74.71 649 ILE D CA 1
ATOM 12684 C C . ILE D 1 347 ? 235.794 116.006 157.826 1.00 74.14 649 ILE D C 1
ATOM 12685 O O . ILE D 1 347 ? 234.919 115.901 158.666 1.00 91.64 649 ILE D O 1
ATOM 12690 N N . VAL D 1 348 ? 236.144 115.009 157.006 1.00 85.76 650 VAL D N 1
ATOM 12691 C CA . VAL D 1 348 ? 235.498 113.697 156.990 1.00 81.98 650 VAL D CA 1
ATOM 12692 C C . VAL D 1 348 ? 236.538 112.585 156.761 1.00 88.24 650 VAL D C 1
ATOM 12693 O O . VAL D 1 348 ? 237.592 112.837 156.161 1.00 85.88 650 VAL D O 1
ATOM 12697 N N . ASN D 1 349 ? 236.254 111.378 157.267 1.00 90.85 651 ASN D N 1
ATOM 12698 C CA . ASN D 1 349 ? 237.153 110.202 157.085 1.00 103.13 651 ASN D CA 1
ATOM 12699 C C . ASN D 1 349 ? 236.790 109.375 155.825 1.00 96.02 651 ASN D C 1
ATOM 12700 O O . ASN D 1 349 ? 235.822 109.692 155.139 1.00 86.89 651 ASN D O 1
ATOM 12705 N N . ASP D 1 350 ? 237.566 108.332 155.530 1.00 91.32 652 ASP D N 1
ATOM 12706 C CA . ASP D 1 350 ? 237.304 107.472 154.364 1.00 97.27 652 ASP D CA 1
ATOM 12707 C C . ASP D 1 350 ? 235.901 106.833 154.385 1.00 103.17 652 ASP D C 1
ATOM 12708 O O . ASP D 1 350 ? 235.224 106.742 153.350 1.00 100.59 652 ASP D O 1
ATOM 12713 N N . PHE D 1 351 ? 235.484 106.386 155.565 1.00 102.93 653 PHE D N 1
ATOM 12714 C CA . PHE D 1 351 ? 234.188 105.738 155.736 1.00 107.42 653 PHE D CA 1
ATOM 12715 C C . PHE D 1 351 ? 233.087 106.729 155.370 1.00 99.11 653 PHE D C 1
ATOM 12716 O O . PHE D 1 351 ? 232.307 106.493 154.449 1.00 99.43 653 PHE D O 1
ATOM 12724 N N . GLN D 1 352 ? 233.057 107.848 156.090 1.00 97.19 654 GLN D N 1
ATOM 12725 C CA . GLN D 1 352 ? 232.010 108.882 155.940 1.00 96.06 654 GLN D CA 1
ATOM 12726 C C . GLN D 1 352 ? 231.901 109.420 154.499 1.00 91.95 654 GLN D C 1
ATOM 12727 O O . GLN D 1 352 ? 230.791 109.667 154.002 1.00 84.70 654 GLN D O 1
ATOM 12733 N N . TRP D 1 353 ? 233.062 109.628 153.868 1.00 77.87 655 TRP D N 1
ATOM 12734 C CA . TRP D 1 353 ? 233.174 110.056 152.469 1.00 69.84 655 TRP D CA 1
ATOM 12735 C C . TRP D 1 353 ? 232.404 109.139 151.497 1.00 77.39 655 TRP D C 1
ATOM 12736 O O . TRP D 1 353 ? 231.829 109.612 150.518 1.00 77.58 655 TRP D O 1
ATOM 12747 N N . GLU D 1 354 ? 232.394 107.839 151.777 1.00 84.25 656 GLU D N 1
ATOM 12748 C CA . GLU D 1 354 ? 231.601 106.885 150.996 1.00 85.63 656 GLU D CA 1
ATOM 12749 C C . GLU D 1 354 ? 230.124 107.195 151.234 1.00 83.92 656 GLU D C 1
ATOM 12750 O O . GLU D 1 354 ? 229.369 107.407 150.279 1.00 75.17 656 GLU D O 1
ATOM 12756 N N . GLU D 1 355 ? 229.733 107.250 152.512 1.00 81.98 657 GLU D N 1
ATOM 12757 C CA . GLU D 1 355 ? 228.358 107.645 152.921 1.00 84.72 657 GLU D CA 1
ATOM 12758 C C . GLU D 1 355 ? 227.882 108.967 152.266 1.00 78.93 657 GLU D C 1
ATOM 12759 O O . GLU D 1 355 ? 226.739 109.081 151.833 1.00 79.10 657 GLU D O 1
ATOM 12765 N N . LEU D 1 356 ? 228.781 109.947 152.191 1.00 83.49 658 LEU D N 1
ATOM 12766 C CA . LEU D 1 356 ? 228.480 111.273 151.635 1.00 73.64 658 LEU D CA 1
ATOM 12767 C C . LEU D 1 356 ? 228.220 111.229 150.139 1.00 70.72 658 LEU D C 1
ATOM 12768 O O . LEU D 1 356 ? 227.291 111.873 149.654 1.00 64.56 658 LEU D O 1
ATOM 12773 N N . GLN D 1 357 ? 229.046 110.480 149.409 1.00 67.47 659 GLN D N 1
ATOM 12774 C CA . GLN D 1 357 ? 228.851 110.319 147.961 1.00 78.12 659 GLN D CA 1
ATOM 12775 C C . GLN D 1 357 ? 227.575 109.517 147.677 1.00 78.70 659 GLN D C 1
ATOM 12776 O O . GLN D 1 357 ? 226.701 109.974 146.953 1.00 75.64 659 GLN D O 1
ATOM 12782 N N . GLU D 1 358 ? 227.477 108.340 148.300 1.00 98.99 660 GLU D N 1
ATOM 12783 C CA . GLU D 1 358 ? 226.238 107.523 148.347 1.00 106.16 660 GLU D CA 1
ATOM 12784 C C . GLU D 1 358 ? 224.988 108.392 148.522 1.00 99.84 660 GLU D C 1
ATOM 12785 O O . GLU D 1 358 ? 224.006 108.224 147.797 1.00 90.47 660 GLU D O 1
ATOM 12791 N N . ALA D 1 359 ? 225.056 109.314 149.490 1.00 91.94 661 ALA D N 1
ATOM 12792 C CA . ALA D 1 359 ? 223.942 110.207 149.847 1.00 95.81 661 ALA D CA 1
ATOM 12793 C C . ALA D 1 359 ? 223.465 111.098 148.704 1.00 107.72 661 ALA D C 1
ATOM 12794 O O . ALA D 1 359 ? 222.260 111.318 148.554 1.00 115.32 661 ALA D O 1
ATOM 12796 N N . ILE D 1 360 ? 224.418 111.627 147.935 1.00 100.07 662 ILE D N 1
ATOM 12797 C CA . ILE D 1 360 ? 224.116 112.539 146.841 1.00 88.52 662 ILE D CA 1
ATOM 12798 C C . ILE D 1 360 ? 223.447 111.762 145.725 1.00 96.10 662 ILE D C 1
ATOM 12799 O O . ILE D 1 360 ? 222.409 112.201 145.188 1.00 107.17 662 ILE D O 1
ATOM 12804 N N . THR D 1 361 ? 224.068 110.635 145.366 1.00 85.43 663 THR D N 1
ATOM 12805 C CA . THR D 1 361 ? 223.582 109.734 144.316 1.00 85.39 663 THR D CA 1
ATOM 12806 C C . THR D 1 361 ? 222.210 109.143 144.638 1.00 99.38 663 THR D C 1
ATOM 12807 O O . THR D 1 361 ? 221.272 109.266 143.841 1.00 122.69 663 THR D O 1
ATOM 12811 N N . THR D 1 362 ? 222.082 108.530 145.815 1.00 94.77 664 THR D N 1
ATOM 12812 C CA . THR D 1 362 ? 220.787 107.990 146.258 1.00 90.05 664 THR D CA 1
ATOM 12813 C C . THR D 1 362 ? 219.741 109.104 146.413 1.00 96.32 664 THR D C 1
ATOM 12814 O O . THR D 1 362 ? 218.553 108.860 146.243 1.00 86.17 664 THR D O 1
ATOM 12818 N N . GLY D 1 363 ? 220.196 110.325 146.695 1.00 102.57 665 GLY D N 1
ATOM 12819 C CA . GLY D 1 363 ? 219.316 111.483 146.805 1.00 105.06 665 GLY D CA 1
ATOM 12820 C C . GLY D 1 363 ? 218.676 111.522 148.172 1.00 108.91 665 GLY D C 1
ATOM 12821 O O . GLY D 1 363 ? 217.535 111.983 148.325 1.00 105.46 665 GLY D O 1
ATOM 12822 N N . VAL D 1 364 ? 219.436 111.046 149.156 1.00 99.13 666 VAL D N 1
ATOM 12823 C CA . VAL D 1 364 ? 219.020 111.015 150.537 1.00 99.42 666 VAL D CA 1
ATOM 12824 C C . VAL D 1 364 ? 220.200 111.537 151.351 1.00 97.71 666 VAL D C 1
ATOM 12825 O O . VAL D 1 364 ? 221.225 110.855 151.474 1.00 81.86 666 VAL D O 1
ATOM 12829 N N . ILE D 1 365 ? 220.048 112.744 151.906 1.00 104.83 667 ILE D N 1
ATOM 12830 C CA . ILE D 1 365 ? 221.193 113.527 152.404 1.00 110.61 667 ILE D CA 1
ATOM 12831 C C . ILE D 1 365 ? 220.972 113.933 153.846 1.00 97.26 667 ILE D C 1
ATOM 12832 O O . ILE D 1 365 ? 220.086 114.737 154.132 1.00 108.34 667 ILE D O 1
ATOM 12837 N N . PRO D 1 366 ? 221.751 113.353 154.761 1.00 79.11 668 PRO D N 1
ATOM 12838 C CA . PRO D 1 366 ? 221.714 113.752 156.157 1.00 77.31 668 PRO D CA 1
ATOM 12839 C C . PRO D 1 366 ? 222.107 115.189 156.331 1.00 76.13 668 PRO D C 1
ATOM 12840 O O . PRO D 1 366 ? 223.024 115.668 155.649 1.00 85.50 668 PRO D O 1
ATOM 12844 N N . ASN D 1 367 ? 221.429 115.869 157.251 1.00 71.46 669 ASN D N 1
ATOM 12845 C CA . ASN D 1 367 ? 221.738 117.258 157.561 1.00 68.85 669 ASN D CA 1
ATOM 12846 C C . ASN D 1 367 ? 223.240 117.462 157.636 1.00 62.48 669 ASN D C 1
ATOM 12847 O O . ASN D 1 367 ? 223.796 118.267 156.879 1.00 71.14 669 ASN D O 1
ATOM 12852 N N . LYS D 1 368 ? 223.917 116.717 158.498 1.00 59.80 670 LYS D N 1
ATOM 12853 C CA . LYS D 1 368 ? 225.359 116.973 158.720 1.00 67.00 670 LYS D CA 1
ATOM 12854 C C . LYS D 1 368 ? 226.236 116.721 157.486 1.00 63.77 670 LYS D C 1
ATOM 12855 O O . LYS D 1 368 ? 227.374 117.170 157.469 1.00 57.50 670 LYS D O 1
ATOM 12861 N N . TYR D 1 369 ? 225.711 116.024 156.474 1.00 59.70 671 TYR D N 1
ATOM 12862 C CA . TYR D 1 369 ? 226.402 115.902 155.188 1.00 66.67 671 TYR D CA 1
ATOM 12863 C C . TYR D 1 369 ? 226.033 117.044 154.242 1.00 72.75 671 TYR D C 1
ATOM 12864 O O . TYR D 1 369 ? 226.898 117.563 153.525 1.00 61.85 671 TYR D O 1
ATOM 12873 N N . LEU D 1 370 ? 224.756 117.426 154.238 1.00 72.72 672 LEU D N 1
ATOM 12874 C CA . LEU D 1 370 ? 224.292 118.593 153.462 1.00 71.25 672 LEU D CA 1
ATOM 12875 C C . LEU D 1 370 ? 225.125 119.837 153.809 1.00 72.68 672 LEU D C 1
ATOM 12876 O O . LEU D 1 370 ? 225.599 120.538 152.918 1.00 84.35 672 LEU D O 1
ATOM 12881 N N . MET D 1 371 ? 225.291 120.094 155.101 1.00 69.02 673 MET D N 1
ATOM 12882 C CA . MET D 1 371 ? 226.023 121.261 155.564 1.00 71.19 673 MET D CA 1
ATOM 12883 C C . MET D 1 371 ? 227.475 121.160 155.162 1.00 86.12 673 MET D C 1
ATOM 12884 O O . MET D 1 371 ? 228.071 122.164 154.774 1.00 96.09 673 MET D O 1
ATOM 12889 N N . ILE D 1 372 ? 228.034 119.954 155.281 1.00 94.93 674 ILE D N 1
ATOM 12890 C CA . ILE D 1 372 ? 229.420 119.664 154.870 1.00 101.30 674 ILE D CA 1
ATOM 12891 C C . ILE D 1 372 ? 229.636 119.919 153.374 1.00 100.05 674 ILE D C 1
ATOM 12892 O O . ILE D 1 372 ? 230.655 120.504 152.986 1.00 106.10 674 ILE D O 1
ATOM 12897 N N . ILE D 1 373 ? 228.693 119.459 152.552 1.00 92.97 675 ILE D N 1
ATOM 12898 C CA . ILE D 1 373 ? 228.736 119.673 151.100 1.00 85.34 675 ILE D CA 1
ATOM 12899 C C . ILE D 1 373 ? 228.687 121.165 150.767 1.00 89.67 675 ILE D C 1
ATOM 12900 O O . ILE D 1 373 ? 229.561 121.687 150.084 1.00 75.42 675 ILE D O 1
ATOM 12905 N N . VAL D 1 374 ? 227.648 121.843 151.258 1.00 94.10 676 VAL D N 1
ATOM 12906 C CA . VAL D 1 374 ? 227.390 123.248 150.905 1.00 83.50 676 VAL D CA 1
ATOM 12907 C C . VAL D 1 374 ? 228.464 124.175 151.476 1.00 80.56 676 VAL D C 1
ATOM 12908 O O . VAL D 1 374 ? 228.730 125.227 150.904 1.00 74.63 676 VAL D O 1
ATOM 12912 N N . GLU D 1 375 ? 229.051 123.814 152.618 1.00 81.86 677 GLU D N 1
ATOM 12913 C CA . GLU D 1 375 ? 230.190 124.568 153.146 1.00 83.60 677 GLU D CA 1
ATOM 12914 C C . GLU D 1 375 ? 231.389 124.432 152.238 1.00 80.75 677 GLU D C 1
ATOM 12915 O O . GLU D 1 375 ? 232.180 125.371 152.085 1.00 78.64 677 GLU D O 1
ATOM 12921 N N . GLN D 1 376 ? 231.538 123.237 151.676 1.00 76.04 678 GLN D N 1
ATOM 12922 C CA . GLN D 1 376 ? 232.718 122.897 150.915 1.00 79.92 678 GLN D CA 1
ATOM 12923 C C . GLN D 1 376 ? 232.694 123.469 149.521 1.00 84.44 678 GLN D C 1
ATOM 12924 O O . GLN D 1 376 ? 233.736 123.876 148.999 1.00 98.47 678 GLN D O 1
ATOM 12930 N N . ILE D 1 377 ? 231.515 123.477 148.917 1.00 89.38 679 ILE D N 1
ATOM 12931 C CA . ILE D 1 377 ? 231.341 124.033 147.570 1.00 94.97 679 ILE D CA 1
ATOM 12932 C C . ILE D 1 377 ? 231.446 125.543 147.599 1.00 83.77 679 ILE D C 1
ATOM 12933 O O . ILE D 1 377 ? 232.113 126.116 146.739 1.00 99.68 679 ILE D O 1
ATOM 12938 N N . LEU D 1 378 ? 230.776 126.155 148.572 1.00 78.55 680 LEU D N 1
ATOM 12939 C CA . LEU D 1 378 ? 230.659 127.609 148.678 1.00 71.85 680 LEU D CA 1
ATOM 12940 C C . LEU D 1 378 ? 231.745 128.319 149.465 1.00 80.67 680 LEU D C 1
ATOM 12941 O O . LEU D 1 378 ? 231.890 129.513 149.297 1.00 89.88 680 LEU D O 1
ATOM 12946 N N . GLY D 1 379 ? 232.476 127.632 150.341 1.00 94.51 681 GLY D N 1
ATOM 12947 C CA . GLY D 1 379 ? 233.648 128.238 151.008 1.00 98.72 681 GLY D CA 1
ATOM 12948 C C . GLY D 1 379 ? 233.480 128.781 152.427 1.00 106.03 681 GLY D C 1
ATOM 12949 O O . GLY D 1 379 ? 234.472 129.058 153.116 1.00 95.83 681 GLY D O 1
ATOM 12950 N N . ASP D 1 380 ? 232.240 128.962 152.870 1.00 106.52 682 ASP D N 1
ATOM 12951 C CA . ASP D 1 380 ? 231.972 129.151 154.298 1.00 108.02 682 ASP D CA 1
ATOM 12952 C C . ASP D 1 380 ? 230.692 128.407 154.680 1.00 99.19 682 ASP D C 1
ATOM 12953 O O . ASP D 1 380 ? 229.880 128.066 153.814 1.00 90.65 682 ASP D O 1
ATOM 12958 N N . SER D 1 381 ? 230.539 128.159 155.984 1.00 98.69 683 SER D N 1
ATOM 12959 C CA . SER D 1 381 ? 229.506 127.258 156.502 1.00 84.53 683 SER D CA 1
ATOM 12960 C C . SER D 1 381 ? 228.168 127.950 156.501 1.00 69.22 683 SER D C 1
ATOM 12961 O O . SER D 1 381 ? 228.048 129.085 156.978 1.00 76.22 683 SER D O 1
ATOM 12964 N N . LYS D 1 382 ? 227.170 127.242 155.989 1.00 61.25 684 LYS D N 1
ATOM 12965 C CA . LYS D 1 382 ? 225.790 127.704 155.948 1.00 65.46 684 LYS D CA 1
ATOM 12966 C C . LYS D 1 382 ? 224.950 126.767 156.808 1.00 64.13 684 LYS D C 1
ATOM 12967 O O . LYS D 1 382 ? 225.148 125.557 156.763 1.00 67.96 684 LYS D O 1
ATOM 12973 N N . THR D 1 383 ? 223.999 127.315 157.553 1.00 53.47 685 THR D N 1
ATOM 12974 C CA . THR D 1 383 ? 223.137 126.489 158.367 1.00 65.05 685 THR D CA 1
ATOM 12975 C C . THR D 1 383 ? 222.098 125.771 157.532 1.00 88.01 685 THR D C 1
ATOM 12976 O O . THR D 1 383 ? 221.764 126.193 156.419 1.00 87.63 685 THR D O 1
ATOM 12980 N N . ILE D 1 384 ? 221.569 124.695 158.114 1.00 114.29 686 ILE D N 1
ATOM 12981 C CA . ILE D 1 384 ? 220.497 123.932 157.495 1.00 121.46 686 ILE D CA 1
ATOM 12982 C C . ILE D 1 384 ? 219.408 124.899 157.108 1.00 117.48 686 ILE D C 1
ATOM 12983 O O . ILE D 1 384 ? 218.910 124.842 155.997 1.00 124.04 686 ILE D O 1
ATOM 12988 N N . THR D 1 385 ? 219.063 125.784 158.040 1.00 115.34 687 THR D N 1
ATOM 12989 C CA . THR D 1 385 ? 218.027 126.794 157.832 1.00 108.22 687 THR D CA 1
ATOM 12990 C C . THR D 1 385 ? 218.252 127.566 156.539 1.00 111.23 687 THR D C 1
ATOM 12991 O O . THR D 1 385 ? 217.347 127.694 155.720 1.00 124.25 687 THR D O 1
ATOM 12995 N N . TRP D 1 386 ? 219.469 128.076 156.379 1.00 101.51 688 TRP D N 1
ATOM 12996 C CA . TRP D 1 386 ? 219.845 128.870 155.220 1.00 100.42 688 TRP D CA 1
ATOM 12997 C C . TRP D 1 386 ? 219.708 128.017 153.968 1.00 111.56 688 TRP D C 1
ATOM 12998 O O . TRP D 1 386 ? 219.004 128.389 153.032 1.00 117.32 688 TRP D O 1
ATOM 13009 N N . ILE D 1 387 ? 220.361 126.853 153.990 1.00 117.24 689 ILE D N 1
ATOM 13010 C CA . ILE D 1 387 ? 220.367 125.889 152.875 1.00 105.90 689 ILE D CA 1
ATOM 13011 C C . ILE D 1 387 ? 218.950 125.521 152.451 1.00 109.27 689 ILE D C 1
ATOM 13012 O O . ILE D 1 387 ? 218.686 125.387 151.259 1.00 116.19 689 ILE D O 1
ATOM 13017 N N . LYS D 1 388 ? 218.065 125.313 153.425 1.00 101.49 690 LYS D N 1
ATOM 13018 C CA . LYS D 1 388 ? 216.643 125.136 153.140 1.00 105.17 690 LYS D CA 1
ATOM 13019 C C . LYS D 1 388 ? 216.099 126.363 152.413 1.00 99.19 690 LYS D C 1
ATOM 13020 O O . LYS D 1 388 ? 215.627 126.252 151.300 1.00 106.91 690 LYS D O 1
ATOM 13026 N N . ARG D 1 389 ? 216.196 127.526 153.049 1.00 96.98 691 ARG D N 1
ATOM 13027 C CA . ARG D 1 389 ? 215.586 128.759 152.530 1.00 89.80 691 ARG D CA 1
ATOM 13028 C C . ARG D 1 389 ? 216.157 129.255 151.234 1.00 71.66 691 ARG D C 1
ATOM 13029 O O . ARG D 1 389 ? 215.461 129.913 150.478 1.00 92.28 691 ARG D O 1
ATOM 13037 N N . ASN D 1 390 ? 217.416 128.946 150.971 1.00 75.99 692 ASN D N 1
ATOM 13038 C CA . ASN D 1 390 ? 218.126 129.458 149.787 1.00 69.45 692 ASN D CA 1
ATOM 13039 C C . ASN D 1 390 ? 218.516 128.415 148.739 1.00 70.33 692 ASN D C 1
ATOM 13040 O O . ASN D 1 390 ? 219.113 128.779 147.730 1.00 67.32 692 ASN D O 1
ATOM 13045 N N . ILE D 1 391 ? 218.227 127.134 148.971 1.00 76.21 693 ILE D N 1
ATOM 13046 C CA . ILE D 1 391 ? 218.524 126.076 147.966 1.00 85.19 693 ILE D CA 1
ATOM 13047 C C . ILE D 1 391 ? 217.370 125.078 147.848 1.00 89.28 693 ILE D C 1
ATOM 13048 O O . ILE D 1 391 ? 216.669 125.073 146.844 1.00 100.12 693 ILE D O 1
ATOM 13053 N N . ILE D 1 392 ? 217.153 124.295 148.902 1.00 84.16 694 ILE D N 1
ATOM 13054 C CA . ILE D 1 392 ? 216.195 123.189 148.885 1.00 74.79 694 ILE D CA 1
ATOM 13055 C C . ILE D 1 392 ? 214.800 123.686 148.569 1.00 77.19 694 ILE D C 1
ATOM 13056 O O . ILE D 1 392 ? 214.137 123.171 147.676 1.00 90.75 694 ILE D O 1
ATOM 13061 N N . THR D 1 393 ? 214.385 124.717 149.284 1.00 75.24 695 THR D N 1
ATOM 13062 C CA . THR D 1 393 ? 213.024 125.231 149.206 1.00 78.31 695 THR D CA 1
ATOM 13063 C C . THR D 1 393 ? 212.706 125.992 147.914 1.00 93.57 695 THR D C 1
ATOM 13064 O O . THR D 1 393 ? 211.725 125.641 147.262 1.00 118.15 695 THR D O 1
ATOM 13068 N N . PRO D 1 394 ? 213.504 127.021 147.533 1.00 94.31 696 PRO D N 1
ATOM 13069 C CA . PRO D 1 394 ? 213.132 127.771 146.320 1.00 91.81 696 PRO D CA 1
ATOM 13070 C C . PRO D 1 394 ? 213.200 126.955 145.030 1.00 83.78 696 PRO D C 1
ATOM 13071 O O . PRO D 1 394 ? 212.376 127.160 144.130 1.00 91.71 696 PRO D O 1
ATOM 13075 N N . TYR D 1 395 ? 214.169 126.044 144.948 1.00 69.82 697 TYR D N 1
ATOM 13076 C CA . TYR D 1 395 ? 214.319 125.149 143.774 1.00 53.51 697 TYR D CA 1
ATOM 13077 C C . TYR D 1 395 ? 213.742 123.765 143.994 1.00 57.07 697 TYR D C 1
ATOM 13078 O O . TYR D 1 395 ? 214.175 122.812 143.344 1.00 46.26 697 TYR D O 1
ATOM 13087 N N . GLN D 1 396 ? 212.787 123.646 144.936 1.00 67.31 698 GLN D N 1
ATOM 13088 C CA . GLN D 1 396 ? 211.988 122.432 145.152 1.00 63.96 698 GLN D CA 1
ATOM 13089 C C . GLN D 1 396 ? 212.769 121.126 145.077 1.00 66.97 698 GLN D C 1
ATOM 13090 O O . GLN D 1 396 ? 212.322 120.155 144.418 1.00 66.58 698 GLN D O 1
ATOM 13096 N N . VAL D 1 397 ? 213.943 121.117 145.720 1.00 57.43 699 VAL D N 1
ATOM 13097 C CA . VAL D 1 397 ? 214.866 119.976 145.659 1.00 63.25 699 VAL D CA 1
ATOM 13098 C C . VAL D 1 397 ? 214.175 118.777 146.261 1.00 65.32 699 VAL D C 1
ATOM 13099 O O . VAL D 1 397 ? 214.157 117.684 145.672 1.00 90.39 699 VAL D O 1
ATOM 13103 N N . GLY D 1 398 ? 213.580 118.989 147.424 1.00 62.28 700 GLY D N 1
ATOM 13104 C CA . GLY D 1 398 ? 212.819 117.949 148.106 1.00 68.80 700 GLY D CA 1
ATOM 13105 C C . GLY D 1 398 ? 212.363 118.383 149.488 1.00 76.20 700 GLY D C 1
ATOM 13106 O O . GLY D 1 398 ? 212.248 119.586 149.779 1.00 83.34 700 GLY D O 1
ATOM 13107 N N . GLU D 1 399 ? 212.121 117.405 150.374 1.00 72.93 701 GLU D N 1
ATOM 13108 C CA . GLU D 1 399 ? 211.538 117.642 151.685 1.00 71.70 701 GLU D CA 1
ATOM 13109 C C . GLU D 1 399 ? 212.551 117.317 152.783 1.00 73.71 701 GLU D C 1
ATOM 13110 O O . GLU D 1 399 ? 213.336 116.387 152.626 1.00 71.34 701 GLU D O 1
ATOM 13116 N N . THR D 1 400 ? 212.515 118.071 153.856 1.00 76.48 702 THR D N 1
ATOM 13117 C CA . THR D 1 400 ? 213.251 117.724 155.081 1.00 83.99 702 THR D CA 1
ATOM 13118 C C . THR D 1 400 ? 212.449 116.727 155.929 1.00 81.31 702 THR D C 1
ATOM 13119 O O . THR D 1 400 ? 211.285 116.969 156.236 1.00 88.14 702 THR D O 1
ATOM 13123 N N . THR D 1 401 ? 213.077 115.626 156.332 1.00 72.20 703 THR D N 1
ATOM 13124 C CA . THR D 1 401 ? 212.357 114.566 157.005 1.00 71.64 703 THR D CA 1
ATOM 13125 C C . THR D 1 401 ? 213.312 113.761 157.874 1.00 69.71 703 THR D C 1
ATOM 13126 O O . THR D 1 401 ? 214.481 114.124 158.021 1.00 71.69 703 THR D O 1
ATOM 13130 N N . VAL D 1 402 ? 212.799 112.677 158.456 1.00 67.96 704 VAL D N 1
ATOM 13131 C CA . VAL D 1 402 ? 213.609 111.722 159.185 1.00 77.82 704 VAL D CA 1
ATOM 13132 C C . VAL D 1 402 ? 213.786 110.432 158.348 1.00 89.18 704 VAL D C 1
ATOM 13133 O O . VAL D 1 402 ? 212.875 110.012 157.630 1.00 70.44 704 VAL D O 1
ATOM 13137 N N . VAL D 1 403 ? 214.976 109.834 158.430 1.00 98.50 705 VAL D N 1
ATOM 13138 C CA . VAL D 1 403 ? 215.211 108.468 157.957 1.00 107.95 705 VAL D CA 1
ATOM 13139 C C . VAL D 1 403 ? 216.098 107.773 158.978 1.00 120.68 705 VAL D C 1
ATOM 13140 O O . VAL D 1 403 ? 216.977 108.416 159.573 1.00 149.35 705 VAL D O 1
ATOM 13144 N N . LYS D 1 404 ? 215.871 106.481 159.201 1.00 124.69 706 LYS D N 1
ATOM 13145 C CA . LYS D 1 404 ? 216.677 105.737 160.150 1.00 134.44 706 LYS D CA 1
ATOM 13146 C C . LYS D 1 404 ? 217.873 105.238 159.355 1.00 134.81 706 LYS D C 1
ATOM 13147 O O . LYS D 1 404 ? 217.720 104.419 158.453 1.00 108.66 706 LYS D O 1
ATOM 13153 N N . MET D 1 405 ? 219.047 105.779 159.662 1.00 146.69 707 MET D N 1
ATOM 13154 C CA . MET D 1 405 ? 220.308 105.310 159.068 1.00 147.67 707 MET D CA 1
ATOM 13155 C C . MET D 1 405 ? 221.054 104.624 160.183 1.00 158.97 707 MET D C 1
ATOM 13156 O O . MET D 1 405 ? 221.220 105.207 161.277 1.00 181.36 707 MET D O 1
ATOM 13161 N N . ALA D 1 406 ? 221.536 103.415 159.881 1.00 150.77 708 ALA D N 1
ATOM 13162 C CA . ALA D 1 406 ? 221.901 102.435 160.895 1.00 139.20 708 ALA D CA 1
ATOM 13163 C C . ALA D 1 406 ? 220.643 102.228 161.785 1.00 130.85 708 ALA D C 1
ATOM 13164 O O . ALA D 1 406 ? 219.547 101.963 161.260 1.00 98.70 708 ALA D O 1
ATOM 13166 N N . GLY D 1 407 ? 220.784 102.377 163.100 1.00 138.17 709 GLY D N 1
ATOM 13167 C CA . GLY D 1 407 ? 219.656 102.361 164.024 1.00 127.67 709 GLY D CA 1
ATOM 13168 C C . GLY D 1 407 ? 219.130 103.754 164.320 1.00 120.14 709 GLY D C 1
ATOM 13169 O O . GLY D 1 407 ? 217.923 103.937 164.437 1.00 107.06 709 GLY D O 1
ATOM 13170 N N . LYS D 1 408 ? 220.036 104.727 164.457 1.00 115.81 710 LYS D N 1
ATOM 13171 C CA . LYS D 1 408 ? 219.675 106.097 164.841 1.00 120.97 710 LYS D CA 1
ATOM 13172 C C . LYS D 1 408 ? 218.766 106.767 163.792 1.00 122.12 710 LYS D C 1
ATOM 13173 O O . LYS D 1 408 ? 218.994 106.579 162.597 1.00 117.05 710 LYS D O 1
ATOM 13175 N N . PRO D 1 409 ? 217.721 107.517 164.237 1.00 120.71 711 PRO D N 1
ATOM 13176 C CA . PRO D 1 409 ? 216.901 108.306 163.313 1.00 112.09 711 PRO D CA 1
ATOM 13177 C C . PRO D 1 409 ? 217.571 109.639 162.999 1.00 102.62 711 PRO D C 1
ATOM 13178 O O . PRO D 1 409 ? 217.860 110.411 163.915 1.00 102.67 711 PRO D O 1
ATOM 13182 N N . ILE D 1 410 ? 217.768 109.905 161.709 1.00 97.04 712 ILE D N 1
ATOM 13183 C CA . ILE D 1 410 ? 218.577 111.016 161.207 1.00 85.83 712 ILE D CA 1
ATOM 13184 C C . ILE D 1 410 ? 217.684 112.006 160.476 1.00 86.32 712 ILE D C 1
ATOM 13185 O O . ILE D 1 410 ? 216.825 111.603 159.695 1.00 82.82 712 ILE D O 1
ATOM 13190 N N . ARG D 1 411 ? 217.889 113.300 160.735 1.00 87.04 713 ARG D N 1
ATOM 13191 C CA . ARG D 1 411 ? 217.264 114.366 159.942 1.00 84.70 713 ARG D CA 1
ATOM 13192 C C . ARG D 1 411 ? 217.976 114.405 158.597 1.00 85.18 713 ARG D C 1
ATOM 13193 O O . ARG D 1 411 ? 219.200 114.530 158.534 1.00 79.11 713 ARG D O 1
ATOM 13201 N N . ALA D 1 412 ? 217.204 114.326 157.525 1.00 91.68 714 ALA D N 1
ATOM 13202 C CA . ALA D 1 412 ? 217.771 114.298 156.189 1.00 85.77 714 ALA D CA 1
ATOM 13203 C C . ALA D 1 412 ? 216.898 115.045 155.214 1.00 88.45 714 ALA D C 1
ATOM 13204 O O . ALA D 1 412 ? 215.711 115.302 155.478 1.00 76.61 714 ALA D O 1
ATOM 13206 N N . ILE D 1 413 ? 217.502 115.391 154.083 1.00 98.09 715 ILE D N 1
ATOM 13207 C CA . ILE D 1 413 ? 216.768 115.940 152.950 1.00 102.04 715 ILE D CA 1
ATOM 13208 C C . ILE D 1 413 ? 216.623 114.836 151.891 1.00 97.53 715 ILE D C 1
ATOM 13209 O O . ILE D 1 413 ? 217.594 114.202 151.476 1.00 92.93 715 ILE D O 1
ATOM 13214 N N . VAL D 1 414 ? 215.374 114.595 151.495 1.00 106.42 716 VAL D N 1
ATOM 13215 C CA . VAL D 1 414 ? 215.025 113.529 150.567 1.00 99.89 716 VAL D CA 1
ATOM 13216 C C . VAL D 1 414 ? 214.733 114.165 149.222 1.00 100.93 716 VAL D C 1
ATOM 13217 O O . VAL D 1 414 ? 213.693 114.804 149.052 1.00 108.31 716 VAL D O 1
ATOM 13221 N N . VAL D 1 415 ? 215.638 113.947 148.271 1.00 96.24 717 VAL D N 1
ATOM 13222 C CA . VAL D 1 415 ? 215.525 114.539 146.947 1.00 108.81 717 VAL D CA 1
ATOM 13223 C C . VAL D 1 415 ? 214.278 113.990 146.260 1.00 111.42 717 VAL D C 1
ATOM 13224 O O . VAL D 1 415 ? 213.863 112.868 146.539 1.00 108.68 717 VAL D O 1
ATOM 13228 N N . GLY D 1 416 ? 213.692 114.808 145.390 1.00 106.88 718 GLY D N 1
ATOM 13229 C CA . GLY D 1 416 ? 212.583 114.402 144.545 1.00 109.80 718 GLY D CA 1
ATOM 13230 C C . GLY D 1 416 ? 211.787 115.615 144.117 1.00 117.56 718 GLY D C 1
ATOM 13231 O O . GLY D 1 416 ? 212.290 116.491 143.385 1.00 122.61 718 GLY D O 1
ATOM 13233 N N . GLU E 1 1 ? 200.082 199.993 103.032 1.00 107.02 303 GLU E N 1
ATOM 13234 C CA . GLU E 1 1 ? 199.408 201.019 103.896 1.00 107.32 303 GLU E CA 1
ATOM 13235 C C . GLU E 1 1 ? 200.391 202.025 104.510 1.00 110.17 303 GLU E C 1
ATOM 13236 O O . GLU E 1 1 ? 200.122 203.230 104.501 1.00 109.24 303 GLU E O 1
ATOM 13238 N N . GLU E 1 2 ? 201.542 201.533 104.988 1.00 116.56 304 GLU E N 1
ATOM 13239 C CA . GLU E 1 2 ? 202.389 202.258 105.957 1.00 111.99 304 GLU E CA 1
ATOM 13240 C C . GLU E 1 2 ? 203.409 203.271 105.393 1.00 110.59 304 GLU E C 1
ATOM 13241 O O . GLU E 1 2 ? 204.101 202.994 104.413 1.00 100.63 304 GLU E O 1
ATOM 13247 N N . LYS E 1 3 ? 203.503 204.429 106.058 1.00 110.98 305 LYS E N 1
ATOM 13248 C CA . LYS E 1 3 ? 204.462 205.483 105.712 1.00 115.54 305 LYS E CA 1
ATOM 13249 C C . LYS E 1 3 ? 205.781 205.222 106.414 1.00 114.98 305 LYS E C 1
ATOM 13250 O O . LYS E 1 3 ? 206.833 205.244 105.778 1.00 123.70 305 LYS E O 1
ATOM 13252 N N . ASP E 1 4 ? 205.717 204.974 107.723 1.00 107.76 306 ASP E N 1
ATOM 13253 C CA . ASP E 1 4 ? 206.911 204.758 108.552 1.00 93.23 306 ASP E CA 1
ATOM 13254 C C . ASP E 1 4 ? 206.900 203.401 109.306 1.00 108.77 306 ASP E C 1
ATOM 13255 O O . ASP E 1 4 ? 206.020 203.178 110.143 1.00 133.94 306 ASP E O 1
ATOM 13260 N N . PRO E 1 5 ? 207.877 202.503 109.035 1.00 111.86 307 PRO E N 1
ATOM 13261 C CA . PRO E 1 5 ? 207.999 201.231 109.796 1.00 112.55 307 PRO E CA 1
ATOM 13262 C C . PRO E 1 5 ? 208.467 201.294 111.268 1.00 104.28 307 PRO E C 1
ATOM 13263 O O . PRO E 1 5 ? 208.383 200.279 111.972 1.00 118.79 307 PRO E O 1
ATOM 13267 N N . LEU E 1 6 ? 208.937 202.456 111.729 1.00 98.26 308 LEU E N 1
ATOM 13268 C CA . LEU E 1 6 ? 209.412 202.635 113.109 1.00 88.19 308 LEU E CA 1
ATOM 13269 C C . LEU E 1 6 ? 208.701 203.781 113.883 1.00 79.66 308 LEU E C 1
ATOM 13270 O O . LEU E 1 6 ? 209.197 204.202 114.919 1.00 65.10 308 LEU E O 1
ATOM 13275 N N . TRP E 1 7 ? 207.541 204.265 113.425 1.00 70.54 309 TRP E N 1
ATOM 13276 C CA . TRP E 1 7 ? 206.876 205.401 114.105 1.00 83.72 309 TRP E CA 1
ATOM 13277 C C . TRP E 1 7 ? 206.719 205.150 115.603 1.00 85.22 309 TRP E C 1
ATOM 13278 O O . TRP E 1 7 ? 207.151 205.962 116.409 1.00 81.37 309 TRP E O 1
ATOM 13289 N N . LEU E 1 8 ? 206.224 203.958 115.945 1.00 90.98 310 LEU E N 1
ATOM 13290 C CA . LEU E 1 8 ? 205.917 203.568 117.325 1.00 92.59 310 LEU E CA 1
ATOM 13291 C C . LEU E 1 8 ? 207.169 203.559 118.195 1.00 84.96 310 LEU E C 1
ATOM 13292 O O . LEU E 1 8 ? 207.145 204.082 119.295 1.00 108.15 310 LEU E O 1
ATOM 13297 N N . TYR E 1 9 ? 208.250 202.976 117.691 1.00 78.78 311 TYR E N 1
ATOM 13298 C CA . TYR E 1 9 ? 209.571 203.032 118.335 1.00 86.34 311 TYR E CA 1
ATOM 13299 C C . TYR E 1 9 ? 209.918 204.426 118.837 1.00 94.71 311 TYR E C 1
ATOM 13300 O O . TYR E 1 9 ? 210.285 204.625 120.005 1.00 86.84 311 TYR E O 1
ATOM 13309 N N . LYS E 1 10 ? 209.763 205.375 117.916 1.00 93.72 312 LYS E N 1
ATOM 13310 C CA . LYS E 1 10 ? 210.172 206.753 118.100 1.00 92.98 312 LYS E CA 1
ATOM 13311 C C . LYS E 1 10 ? 209.261 207.437 119.117 1.00 91.70 312 LYS E C 1
ATOM 13312 O O . LYS E 1 10 ? 209.742 208.104 120.026 1.00 91.64 312 LYS E O 1
ATOM 13318 N N . VAL E 1 11 ? 207.952 207.256 118.955 1.00 83.03 313 VAL E N 1
ATOM 13319 C CA . VAL E 1 11 ? 206.978 207.835 119.861 1.00 93.12 313 VAL E CA 1
ATOM 13320 C C . VAL E 1 11 ? 207.222 207.340 121.284 1.00 96.04 313 VAL E C 1
ATOM 13321 O O . VAL E 1 11 ? 207.035 208.081 122.243 1.00 105.48 313 VAL E O 1
ATOM 13325 N N . LEU E 1 12 ? 207.593 206.075 121.433 1.00 97.10 314 LEU E N 1
ATOM 13326 C CA . LEU E 1 12 ? 207.881 205.538 122.760 1.00 92.09 314 LEU E CA 1
ATOM 13327 C C . LEU E 1 12 ? 209.238 206.016 123.253 1.00 88.07 314 LEU E C 1
ATOM 13328 O O . LEU E 1 12 ? 209.389 206.203 124.451 1.00 85.10 314 LEU E O 1
ATOM 13333 N N . LEU E 1 13 ? 210.213 206.241 122.363 1.00 80.34 315 LEU E N 1
ATOM 13334 C CA . LEU E 1 13 ? 211.460 206.936 122.777 1.00 87.58 315 LEU E CA 1
ATOM 13335 C C . LEU E 1 13 ? 211.201 208.358 123.296 1.00 88.78 315 LEU E C 1
ATOM 13336 O O . LEU E 1 13 ? 211.725 208.736 124.341 1.00 74.68 315 LEU E O 1
ATOM 13341 N N . THR E 1 14 ? 210.391 209.130 122.565 1.00 93.82 316 THR E N 1
ATOM 13342 C CA . THR E 1 14 ? 209.830 210.411 123.051 1.00 92.84 316 THR E CA 1
ATOM 13343 C C . THR E 1 14 ? 209.437 210.346 124.536 1.00 85.31 316 THR E C 1
ATOM 13344 O O . THR E 1 14 ? 209.714 211.273 125.289 1.00 97.04 316 THR E O 1
ATOM 13348 N N . LYS E 1 15 ? 208.786 209.257 124.931 1.00 75.73 317 LYS E N 1
ATOM 13349 C CA . LYS E 1 15 ? 208.371 209.047 126.310 1.00 85.53 317 LYS E CA 1
ATOM 13350 C C . LYS E 1 15 ? 209.371 208.273 127.188 1.00 85.62 317 LYS E C 1
ATOM 13351 O O . LYS E 1 15 ? 209.013 207.815 128.274 1.00 87.93 317 LYS E O 1
ATOM 13357 N N . GLY E 1 16 ? 210.620 208.155 126.746 1.00 81.60 318 GLY E N 1
ATOM 13358 C CA . GLY E 1 16 ? 211.646 207.427 127.496 1.00 87.42 318 GLY E CA 1
ATOM 13359 C C . GLY E 1 16 ? 211.475 205.914 127.658 1.00 85.09 318 GLY E C 1
ATOM 13360 O O . GLY E 1 16 ? 211.970 205.356 128.636 1.00 79.81 318 GLY E O 1
ATOM 13361 N N . ILE E 1 17 ? 210.792 205.262 126.705 1.00 76.88 319 ILE E N 1
ATOM 13362 C CA . ILE E 1 17 ? 210.721 203.783 126.597 1.00 67.04 319 ILE E CA 1
ATOM 13363 C C . ILE E 1 17 ? 211.339 203.349 125.275 1.00 63.97 319 ILE E C 1
ATOM 13364 O O . ILE E 1 17 ? 211.007 203.897 124.219 1.00 68.86 319 ILE E O 1
ATOM 13369 N N . GLU E 1 18 ? 212.233 202.373 125.323 1.00 74.06 320 GLU E N 1
ATOM 13370 C CA . GLU E 1 18 ? 212.872 201.859 124.102 1.00 83.20 320 GLU E CA 1
ATOM 13371 C C . GLU E 1 18 ? 212.422 200.438 123.832 1.00 82.28 320 GLU E C 1
ATOM 13372 O O . GLU E 1 18 ? 212.732 199.525 124.592 1.00 94.39 320 GLU E O 1
ATOM 13378 N N . VAL E 1 19 ? 211.668 200.260 122.762 1.00 77.25 321 VAL E N 1
ATOM 13379 C CA . VAL E 1 19 ? 211.101 198.961 122.450 1.00 80.77 321 VAL E CA 1
ATOM 13380 C C . VAL E 1 19 ? 211.789 198.381 121.226 1.00 79.93 321 VAL E C 1
ATOM 13381 O O . VAL E 1 19 ? 212.104 199.106 120.283 1.00 95.82 321 VAL E O 1
ATOM 13385 N N . TRP E 1 20 ? 211.982 197.067 121.218 1.00 62.82 322 TRP E N 1
ATOM 13386 C CA . TRP E 1 20 ? 212.511 196.403 120.054 1.00 48.39 322 TRP E CA 1
ATOM 13387 C C . TRP E 1 20 ? 211.957 195.005 119.994 1.00 43.97 322 TRP E C 1
ATOM 13388 O O . TRP E 1 20 ? 211.345 194.558 120.972 1.00 48.39 322 TRP E O 1
ATOM 13399 N N . PHE E 1 21 ? 212.214 194.270 118.935 1.00 32.51 323 PHE E N 1
ATOM 13400 C CA . PHE E 1 21 ? 211.810 192.899 118.868 1.00 26.12 323 PHE E CA 1
ATOM 13401 C C . PHE E 1 21 ? 213.073 192.108 118.838 1.00 34.20 323 PHE E C 1
ATOM 13402 O O . PHE E 1 21 ? 213.905 192.386 118.057 1.00 54.70 323 PHE E O 1
ATOM 13410 N N . ASP E 1 22 ? 213.228 191.109 119.674 1.00 37.75 324 ASP E N 1
ATOM 13411 C CA . ASP E 1 22 ? 214.425 190.351 119.655 1.00 37.35 324 ASP E CA 1
ATOM 13412 C C . ASP E 1 22 ? 214.210 189.172 118.824 1.00 38.82 324 ASP E C 1
ATOM 13413 O O . ASP E 1 22 ? 213.466 188.327 119.136 1.00 55.80 324 ASP E O 1
ATOM 13418 N N . ILE E 1 23 ? 214.936 189.101 117.757 1.00 42.17 325 ILE E N 1
ATOM 13419 C CA . ILE E 1 23 ? 214.890 188.010 116.858 1.00 41.65 325 ILE E CA 1
ATOM 13420 C C . ILE E 1 23 ? 215.423 186.740 117.512 1.00 41.01 325 ILE E C 1
ATOM 13421 O O . ILE E 1 23 ? 214.983 185.668 117.221 1.00 39.77 325 ILE E O 1
ATOM 13426 N N . LYS E 1 24 ? 216.440 186.885 118.329 1.00 35.30 326 LYS E N 1
ATOM 13427 C CA . LYS E 1 24 ? 217.083 185.807 119.006 1.00 34.03 326 LYS E CA 1
ATOM 13428 C C . LYS E 1 24 ? 216.210 185.120 119.972 1.00 35.36 326 LYS E C 1
ATOM 13429 O O . LYS E 1 24 ? 216.172 183.944 120.024 1.00 42.77 326 LYS E O 1
ATOM 13435 N N . LEU E 1 25 ? 215.498 185.890 120.746 1.00 30.80 327 LEU E N 1
ATOM 13436 C CA . LEU E 1 25 ? 214.553 185.362 121.685 1.00 24.42 327 LEU E CA 1
ATOM 13437 C C . LEU E 1 25 ? 213.091 185.369 121.162 1.00 27.77 327 LEU E C 1
ATOM 13438 O O . LEU E 1 25 ? 212.199 184.857 121.857 1.00 31.48 327 LEU E O 1
ATOM 13443 N N . GLU E 1 26 ? 212.815 185.946 119.956 1.00 22.13 328 GLU E N 1
ATOM 13444 C CA . GLU E 1 26 ? 211.473 186.083 119.418 1.00 16.77 328 GLU E CA 1
ATOM 13445 C C . GLU E 1 26 ? 210.506 186.592 120.475 1.00 19.38 328 GLU E C 1
ATOM 13446 O O . GLU E 1 26 ? 209.605 185.880 120.907 1.00 15.58 328 GLU E O 1
ATOM 13452 N N . LYS E 1 27 ? 210.856 187.756 121.049 1.00 20.55 329 LYS E N 1
ATOM 13453 C CA . LYS E 1 27 ? 210.291 188.238 122.301 1.00 19.71 329 LYS E CA 1
ATOM 13454 C C . LYS E 1 27 ? 210.553 189.724 122.137 1.00 19.22 329 LYS E C 1
ATOM 13455 O O . LYS E 1 27 ? 211.599 190.117 121.608 1.00 10.89 329 LYS E O 1
ATOM 13461 N N . TYR E 1 28 ? 209.599 190.550 122.578 1.00 20.98 330 TYR E N 1
ATOM 13462 C CA . TYR E 1 28 ? 209.757 191.966 122.418 1.00 28.21 330 TYR E CA 1
ATOM 13463 C C . TYR E 1 28 ? 210.417 192.431 123.652 1.00 30.04 330 TYR E C 1
ATOM 13464 O O . TYR E 1 28 ? 209.865 192.230 124.724 1.00 38.66 330 TYR E O 1
ATOM 13473 N N . GLY E 1 29 ? 211.558 193.080 123.505 1.00 32.97 331 GLY E N 1
ATOM 13474 C CA . GLY E 1 29 ? 212.204 193.801 124.597 1.00 42.53 331 GLY E CA 1
ATOM 13475 C C . GLY E 1 29 ? 211.728 195.222 124.847 1.00 49.07 331 GLY E C 1
ATOM 13476 O O . GLY E 1 29 ? 211.319 195.917 123.932 1.00 82.05 331 GLY E O 1
ATOM 13477 N N . ILE E 1 30 ? 211.862 195.674 126.081 1.00 63.31 332 ILE E N 1
ATOM 13478 C CA . ILE E 1 30 ? 211.455 197.007 126.509 1.00 69.05 332 ILE E CA 1
ATOM 13479 C C . ILE E 1 30 ? 212.376 197.558 127.594 1.00 77.79 332 ILE E C 1
ATOM 13480 O O . ILE E 1 30 ? 212.727 196.847 128.539 1.00 84.15 332 ILE E O 1
ATOM 13485 N N . LYS E 1 31 ? 212.726 198.836 127.480 1.00 85.81 333 LYS E N 1
ATOM 13486 C CA . LYS E 1 31 ? 213.717 199.456 128.361 1.00 96.63 333 LYS E CA 1
ATOM 13487 C C . LYS E 1 31 ? 213.259 200.825 128.881 1.00 98.43 333 LYS E C 1
ATOM 13488 O O . LYS E 1 31 ? 213.105 201.769 128.091 1.00 113.13 333 LYS E O 1
ATOM 13494 N N . ARG E 1 32 ? 213.029 200.905 130.194 1.00 88.46 334 ARG E N 1
ATOM 13495 C CA . ARG E 1 32 ? 212.686 202.147 130.900 1.00 92.61 334 ARG E CA 1
ATOM 13496 C C . ARG E 1 32 ? 213.602 202.262 132.092 1.00 102.61 334 ARG E C 1
ATOM 13497 O O . ARG E 1 32 ? 213.907 201.243 132.721 1.00 120.44 334 ARG E O 1
ATOM 13505 N N . ASN E 1 33 ? 213.999 203.488 132.442 1.00 103.72 335 ASN E N 1
ATOM 13506 C CA . ASN E 1 33 ? 214.627 203.779 133.739 1.00 111.31 335 ASN E CA 1
ATOM 13507 C C . ASN E 1 33 ? 215.667 202.709 134.114 1.00 124.66 335 ASN E C 1
ATOM 13508 O O . ASN E 1 33 ? 215.717 202.251 135.258 1.00 139.25 335 ASN E O 1
ATOM 13513 N N . ASN E 1 34 ? 216.463 202.299 133.118 1.00 136.17 336 ASN E N 1
ATOM 13514 C CA . ASN E 1 34 ? 217.511 201.273 133.260 1.00 138.36 336 ASN E CA 1
ATOM 13515 C C . ASN E 1 34 ? 217.056 199.880 133.792 1.00 123.45 336 ASN E C 1
ATOM 13516 O O . ASN E 1 34 ? 217.852 199.145 134.374 1.00 125.38 336 ASN E O 1
ATOM 13521 N N . ARG E 1 35 ? 215.782 199.542 133.566 1.00 114.15 337 ARG E N 1
ATOM 13522 C CA . ARG E 1 35 ? 215.207 198.201 133.785 1.00 100.26 337 ARG E CA 1
ATOM 13523 C C . ARG E 1 35 ? 214.834 197.594 132.431 1.00 90.35 337 ARG E C 1
ATOM 13524 O O . ARG E 1 35 ? 213.984 198.165 131.726 1.00 110.08 337 ARG E O 1
ATOM 13526 N N . VAL E 1 36 ? 215.442 196.455 132.084 1.00 66.87 338 VAL E N 1
ATOM 13527 C CA . VAL E 1 36 ? 215.162 195.745 130.846 1.00 67.81 338 VAL E CA 1
ATOM 13528 C C . VAL E 1 36 ? 214.230 194.573 131.095 1.00 73.33 338 VAL E C 1
ATOM 13529 O O . VAL E 1 36 ? 214.493 193.762 131.973 1.00 96.23 338 VAL E O 1
ATOM 13533 N N . ASP E 1 37 ? 213.138 194.494 130.332 1.00 71.73 339 ASP E N 1
ATOM 13534 C CA . ASP E 1 37 ? 212.263 193.340 130.358 1.00 71.08 339 ASP E CA 1
ATOM 13535 C C . ASP E 1 37 ? 212.071 192.759 128.943 1.00 72.70 339 ASP E C 1
ATOM 13536 O O . ASP E 1 37 ? 212.211 193.452 127.952 1.00 63.95 339 ASP E O 1
ATOM 13541 N N . TYR E 1 38 ? 211.707 191.483 128.871 1.00 78.52 340 TYR E N 1
ATOM 13542 C CA . TYR E 1 38 ? 211.275 190.856 127.618 1.00 81.00 340 TYR E CA 1
ATOM 13543 C C . TYR E 1 38 ? 209.862 190.348 127.784 1.00 84.08 340 TYR E C 1
ATOM 13544 O O . TYR E 1 38 ? 209.548 189.654 128.765 1.00 92.14 340 TYR E O 1
ATOM 13553 N N . ILE E 1 39 ? 209.014 190.697 126.826 1.00 75.75 341 ILE E N 1
ATOM 13554 C CA . ILE E 1 39 ? 207.600 190.405 126.910 1.00 77.75 341 ILE E CA 1
ATOM 13555 C C . ILE E 1 39 ? 207.063 189.860 125.625 1.00 75.21 341 ILE E C 1
ATOM 13556 O O . ILE E 1 39 ? 207.614 190.131 124.566 1.00 104.53 341 ILE E O 1
ATOM 13561 N N . ALA E 1 40 ? 205.981 189.098 125.706 1.00 66.07 342 ALA E N 1
ATOM 13562 C CA . ALA E 1 40 ? 205.328 188.591 124.504 1.00 65.87 342 ALA E CA 1
ATOM 13563 C C . ALA E 1 40 ? 204.613 189.761 123.866 1.00 60.10 342 ALA E C 1
ATOM 13564 O O . ALA E 1 40 ? 204.610 190.872 124.400 1.00 66.96 342 ALA E O 1
ATOM 13566 N N . LYS E 1 41 ? 204.065 189.540 122.684 1.00 63.35 343 LYS E N 1
ATOM 13567 C CA . LYS E 1 41 ? 203.518 190.627 121.862 1.00 58.50 343 LYS E CA 1
ATOM 13568 C C . LYS E 1 41 ? 202.311 191.231 122.521 1.00 57.84 343 LYS E C 1
ATOM 13569 O O . LYS E 1 41 ? 202.244 192.445 122.677 1.00 53.39 343 LYS E O 1
ATOM 13575 N N . SER E 1 42 ? 201.357 190.382 122.917 1.00 65.05 344 SER E N 1
ATOM 13576 C CA . SER E 1 42 ? 200.103 190.843 123.586 1.00 59.11 344 SER E CA 1
ATOM 13577 C C . SER E 1 42 ? 200.419 191.751 124.743 1.00 57.69 344 SER E C 1
ATOM 13578 O O . SER E 1 42 ? 199.875 192.833 124.842 1.00 72.68 344 SER E O 1
ATOM 13581 N N . SER E 1 43 ? 201.343 191.329 125.583 1.00 54.14 345 SER E N 1
ATOM 13582 C CA . SER E 1 43 ? 201.804 192.157 126.698 1.00 57.41 345 SER E CA 1
ATOM 13583 C C . SER E 1 43 ? 202.331 193.539 126.307 1.00 58.20 345 SER E C 1
ATOM 13584 O O . SER E 1 43 ? 202.133 194.519 127.047 1.00 83.90 345 SER E O 1
ATOM 13587 N N . LEU E 1 44 ? 202.998 193.619 125.168 1.00 54.87 346 LEU E N 1
ATOM 13588 C CA . LEU E 1 44 ? 203.487 194.893 124.635 1.00 54.18 346 LEU E CA 1
ATOM 13589 C C . LEU E 1 44 ? 202.342 195.715 124.129 1.00 58.61 346 LEU E C 1
ATOM 13590 O O . LEU E 1 44 ? 202.238 196.915 124.429 1.00 65.40 346 LEU E O 1
ATOM 13595 N N . GLN E 1 45 ? 201.481 195.087 123.329 1.00 49.97 347 GLN E N 1
ATOM 13596 C CA . GLN E 1 45 ? 200.281 195.766 122.860 1.00 54.38 347 GLN E CA 1
ATOM 13597 C C . GLN E 1 45 ? 199.516 196.409 124.047 1.00 58.06 347 GLN E C 1
ATOM 13598 O O . GLN E 1 45 ? 199.028 197.526 123.940 1.00 54.79 347 GLN E O 1
ATOM 13604 N N . GLN E 1 46 ? 199.458 195.714 125.185 1.00 68.88 348 GLN E N 1
ATOM 13605 C CA . GLN E 1 46 ? 198.818 196.254 126.408 1.00 84.25 348 GLN E CA 1
ATOM 13606 C C . GLN E 1 46 ? 199.548 197.470 126.971 1.00 76.97 348 GLN E C 1
ATOM 13607 O O . GLN E 1 46 ? 198.922 198.421 127.404 1.00 80.51 348 GLN E O 1
ATOM 13613 N N . ILE E 1 47 ? 200.867 197.427 126.964 1.00 73.38 349 ILE E N 1
ATOM 13614 C CA . ILE E 1 47 ? 201.663 198.591 127.348 1.00 78.56 349 ILE E CA 1
ATOM 13615 C C . ILE E 1 47 ? 201.471 199.745 126.383 1.00 82.52 349 ILE E C 1
ATOM 13616 O O . ILE E 1 47 ? 201.207 200.872 126.800 1.00 102.90 349 ILE E O 1
ATOM 13621 N N . VAL E 1 48 ? 201.661 199.467 125.104 1.00 76.97 350 VAL E N 1
ATOM 13622 C CA . VAL E 1 48 ? 201.481 200.482 124.066 1.00 80.99 350 VAL E CA 1
ATOM 13623 C C . VAL E 1 48 ? 200.123 201.166 124.196 1.00 78.88 350 VAL E C 1
ATOM 13624 O O . VAL E 1 48 ? 200.035 202.380 124.116 1.00 82.69 350 VAL E O 1
ATOM 13628 N N . PHE E 1 49 ? 199.065 200.393 124.384 1.00 80.00 351 PHE E N 1
ATOM 13629 C CA . PHE E 1 49 ? 197.737 200.988 124.509 1.00 84.17 351 PHE E CA 1
ATOM 13630 C C . PHE E 1 49 ? 197.704 202.059 125.593 1.00 74.91 351 PHE E C 1
ATOM 13631 O O . PHE E 1 49 ? 197.255 203.178 125.374 1.00 75.64 351 PHE E O 1
ATOM 13639 N N . GLU E 1 50 ? 198.168 201.678 126.768 1.00 80.74 352 GLU E N 1
ATOM 13640 C CA . GLU E 1 50 ? 198.197 202.556 127.947 1.00 84.63 352 GLU E CA 1
ATOM 13641 C C . GLU E 1 50 ? 198.915 203.877 127.682 1.00 78.03 352 GLU E C 1
ATOM 13642 O O . GLU E 1 50 ? 198.576 204.884 128.297 1.00 60.89 352 GLU E O 1
ATOM 13648 N N . ILE E 1 51 ? 199.889 203.863 126.766 1.00 71.65 353 ILE E N 1
ATOM 13649 C CA . ILE E 1 51 ? 200.794 205.006 126.526 1.00 71.32 353 ILE E CA 1
ATOM 13650 C C . ILE E 1 51 ? 200.400 205.900 125.351 1.00 73.75 353 ILE E C 1
ATOM 13651 O O . ILE E 1 51 ? 200.697 207.079 125.375 1.00 74.38 353 ILE E O 1
ATOM 13656 N N . ILE E 1 52 ? 199.771 205.348 124.315 1.00 86.93 354 ILE E N 1
ATOM 13657 C CA . ILE E 1 52 ? 199.281 206.164 123.174 1.00 79.77 354 ILE E CA 1
ATOM 13658 C C . ILE E 1 52 ? 197.765 206.137 122.963 1.00 71.38 354 ILE E C 1
ATOM 13659 O O . ILE E 1 52 ? 197.246 206.905 122.154 1.00 59.92 354 ILE E O 1
ATOM 13664 N N . GLY E 1 53 ? 197.059 205.235 123.645 1.00 73.47 355 GLY E N 1
ATOM 13665 C CA . GLY E 1 53 ? 195.594 205.096 123.497 1.00 74.55 355 GLY E CA 1
ATOM 13666 C C . GLY E 1 53 ? 195.103 204.356 122.265 1.00 78.50 355 GLY E C 1
ATOM 13667 O O . GLY E 1 53 ? 193.923 204.430 121.928 1.00 86.35 355 GLY E O 1
ATOM 13668 N N . LYS E 1 54 ? 196.008 203.660 121.583 1.00 87.25 356 LYS E N 1
ATOM 13669 C CA . LYS E 1 54 ? 195.727 202.980 120.322 1.00 90.05 356 LYS E CA 1
ATOM 13670 C C . LYS E 1 54 ? 196.455 201.646 120.371 1.00 92.07 356 LYS E C 1
ATOM 13671 O O . LYS E 1 54 ? 197.633 201.598 120.718 1.00 84.21 356 LYS E O 1
ATOM 13673 N N . THR E 1 55 ? 195.741 200.574 120.032 1.00 99.59 357 THR E N 1
ATOM 13674 C CA . THR E 1 55 ? 196.328 199.249 119.880 1.00 97.95 357 THR E CA 1
ATOM 13675 C C . THR E 1 55 ? 196.518 199.035 118.388 1.00 93.18 357 THR E C 1
ATOM 13676 O O . THR E 1 55 ? 195.524 198.789 117.669 1.00 101.19 357 THR E O 1
ATOM 13680 N N . PRO E 1 56 ? 197.770 199.170 117.895 1.00 81.02 358 PRO E N 1
ATOM 13681 C CA . PRO E 1 56 ? 198.004 198.914 116.471 1.00 84.22 358 PRO E CA 1
ATOM 13682 C C . PRO E 1 56 ? 198.108 197.415 116.230 1.00 83.98 358 PRO E C 1
ATOM 13683 O O . PRO E 1 56 ? 198.560 196.690 117.119 1.00 87.23 358 PRO E O 1
ATOM 13687 N N . LYS E 1 57 ? 197.671 196.963 115.057 1.00 85.22 359 LYS E N 1
ATOM 13688 C CA . LYS E 1 57 ? 197.846 195.578 114.672 1.00 85.77 359 LYS E CA 1
ATOM 13689 C C . LYS E 1 57 ? 199.345 195.301 114.494 1.00 95.99 359 LYS E C 1
ATOM 13690 O O . LYS E 1 57 ? 199.834 194.227 114.881 1.00 105.12 359 LYS E O 1
ATOM 13696 N N . ASN E 1 58 ? 200.072 196.283 113.947 1.00 97.66 360 ASN E N 1
ATOM 13697 C CA . ASN E 1 58 ? 201.506 196.150 113.660 1.00 90.91 360 ASN E CA 1
ATOM 13698 C C . ASN E 1 58 ? 202.419 196.928 114.585 1.00 93.11 360 ASN E C 1
ATOM 13699 O O . ASN E 1 58 ? 202.344 198.159 114.672 1.00 88.11 360 ASN E O 1
ATOM 13704 N N . ILE E 1 59 ? 203.308 196.187 115.254 1.00 96.68 361 ILE E N 1
ATOM 13705 C CA . ILE E 1 59 ? 204.267 196.760 116.203 1.00 88.62 361 ILE E CA 1
ATOM 13706 C C . ILE E 1 59 ? 205.420 197.324 115.390 1.00 80.75 361 ILE E C 1
ATOM 13707 O O . ILE E 1 59 ? 206.216 196.573 114.800 1.00 104.90 361 ILE E O 1
ATOM 13712 N N . ALA E 1 60 ? 205.458 198.651 115.299 1.00 65.27 362 ALA E N 1
ATOM 13713 C CA . ALA E 1 60 ? 206.369 199.360 114.392 1.00 40.47 362 ALA E CA 1
ATOM 13714 C C . ALA E 1 60 ? 207.606 199.675 115.183 1.00 39.52 362 ALA E C 1
ATOM 13715 O O . ALA E 1 60 ? 207.772 200.788 115.650 1.00 31.68 362 ALA E O 1
ATOM 13717 N N . VAL E 1 61 ? 208.472 198.678 115.323 1.00 48.22 363 VAL E N 1
ATOM 13718 C CA . VAL E 1 61 ? 209.705 198.777 116.094 1.00 52.58 363 VAL E CA 1
ATOM 13719 C C . VAL E 1 61 ? 210.850 198.036 115.401 1.00 64.79 363 VAL E C 1
ATOM 13720 O O . VAL E 1 61 ? 210.624 197.162 114.535 1.00 70.46 363 VAL E O 1
ATOM 13724 N N . PRO E 1 62 ? 212.099 198.376 115.770 1.00 65.31 364 PRO E N 1
ATOM 13725 C CA . PRO E 1 62 ? 213.209 197.779 115.051 1.00 68.59 364 PRO E CA 1
ATOM 13726 C C . PRO E 1 62 ? 213.505 196.380 115.569 1.00 75.46 364 PRO E C 1
ATOM 13727 O O . PRO E 1 62 ? 213.183 196.069 116.704 1.00 81.99 364 PRO E O 1
ATOM 13731 N N . THR E 1 63 ? 214.145 195.568 114.727 1.00 81.20 365 THR E N 1
ATOM 13732 C CA . THR E 1 63 ? 214.567 194.226 115.076 1.00 71.38 365 THR E CA 1
ATOM 13733 C C . THR E 1 63 ? 216.035 194.390 115.413 1.00 67.97 365 THR E C 1
ATOM 13734 O O . THR E 1 63 ? 216.828 194.847 114.590 1.00 83.65 365 THR E O 1
ATOM 13738 N N . TYR E 1 64 ? 216.361 194.110 116.665 1.00 57.86 366 TYR E N 1
ATOM 13739 C CA . TYR E 1 64 ? 217.737 194.079 117.163 1.00 52.51 366 TYR E CA 1
ATOM 13740 C C . TYR E 1 64 ? 217.964 192.730 117.810 1.00 57.77 366 TYR E C 1
ATOM 13741 O O . TYR E 1 64 ? 217.031 191.920 117.909 1.00 55.62 366 TYR E O 1
ATOM 13750 N N . ILE E 1 65 ? 219.205 192.497 118.240 1.00 49.76 367 ILE E N 1
ATOM 13751 C CA . ILE E 1 65 ? 219.557 191.341 119.041 1.00 44.40 367 ILE E CA 1
ATOM 13752 C C . ILE E 1 65 ? 220.073 191.885 120.342 1.00 54.15 367 ILE E C 1
ATOM 13753 O O . ILE E 1 65 ? 221.075 192.599 120.391 1.00 57.80 367 ILE E O 1
ATOM 13758 N N . GLY E 1 66 ? 219.385 191.521 121.414 1.00 59.52 368 GLY E N 1
ATOM 13759 C CA . GLY E 1 66 ? 219.770 191.935 122.747 1.00 58.38 368 GLY E CA 1
ATOM 13760 C C . GLY E 1 66 ? 220.997 191.153 123.158 1.00 57.00 368 GLY E C 1
ATOM 13761 O O . GLY E 1 66 ? 221.050 189.931 122.977 1.00 56.92 368 GLY E O 1
ATOM 13762 N N . ALA E 1 67 ? 221.967 191.853 123.734 1.00 59.04 369 ALA E N 1
ATOM 13763 C CA . ALA E 1 67 ? 223.246 191.247 124.113 1.00 68.39 369 ALA E CA 1
ATOM 13764 C C . ALA E 1 67 ? 223.845 191.954 125.326 1.00 61.53 369 ALA E C 1
ATOM 13765 O O . ALA E 1 67 ? 223.944 193.183 125.337 1.00 55.47 369 ALA E O 1
ATOM 13767 N N . TYR E 1 68 ? 224.313 191.158 126.278 1.00 71.83 370 TYR E N 1
ATOM 13768 C CA . TYR E 1 68 ? 224.875 191.657 127.533 1.00 83.02 370 TYR E CA 1
ATOM 13769 C C . TYR E 1 68 ? 226.367 191.857 127.356 1.00 81.41 370 TYR E C 1
ATOM 13770 O O . TYR E 1 68 ? 227.155 190.998 127.728 1.00 91.42 370 TYR E O 1
ATOM 13779 N N . GLU E 1 69 ? 226.731 192.976 126.737 1.00 77.64 371 GLU E N 1
ATOM 13780 C CA . GLU E 1 69 ? 228.117 193.355 126.519 1.00 81.86 371 GLU E CA 1
ATOM 13781 C C . GLU E 1 69 ? 228.358 194.584 127.384 1.00 87.36 371 GLU E C 1
ATOM 13782 O O . GLU E 1 69 ? 227.957 195.676 127.004 1.00 93.74 371 GLU E O 1
ATOM 13788 N N . PRO E 1 70 ? 228.972 194.419 128.568 1.00 93.24 372 PRO E N 1
ATOM 13789 C CA . PRO E 1 70 ? 229.133 195.583 129.449 1.00 93.86 372 PRO E CA 1
ATOM 13790 C C . PRO E 1 70 ? 230.015 196.699 128.903 1.00 91.69 372 PRO E C 1
ATOM 13791 O O . PRO E 1 70 ? 229.691 197.879 129.086 1.00 89.13 372 PRO E O 1
ATOM 13795 N N . SER E 1 71 ? 231.112 196.337 128.245 1.00 76.28 373 SER E N 1
ATOM 13796 C CA . SER E 1 71 ? 232.029 197.346 127.704 1.00 79.97 373 SER E CA 1
ATOM 13797 C C . SER E 1 71 ? 231.413 198.156 126.555 1.00 70.95 373 SER E C 1
ATOM 13798 O O . SER E 1 71 ? 231.770 199.312 126.355 1.00 76.08 373 SER E O 1
ATOM 13801 N N . LYS E 1 72 ? 230.558 197.509 125.765 1.00 60.05 374 LYS E N 1
ATOM 13802 C CA . LYS E 1 72 ? 230.074 198.074 124.507 1.00 51.40 374 LYS E CA 1
ATOM 13803 C C . LYS E 1 72 ? 228.975 199.073 124.760 1.00 55.26 374 LYS E C 1
ATOM 13804 O O . LYS E 1 72 ? 228.434 199.104 125.869 1.00 76.20 374 LYS E O 1
ATOM 13810 N N . PRO E 1 73 ? 228.640 199.916 123.767 1.00 54.54 375 PRO E N 1
ATOM 13811 C CA . PRO E 1 73 ? 227.687 201.019 124.040 1.00 57.63 375 PRO E CA 1
ATOM 13812 C C . PRO E 1 73 ? 226.257 200.556 124.228 1.00 70.29 375 PRO E C 1
ATOM 13813 O O . PRO E 1 73 ? 226.008 199.353 124.323 1.00 80.68 375 PRO E O 1
ATOM 13817 N N . GLU E 1 74 ? 225.322 201.511 124.245 1.00 80.90 376 GLU E N 1
ATOM 13818 C CA . GLU E 1 74 ? 223.877 201.216 124.254 1.00 89.14 376 GLU E CA 1
ATOM 13819 C C . GLU E 1 74 ? 223.435 200.401 123.042 1.00 83.81 376 GLU E C 1
ATOM 13820 O O . GLU E 1 74 ? 222.492 199.629 123.148 1.00 100.03 376 GLU E O 1
ATOM 13826 N N . LYS E 1 75 ? 224.117 200.576 121.914 1.00 76.11 377 LYS E N 1
ATOM 13827 C CA . LYS E 1 75 ? 223.854 199.828 120.663 1.00 69.29 377 LYS E CA 1
ATOM 13828 C C . LYS E 1 75 ? 225.068 199.828 119.730 1.00 56.17 377 LYS E C 1
ATOM 13829 O O . LYS E 1 75 ? 225.911 200.718 119.792 1.00 45.97 377 LYS E O 1
ATOM 13835 N N . TRP E 1 76 ? 225.128 198.842 118.854 1.00 52.70 378 TRP E N 1
ATOM 13836 C CA . TRP E 1 76 ? 226.237 198.719 117.902 1.00 55.03 378 TRP E CA 1
ATOM 13837 C C . TRP E 1 76 ? 225.864 197.764 116.780 1.00 56.46 378 TRP E C 1
ATOM 13838 O O . TRP E 1 76 ? 224.758 197.211 116.808 1.00 47.75 378 TRP E O 1
ATOM 13849 N N . GLU E 1 77 ? 226.750 197.583 115.819 1.00 57.52 379 GLU E N 1
ATOM 13850 C CA . GLU E 1 77 ? 226.476 196.733 114.695 1.00 53.88 379 GLU E CA 1
ATOM 13851 C C . GLU E 1 77 ? 227.570 195.795 114.222 1.00 63.82 379 GLU E C 1
ATOM 13852 O O . GLU E 1 77 ? 228.147 196.037 113.201 1.00 90.87 379 GLU E O 1
ATOM 13858 N N . GLU E 1 78 ? 227.859 194.710 114.910 1.00 71.31 380 GLU E N 1
ATOM 13859 C CA . GLU E 1 78 ? 228.886 193.780 114.447 1.00 69.72 380 GLU E CA 1
ATOM 13860 C C . GLU E 1 78 ? 228.434 193.131 113.173 1.00 75.58 380 GLU E C 1
ATOM 13861 O O . GLU E 1 78 ? 227.282 192.820 113.061 1.00 86.49 380 GLU E O 1
ATOM 13867 N N . GLU E 1 79 ? 229.354 192.925 112.232 1.00 83.01 381 GLU E N 1
ATOM 13868 C CA . GLU E 1 79 ? 229.060 192.360 110.915 1.00 89.41 381 GLU E CA 1
ATOM 13869 C C . GLU E 1 79 ? 228.011 193.266 110.363 1.00 79.49 381 GLU E C 1
ATOM 13870 O O . GLU E 1 79 ? 228.246 194.429 110.167 1.00 89.74 381 GLU E O 1
ATOM 13876 N N . GLY E 1 80 ? 226.878 192.735 110.011 1.00 61.30 382 GLY E N 1
ATOM 13877 C CA . GLY E 1 80 ? 225.814 193.596 109.580 1.00 51.52 382 GLY E CA 1
ATOM 13878 C C . GLY E 1 80 ? 224.660 193.475 110.523 1.00 42.32 382 GLY E C 1
ATOM 13879 O O . GLY E 1 80 ? 223.569 193.747 110.139 1.00 39.11 382 GLY E O 1
ATOM 13880 N N . ILE E 1 81 ? 224.901 193.001 111.727 1.00 35.74 383 ILE E N 1
ATOM 13881 C CA . ILE E 1 81 ? 223.841 192.762 112.678 1.00 40.93 383 ILE E CA 1
ATOM 13882 C C . ILE E 1 81 ? 223.718 193.766 113.784 1.00 41.70 383 ILE E C 1
ATOM 13883 O O . ILE E 1 81 ? 224.571 193.876 114.621 1.00 45.71 383 ILE E O 1
ATOM 13888 N N . LYS E 1 82 ? 222.592 194.446 113.822 1.00 42.62 384 LYS E N 1
ATOM 13889 C CA . LYS E 1 82 ? 222.379 195.432 114.846 1.00 37.45 384 LYS E CA 1
ATOM 13890 C C . LYS E 1 82 ? 222.055 194.790 116.171 1.00 40.57 384 LYS E C 1
ATOM 13891 O O . LYS E 1 82 ? 221.165 194.022 116.316 1.00 23.35 384 LYS E O 1
ATOM 13897 N N . TYR E 1 83 ? 222.855 195.149 117.141 1.00 52.07 385 TYR E N 1
ATOM 13898 C CA . TYR E 1 83 ? 222.678 194.686 118.517 1.00 56.63 385 TYR E CA 1
ATOM 13899 C C . TYR E 1 83 ? 222.205 195.828 119.406 1.00 64.40 385 TYR E C 1
ATOM 13900 O O . TYR E 1 83 ? 222.406 197.022 119.085 1.00 61.97 385 TYR E O 1
ATOM 13909 N N . ILE E 1 84 ? 221.544 195.442 120.506 1.00 64.44 386 ILE E N 1
ATOM 13910 C CA . ILE E 1 84 ? 221.136 196.371 121.573 1.00 68.29 386 ILE E CA 1
ATOM 13911 C C . ILE E 1 84 ? 221.574 195.783 122.907 1.00 70.01 386 ILE E C 1
ATOM 13912 O O . ILE E 1 84 ? 221.573 194.556 123.077 1.00 85.03 386 ILE E O 1
ATOM 13917 N N . ASN E 1 85 ? 221.934 196.649 123.852 1.00 59.89 387 ASN E N 1
ATOM 13918 C CA . ASN E 1 85 ? 222.602 196.205 125.054 1.00 60.92 387 ASN E CA 1
ATOM 13919 C C . ASN E 1 85 ? 221.648 195.949 126.224 1.00 80.30 387 ASN E C 1
ATOM 13920 O O . ASN E 1 85 ? 220.810 196.816 126.547 1.00 78.14 387 ASN E O 1
ATOM 13925 N N . LEU E 1 86 ? 221.832 194.793 126.885 1.00 74.38 388 LEU E N 1
ATOM 13926 C CA . LEU E 1 86 ? 221.085 194.440 128.084 1.00 64.66 388 LEU E CA 1
ATOM 13927 C C . LEU E 1 86 ? 221.819 194.829 129.350 1.00 73.94 388 LEU E C 1
ATOM 13928 O O . LEU E 1 86 ? 221.229 194.798 130.432 1.00 96.40 388 LEU E O 1
ATOM 13933 N N . PHE E 1 87 ? 223.095 195.165 129.244 1.00 75.72 389 PHE E N 1
ATOM 13934 C CA . PHE E 1 87 ? 223.809 195.702 130.384 1.00 81.17 389 PHE E CA 1
ATOM 13935 C C . PHE E 1 87 ? 223.434 197.155 130.565 1.00 81.75 389 PHE E C 1
ATOM 13936 O O . PHE E 1 87 ? 223.623 197.928 129.648 1.00 85.81 389 PHE E O 1
ATOM 13944 N N . LYS E 1 88 ? 222.940 197.514 131.751 1.00 84.94 390 LYS E N 1
ATOM 13945 C CA . LYS E 1 88 ? 222.822 198.913 132.188 1.00 89.17 390 LYS E CA 1
ATOM 13946 C C . LYS E 1 88 ? 223.518 199.058 133.535 1.00 89.58 390 LYS E C 1
ATOM 13947 O O . LYS E 1 88 ? 223.240 198.268 134.439 1.00 94.47 390 LYS E O 1
ATOM 13953 N N . PRO E 1 89 ? 224.423 200.056 133.686 1.00 89.78 391 PRO E N 1
ATOM 13954 C CA . PRO E 1 89 ? 225.169 200.096 134.956 1.00 77.91 391 PRO E CA 1
ATOM 13955 C C . PRO E 1 89 ? 224.268 200.466 136.115 1.00 72.57 391 PRO E C 1
ATOM 13956 O O . PRO E 1 89 ? 223.348 201.232 135.933 1.00 73.02 391 PRO E O 1
ATOM 13960 N N . THR E 1 90 ? 224.555 199.927 137.295 1.00 76.60 392 THR E N 1
ATOM 13961 C CA . THR E 1 90 ? 223.794 200.211 138.516 1.00 80.55 392 THR E CA 1
ATOM 13962 C C . THR E 1 90 ? 224.251 201.599 138.936 1.00 92.78 392 THR E C 1
ATOM 13963 O O . THR E 1 90 ? 225.241 202.083 138.372 1.00 99.63 392 THR E O 1
ATOM 13967 N N . PRO E 1 91 ? 223.579 202.218 139.941 1.00 104.48 393 PRO E N 1
ATOM 13968 C CA . PRO E 1 91 ? 224.052 203.513 140.445 1.00 104.16 393 PRO E CA 1
ATOM 13969 C C . PRO E 1 91 ? 225.524 203.481 140.821 1.00 99.47 393 PRO E C 1
ATOM 13970 O O . PRO E 1 91 ? 226.343 204.138 140.150 1.00 106.67 393 PRO E O 1
ATOM 13974 N N . LEU E 1 92 ? 225.861 202.623 141.785 1.00 97.30 394 LEU E N 1
ATOM 13975 C CA . LEU E 1 92 ? 227.213 202.564 142.359 1.00 98.26 394 LEU E CA 1
ATOM 13976 C C . LEU E 1 92 ? 228.276 202.014 141.415 1.00 94.42 394 LEU E C 1
ATOM 13977 O O . LEU E 1 92 ? 229.424 201.868 141.824 1.00 86.28 394 LEU E O 1
ATOM 13982 N N . MET E 1 93 ? 227.903 201.676 140.182 1.00 96.54 395 MET E N 1
ATOM 13983 C CA . MET E 1 93 ? 228.885 201.404 139.131 1.00 100.71 395 MET E CA 1
ATOM 13984 C C . MET E 1 93 ? 229.331 202.698 138.456 1.00 96.04 395 MET E C 1
ATOM 13985 O O . MET E 1 93 ? 230.493 202.796 138.036 1.00 102.22 395 MET E O 1
ATOM 13990 N N . LYS E 1 94 ? 228.395 203.650 138.325 1.00 83.90 396 LYS E N 1
ATOM 13991 C CA . LYS E 1 94 ? 228.675 205.006 137.847 1.00 87.06 396 LYS E CA 1
ATOM 13992 C C . LYS E 1 94 ? 228.931 205.918 139.051 1.00 92.91 396 LYS E C 1
ATOM 13993 O O . LYS E 1 94 ? 228.006 206.578 139.563 1.00 116.52 396 LYS E O 1
ATOM 13999 N N . VAL E 1 95 ? 230.168 205.943 139.528 1.00 80.36 397 VAL E N 1
ATOM 14000 C CA . VAL E 1 95 ? 230.473 206.697 140.734 1.00 87.51 397 VAL E CA 1
ATOM 14001 C C . VAL E 1 95 ? 231.947 207.127 140.708 1.00 89.64 397 VAL E C 1
ATOM 14002 O O . VAL E 1 95 ? 232.794 206.411 140.183 1.00 70.58 397 VAL E O 1
ATOM 14006 N N . LYS E 1 96 ? 232.231 208.272 141.336 1.00 102.53 398 LYS E N 1
ATOM 14007 C CA . LYS E 1 96 ? 233.491 209.008 141.138 1.00 104.63 398 LYS E CA 1
ATOM 14008 C C . LYS E 1 96 ? 234.681 208.365 141.883 1.00 101.79 398 LYS E C 1
ATOM 14009 O O . LYS E 1 96 ? 234.583 208.118 143.090 1.00 110.24 398 LYS E O 1
ATOM 14015 N N . PRO E 1 97 ? 235.810 208.097 141.172 1.00 92.47 399 PRO E N 1
ATOM 14016 C CA . PRO E 1 97 ? 236.983 207.427 141.765 1.00 81.40 399 PRO E CA 1
ATOM 14017 C C . PRO E 1 97 ? 237.462 208.049 143.071 1.00 81.91 399 PRO E C 1
ATOM 14018 O O . PRO E 1 97 ? 237.386 209.272 143.223 1.00 70.61 399 PRO E O 1
ATOM 14022 N N . VAL E 1 98 ? 237.917 207.212 144.003 1.00 79.69 400 VAL E N 1
ATOM 14023 C CA . VAL E 1 98 ? 238.708 207.663 145.158 1.00 89.20 400 VAL E CA 1
ATOM 14024 C C . VAL E 1 98 ? 239.807 206.649 145.467 1.00 90.38 400 VAL E C 1
ATOM 14025 O O . VAL E 1 98 ? 239.805 205.525 144.941 1.00 91.26 400 VAL E O 1
ATOM 14029 N N . LYS E 1 99 ? 240.743 207.074 146.317 1.00 95.38 401 LYS E N 1
ATOM 14030 C CA . LYS E 1 99 ? 241.955 206.297 146.660 1.00 87.34 401 LYS E CA 1
ATOM 14031 C C . LYS E 1 99 ? 241.927 205.686 148.075 1.00 88.46 401 LYS E C 1
ATOM 14032 O O . LYS E 1 99 ? 242.689 204.755 148.349 1.00 72.61 401 LYS E O 1
ATOM 14035 N N . GLU E 1 100 ? 241.045 206.191 148.950 1.00 85.61 402 GLU E N 1
ATOM 14036 C CA . GLU E 1 100 ? 240.887 205.669 150.307 1.00 80.27 402 GLU E CA 1
ATOM 14037 C C . GLU E 1 100 ? 239.654 204.783 150.358 1.00 92.79 402 GLU E C 1
ATOM 14038 O O . GLU E 1 10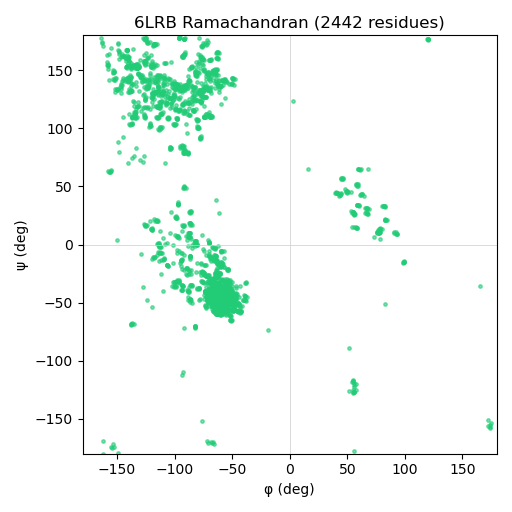0 ? 238.612 205.101 149.783 1.00 105.10 402 GLU E O 1
ATOM 14044 N N . MET E 1 101 ? 239.783 203.662 151.047 1.00 107.76 403 MET E N 1
ATOM 14045 C CA . MET E 1 101 ? 238.679 202.719 151.226 1.00 113.16 403 MET E CA 1
ATOM 14046 C C . MET E 1 101 ? 238.061 203.035 152.583 1.00 90.07 403 MET E C 1
ATOM 14047 O O . MET E 1 101 ? 238.799 203.217 153.545 1.00 79.35 403 MET E O 1
ATOM 14052 N N . PRO E 1 102 ? 236.717 203.079 152.682 1.00 81.95 404 PRO E N 1
ATOM 14053 C CA . PRO E 1 102 ? 236.107 203.304 154.005 1.00 75.18 404 PRO E CA 1
ATOM 14054 C C . PRO E 1 102 ? 236.682 202.398 155.090 1.00 76.33 404 PRO E C 1
ATOM 14055 O O . PRO E 1 102 ? 236.900 201.208 154.869 1.00 80.79 404 PRO E O 1
ATOM 14059 N N . GLU E 1 103 ? 236.934 202.973 156.252 1.00 79.52 405 GLU E N 1
ATOM 14060 C CA . GLU E 1 103 ? 237.764 202.327 157.256 1.00 78.72 405 GLU E CA 1
ATOM 14061 C C . GLU E 1 103 ? 237.105 201.074 157.799 1.00 73.37 405 GLU E C 1
ATOM 14062 O O . GLU E 1 103 ? 237.754 200.018 157.863 1.00 71.40 405 GLU E O 1
ATOM 14068 N N . ILE E 1 104 ? 235.828 201.176 158.173 1.00 65.03 406 ILE E N 1
ATOM 14069 C CA . ILE E 1 104 ? 235.096 200.004 158.673 1.00 74.51 406 ILE E CA 1
ATOM 14070 C C . ILE E 1 104 ? 234.941 198.887 157.621 1.00 72.35 406 ILE E C 1
ATOM 14071 O O . ILE E 1 104 ? 234.963 197.699 157.968 1.00 76.66 406 ILE E O 1
ATOM 14076 N N . VAL E 1 105 ? 234.808 199.259 156.351 1.00 64.77 407 VAL E N 1
ATOM 14077 C CA . VAL E 1 105 ? 234.917 198.290 155.249 1.00 74.53 407 VAL E CA 1
ATOM 14078 C C . VAL E 1 105 ? 236.305 197.660 155.195 1.00 67.10 407 VAL E C 1
ATOM 14079 O O . VAL E 1 105 ? 236.423 196.459 154.992 1.00 75.32 407 VAL E O 1
ATOM 14083 N N . LYS E 1 106 ? 237.335 198.475 155.334 1.00 63.99 408 LYS E N 1
ATOM 14084 C CA . LYS E 1 106 ? 238.701 197.967 155.362 1.00 68.62 408 LYS E CA 1
ATOM 14085 C C . LYS E 1 106 ? 238.900 196.953 156.462 1.00 59.14 408 LYS E C 1
ATOM 14086 O O . LYS E 1 106 ? 239.560 195.942 156.243 1.00 69.03 408 LYS E O 1
ATOM 14092 N N . ASN E 1 107 ? 238.377 197.224 157.643 1.00 50.32 409 ASN E N 1
ATOM 14093 C CA . ASN E 1 107 ? 238.497 196.271 158.766 1.00 49.36 409 ASN E CA 1
ATOM 14094 C C . ASN E 1 107 ? 237.852 194.919 158.466 1.00 38.39 409 ASN E C 1
ATOM 14095 O O . ASN E 1 107 ? 238.365 193.879 158.865 1.00 33.86 409 ASN E O 1
ATOM 14100 N N . LEU E 1 108 ? 236.758 194.937 157.741 1.00 40.96 410 LEU E N 1
ATOM 14101 C CA . LEU E 1 108 ? 236.103 193.690 157.273 1.00 43.86 410 LEU E CA 1
ATOM 14102 C C . LEU E 1 108 ? 237.052 192.929 156.410 1.00 42.86 410 LEU E C 1
ATOM 14103 O O . LEU E 1 108 ? 237.482 191.811 156.755 1.00 50.51 410 LEU E O 1
ATOM 14108 N N . LEU E 1 109 ? 237.490 193.587 155.343 1.00 40.22 411 LEU E N 1
ATOM 14109 C CA . LEU E 1 109 ? 238.452 192.973 154.441 1.00 34.66 411 LEU E CA 1
ATOM 14110 C C . LEU E 1 109 ? 239.679 192.478 155.106 1.00 35.58 411 LEU E C 1
ATOM 14111 O O . LEU E 1 109 ? 240.214 191.426 154.715 1.00 36.70 411 LEU E O 1
ATOM 14116 N N . LEU E 1 110 ? 240.196 193.240 156.064 1.00 44.61 412 LEU E N 1
ATOM 14117 C CA . LEU E 1 110 ? 241.422 192.821 156.786 1.00 50.49 412 LEU E CA 1
ATOM 14118 C C . LEU E 1 110 ? 241.077 191.582 157.579 1.00 58.52 412 LEU E C 1
ATOM 14119 O O . LEU E 1 110 ? 241.686 190.524 157.398 1.00 62.88 412 LEU E O 1
ATOM 14124 N N . ASN E 1 111 ? 240.028 191.688 158.383 1.00 62.57 413 ASN E N 1
ATOM 14125 C CA . ASN E 1 111 ? 239.583 190.551 159.179 1.00 70.25 413 ASN E CA 1
ATOM 14126 C C . ASN E 1 111 ? 239.486 189.291 158.330 1.00 68.43 413 ASN E C 1
ATOM 14127 O O . ASN E 1 111 ? 239.882 188.190 158.759 1.00 87.08 413 ASN E O 1
ATOM 14132 N N . LEU E 1 112 ? 238.946 189.459 157.128 1.00 50.70 414 LEU E N 1
ATOM 14133 C CA . LEU E 1 112 ? 238.599 188.320 156.272 1.00 51.42 414 LEU E CA 1
ATOM 14134 C C . LEU E 1 112 ? 239.787 187.560 155.717 1.00 47.79 414 LEU E C 1
ATOM 14135 O O . LEU E 1 112 ? 239.828 186.340 155.757 1.00 52.14 414 LEU E O 1
ATOM 14140 N N . PHE E 1 113 ? 240.777 188.296 155.237 1.00 60.56 415 PHE E N 1
ATOM 14141 C CA . PHE E 1 113 ? 242.048 187.700 154.795 1.00 69.39 415 PHE E CA 1
ATOM 14142 C C . PHE E 1 113 ? 243.084 187.521 155.929 1.00 71.59 415 PHE E C 1
ATOM 14143 O O . PHE E 1 113 ? 244.277 187.343 155.652 1.00 74.95 415 PHE E O 1
ATOM 14151 N N . ASP E 1 114 ? 242.621 187.547 157.186 1.00 70.53 416 ASP E N 1
ATOM 14152 C CA . ASP E 1 114 ? 243.466 187.413 158.379 1.00 73.48 416 ASP E CA 1
ATOM 14153 C C . ASP E 1 114 ? 244.619 188.440 158.426 1.00 70.58 416 ASP E C 1
ATOM 14154 O O . ASP E 1 114 ? 245.638 188.201 159.052 1.00 65.77 416 ASP E O 1
ATOM 14159 N N . TYR E 1 115 ? 244.401 189.599 157.796 1.00 71.63 417 TYR E N 1
ATOM 14160 C CA . TYR E 1 115 ? 245.360 190.719 157.681 1.00 64.92 417 TYR E CA 1
ATOM 14161 C C . TYR E 1 115 ? 246.494 190.530 156.670 1.00 65.87 417 TYR E C 1
ATOM 14162 O O . TYR E 1 115 ? 247.406 191.354 156.617 1.00 72.39 417 TYR E O 1
ATOM 14171 N N . ASP E 1 116 ? 246.406 189.485 155.844 1.00 70.55 418 ASP E N 1
ATOM 14172 C CA . ASP E 1 116 ? 247.406 189.194 154.811 1.00 74.56 418 ASP E CA 1
ATOM 14173 C C . ASP E 1 116 ? 247.198 190.091 153.583 1.00 76.32 418 ASP E C 1
ATOM 14174 O O . ASP E 1 116 ? 246.361 189.806 152.715 1.00 78.71 418 ASP E O 1
ATOM 14179 N N . ALA E 1 117 ? 248.012 191.139 153.497 1.00 78.03 419 ALA E N 1
ATOM 14180 C CA . ALA E 1 117 ? 247.998 192.094 152.385 1.00 77.35 419 ALA E CA 1
ATOM 14181 C C . ALA E 1 117 ? 248.089 191.455 151.004 1.00 92.82 419 ALA E C 1
ATOM 14182 O O . ALA E 1 117 ? 247.406 191.887 150.086 1.00 101.42 419 ALA E O 1
ATOM 14184 N N . LYS E 1 118 ? 248.969 190.462 150.860 1.00 104.68 420 LYS E N 1
ATOM 14185 C CA . LYS E 1 118 ? 249.258 189.820 149.555 1.00 100.51 420 LYS E CA 1
ATOM 14186 C C . LYS E 1 118 ? 247.953 189.392 148.890 1.00 93.51 420 LYS E C 1
ATOM 14187 O O . LYS E 1 118 ? 247.534 189.984 147.890 1.00 94.43 420 LYS E O 1
ATOM 14190 N N . SER E 1 119 ? 247.270 188.441 149.526 1.00 91.36 421 SER E N 1
ATOM 14191 C CA . SER E 1 119 ? 246.041 187.845 148.996 1.00 96.50 421 SER E CA 1
ATOM 14192 C C . SER E 1 119 ? 244.882 188.829 148.976 1.00 89.64 421 SER E C 1
ATOM 14193 O O . SER E 1 119 ? 244.125 188.882 148.016 1.00 96.54 421 SER E O 1
ATOM 14196 N N . MET E 1 120 ? 244.740 189.591 150.055 1.00 92.27 422 MET E N 1
ATOM 14197 C CA . MET E 1 120 ? 243.704 190.615 150.136 1.00 85.36 422 MET E CA 1
ATOM 14198 C C . MET E 1 120 ? 243.808 191.587 148.980 1.00 85.49 422 MET E C 1
ATOM 14199 O O . MET E 1 120 ? 242.843 191.809 148.285 1.00 80.68 422 MET E O 1
ATOM 14204 N N . GLY E 1 121 ? 244.995 192.147 148.777 1.00 98.18 423 GLY E N 1
ATOM 14205 C CA . GLY E 1 121 ? 245.234 193.100 147.691 1.00 96.56 423 GLY E CA 1
ATOM 14206 C C . GLY E 1 121 ? 244.994 192.494 146.324 1.00 90.18 423 GLY E C 1
ATOM 14207 O O . GLY E 1 121 ? 244.541 193.166 145.400 1.00 92.56 423 GLY E O 1
ATOM 14208 N N . LEU E 1 122 ? 245.290 191.204 146.212 1.00 86.81 424 LEU E N 1
ATOM 14209 C CA . LEU E 1 122 ? 245.037 190.436 144.988 1.00 96.79 424 LEU E CA 1
ATOM 14210 C C . LEU E 1 122 ? 243.529 190.329 144.667 1.00 89.45 424 LEU E C 1
ATOM 14211 O O . LEU E 1 122 ? 243.122 190.435 143.505 1.00 90.45 424 LEU E O 1
ATOM 14216 N N . PHE E 1 123 ? 242.734 190.114 145.721 1.00 84.39 425 PHE E N 1
ATOM 14217 C CA . PHE E 1 123 ? 241.268 190.079 145.659 1.00 70.12 425 PHE E CA 1
ATOM 14218 C C . PHE E 1 123 ? 240.660 191.422 145.298 1.00 73.88 425 PHE E C 1
ATOM 14219 O O . PHE E 1 123 ? 239.687 191.496 144.544 1.00 73.78 425 PHE E O 1
ATOM 14227 N N . ILE E 1 124 ? 241.223 192.491 145.845 1.00 75.11 426 ILE E N 1
ATOM 14228 C CA . ILE E 1 124 ? 240.820 193.857 145.456 1.00 70.52 426 ILE E CA 1
ATOM 14229 C C . ILE E 1 124 ? 241.158 194.093 143.988 1.00 68.39 426 ILE E C 1
ATOM 14230 O O . ILE E 1 124 ? 240.364 194.676 143.270 1.00 74.82 426 ILE E O 1
ATOM 14235 N N . ASN E 1 125 ? 242.320 193.621 143.541 1.00 64.59 427 ASN E N 1
ATOM 14236 C CA . ASN E 1 125 ? 242.710 193.771 142.134 1.00 60.80 427 ASN E CA 1
ATOM 14237 C C . ASN E 1 125 ? 241.774 192.965 141.201 1.00 69.33 427 ASN E C 1
ATOM 14238 O O . ASN E 1 125 ? 241.440 193.421 140.113 1.00 72.02 427 ASN E O 1
ATOM 14243 N N . TRP E 1 126 ? 241.376 191.771 141.639 1.00 67.34 428 TRP E N 1
ATOM 14244 C CA . TRP E 1 126 ? 240.325 190.986 140.984 1.00 70.20 428 TRP E CA 1
ATOM 14245 C C . TRP E 1 126 ? 239.029 191.798 140.986 1.00 76.93 428 TRP E C 1
ATOM 14246 O O . TRP E 1 126 ? 238.464 192.145 139.937 1.00 60.59 428 TRP E O 1
ATOM 14257 N N . LEU E 1 127 ? 238.597 192.186 142.181 1.00 78.32 429 LEU E N 1
ATOM 14258 C CA . LEU E 1 127 ? 237.276 192.810 142.317 1.00 70.08 429 LEU E CA 1
ATOM 14259 C C . LEU E 1 127 ? 237.187 194.098 141.512 1.00 61.56 429 LEU E C 1
ATOM 14260 O O . LEU E 1 127 ? 236.191 194.346 140.868 1.00 48.19 429 LEU E O 1
ATOM 14265 N N . ALA E 1 128 ? 238.263 194.894 141.566 1.00 61.89 430 ALA E N 1
ATOM 14266 C CA . ALA E 1 128 ? 238.396 196.124 140.794 1.00 53.88 430 ALA E CA 1
ATOM 14267 C C . ALA E 1 128 ? 238.218 195.839 139.320 1.00 56.82 430 ALA E C 1
ATOM 14268 O O . ALA E 1 128 ? 237.289 196.321 138.724 1.00 60.77 430 ALA E O 1
ATOM 14270 N N . PHE E 1 129 ? 239.040 194.946 138.777 1.00 54.06 431 PHE E N 1
ATOM 14271 C CA . PHE E 1 129 ? 238.915 194.512 137.392 1.00 48.20 431 PHE E CA 1
ATOM 14272 C C . PHE E 1 129 ? 237.495 194.155 136.976 1.00 50.18 431 PHE E C 1
ATOM 14273 O O . PHE E 1 129 ? 237.067 194.513 135.878 1.00 68.56 431 PHE E O 1
ATOM 14281 N N . ILE E 1 130 ? 236.808 193.374 137.789 1.00 44.25 432 ILE E N 1
ATOM 14282 C CA . ILE E 1 130 ? 235.432 192.976 137.502 1.00 37.70 432 ILE E CA 1
ATOM 14283 C C . ILE E 1 130 ? 234.616 194.262 137.487 1.00 44.65 432 ILE E C 1
ATOM 14284 O O . ILE E 1 130 ? 233.976 194.566 136.474 1.00 57.95 432 ILE E O 1
ATOM 14289 N N . TYR E 1 131 ? 234.632 195.025 138.595 1.00 39.22 433 TYR E N 1
ATOM 14290 C CA . TYR E 1 131 ? 233.970 196.354 138.662 1.00 36.95 433 TYR E CA 1
ATOM 14291 C C . TYR E 1 131 ? 234.218 197.256 137.443 1.00 45.79 433 TYR E C 1
ATOM 14292 O O . TYR E 1 131 ? 233.287 197.867 136.921 1.00 44.66 433 TYR E O 1
ATOM 14301 N N . GLN E 1 132 ? 235.492 197.427 137.102 1.00 47.72 434 GLN E N 1
ATOM 14302 C CA . GLN E 1 132 ? 235.951 198.403 136.113 1.00 52.13 434 GLN E CA 1
ATOM 14303 C C . GLN E 1 132 ? 235.787 197.809 134.753 1.00 52.07 434 GLN E C 1
ATOM 14304 O O . GLN E 1 132 ? 234.950 198.257 133.992 1.00 58.92 434 GLN E O 1
ATOM 14310 N N . TYR E 1 133 ? 236.622 196.824 134.415 1.00 56.90 435 TYR E N 1
ATOM 14311 C CA . TYR E 1 133 ? 236.685 196.295 133.046 1.00 64.46 435 TYR E CA 1
ATOM 14312 C C . TYR E 1 133 ? 235.488 195.390 132.689 1.00 70.83 435 TYR E C 1
ATOM 14313 O O . TYR E 1 133 ? 235.198 195.204 131.506 1.00 63.11 435 TYR E O 1
ATOM 14322 N N . LYS E 1 134 ? 234.850 194.801 133.707 1.00 75.11 436 LYS E N 1
ATOM 14323 C CA . LYS E 1 134 ? 233.597 194.033 133.556 1.00 80.02 436 LYS E CA 1
ATOM 14324 C C . LYS E 1 134 ? 233.679 192.836 132.610 1.00 76.82 436 LYS E C 1
ATOM 14325 O O . LYS E 1 134 ? 232.879 192.691 131.697 1.00 77.42 436 LYS E O 1
ATOM 14331 N N . GLU E 1 135 ? 234.691 192.010 132.840 1.00 82.82 437 GLU E N 1
ATOM 14332 C CA . GLU E 1 135 ? 234.980 190.837 132.021 1.00 84.17 437 GLU E CA 1
ATOM 14333 C C . GLU E 1 135 ? 235.046 189.620 132.924 1.00 76.11 437 GLU E C 1
ATOM 14334 O O . GLU E 1 135 ? 234.896 189.717 134.145 1.00 71.02 437 GLU E O 1
ATOM 14340 N N . ARG E 1 136 ? 235.253 188.475 132.294 1.00 62.94 438 ARG E N 1
ATOM 14341 C CA . ARG E 1 136 ? 235.438 187.214 132.975 1.00 61.34 438 ARG E CA 1
ATOM 14342 C C . ARG E 1 136 ? 236.888 187.123 133.358 1.00 70.01 438 ARG E C 1
ATOM 14343 O O . ARG E 1 136 ? 237.748 187.412 132.521 1.00 97.55 438 ARG E O 1
ATOM 14351 N N . THR E 1 137 ? 237.183 186.701 134.582 1.00 58.95 439 THR E N 1
ATOM 14352 C CA . THR E 1 137 ? 238.558 186.739 135.077 1.00 54.31 439 THR E CA 1
ATOM 14353 C C . THR E 1 137 ? 239.215 185.471 134.691 1.00 55.68 439 THR E C 1
ATOM 14354 O O . THR E 1 137 ? 240.342 185.476 134.167 1.00 78.20 439 THR E O 1
ATOM 14358 N N . GLY E 1 138 ? 238.507 184.373 134.906 1.00 55.38 440 GLY E N 1
ATOM 14359 C CA . GLY E 1 138 ? 239.078 183.037 134.747 1.00 69.30 440 GLY E CA 1
ATOM 14360 C C . GLY E 1 138 ? 239.691 182.530 136.044 1.00 71.66 440 GLY E C 1
ATOM 14361 O O . GLY E 1 138 ? 240.343 181.474 136.054 1.00 79.46 440 GLY E O 1
ATOM 14362 N N . VAL E 1 139 ? 239.433 183.257 137.134 1.00 68.56 441 VAL E N 1
ATOM 14363 C CA . VAL E 1 139 ? 239.739 182.823 138.485 1.00 69.64 441 VAL E CA 1
ATOM 14364 C C . VAL E 1 139 ? 238.519 183.018 139.409 1.00 62.18 441 VAL E C 1
ATOM 14365 O O . VAL E 1 139 ? 237.646 183.870 139.152 1.00 55.70 441 VAL E O 1
ATOM 14369 N N . ALA E 1 140 ? 238.459 182.177 140.451 1.00 57.57 442 ALA E N 1
ATOM 14370 C CA . ALA E 1 140 ? 237.392 182.194 141.440 1.00 71.99 442 ALA E CA 1
ATOM 14371 C C . ALA E 1 140 ? 237.944 182.121 142.851 1.00 79.53 442 ALA E C 1
ATOM 14372 O O . ALA E 1 140 ? 239.017 181.548 143.093 1.00 101.36 442 ALA E O 1
ATOM 14374 N N . TRP E 1 141 ? 237.185 182.687 143.778 1.00 66.73 443 TRP E N 1
ATOM 14375 C CA . TRP E 1 141 ? 237.605 182.794 145.152 1.00 74.67 443 TRP E CA 1
ATOM 14376 C C . TRP E 1 141 ? 236.685 181.969 146.029 1.00 70.17 443 TRP E C 1
ATOM 14377 O O . TRP E 1 141 ? 235.471 182.019 145.863 1.00 87.69 443 TRP E O 1
ATOM 14388 N N . ILE E 1 142 ? 237.286 181.160 146.897 1.00 54.00 444 ILE E N 1
ATOM 14389 C CA . ILE E 1 142 ? 236.575 180.338 147.828 1.00 43.20 444 ILE E CA 1
ATOM 14390 C C . ILE E 1 142 ? 236.955 180.914 149.167 1.00 56.41 444 ILE E C 1
ATOM 14391 O O . ILE E 1 142 ? 238.139 181.134 149.434 1.00 73.54 444 ILE E O 1
ATOM 14396 N N . PHE E 1 143 ? 235.933 181.212 149.972 1.00 52.65 445 PHE E N 1
ATOM 14397 C CA . PHE E 1 143 ? 236.107 181.695 151.298 1.00 38.92 445 PHE E CA 1
ATOM 14398 C C . PHE E 1 143 ? 235.523 180.614 152.127 1.00 47.61 445 PHE E C 1
ATOM 14399 O O . PHE E 1 143 ? 234.305 180.401 152.090 1.00 51.36 445 PHE E O 1
ATOM 14407 N N . MET E 1 144 ? 236.379 179.880 152.844 1.00 44.27 446 MET E N 1
ATOM 14408 C CA . MET E 1 144 ? 235.876 178.910 153.802 1.00 40.02 446 MET E CA 1
ATOM 14409 C C . MET E 1 144 ? 236.319 179.222 155.188 1.00 48.34 446 MET E C 1
ATOM 14410 O O . MET E 1 144 ? 237.018 180.203 155.420 1.00 50.65 446 MET E O 1
ATOM 14415 N N . GLY E 1 145 ? 235.737 178.490 156.125 1.00 60.97 447 GLY E N 1
ATOM 14416 C CA . GLY E 1 145 ? 235.915 178.747 157.534 1.00 74.78 447 GLY E CA 1
ATOM 14417 C C . GLY E 1 145 ? 234.579 179.042 158.181 1.00 75.11 447 GLY E C 1
ATOM 14418 O O . GLY E 1 145 ? 233.556 179.134 157.520 1.00 82.26 447 GLY E O 1
ATOM 14419 N N . LYS E 1 146 ? 234.617 179.204 159.492 1.00 77.30 448 LYS E N 1
ATOM 14420 C CA . LYS E 1 146 ? 233.401 179.310 160.282 1.00 74.26 448 LYS E CA 1
ATOM 14421 C C . LYS E 1 146 ? 232.524 180.515 159.939 1.00 68.38 448 LYS E C 1
ATOM 14422 O O . LYS E 1 146 ? 232.976 181.481 159.326 1.00 66.84 448 LYS E O 1
ATOM 14428 N N . GLN E 1 147 ? 231.257 180.433 160.333 1.00 80.12 449 GLN E N 1
ATOM 14429 C CA . GLN E 1 147 ? 230.278 181.497 160.054 1.00 91.51 449 GLN E CA 1
ATOM 14430 C C . GLN E 1 147 ? 230.568 182.742 160.863 1.00 84.11 449 GLN E C 1
ATOM 14431 O O . GLN E 1 147 ? 231.240 182.680 161.890 1.00 104.86 449 GLN E O 1
ATOM 14437 N N . GLY E 1 148 ? 230.064 183.878 160.401 1.00 73.70 450 GLY E N 1
ATOM 14438 C CA . GLY E 1 148 ? 230.240 185.142 161.128 1.00 72.50 450 GLY E CA 1
ATOM 14439 C C . GLY E 1 148 ? 231.618 185.762 160.987 1.00 72.43 450 GLY E C 1
ATOM 14440 O O . GLY E 1 148 ? 231.930 186.744 161.659 1.00 79.14 450 GLY E O 1
ATOM 14441 N N . THR E 1 149 ? 232.410 185.218 160.068 1.00 74.60 451 THR E N 1
ATOM 14442 C CA . THR E 1 149 ? 233.646 185.816 159.624 1.00 76.28 451 THR E CA 1
ATOM 14443 C C . THR E 1 149 ? 233.420 186.925 158.587 1.00 89.16 451 THR E C 1
ATOM 14444 O O . THR E 1 149 ? 234.382 187.512 158.108 1.00 97.63 451 THR E O 1
ATOM 14448 N N . GLY E 1 150 ? 232.165 187.204 158.218 1.00 104.62 452 GLY E N 1
ATOM 14449 C CA . GLY E 1 150 ? 231.839 188.300 157.288 1.00 113.28 452 GLY E CA 1
ATOM 14450 C C . GLY E 1 150 ? 231.987 187.925 155.819 1.00 112.85 452 GLY E C 1
ATOM 14451 O O . GLY E 1 150 ? 232.140 188.806 154.954 1.00 117.63 452 GLY E O 1
ATOM 14452 N N . LYS E 1 151 ? 231.949 186.620 155.547 1.00 102.10 453 LYS E N 1
ATOM 14453 C CA . LYS E 1 151 ? 231.898 186.099 154.189 1.00 96.65 453 LYS E CA 1
ATOM 14454 C C . LYS E 1 151 ? 230.562 186.503 153.609 1.00 98.08 453 LYS E C 1
ATOM 14455 O O . LYS E 1 151 ? 230.488 187.043 152.514 1.00 102.14 453 LYS E O 1
ATOM 14461 N N . GLY E 1 152 ? 229.506 186.239 154.376 1.00 104.02 454 GLY E N 1
ATOM 14462 C CA . GLY E 1 152 ? 228.151 186.590 153.993 1.00 103.24 454 GLY E CA 1
ATOM 14463 C C . GLY E 1 152 ? 227.953 188.084 153.911 1.00 102.90 454 GLY E C 1
ATOM 14464 O O . GLY E 1 152 ? 227.200 188.578 153.070 1.00 117.86 454 GLY E O 1
ATOM 14465 N N . LEU E 1 153 ? 228.625 188.812 154.792 1.00 99.86 455 LEU E N 1
ATOM 14466 C CA . LEU E 1 153 ? 228.566 190.273 154.759 1.00 95.73 455 LEU E CA 1
ATOM 14467 C C . LEU E 1 153 ? 229.221 190.808 153.490 1.00 74.46 455 LEU E C 1
ATOM 14468 O O . LEU E 1 153 ? 228.664 191.656 152.826 1.00 63.84 455 LEU E O 1
ATOM 14473 N N . LEU E 1 154 ? 230.398 190.293 153.154 1.00 63.83 456 LEU E N 1
ATOM 14474 C CA . LEU E 1 154 ? 231.072 190.677 151.892 1.00 49.57 456 LEU E CA 1
ATOM 14475 C C . LEU E 1 154 ? 230.152 190.426 150.700 1.00 46.56 456 LEU E C 1
ATOM 14476 O O . LEU E 1 154 ? 230.135 191.210 149.778 1.00 37.67 456 LEU E O 1
ATOM 14481 N N . VAL E 1 155 ? 229.371 189.360 150.748 1.00 50.06 457 VAL E N 1
ATOM 14482 C CA . VAL E 1 155 ? 228.396 189.098 149.691 1.00 67.72 457 VAL E CA 1
ATOM 14483 C C . VAL E 1 155 ? 227.306 190.203 149.630 1.00 75.64 457 VAL E C 1
ATOM 14484 O O . VAL E 1 155 ? 227.109 190.803 148.570 1.00 62.13 457 VAL E O 1
ATOM 14488 N N . ASP E 1 156 ? 226.651 190.500 150.761 1.00 60.23 458 ASP E N 1
ATOM 14489 C CA . ASP E 1 156 ? 225.672 191.585 150.805 1.00 62.25 458 ASP E CA 1
ATOM 14490 C C . ASP E 1 156 ? 226.288 192.905 150.353 1.00 61.79 458 ASP E C 1
ATOM 14491 O O . ASP E 1 156 ? 225.718 193.619 149.523 1.00 76.25 458 ASP E O 1
ATOM 14496 N N . LEU E 1 157 ? 227.449 193.231 150.902 1.00 52.81 459 LEU E N 1
ATOM 14497 C CA . LEU E 1 157 ? 228.185 194.447 150.518 1.00 54.59 459 LEU E CA 1
ATOM 14498 C C . LEU E 1 157 ? 228.306 194.549 149.003 1.00 48.57 459 LEU E C 1
ATOM 14499 O O . LEU E 1 157 ? 227.855 195.541 148.418 1.00 44.12 459 LEU E O 1
ATOM 14504 N N . LEU E 1 158 ? 228.881 193.516 148.379 1.00 38.50 460 LEU E N 1
ATOM 14505 C CA . LEU E 1 158 ? 229.053 193.500 146.940 1.00 49.83 460 LEU E CA 1
ATOM 14506 C C . LEU E 1 158 ? 227.680 193.486 146.209 1.00 55.37 460 LEU E C 1
ATOM 14507 O O . LEU E 1 158 ? 227.468 194.243 145.262 1.00 48.32 460 LEU E O 1
ATOM 14512 N N . LYS E 1 159 ? 226.752 192.653 146.707 1.00 62.12 461 LYS E N 1
ATOM 14513 C CA . LYS E 1 159 ? 225.394 192.608 146.175 1.00 79.78 461 LYS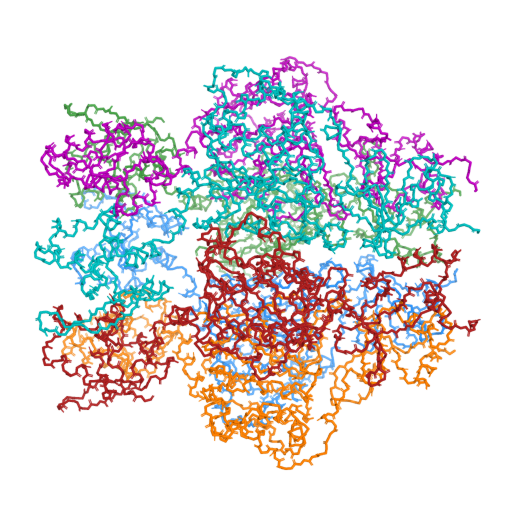 E CA 1
ATOM 14514 C C . LYS E 1 159 ? 224.735 194.002 146.065 1.00 92.99 461 LYS E C 1
ATOM 14515 O O . LYS E 1 159 ? 223.966 194.235 145.130 1.00 118.90 461 LYS E O 1
ATOM 14521 N N . LYS E 1 160 ? 225.057 194.947 146.972 1.00 78.41 462 LYS E N 1
ATOM 14522 C CA . LYS E 1 160 ? 224.569 196.326 146.867 1.00 70.13 462 LYS E CA 1
ATOM 14523 C C . LYS E 1 160 ? 225.195 197.138 145.722 1.00 63.67 462 LYS E C 1
ATOM 14524 O O . LYS E 1 160 ? 224.555 198.044 145.159 1.00 65.16 462 LYS E O 1
ATOM 14530 N N . ILE E 1 161 ? 226.447 196.838 145.401 1.00 61.72 463 ILE E N 1
ATOM 14531 C CA . ILE E 1 161 ? 227.221 197.572 144.370 1.00 48.65 463 ILE E CA 1
ATOM 14532 C C . ILE E 1 161 ? 226.803 197.103 143.007 1.00 48.42 463 ILE E C 1
ATOM 14533 O O . ILE E 1 161 ? 226.588 197.933 142.105 1.00 63.79 463 ILE E O 1
ATOM 14538 N N . PHE E 1 162 ? 226.757 195.800 142.874 1.00 46.87 464 PHE E N 1
ATOM 14539 C CA . PHE E 1 162 ? 226.400 195.150 141.663 1.00 48.17 464 PHE E CA 1
ATOM 14540 C C . PHE E 1 162 ? 224.943 194.945 141.455 1.00 64.05 464 PHE E C 1
ATOM 14541 O O . PHE E 1 162 ? 224.543 194.708 140.330 1.00 82.45 464 PHE E O 1
ATOM 14549 N N . GLU E 1 163 ? 224.165 194.950 142.531 1.00 73.14 465 GLU E N 1
ATOM 14550 C CA . GLU E 1 163 ? 222.727 194.839 142.418 1.00 72.01 465 GLU E CA 1
ATOM 14551 C C . GLU E 1 163 ? 222.293 193.630 141.644 1.00 77.35 465 GLU E C 1
ATOM 14552 O O . GLU E 1 163 ? 222.566 192.506 141.995 1.00 90.18 465 GLU E O 1
ATOM 14558 N N . GLU E 1 164 ? 221.654 193.890 140.521 1.00 72.76 466 GLU E N 1
ATOM 14559 C CA . GLU E 1 164 ? 221.149 192.872 139.626 1.00 66.41 466 GLU E CA 1
ATOM 14560 C C . GLU E 1 164 ? 222.186 192.124 138.824 1.00 70.46 466 GLU E C 1
ATOM 14561 O O . GLU E 1 164 ? 221.882 191.165 138.170 1.00 71.29 466 GLU E O 1
ATOM 14567 N N . HIS E 1 165 ? 223.426 192.556 138.846 1.00 66.88 467 HIS E N 1
ATOM 14568 C CA . HIS E 1 165 ? 224.455 191.872 138.139 1.00 70.37 467 HIS E CA 1
ATOM 14569 C C . HIS E 1 165 ? 225.121 190.799 138.967 1.00 66.57 467 HIS E C 1
ATOM 14570 O O . HIS E 1 165 ? 226.075 190.217 138.540 1.00 76.30 467 HIS E O 1
ATOM 14577 N N . MET E 1 166 ? 224.657 190.562 140.172 1.00 62.85 468 MET E N 1
ATOM 14578 C CA . MET E 1 166 ? 225.219 189.496 140.935 1.00 74.09 468 MET E CA 1
ATOM 14579 C C . MET E 1 166 ? 224.181 188.564 141.482 1.00 81.63 468 MET E C 1
ATOM 14580 O O . MET E 1 166 ? 223.140 188.997 141.901 1.00 81.71 468 MET E O 1
ATOM 14585 N N . SER E 1 167 ? 224.467 187.272 141.452 1.00 79.98 469 SER E N 1
ATOM 14586 C CA . SER E 1 167 ? 223.579 186.279 142.020 1.00 80.58 469 SER E CA 1
ATOM 14587 C C . SER E 1 167 ? 224.125 185.892 143.358 1.00 80.46 469 SER E C 1
ATOM 14588 O O . SER E 1 167 ? 225.333 185.703 143.497 1.00 81.57 469 SER E O 1
ATOM 14591 N N . SER E 1 168 ? 223.230 185.707 144.321 1.00 80.30 470 SER E N 1
ATOM 14592 C CA . SER E 1 168 ? 223.623 185.510 145.707 1.00 82.75 470 SER E CA 1
ATOM 14593 C C . SER E 1 168 ? 223.064 184.208 146.248 1.00 89.22 470 SER E C 1
ATOM 14594 O O . SER E 1 168 ? 221.902 183.874 145.996 1.00 92.70 470 SER E O 1
ATOM 14597 N N . ASN E 1 169 ? 223.924 183.461 146.936 1.00 90.38 471 ASN E N 1
ATOM 14598 C CA . ASN E 1 169 ? 223.541 182.339 147.780 1.00 97.53 471 ASN E CA 1
ATOM 14599 C C . ASN E 1 169 ? 222.886 181.277 146.902 1.00 93.79 471 ASN E C 1
ATOM 14600 O O . ASN E 1 169 ? 221.854 180.701 147.263 1.00 113.69 471 ASN E O 1
ATOM 14605 N N . ILE E 1 170 ? 223.486 181.034 145.741 1.00 87.11 472 ILE E N 1
ATOM 14606 C CA . ILE E 1 170 ? 223.069 179.954 144.867 1.00 82.86 472 ILE E CA 1
ATOM 14607 C C . ILE E 1 170 ? 223.540 178.645 145.504 1.00 85.04 472 ILE E C 1
ATOM 14608 O O . ILE E 1 170 ? 224.668 178.542 145.971 1.00 98.70 472 ILE E O 1
ATOM 14613 N N . THR E 1 171 ? 222.653 177.659 145.537 1.00 84.37 473 THR E N 1
ATOM 14614 C CA . THR E 1 171 ? 222.866 176.402 146.247 1.00 76.00 473 THR E CA 1
ATOM 14615 C C . THR E 1 171 ? 222.873 175.256 145.260 1.00 81.16 473 THR E C 1
ATOM 14616 O O . THR E 1 171 ? 222.560 175.429 144.087 1.00 75.98 473 THR E O 1
ATOM 14620 N N . ASP E 1 172 ? 223.216 174.072 145.749 1.00 85.10 474 ASP E N 1
ATOM 14621 C CA . ASP E 1 172 ? 223.158 172.856 144.938 1.00 81.46 474 ASP E CA 1
ATOM 14622 C C . ASP E 1 172 ? 221.777 172.676 144.316 1.00 74.38 474 ASP E C 1
ATOM 14623 O O . ASP E 1 172 ? 221.670 172.336 143.141 1.00 64.06 474 ASP E O 1
ATOM 14628 N N . ALA E 1 173 ? 220.736 172.932 145.108 1.00 74.45 475 ALA E N 1
ATOM 14629 C CA . ALA E 1 173 ? 219.330 172.876 144.655 1.00 73.75 475 ALA E CA 1
ATOM 14630 C C . ALA E 1 173 ? 219.051 173.693 143.401 1.00 77.66 475 ALA E C 1
ATOM 14631 O O . ALA E 1 173 ? 218.502 173.197 142.436 1.00 89.66 475 ALA E O 1
ATOM 14633 N N . ASN E 1 174 ? 219.489 174.948 143.408 1.00 82.96 476 ASN E N 1
ATOM 14634 C CA . ASN E 1 174 ? 219.392 175.837 142.236 1.00 67.07 476 ASN E CA 1
ATOM 14635 C C . ASN E 1 174 ? 220.037 175.251 141.006 1.00 55.69 476 ASN E C 1
ATOM 14636 O O . ASN E 1 174 ? 219.598 175.500 139.890 1.00 78.91 476 ASN E O 1
ATOM 14641 N N . LEU E 1 175 ? 221.121 174.523 141.192 1.00 54.92 477 LEU E N 1
ATOM 14642 C CA . LEU E 1 175 ? 221.824 173.909 140.045 1.00 66.23 477 LEU E CA 1
ATOM 14643 C C . LEU E 1 175 ? 221.045 172.722 139.478 1.00 67.27 477 LEU E C 1
ATOM 14644 O O . LEU E 1 175 ? 220.966 172.543 138.268 1.00 51.86 477 LEU E O 1
ATOM 14649 N N . ASP E 1 176 ? 220.473 171.907 140.374 1.00 80.09 478 ASP E N 1
ATOM 14650 C CA . ASP E 1 176 ? 219.605 170.778 139.963 1.00 72.00 478 ASP E CA 1
ATOM 14651 C C . ASP E 1 176 ? 218.332 171.237 139.270 1.00 64.54 478 ASP E C 1
ATOM 14652 O O . ASP E 1 176 ? 217.792 170.478 138.481 1.00 54.82 478 ASP E O 1
ATOM 14657 N N . SER E 1 177 ? 217.892 172.476 139.539 1.00 52.19 479 SER E N 1
ATOM 14658 C CA . SER E 1 177 ? 216.881 173.103 138.729 1.00 44.87 479 SER E CA 1
ATOM 14659 C C . SER E 1 177 ? 217.323 173.104 137.284 1.00 55.70 479 SER E C 1
ATOM 14660 O O . SER E 1 177 ? 218.524 173.317 136.951 1.00 62.12 479 SER E O 1
ATOM 14663 N N . GLN E 1 178 ? 216.334 172.855 136.432 1.00 57.58 480 GLN E N 1
ATOM 14664 C CA . GLN E 1 178 ? 216.522 172.796 134.977 1.00 60.98 480 GLN E CA 1
ATOM 14665 C C . GLN E 1 178 ? 216.791 174.184 134.366 1.00 51.83 480 GLN E C 1
ATOM 14666 O O . GLN E 1 178 ? 217.402 174.274 133.295 1.00 34.76 480 GLN E O 1
ATOM 14672 N N . PHE E 1 179 ? 216.297 175.233 135.033 1.00 46.73 481 PHE E N 1
ATOM 14673 C CA . PHE E 1 179 ? 216.589 176.592 134.626 1.00 50.07 481 PHE E CA 1
ATOM 14674 C C . PHE E 1 179 ? 217.811 177.093 135.377 1.00 55.05 481 PHE E C 1
ATOM 14675 O O . PHE E 1 179 ? 218.253 176.483 136.350 1.00 63.01 481 PHE E O 1
ATOM 14683 N N . ASN E 1 180 ? 218.403 178.163 134.868 1.00 51.87 482 ASN E N 1
ATOM 14684 C CA . ASN E 1 180 ? 219.628 178.677 135.446 1.00 55.88 482 ASN E CA 1
ATOM 14685 C C . ASN E 1 180 ? 219.800 180.138 135.132 1.00 53.10 482 ASN E C 1
ATOM 14686 O O . ASN E 1 180 ? 220.734 180.489 134.429 1.00 36.14 482 ASN E O 1
ATOM 14691 N N . PRO E 1 181 ? 218.862 180.977 135.607 1.00 50.02 483 PRO E N 1
ATOM 14692 C CA . PRO E 1 181 ? 218.908 182.398 135.332 1.00 54.20 483 PRO E CA 1
ATOM 14693 C C . PRO E 1 181 ? 219.949 183.097 136.193 1.00 66.19 483 PRO E C 1
ATOM 14694 O O . PRO E 1 181 ? 220.306 184.226 135.890 1.00 74.65 483 PRO E O 1
ATOM 14698 N N . TYR E 1 182 ? 220.386 182.435 137.260 1.00 63.75 484 TYR E N 1
ATOM 14699 C CA . TYR E 1 182 ? 221.484 182.895 138.106 1.00 67.86 484 TYR E CA 1
ATOM 14700 C C . TYR E 1 182 ? 222.800 183.048 137.362 1.00 78.21 484 TYR E C 1
ATOM 14701 O O . TYR E 1 182 ? 223.778 183.459 137.989 1.00 87.34 484 TYR E O 1
ATOM 14710 N N . LEU E 1 183 ? 222.866 182.650 136.087 1.00 66.95 485 LEU E N 1
ATOM 14711 C CA . LEU E 1 183 ? 224.006 182.998 135.224 1.00 66.72 485 LEU E CA 1
ATOM 14712 C C . LEU E 1 183 ? 223.690 184.012 134.123 1.00 59.83 485 LEU E C 1
ATOM 14713 O O . LEU E 1 183 ? 224.607 184.508 133.475 1.00 68.77 485 LEU E O 1
ATOM 14718 N N . TYR E 1 184 ? 222.412 184.289 133.886 1.00 69.11 486 TYR E N 1
ATOM 14719 C CA . TYR E 1 184 ? 221.983 185.220 132.827 1.00 79.24 486 TYR E CA 1
ATOM 14720 C C . TYR E 1 184 ? 222.299 186.637 133.222 1.00 79.46 486 TYR E C 1
ATOM 14721 O O . TYR E 1 184 ? 221.727 187.130 134.193 1.00 76.13 486 TYR E O 1
ATOM 14730 N N . ASN E 1 185 ? 223.238 187.264 132.509 1.00 81.09 487 ASN E N 1
ATOM 14731 C CA . ASN E 1 185 ? 223.581 188.676 132.727 1.00 90.23 487 ASN E CA 1
ATOM 14732 C C . ASN E 1 185 ? 224.067 188.930 134.147 1.00 100.28 487 ASN E C 1
ATOM 14733 O O . ASN E 1 185 ? 223.408 189.597 134.963 1.00 95.60 487 ASN E O 1
ATOM 14738 N N . LYS E 1 186 ? 225.211 188.314 134.431 1.00 99.45 488 LYS E N 1
ATOM 14739 C CA . LYS E 1 186 ? 225.794 188.305 135.754 1.00 102.69 488 LYS E CA 1
ATOM 14740 C C . LYS E 1 186 ? 227.271 188.506 135.555 1.00 90.75 488 LYS E C 1
ATOM 14741 O O . LYS E 1 186 ? 227.890 187.836 134.710 1.00 113.33 488 LYS E O 1
ATOM 14747 N N . LEU E 1 187 ? 227.807 189.436 136.337 1.00 79.17 489 LEU E N 1
ATOM 14748 C CA . LEU E 1 187 ? 229.243 189.683 136.466 1.00 69.70 489 LEU E CA 1
ATOM 14749 C C . LEU E 1 187 ? 229.839 188.907 137.643 1.00 61.81 489 LEU E C 1
ATOM 14750 O O . LEU E 1 187 ? 230.947 188.412 137.557 1.00 63.04 489 LEU E O 1
ATOM 14755 N N . ILE E 1 188 ? 229.071 188.764 138.715 1.00 64.54 490 ILE E N 1
ATOM 14756 C CA . ILE E 1 188 ? 229.481 187.988 139.867 1.00 67.21 490 ILE E CA 1
ATOM 14757 C C . ILE E 1 188 ? 228.396 186.966 140.175 1.00 57.43 490 ILE E C 1
ATOM 14758 O O . ILE E 1 188 ? 227.226 187.240 139.999 1.00 81.21 490 ILE E O 1
ATOM 14763 N N . VAL E 1 189 ? 228.798 185.772 140.568 1.00 49.47 491 VAL E N 1
ATOM 14764 C CA . VAL E 1 189 ? 227.882 184.690 140.895 1.00 51.91 491 VAL E CA 1
ATOM 14765 C C . VAL E 1 189 ? 228.375 183.999 142.166 1.00 54.68 491 VAL E C 1
ATOM 14766 O O . VAL E 1 189 ? 229.422 183.345 142.168 1.00 47.61 491 VAL E O 1
ATOM 14770 N N . HIS E 1 190 ? 227.629 184.198 143.242 1.00 55.72 492 HIS E N 1
ATOM 14771 C CA . HIS E 1 190 ? 228.005 183.704 144.532 1.00 62.32 492 HIS E CA 1
ATOM 14772 C C . HIS E 1 190 ? 227.307 182.387 144.827 1.00 67.93 492 HIS E C 1
ATOM 14773 O O . HIS E 1 190 ? 226.102 182.293 144.631 1.00 76.38 492 HIS E O 1
ATOM 14780 N N . LEU E 1 191 ? 228.057 181.413 145.353 1.00 65.05 493 LEU E N 1
ATOM 14781 C CA . LEU E 1 191 ? 227.516 180.115 145.737 1.00 58.86 493 LEU E CA 1
ATOM 14782 C C . LEU E 1 191 ? 227.744 179.782 147.191 1.00 56.29 493 LEU E C 1
ATOM 14783 O O . LEU E 1 191 ? 228.826 180.032 147.743 1.00 75.68 493 LEU E O 1
ATOM 14788 N N . ASN E 1 192 ? 226.757 179.158 147.810 1.00 50.44 494 ASN E N 1
ATOM 14789 C CA . ASN E 1 192 ? 226.885 178.653 149.207 1.00 50.39 494 ASN E CA 1
ATOM 14790 C C . ASN E 1 192 ? 227.001 177.152 149.145 1.00 51.93 494 ASN E C 1
ATOM 14791 O O . ASN E 1 192 ? 226.105 176.480 148.562 1.00 44.64 494 ASN E O 1
ATOM 14796 N N . GLU E 1 193 ? 228.028 176.649 149.783 1.00 47.71 495 GLU E N 1
ATOM 14797 C CA . GLU E 1 193 ? 228.148 175.243 149.981 1.00 52.82 495 GLU E CA 1
ATOM 14798 C C . GLU E 1 193 ? 227.531 175.056 151.343 1.00 52.16 495 GLU E C 1
ATOM 14799 O O . GLU E 1 193 ? 227.745 175.823 152.246 1.00 61.35 495 GLU E O 1
ATOM 14805 N N . VAL E 1 194 ? 226.672 174.081 151.478 1.00 70.93 496 VAL E N 1
ATOM 14806 C CA . VAL E 1 194 ? 226.067 173.864 152.761 1.00 82.12 496 VAL E CA 1
ATOM 14807 C C . VAL E 1 194 ? 226.153 172.425 153.251 1.00 87.64 496 VAL E C 1
ATOM 14808 O O . VAL E 1 194 ? 225.910 172.137 154.385 1.00 104.46 496 VAL E O 1
ATOM 14812 N N . SER E 1 195 ? 226.608 171.531 152.406 1.00 90.58 497 SER E N 1
ATOM 14813 C CA . SER E 1 195 ? 226.685 170.133 152.774 1.00 102.23 497 SER E CA 1
ATOM 14814 C C . SER E 1 195 ? 227.650 169.888 153.894 1.00 109.95 497 SER E C 1
ATOM 14815 O O . SER E 1 195 ? 228.651 170.554 154.018 1.00 121.67 497 SER E O 1
ATOM 14818 N N . ALA E 1 196 ? 227.344 168.921 154.726 1.00 113.88 498 ALA E N 1
ATOM 14819 C CA . ALA E 1 196 ? 228.227 168.610 155.811 1.00 115.50 498 ALA E CA 1
ATOM 14820 C C . ALA E 1 196 ? 229.001 167.362 155.463 1.00 117.64 498 ALA E C 1
ATOM 14821 O O . ALA E 1 196 ? 229.619 167.296 154.416 1.00 126.91 498 ALA E O 1
ATOM 14823 N N . LEU E 1 204 ? 230.279 166.023 144.963 1.00 64.86 506 LEU E N 1
ATOM 14824 C CA . LEU E 1 204 ? 230.489 167.452 144.728 1.00 71.11 506 LEU E CA 1
ATOM 14825 C C . LEU E 1 204 ? 229.985 168.020 143.337 1.00 71.88 506 LEU E C 1
ATOM 14826 O O . LEU E 1 204 ? 230.790 168.300 142.416 1.00 67.16 506 LEU E O 1
ATOM 14828 N N . VAL E 1 205 ? 228.664 168.263 143.238 1.00 67.42 507 VAL E N 1
ATOM 14829 C CA . VAL E 1 205 ? 227.996 168.756 141.979 1.00 72.80 507 VAL E CA 1
ATOM 14830 C C . VAL E 1 205 ? 228.436 170.131 141.435 1.00 71.54 507 VAL E C 1
ATOM 14831 O O . VAL E 1 205 ? 228.098 170.484 140.303 1.00 83.14 507 VAL E O 1
ATOM 14835 N N . LYS E 1 206 ? 229.139 170.921 142.250 1.00 63.53 508 LYS E N 1
ATOM 14836 C CA . LYS E 1 206 ? 229.691 172.194 141.807 1.00 53.65 508 LYS E CA 1
ATOM 14837 C C . LYS E 1 206 ? 230.919 172.062 140.915 1.00 53.27 508 LYS E C 1
ATOM 14838 O O . LYS E 1 206 ? 231.393 173.079 140.408 1.00 68.90 508 LYS E O 1
ATOM 14844 N N . ASN E 1 207 ? 231.440 170.860 140.678 1.00 48.03 509 ASN E N 1
ATOM 14845 C CA . ASN E 1 207 ? 232.568 170.712 139.732 1.00 56.68 509 ASN E CA 1
ATOM 14846 C C . ASN E 1 207 ? 232.294 171.243 138.317 1.00 56.80 509 ASN E C 1
ATOM 14847 O O . ASN E 1 207 ? 233.229 171.471 137.579 1.00 53.14 509 ASN E O 1
ATOM 14852 N N . ARG E 1 208 ? 231.017 171.417 137.942 1.00 67.22 510 ARG E N 1
ATOM 14853 C CA . ARG E 1 208 ? 230.619 172.048 136.638 1.00 63.95 510 ARG E CA 1
ATOM 14854 C C . ARG E 1 208 ? 231.024 173.499 136.542 1.00 60.75 510 ARG E C 1
ATOM 14855 O O . ARG E 1 208 ? 231.281 174.019 135.462 1.00 47.31 510 ARG E O 1
ATOM 14863 N N . LEU E 1 209 ? 231.168 174.153 137.689 1.00 64.62 511 LEU E N 1
ATOM 14864 C CA . LEU E 1 209 ? 231.597 175.544 137.723 1.00 61.29 511 LEU E CA 1
ATOM 14865 C C . LEU E 1 209 ? 232.989 175.705 137.271 1.00 62.47 511 LEU E C 1
ATOM 14866 O O . LEU E 1 209 ? 233.350 176.732 136.797 1.00 75.79 511 LEU E O 1
ATOM 14871 N N . LYS E 1 210 ? 233.805 174.719 137.511 1.00 64.88 512 LYS E N 1
ATOM 14872 C CA . LYS E 1 210 ? 235.183 174.740 137.017 1.00 64.65 512 LYS E CA 1
ATOM 14873 C C . LYS E 1 210 ? 235.218 175.283 135.607 1.00 59.98 512 LYS E C 1
ATOM 14874 O O . LYS E 1 210 ? 235.938 176.222 135.323 1.00 47.71 512 LYS E O 1
ATOM 14880 N N . THR E 1 211 ? 234.398 174.677 134.743 1.00 60.99 513 THR E N 1
ATOM 14881 C CA . THR E 1 211 ? 234.301 175.076 133.336 1.00 67.72 513 THR E CA 1
ATOM 14882 C C . THR E 1 211 ? 233.619 176.443 133.110 1.00 60.52 513 THR E C 1
ATOM 14883 O O . THR E 1 211 ? 234.040 177.196 132.245 1.00 65.01 513 THR E O 1
ATOM 14887 N N . TRP E 1 212 ? 232.588 176.762 133.886 1.00 55.86 514 TRP E N 1
ATOM 14888 C CA . TRP E 1 212 ? 231.931 178.095 133.836 1.00 65.07 514 TRP E CA 1
ATOM 14889 C C . TRP E 1 212 ? 232.900 179.279 134.025 1.00 66.55 514 TRP E C 1
ATOM 14890 O O . TRP E 1 212 ? 232.736 180.344 133.408 1.00 65.44 514 TRP E O 1
ATOM 14901 N N . ILE E 1 213 ? 233.887 179.085 134.896 1.00 59.89 515 ILE E N 1
ATOM 14902 C CA . ILE E 1 213 ? 234.893 180.096 135.193 1.00 58.91 515 ILE E CA 1
ATOM 14903 C C . ILE E 1 213 ? 235.623 180.525 133.939 1.00 61.18 515 ILE E C 1
ATOM 14904 O O . ILE E 1 213 ? 235.851 181.715 133.734 1.00 68.58 515 ILE E O 1
ATOM 14909 N N . THR E 1 214 ? 235.940 179.556 133.085 1.00 70.67 516 THR E N 1
ATOM 14910 C CA . THR E 1 214 ? 236.756 179.773 131.897 1.00 75.80 516 THR E CA 1
ATOM 14911 C C . THR E 1 214 ? 236.037 179.657 130.551 1.00 78.13 516 THR E C 1
ATOM 14912 O O . THR E 1 214 ? 236.665 179.925 129.518 1.00 79.94 516 THR E O 1
ATOM 14916 N N . ASP E 1 215 ? 234.768 179.230 130.521 1.00 73.67 517 ASP E N 1
ATOM 14917 C CA . ASP E 1 215 ? 234.096 178.991 129.234 1.00 90.70 517 ASP E CA 1
ATOM 14918 C C . ASP E 1 215 ? 233.715 180.329 128.625 1.00 94.53 517 ASP E C 1
ATOM 14919 O O . ASP E 1 215 ? 233.184 181.198 129.325 1.00 98.60 517 ASP E O 1
ATOM 14924 N N . GLU E 1 216 ? 234.043 180.491 127.341 1.00 88.22 518 GLU E N 1
ATOM 14925 C CA . GLU E 1 216 ? 233.717 181.691 126.582 1.00 86.04 518 GLU E CA 1
ATOM 14926 C C . GLU E 1 216 ? 232.229 181.973 126.681 1.00 75.12 518 GLU E C 1
ATOM 14927 O O . GLU E 1 216 ? 231.844 183.126 126.789 1.00 80.63 518 GLU E O 1
ATOM 14933 N N . THR E 1 217 ? 231.407 180.926 126.583 1.00 71.73 519 THR E N 1
ATOM 14934 C CA . THR E 1 217 ? 229.925 181.053 126.530 1.00 66.50 519 THR E CA 1
ATOM 14935 C C . THR E 1 217 ? 229.171 180.016 127.384 1.00 58.30 519 THR E C 1
ATOM 14936 O O . THR E 1 217 ? 229.622 178.870 127.556 1.00 49.93 519 THR E O 1
ATOM 14940 N N . LEU E 1 218 ? 227.987 180.408 127.825 1.00 53.44 520 LEU E N 1
ATOM 14941 C CA . LEU E 1 218 ? 227.084 179.524 128.573 1.00 55.51 520 LEU E CA 1
ATOM 14942 C C . LEU E 1 218 ? 225.762 179.314 127.839 1.00 51.91 520 LEU E C 1
ATOM 14943 O O . LEU E 1 218 ? 225.363 180.158 127.011 1.00 55.22 520 LEU E O 1
ATOM 14948 N N . TYR E 1 219 ? 225.122 178.176 128.105 1.00 46.51 521 TYR E N 1
ATOM 14949 C CA . TYR E 1 219 ? 223.729 177.932 127.677 1.00 51.61 521 TYR E CA 1
ATOM 14950 C C . TYR E 1 219 ? 222.831 178.385 128.787 1.00 45.47 521 TYR E C 1
ATOM 14951 O O . TYR E 1 219 ? 223.058 178.029 129.946 1.00 43.95 521 TYR E O 1
ATOM 14960 N N . ILE E 1 220 ? 221.772 179.124 128.436 1.00 44.54 522 ILE E N 1
ATOM 14961 C CA . ILE E 1 220 ? 220.837 179.685 129.431 1.00 39.68 522 ILE E CA 1
ATOM 14962 C C . ILE E 1 220 ? 219.417 179.198 129.177 1.00 42.30 522 ILE E C 1
ATOM 14963 O O . ILE E 1 220 ? 218.674 179.726 128.327 1.00 50.14 522 ILE E O 1
ATOM 14968 N N . ASN E 1 221 ? 219.020 178.220 129.992 1.00 39.86 523 ASN E N 1
ATOM 14969 C CA . ASN E 1 221 ? 217.642 177.798 130.031 1.00 35.14 523 ASN E CA 1
ATOM 14970 C C . ASN E 1 221 ? 216.862 178.610 131.065 1.00 40.09 523 ASN E C 1
ATOM 14971 O O . ASN E 1 221 ? 217.178 178.563 132.238 1.00 31.20 523 ASN E O 1
ATOM 14976 N N . ARG E 1 222 ? 215.891 179.409 130.575 1.00 43.67 524 ARG E N 1
ATOM 14977 C CA . ARG E 1 222 ? 215.017 180.185 131.414 1.00 35.69 524 ARG E CA 1
ATOM 14978 C C . ARG E 1 222 ? 213.646 179.770 131.137 1.00 40.00 524 ARG E C 1
ATOM 14979 O O . ARG E 1 222 ? 213.363 179.267 130.025 1.00 40.34 524 ARG E O 1
ATOM 14987 N N . LYS E 1 223 ? 212.755 179.928 132.140 1.00 36.52 525 LYS E N 1
ATOM 14988 C CA . LYS E 1 223 ? 211.380 179.423 131.996 1.00 31.96 525 LYS E CA 1
ATOM 14989 C C . LYS E 1 223 ? 210.662 180.324 131.026 1.00 36.18 525 LYS E C 1
ATOM 14990 O O . LYS E 1 223 ? 210.958 181.499 130.943 1.00 36.93 525 LYS E O 1
ATOM 14996 N N . ASN E 1 224 ? 209.808 179.733 130.195 1.00 51.61 526 ASN E N 1
ATOM 14997 C CA . ASN E 1 224 ? 209.073 180.466 129.142 1.00 61.84 526 ASN E CA 1
ATOM 14998 C C . ASN E 1 224 ? 209.949 181.267 128.134 1.00 67.59 526 ASN E C 1
ATOM 14999 O O . ASN E 1 224 ? 209.396 182.062 127.337 1.00 65.34 526 ASN E O 1
ATOM 15004 N N . MET E 1 225 ? 211.264 180.973 128.108 1.00 62.55 527 MET E N 1
ATOM 15005 C CA . MET E 1 225 ? 212.200 181.545 127.128 1.00 69.31 527 MET E CA 1
ATOM 15006 C C . MET E 1 225 ? 212.906 180.411 126.384 1.00 67.10 527 MET E C 1
ATOM 15007 O O . MET E 1 225 ? 212.940 179.278 126.851 1.00 68.53 527 MET E O 1
ATOM 15012 N N . LYS E 1 226 ? 213.470 180.729 125.229 1.00 69.15 528 LYS E N 1
ATOM 15013 C CA . LYS E 1 226 ? 214.154 179.732 124.408 1.00 73.06 528 LYS E CA 1
ATOM 15014 C C . LYS E 1 226 ? 215.472 179.455 125.092 1.00 78.10 528 LYS E C 1
ATOM 15015 O O . LYS E 1 226 ? 216.016 180.363 125.746 1.00 96.92 528 LYS E O 1
ATOM 15021 N N . GLU E 1 227 ? 216.010 178.244 124.933 1.00 74.50 529 GLU E N 1
ATOM 15022 C CA . GLU E 1 227 ? 217.360 177.955 125.440 1.00 74.96 529 GLU E CA 1
ATOM 15023 C C . GLU E 1 227 ? 218.223 178.743 124.509 1.00 74.53 529 GLU E C 1
ATOM 15024 O O . GLU E 1 227 ? 217.999 178.737 123.309 1.00 62.10 529 GLU E O 1
ATOM 15030 N N . VAL E 1 228 ? 219.184 179.447 125.084 1.00 78.64 530 VAL E N 1
ATOM 15031 C CA . VAL E 1 228 ? 219.930 180.460 124.376 1.00 77.90 530 VAL E CA 1
ATOM 15032 C C . VAL E 1 228 ? 221.359 180.401 124.856 1.00 79.87 530 VAL E C 1
ATOM 15033 O O . VAL E 1 228 ? 221.589 180.161 126.029 1.00 85.69 530 VAL E O 1
ATOM 15037 N N . GLU E 1 229 ? 222.295 180.609 123.936 1.00 82.71 531 GLU E N 1
ATOM 15038 C CA . GLU E 1 229 ? 223.719 180.599 124.242 1.00 68.98 531 GLU E CA 1
ATOM 15039 C C . GLU E 1 229 ? 224.170 182.034 124.318 1.00 75.90 531 GLU E C 1
ATOM 15040 O O . GLU E 1 229 ? 223.726 182.845 123.504 1.00 88.04 531 GLU E O 1
ATOM 15046 N N . ILE E 1 230 ? 224.948 182.379 125.340 1.00 74.51 532 ILE E N 1
ATOM 15047 C CA . ILE E 1 230 ? 225.365 183.767 125.533 1.00 74.79 532 ILE E CA 1
ATOM 15048 C C . ILE E 1 230 ? 226.806 183.861 125.943 1.00 75.79 532 ILE E C 1
ATOM 15049 O O . ILE E 1 230 ? 227.326 182.941 126.573 1.00 75.90 532 ILE E O 1
ATOM 15054 N N . LYS E 1 231 ? 227.415 185.011 125.632 1.00 80.79 533 LYS E N 1
ATOM 15055 C CA . LYS E 1 231 ? 228.771 185.325 126.080 1.00 84.62 533 LYS E CA 1
ATOM 15056 C C . LYS E 1 231 ? 228.787 185.350 127.591 1.00 82.55 533 LYS E C 1
ATOM 15057 O O . LYS E 1 231 ? 227.867 185.900 128.209 1.00 83.71 533 LYS E O 1
ATOM 15063 N N . ASN E 1 232 ? 229.826 184.743 128.165 1.00 73.71 534 ASN E N 1
ATOM 15064 C CA . ASN E 1 232 ? 229.957 184.567 129.605 1.00 57.38 534 ASN E CA 1
ATOM 15065 C C . ASN E 1 232 ? 230.736 185.710 130.235 1.00 57.46 534 ASN E C 1
ATOM 15066 O O . ASN E 1 232 ? 231.927 185.894 129.951 1.00 65.02 534 ASN E O 1
ATOM 15071 N N . PHE E 1 233 ? 230.098 186.401 131.188 1.00 65.74 535 PHE E N 1
ATOM 15072 C CA . PHE E 1 233 ? 230.753 187.435 132.024 1.00 60.60 535 PHE E CA 1
ATOM 15073 C C . PHE E 1 233 ? 230.844 187.060 133.502 1.00 55.12 535 PHE E C 1
ATOM 15074 O O . PHE E 1 233 ? 231.046 187.917 134.351 1.00 50.69 535 PHE E O 1
ATOM 15082 N N . CYS E 1 234 ? 230.740 185.776 133.801 1.00 50.45 536 CYS E N 1
ATOM 15083 C CA . CYS E 1 234 ? 230.636 185.349 135.167 1.00 58.69 536 CYS E CA 1
ATOM 15084 C C . CYS E 1 234 ? 231.977 185.266 135.864 1.00 65.65 536 CYS E C 1
ATOM 15085 O O . CYS E 1 234 ? 233.019 184.950 135.275 1.00 67.41 536 CYS E O 1
ATOM 15088 N N . ASN E 1 235 ? 231.909 185.596 137.146 1.00 66.67 537 ASN E N 1
ATOM 15089 C CA . ASN E 1 235 ? 233.017 185.521 138.038 1.00 70.25 537 ASN E CA 1
ATOM 15090 C C . ASN E 1 235 ? 232.422 184.933 139.304 1.00 85.04 537 ASN E C 1
ATOM 15091 O O . ASN E 1 235 ? 231.320 185.315 139.698 1.00 88.79 537 ASN E O 1
ATOM 15096 N N . PHE E 1 236 ? 233.138 183.984 139.912 1.00 84.00 538 PHE E N 1
ATOM 15097 C CA . PHE E 1 236 ? 232.552 183.105 140.922 1.00 70.38 538 PHE E CA 1
ATOM 15098 C C . PHE E 1 236 ? 233.219 183.199 142.297 1.00 64.32 538 PHE E C 1
ATOM 15099 O O . PHE E 1 236 ? 234.448 183.086 142.427 1.00 66.42 538 PHE E O 1
ATOM 15107 N N . ILE E 1 237 ? 232.396 183.451 143.298 1.00 52.37 539 ILE E N 1
ATOM 15108 C CA . ILE E 1 237 ? 232.795 183.430 144.689 1.00 57.21 539 ILE E CA 1
ATOM 15109 C C . ILE E 1 237 ? 232.020 182.269 145.295 1.00 64.58 539 ILE E C 1
ATOM 15110 O O . ILE E 1 237 ? 230.879 182.010 144.886 1.00 74.87 539 ILE E O 1
ATOM 15115 N N . ILE E 1 238 ? 232.642 181.554 146.227 1.00 57.18 540 ILE E N 1
ATOM 15116 C CA . ILE E 1 238 ? 231.990 180.425 146.877 1.00 65.63 540 ILE E CA 1
ATOM 15117 C C . ILE E 1 238 ? 232.236 180.492 148.370 1.00 65.37 540 ILE E C 1
ATOM 15118 O O . ILE E 1 238 ? 233.371 180.387 148.798 1.00 72.73 540 ILE E O 1
ATOM 15123 N N . ASN E 1 239 ? 231.178 180.591 149.124 1.00 57.40 541 ASN E N 1
ATOM 15124 C CA . ASN E 1 239 ? 231.305 180.560 150.535 1.00 60.66 541 ASN E CA 1
ATOM 15125 C C . ASN E 1 239 ? 231.054 179.136 150.905 1.00 60.50 541 ASN E C 1
ATOM 15126 O O . ASN E 1 239 ? 230.225 178.472 150.350 1.00 66.75 541 ASN E O 1
ATOM 15131 N N . SER E 1 240 ? 231.848 178.642 151.811 1.00 64.05 542 SER E N 1
ATOM 15132 C CA . SER E 1 240 ? 231.708 177.293 152.273 1.00 62.79 542 SER E CA 1
ATOM 15133 C C . SER E 1 240 ? 231.959 177.265 153.752 1.00 68.90 542 SER E C 1
ATOM 15134 O O . SER E 1 240 ? 232.518 178.181 154.308 1.00 67.22 542 SER E O 1
ATOM 15137 N N . ASN E 1 241 ? 231.552 176.204 154.407 1.00 69.99 543 ASN E N 1
ATOM 15138 C CA . ASN E 1 241 ? 231.720 176.187 155.829 1.00 72.48 543 ASN E CA 1
ATOM 15139 C C . ASN E 1 241 ? 232.415 174.960 156.239 1.00 81.90 543 ASN E C 1
ATOM 15140 O O . ASN E 1 241 ? 231.794 174.046 156.704 1.00 99.27 543 ASN E O 1
ATOM 15142 N N . GLU E 1 242 ? 233.697 174.907 155.910 1.00 91.30 544 GLU E N 1
ATOM 15143 C CA . GLU E 1 242 ? 234.639 173.822 156.192 1.00 90.29 544 GLU E CA 1
ATOM 15144 C C . GLU E 1 242 ? 234.460 172.553 155.374 1.00 92.81 544 GLU E C 1
ATOM 15145 O O . GLU E 1 242 ? 235.167 171.592 155.566 1.00 86.04 544 GLU E O 1
ATOM 15151 N N . THR E 1 243 ? 233.577 172.581 154.400 1.00 88.49 545 THR E N 1
ATOM 15152 C CA . THR E 1 243 ? 233.322 171.442 153.578 1.00 88.23 545 THR E CA 1
ATOM 15153 C C . THR E 1 243 ? 233.893 171.827 152.259 1.00 94.11 545 THR E C 1
ATOM 15154 O O . THR E 1 243 ? 233.625 172.892 151.784 1.00 100.81 545 THR E O 1
ATOM 15158 N N . ILE E 1 244 ? 234.712 170.990 151.662 1.00 90.15 546 ILE E N 1
ATOM 15159 C CA . ILE E 1 244 ? 235.281 171.362 150.394 1.00 78.65 546 ILE E CA 1
ATOM 15160 C C . ILE E 1 244 ? 234.169 171.383 149.390 1.00 90.05 546 ILE E C 1
ATOM 15161 O O . ILE E 1 244 ? 233.442 170.426 149.279 1.00 91.21 546 ILE E O 1
ATOM 15166 N N . PRO E 1 245 ? 234.049 172.460 148.625 1.00 93.81 547 PRO E N 1
ATOM 15167 C CA . PRO E 1 245 ? 232.954 172.492 147.643 1.00 102.40 547 PRO E CA 1
ATOM 15168 C C . PRO E 1 245 ? 233.269 171.877 146.274 1.00 112.65 547 PRO E C 1
ATOM 15169 O O . PRO E 1 245 ? 232.345 171.449 145.565 1.00 127.60 547 PRO E O 1
ATOM 15173 N N . VAL E 1 246 ? 234.550 171.855 145.910 1.00 116.85 548 VAL E N 1
ATOM 15174 C CA . VAL E 1 246 ? 234.994 171.507 144.559 1.00 122.92 548 VAL E CA 1
ATOM 15175 C C . VAL E 1 246 ? 236.269 170.658 144.660 1.00 117.13 548 VAL E C 1
ATOM 15176 O O . VAL E 1 246 ? 237.110 170.918 145.517 1.00 118.25 548 VAL E O 1
ATOM 15180 N N . ASP E 1 247 ? 236.386 169.635 143.807 1.00 106.53 549 ASP E N 1
ATOM 15181 C CA . ASP E 1 247 ? 237.591 168.812 143.733 1.00 100.67 549 ASP E CA 1
ATOM 15182 C C . ASP E 1 247 ? 238.736 169.662 143.144 1.00 96.36 549 ASP E C 1
ATOM 15183 O O . ASP E 1 247 ? 238.716 170.002 141.978 1.00 79.20 549 ASP E O 1
ATOM 15188 N N . ILE E 1 248 ? 239.727 170.008 143.971 1.00 92.17 550 ILE E N 1
ATOM 15189 C CA . ILE E 1 248 ? 240.859 170.848 143.548 1.00 77.86 550 ILE E CA 1
ATOM 15190 C C . ILE E 1 248 ? 242.056 169.979 143.156 1.00 77.11 550 ILE E C 1
ATOM 15191 O O . ILE E 1 248 ? 242.614 169.276 144.001 1.00 88.09 550 ILE E O 1
ATOM 15196 N N . GLU E 1 249 ? 242.432 170.051 141.875 1.00 86.49 551 GLU E N 1
ATOM 15197 C CA . GLU E 1 249 ? 243.604 169.334 141.315 1.00 84.90 551 GLU E CA 1
ATOM 15198 C C . GLU E 1 249 ? 244.864 169.942 141.935 1.00 93.24 551 GLU E C 1
ATOM 15199 O O . GLU E 1 249 ? 244.871 171.125 142.287 1.00 100.75 551 GLU E O 1
ATOM 15202 N N . ASP E 1 250 ? 245.922 169.151 142.098 1.00 104.32 552 ASP E N 1
ATOM 15203 C CA . ASP E 1 250 ? 247.188 169.656 142.685 1.00 101.90 552 ASP E CA 1
ATOM 15204 C C . ASP E 1 250 ? 247.637 170.949 141.999 1.00 96.39 552 ASP E C 1
ATOM 15205 O O . ASP E 1 250 ? 247.859 171.973 142.640 1.00 106.05 552 ASP E O 1
ATOM 15210 N N . SER E 1 251 ? 247.705 170.883 140.682 1.00 93.87 553 SER E N 1
ATOM 15211 C CA . SER E 1 251 ? 248.296 171.906 139.822 1.00 78.96 553 SER E CA 1
ATOM 15212 C C . SER E 1 251 ? 247.273 172.938 139.347 1.00 73.32 553 SER E C 1
ATOM 15213 O O . SER E 1 251 ? 247.217 173.233 138.166 1.00 83.99 553 SER E O 1
ATOM 15216 N N . ASP E 1 252 ? 246.469 173.488 140.258 1.00 72.69 554 ASP E N 1
ATOM 15217 C CA . ASP E 1 252 ? 245.232 174.211 139.897 1.00 67.86 554 ASP E CA 1
ATOM 15218 C C . ASP E 1 252 ? 245.429 175.688 139.660 1.00 67.36 554 ASP E C 1
ATOM 15219 O O . ASP E 1 252 ? 246.104 176.347 140.436 1.00 74.67 554 ASP E O 1
ATOM 15224 N N . ARG E 1 253 ? 244.792 176.204 138.607 1.00 79.11 555 ARG E N 1
ATOM 15225 C CA . ARG E 1 253 ? 244.923 177.601 138.199 1.00 85.65 555 ARG E CA 1
ATOM 15226 C C . ARG E 1 253 ? 243.633 178.428 138.341 1.00 93.47 555 ARG E C 1
ATOM 15227 O O . ARG E 1 253 ? 243.643 179.607 138.015 1.00 112.34 555 ARG E O 1
ATOM 15235 N N . ARG E 1 254 ? 242.532 177.840 138.809 1.00 90.65 556 ARG E N 1
ATOM 15236 C CA . ARG E 1 254 ? 241.227 178.543 138.854 1.00 90.85 556 ARG E CA 1
ATOM 15237 C C . ARG E 1 254 ? 240.856 179.095 140.243 1.00 91.30 556 ARG E C 1
ATOM 15238 O O . ARG E 1 254 ? 240.183 180.112 140.351 1.00 101.63 556 ARG E O 1
ATOM 15246 N N . PHE E 1 255 ? 241.276 178.420 141.303 1.00 80.50 557 PHE E N 1
ATOM 15247 C CA . PHE E 1 255 ? 240.762 178.708 142.621 1.00 82.06 557 PHE E CA 1
ATOM 15248 C C . PHE E 1 255 ? 241.783 179.330 143.558 1.00 97.38 557 PHE E C 1
ATOM 15249 O O . PHE E 1 255 ? 242.843 178.748 143.801 1.00 98.27 557 PHE E O 1
ATOM 15257 N N . ASN E 1 256 ? 241.457 180.522 144.062 1.00 100.00 558 ASN E N 1
ATOM 15258 C CA . ASN E 1 256 ? 242.086 181.044 145.271 1.00 93.91 558 ASN E CA 1
ATOM 15259 C C . ASN E 1 256 ? 241.228 180.611 146.448 1.00 76.29 558 ASN E C 1
ATOM 15260 O O . ASN E 1 256 ? 240.017 180.672 146.385 1.00 71.75 558 ASN E O 1
ATOM 15265 N N . VAL E 1 257 ? 241.868 180.129 147.502 1.00 73.17 559 VAL E N 1
ATOM 15266 C CA . VAL E 1 257 ? 241.166 179.651 148.671 1.00 64.37 559 VAL E CA 1
ATOM 15267 C C . VAL E 1 257 ? 241.688 180.429 149.876 1.00 76.04 559 VAL E C 1
ATOM 15268 O O . VAL E 1 257 ? 242.892 180.622 150.037 1.00 95.74 559 VAL E O 1
ATOM 15272 N N . ILE E 1 258 ? 240.754 180.856 150.717 1.00 72.14 560 ILE E N 1
ATOM 15273 C CA . ILE E 1 258 ? 241.006 181.764 151.799 1.00 65.07 560 ILE E CA 1
ATOM 15274 C C . ILE E 1 258 ? 240.223 181.212 152.988 1.00 78.98 560 ILE E C 1
ATOM 15275 O O . ILE E 1 258 ? 238.991 181.318 153.026 1.00 91.61 560 ILE E O 1
ATOM 15280 N N . GLU E 1 259 ? 240.921 180.575 153.934 1.00 76.74 561 GLU E N 1
ATOM 15281 C CA . GLU E 1 259 ? 240.295 180.158 155.177 1.00 73.18 561 GLU E CA 1
ATOM 15282 C C . GLU E 1 259 ? 240.211 181.396 156.049 1.00 74.64 561 GLU E C 1
ATOM 15283 O O . GLU E 1 259 ? 241.210 182.095 156.219 1.00 68.05 561 GLU E O 1
ATOM 15289 N N . CYS E 1 260 ? 239.032 181.656 156.621 1.00 79.40 562 CYS E N 1
ATOM 15290 C CA . CYS E 1 260 ? 238.881 182.740 157.606 1.00 77.15 562 CYS E CA 1
ATOM 15291 C C . CYS E 1 260 ? 238.115 182.190 158.770 1.00 76.50 562 CYS E C 1
ATOM 15292 O O . CYS E 1 260 ? 236.987 181.725 158.600 1.00 92.31 562 CYS E O 1
ATOM 15295 N N . ASN E 1 261 ? 238.743 182.197 159.943 1.00 74.07 563 ASN E N 1
ATOM 15296 C CA . ASN E 1 261 ? 238.080 181.802 161.189 1.00 57.69 563 ASN E CA 1
ATOM 15297 C C . ASN E 1 261 ? 238.058 182.934 162.205 1.00 60.30 563 ASN E C 1
ATOM 15298 O O . ASN E 1 261 ? 237.746 182.695 163.385 1.00 47.66 563 ASN E O 1
ATOM 15303 N N . ASN E 1 262 ? 238.379 184.161 161.762 1.00 60.80 564 ASN E N 1
ATOM 15304 C CA . ASN E 1 262 ? 238.268 185.332 162.629 1.00 64.90 564 ASN E CA 1
ATOM 15305 C C . ASN E 1 262 ? 236.799 185.720 162.697 1.00 62.36 564 ASN E C 1
ATOM 15306 O O . ASN E 1 262 ? 236.308 186.497 161.869 1.00 76.77 564 ASN E O 1
ATOM 15311 N N . VAL E 1 263 ? 236.079 185.187 163.673 1.00 45.84 565 VAL E N 1
ATOM 15312 C CA . VAL E 1 263 ? 234.709 185.641 163.887 1.00 38.14 565 VAL E CA 1
ATOM 15313 C C . VAL E 1 263 ? 234.738 187.125 164.145 1.00 41.76 565 VAL E C 1
ATOM 15314 O O . VAL E 1 263 ? 235.585 187.605 164.950 1.00 40.52 565 VAL E O 1
ATOM 15318 N N . LEU E 1 264 ? 233.793 187.850 163.542 1.00 41.46 566 LEU E N 1
ATOM 15319 C CA . LEU E 1 264 ? 233.665 189.310 163.767 1.00 54.14 566 LEU E CA 1
ATOM 15320 C C . LEU E 1 264 ? 233.271 189.737 165.199 1.00 59.55 566 LEU E C 1
ATOM 15321 O O . LEU E 1 264 ? 233.837 190.685 165.745 1.00 46.48 566 LEU E O 1
ATOM 15326 N N . LYS E 1 265 ? 232.300 189.038 165.787 1.00 78.28 567 LYS E N 1
ATOM 15327 C CA . LYS E 1 265 ? 231.842 189.332 167.161 1.00 92.06 567 LYS E CA 1
ATOM 15328 C C . LYS E 1 265 ? 232.905 189.106 168.247 1.00 91.77 567 LYS E C 1
ATOM 15329 O O . LYS E 1 265 ? 232.669 189.492 169.402 1.00 107.12 567 LYS E O 1
ATOM 15335 N N . GLU E 1 266 ? 234.039 188.485 167.893 1.00 85.03 568 GLU E N 1
ATOM 15336 C CA . GLU E 1 266 ? 235.196 188.338 168.799 1.00 100.84 568 GLU E CA 1
ATOM 15337 C C . GLU E 1 266 ? 236.308 189.387 168.586 1.00 99.55 568 GLU E C 1
ATOM 15338 O O . GLU E 1 266 ? 237.368 189.282 169.225 1.00 100.42 568 GLU E O 1
ATOM 15344 N N . GLN E 1 267 ? 236.075 190.391 167.732 1.00 87.25 569 GLN E N 1
ATOM 15345 C CA . GLN E 1 267 ? 237.039 191.474 167.533 1.00 89.12 569 GLN E CA 1
ATOM 15346 C C . GLN E 1 267 ? 236.737 192.637 168.459 1.00 92.63 569 GLN E C 1
ATOM 15347 O O . GLN E 1 267 ? 235.623 192.749 168.989 1.00 91.88 569 GLN E O 1
ATOM 15353 N N . GLU E 1 268 ? 237.750 193.491 168.642 1.00 99.40 570 GLU E N 1
ATOM 15354 C CA . GLU E 1 268 ? 237.605 194.735 169.392 1.00 109.09 570 GLU E CA 1
ATOM 15355 C C . GLU E 1 268 ? 236.603 195.616 168.651 1.00 113.58 570 GLU E C 1
ATOM 15356 O O . GLU E 1 268 ? 235.550 195.963 169.193 1.00 139.26 570 GLU E O 1
ATOM 15362 N N . TRP E 1 269 ? 236.938 195.939 167.406 1.00 102.31 571 TRP E N 1
ATOM 15363 C CA . TRP E 1 269 ? 236.211 196.939 166.608 1.00 104.60 571 TRP E CA 1
ATOM 15364 C C . TRP E 1 269 ? 234.723 196.673 166.346 1.00 107.13 571 TRP E C 1
ATOM 15365 O O . TRP E 1 269 ? 234.001 197.591 165.950 1.00 101.63 571 TRP E O 1
ATOM 15376 N N . TRP E 1 270 ? 234.262 195.446 166.574 1.00 107.20 572 TRP E N 1
ATOM 15377 C CA . TRP E 1 270 ? 232.875 195.102 166.296 1.00 105.59 572 TRP E CA 1
ATOM 15378 C C . TRP E 1 270 ? 231.901 195.678 167.332 1.00 103.78 572 TRP E C 1
ATOM 15379 O O . TRP E 1 270 ? 231.894 195.265 168.494 1.00 90.19 572 TRP E O 1
ATOM 15390 N N . THR E 1 271 ? 231.112 196.661 166.882 1.00 104.53 573 THR E N 1
ATOM 15391 C CA . THR E 1 271 ? 229.903 197.141 167.572 1.00 88.99 573 THR E CA 1
ATOM 15392 C C . THR E 1 271 ? 228.674 196.445 166.963 1.00 90.43 573 THR E C 1
ATOM 15393 O O . THR E 1 271 ? 228.812 195.667 166.017 1.00 73.34 573 THR E O 1
ATOM 15397 N N . THR E 1 272 ? 227.479 196.729 167.494 1.00 93.30 574 THR E N 1
ATOM 15398 C CA . THR E 1 272 ? 226.223 196.279 166.864 1.00 92.30 574 THR E CA 1
ATOM 15399 C C . THR E 1 272 ? 226.057 196.940 165.489 1.00 108.46 574 THR E C 1
ATOM 15400 O O . THR E 1 272 ? 225.951 196.247 164.464 1.00 99.23 574 THR E O 1
ATOM 15404 N N . GLU E 1 273 ? 226.123 198.276 165.470 1.00 118.46 575 GLU E N 1
ATOM 15405 C CA . GLU E 1 273 ? 225.911 199.058 164.236 1.00 120.71 575 GLU E CA 1
ATOM 15406 C C . GLU E 1 273 ? 226.961 198.811 163.152 1.00 116.32 575 GLU E C 1
ATOM 15407 O O . GLU E 1 273 ? 226.753 199.231 162.014 1.00 119.19 575 GLU E O 1
ATOM 15413 N N . SER E 1 274 ? 228.080 198.158 163.498 1.00 115.02 576 SER E N 1
ATOM 15414 C CA . SER E 1 274 ? 229.075 197.717 162.511 1.00 104.99 576 SER E CA 1
ATOM 15415 C C . SER E 1 274 ? 228.447 196.986 161.324 1.00 104.37 576 SER E C 1
ATOM 15416 O O . SER E 1 274 ? 228.639 197.426 160.195 1.00 121.86 576 SER E O 1
ATOM 15419 N N . TYR E 1 275 ? 227.681 195.915 161.555 1.00 97.36 577 TYR E N 1
ATOM 15420 C CA . TYR E 1 275 ? 227.069 195.172 160.425 1.00 102.71 577 TYR E CA 1
ATOM 15421 C C . TYR E 1 275 ? 226.443 196.114 159.390 1.00 100.18 577 TYR E C 1
ATOM 15422 O O . TYR E 1 275 ? 226.822 196.127 158.212 1.00 78.99 577 TYR E O 1
ATOM 15431 N N . GLN E 1 276 ? 225.510 196.930 159.873 1.00 109.95 578 GLN E N 1
ATOM 15432 C CA . GLN E 1 276 ? 224.798 197.898 159.048 1.00 111.65 578 GLN E CA 1
ATOM 15433 C C . GLN E 1 276 ? 225.721 199.014 158.502 1.00 104.58 578 GLN E C 1
ATOM 15434 O O . GLN E 1 276 ? 225.663 199.317 157.305 1.00 117.44 578 GLN E O 1
ATOM 15440 N N . GLU E 1 277 ? 226.566 199.598 159.360 1.00 86.47 579 GLU E N 1
ATOM 15441 C CA . GLU E 1 277 ? 227.549 200.631 158.949 1.00 80.36 579 GLU E CA 1
ATOM 15442 C C . GLU E 1 277 ? 228.302 200.216 157.691 1.00 81.64 579 GLU E C 1
ATOM 15443 O O . GLU E 1 277 ? 228.473 201.008 156.756 1.00 75.99 579 GLU E O 1
ATOM 15449 N N . ILE E 1 278 ? 228.764 198.966 157.697 1.00 82.60 580 ILE E N 1
ATOM 15450 C CA . ILE E 1 278 ? 229.530 198.398 156.587 1.00 94.71 580 ILE E CA 1
ATOM 15451 C C . ILE E 1 278 ? 228.730 198.538 155.290 1.00 100.94 580 ILE E C 1
ATOM 15452 O O . ILE E 1 278 ? 229.251 199.022 154.286 1.00 97.46 580 ILE E O 1
ATOM 15457 N N . LEU E 1 279 ? 227.449 198.164 155.341 1.00 107.60 581 LEU E N 1
ATOM 15458 C CA . LEU E 1 279 ? 226.568 198.181 154.161 1.00 105.45 581 LEU E CA 1
ATOM 15459 C C . LEU E 1 279 ? 226.267 199.611 153.671 1.00 103.73 581 LEU E C 1
ATOM 15460 O O . LEU E 1 279 ? 226.225 199.862 152.455 1.00 106.11 581 LEU E O 1
ATOM 15465 N N . ASN E 1 280 ? 226.091 200.545 154.610 1.00 92.23 582 ASN E N 1
ATOM 15466 C CA . ASN E 1 280 ? 225.933 201.968 154.274 1.00 83.72 582 ASN E CA 1
ATOM 15467 C C . ASN E 1 280 ? 227.146 202.564 153.551 1.00 85.26 582 ASN E C 1
ATOM 15468 O O . ASN E 1 280 ? 227.010 203.532 152.804 1.00 88.84 582 ASN E O 1
ATOM 15473 N N . ASN E 1 281 ? 228.322 201.971 153.751 1.00 81.49 583 ASN E N 1
ATOM 15474 C CA . ASN E 1 281 ? 229.542 202.361 153.023 1.00 70.38 583 ASN E CA 1
ATOM 15475 C C . ASN E 1 281 ? 229.780 201.667 151.693 1.00 74.56 583 ASN E C 1
ATOM 15476 O O . ASN E 1 281 ? 230.870 201.784 151.102 1.00 85.86 583 ASN E O 1
ATOM 15481 N N . ALA E 1 282 ? 228.784 200.930 151.215 1.00 80.95 584 ALA E N 1
ATOM 15482 C CA . ALA E 1 282 ? 228.841 200.322 149.889 1.00 68.02 584 ALA E CA 1
ATOM 15483 C C . ALA E 1 282 ? 229.321 201.343 148.865 1.00 64.32 584 ALA E C 1
ATOM 15484 O O . ALA E 1 282 ? 230.257 201.056 148.124 1.00 79.98 584 ALA E O 1
ATOM 15486 N N . GLU E 1 283 ? 228.698 202.532 148.837 1.00 64.00 585 GLU E N 1
ATOM 15487 C CA . GLU E 1 283 ? 229.090 203.606 147.908 1.00 61.48 585 GLU E CA 1
ATOM 15488 C C . GLU E 1 283 ? 230.558 203.934 148.066 1.00 73.62 585 GLU E C 1
ATOM 15489 O O . GLU E 1 283 ? 231.288 203.984 147.074 1.00 80.29 585 GLU E O 1
ATOM 15495 N N . GLY E 1 284 ? 230.997 204.128 149.309 1.00 82.03 586 GLY E N 1
ATOM 15496 C CA . GLY E 1 284 ? 232.418 204.333 149.596 1.00 91.53 586 GLY E CA 1
ATOM 15497 C C . GLY E 1 284 ? 233.309 203.260 148.963 1.00 92.78 586 GLY E C 1
ATOM 15498 O O . GLY E 1 284 ? 234.261 203.574 148.249 1.00 82.00 586 GLY E O 1
ATOM 15499 N N . PHE E 1 285 ? 232.971 201.991 149.199 1.00 96.06 587 PHE E N 1
ATOM 15500 C CA . PHE E 1 285 ? 233.756 200.862 148.673 1.00 94.41 587 PHE E CA 1
ATOM 15501 C C . PHE E 1 285 ? 233.675 200.758 147.161 1.00 100.03 587 PHE E C 1
ATOM 15502 O O . PHE E 1 285 ? 234.657 200.388 146.527 1.00 119.90 587 PHE E O 1
ATOM 15510 N N . ALA E 1 286 ? 232.528 201.111 146.585 1.00 102.45 588 ALA E N 1
ATOM 15511 C CA . ALA E 1 286 ? 232.417 201.262 145.128 1.00 104.39 588 ALA E CA 1
ATOM 15512 C C . ALA E 1 286 ? 233.394 202.301 144.597 1.00 108.01 588 ALA E C 1
ATOM 15513 O O . ALA E 1 286 ? 234.201 202.011 143.711 1.00 123.25 588 ALA E O 1
ATOM 15515 N N . LYS E 1 287 ? 233.342 203.490 145.197 1.00 96.82 589 LYS E N 1
ATOM 15516 C CA . LYS E 1 287 ? 234.222 204.598 144.838 1.00 80.00 589 LYS E CA 1
ATOM 15517 C C . LYS E 1 287 ? 235.677 204.150 144.832 1.00 82.66 589 LYS E C 1
ATOM 15518 O O . LYS E 1 287 ? 236.414 204.426 143.868 1.00 82.60 589 LYS E O 1
ATOM 15524 N N . TYR E 1 288 ? 236.078 203.466 145.912 1.00 78.79 590 TYR E N 1
ATOM 15525 C CA . TYR E 1 288 ? 237.429 202.912 146.063 1.00 91.13 590 TYR E CA 1
ATOM 15526 C C . TYR E 1 288 ? 237.819 201.975 144.923 1.00 106.47 590 TYR E C 1
ATOM 15527 O O . TYR E 1 288 ? 238.883 202.146 144.312 1.00 126.73 590 TYR E O 1
ATOM 15536 N N . LEU E 1 289 ? 236.957 200.993 144.664 1.00 106.83 591 LEU E N 1
ATOM 15537 C CA . LEU E 1 289 ? 237.140 200.030 143.568 1.00 104.49 591 LEU E CA 1
ATOM 15538 C C . LEU E 1 289 ? 237.288 200.694 142.209 1.00 104.54 591 LEU E C 1
ATOM 15539 O O . LEU E 1 289 ? 238.088 200.245 141.390 1.00 116.74 591 LEU E O 1
ATOM 15544 N N . ALA E 1 290 ? 236.499 201.744 141.979 1.00 102.81 592 ALA E N 1
ATOM 15545 C CA . ALA E 1 290 ? 236.545 202.524 140.740 1.00 98.57 592 ALA E CA 1
ATOM 15546 C C . ALA E 1 290 ? 237.880 203.222 140.546 1.00 101.33 592 ALA E C 1
ATOM 15547 O O . ALA E 1 290 ? 238.348 203.373 139.416 1.00 86.50 592 ALA E O 1
ATOM 15549 N N . GLY E 1 291 ? 238.477 203.662 141.656 1.00 109.91 593 GLY E N 1
ATOM 15550 C CA . GLY E 1 291 ? 239.785 204.315 141.638 1.00 103.23 593 GLY E CA 1
ATOM 15551 C C . GLY E 1 291 ? 241.017 203.429 141.710 1.00 96.14 593 GLY E C 1
ATOM 15552 O O . GLY E 1 291 ? 242.113 203.949 141.818 1.00 102.37 593 GLY E O 1
ATOM 15553 N N . ILE E 1 292 ? 240.876 202.104 141.650 1.00 95.06 594 ILE E N 1
ATOM 15554 C CA . ILE E 1 292 ? 242.065 201.230 141.637 1.00 82.08 594 ILE E CA 1
ATOM 15555 C C . ILE E 1 292 ? 242.750 201.377 140.282 1.00 84.13 594 ILE E C 1
ATOM 15556 O O . ILE E 1 292 ? 242.088 201.601 139.266 1.00 93.47 594 ILE E O 1
ATOM 15561 N N . LYS E 1 293 ? 244.077 201.273 140.282 1.00 83.55 595 LYS E N 1
ATOM 15562 C CA . LYS E 1 293 ? 244.858 201.137 139.055 1.00 91.76 595 LYS E CA 1
ATOM 15563 C C . LYS E 1 293 ? 245.146 199.651 138.901 1.00 96.80 595 LYS E C 1
ATOM 15564 O O . LYS E 1 293 ? 245.956 199.074 139.638 1.00 90.95 595 LYS E O 1
ATOM 15570 N N . VAL E 1 294 ? 244.486 199.043 137.924 1.00 95.39 596 VAL E N 1
ATOM 15571 C CA . VAL E 1 294 ? 244.415 197.592 137.830 1.00 81.07 596 VAL E CA 1
ATOM 15572 C C . VAL E 1 294 ? 245.656 197.016 137.136 1.00 82.46 596 VAL E C 1
ATOM 15573 O O . VAL E 1 294 ? 245.903 197.274 135.960 1.00 79.70 596 VAL E O 1
ATOM 15577 N N . ASP E 1 295 ? 246.434 196.245 137.889 1.00 75.51 597 ASP E N 1
ATOM 15578 C CA . ASP E 1 295 ? 247.405 195.334 137.310 1.00 71.27 597 ASP E CA 1
ATOM 15579 C C . ASP E 1 295 ? 246.615 194.233 136.614 1.00 71.30 597 ASP E C 1
ATOM 15580 O O . ASP E 1 295 ? 245.976 193.415 137.270 1.00 87.72 597 ASP E O 1
ATOM 15585 N N . ARG E 1 296 ? 246.663 194.204 135.288 1.00 73.94 598 ARG E N 1
ATOM 15586 C CA . ARG E 1 296 ? 245.918 193.214 134.523 1.00 79.91 598 ARG E CA 1
ATOM 15587 C C . ARG E 1 296 ? 246.512 191.796 134.612 1.00 80.39 598 ARG E C 1
ATOM 15588 O O . ARG E 1 296 ? 245.775 190.821 134.472 1.00 93.51 598 ARG E O 1
ATOM 15596 N N . SER E 1 297 ? 247.813 191.677 134.849 1.00 80.00 599 SER E N 1
ATOM 15597 C CA . SER E 1 297 ? 248.464 190.363 134.963 1.00 92.70 599 SER E CA 1
ATOM 15598 C C . SER E 1 297 ? 248.182 189.628 136.277 1.00 89.51 599 SER E C 1
ATOM 15599 O O . SER E 1 297 ? 248.278 188.403 136.325 1.00 98.67 599 SER E O 1
ATOM 15602 N N . LYS E 1 298 ? 247.850 190.375 137.328 1.00 91.84 600 LYS E N 1
ATOM 15603 C CA . LYS E 1 298 ? 247.575 189.820 138.675 1.00 87.46 600 LYS E CA 1
ATOM 15604 C C . LYS E 1 298 ? 246.119 189.368 138.881 1.00 87.21 600 LYS E C 1
ATOM 15605 O O . LYS E 1 298 ? 245.783 188.766 139.909 1.00 99.19 600 LYS E O 1
ATOM 15611 N N . VAL E 1 299 ? 245.240 189.709 137.946 1.00 76.52 601 VAL E N 1
ATOM 15612 C CA . VAL E 1 299 ? 243.817 189.391 138.084 1.00 69.08 601 VAL E CA 1
ATOM 15613 C C . VAL E 1 299 ? 243.665 187.885 138.183 1.00 67.25 601 VAL E C 1
ATOM 15614 O O . VAL E 1 299 ? 243.194 187.339 139.206 1.00 67.29 601 VAL E O 1
ATOM 15618 N N . ASN E 1 300 ? 244.138 187.222 137.131 1.00 59.70 602 ASN E N 1
ATOM 15619 C CA . ASN E 1 300 ? 244.039 185.775 137.017 1.00 61.48 602 ASN E CA 1
ATOM 15620 C C . ASN E 1 300 ? 245.221 185.046 137.674 1.00 61.51 602 ASN E C 1
ATOM 15621 O O . ASN E 1 300 ? 245.571 183.931 137.272 1.00 73.61 602 ASN E O 1
ATOM 15626 N N . GLU E 1 301 ? 245.825 185.665 138.685 1.00 66.55 603 GLU E N 1
ATOM 15627 C CA . GLU E 1 301 ? 246.853 185.010 139.484 1.00 70.10 603 GLU E CA 1
ATOM 15628 C C . GLU E 1 301 ? 246.191 184.234 140.619 1.00 73.02 603 GLU E C 1
ATOM 15629 O O . GLU E 1 301 ? 245.212 184.693 141.222 1.00 71.57 603 GLU E O 1
ATOM 15635 N N . VAL E 1 302 ? 246.730 183.053 140.901 1.00 84.86 604 VAL E N 1
ATOM 15636 C CA . VAL E 1 302 ? 246.293 182.248 142.043 1.00 88.54 604 VAL E CA 1
ATOM 15637 C C . VAL E 1 302 ? 247.491 181.919 142.901 1.00 83.24 604 VAL E C 1
ATOM 15638 O O . VAL E 1 302 ? 248.615 181.902 142.417 1.00 96.97 604 VAL E O 1
ATOM 15642 N N . VAL E 1 303 ? 247.233 181.606 144.159 1.00 87.80 605 VAL E N 1
ATOM 15643 C CA . VAL E 1 303 ? 248.285 181.335 145.131 1.00 82.68 605 VAL E CA 1
ATOM 15644 C C . VAL E 1 303 ? 247.981 180.045 145.876 1.00 78.74 605 VAL E C 1
ATOM 15645 O O . VAL E 1 303 ? 246.804 179.659 146.014 1.00 74.08 605 VAL E O 1
ATOM 15649 N N . MET E 1 304 ? 249.042 179.391 146.349 1.00 71.54 606 MET E N 1
ATOM 15650 C CA . MET E 1 304 ? 248.906 178.181 147.148 1.00 70.73 606 MET E CA 1
ATOM 15651 C C . MET E 1 304 ? 248.786 178.545 148.599 1.00 73.45 606 MET E C 1
ATOM 15652 O O . MET E 1 304 ? 249.760 178.466 149.348 1.00 88.81 606 MET E O 1
ATOM 15657 N N . SER E 1 305 ? 247.599 178.982 148.998 1.00 77.51 607 SER E N 1
ATOM 15658 C CA . SER E 1 305 ? 247.361 179.299 150.399 1.00 87.43 607 SER E CA 1
ATOM 15659 C C . SER E 1 305 ? 247.511 178.036 151.228 1.00 89.68 607 SER E C 1
ATOM 15660 O O . SER E 1 305 ? 247.562 176.917 150.701 1.00 99.62 607 SER E O 1
ATOM 15663 N N . GLU E 1 306 ? 247.615 178.211 152.532 1.00 92.47 608 GLU E N 1
ATOM 15664 C CA . GLU E 1 306 ? 247.819 177.063 153.415 1.00 101.53 608 GLU E CA 1
ATOM 15665 C C . GLU E 1 306 ? 246.666 176.075 153.212 1.00 87.03 608 GLU E C 1
ATOM 15666 O O . GLU E 1 306 ? 246.883 174.866 153.121 1.00 76.90 608 GLU E O 1
ATOM 15672 N N . LYS E 1 307 ? 245.458 176.630 153.120 1.00 84.63 609 LYS E N 1
ATOM 15673 C CA . LYS E 1 307 ? 244.231 175.854 153.029 1.00 90.45 609 LYS E CA 1
ATOM 15674 C C . LYS E 1 307 ? 244.116 175.139 151.706 1.00 89.93 609 LYS E C 1
ATOM 15675 O O . LYS E 1 307 ? 243.671 173.999 151.663 1.00 102.75 609 LYS E O 1
ATOM 15681 N N . LYS E 1 308 ? 244.504 175.793 150.619 1.00 79.18 610 LYS E N 1
ATOM 15682 C CA . LYS E 1 308 ? 244.451 175.117 149.328 1.00 69.25 610 LYS E CA 1
ATOM 15683 C C . LYS E 1 308 ? 245.332 173.854 149.369 1.00 71.21 610 LYS E C 1
ATOM 15684 O O . LYS E 1 308 ? 244.929 172.805 148.899 1.00 72.39 610 LYS E O 1
ATOM 15690 N N . LYS E 1 309 ? 246.519 173.955 149.973 1.00 70.33 611 LYS E N 1
ATOM 15691 C CA . LYS E 1 309 ? 247.457 172.830 150.080 1.00 65.68 611 LYS E CA 1
ATOM 15692 C C . LYS E 1 309 ? 246.847 171.693 150.873 1.00 60.18 611 LYS E C 1
ATOM 15693 O O . LYS E 1 309 ? 246.876 170.545 150.432 1.00 65.02 611 LYS E O 1
ATOM 15699 N N . ALA E 1 310 ? 246.298 172.000 152.045 1.00 57.16 612 ALA E N 1
ATOM 15700 C CA . ALA E 1 310 ? 245.630 170.988 152.876 1.00 58.93 612 ALA E CA 1
ATOM 15701 C C . ALA E 1 310 ? 244.532 170.254 152.132 1.00 66.01 612 ALA E C 1
ATOM 15702 O O . ALA E 1 310 ? 244.331 169.048 152.325 1.00 87.37 612 ALA E O 1
ATOM 15704 N N . ILE E 1 311 ? 243.798 171.001 151.323 1.00 66.54 613 ILE E N 1
ATOM 15705 C CA . ILE E 1 311 ? 242.703 170.453 150.545 1.00 76.92 613 ILE E CA 1
ATOM 15706 C C . ILE E 1 311 ? 243.224 169.488 149.503 1.00 87.24 613 ILE E C 1
ATOM 15707 O O . ILE E 1 311 ? 242.637 168.433 149.282 1.00 95.52 613 ILE E O 1
ATOM 15712 N N . VAL E 1 312 ? 244.306 169.872 148.837 1.00 87.76 614 VAL E N 1
ATOM 15713 C CA . VAL E 1 312 ? 244.900 169.043 147.787 1.00 83.05 614 VAL E CA 1
ATOM 15714 C C . VAL E 1 312 ? 245.493 167.734 148.341 1.00 85.87 614 VAL E C 1
ATOM 15715 O O . VAL E 1 312 ? 245.261 166.646 147.799 1.00 100.93 614 VAL E O 1
ATOM 15719 N N . GLU E 1 313 ? 246.255 167.847 149.420 1.00 77.07 615 GLU E N 1
ATOM 15720 C CA . GLU E 1 313 ? 246.915 166.687 150.043 1.00 81.62 615 GLU E CA 1
ATOM 15721 C C . GLU E 1 313 ? 245.969 165.689 150.705 1.00 78.71 615 GLU E C 1
ATOM 15722 O O . GLU E 1 313 ? 246.409 164.609 151.143 1.00 88.54 615 GLU E O 1
ATOM 15728 N N . THR E 1 314 ? 244.708 166.092 150.858 1.00 74.24 616 THR E N 1
ATOM 15729 C CA . THR E 1 314 ? 243.644 165.228 151.338 1.00 76.72 616 THR E CA 1
ATOM 15730 C C . THR E 1 314 ? 242.805 164.710 150.177 1.00 89.20 616 THR E C 1
ATOM 15731 O O . THR E 1 314 ? 242.320 163.575 150.243 1.00 102.31 616 THR E O 1
ATOM 15735 N N . THR E 1 315 ? 242.604 165.542 149.147 1.00 84.42 617 THR E N 1
ATOM 15736 C CA . THR E 1 315 ? 241.863 165.150 147.952 1.00 97.23 617 THR E CA 1
ATOM 15737 C C . THR E 1 315 ? 242.626 164.115 147.132 1.00 98.53 617 THR E C 1
ATOM 15738 O O . THR E 1 315 ? 242.020 163.169 146.632 1.00 100.68 617 THR E O 1
ATOM 15742 N N . GLU E 1 316 ? 243.937 164.299 146.969 1.00 93.59 618 GLU E N 1
ATOM 15743 C CA . GLU E 1 316 ? 244.703 163.430 146.069 1.00 78.16 618 GLU E CA 1
ATOM 15744 C C . GLU E 1 316 ? 244.886 162.028 146.655 1.00 84.33 618 GLU E C 1
ATOM 15745 O O . GLU E 1 316 ? 244.954 161.864 147.866 1.00 82.20 618 GLU E O 1
ATOM 15751 N N . SER E 1 317 ? 244.927 161.029 145.769 1.00 88.03 619 SER E N 1
ATOM 15752 C CA . SER E 1 317 ? 244.883 159.606 146.157 1.00 81.33 619 SER E CA 1
ATOM 15753 C C . SER E 1 317 ? 246.167 159.180 146.829 1.00 75.45 619 SER E C 1
ATOM 15754 O O . SER E 1 317 ? 247.224 159.474 146.329 1.00 73.48 619 SER E O 1
ATOM 15757 N N . VAL E 1 318 ? 246.066 158.476 147.952 1.00 78.25 620 VAL E N 1
ATOM 15758 C CA . VAL E 1 318 ? 247.247 157.985 148.677 1.00 70.81 620 VAL E CA 1
ATOM 15759 C C . VAL E 1 318 ? 248.132 157.119 147.798 1.00 77.87 620 VAL E C 1
ATOM 15760 O O . VAL E 1 318 ? 249.341 157.094 147.978 1.00 96.26 620 VAL E O 1
ATOM 15764 N N . LEU E 1 319 ? 247.528 156.394 146.866 1.00 68.25 621 LEU E N 1
ATOM 15765 C CA . LEU E 1 319 ? 248.288 155.536 145.968 1.00 51.77 621 LEU E CA 1
ATOM 15766 C C . LEU E 1 319 ? 249.142 156.396 145.039 1.00 54.31 621 LEU E C 1
ATOM 15767 O O . LEU E 1 319 ? 250.289 156.064 144.751 1.00 54.54 621 LEU E O 1
ATOM 15772 N N . LYS E 1 320 ? 248.585 157.510 144.566 1.00 59.52 622 LYS E N 1
ATOM 15773 C CA . LYS E 1 320 ? 249.365 158.504 143.814 1.00 64.01 622 LYS E CA 1
ATOM 15774 C C . LYS E 1 320 ? 250.567 158.975 144.623 1.00 65.28 622 LYS E C 1
ATOM 15775 O O . LYS E 1 320 ? 251.689 159.038 144.112 1.00 87.72 622 LYS E O 1
ATOM 15781 N N . GLN E 1 321 ? 250.329 159.260 145.889 1.00 61.66 623 GLN E N 1
ATOM 15782 C CA . GLN E 1 321 ? 251.373 159.781 146.764 1.00 61.21 623 GLN E CA 1
ATOM 15783 C C . GLN E 1 321 ? 252.462 158.753 147.002 1.00 65.48 623 GLN E C 1
ATOM 15784 O O . GLN E 1 321 ? 253.624 159.121 147.190 1.00 80.41 623 GLN E O 1
ATOM 15790 N N . ILE E 1 322 ? 252.084 157.480 147.048 1.00 69.47 624 ILE E N 1
ATOM 15791 C CA . ILE E 1 322 ? 253.066 156.419 147.207 1.00 77.98 624 ILE E CA 1
ATOM 15792 C C . ILE E 1 322 ? 253.895 156.405 145.943 1.00 83.37 624 ILE E C 1
ATOM 15793 O O . ILE E 1 322 ? 255.110 156.614 146.004 1.00 86.26 624 ILE E O 1
ATOM 15798 N N . ALA E 1 323 ? 253.220 156.237 144.808 1.00 79.81 625 ALA E N 1
ATOM 15799 C CA . ALA E 1 323 ? 253.867 156.203 143.488 1.00 76.99 625 ALA E CA 1
ATOM 15800 C C . ALA E 1 323 ? 254.830 157.370 143.275 1.00 88.31 625 ALA E C 1
ATOM 15801 O O . ALA E 1 323 ? 255.934 157.171 142.755 1.00 107.11 625 ALA E O 1
ATOM 15803 N N . LYS E 1 324 ? 254.419 158.576 143.666 1.00 90.30 626 LYS E N 1
ATOM 15804 C CA . LYS E 1 324 ? 255.282 159.752 143.523 1.00 98.90 626 LYS E CA 1
ATOM 15805 C C . LYS E 1 324 ? 256.511 159.644 144.410 1.00 97.25 626 LYS E C 1
ATOM 15806 O O . LYS E 1 324 ? 257.594 160.006 143.986 1.00 106.27 626 LYS E O 1
ATOM 15812 N N . ALA E 1 325 ? 256.356 159.127 145.625 1.00 95.51 627 ALA E N 1
ATOM 15813 C CA . ALA E 1 325 ? 257.514 158.852 146.492 1.00 89.89 627 ALA E CA 1
ATOM 15814 C C . ALA E 1 325 ? 258.437 157.764 145.920 1.00 86.95 627 ALA E C 1
ATOM 15815 O O . ALA E 1 325 ? 259.645 157.840 146.086 1.00 90.91 627 ALA E O 1
ATOM 15817 N N . LEU E 1 326 ? 257.866 156.762 145.253 1.00 82.84 628 LEU E N 1
ATOM 15818 C CA . LEU E 1 326 ? 258.663 155.757 144.541 1.00 81.61 628 LEU E CA 1
ATOM 15819 C C . LEU E 1 326 ? 259.427 156.374 143.370 1.00 88.33 628 LEU E C 1
ATOM 15820 O O . LEU E 1 326 ? 260.642 156.186 143.256 1.00 92.76 628 LEU E O 1
ATOM 15825 N N . THR E 1 327 ? 258.709 157.137 142.542 1.00 79.77 629 THR E N 1
ATOM 15826 C CA . THR E 1 327 ? 259.280 157.923 141.425 1.00 67.50 629 THR E CA 1
ATOM 15827 C C . THR E 1 327 ? 260.389 158.883 141.854 1.00 78.44 629 THR E C 1
ATOM 15828 O O . THR E 1 327 ? 261.492 158.830 141.328 1.00 96.89 629 THR E O 1
ATOM 15832 N N . ASP E 1 328 ? 260.067 159.786 142.785 1.00 95.51 630 ASP E N 1
ATOM 15833 C CA . ASP E 1 328 ? 261.026 160.759 143.353 1.00 92.76 630 ASP E CA 1
ATOM 15834 C C . ASP E 1 328 ? 262.165 160.098 144.158 1.00 102.15 630 ASP E C 1
ATOM 15835 O O . ASP E 1 328 ? 263.036 160.808 144.674 1.00 105.06 630 ASP E O 1
ATOM 15840 N N . ARG E 1 329 ? 262.139 158.767 144.318 1.00 102.34 631 ARG E N 1
ATOM 15841 C CA . ARG E 1 329 ? 263.115 158.031 145.134 1.00 100.38 631 ARG E CA 1
ATOM 15842 C C . ARG E 1 329 ? 263.248 158.693 146.503 1.00 91.44 631 ARG E C 1
ATOM 15843 O O . ARG E 1 329 ? 264.353 158.884 147.014 1.00 112.61 631 ARG E O 1
ATOM 15851 N N . ASP E 1 330 ? 262.095 159.008 147.087 1.00 75.84 632 ASP E N 1
ATOM 15852 C CA . ASP E 1 330 ? 261.977 159.872 148.259 1.00 79.55 632 ASP E CA 1
ATOM 15853 C C . ASP E 1 330 ? 261.707 159.031 149.513 1.00 80.64 632 ASP E C 1
ATOM 15854 O O . ASP E 1 330 ? 260.547 158.897 149.946 1.00 94.54 632 ASP E O 1
ATOM 15859 N N . ILE E 1 331 ? 262.772 158.507 150.110 1.00 68.17 633 ILE E N 1
ATOM 15860 C CA . ILE E 1 331 ? 262.668 157.783 151.379 1.00 63.41 633 ILE E CA 1
ATOM 15861 C C . ILE E 1 331 ? 261.973 158.634 152.468 1.00 67.84 633 ILE E C 1
ATOM 15862 O O . ILE E 1 331 ? 261.105 158.118 153.191 1.00 72.05 633 ILE E O 1
ATOM 15867 N N . GLU E 1 332 ? 262.302 159.927 152.538 1.00 64.27 634 GLU E N 1
ATOM 15868 C CA . GLU E 1 332 ? 261.850 160.785 153.642 1.00 72.68 634 GLU E CA 1
ATOM 15869 C C . GLU E 1 332 ? 260.342 160.734 153.835 1.00 81.89 634 GLU E C 1
ATOM 15870 O O . GLU E 1 332 ? 259.857 160.620 154.961 1.00 91.50 634 GLU E O 1
ATOM 15876 N N . TRP E 1 333 ? 259.617 160.783 152.724 1.00 91.30 635 TRP E N 1
ATOM 15877 C CA . TRP E 1 333 ? 258.162 160.632 152.720 1.00 79.45 635 TRP E CA 1
ATOM 15878 C C . TRP E 1 333 ? 257.732 159.350 153.433 1.00 76.36 635 TRP E C 1
ATOM 15879 O O . TRP E 1 333 ? 256.978 159.400 154.399 1.00 92.42 635 TRP E O 1
ATOM 15890 N N . PHE E 1 334 ? 258.256 158.212 152.994 1.00 79.58 636 PHE E N 1
ATOM 15891 C CA . PHE E 1 334 ? 257.922 156.911 153.613 1.00 73.17 636 PHE E CA 1
ATOM 15892 C C . PHE E 1 334 ? 258.198 156.855 155.106 1.00 76.81 636 PHE E C 1
ATOM 15893 O O . PHE E 1 334 ? 257.401 156.310 155.864 1.00 76.09 636 PHE E O 1
ATOM 15901 N N . LEU E 1 335 ? 259.307 157.455 155.525 1.00 79.90 637 LEU E N 1
ATOM 15902 C CA . LEU E 1 335 ? 259.617 157.556 156.945 1.00 85.40 637 LEU E CA 1
ATOM 15903 C C . LEU E 1 335 ? 258.659 158.521 157.676 1.00 93.48 637 LEU E C 1
ATOM 15904 O O . LEU E 1 335 ? 258.249 158.240 158.804 1.00 79.89 637 LEU E O 1
ATOM 15909 N N . ASP E 1 336 ? 258.320 159.644 157.021 1.00 100.15 638 ASP E N 1
ATOM 15910 C CA . ASP E 1 336 ? 257.290 160.599 157.495 1.00 99.46 638 ASP E CA 1
ATOM 15911 C C . ASP E 1 336 ? 255.927 159.929 157.708 1.00 98.80 638 ASP E C 1
ATOM 15912 O O . ASP E 1 336 ? 255.198 160.292 158.633 1.00 94.36 638 ASP E O 1
ATOM 15917 N N . ASN E 1 337 ? 255.613 158.965 156.836 1.00 95.21 639 ASN E N 1
ATOM 15918 C CA . ASN E 1 337 ? 254.429 158.120 156.941 1.00 95.18 639 ASN E CA 1
ATOM 15919 C C . ASN E 1 337 ? 254.745 156.754 157.605 1.00 92.85 639 ASN E C 1
ATOM 15920 O O . ASN E 1 337 ? 254.155 155.733 157.255 1.00 99.69 639 ASN E O 1
ATOM 15925 N N . GLY E 1 338 ? 255.658 156.742 158.569 1.00 80.51 640 GLY E N 1
ATOM 15926 C CA . GLY E 1 338 ? 255.787 155.620 159.495 1.00 86.13 640 GLY E CA 1
ATOM 15927 C C . GLY E 1 338 ? 256.256 154.280 158.954 1.00 88.03 640 GLY E C 1
ATOM 15928 O O . GLY E 1 338 ? 255.891 153.232 159.506 1.00 95.61 640 GLY E O 1
ATOM 15929 N N . LEU E 1 339 ? 257.094 154.300 157.916 1.00 87.08 641 LEU E N 1
ATOM 15930 C CA . LEU E 1 339 ? 257.742 153.073 157.422 1.00 77.82 641 LEU E CA 1
ATOM 15931 C C . LEU E 1 339 ? 258.700 152.449 158.452 1.00 77.70 641 LEU E C 1
ATOM 15932 O O . LEU E 1 339 ? 258.857 151.221 158.517 1.00 84.06 641 LEU E O 1
ATOM 15937 N N . GLU E 1 340 ? 259.328 153.299 159.255 1.00 80.35 642 GLU E N 1
ATOM 15938 C CA . GLU E 1 340 ? 260.272 152.871 160.301 1.00 88.77 642 GLU E CA 1
ATOM 15939 C C . GLU E 1 340 ? 259.624 151.822 161.254 1.00 97.68 642 GLU E C 1
ATOM 15940 O O . GLU E 1 340 ? 260.333 151.052 161.920 1.00 97.48 642 GLU E O 1
ATOM 15946 N N . GLY E 1 341 ? 258.286 151.792 161.294 1.00 90.87 643 GLY E N 1
ATOM 15947 C CA . GLY E 1 341 ? 257.539 150.769 162.014 1.00 99.76 643 GLY E CA 1
ATOM 15948 C C . GLY E 1 341 ? 257.743 149.337 161.571 1.00 98.53 643 GLY E C 1
ATOM 15949 O O . GLY E 1 341 ? 257.403 148.411 162.303 1.00 114.83 643 GLY E O 1
ATOM 15950 N N . VAL E 1 342 ? 258.257 149.142 160.364 1.00 96.65 644 VAL E N 1
ATOM 15951 C CA . VAL E 1 342 ? 258.682 147.803 159.908 1.00 95.81 644 VAL E CA 1
ATOM 15952 C C . VAL E 1 342 ? 259.728 147.167 160.851 1.00 94.48 644 VAL E C 1
ATOM 15953 O O . VAL E 1 342 ? 259.676 145.960 161.127 1.00 86.05 644 VAL E O 1
ATOM 15957 N N . VAL E 1 343 ? 260.650 147.999 161.336 1.00 98.20 645 VAL E N 1
ATOM 15958 C CA . VAL E 1 343 ? 261.749 147.568 162.208 1.00 98.07 645 VAL E CA 1
ATOM 15959 C C . VAL E 1 343 ? 261.260 147.250 163.612 1.00 94.70 645 VAL E C 1
ATOM 15960 O O . VAL E 1 343 ? 261.732 146.298 164.222 1.00 88.32 645 VAL E O 1
ATOM 15964 N N . GLU E 1 344 ? 260.339 148.066 164.126 1.00 102.24 646 GLU E N 1
ATOM 15965 C CA . GLU E 1 344 ? 259.772 147.862 165.466 1.00 103.37 646 GLU E CA 1
ATOM 15966 C C . GLU E 1 344 ? 259.090 146.503 165.598 1.00 103.49 646 GLU E C 1
ATOM 15967 O O . GLU E 1 344 ? 259.360 145.779 166.549 1.00 110.69 646 GLU E O 1
ATOM 15973 N N . LYS E 1 345 ? 258.228 146.162 164.642 1.00 108.24 647 LYS E N 1
ATOM 15974 C CA . LYS E 1 345 ? 257.439 144.909 164.693 1.00 108.83 647 LYS E CA 1
ATOM 15975 C C . LYS E 1 345 ? 258.175 143.641 164.232 1.00 105.80 647 LYS E C 1
ATOM 15976 O O . LYS E 1 345 ? 257.557 142.571 164.160 1.00 97.69 647 LYS E O 1
ATOM 15982 N N . ASN E 1 346 ? 259.460 143.779 163.888 1.00 105.03 648 ASN E N 1
ATOM 15983 C CA . ASN E 1 346 ? 260.333 142.675 163.433 1.00 105.14 648 ASN E CA 1
ATOM 15984 C C . ASN E 1 346 ? 259.814 141.962 162.188 1.00 98.26 648 ASN E C 1
ATOM 15985 O O . ASN E 1 346 ? 260.014 140.764 162.021 1.00 99.10 648 ASN E O 1
ATOM 15990 N N . ILE E 1 347 ? 259.174 142.729 161.310 1.00 93.10 649 ILE E N 1
ATOM 15991 C CA . ILE E 1 347 ? 258.832 142.263 159.979 1.00 93.44 649 ILE E CA 1
ATOM 15992 C C . ILE E 1 347 ? 260.149 142.100 159.219 1.00 91.01 649 ILE E C 1
ATOM 15993 O O . ILE E 1 347 ? 260.256 141.239 158.346 1.00 101.70 649 ILE E O 1
ATOM 15998 N N . VAL E 1 348 ? 261.148 142.909 159.577 1.00 78.25 650 VAL E N 1
ATOM 15999 C CA . VAL E 1 348 ? 262.457 142.904 158.927 1.00 75.84 650 VAL E CA 1
ATOM 16000 C C . VAL E 1 348 ? 263.571 143.121 159.964 1.00 88.63 650 VAL E C 1
ATOM 16001 O O . VAL E 1 348 ? 263.324 143.730 161.013 1.00 106.52 650 VAL E O 1
ATOM 16005 N N . ASN E 1 349 ? 264.777 142.614 159.681 1.00 79.08 651 ASN E N 1
ATOM 16006 C CA . ASN E 1 349 ? 265.947 142.796 160.581 1.00 85.83 651 ASN E CA 1
ATOM 16007 C C . ASN E 1 349 ? 266.780 144.048 160.228 1.00 92.01 651 ASN E C 1
ATOM 16008 O O . ASN E 1 349 ? 266.475 144.730 159.246 1.00 103.34 651 ASN E O 1
ATOM 16013 N N . ASP E 1 350 ? 267.822 144.341 161.013 1.00 83.02 652 ASP E N 1
ATOM 16014 C CA . ASP E 1 350 ? 268.690 145.500 160.742 1.00 92.87 652 ASP E CA 1
ATOM 16015 C C . ASP E 1 350 ? 269.327 145.463 159.336 1.00 98.90 652 ASP E C 1
ATOM 16016 O O . ASP E 1 350 ? 269.430 146.500 158.656 1.00 95.12 652 ASP E O 1
ATOM 16021 N N . PHE E 1 351 ? 269.769 144.275 158.924 1.00 93.94 653 PHE E N 1
ATOM 16022 C CA . PHE E 1 351 ? 270.423 144.090 157.629 1.00 102.79 653 PHE E CA 1
ATOM 16023 C C . PHE E 1 351 ? 269.436 144.451 156.508 1.00 101.16 653 PHE E C 1
ATOM 16024 O O . PHE E 1 351 ? 269.683 145.392 155.740 1.00 87.98 653 PHE E O 1
ATOM 16032 N N . GLN E 1 352 ? 268.311 143.740 156.473 1.00 88.50 654 GLN E N 1
ATOM 16033 C CA . GLN E 1 352 ? 267.284 143.906 155.429 1.00 83.32 654 GLN E CA 1
ATOM 16034 C C . GLN E 1 352 ? 266.749 145.350 155.320 1.00 90.05 654 GLN E C 1
ATOM 16035 O O . GLN E 1 352 ? 266.517 145.858 154.220 1.00 76.34 654 GLN E O 1
ATOM 16041 N N . TRP E 1 353 ? 266.551 145.988 156.481 1.00 94.50 655 TRP E N 1
ATOM 16042 C CA . TRP E 1 353 ? 266.138 147.410 156.595 1.00 92.75 655 TRP E CA 1
ATOM 16043 C C . TRP E 1 353 ? 267.053 148.377 155.835 1.00 93.74 655 TRP E C 1
ATOM 16044 O O . TRP E 1 353 ? 266.590 149.351 155.256 1.00 86.04 655 TRP E O 1
ATOM 16055 N N . GLU E 1 354 ? 268.350 148.081 155.827 1.00 97.81 656 GLU E N 1
ATOM 16056 C CA . GLU E 1 354 ? 269.302 148.851 155.041 1.00 89.02 656 GLU E CA 1
ATOM 16057 C C . GLU E 1 354 ? 268.973 148.610 153.574 1.00 82.84 656 GLU E C 1
ATOM 16058 O O . GLU E 1 354 ? 268.801 149.565 152.806 1.00 88.12 656 GLU E O 1
ATOM 16064 N N . GLU E 1 355 ? 268.914 147.335 153.187 1.00 80.59 657 GLU E N 1
ATOM 16065 C CA . GLU E 1 355 ? 268.544 146.935 151.813 1.00 89.57 657 GLU E CA 1
ATOM 16066 C C . GLU E 1 355 ? 267.238 147.608 151.333 1.00 89.02 657 GLU E C 1
ATOM 16067 O O . GLU E 1 355 ? 267.126 148.021 150.171 1.00 98.56 657 GLU E O 1
ATOM 16073 N N . LEU E 1 356 ? 266.261 147.686 152.228 1.00 80.69 658 LEU E N 1
ATOM 16074 C CA . LEU E 1 356 ? 264.948 148.235 151.912 1.00 76.28 658 LEU E CA 1
ATOM 16075 C C . LEU E 1 356 ? 264.998 149.731 151.642 1.00 84.55 658 LEU E C 1
ATOM 16076 O O . LEU E 1 356 ? 264.349 150.215 150.708 1.00 92.42 658 LEU E O 1
ATOM 16081 N N . GLN E 1 357 ? 265.747 150.464 152.464 1.00 87.42 659 GLN E N 1
ATOM 16082 C CA . GLN E 1 357 ? 265.909 151.908 152.268 1.00 89.93 659 GLN E CA 1
ATOM 16083 C C . GLN E 1 357 ? 266.709 152.166 150.992 1.00 100.48 659 GLN E C 1
ATOM 16084 O O . GLN E 1 357 ? 266.259 152.906 150.116 1.00 106.30 659 GLN E O 1
ATOM 16090 N N . GLU E 1 358 ? 267.875 151.526 150.896 1.00 102.54 660 GLU E N 1
ATOM 16091 C CA . GLU E 1 358 ? 268.696 151.488 149.669 1.00 108.34 660 GLU E CA 1
ATOM 16092 C C . GLU E 1 358 ? 267.839 151.315 148.416 1.00 111.25 660 GLU E C 1
ATOM 16093 O O . GLU E 1 358 ? 268.012 152.046 147.434 1.00 105.56 660 GLU E O 1
ATOM 16099 N N . ALA E 1 359 ? 266.914 150.353 148.481 1.00 110.95 661 ALA E N 1
ATOM 16100 C CA . ALA E 1 359 ? 266.021 149.999 147.367 1.00 104.35 661 ALA E CA 1
ATOM 16101 C C . ALA E 1 359 ? 265.140 151.146 146.887 1.00 108.70 661 ALA E C 1
ATOM 16102 O O . ALA E 1 359 ? 264.919 151.298 145.681 1.00 129.58 661 ALA E O 1
ATOM 16104 N N . ILE E 1 360 ? 264.615 151.922 147.834 1.00 102.22 662 ILE E N 1
ATOM 16105 C CA . ILE E 1 360 ? 263.708 153.031 147.525 1.00 95.54 662 ILE E CA 1
ATOM 16106 C C . ILE E 1 360 ? 264.482 154.149 146.854 1.00 92.16 662 ILE E C 1
ATOM 16107 O O . ILE E 1 360 ? 264.054 154.674 145.815 1.00 99.20 662 ILE E O 1
ATOM 16112 N N . THR E 1 361 ? 265.601 154.505 147.473 1.00 90.15 663 THR E N 1
ATOM 16113 C CA . THR E 1 361 ? 266.514 155.543 146.987 1.00 99.23 663 THR E CA 1
ATOM 16114 C C . THR E 1 361 ? 267.104 155.213 145.622 1.00 98.43 663 THR E C 1
ATOM 16115 O O . THR E 1 361 ? 267.001 156.004 144.686 1.00 115.02 663 THR E O 1
ATOM 16119 N N . THR E 1 362 ? 267.707 154.035 145.502 1.00 99.96 664 THR E N 1
ATOM 16120 C CA . THR E 1 362 ? 268.253 153.588 144.210 1.00 91.52 664 THR E CA 1
ATOM 16121 C C . THR E 1 362 ? 267.154 153.434 143.173 1.00 78.46 664 THR E C 1
ATOM 16122 O O . THR E 1 362 ? 267.400 153.591 141.978 1.00 91.52 664 THR E O 1
ATOM 16126 N N . GLY E 1 363 ? 265.937 153.148 143.630 1.00 63.38 665 GLY E N 1
ATOM 16127 C CA . GLY E 1 363 ? 264.773 153.039 142.741 1.00 66.31 665 GLY E CA 1
ATOM 16128 C C . GLY E 1 363 ? 264.708 151.671 142.108 1.00 58.39 665 GLY E C 1
ATOM 16129 O O . GLY E 1 363 ? 264.267 151.522 140.952 1.00 63.12 665 GLY E O 1
ATOM 16130 N N . VAL E 1 364 ? 265.159 150.684 142.875 1.00 42.67 666 VAL E N 1
ATOM 16131 C CA . VAL E 1 364 ? 265.185 149.302 142.449 1.00 37.90 666 VAL E CA 1
ATOM 16132 C C . VAL E 1 364 ? 264.666 148.498 143.630 1.00 46.40 666 VAL E C 1
ATOM 16133 O O . VAL E 1 364 ? 265.367 148.372 144.655 1.00 44.26 666 VAL E O 1
ATOM 16137 N N . ILE E 1 365 ? 263.466 147.931 143.469 1.00 55.59 667 ILE E N 1
ATOM 16138 C CA . ILE E 1 365 ? 262.690 147.447 144.606 1.00 61.53 667 ILE E CA 1
ATOM 16139 C C . ILE E 1 365 ? 262.297 146.013 144.378 1.00 56.72 667 ILE E C 1
ATOM 16140 O O . ILE E 1 365 ? 261.488 145.728 143.504 1.00 47.12 667 ILE E O 1
ATOM 16145 N N . PRO E 1 366 ? 262.882 145.092 145.172 1.00 62.08 668 PRO E N 1
ATOM 16146 C CA . PRO E 1 366 ? 262.470 143.690 145.155 1.00 71.55 668 PRO E CA 1
ATOM 16147 C C . PRO E 1 366 ? 261.016 143.509 145.553 1.00 82.99 668 PRO E C 1
ATOM 16148 O O . PRO E 1 366 ? 260.535 144.218 146.446 1.00 79.59 668 PRO E O 1
ATOM 16152 N N . ASN E 1 367 ? 260.334 142.589 144.865 1.00 78.20 669 ASN E N 1
ATOM 16153 C CA . ASN E 1 367 ? 258.952 142.296 145.161 1.00 78.50 669 ASN E CA 1
ATOM 16154 C C . ASN E 1 367 ? 258.724 142.228 146.669 1.00 75.84 669 ASN E C 1
ATOM 16155 O O . ASN E 1 367 ? 257.928 143.004 147.213 1.00 72.62 669 ASN E O 1
ATOM 16160 N N . LYS E 1 368 ? 259.451 141.352 147.353 1.00 81.26 670 LYS E N 1
ATOM 16161 C CA . LYS E 1 368 ? 259.207 141.147 148.792 1.00 80.24 670 LYS E CA 1
ATOM 16162 C C . LYS E 1 368 ? 259.467 142.380 149.664 1.00 79.91 670 LYS E C 1
ATOM 16163 O O . LYS E 1 368 ? 259.007 142.420 150.794 1.00 83.01 670 LYS E O 1
ATOM 16169 N N . TYR E 1 369 ? 260.173 143.385 149.141 1.00 81.37 671 TYR E N 1
ATOM 16170 C CA . TYR E 1 369 ? 260.286 144.681 149.818 1.00 83.94 671 TYR E CA 1
ATOM 16171 C C . TYR E 1 369 ? 259.152 145.639 149.439 1.00 88.50 671 TYR E C 1
ATOM 16172 O O . TYR E 1 369 ? 258.640 146.365 150.302 1.00 90.58 671 TYR E O 1
ATOM 16181 N N . LEU E 1 370 ? 258.778 145.655 148.158 1.00 79.86 672 LEU E N 1
ATOM 16182 C CA . LEU E 1 370 ? 257.623 146.441 147.693 1.00 76.04 672 LEU E CA 1
ATOM 16183 C C . LEU E 1 370 ? 256.377 146.098 148.522 1.00 81.45 672 LEU E C 1
ATOM 16184 O O . LEU E 1 370 ? 255.672 146.985 148.992 1.00 82.12 672 LEU E O 1
ATOM 16189 N N . MET E 1 371 ? 256.112 144.802 148.692 1.00 80.72 673 MET E N 1
ATOM 16190 C CA . MET E 1 371 ? 254.933 144.340 149.435 1.00 74.39 673 MET E CA 1
ATOM 16191 C C . MET E 1 371 ? 255.021 144.736 150.874 1.00 70.86 673 MET E C 1
ATOM 16192 O O . MET E 1 371 ? 254.021 145.143 151.460 1.00 75.43 673 MET E O 1
ATOM 16197 N N . ILE E 1 372 ? 256.227 144.609 151.440 1.00 67.21 674 ILE E N 1
ATOM 16198 C CA . ILE E 1 372 ? 256.525 145.035 152.846 1.00 60.63 674 ILE E CA 1
ATOM 16199 C C . ILE E 1 372 ? 256.306 146.537 153.072 1.00 57.35 674 ILE E C 1
ATOM 16200 O O . ILE E 1 372 ? 255.686 146.927 154.049 1.00 31.88 674 ILE E O 1
ATOM 16205 N N . ILE E 1 373 ? 256.787 147.362 152.123 1.00 74.52 675 ILE E N 1
ATOM 16206 C CA . ILE E 1 373 ? 256.550 148.835 152.119 1.00 69.08 675 ILE E CA 1
ATOM 16207 C C . ILE E 1 373 ? 255.053 149.181 152.052 1.00 62.76 675 ILE E C 1
ATOM 16208 O O . ILE E 1 373 ? 254.527 149.835 152.937 1.00 81.52 675 ILE E O 1
ATOM 16213 N N . VAL E 1 374 ? 254.375 148.685 151.023 1.00 65.81 676 VAL E N 1
ATOM 16214 C CA . VAL E 1 374 ? 252.961 149.024 150.760 1.00 67.88 676 VAL E CA 1
ATOM 16215 C C . VAL E 1 374 ? 252.020 148.441 151.820 1.00 65.53 676 VAL E C 1
ATOM 16216 O O . VAL E 1 374 ? 250.984 149.036 152.095 1.00 79.88 676 VAL E O 1
ATOM 16220 N N . GLU E 1 375 ? 252.372 147.298 152.413 1.00 50.69 677 GLU E N 1
ATOM 16221 C CA . GLU E 1 375 ? 251.623 146.800 153.555 1.00 55.52 677 GLU E CA 1
ATOM 16222 C C . GLU E 1 375 ? 251.733 147.734 154.737 1.00 62.72 677 GLU E C 1
ATOM 16223 O O . GLU E 1 375 ? 250.813 147.864 155.549 1.00 66.25 677 GLU E O 1
ATOM 16229 N N . GLN E 1 376 ? 252.927 148.293 154.893 1.00 69.07 678 GLN E N 1
ATOM 16230 C CA . GLN E 1 376 ? 253.281 149.026 156.096 1.00 61.69 678 GLN E CA 1
ATOM 16231 C C . GLN E 1 376 ? 252.726 150.419 156.062 1.00 62.19 678 GLN E C 1
ATOM 16232 O O . GLN E 1 376 ? 252.330 150.942 157.104 1.00 63.09 678 GLN E O 1
ATOM 16238 N N . ILE E 1 377 ? 252.729 151.021 154.871 1.00 53.51 679 ILE E N 1
ATOM 16239 C CA . ILE E 1 377 ? 252.199 152.375 154.697 1.00 45.67 679 ILE E CA 1
ATOM 16240 C C . ILE E 1 377 ? 250.704 152.364 154.785 1.00 46.62 679 ILE E C 1
ATOM 16241 O O . ILE E 1 377 ? 250.119 153.220 155.469 1.00 52.34 679 ILE E O 1
ATOM 16246 N N . LEU E 1 378 ? 250.086 151.393 154.098 1.00 51.45 680 LEU E N 1
ATOM 16247 C CA . LEU E 1 378 ? 248.611 151.287 153.977 1.00 49.45 680 LEU E CA 1
ATOM 16248 C C . LEU E 1 378 ? 247.885 150.484 155.064 1.00 46.39 680 LEU E C 1
ATOM 16249 O O . LEU E 1 378 ? 246.692 150.691 155.225 1.00 49.75 680 LEU E O 1
ATOM 16254 N N . GLY E 1 379 ? 248.556 149.596 155.809 1.00 40.53 681 GLY E N 1
ATOM 16255 C CA . GLY E 1 379 ? 247.942 148.966 156.987 1.00 41.51 681 GLY E CA 1
ATOM 16256 C C . GLY E 1 379 ? 247.366 147.569 156.838 1.00 51.92 681 GLY E C 1
ATOM 16257 O O . GLY E 1 379 ? 247.107 146.878 157.836 1.00 59.35 681 GLY E O 1
ATOM 16258 N N . ASP E 1 380 ? 247.175 147.118 155.607 1.00 62.83 682 ASP E N 1
ATOM 16259 C CA . ASP E 1 380 ? 246.994 145.676 155.345 1.00 64.38 682 ASP E CA 1
ATOM 16260 C C . ASP E 1 380 ? 247.754 145.280 154.068 1.00 62.79 682 ASP E C 1
ATOM 16261 O O . ASP E 1 380 ? 248.120 146.148 153.248 1.00 50.68 682 ASP E O 1
ATOM 16266 N N . SER E 1 381 ? 247.997 143.974 153.920 1.00 67.61 683 SER E N 1
ATOM 16267 C CA . SER E 1 381 ? 248.912 143.447 152.880 1.00 60.74 683 SER E CA 1
ATOM 16268 C C . SER E 1 381 ? 248.222 143.442 151.539 1.00 63.12 683 SER E C 1
ATOM 16269 O O . SER E 1 381 ? 247.084 142.980 151.424 1.00 72.59 683 SER E O 1
ATOM 16272 N N . LYS E 1 382 ? 248.927 143.950 150.542 1.00 63.98 684 LYS E N 1
ATOM 16273 C CA . LYS E 1 382 ? 248.472 143.991 149.158 1.00 66.52 684 LYS E CA 1
ATOM 16274 C C . LYS E 1 382 ? 249.417 143.130 148.335 1.00 66.15 684 LYS E C 1
ATOM 16275 O O . LYS E 1 382 ? 250.628 143.174 148.538 1.00 66.95 684 LYS E O 1
ATOM 16281 N N . THR E 1 383 ? 248.870 142.358 147.395 1.00 57.58 685 THR E N 1
ATOM 16282 C CA . THR E 1 383 ? 249.688 141.522 146.540 1.00 39.66 685 THR E CA 1
ATOM 16283 C C . THR E 1 383 ? 250.383 142.329 145.479 1.00 42.35 685 THR E C 1
ATOM 16284 O O . THR E 1 383 ? 250.003 143.498 145.149 1.00 37.51 685 THR E O 1
ATOM 16288 N N . ILE E 1 384 ? 251.454 141.729 144.946 1.00 37.39 686 ILE E N 1
ATOM 16289 C CA . ILE E 1 384 ? 252.263 142.393 143.902 1.00 31.02 686 ILE E CA 1
ATOM 16290 C C . ILE E 1 384 ? 251.310 142.780 142.840 1.00 26.54 686 ILE E C 1
ATOM 16291 O O . ILE E 1 384 ? 251.377 143.896 142.307 1.00 27.62 686 ILE E O 1
ATOM 16296 N N . THR E 1 385 ? 250.414 141.852 142.508 1.00 27.96 687 THR E N 1
ATOM 16297 C CA . THR E 1 385 ? 249.417 142.062 141.414 1.00 32.08 687 THR E CA 1
ATOM 16298 C C . THR E 1 385 ? 248.639 143.367 141.635 1.00 40.17 687 THR E C 1
ATOM 16299 O O . THR E 1 385 ? 248.539 144.188 140.728 1.00 36.67 687 THR E O 1
ATOM 16303 N N . TRP E 1 386 ? 248.108 143.540 142.868 1.00 33.42 688 TRP E N 1
ATOM 16304 C CA . TRP E 1 386 ? 247.334 144.687 143.194 1.00 29.93 688 TRP E CA 1
ATOM 16305 C C . TRP E 1 386 ? 248.187 145.932 143.089 1.00 32.39 688 TRP E C 1
ATOM 16306 O O . TRP E 1 386 ? 247.841 146.883 142.371 1.00 50.17 688 TRP E O 1
ATOM 16317 N N . ILE E 1 387 ? 249.305 145.938 143.792 1.00 25.14 689 ILE E N 1
ATOM 16318 C CA . ILE E 1 387 ? 250.244 147.048 143.739 1.00 26.03 689 ILE E CA 1
ATOM 16319 C C . ILE E 1 387 ? 250.622 147.472 142.308 1.00 30.24 689 ILE E C 1
ATOM 16320 O O . ILE E 1 387 ? 250.849 148.647 142.065 1.00 32.50 689 ILE E O 1
ATOM 16325 N N . LYS E 1 388 ? 250.898 146.491 141.432 1.00 38.40 690 LYS E N 1
ATOM 16326 C CA . LYS E 1 388 ? 251.098 146.761 140.026 1.00 47.17 690 LYS E CA 1
ATOM 16327 C C . LYS E 1 388 ? 249.879 147.482 139.483 1.00 49.10 690 LYS E C 1
ATOM 16328 O O . LYS E 1 388 ? 249.990 148.596 139.010 1.00 46.97 690 LYS E O 1
ATOM 16334 N N . ARG E 1 389 ? 248.722 146.845 139.585 1.00 59.94 691 ARG E N 1
ATOM 16335 C CA . ARG E 1 389 ? 247.488 147.357 138.968 1.00 69.37 691 ARG E CA 1
ATOM 16336 C C . ARG E 1 389 ? 247.002 148.671 139.548 1.00 68.50 691 ARG E C 1
ATOM 16337 O O . ARG E 1 389 ? 246.334 149.432 138.835 1.00 88.47 691 ARG E O 1
ATOM 16345 N N . ASN E 1 390 ? 247.315 148.933 140.809 1.00 54.32 692 ASN E N 1
ATOM 16346 C CA . ASN E 1 390 ? 246.799 150.123 141.516 1.00 60.15 692 ASN E CA 1
ATOM 16347 C C . ASN E 1 390 ? 247.840 151.170 141.906 1.00 54.90 692 ASN E C 1
ATOM 16348 O O . ASN E 1 390 ? 247.469 152.198 142.482 1.00 45.92 692 ASN E O 1
ATOM 16353 N N . ILE E 1 391 ? 249.118 150.929 141.612 1.00 45.87 693 ILE E N 1
ATOM 16354 C CA . ILE E 1 391 ? 250.165 151.933 141.887 1.00 44.20 693 ILE E CA 1
ATOM 16355 C C . ILE E 1 391 ? 251.144 152.034 140.738 1.00 43.95 693 ILE E C 1
ATOM 16356 O O . ILE E 1 391 ? 251.181 153.051 140.038 1.00 40.61 693 ILE E O 1
ATOM 16361 N N . ILE E 1 392 ? 251.929 150.978 140.552 1.00 46.09 694 ILE E N 1
ATOM 16362 C CA . ILE E 1 392 ? 253.054 151.001 139.599 1.00 49.59 694 ILE E CA 1
ATOM 16363 C C . ILE E 1 392 ? 252.558 151.314 138.210 1.00 47.57 694 ILE E C 1
ATOM 16364 O O . ILE E 1 392 ? 253.090 152.212 137.524 1.00 54.07 694 ILE E O 1
ATOM 16369 N N . THR E 1 393 ? 251.542 150.574 137.787 1.00 45.32 695 THR E N 1
ATOM 16370 C CA . THR E 1 393 ? 251.025 150.667 136.420 1.00 51.15 695 THR E CA 1
ATOM 16371 C C . THR E 1 393 ? 250.280 151.990 136.115 1.00 49.26 695 THR E C 1
ATOM 16372 O O . THR E 1 393 ? 250.629 152.631 135.107 1.00 52.77 695 THR E O 1
ATOM 16376 N N . PRO E 1 394 ? 249.294 152.431 136.963 1.00 44.87 696 PRO E N 1
ATOM 16377 C CA . PRO E 1 394 ? 248.491 153.621 136.549 1.00 44.74 696 PRO E CA 1
ATOM 16378 C C . PRO E 1 394 ? 249.274 154.883 136.617 1.00 52.31 696 PRO E C 1
ATOM 16379 O O . PRO E 1 394 ? 249.103 155.766 135.743 1.00 54.91 696 PRO E O 1
ATOM 16383 N N . TYR E 1 395 ? 250.198 154.950 137.583 1.00 53.75 697 TYR E N 1
ATOM 16384 C CA . TYR E 1 395 ? 251.097 156.096 137.703 1.00 53.90 697 TYR E CA 1
ATOM 16385 C C . TYR E 1 395 ? 252.494 155.882 137.111 1.00 67.36 697 TYR E C 1
ATOM 16386 O O . TYR E 1 395 ? 253.458 156.543 137.547 1.00 90.82 697 TYR E O 1
ATOM 16395 N N . GLN E 1 396 ? 252.616 154.961 136.152 1.00 59.94 698 GLN E N 1
ATOM 16396 C CA . GLN E 1 396 ? 253.830 154.755 135.380 1.00 66.47 698 GLN E CA 1
ATOM 16397 C C . GLN E 1 396 ? 255.141 154.834 136.165 1.00 64.06 698 GLN E C 1
ATOM 16398 O O . GLN E 1 396 ? 256.128 155.448 135.709 1.00 59.50 698 GLN E O 1
ATOM 16404 N N . VAL E 1 397 ? 255.142 154.198 137.335 1.00 68.47 699 VAL E N 1
ATOM 16405 C CA . VAL E 1 397 ? 256.303 154.220 138.245 1.00 74.00 699 VAL E CA 1
ATOM 16406 C C . VAL E 1 397 ? 257.508 153.608 137.546 1.00 84.51 699 VAL E C 1
ATOM 16407 O O . VAL E 1 397 ? 258.595 154.187 137.543 1.00 87.11 699 VAL E O 1
ATOM 16411 N N . GLY E 1 398 ? 257.283 152.442 136.944 1.00 89.78 700 GLY E N 1
ATOM 16412 C CA . GLY E 1 398 ? 258.313 151.746 136.199 1.00 93.77 700 GLY E CA 1
ATOM 16413 C C . GLY E 1 398 ? 257.872 150.360 135.760 1.00 95.94 700 GLY E C 1
ATOM 16414 O O . GLY E 1 398 ? 256.676 150.077 135.644 1.00 86.19 700 GLY E O 1
ATOM 16415 N N . GLU E 1 399 ? 258.854 149.496 135.520 1.00 100.20 701 GLU E N 1
ATOM 16416 C CA . GLU E 1 399 ? 258.614 148.187 134.954 1.00 104.86 701 GLU E CA 1
ATOM 16417 C C . GLU E 1 399 ? 258.928 147.100 135.965 1.00 106.04 701 GLU E C 1
ATOM 16418 O O . GLU E 1 399 ? 259.867 147.251 136.750 1.00 126.75 701 GLU E O 1
ATOM 16424 N N . THR E 1 400 ? 258.166 146.000 135.928 1.00 113.46 702 THR E N 1
ATOM 16425 C CA . THR E 1 400 ? 258.511 144.771 136.677 1.00 116.25 702 THR E CA 1
ATOM 16426 C C . THR E 1 400 ? 259.505 143.915 135.881 1.00 114.41 702 THR E C 1
ATOM 16427 O O . THR E 1 400 ? 259.274 143.607 134.710 1.00 127.07 702 THR E O 1
ATOM 16431 N N . THR E 1 401 ? 260.619 143.537 136.527 1.00 104.32 703 THR E N 1
ATOM 16432 C CA . THR E 1 401 ? 261.689 142.855 135.804 1.00 103.32 703 THR E CA 1
ATOM 16433 C C . THR E 1 401 ? 262.490 141.989 136.767 1.00 110.08 703 THR E C 1
ATOM 16434 O O . THR E 1 401 ? 262.119 141.841 137.934 1.00 105.80 703 THR E O 1
ATOM 16438 N N . VAL E 1 402 ? 263.559 141.389 136.241 1.00 116.27 704 VAL E N 1
ATOM 16439 C CA . VAL E 1 402 ? 264.514 140.650 137.051 1.00 113.57 704 VAL E CA 1
ATOM 16440 C C . VAL E 1 402 ? 265.801 141.485 137.230 1.00 108.20 704 VAL E C 1
ATOM 16441 O O . VAL E 1 402 ? 266.223 142.202 136.322 1.00 102.15 704 VAL E O 1
ATOM 16445 N N . VAL E 1 403 ? 266.391 141.409 138.419 1.00 99.39 705 VAL E N 1
ATOM 16446 C CA . VAL E 1 403 ? 267.753 141.878 138.657 1.00 107.56 705 VAL E CA 1
ATOM 16447 C C . VAL E 1 403 ? 268.442 140.843 139.546 1.00 126.49 705 VAL E C 1
ATOM 16448 O O . VAL E 1 403 ? 267.799 140.256 140.431 1.00 150.75 705 VAL E O 1
ATOM 16452 N N . LYS E 1 404 ? 269.736 140.613 139.324 1.00 133.34 706 LYS E N 1
ATOM 16453 C CA . LYS E 1 404 ? 270.478 139.668 140.141 1.00 140.19 706 LYS E CA 1
ATOM 16454 C C . LYS E 1 404 ? 270.979 140.461 141.343 1.00 136.98 706 LYS E C 1
ATOM 16455 O O . LYS E 1 404 ? 271.800 141.364 141.194 1.00 95.67 706 LYS E O 1
ATOM 16461 N N . MET E 1 405 ? 270.435 140.153 142.516 1.00 154.34 707 MET E N 1
ATOM 16462 C CA . MET E 1 405 ? 270.899 140.744 143.781 1.00 156.15 707 MET E CA 1
ATOM 16463 C C . MET E 1 405 ? 271.576 139.625 144.528 1.00 149.67 707 MET E C 1
ATOM 16464 O O . MET E 1 405 ? 270.986 138.539 144.691 1.00 151.35 707 MET E O 1
ATOM 16469 N N . ALA E 1 406 ? 272.782 139.924 145.016 1.00 147.16 708 ALA E N 1
ATOM 16470 C CA . ALA E 1 406 ? 273.758 138.908 145.388 1.00 143.34 708 ALA E CA 1
ATOM 16471 C C . ALA E 1 406 ? 273.971 138.021 144.134 1.00 137.93 708 ALA E C 1
ATOM 16472 O O . ALA E 1 406 ? 274.241 138.549 143.036 1.00 117.87 708 ALA E O 1
ATOM 16474 N N . GLY E 1 407 ? 273.819 136.707 144.274 1.00 143.51 709 GLY E N 1
ATOM 16475 C CA . GLY E 1 407 ? 273.838 135.785 143.139 1.00 141.31 709 GLY E CA 1
ATOM 16476 C C . GLY E 1 407 ? 272.449 135.493 142.600 1.00 132.80 709 GLY E C 1
ATOM 16477 O O . GLY E 1 407 ? 272.270 135.379 141.395 1.00 113.59 709 GLY E O 1
ATOM 16478 N N . LYS E 1 408 ? 271.473 135.355 143.500 1.00 131.60 710 LYS E N 1
ATOM 16479 C CA . LYS E 1 408 ? 270.111 134.975 143.132 1.00 129.66 710 LYS E CA 1
ATOM 16480 C C . LYS E 1 408 ? 269.453 136.034 142.211 1.00 129.33 710 LYS E C 1
ATOM 16481 O O . LYS E 1 408 ? 269.626 137.226 142.455 1.00 107.13 710 LYS E O 1
ATOM 16483 N N . PRO E 1 409 ? 268.710 135.596 141.153 1.00 127.26 711 PRO E N 1
ATOM 16484 C CA . PRO E 1 409 ? 267.901 136.517 140.340 1.00 118.78 711 PRO E CA 1
ATOM 16485 C C . PRO E 1 409 ? 266.553 136.833 141.002 1.00 108.25 711 PRO E C 1
ATOM 16486 O O . PRO E 1 409 ? 265.782 135.920 141.298 1.00 109.28 711 PRO E O 1
ATOM 16490 N N . ILE E 1 410 ? 266.289 138.121 141.203 1.00 93.68 712 ILE E N 1
ATOM 16491 C CA . ILE E 1 410 ? 265.185 138.617 142.015 1.00 82.60 712 ILE E CA 1
ATOM 16492 C C . ILE E 1 410 ? 264.198 139.350 141.117 1.00 79.60 712 ILE E C 1
ATOM 16493 O O . ILE E 1 410 ? 264.612 140.143 140.270 1.00 72.18 712 ILE E O 1
ATOM 16498 N N . ARG E 1 411 ? 262.901 139.099 141.317 1.00 80.54 713 ARG E N 1
ATOM 16499 C CA . ARG E 1 411 ? 261.840 139.897 140.688 1.00 74.10 713 ARG E CA 1
ATOM 16500 C C . ARG E 1 411 ? 261.797 141.244 141.399 1.00 82.06 713 ARG E C 1
ATOM 16501 O O . ARG E 1 411 ? 261.680 141.317 142.635 1.00 63.08 713 ARG E O 1
ATOM 16509 N N . ALA E 1 412 ? 261.873 142.318 140.620 1.00 90.58 714 ALA E N 1
ATOM 16510 C CA . ALA E 1 412 ? 261.919 143.669 141.190 1.00 83.96 714 ALA E CA 1
ATOM 16511 C C . ALA E 1 412 ? 261.192 144.654 140.303 1.00 77.12 714 ALA E C 1
ATOM 16512 O O . ALA E 1 412 ? 260.930 144.375 139.134 1.00 56.72 714 ALA E O 1
ATOM 16514 N N . ILE E 1 413 ? 260.857 145.792 140.900 1.00 86.09 715 ILE E N 1
ATOM 16515 C CA . ILE E 1 413 ? 260.312 146.919 140.170 1.00 91.98 715 ILE E CA 1
ATOM 16516 C C . ILE E 1 413 ? 261.406 147.971 140.029 1.00 96.06 715 ILE E C 1
ATOM 16517 O O . ILE E 1 413 ? 262.037 148.379 141.008 1.00 95.94 715 ILE E O 1
ATOM 16522 N N . VAL E 1 414 ? 261.645 148.368 138.785 1.00 98.61 716 VAL E N 1
ATOM 16523 C CA . VAL E 1 414 ? 262.714 149.278 138.446 1.00 97.32 716 VAL E CA 1
ATOM 16524 C C . VAL E 1 414 ? 262.085 150.614 138.150 1.00 97.63 716 VAL E C 1
ATOM 16525 O O . VAL E 1 414 ? 261.455 150.794 137.098 1.00 103.36 716 VAL E O 1
ATOM 16529 N N . VAL E 1 415 ? 262.304 151.565 139.055 1.00 88.59 717 VAL E N 1
ATOM 16530 C CA . VAL E 1 415 ? 261.715 152.903 138.936 1.00 86.70 717 VAL E CA 1
ATOM 16531 C C . VAL E 1 415 ? 262.275 153.601 137.695 1.00 83.95 717 VAL E C 1
ATOM 16532 O O . VAL E 1 415 ? 263.394 153.306 137.268 1.00 100.45 717 VAL E O 1
ATOM 16536 N N . GLY E 1 416 ? 261.470 154.487 137.121 1.00 72.11 718 GLY E N 1
ATOM 16537 C CA . GLY E 1 416 ? 261.864 155.342 136.012 1.00 68.76 718 GLY E CA 1
ATOM 16538 C C . GLY E 1 416 ? 260.633 155.820 135.247 1.00 71.96 718 GLY E C 1
ATOM 16539 O O . GLY E 1 416 ? 259.774 156.545 135.771 1.00 68.47 718 GLY E O 1
ATOM 16541 N N . LYS F 1 3 ? 199.795 186.751 91.918 1.00 95.60 305 LYS F N 1
ATOM 16542 C CA . LYS F 1 3 ? 200.709 186.600 90.741 1.00 105.83 305 LYS F CA 1
ATOM 16543 C C . LYS F 1 3 ? 201.901 185.677 91.047 1.00 112.98 305 LYS F C 1
ATOM 16544 O O . LYS F 1 3 ? 202.163 184.727 90.294 1.00 123.33 305 LYS F O 1
ATOM 16546 N N . ASP F 1 4 ? 202.623 185.966 92.134 1.00 101.03 306 ASP F N 1
ATOM 16547 C CA . ASP F 1 4 ? 203.912 185.323 92.430 1.00 90.74 306 ASP F CA 1
ATOM 16548 C C . ASP F 1 4 ? 203.980 184.687 93.834 1.00 85.43 306 ASP F C 1
ATOM 16549 O O . ASP F 1 4 ? 203.885 185.395 94.821 1.00 90.31 306 ASP F O 1
ATOM 16554 N N . PRO F 1 5 ? 204.182 183.357 93.927 1.00 78.41 307 PRO F N 1
ATOM 16555 C CA . PRO F 1 5 ? 204.402 182.688 95.226 1.00 78.35 307 PRO F CA 1
ATOM 16556 C C . PRO F 1 5 ? 205.708 182.972 96.005 1.00 74.48 307 PRO F C 1
ATOM 16557 O O . PRO F 1 5 ? 205.821 182.549 97.168 1.00 62.92 307 PRO F O 1
ATOM 16561 N N . LEU F 1 6 ? 206.683 183.635 95.375 1.00 74.90 308 LEU F N 1
ATOM 16562 C CA . LEU F 1 6 ? 207.992 183.910 96.007 1.00 65.23 308 LEU F CA 1
ATOM 16563 C C . LEU F 1 6 ? 208.378 185.389 96.000 1.00 68.95 308 LEU F C 1
ATOM 16564 O O . LEU F 1 6 ? 209.536 185.705 96.216 1.00 73.70 308 LEU F O 1
ATOM 16569 N N . TRP F 1 7 ? 207.433 186.297 95.761 1.00 74.60 309 TRP F N 1
ATOM 16570 C CA . TRP F 1 7 ? 207.782 187.714 95.663 1.00 78.86 309 TRP F CA 1
ATOM 16571 C C . TRP F 1 7 ? 208.601 188.162 96.876 1.00 88.41 309 TRP F C 1
ATOM 16572 O O . TRP F 1 7 ? 209.672 188.744 96.717 1.00 102.95 309 TRP F O 1
ATOM 16583 N N . LEU F 1 8 ? 208.121 187.808 98.068 1.00 93.34 310 LEU F N 1
ATOM 16584 C CA . LEU F 1 8 ? 208.694 188.256 99.345 1.00 86.18 310 LEU F CA 1
ATOM 16585 C C . LEU F 1 8 ? 210.117 187.739 99.510 1.00 86.17 310 LEU F C 1
ATOM 16586 O O . LEU F 1 8 ? 210.995 188.491 99.890 1.00 98.97 310 LEU F O 1
ATOM 16591 N N . TYR F 1 9 ? 210.343 186.466 99.183 1.00 84.25 311 TYR F N 1
ATOM 16592 C CA . TYR F 1 9 ? 211.703 185.870 99.125 1.00 85.07 311 TYR F CA 1
ATOM 16593 C C . TYR F 1 9 ? 212.689 186.759 98.420 1.00 81.26 311 TYR F C 1
ATOM 16594 O O . TYR F 1 9 ? 213.776 187.067 98.934 1.00 95.16 311 TYR F O 1
ATOM 16603 N N . LYS F 1 10 ? 212.258 187.185 97.238 1.00 74.88 312 LYS F N 1
ATOM 16604 C CA . LYS F 1 10 ? 213.077 187.916 96.283 1.00 74.04 312 LYS F CA 1
ATOM 16605 C C . LYS F 1 10 ? 213.336 189.327 96.785 1.00 78.95 312 LYS F C 1
ATOM 16606 O O . LYS F 1 10 ? 214.501 189.773 96.804 1.00 99.52 312 LYS F O 1
ATOM 16612 N N . VAL F 1 11 ? 212.278 189.991 97.262 1.00 61.42 313 VAL F N 1
ATOM 16613 C CA . VAL F 1 11 ? 212.400 191.342 97.832 1.00 53.27 313 VAL F CA 1
ATOM 16614 C C . VAL F 1 11 ? 213.339 191.360 99.036 1.00 61.35 313 VAL F C 1
ATOM 16615 O O . VAL F 1 11 ? 214.116 192.291 99.214 1.00 70.80 313 VAL F O 1
ATOM 16619 N N . LEU F 1 12 ? 213.306 190.310 99.841 1.00 71.75 314 LEU F N 1
ATOM 16620 C CA . LEU F 1 12 ? 214.239 190.212 100.965 1.00 79.71 314 LEU F CA 1
ATOM 16621 C C . LEU F 1 12 ? 215.641 189.819 100.517 1.00 85.79 314 LEU F C 1
ATOM 16622 O O . LEU F 1 12 ? 216.598 190.266 101.131 1.00 96.34 314 LEU F O 1
ATOM 16627 N N . LEU F 1 13 ? 215.788 189.013 99.454 1.00 87.80 315 LEU F N 1
ATOM 16628 C CA . LEU F 1 13 ? 217.117 188.824 98.836 1.00 88.30 315 LEU F CA 1
ATOM 16629 C C . LEU F 1 13 ? 217.715 190.150 98.325 1.00 88.87 315 LEU F C 1
ATOM 16630 O O . LEU F 1 13 ? 218.893 190.426 98.574 1.00 98.02 315 LEU F O 1
ATOM 16635 N N . THR F 1 14 ? 216.917 190.949 97.610 1.00 83.23 316 THR F N 1
ATOM 16636 C CA . THR F 1 14 ? 217.261 192.348 97.256 1.00 76.87 316 THR F CA 1
ATOM 16637 C C . THR F 1 14 ? 217.956 193.083 98.414 1.00 75.43 316 THR F C 1
ATOM 16638 O O . THR F 1 14 ? 218.948 193.784 98.204 1.00 55.24 316 THR F O 1
ATOM 16642 N N . LYS F 1 15 ? 217.431 192.900 99.622 1.00 74.22 317 LYS F N 1
ATOM 16643 C CA . LYS F 1 15 ? 218.002 193.503 100.816 1.00 79.72 317 LYS F CA 1
ATOM 16644 C C . LYS F 1 15 ? 219.005 192.617 101.586 1.00 80.00 317 LYS F C 1
ATOM 16645 O O . LYS F 1 15 ? 219.372 192.933 102.715 1.00 76.08 317 LYS F O 1
ATOM 16651 N N . GLY F 1 16 ? 219.523 191.572 100.945 1.00 79.08 318 GLY F N 1
ATOM 16652 C CA . GLY F 1 16 ? 220.522 190.696 101.563 1.00 79.33 318 GLY F CA 1
ATOM 16653 C C . GLY F 1 16 ? 220.055 189.835 102.721 1.00 78.35 318 GLY F C 1
ATOM 16654 O O . GLY F 1 16 ? 220.877 189.458 103.568 1.00 91.91 318 GLY F O 1
ATOM 16655 N N . ILE F 1 17 ? 218.760 189.513 102.754 1.00 75.54 319 ILE F N 1
ATOM 16656 C CA . ILE F 1 17 ? 218.183 188.522 103.701 1.00 78.15 319 ILE F CA 1
ATOM 16657 C C . ILE F 1 17 ? 217.593 187.349 102.922 1.00 82.02 319 ILE F C 1
ATOM 16658 O O . ILE F 1 17 ? 216.834 187.567 101.964 1.00 89.90 319 ILE F O 1
ATOM 16663 N N . GLU F 1 18 ? 217.935 186.122 103.319 1.00 68.33 320 GLU F N 1
ATOM 16664 C CA . GLU F 1 18 ? 217.404 184.945 102.633 1.00 59.98 320 GLU F CA 1
ATOM 16665 C C . GLU F 1 18 ? 216.477 184.217 103.561 1.00 59.48 320 GLU F C 1
ATOM 16666 O O . GLU F 1 18 ? 216.920 183.627 104.557 1.00 60.85 320 GLU F O 1
ATOM 16672 N N . VAL F 1 19 ? 215.196 184.220 103.219 1.00 57.61 321 VAL F N 1
ATOM 16673 C CA . VAL F 1 19 ? 214.185 183.587 104.056 1.00 60.13 321 VAL F CA 1
ATOM 16674 C C . VAL F 1 19 ? 213.663 182.314 103.400 1.00 65.31 321 VAL F C 1
ATOM 16675 O O . VAL F 1 19 ? 213.496 182.255 102.190 1.00 53.08 321 VAL F O 1
ATOM 16679 N N . TRP F 1 20 ? 213.403 181.294 104.215 1.00 66.99 322 TRP F N 1
ATOM 16680 C CA . TRP F 1 20 ? 212.807 180.073 103.712 1.00 64.54 322 TRP F CA 1
ATOM 16681 C C . TRP F 1 20 ? 211.952 179.468 104.800 1.00 75.80 322 TRP F C 1
ATOM 16682 O O . TRP F 1 20 ? 212.020 179.928 105.947 1.00 98.61 322 TRP F O 1
ATOM 16693 N N . PHE F 1 21 ? 211.067 178.536 104.428 1.00 77.68 323 PHE F N 1
ATOM 16694 C CA . PHE F 1 21 ? 210.339 177.708 105.411 1.00 78.23 323 PHE F CA 1
ATOM 16695 C C . PHE F 1 21 ? 210.966 176.336 105.473 1.00 83.27 323 PHE F C 1
ATOM 16696 O O . PHE F 1 21 ? 211.015 175.645 104.458 1.00 94.70 323 PHE F O 1
ATOM 16704 N N . ASP F 1 22 ? 211.477 176.000 106.644 1.00 77.38 324 ASP F N 1
ATOM 16705 C CA . ASP F 1 22 ? 212.165 174.767 106.889 1.00 68.45 324 ASP F CA 1
ATOM 16706 C C . ASP F 1 22 ? 211.194 173.722 107.308 1.00 73.21 324 ASP F C 1
ATOM 16707 O O . ASP F 1 22 ? 210.961 173.493 108.478 1.00 63.61 324 ASP F O 1
ATOM 16712 N N . ILE F 1 23 ? 210.766 172.947 106.338 1.00 71.53 325 ILE F N 1
ATOM 16713 C CA . ILE F 1 23 ? 209.778 171.925 106.528 1.00 65.49 325 ILE F CA 1
ATOM 16714 C C . ILE F 1 23 ? 210.168 170.854 107.493 1.00 63.60 325 ILE F C 1
ATOM 16715 O O . ILE F 1 23 ? 209.332 170.261 108.103 1.00 75.53 325 ILE F O 1
ATOM 16720 N N . LYS F 1 24 ? 211.433 170.525 107.578 1.00 63.04 326 LYS F N 1
ATOM 16721 C CA . LYS F 1 24 ? 211.849 169.576 108.551 1.00 63.88 326 LYS F CA 1
ATOM 16722 C C . LYS F 1 24 ? 211.600 170.092 109.943 1.00 75.54 326 LYS F C 1
ATOM 16723 O O . LYS F 1 24 ? 211.234 169.337 110.795 1.00 81.53 326 LYS F O 1
ATOM 16729 N N . LEU F 1 25 ? 211.858 171.364 110.198 1.00 76.97 327 LEU F N 1
ATOM 16730 C CA . LEU F 1 25 ? 211.640 171.926 111.510 1.00 75.01 327 LEU F CA 1
ATOM 16731 C C . LEU F 1 25 ? 210.386 172.727 111.643 1.00 75.61 327 LEU F C 1
ATOM 16732 O O . LEU F 1 25 ? 210.103 173.280 112.673 1.00 73.61 327 LEU F O 1
ATOM 16737 N N . GLU F 1 26 ? 209.655 172.839 110.581 1.00 67.51 328 GLU F N 1
ATOM 16738 C CA . GLU F 1 26 ? 208.437 173.630 110.616 1.00 79.87 328 GLU F CA 1
ATOM 16739 C C . GLU F 1 26 ? 208.701 174.945 111.342 1.00 73.57 328 GLU F C 1
ATOM 16740 O O . GLU F 1 26 ? 208.034 175.288 112.307 1.00 70.61 328 GLU F O 1
ATOM 16746 N N . LYS F 1 27 ? 209.683 175.661 110.824 1.00 78.41 329 LYS F N 1
ATOM 16747 C CA . LYS F 1 27 ? 210.231 176.854 111.432 1.00 66.48 329 LYS F CA 1
ATOM 16748 C C . LYS F 1 27 ? 210.738 177.630 110.240 1.00 58.90 329 LYS F C 1
ATOM 16749 O O . LYS F 1 27 ? 211.214 177.034 109.274 1.00 53.87 329 LYS F O 1
ATOM 16755 N N . TYR F 1 28 ? 210.588 178.938 110.259 1.00 59.14 330 TYR F N 1
ATOM 16756 C CA . TYR F 1 28 ? 211.060 179.762 109.147 1.00 62.74 330 TYR F CA 1
ATOM 16757 C C . TYR F 1 28 ? 212.486 180.116 109.428 1.00 69.41 330 TYR F C 1
ATOM 16758 O O . TYR F 1 28 ? 212.764 180.665 110.492 1.00 84.62 330 TYR F O 1
ATOM 16767 N N . GLY F 1 29 ? 213.376 179.747 108.510 1.00 74.76 331 GLY F N 1
ATOM 16768 C CA . GLY F 1 29 ? 214.787 180.135 108.549 1.00 69.91 331 GLY F CA 1
ATOM 16769 C C . GLY F 1 29 ? 215.104 181.459 107.883 1.00 55.82 331 GLY F C 1
ATOM 16770 O O . GLY F 1 29 ? 214.390 181.899 107.002 1.00 56.50 331 GLY F O 1
ATOM 16771 N N . ILE F 1 30 ? 216.148 182.112 108.378 1.00 55.41 332 ILE F N 1
ATOM 16772 C CA . ILE F 1 30 ? 216.537 183.461 107.950 1.00 58.74 332 ILE F CA 1
ATOM 16773 C C . ILE F 1 30 ? 218.054 183.639 107.993 1.00 54.81 332 ILE F C 1
ATOM 16774 O O . ILE F 1 30 ? 218.686 183.213 108.961 1.00 68.83 332 ILE F O 1
ATOM 16779 N N . LYS F 1 31 ? 218.629 184.213 106.930 1.00 55.01 333 LYS F N 1
ATOM 16780 C CA . LYS F 1 31 ? 220.083 184.246 106.736 1.00 63.49 333 LYS F CA 1
ATOM 16781 C C . LYS F 1 31 ? 220.548 185.626 106.305 1.00 69.08 333 LYS F C 1
ATOM 16782 O O . LYS F 1 31 ? 220.202 186.090 105.230 1.00 69.63 333 LYS F O 1
ATOM 16788 N N . ARG F 1 32 ? 221.297 186.287 107.195 1.00 76.56 334 ARG F N 1
ATOM 16789 C CA . ARG F 1 32 ? 221.929 187.583 106.937 1.00 67.91 334 ARG F CA 1
ATOM 16790 C C . ARG F 1 32 ? 223.382 187.443 107.332 1.00 75.41 334 ARG F C 1
ATOM 16791 O O . ARG F 1 32 ? 223.683 186.772 108.317 1.00 81.80 334 ARG F O 1
ATOM 16799 N N . ASN F 1 33 ? 224.278 188.076 106.578 1.00 76.78 335 ASN F N 1
ATOM 16800 C CA . ASN F 1 33 ? 225.661 188.297 107.010 1.00 74.87 335 ASN F CA 1
ATOM 16801 C C . ASN F 1 33 ? 226.298 187.053 107.658 1.00 80.50 335 ASN F C 1
ATOM 16802 O O . ASN F 1 33 ? 226.928 187.132 108.716 1.00 81.73 335 ASN F O 1
ATOM 16807 N N . ASN F 1 34 ? 226.064 185.901 107.028 1.00 90.17 336 ASN F N 1
ATOM 16808 C CA . ASN F 1 34 ? 226.536 184.581 107.498 1.00 92.55 336 ASN F CA 1
ATOM 16809 C C . ASN F 1 34 ? 226.124 184.177 108.944 1.00 80.98 336 ASN F C 1
ATOM 16810 O O . ASN F 1 34 ? 226.796 183.344 109.580 1.00 75.70 336 ASN F O 1
ATOM 16815 N N . ARG F 1 35 ? 225.000 184.734 109.418 1.00 73.29 337 ARG F N 1
ATOM 16816 C CA . ARG F 1 35 ? 224.314 184.310 110.652 1.00 75.65 337 ARG F CA 1
ATOM 16817 C C . ARG F 1 35 ? 222.957 183.690 110.286 1.00 72.33 337 ARG F C 1
ATOM 16818 O O . ARG F 1 35 ? 222.082 184.368 109.748 1.00 56.93 337 ARG F O 1
ATOM 16826 N N . VAL F 1 36 ? 222.767 182.422 110.640 1.00 83.92 338 VAL F N 1
ATOM 16827 C CA . VAL F 1 36 ? 221.500 181.696 110.399 1.00 83.88 338 VAL F CA 1
ATOM 16828 C C . VAL F 1 36 ? 220.674 181.648 111.682 1.00 70.78 338 VAL F C 1
ATOM 16829 O O . VAL F 1 36 ? 221.180 181.225 112.723 1.00 56.05 338 VAL F O 1
ATOM 16833 N N . ASP F 1 37 ? 219.407 182.043 111.596 1.00 72.81 339 ASP F N 1
ATOM 16834 C CA . ASP F 1 37 ? 218.429 181.860 112.704 1.00 68.33 339 ASP F CA 1
ATOM 16835 C C . ASP F 1 37 ? 217.169 181.119 112.223 1.00 71.78 339 ASP F C 1
ATOM 16836 O O . ASP F 1 37 ? 216.874 181.078 111.030 1.00 62.66 339 ASP F O 1
ATOM 16841 N N . TYR F 1 38 ? 216.497 180.448 113.150 1.00 77.75 340 TYR F N 1
ATOM 16842 C CA . TYR F 1 38 ? 215.198 179.847 112.881 1.00 78.93 340 TYR F CA 1
ATOM 16843 C C . TYR F 1 38 ? 214.198 180.495 113.797 1.00 81.41 340 TYR F C 1
ATOM 16844 O O . TYR F 1 38 ? 214.398 180.556 115.011 1.00 95.67 340 TYR F O 1
ATOM 16853 N N . ILE F 1 39 ? 213.105 180.948 113.209 1.00 73.64 341 ILE F N 1
ATOM 16854 C CA . ILE F 1 39 ? 212.088 181.693 113.932 1.00 68.88 341 ILE F CA 1
ATOM 16855 C C . ILE F 1 39 ? 210.684 181.214 113.609 1.00 62.68 341 ILE F C 1
ATOM 16856 O O . ILE F 1 39 ? 210.444 180.666 112.541 1.00 48.04 341 ILE F O 1
ATOM 16861 N N . ALA F 1 40 ? 209.760 181.417 114.539 1.00 56.93 342 ALA F N 1
ATOM 16862 C CA . ALA F 1 40 ? 208.353 181.078 114.296 1.00 58.75 342 ALA F CA 1
ATOM 16863 C C . ALA F 1 40 ? 207.813 182.099 113.303 1.00 55.14 342 ALA F C 1
ATOM 16864 O O . ALA F 1 40 ? 208.516 183.043 112.946 1.00 67.44 342 ALA F O 1
ATOM 16866 N N . LYS F 1 41 ? 206.596 181.882 112.832 1.00 49.33 343 LYS F N 1
ATOM 16867 C CA . LYS F 1 41 ? 206.014 182.680 111.747 1.00 41.72 343 LYS F CA 1
ATOM 16868 C C . LYS F 1 41 ? 205.776 184.101 112.190 1.00 52.78 343 LYS F C 1
ATOM 16869 O O . LYS F 1 41 ? 206.256 185.017 111.542 1.00 73.63 343 LYS F O 1
ATOM 16875 N N . SER F 1 42 ? 205.097 184.296 113.333 1.00 49.83 344 SER F N 1
ATOM 16876 C CA . SER F 1 42 ? 204.863 185.637 113.897 1.00 39.87 344 SER F CA 1
ATOM 16877 C C . SER F 1 42 ? 206.133 186.438 113.977 1.00 41.81 344 SER F C 1
ATOM 16878 O O . SER F 1 42 ? 206.183 187.565 113.529 1.00 53.73 344 SER F O 1
ATOM 16881 N N . SER F 1 43 ? 207.177 185.864 114.549 1.00 47.40 345 SER F N 1
ATOM 16882 C CA . SER F 1 43 ? 208.500 186.524 114.584 1.00 57.32 345 SER F CA 1
ATOM 16883 C C . SER F 1 43 ? 209.036 186.983 113.200 1.00 59.18 345 SER F C 1
ATOM 16884 O O . SER F 1 43 ? 209.717 188.022 113.105 1.00 59.95 345 SER F O 1
ATOM 16887 N N . LEU F 1 44 ? 208.753 186.190 112.161 1.00 58.15 346 LEU F N 1
ATOM 16888 C CA . LEU F 1 44 ? 209.146 186.530 110.794 1.00 69.38 346 LEU F CA 1
ATOM 16889 C C . LEU F 1 44 ? 208.298 187.676 110.301 1.00 68.13 346 LEU F C 1
ATOM 16890 O O . LEU F 1 44 ? 208.806 188.645 109.728 1.00 63.24 346 LEU F O 1
ATOM 16895 N N . GLN F 1 45 ? 207.001 187.551 110.513 1.00 61.83 347 GLN F N 1
ATOM 16896 C CA . GLN F 1 45 ? 206.074 188.612 110.144 1.00 64.17 347 GLN F CA 1
ATOM 16897 C C . GLN F 1 45 ? 206.531 189.934 110.748 1.00 56.02 347 GLN F C 1
ATOM 16898 O O . GLN F 1 45 ? 206.478 190.963 110.087 1.00 57.38 347 GLN F O 1
ATOM 16904 N N . GLN F 1 46 ? 207.031 189.895 111.980 1.00 53.93 348 GLN F N 1
ATOM 16905 C CA . GLN F 1 46 ? 207.559 191.102 112.636 1.00 51.67 348 GLN F CA 1
ATOM 16906 C C . GLN F 1 46 ? 208.785 191.635 111.930 1.00 49.74 348 GLN F C 1
ATOM 16907 O O . GLN F 1 46 ? 208.966 192.845 111.823 1.00 54.88 348 GLN F O 1
ATOM 16913 N N . ILE F 1 47 ? 209.684 190.745 111.520 1.00 53.63 349 ILE F N 1
ATOM 16914 C CA . ILE F 1 47 ? 210.853 191.153 110.754 1.00 49.78 349 ILE F CA 1
ATOM 16915 C C . ILE F 1 47 ? 210.424 191.738 109.418 1.00 51.72 349 ILE F C 1
ATOM 16916 O O . ILE F 1 47 ? 210.904 192.807 109.016 1.00 54.49 349 ILE F O 1
ATOM 16921 N N . VAL F 1 48 ? 209.604 190.982 108.691 1.00 48.11 350 VAL F N 1
ATOM 16922 C CA . VAL F 1 48 ? 209.132 191.406 107.357 1.00 49.98 350 VAL F CA 1
ATOM 16923 C C . VAL F 1 48 ? 208.490 192.775 107.427 1.00 48.42 350 VAL F C 1
ATOM 16924 O O . VAL F 1 48 ? 208.794 193.643 106.623 1.00 49.56 350 VAL F O 1
ATOM 16928 N N . PHE F 1 49 ? 207.635 192.997 108.419 1.00 49.65 351 PHE F N 1
ATOM 16929 C CA . PHE F 1 49 ? 207.021 194.322 108.579 1.00 51.29 351 PHE F CA 1
ATOM 16930 C C . PHE F 1 49 ? 208.068 195.453 108.611 1.00 58.24 351 PHE F C 1
ATOM 16931 O O . PHE F 1 49 ? 207.971 196.424 107.866 1.00 64.25 351 PHE F O 1
ATOM 16939 N N . GLU F 1 50 ? 209.045 195.314 109.505 1.00 61.94 352 GLU F N 1
ATOM 16940 C CA . GLU F 1 50 ? 210.121 196.286 109.683 1.00 66.65 352 GLU F CA 1
ATOM 16941 C C . GLU F 1 50 ? 210.861 196.613 108.378 1.00 78.49 352 GLU F C 1
ATOM 16942 O O . GLU F 1 50 ? 211.336 197.735 108.221 1.00 89.15 352 GLU F O 1
ATOM 16948 N N . ILE F 1 51 ? 210.937 195.646 107.457 1.00 83.14 353 ILE F N 1
ATOM 16949 C CA . ILE F 1 51 ? 211.730 195.750 106.242 1.00 82.81 353 ILE F CA 1
ATOM 16950 C C . ILE F 1 51 ? 210.952 196.209 104.999 1.00 81.23 353 ILE F C 1
ATOM 16951 O O . ILE F 1 51 ? 211.547 196.825 104.107 1.00 109.45 353 ILE F O 1
ATOM 16956 N N . ILE F 1 52 ? 209.672 195.871 104.881 1.00 76.34 354 ILE F N 1
ATOM 16957 C CA . ILE F 1 52 ? 208.831 196.342 103.742 1.00 66.69 354 ILE F CA 1
ATOM 16958 C C . ILE F 1 52 ? 207.633 197.243 104.132 1.00 71.36 354 ILE F C 1
ATOM 16959 O O . ILE F 1 52 ? 207.000 197.825 103.259 1.00 68.47 354 ILE F O 1
ATOM 16964 N N . GLY F 1 53 ? 207.319 197.339 105.427 1.00 85.07 355 GLY F N 1
ATOM 16965 C CA . GLY F 1 53 ? 206.191 198.147 105.913 1.00 88.42 355 GLY F CA 1
ATOM 16966 C C . GLY F 1 53 ? 204.810 197.537 105.734 1.00 86.28 355 GLY F C 1
ATOM 16967 O O . GLY F 1 53 ? 203.812 198.232 105.889 1.00 92.25 355 GLY F O 1
ATOM 16968 N N . LYS F 1 54 ? 204.758 196.243 105.421 1.00 84.47 356 LYS F N 1
ATOM 16969 C CA . LYS F 1 54 ? 203.513 195.518 105.169 1.00 79.42 356 LYS F CA 1
ATOM 16970 C C . LYS F 1 54 ? 203.640 194.173 105.859 1.00 85.14 356 LYS F C 1
ATOM 16971 O O . LYS F 1 54 ? 204.661 193.486 105.707 1.00 92.02 356 LYS F O 1
ATOM 16973 N N . THR F 1 55 ? 202.600 193.799 106.602 1.00 90.13 357 THR F N 1
ATOM 16974 C CA . THR F 1 55 ? 202.471 192.464 107.172 1.00 84.35 357 THR F CA 1
ATOM 16975 C C . THR F 1 55 ? 201.535 191.656 106.259 1.00 77.00 357 THR F C 1
ATOM 16976 O O . THR F 1 55 ? 200.323 191.895 106.268 1.00 67.90 357 THR F O 1
ATOM 16980 N N . PRO F 1 56 ? 202.094 190.744 105.430 1.00 83.01 358 PRO F N 1
ATOM 16981 C CA . PRO F 1 56 ? 201.248 189.948 104.551 1.00 83.45 358 PRO F CA 1
ATOM 16982 C C . PRO F 1 56 ? 200.712 188.790 105.348 1.00 94.74 358 PRO F C 1
ATOM 16983 O O . PRO F 1 56 ? 201.387 188.318 106.280 1.00 92.19 358 PRO F O 1
ATOM 16987 N N . LYS F 1 57 ? 199.498 188.357 105.019 1.00 97.23 359 LYS F N 1
ATOM 16988 C CA . LYS F 1 57 ? 198.924 187.176 105.649 1.00 96.97 359 LYS F CA 1
ATOM 16989 C C . LYS F 1 57 ? 199.752 185.958 105.209 1.00 94.46 359 LYS F C 1
ATOM 16990 O O . LYS F 1 57 ? 200.007 185.047 106.018 1.00 88.57 359 LYS F O 1
ATOM 16996 N N . ASN F 1 58 ? 200.190 185.961 103.942 1.00 71.36 360 ASN F N 1
ATOM 16997 C CA . ASN F 1 58 ? 200.933 184.844 103.379 1.00 62.12 360 ASN F CA 1
ATOM 16998 C C . ASN F 1 58 ? 202.412 185.115 103.178 1.00 51.17 360 ASN F C 1
ATOM 16999 O O . ASN F 1 58 ? 202.803 185.994 102.402 1.00 47.88 360 ASN F O 1
ATOM 17004 N N . ILE F 1 59 ? 203.217 184.280 103.820 1.00 39.14 361 ILE F N 1
ATOM 17005 C CA . ILE F 1 59 ? 204.662 184.351 103.699 1.00 44.49 361 ILE F CA 1
ATOM 17006 C C . ILE F 1 59 ? 205.049 183.677 102.377 1.00 50.13 361 ILE F C 1
ATOM 17007 O O . ILE F 1 59 ? 205.044 182.443 102.242 1.00 45.69 361 ILE F O 1
ATOM 17012 N N . ALA F 1 60 ? 205.442 184.522 101.428 1.00 63.15 362 ALA F N 1
ATOM 17013 C CA . ALA F 1 60 ? 205.732 184.112 100.066 1.00 65.55 362 ALA F CA 1
ATOM 17014 C C . ALA F 1 60 ? 207.207 183.779 99.961 1.00 64.65 362 ALA F C 1
ATOM 17015 O O . ALA F 1 60 ? 207.992 184.586 99.460 1.00 63.33 362 ALA F O 1
ATOM 17017 N N . VAL F 1 61 ? 207.564 182.581 100.430 1.00 59.68 363 VAL F N 1
ATOM 17018 C CA . VAL F 1 61 ? 208.949 182.106 100.441 1.00 62.62 363 VAL F CA 1
ATOM 17019 C C . VAL F 1 61 ? 209.048 180.629 100.055 1.00 58.37 363 VAL F C 1
ATOM 17020 O O . VAL F 1 61 ? 208.075 179.893 100.179 1.00 61.07 363 VAL F O 1
ATOM 17024 N N . PRO F 1 62 ? 210.228 180.198 99.583 1.00 64.88 364 PRO F N 1
ATOM 17025 C CA . PRO F 1 62 ? 210.366 178.813 99.205 1.00 67.70 364 PRO F CA 1
ATOM 17026 C C . PRO F 1 62 ? 210.506 177.858 100.394 1.00 64.65 364 PRO F C 1
ATOM 17027 O O . PRO F 1 62 ? 210.916 178.260 101.488 1.00 76.03 364 PRO F O 1
ATOM 17031 N N . THR F 1 63 ? 210.132 176.602 100.168 1.00 56.03 365 THR F N 1
ATOM 17032 C CA . THR F 1 63 ? 210.197 175.568 101.177 1.00 54.05 365 THR F CA 1
ATOM 17033 C C . THR F 1 63 ? 211.468 174.857 100.819 1.00 60.70 365 THR F C 1
ATOM 17034 O O . THR F 1 63 ? 211.582 174.336 99.707 1.00 64.97 365 THR F O 1
ATOM 17038 N N . TYR F 1 64 ? 212.441 174.900 101.741 1.00 65.33 366 TYR F N 1
ATOM 17039 C CA . TYR F 1 64 ? 213.685 174.152 101.643 1.00 57.61 366 TYR F CA 1
ATOM 17040 C C . TYR F 1 64 ? 213.808 173.292 102.880 1.00 66.97 366 TYR F C 1
ATOM 17041 O O . TYR F 1 64 ? 212.987 173.385 103.797 1.00 74.43 366 TYR F O 1
ATOM 17050 N N . ILE F 1 65 ? 214.825 172.436 102.894 1.00 70.22 367 ILE F N 1
ATOM 17051 C CA . ILE F 1 65 ? 215.241 171.717 104.095 1.00 76.51 367 ILE F CA 1
ATOM 17052 C C . ILE F 1 65 ? 216.645 172.200 104.442 1.00 87.57 367 ILE F C 1
ATOM 17053 O O . ILE F 1 65 ? 217.573 172.044 103.652 1.00 82.57 367 ILE F O 1
ATOM 17058 N N . GLY F 1 66 ? 216.783 172.795 105.621 1.00 94.93 368 GLY F N 1
ATOM 17059 C CA . GLY F 1 66 ? 218.064 173.279 106.107 1.00 91.09 368 GLY F CA 1
ATOM 17060 C C . GLY F 1 66 ? 218.906 172.090 106.508 1.00 95.18 368 GLY F C 1
ATOM 17061 O O . GLY F 1 66 ? 218.402 171.165 107.168 1.00 85.66 368 GLY F O 1
ATOM 17062 N N . ALA F 1 67 ? 220.167 172.098 106.083 1.00 93.87 369 ALA F N 1
ATOM 17063 C CA . ALA F 1 67 ? 221.061 170.964 106.297 1.00 100.54 369 ALA F CA 1
ATOM 17064 C C . ALA F 1 67 ? 222.497 171.426 106.427 1.00 110.59 369 ALA F C 1
ATOM 17065 O O . ALA F 1 67 ? 222.968 172.213 105.603 1.00 136.39 369 ALA F O 1
ATOM 17067 N N . TYR F 1 68 ? 223.180 170.909 107.446 1.00 101.26 370 TYR F N 1
ATOM 17068 C CA . TYR F 1 68 ? 224.537 171.289 107.764 1.00 98.88 370 TYR F CA 1
ATOM 17069 C C . TYR F 1 68 ? 225.454 170.345 107.025 1.00 103.30 370 TYR F C 1
ATOM 17070 O O . TYR F 1 68 ? 225.966 169.386 107.597 1.00 107.04 370 TYR F O 1
ATOM 17079 N N . GLU F 1 69 ? 225.663 170.644 105.749 1.00 101.20 371 GLU F N 1
ATOM 17080 C CA . GLU F 1 69 ? 226.577 169.899 104.897 1.00 92.10 371 GLU F CA 1
ATOM 17081 C C . GLU F 1 69 ? 227.734 170.840 104.578 1.00 89.80 371 GLU F C 1
ATOM 17082 O O . GLU F 1 69 ? 227.577 171.720 103.723 1.00 93.84 371 GLU F O 1
ATOM 17088 N N . PRO F 1 70 ? 228.888 170.685 105.259 1.00 84.80 372 PRO F N 1
ATOM 17089 C CA . PRO F 1 70 ? 229.992 171.644 105.014 1.00 82.83 372 PRO F CA 1
ATOM 17090 C C . PRO F 1 70 ? 230.587 171.627 103.618 1.00 79.10 372 PRO F C 1
ATOM 17091 O O . PRO F 1 70 ? 230.861 172.685 103.064 1.00 75.62 372 PRO F O 1
ATOM 17095 N N . SER F 1 71 ? 230.739 170.437 103.044 1.00 83.35 373 SER F N 1
ATOM 17096 C CA . SER F 1 71 ? 231.318 170.302 101.706 1.00 81.56 373 SER F CA 1
ATOM 17097 C C . SER F 1 71 ? 230.411 170.843 100.599 1.00 99.44 373 SER F C 1
ATOM 17098 O O . SER F 1 71 ? 230.897 171.354 99.593 1.00 111.67 373 SER F O 1
ATOM 17101 N N . LYS F 1 72 ? 229.098 170.717 100.788 1.00 113.66 374 LYS F N 1
ATOM 17102 C CA . LYS F 1 72 ? 228.120 171.040 99.744 1.00 108.93 374 LYS F CA 1
ATOM 17103 C C . LYS F 1 72 ? 227.927 172.563 99.602 1.00 110.40 374 LYS F C 1
ATOM 17104 O O . LYS F 1 72 ? 228.286 173.312 100.521 1.00 108.23 374 LYS F O 1
ATOM 17110 N N . PRO F 1 73 ? 227.365 173.033 98.457 1.00 108.30 375 PRO F N 1
ATOM 17111 C CA . PRO F 1 73 ? 227.202 174.490 98.236 1.00 108.03 375 PRO F CA 1
ATOM 17112 C C . PRO F 1 73 ? 226.191 175.193 99.155 1.00 117.05 375 PRO F C 1
ATOM 17113 O O . PRO F 1 73 ? 225.706 174.596 100.123 1.00 132.37 375 PRO F O 1
ATOM 17117 N N . GLU F 1 74 ? 225.891 176.458 98.842 1.00 117.36 376 GLU F N 1
ATOM 17118 C CA . GLU F 1 74 ? 224.841 177.226 99.538 1.00 108.21 376 GLU F CA 1
ATOM 17119 C C . GLU F 1 74 ? 223.481 176.555 99.429 1.00 88.20 376 GLU F C 1
ATOM 17120 O O . GLU F 1 74 ? 222.653 176.736 100.317 1.00 92.20 376 GLU F O 1
ATOM 17126 N N . LYS F 1 75 ? 223.247 175.844 98.320 1.00 71.13 377 LYS F N 1
ATOM 17127 C CA . LYS F 1 75 ? 221.990 175.131 98.052 1.00 62.94 377 LYS F CA 1
ATOM 17128 C C . LYS F 1 75 ? 222.165 174.024 97.020 1.00 55.11 377 LYS F C 1
ATOM 17129 O O . LYS F 1 75 ? 223.065 174.058 96.218 1.00 55.64 377 LYS F O 1
ATOM 17135 N N . TRP F 1 76 ? 221.307 173.020 97.081 1.00 60.92 378 TRP F N 1
ATOM 17136 C CA . TRP F 1 76 ? 221.379 171.876 96.175 1.00 57.01 378 TRP F CA 1
ATOM 17137 C C . TRP F 1 76 ? 220.065 171.102 96.198 1.00 61.79 378 TRP F C 1
ATOM 17138 O O . TRP F 1 76 ? 219.146 171.482 96.950 1.00 59.55 378 TRP F O 1
ATOM 17149 N N . GLU F 1 77 ? 219.920 170.128 95.340 1.00 70.31 379 GLU F N 1
ATOM 17150 C CA . GLU F 1 77 ? 218.694 169.390 95.291 1.00 89.53 379 GLU F CA 1
ATOM 17151 C C . GLU F 1 77 ? 219.042 167.941 95.307 1.00 107.02 379 GLU F C 1
ATOM 17152 O O . GLU F 1 77 ? 219.915 167.523 94.588 1.00 130.02 379 GLU F O 1
ATOM 17158 N N . GLU F 1 78 ? 218.393 167.165 96.151 1.00 127.08 380 GLU F N 1
ATOM 17159 C CA . GLU F 1 78 ? 218.664 165.750 96.205 1.00 130.85 380 GLU F CA 1
ATOM 17160 C C . GLU F 1 78 ? 217.345 165.188 95.859 1.00 140.06 380 GLU F C 1
ATOM 17161 O O . GLU F 1 78 ? 216.370 165.484 96.534 1.00 137.47 380 GLU F O 1
ATOM 17167 N N . GLU F 1 79 ? 217.318 164.379 94.811 1.00 158.42 381 GLU F N 1
ATOM 17168 C CA . GLU F 1 79 ? 216.090 163.802 94.294 1.00 162.15 381 GLU F CA 1
ATOM 17169 C C . GLU F 1 79 ? 215.181 164.977 94.021 1.00 149.00 381 GLU F C 1
ATOM 17170 O O . GLU F 1 79 ? 215.554 165.875 93.284 1.00 148.45 381 GLU F O 1
ATOM 17176 N N . GLY F 1 80 ? 213.990 164.981 94.583 1.00 133.94 382 GLY F N 1
ATOM 17177 C CA . GLY F 1 80 ? 213.107 166.103 94.358 1.00 128.42 382 GLY F CA 1
ATOM 17178 C C . GLY F 1 80 ? 213.158 167.129 95.462 1.00 126.04 382 GLY F C 1
ATOM 17179 O O . GLY F 1 80 ? 212.410 168.092 95.450 1.00 117.98 382 GLY F O 1
ATOM 17180 N N . ILE F 1 81 ? 214.056 166.943 96.410 1.00 123.04 383 ILE F N 1
ATOM 17181 C CA . ILE F 1 81 ? 214.112 167.827 97.554 1.00 114.62 383 ILE F CA 1
ATOM 17182 C C . ILE F 1 81 ? 215.104 168.946 97.476 1.00 99.11 383 ILE F C 1
ATOM 17183 O O . ILE F 1 81 ? 216.266 168.712 97.293 1.00 92.97 383 ILE F O 1
ATOM 17188 N N . LYS F 1 82 ? 214.625 170.165 97.660 1.00 90.89 384 LYS F N 1
ATOM 17189 C CA . LYS F 1 82 ? 215.507 171.330 97.648 1.00 82.94 384 LYS F CA 1
ATOM 17190 C C . LYS F 1 82 ? 216.072 171.522 99.043 1.00 71.24 384 LYS F C 1
ATOM 17191 O O . LYS F 1 82 ? 215.317 171.570 100.009 1.00 64.76 384 LYS F O 1
ATOM 17197 N N . TYR F 1 83 ? 217.402 171.523 99.159 1.00 63.50 385 TYR F N 1
ATOM 17198 C CA . TYR F 1 83 ? 218.059 171.783 100.445 1.00 63.22 385 TYR F CA 1
ATOM 17199 C C . TYR F 1 83 ? 218.707 173.150 100.438 1.00 61.27 385 TYR F C 1
ATOM 17200 O O . TYR F 1 83 ? 219.046 173.684 99.382 1.00 74.61 385 TYR F O 1
ATOM 17209 N N . ILE F 1 84 ? 218.885 173.697 101.636 1.00 58.62 386 ILE F N 1
ATOM 17210 C CA . ILE F 1 84 ? 219.636 174.941 101.871 1.00 58.63 386 ILE F CA 1
ATOM 17211 C C . ILE F 1 84 ? 220.623 174.697 103.020 1.00 59.88 386 ILE F C 1
ATOM 17212 O O . ILE F 1 84 ? 220.332 173.945 103.962 1.00 64.88 386 ILE F O 1
ATOM 17217 N N . ASN F 1 85 ? 221.774 175.347 102.953 1.00 68.74 387 ASN F N 1
ATOM 17218 C CA . ASN F 1 85 ? 222.876 175.029 103.851 1.00 81.82 387 ASN F CA 1
ATOM 17219 C C . ASN F 1 85 ? 222.937 175.902 105.103 1.00 88.47 387 ASN F C 1
ATOM 17220 O O . ASN F 1 85 ? 222.863 177.135 105.010 1.00 92.49 387 ASN F O 1
ATOM 17225 N N . LEU F 1 86 ? 223.117 175.240 106.251 1.00 92.17 388 LEU F N 1
ATOM 17226 C CA . LEU F 1 86 ? 223.308 175.905 107.543 1.00 91.65 388 LEU F CA 1
ATOM 17227 C C . LEU F 1 86 ? 224.782 176.085 107.897 1.00 88.86 388 LEU F C 1
ATOM 17228 O O . LEU F 1 86 ? 225.093 176.819 108.829 1.00 76.33 388 LEU F O 1
ATOM 17233 N N . PHE F 1 87 ? 225.684 175.403 107.203 1.00 92.17 389 PHE F N 1
ATOM 17234 C CA . PHE F 1 87 ? 227.122 175.642 107.361 1.00 89.90 389 PHE F CA 1
ATOM 17235 C C . PHE F 1 87 ? 227.485 176.915 106.626 1.00 96.14 389 PHE F C 1
ATOM 17236 O O . PHE F 1 87 ? 227.205 177.012 105.434 1.00 112.93 389 PHE F O 1
ATOM 17244 N N . LYS F 1 88 ? 228.063 177.886 107.313 1.00 89.71 390 LYS F N 1
ATOM 17245 C CA . LYS F 1 88 ? 228.711 179.059 106.703 1.00 87.82 390 LYS F CA 1
ATOM 17246 C C . LYS F 1 88 ? 230.132 179.121 107.265 1.00 86.81 390 LYS F C 1
ATOM 17247 O O . LYS F 1 88 ? 230.294 179.107 108.484 1.00 82.90 390 LYS F O 1
ATOM 17253 N N . PRO F 1 89 ? 231.173 179.139 106.402 1.00 87.97 391 PRO F N 1
ATOM 17254 C CA . PRO F 1 89 ? 232.544 179.096 106.956 1.00 81.79 391 PRO F CA 1
ATOM 17255 C C . PRO F 1 89 ? 232.875 180.340 107.765 1.00 83.74 391 PRO F C 1
ATOM 17256 O O . PRO F 1 89 ? 232.414 181.428 107.423 1.00 82.38 391 PRO F O 1
ATOM 17260 N N . THR F 1 90 ? 233.703 180.171 108.796 1.00 81.28 392 THR F N 1
ATOM 17261 C CA . THR F 1 90 ? 234.147 181.280 109.650 1.00 78.46 392 THR F CA 1
ATOM 17262 C C . THR F 1 90 ? 235.192 182.014 108.836 1.00 80.33 392 THR F C 1
ATOM 17263 O O . THR F 1 90 ? 235.625 181.465 107.814 1.00 78.31 392 THR F O 1
ATOM 17267 N N . PRO F 1 91 ? 235.641 183.209 109.295 1.00 80.30 393 PRO F N 1
ATOM 17268 C CA . PRO F 1 91 ? 236.739 183.890 108.603 1.00 77.60 393 PRO F CA 1
ATOM 17269 C C . PRO F 1 91 ? 237.962 182.975 108.374 1.00 91.12 393 PRO F C 1
ATOM 17270 O O . PRO F 1 91 ? 238.267 182.632 107.220 1.00 70.61 393 PRO F O 1
ATOM 17274 N N . LEU F 1 92 ? 238.552 182.492 109.476 1.00 92.87 394 LEU F N 1
ATOM 17275 C CA . LEU F 1 92 ? 239.805 181.735 109.445 1.00 82.59 394 LEU F CA 1
ATOM 17276 C C . LEU F 1 92 ? 239.674 180.350 108.842 1.00 81.89 394 LEU F C 1
ATOM 17277 O O . LEU F 1 92 ? 240.645 179.601 108.850 1.00 98.42 394 LEU F O 1
ATOM 17282 N N . MET F 1 93 ? 238.484 179.979 108.380 1.00 76.69 395 MET F N 1
ATOM 17283 C CA . MET F 1 93 ? 238.312 178.766 107.558 1.00 79.48 395 MET F CA 1
ATOM 17284 C C . MET F 1 93 ? 238.574 179.078 106.104 1.00 79.52 395 MET F C 1
ATOM 17285 O O . MET F 1 93 ? 239.086 178.221 105.384 1.00 75.46 395 MET F O 1
ATOM 17290 N N . LYS F 1 94 ? 238.193 180.297 105.686 1.00 88.26 396 LYS F N 1
ATOM 17291 C CA . LYS F 1 94 ? 238.517 180.844 104.356 1.00 100.59 396 LYS F CA 1
ATOM 17292 C C . LYS F 1 94 ? 239.816 181.670 104.442 1.00 95.74 396 LYS F C 1
ATOM 17293 O O . LYS F 1 94 ? 239.784 182.894 104.636 1.00 91.91 396 LYS F O 1
ATOM 17299 N N . VAL F 1 95 ? 240.961 180.999 104.347 1.00 102.47 397 VAL F N 1
ATOM 17300 C CA . VAL F 1 95 ? 242.257 181.681 104.542 1.00 95.56 397 VAL F CA 1
ATOM 17301 C C . VAL F 1 95 ? 243.353 180.944 103.772 1.00 90.02 397 VAL F C 1
ATOM 17302 O O . VAL F 1 95 ? 243.288 179.724 103.599 1.00 85.93 397 VAL F O 1
ATOM 17306 N N . LYS F 1 96 ? 244.346 181.706 103.307 1.00 102.83 398 LYS F N 1
ATOM 17307 C CA . LYS F 1 96 ? 245.283 181.264 102.248 1.00 97.75 398 LYS F CA 1
ATOM 17308 C C . LYS F 1 96 ? 246.349 180.282 102.778 1.00 95.87 398 LYS F C 1
ATOM 17309 O O . LYS F 1 96 ? 247.014 180.590 103.769 1.00 91.88 398 LYS F O 1
ATOM 17315 N N . PRO F 1 97 ? 246.508 179.098 102.125 1.00 100.53 399 PRO F N 1
ATOM 17316 C CA . PRO F 1 97 ? 247.465 178.072 102.569 1.00 93.40 399 PRO F CA 1
ATOM 17317 C C . PRO F 1 97 ? 248.864 178.584 102.845 1.00 96.86 399 PRO F C 1
ATOM 17318 O O . PRO F 1 97 ? 249.330 179.486 102.154 1.00 100.31 399 PRO F O 1
ATOM 17322 N N . VAL F 1 98 ? 249.510 178.034 103.876 1.00 103.56 400 VAL F N 1
ATOM 17323 C CA . VAL F 1 98 ? 250.973 178.174 104.074 1.00 100.01 400 VAL F CA 1
ATOM 17324 C C . VAL F 1 98 ? 251.559 176.855 104.588 1.00 104.76 400 VAL F C 1
ATOM 17325 O O . VAL F 1 98 ? 250.816 175.962 105.034 1.00 126.82 400 VAL F O 1
ATOM 17329 N N . LYS F 1 99 ? 252.889 176.774 104.555 1.00 110.42 401 LYS F N 1
ATOM 17330 C CA . LYS F 1 99 ? 253.657 175.566 104.937 1.00 105.66 401 LYS F CA 1
ATOM 17331 C C . LYS F 1 99 ? 254.388 175.665 106.297 1.00 103.08 401 LYS F C 1
ATOM 17332 O O . LYS F 1 99 ? 254.746 174.642 106.869 1.00 99.81 401 LYS F O 1
ATOM 17335 N N . GLU F 1 100 ? 254.569 176.881 106.815 1.00 108.02 402 GLU F N 1
ATOM 17336 C CA . GLU F 1 100 ? 255.189 177.105 108.116 1.00 110.31 402 GLU F CA 1
ATOM 17337 C C . GLU F 1 100 ? 254.093 177.352 109.151 1.00 114.52 402 GLU F C 1
ATOM 17338 O O . GLU F 1 100 ? 253.144 178.110 108.904 1.00 121.73 402 GLU F O 1
ATOM 17344 N N . MET F 1 101 ? 254.258 176.756 110.324 1.00 103.75 403 MET F N 1
ATOM 17345 C CA . MET F 1 101 ? 253.359 176.964 111.443 1.00 100.71 403 MET F CA 1
ATOM 17346 C C . MET F 1 101 ? 253.978 178.053 112.338 1.00 96.56 403 MET F C 1
ATOM 17347 O O . MET F 1 101 ? 255.173 178.010 112.603 1.00 97.47 403 MET F O 1
ATOM 17352 N N . PRO F 1 102 ? 253.172 179.025 112.825 1.00 91.36 404 PRO F N 1
ATOM 17353 C CA . PRO F 1 102 ? 253.747 180.038 113.720 1.00 82.16 404 PRO F CA 1
ATOM 17354 C C . PRO F 1 102 ? 254.545 179.437 114.859 1.00 74.66 404 PRO F C 1
ATOM 17355 O O . PRO F 1 102 ? 254.139 178.433 115.450 1.00 70.10 404 PRO F O 1
ATOM 17359 N N . GLU F 1 103 ? 255.683 180.044 115.157 1.00 76.05 405 GLU F N 1
ATOM 17360 C CA . GLU F 1 103 ? 256.699 179.381 115.981 1.00 79.77 405 GLU F CA 1
ATOM 17361 C C . GLU F 1 103 ? 256.200 179.177 117.403 1.00 71.62 405 GLU F C 1
ATOM 17362 O O . GLU F 1 103 ? 256.318 178.081 117.951 1.00 63.35 405 GLU F O 1
ATOM 17368 N N . ILE F 1 104 ? 255.621 180.227 117.987 1.00 75.30 406 ILE F N 1
ATOM 17369 C CA . ILE F 1 104 ? 255.090 180.138 119.362 1.00 68.70 406 ILE F CA 1
ATOM 17370 C C . ILE F 1 104 ? 253.926 179.161 119.476 1.00 61.67 406 ILE F C 1
ATOM 17371 O O . ILE F 1 104 ? 253.768 178.504 120.503 1.00 79.57 406 ILE F O 1
ATOM 17376 N N . VAL F 1 105 ? 253.119 179.056 118.427 1.00 66.82 407 VAL F N 1
ATOM 17377 C CA . VAL F 1 105 ? 252.099 177.996 118.327 1.00 63.06 407 VAL F CA 1
ATOM 17378 C C . VAL F 1 105 ? 252.747 176.632 118.256 1.00 54.02 407 VAL F C 1
ATOM 17379 O O . VAL F 1 105 ? 252.297 175.711 118.911 1.00 66.03 407 VAL F O 1
ATOM 17383 N N . LYS F 1 106 ? 253.790 176.502 117.447 1.00 52.71 408 LYS F N 1
ATOM 17384 C CA . LYS F 1 106 ? 254.548 175.256 117.377 1.00 53.34 408 LYS F CA 1
ATOM 17385 C C . LYS F 1 106 ? 255.115 174.825 118.732 1.00 53.14 408 LYS F C 1
ATOM 17386 O O . LYS F 1 106 ? 255.029 173.655 119.063 1.00 46.25 408 LYS F O 1
ATOM 17392 N N . ASN F 1 107 ? 255.679 175.760 119.502 1.00 58.05 409 ASN F N 1
ATOM 17393 C CA . ASN F 1 107 ? 256.175 175.437 120.839 1.00 86.97 409 ASN F CA 1
ATOM 17394 C C . ASN F 1 107 ? 255.068 174.890 121.761 1.00 100.95 409 ASN F C 1
ATOM 17395 O O . ASN F 1 107 ? 255.322 174.006 122.584 1.00 115.77 409 ASN F O 1
ATOM 17400 N N . LEU F 1 108 ? 253.855 175.423 121.636 1.00 94.89 410 LEU F N 1
ATOM 17401 C CA . LEU F 1 108 ? 252.724 174.908 122.391 1.00 91.74 410 LEU F CA 1
ATOM 17402 C C . LEU F 1 108 ? 252.568 173.449 122.021 1.00 86.48 410 LEU F C 1
ATOM 17403 O O . LEU F 1 108 ? 252.613 172.562 122.884 1.00 91.36 410 LEU F O 1
ATOM 17408 N N . LEU F 1 109 ? 252.345 173.217 120.736 1.00 77.49 411 LEU F N 1
ATOM 17409 C CA . LEU F 1 109 ? 252.093 171.858 120.243 1.00 78.88 411 LEU F CA 1
ATOM 17410 C C . LEU F 1 109 ? 253.188 170.899 120.606 1.00 82.00 411 LEU F C 1
ATOM 17411 O O . LEU F 1 109 ? 252.899 169.759 120.916 1.00 91.10 411 LEU F O 1
ATOM 17416 N N . LEU F 1 110 ? 254.429 171.363 120.563 1.00 79.79 412 LEU F N 1
ATOM 17417 C CA . LEU F 1 110 ? 255.550 170.521 120.941 1.00 75.48 412 LEU F CA 1
ATOM 17418 C C . LEU F 1 110 ? 255.423 170.231 122.414 1.00 73.93 412 LEU F C 1
ATOM 17419 O O . LEU F 1 110 ? 255.360 169.071 122.822 1.00 60.53 412 LEU F O 1
ATOM 17424 N N . ASN F 1 111 ? 255.341 171.286 123.217 1.00 80.42 413 ASN F N 1
ATOM 17425 C CA . ASN F 1 111 ? 255.183 171.130 124.670 1.00 84.71 413 ASN F CA 1
ATOM 17426 C C . ASN F 1 111 ? 254.102 170.107 125.017 1.00 77.39 413 ASN F C 1
ATOM 17427 O O . ASN F 1 111 ? 254.293 169.243 125.892 1.00 82.08 413 ASN F O 1
ATOM 17432 N N . LEU F 1 112 ? 253.000 170.175 124.279 1.00 73.49 414 LEU F N 1
ATOM 17433 C CA . LEU F 1 112 ? 251.808 169.371 124.569 1.00 70.74 414 LEU F CA 1
ATOM 17434 C C . LEU F 1 112 ? 251.975 167.880 124.333 1.00 60.77 414 LEU F C 1
ATOM 17435 O O . LEU F 1 112 ? 251.609 167.071 125.185 1.00 47.23 414 LEU F O 1
ATOM 17440 N N . PHE F 1 113 ? 252.572 167.526 123.192 1.00 60.48 415 PHE F N 1
ATOM 17441 C CA . PHE F 1 113 ? 252.897 166.132 122.885 1.00 65.18 415 PHE F CA 1
ATOM 17442 C C . PHE F 1 113 ? 254.264 165.685 123.422 1.00 71.49 415 PHE F C 1
ATOM 17443 O O . PHE F 1 113 ? 254.800 164.652 122.980 1.00 80.93 415 PHE F O 1
ATOM 17451 N N . ASP F 1 114 ? 254.811 166.435 124.391 1.00 76.81 416 ASP F N 1
ATOM 17452 C CA . ASP F 1 114 ? 256.122 166.171 125.002 1.00 75.96 416 ASP F CA 1
ATOM 17453 C C . ASP F 1 114 ? 257.258 166.070 123.974 1.00 77.88 416 ASP F C 1
ATOM 17454 O O . ASP F 1 114 ? 258.263 165.414 124.220 1.00 89.78 416 ASP F O 1
ATOM 17459 N N . TYR F 1 115 ? 257.094 166.767 122.844 1.00 81.18 417 TYR F N 1
ATOM 17460 C CA . TYR F 1 115 ? 258.037 166.799 121.709 1.00 88.12 417 TYR F CA 1
ATOM 17461 C C . TYR F 1 115 ? 258.048 165.545 120.808 1.00 91.79 417 TYR F C 1
ATOM 17462 O O . TYR F 1 115 ? 258.901 165.439 119.920 1.00 85.79 417 TYR F O 1
ATOM 17471 N N . ASP F 1 116 ? 257.066 164.655 120.984 1.00 99.58 418 ASP F N 1
ATOM 17472 C CA . ASP F 1 116 ? 256.924 163.439 120.162 1.00 101.39 418 ASP F CA 1
ATOM 17473 C C . ASP F 1 116 ? 256.268 163.739 118.799 1.00 109.96 418 ASP F C 1
ATOM 17474 O O . ASP F 1 116 ? 255.038 163.857 118.694 1.00 133.50 418 ASP F O 1
ATOM 17479 N N . ALA F 1 117 ? 257.103 163.832 117.767 1.00 100.79 419 ALA F N 1
ATOM 17480 C CA . ALA F 1 117 ? 256.670 164.111 116.395 1.00 97.79 419 ALA F CA 1
ATOM 17481 C C . ALA F 1 117 ? 255.597 163.173 115.875 1.00 97.15 419 ALA F C 1
ATOM 17482 O O . ALA F 1 117 ? 254.667 163.625 115.206 1.00 105.57 419 ALA F O 1
ATOM 17484 N N . LYS F 1 118 ? 255.743 161.878 116.168 1.00 101.84 420 LYS F N 1
ATOM 17485 C CA . LYS F 1 118 ? 254.836 160.821 115.647 1.00 98.83 420 LYS F CA 1
ATOM 17486 C C . LYS F 1 118 ? 253.366 161.196 115.925 1.00 87.54 420 LYS F C 1
ATOM 17487 O O . LYS F 1 118 ? 252.620 161.563 115.006 1.00 81.17 420 LYS F O 1
ATOM 17490 N N . SER F 1 119 ? 253.020 161.247 117.208 1.00 70.56 421 SER F N 1
ATOM 17491 C CA . SER F 1 119 ? 251.656 161.535 117.658 1.00 70.86 421 SER F CA 1
ATOM 17492 C C . SER F 1 119 ? 251.222 162.968 117.352 1.00 66.16 421 SER F C 1
ATOM 17493 O O . SER F 1 119 ? 250.090 163.205 116.943 1.00 60.79 421 SER F O 1
ATOM 17496 N N . MET F 1 120 ? 252.120 163.925 117.604 1.00 66.31 422 MET F N 1
ATOM 17497 C CA . MET F 1 120 ? 251.842 165.324 117.307 1.00 59.25 422 MET F CA 1
ATOM 17498 C C . MET F 1 120 ? 251.457 165.490 115.856 1.00 58.62 422 MET F C 1
ATOM 17499 O O . MET F 1 120 ? 250.416 166.074 115.562 1.00 53.95 422 MET F O 1
ATOM 17504 N N . GLY F 1 121 ? 252.292 164.976 114.952 1.00 53.82 423 GLY F N 1
ATOM 17505 C CA . GLY F 1 121 ? 252.033 165.077 113.529 1.00 54.65 423 GLY F CA 1
ATOM 17506 C C . GLY F 1 121 ? 250.747 164.389 113.107 1.00 55.61 423 GLY F C 1
ATOM 17507 O O . GLY F 1 121 ? 250.051 164.843 112.185 1.00 50.02 423 GLY F O 1
ATOM 17508 N N . LEU F 1 122 ? 250.423 163.306 113.803 1.00 62.01 424 LEU F N 1
ATOM 17509 C CA . LEU F 1 122 ? 249.168 162.567 113.603 1.00 73.10 424 LEU F CA 1
ATOM 17510 C C . LEU F 1 122 ? 247.923 163.407 113.966 1.00 76.88 424 LEU F C 1
ATOM 17511 O O . LEU F 1 122 ? 246.916 163.389 113.241 1.00 79.31 424 LEU F O 1
ATOM 17516 N N . PHE F 1 123 ? 248.044 164.161 115.063 1.00 69.64 425 PHE F N 1
ATOM 17517 C CA . PHE F 1 123 ? 247.035 165.121 115.507 1.00 74.45 425 PHE F CA 1
ATOM 17518 C C . PHE F 1 123 ? 246.845 166.281 114.532 1.00 89.76 425 PHE F C 1
ATOM 17519 O O . PHE F 1 123 ? 245.719 166.765 114.325 1.00 109.06 425 PHE F O 1
ATOM 17527 N N . ILE F 1 124 ? 247.949 166.789 113.994 1.00 93.21 426 ILE F N 1
ATOM 17528 C CA . ILE F 1 124 ? 247.883 167.838 112.975 1.00 80.19 426 ILE F CA 1
ATOM 17529 C C . ILE F 1 124 ? 247.184 167.265 111.742 1.00 82.39 426 ILE F C 1
ATOM 17530 O O . ILE F 1 124 ? 246.383 167.956 111.113 1.00 90.37 426 ILE F O 1
ATOM 17535 N N . ASN F 1 125 ? 247.494 166.019 111.384 1.00 78.20 427 ASN F N 1
ATOM 17536 C CA . ASN F 1 125 ? 246.859 165.370 110.226 1.00 76.84 427 ASN F CA 1
ATOM 17537 C C . ASN F 1 125 ? 245.355 165.157 110.450 1.00 72.94 427 ASN F C 1
ATOM 17538 O O . ASN F 1 125 ? 244.544 165.350 109.529 1.00 89.30 427 ASN F O 1
ATOM 17543 N N . TRP F 1 126 ? 244.988 164.804 111.673 1.00 75.38 428 TRP F N 1
ATOM 17544 C CA . TRP F 1 126 ? 243.582 164.813 112.107 1.00 77.83 428 TRP F CA 1
ATOM 17545 C C . TRP F 1 126 ? 243.000 166.228 111.976 1.00 80.75 428 TRP F C 1
ATOM 17546 O O . TRP F 1 126 ? 242.030 166.481 111.243 1.00 99.07 428 TRP F O 1
ATOM 17557 N N . LEU F 1 127 ? 243.645 167.173 112.637 1.00 82.74 429 LEU F N 1
ATOM 17558 C CA . LEU F 1 127 ? 243.085 168.507 112.745 1.00 91.75 429 LEU F CA 1
ATOM 17559 C C . LEU F 1 127 ? 242.916 169.141 111.381 1.00 92.61 429 LEU F C 1
ATOM 17560 O O . LEU F 1 127 ? 241.903 169.773 111.109 1.00 86.71 429 LEU F O 1
ATOM 17565 N N . ALA F 1 128 ? 243.934 168.958 110.540 1.00 96.31 430 ALA F N 1
ATOM 17566 C CA . ALA F 1 128 ? 243.915 169.407 109.166 1.00 93.20 430 ALA F CA 1
ATOM 17567 C C . ALA F 1 128 ? 242.693 168.842 108.466 1.00 96.88 430 ALA F C 1
ATOM 17568 O O . ALA F 1 128 ? 241.858 169.604 107.998 1.00 110.30 430 ALA F O 1
ATOM 17570 N N . PHE F 1 129 ? 242.571 167.515 108.437 1.00 88.23 431 PHE F N 1
ATOM 17571 C CA . PHE F 1 129 ? 241.414 166.841 107.820 1.00 89.41 431 PHE F CA 1
ATOM 17572 C C . PHE F 1 129 ? 240.065 167.432 108.249 1.00 82.53 431 PHE F C 1
ATOM 17573 O O . PHE F 1 129 ? 239.178 167.628 107.411 1.00 71.96 431 PHE F O 1
ATOM 17581 N N . ILE F 1 130 ? 239.918 167.699 109.542 1.00 73.96 432 ILE F N 1
ATOM 17582 C CA . ILE F 1 130 ? 238.685 168.296 110.057 1.00 67.36 432 ILE F CA 1
ATOM 17583 C C . ILE F 1 130 ? 238.566 169.684 109.427 1.00 66.04 432 ILE F C 1
ATOM 17584 O O . ILE F 1 130 ? 237.555 169.975 108.773 1.00 62.60 432 ILE F O 1
ATOM 17589 N N . TYR F 1 131 ? 239.600 170.520 109.601 1.00 63.01 433 TYR F N 1
ATOM 17590 C CA . TYR F 1 131 ? 239.659 171.865 108.984 1.00 63.90 433 TYR F CA 1
ATOM 17591 C C . TYR F 1 131 ? 239.324 171.895 107.500 1.00 61.58 433 TYR F C 1
ATOM 17592 O O . TYR F 1 131 ? 238.534 172.738 107.054 1.00 55.95 433 TYR F O 1
ATOM 17601 N N . GLN F 1 132 ? 239.987 171.015 106.754 1.00 70.50 434 GLN F N 1
ATOM 17602 C CA . GLN F 1 132 ? 239.945 170.997 105.298 1.00 73.50 434 GLN F CA 1
ATOM 17603 C C . GLN F 1 132 ? 238.703 170.279 104.836 1.00 74.31 434 GLN F C 1
ATOM 17604 O O . GLN F 1 132 ? 237.786 170.901 104.318 1.00 82.40 434 GLN F O 1
ATOM 17610 N N . TYR F 1 133 ? 238.674 168.965 105.029 1.00 76.65 435 TYR F N 1
ATOM 17611 C CA . TYR F 1 133 ? 237.615 168.125 104.456 1.00 80.56 435 TYR F CA 1
ATOM 17612 C C . TYR F 1 133 ? 236.288 168.230 105.212 1.00 69.11 435 TYR F C 1
ATOM 17613 O O . TYR F 1 133 ? 235.240 167.912 104.652 1.00 83.10 435 TYR F O 1
ATOM 17622 N N . LYS F 1 134 ? 236.346 168.627 106.479 1.00 65.04 436 LYS F N 1
ATOM 17623 C CA . LYS F 1 134 ? 235.166 168.923 107.315 1.00 65.95 436 LYS F CA 1
ATOM 17624 C C . LYS F 1 134 ? 234.184 167.764 107.473 1.00 71.83 436 LYS F C 1
ATOM 17625 O O . LYS F 1 134 ? 232.986 167.916 107.219 1.00 82.68 436 LYS F O 1
ATOM 17631 N N . GLU F 1 135 ? 234.724 166.611 107.871 1.00 65.31 437 GLU F N 1
ATOM 17632 C CA . GLU F 1 135 ? 233.979 165.380 108.027 1.00 68.06 437 GLU F CA 1
ATOM 17633 C C . GLU F 1 135 ? 234.220 164.833 109.417 1.00 69.38 437 GLU F C 1
ATOM 17634 O O . GLU F 1 135 ? 234.967 165.391 110.208 1.00 81.62 437 GLU F O 1
ATOM 17640 N N . ARG F 1 136 ? 233.533 163.737 109.711 1.00 63.19 438 ARG F N 1
ATOM 17641 C CA . ARG F 1 136 ? 233.703 163.005 110.936 1.00 52.09 438 ARG F CA 1
ATOM 17642 C C . ARG F 1 136 ? 234.881 162.089 110.786 1.00 54.43 438 ARG F C 1
ATOM 17643 O O . ARG F 1 136 ? 234.986 161.407 109.758 1.00 69.98 438 ARG F O 1
ATOM 17651 N N . THR F 1 137 ? 235.755 162.032 111.790 1.00 49.62 439 THR F N 1
ATOM 17652 C CA . THR F 1 137 ? 236.990 161.282 111.656 1.00 59.16 439 THR F CA 1
ATOM 17653 C C . THR F 1 137 ? 236.712 159.856 112.027 1.00 64.57 439 THR F C 1
ATOM 17654 O O . THR F 1 137 ? 237.131 158.926 111.324 1.00 85.21 439 THR F O 1
ATOM 17658 N N . GLY F 1 138 ? 236.032 159.679 113.153 1.00 59.23 440 GLY F N 1
ATOM 17659 C CA . GLY F 1 138 ? 235.881 158.361 113.759 1.00 55.73 440 GLY F CA 1
ATOM 17660 C C . GLY F 1 138 ? 236.992 158.054 114.755 1.00 51.11 440 GLY F C 1
ATOM 17661 O O . GLY F 1 138 ? 237.058 156.936 115.286 1.00 46.07 440 GLY F O 1
ATOM 17662 N N . VAL F 1 139 ? 237.778 159.076 115.086 1.00 50.95 441 VAL F N 1
ATOM 17663 C CA . VAL F 1 139 ? 238.734 159.034 116.196 1.00 63.19 441 VAL F CA 1
ATOM 17664 C C . VAL F 1 139 ? 238.608 160.302 117.066 1.00 68.08 441 VAL F C 1
ATOM 17665 O O . VAL F 1 139 ? 238.165 161.374 116.589 1.00 66.35 441 VAL F O 1
ATOM 17669 N N . ALA F 1 140 ? 238.991 160.149 118.335 1.00 59.31 442 ALA F N 1
ATOM 17670 C CA . ALA F 1 140 ? 238.962 161.221 119.308 1.00 65.63 442 ALA F CA 1
ATOM 17671 C C . ALA F 1 140 ? 240.243 161.262 120.108 1.00 67.72 442 ALA F C 1
ATOM 17672 O O . ALA F 1 140 ? 240.931 160.244 120.322 1.00 73.65 442 ALA F O 1
ATOM 17674 N N . TRP F 1 141 ? 240.548 162.451 120.589 1.00 61.55 443 TRP F N 1
ATOM 17675 C CA . TRP F 1 141 ? 241.779 162.675 121.304 1.00 64.90 443 TRP F CA 1
ATOM 17676 C C . TRP F 1 141 ? 241.452 163.017 122.724 1.00 61.57 443 TRP F C 1
ATOM 17677 O O . TRP F 1 141 ? 240.620 163.888 122.977 1.00 68.64 443 TRP F O 1
ATOM 17688 N N . ILE F 1 142 ? 242.152 162.365 123.634 1.00 60.84 444 ILE F N 1
ATOM 17689 C CA . ILE F 1 142 ? 242.096 162.683 125.036 1.00 62.95 444 ILE F CA 1
ATOM 17690 C C . ILE F 1 142 ? 243.443 163.271 125.387 1.00 65.55 444 ILE F C 1
ATOM 17691 O O . ILE F 1 142 ? 244.487 162.702 125.069 1.00 56.78 444 ILE F O 1
ATOM 17696 N N . PHE F 1 143 ? 243.399 164.425 126.037 1.00 75.69 445 PHE F N 1
ATOM 17697 C CA . PHE F 1 143 ? 244.575 165.084 126.567 1.00 71.85 445 PHE F CA 1
ATOM 17698 C C . PHE F 1 143 ? 244.391 165.066 128.044 1.00 70.84 445 PHE F C 1
ATOM 17699 O O . PHE F 1 143 ? 243.493 165.726 128.559 1.00 46.41 445 PHE F O 1
ATOM 17707 N N . MET F 1 144 ? 245.189 164.258 128.730 1.00 86.56 446 MET F N 1
ATOM 17708 C CA . MET F 1 144 ? 245.161 164.292 130.180 1.00 95.35 446 MET F CA 1
ATOM 17709 C C . MET F 1 144 ? 246.501 164.694 130.740 1.00 85.26 446 MET F C 1
ATOM 17710 O O . MET F 1 144 ? 247.459 164.874 130.017 1.00 84.17 446 MET F O 1
ATOM 17715 N N . GLY F 1 145 ? 246.512 164.917 132.044 1.00 91.43 447 GLY F N 1
ATOM 17716 C CA . GLY F 1 145 ? 247.674 165.398 132.751 1.00 86.01 447 GLY F CA 1
ATOM 17717 C C . GLY F 1 145 ? 247.330 166.709 133.404 1.00 88.14 447 GLY F C 1
ATOM 17718 O O . GLY F 1 145 ? 246.225 167.228 133.251 1.00 87.39 447 GLY F O 1
ATOM 17719 N N . LYS F 1 146 ? 248.290 167.232 134.148 1.00 96.34 448 LYS F N 1
ATOM 17720 C CA . LYS F 1 146 ? 248.047 168.383 135.012 1.00 98.24 448 LYS F CA 1
ATOM 17721 C C . LYS F 1 146 ? 247.645 169.645 134.252 1.00 100.82 448 LYS F C 1
ATOM 17722 O O . LYS F 1 146 ? 247.858 169.758 133.041 1.00 107.31 448 LYS F O 1
ATOM 17728 N N . GLN F 1 147 ? 247.037 170.581 134.973 1.00 88.74 449 GLN F N 1
ATOM 17729 C CA . GLN F 1 147 ? 246.579 171.841 134.378 1.00 90.02 449 GLN F CA 1
ATOM 17730 C C . GLN F 1 147 ? 247.744 172.718 133.957 1.00 82.68 449 GLN F C 1
ATOM 17731 O O . GLN F 1 147 ? 248.850 172.585 134.479 1.00 111.45 449 GLN F O 1
ATOM 17737 N N . GLY F 1 148 ? 247.487 173.653 133.052 1.00 76.96 450 GLY F N 1
ATOM 17738 C CA . GLY F 1 148 ? 248.509 174.620 132.629 1.00 78.57 450 GLY F CA 1
ATOM 17739 C C . GLY F 1 148 ? 249.520 174.050 131.656 1.00 86.34 450 GLY F C 1
ATOM 17740 O O . GLY F 1 148 ? 250.532 174.689 131.353 1.00 94.52 450 GLY F O 1
ATOM 17741 N N . THR F 1 149 ? 249.227 172.847 131.156 1.00 86.54 451 THR F N 1
ATOM 17742 C CA . THR F 1 149 ? 249.959 172.227 130.068 1.00 74.76 451 THR F CA 1
ATOM 17743 C C . THR F 1 149 ? 249.476 172.739 128.716 1.00 81.36 451 THR F C 1
ATOM 17744 O O . THR F 1 149 ? 250.012 172.322 127.695 1.00 79.29 451 THR F O 1
ATOM 17748 N N . GLY F 1 150 ? 248.498 173.654 128.694 1.00 84.89 452 GLY F N 1
ATOM 17749 C CA . GLY F 1 150 ? 248.048 174.287 127.443 1.00 94.98 452 GLY F CA 1
ATOM 17750 C C . GLY F 1 150 ? 247.040 173.445 126.674 1.00 97.76 452 GLY F C 1
ATOM 17751 O O . GLY F 1 150 ? 246.853 173.631 125.465 1.00 85.47 452 GLY F O 1
ATOM 17752 N N . LYS F 1 151 ? 246.385 172.531 127.393 1.00 95.06 453 LYS F N 1
ATOM 17753 C CA . LYS F 1 151 ? 245.257 171.771 126.872 1.00 85.04 453 LYS F CA 1
ATOM 17754 C C . LYS F 1 151 ? 244.121 172.743 126.653 1.00 88.74 453 LYS F C 1
ATOM 17755 O O . LYS F 1 151 ? 243.516 172.784 125.590 1.00 86.36 453 LYS F O 1
ATOM 17761 N N . GLY F 1 152 ? 243.852 173.539 127.684 1.00 91.98 454 GLY F N 1
ATOM 17762 C CA . GLY F 1 152 ? 242.831 174.567 127.632 1.00 97.70 454 GLY F CA 1
ATOM 17763 C C . GLY F 1 152 ? 243.162 175.649 126.624 1.00 97.07 454 GLY F C 1
ATOM 17764 O O . GLY F 1 152 ? 242.264 176.209 125.984 1.00 111.09 454 GLY F O 1
ATOM 17765 N N . LEU F 1 153 ? 244.444 175.965 126.498 1.00 89.79 455 LEU F N 1
ATOM 17766 C CA . LEU F 1 153 ? 244.884 176.949 125.516 1.00 92.48 455 LEU F CA 1
ATOM 17767 C C . LEU F 1 153 ? 244.654 176.424 124.109 1.00 80.45 455 LEU F C 1
ATOM 17768 O O . LEU F 1 153 ? 244.109 177.136 123.267 1.00 95.30 455 LEU F O 1
ATOM 17773 N N . LEU F 1 154 ? 245.036 175.178 123.853 1.00 58.97 456 LEU F N 1
ATOM 17774 C CA . LEU F 1 154 ? 244.723 174.554 122.554 1.00 51.28 456 LEU F CA 1
ATOM 17775 C C . LEU F 1 154 ? 243.232 174.644 122.216 1.00 55.06 456 LEU F C 1
ATOM 17776 O O . LEU F 1 154 ? 242.863 174.827 121.078 1.00 42.27 456 LEU F O 1
ATOM 17781 N N . VAL F 1 155 ? 242.374 174.494 123.227 1.00 68.58 457 VAL F N 1
ATOM 17782 C CA . VAL F 1 155 ? 240.936 174.619 123.027 1.00 63.99 457 VAL F CA 1
ATOM 17783 C C . VAL F 1 155 ? 240.591 176.045 122.567 1.00 68.50 457 VAL F C 1
ATOM 17784 O O . VAL F 1 155 ? 239.921 176.213 121.552 1.00 70.19 457 VAL F O 1
ATOM 17788 N N . ASP F 1 156 ? 241.043 177.061 123.309 1.00 76.51 458 ASP F N 1
ATOM 17789 C CA . ASP F 1 156 ? 240.779 178.471 122.944 1.00 71.26 458 ASP F CA 1
ATOM 17790 C C . ASP F 1 156 ? 241.307 178.765 121.565 1.00 70.90 458 ASP F C 1
ATOM 17791 O O . ASP F 1 156 ? 240.605 179.314 120.721 1.00 81.86 458 ASP F O 1
ATOM 17796 N N . LEU F 1 157 ? 242.541 178.353 121.326 1.00 73.46 459 LEU F N 1
ATOM 17797 C CA . LEU F 1 157 ? 243.172 178.502 120.015 1.00 75.72 459 LEU F CA 1
ATOM 17798 C C . LEU F 1 157 ? 242.245 177.993 118.912 1.00 74.32 459 LEU F C 1
ATOM 17799 O O . LEU F 1 157 ? 241.913 178.737 117.995 1.00 89.85 459 LEU F O 1
ATOM 17804 N N . LEU F 1 158 ? 241.843 176.733 119.008 1.00 72.98 460 LEU F N 1
ATOM 17805 C CA . LEU F 1 158 ? 240.979 176.116 117.998 1.00 76.79 460 LEU F CA 1
ATOM 17806 C C . LEU F 1 158 ? 239.632 176.799 117.969 1.00 75.89 460 LEU F C 1
ATOM 17807 O O . LEU F 1 158 ? 239.094 177.096 116.912 1.00 72.89 460 LEU F O 1
ATOM 17812 N N . LYS F 1 159 ? 239.093 177.073 119.148 1.00 86.69 461 LYS F N 1
ATOM 17813 C CA . LYS F 1 159 ? 237.810 177.770 119.279 1.00 94.65 461 LYS F CA 1
ATOM 17814 C C . LYS F 1 159 ? 237.756 179.084 118.474 1.00 96.08 461 LYS F C 1
ATOM 17815 O O . LYS F 1 159 ? 236.703 179.435 117.963 1.00 83.64 461 LYS F O 1
ATOM 17821 N N . LYS F 1 160 ? 238.891 179.776 118.339 1.00 106.09 462 LYS F N 1
ATOM 17822 C CA . LYS F 1 160 ? 238.981 180.984 117.493 1.00 96.12 462 LYS F CA 1
ATOM 17823 C C . LYS F 1 160 ? 238.922 180.706 115.990 1.00 88.11 462 LYS F C 1
ATOM 17824 O O . LYS F 1 160 ? 238.403 181.525 115.230 1.00 102.01 462 LYS F O 1
ATOM 17830 N N . ILE F 1 161 ? 239.435 179.547 115.575 1.00 83.22 463 ILE F N 1
ATOM 17831 C CA . ILE F 1 161 ? 239.477 179.142 114.155 1.00 75.81 463 ILE F CA 1
ATOM 17832 C C . ILE F 1 161 ? 238.120 178.646 113.692 1.00 75.50 463 ILE F C 1
ATOM 17833 O O . ILE F 1 161 ? 237.636 179.055 112.627 1.00 76.77 463 ILE F O 1
ATOM 17838 N N . PHE F 1 162 ? 237.535 177.782 114.505 1.00 76.48 464 PHE F N 1
ATOM 17839 C CA . PHE F 1 162 ? 236.232 177.183 114.277 1.00 74.71 464 PHE F CA 1
ATOM 17840 C C . PHE F 1 162 ? 235.009 177.942 114.741 1.00 82.80 464 PHE F C 1
ATOM 17841 O O . PHE F 1 162 ? 233.915 177.673 114.274 1.00 72.78 464 PHE F O 1
ATOM 17849 N N . GLU F 1 163 ? 235.185 178.798 115.737 1.00 86.25 465 GLU F N 1
ATOM 17850 C CA . GLU F 1 163 ? 234.103 179.633 116.216 1.00 95.21 465 GLU F CA 1
ATOM 17851 C C . GLU F 1 163 ? 232.874 178.859 116.624 1.00 101.62 465 GLU F C 1
ATOM 17852 O O . GLU F 1 163 ? 232.886 178.054 117.536 1.00 108.73 465 GLU F O 1
ATOM 17858 N N . GLU F 1 164 ? 231.794 179.130 115.912 1.00 100.70 466 GLU F N 1
ATOM 17859 C CA . GLU F 1 164 ? 230.484 178.510 116.093 1.00 92.80 466 GLU F CA 1
ATOM 17860 C C . GLU F 1 164 ? 230.432 177.013 115.818 1.00 85.74 466 GLU F C 1
ATOM 17861 O O . GLU F 1 164 ? 229.547 176.337 116.276 1.00 77.93 466 GLU F O 1
ATOM 17867 N N . HIS F 1 165 ? 231.348 176.484 115.055 1.00 74.38 467 HIS F N 1
ATOM 17868 C CA . HIS F 1 165 ? 231.379 175.081 114.764 1.00 78.80 467 HIS F CA 1
ATOM 17869 C C . HIS F 1 165 ? 232.030 174.232 115.836 1.00 81.11 467 HIS F C 1
ATOM 17870 O O . HIS F 1 165 ? 232.185 173.049 115.649 1.00 91.27 467 HIS F O 1
ATOM 17877 N N . MET F 1 166 ? 232.521 174.822 116.914 1.00 64.16 468 MET F N 1
ATOM 17878 C CA . MET F 1 166 ? 233.071 174.028 117.957 1.00 73.41 468 MET F CA 1
ATOM 17879 C C . MET F 1 166 ? 232.408 174.308 119.287 1.00 72.87 468 MET F C 1
ATOM 17880 O O . MET F 1 166 ? 232.061 175.418 119.568 1.00 89.88 468 MET F O 1
ATOM 17885 N N . SER F 1 167 ? 232.178 173.281 120.078 1.00 57.52 469 SER F N 1
ATOM 17886 C CA . SER F 1 167 ? 231.629 173.416 121.431 1.00 60.90 469 SER F CA 1
ATOM 17887 C C . SER F 1 167 ? 232.752 173.244 122.405 1.00 62.60 469 SER F C 1
ATOM 17888 O O . SER F 1 167 ? 233.584 172.360 122.220 1.00 73.25 469 SER F O 1
ATOM 17891 N N . SER F 1 168 ? 232.750 174.062 123.449 1.00 66.10 470 SER F N 1
ATOM 17892 C CA . SER F 1 168 ? 233.871 174.143 124.360 1.00 78.89 470 SER F CA 1
ATOM 17893 C C . SER F 1 168 ? 233.409 173.851 125.784 1.00 86.06 470 SER F C 1
ATOM 17894 O O . SER F 1 168 ? 232.367 174.334 126.215 1.00 78.96 470 SER F O 1
ATOM 17897 N N . ASN F 1 169 ? 234.186 173.012 126.469 1.00 90.78 471 ASN F N 1
ATOM 17898 C CA . ASN F 1 169 ? 234.125 172.829 127.911 1.00 87.25 471 ASN F CA 1
ATOM 17899 C C . ASN F 1 169 ? 232.745 172.284 128.254 1.00 88.33 471 ASN F C 1
ATOM 17900 O O . ASN F 1 169 ? 232.108 172.717 129.220 1.00 87.56 471 ASN F O 1
ATOM 17905 N N . ILE F 1 170 ? 232.291 171.332 127.452 1.00 78.47 472 ILE F N 1
ATOM 17906 C CA . ILE F 1 170 ? 231.068 170.613 127.749 1.00 79.37 472 ILE F CA 1
ATOM 17907 C C . ILE F 1 170 ? 231.363 169.645 128.904 1.00 82.46 472 ILE F C 1
ATOM 17908 O O . ILE F 1 170 ? 232.381 168.965 128.909 1.00 101.93 472 ILE F O 1
ATOM 17913 N N . THR F 1 171 ? 230.455 169.596 129.875 1.00 86.63 473 THR F N 1
ATOM 17914 C CA . THR F 1 171 ? 230.640 168.863 131.121 1.00 82.29 473 THR F CA 1
ATOM 17915 C C . THR F 1 171 ? 229.609 167.774 131.235 1.00 77.08 473 THR F C 1
ATOM 17916 O O . THR F 1 171 ? 228.681 167.706 130.447 1.00 64.31 473 THR F O 1
ATOM 17920 N N . ASP F 1 172 ? 229.770 166.933 132.251 1.00 86.80 474 ASP F N 1
ATOM 17921 C CA . ASP F 1 172 ? 228.779 165.899 132.561 1.00 88.82 474 ASP F CA 1
ATOM 17922 C C . ASP F 1 172 ? 227.391 166.503 132.722 1.00 77.84 474 ASP F C 1
ATOM 17923 O O . ASP F 1 172 ? 226.422 165.958 132.207 1.00 88.22 474 ASP F O 1
ATOM 17928 N N . ALA F 1 173 ? 227.318 167.638 133.414 1.00 63.48 475 ALA F N 1
ATOM 17929 C CA . ALA F 1 173 ? 226.078 168.382 133.604 1.00 61.70 475 ALA F CA 1
ATOM 17930 C C . ALA F 1 173 ? 225.324 168.659 132.290 1.00 69.76 475 ALA F C 1
ATOM 17931 O O . ALA F 1 173 ? 224.130 168.408 132.184 1.00 83.34 475 ALA F O 1
ATOM 17933 N N . ASN F 1 174 ? 226.028 169.203 131.308 1.00 62.67 476 ASN F N 1
ATOM 17934 C CA . ASN F 1 174 ? 225.469 169.469 129.989 1.00 54.45 476 ASN F CA 1
ATOM 17935 C C . ASN F 1 174 ? 224.879 168.226 129.368 1.00 54.10 476 ASN F C 1
ATOM 17936 O O . ASN F 1 174 ? 223.920 168.311 128.591 1.00 68.06 476 ASN F O 1
ATOM 17941 N N . LEU F 1 175 ? 225.489 167.078 129.627 1.00 50.17 477 LEU F N 1
ATOM 17942 C CA . LEU F 1 175 ? 225.001 165.810 129.055 1.00 59.89 477 LEU F CA 1
ATOM 17943 C C . LEU F 1 175 ? 223.708 165.357 129.752 1.00 63.86 477 LEU F C 1
ATOM 17944 O O . LEU F 1 175 ? 222.771 164.893 129.083 1.00 73.58 477 LEU F O 1
ATOM 17949 N N . ASP F 1 176 ? 223.651 165.521 131.069 1.00 65.68 478 ASP F N 1
ATOM 17950 C CA . ASP F 1 176 ? 222.427 165.219 131.836 1.00 79.61 478 ASP F CA 1
ATOM 17951 C C . ASP F 1 176 ? 221.268 166.118 131.474 1.00 73.41 478 ASP F C 1
ATOM 17952 O O . ASP F 1 176 ? 220.124 165.713 131.645 1.00 86.23 478 ASP F O 1
ATOM 17957 N N . SER F 1 177 ? 221.555 167.317 130.956 1.00 61.23 479 SER F N 1
ATOM 17958 C CA . SER F 1 177 ? 220.519 168.122 130.328 1.00 54.88 479 SER F CA 1
ATOM 17959 C C . SER F 1 177 ? 219.869 167.323 129.236 1.00 56.67 479 SER F C 1
ATOM 17960 O O . SER F 1 177 ? 220.529 166.567 128.473 1.00 62.33 479 SER F O 1
ATOM 17963 N N . GLN F 1 178 ? 218.573 167.531 129.142 1.00 55.91 480 GLN F N 1
ATOM 17964 C CA . GLN F 1 178 ? 217.715 166.856 128.134 1.00 59.04 480 GLN F CA 1
ATOM 17965 C C . GLN F 1 178 ? 217.953 167.370 126.728 1.00 57.25 480 GLN F C 1
ATOM 17966 O O . GLN F 1 178 ? 217.672 166.674 125.752 1.00 57.82 480 GLN F O 1
ATOM 17972 N N . PHE F 1 179 ? 218.404 168.623 126.633 1.00 66.72 481 PHE F N 1
ATOM 17973 C CA . PHE F 1 179 ? 218.775 169.202 125.340 1.00 75.89 481 PHE F CA 1
ATOM 17974 C C . PHE F 1 179 ? 220.233 168.961 125.100 1.00 80.91 481 PHE F C 1
ATOM 17975 O O . PHE F 1 179 ? 220.984 168.632 126.021 1.00 95.75 481 PHE F O 1
ATOM 17983 N N . ASN F 1 180 ? 220.635 169.118 123.857 1.00 76.34 482 ASN F N 1
ATOM 17984 C CA . ASN F 1 180 ? 222.008 168.853 123.492 1.00 82.46 482 ASN F CA 1
ATOM 17985 C C . ASN F 1 180 ? 222.375 169.603 122.235 1.00 83.02 482 ASN F C 1
ATOM 17986 O O . ASN F 1 180 ? 222.693 168.975 121.231 1.00 106.95 482 ASN F O 1
ATOM 17991 N N . PRO F 1 181 ? 222.325 170.942 122.286 1.00 74.82 483 PRO F N 1
ATOM 17992 C CA . PRO F 1 181 ? 222.706 171.771 121.155 1.00 65.25 483 PRO F CA 1
ATOM 17993 C C . PRO F 1 181 ? 224.202 171.828 120.923 1.00 65.22 483 PRO F C 1
ATOM 17994 O O . PRO F 1 181 ? 224.634 172.227 119.829 1.00 77.03 483 PRO F O 1
ATOM 17998 N N . TYR F 1 182 ? 224.984 171.455 121.938 1.00 55.95 484 TYR F N 1
ATOM 17999 C CA . TYR F 1 182 ? 226.448 171.310 121.816 1.00 56.26 484 TYR F CA 1
ATOM 18000 C C . TYR F 1 182 ? 226.891 170.272 120.763 1.00 72.89 484 TYR F C 1
ATOM 18001 O O . TYR F 1 182 ? 228.098 170.086 120.594 1.00 85.99 484 TYR F O 1
ATOM 18010 N N . LEU F 1 183 ? 225.953 169.529 120.162 1.00 82.33 485 LEU F N 1
ATOM 18011 C CA . LEU F 1 183 ? 226.238 168.678 118.991 1.00 82.74 485 LEU F CA 1
ATOM 18012 C C . LEU F 1 183 ? 225.612 169.174 117.693 1.00 82.58 485 LEU F C 1
ATOM 18013 O O . LEU F 1 183 ? 225.977 168.698 116.621 1.00 95.44 485 LEU F O 1
ATOM 18018 N N . TYR F 1 184 ? 224.686 170.127 117.773 1.00 86.27 486 TYR F N 1
ATOM 18019 C CA . TYR F 1 184 ? 224.037 170.692 116.576 1.00 94.93 486 TYR F CA 1
ATOM 18020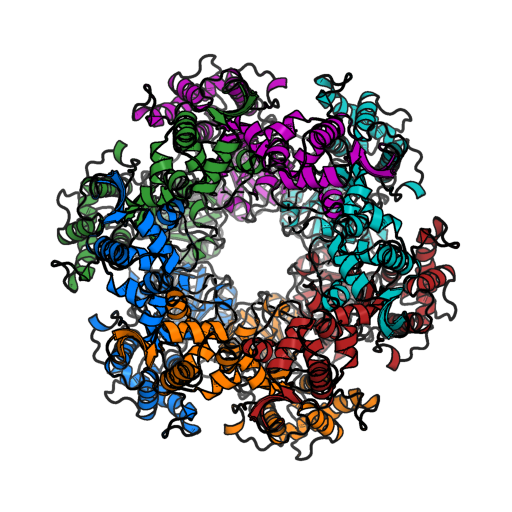 C C . TYR F 1 184 ? 225.021 171.552 115.794 1.00 99.67 486 TYR F C 1
ATOM 18021 O O . TYR F 1 184 ? 225.429 172.613 116.288 1.00 97.13 486 TYR F O 1
ATOM 18030 N N . ASN F 1 185 ? 225.385 171.096 114.592 1.00 90.48 487 ASN F N 1
ATOM 18031 C CA . ASN F 1 185 ? 226.200 171.892 113.684 1.00 88.48 487 ASN F CA 1
ATOM 18032 C C . ASN F 1 185 ? 227.540 172.210 114.332 1.00 86.13 487 ASN F C 1
ATOM 18033 O O . ASN F 1 185 ? 227.885 173.374 114.582 1.00 73.55 487 ASN F O 1
ATOM 18038 N N . LYS F 1 186 ? 228.286 171.128 114.558 1.00 85.09 488 LYS F N 1
ATOM 18039 C CA . LYS F 1 186 ? 229.565 171.164 115.216 1.00 78.08 488 LYS F CA 1
ATOM 18040 C C . LYS F 1 186 ? 230.480 170.229 114.467 1.00 84.10 488 LYS F C 1
ATOM 18041 O O . LYS F 1 186 ? 230.080 169.097 114.126 1.00 87.98 488 LYS F O 1
ATOM 18047 N N . LEU F 1 187 ? 231.680 170.741 114.179 1.00 76.78 489 LEU F N 1
ATOM 18048 C CA . LEU F 1 187 ? 232.756 169.970 113.623 1.00 72.02 489 LEU F CA 1
ATOM 18049 C C . LEU F 1 187 ? 233.648 169.451 114.720 1.00 67.34 489 LEU F C 1
ATOM 18050 O O . LEU F 1 187 ? 234.208 168.354 114.623 1.00 70.37 489 LEU F O 1
ATOM 18055 N N . ILE F 1 188 ? 233.821 170.242 115.767 1.00 69.65 490 ILE F N 1
ATOM 18056 C CA . ILE F 1 188 ? 234.632 169.836 116.904 1.00 70.72 490 ILE F CA 1
ATOM 18057 C C . ILE F 1 188 ? 233.767 169.969 118.151 1.00 71.02 490 ILE F C 1
ATOM 18058 O O . ILE F 1 188 ? 233.000 170.917 118.250 1.00 68.56 490 ILE F O 1
ATOM 18063 N N . VAL F 1 189 ? 233.908 169.036 119.095 1.00 58.64 491 VAL F N 1
ATOM 18064 C CA . VAL F 1 189 ? 233.177 169.085 120.337 1.00 56.49 491 VAL F CA 1
ATOM 18065 C C . VAL F 1 189 ? 234.162 168.761 121.456 1.00 68.63 491 VAL F C 1
ATOM 18066 O O . VAL F 1 189 ? 234.600 167.611 121.604 1.00 86.82 491 VAL F O 1
ATOM 18070 N N . HIS F 1 190 ? 234.469 169.764 122.266 1.00 70.87 492 HIS F N 1
ATOM 18071 C CA . HIS F 1 190 ? 235.392 169.613 123.373 1.00 73.44 492 HIS F CA 1
ATOM 18072 C C . HIS F 1 190 ? 234.672 169.325 124.690 1.00 88.43 492 HIS F C 1
ATOM 18073 O O . HIS F 1 190 ? 233.699 169.999 125.021 1.00 87.85 492 HIS F O 1
ATOM 18080 N N . LEU F 1 191 ? 235.182 168.343 125.447 1.00 95.67 493 LEU F N 1
ATOM 18081 C CA . LEU F 1 191 ? 234.644 167.969 126.771 1.00 86.40 493 LEU F CA 1
ATOM 18082 C C . LEU F 1 191 ? 235.677 168.091 127.904 1.00 87.90 493 LEU F C 1
ATOM 18083 O O . LEU F 1 191 ? 236.834 167.735 127.726 1.00 75.72 493 LEU F O 1
ATOM 18088 N N . ASN F 1 192 ? 235.182 168.463 129.068 1.00 81.81 494 ASN F N 1
ATOM 18089 C CA . ASN F 1 192 ? 235.990 168.594 130.228 1.00 81.09 494 ASN F CA 1
ATOM 18090 C C . ASN F 1 192 ? 235.556 167.577 131.256 1.00 81.73 494 ASN F C 1
ATOM 18091 O O . ASN F 1 192 ? 234.444 167.589 131.713 1.00 89.88 494 ASN F O 1
ATOM 18096 N N . GLU F 1 193 ? 236.429 166.680 131.643 1.00 85.20 495 GLU F N 1
ATOM 18097 C CA . GLU F 1 193 ? 236.050 165.795 132.695 1.00 74.91 495 GLU F CA 1
ATOM 18098 C C . GLU F 1 193 ? 236.609 166.537 133.899 1.00 83.60 495 GLU F C 1
ATOM 18099 O O . GLU F 1 193 ? 237.729 167.015 133.882 1.00 74.57 495 GLU F O 1
ATOM 18105 N N . VAL F 1 194 ? 235.821 166.711 134.938 1.00 99.29 496 VAL F N 1
ATOM 18106 C CA . VAL F 1 194 ? 236.354 167.387 136.096 1.00 99.14 496 VAL F CA 1
ATOM 18107 C C . VAL F 1 194 ? 236.356 166.590 137.408 1.00 101.45 496 VAL F C 1
ATOM 18108 O O . VAL F 1 194 ? 237.394 166.398 138.004 1.00 100.01 496 VAL F O 1
ATOM 18112 N N . SER F 1 195 ? 235.225 166.057 137.818 1.00 101.20 497 SER F N 1
ATOM 18113 C CA . SER F 1 195 ? 235.179 165.318 139.071 1.00 113.11 497 SER F CA 1
ATOM 18114 C C . SER F 1 195 ? 236.025 164.054 139.085 1.00 119.72 497 SER F C 1
ATOM 18115 O O . SER F 1 195 ? 236.056 163.338 138.113 1.00 123.06 497 SER F O 1
ATOM 18118 N N . ALA F 1 196 ? 236.678 163.782 140.213 1.00 119.85 498 ALA F N 1
ATOM 18119 C CA . ALA F 1 196 ? 237.516 162.598 140.383 1.00 110.90 498 ALA F CA 1
ATOM 18120 C C . ALA F 1 196 ? 236.751 161.299 140.237 1.00 116.75 498 ALA F C 1
ATOM 18121 O O . ALA F 1 196 ? 237.348 160.230 140.174 1.00 106.80 498 ALA F O 1
ATOM 18123 N N . MET F 1 203 ? 227.858 155.590 135.692 1.00 86.86 505 MET F N 1
ATOM 18124 C CA . MET F 1 203 ? 228.977 156.227 136.357 1.00 87.08 505 MET F CA 1
ATOM 18125 C C . MET F 1 203 ? 229.726 157.093 135.384 1.00 90.80 505 MET F C 1
ATOM 18126 O O . MET F 1 203 ? 229.560 158.290 135.405 1.00 94.79 505 MET F O 1
ATOM 18128 N N . LEU F 1 204 ? 230.487 156.513 134.473 1.00 91.38 506 LEU F N 1
ATOM 18129 C CA . LEU F 1 204 ? 231.228 157.366 133.577 1.00 90.96 506 LEU F CA 1
ATOM 18130 C C . LEU F 1 204 ? 230.227 157.800 132.553 1.00 103.50 506 LEU F C 1
ATOM 18131 O O . LEU F 1 204 ? 229.949 157.147 131.570 1.00 115.74 506 LEU F O 1
ATOM 18133 N N . VAL F 1 205 ? 229.777 159.016 132.759 1.00 122.80 507 VAL F N 1
ATOM 18134 C CA . VAL F 1 205 ? 228.740 159.649 131.967 1.00 125.24 507 VAL F CA 1
ATOM 18135 C C . VAL F 1 205 ? 229.104 159.805 130.508 1.00 105.18 507 VAL F C 1
ATOM 18136 O O . VAL F 1 205 ? 228.269 159.640 129.664 1.00 116.42 507 VAL F O 1
ATOM 18140 N N . LYS F 1 206 ? 230.377 160.069 130.185 1.00 103.92 508 LYS F N 1
ATOM 18141 C CA . LYS F 1 206 ? 230.919 160.308 128.857 1.00 104.35 508 LYS F CA 1
ATOM 18142 C C . LYS F 1 206 ? 230.981 159.111 127.925 1.00 94.85 508 LYS F C 1
ATOM 18143 O O . LYS F 1 206 ? 231.164 159.270 126.747 1.00 93.96 508 LYS F O 1
ATOM 18149 N N . ASN F 1 207 ? 230.696 157.889 128.449 1.00 95.75 509 ASN F N 1
ATOM 18150 C CA . ASN F 1 207 ? 230.765 156.681 127.633 1.00 82.45 509 ASN F CA 1
ATOM 18151 C C . ASN F 1 207 ? 229.908 156.690 126.382 1.00 70.15 509 ASN F C 1
ATOM 18152 O O . ASN F 1 207 ? 230.221 155.952 125.500 1.00 80.86 509 ASN F O 1
ATOM 18157 N N . ARG F 1 208 ? 228.772 157.390 126.356 1.00 76.82 510 ARG F N 1
ATOM 18158 C CA . ARG F 1 208 ? 227.888 157.525 125.184 1.00 69.59 510 ARG F CA 1
ATOM 18159 C C . ARG F 1 208 ? 228.614 158.126 124.021 1.00 62.48 510 ARG F C 1
ATOM 18160 O O . ARG F 1 208 ? 228.320 157.872 122.908 1.00 71.29 510 ARG F O 1
ATOM 18168 N N . LEU F 1 209 ? 229.515 159.021 124.321 1.00 74.44 511 LEU F N 1
ATOM 18169 C CA . LEU F 1 209 ? 230.423 159.647 123.365 1.00 68.98 511 LEU F CA 1
ATOM 18170 C C . LEU F 1 209 ? 231.088 158.666 122.436 1.00 63.70 511 LEU F C 1
ATOM 18171 O O . LEU F 1 209 ? 231.344 158.973 121.269 1.00 80.72 511 LEU F O 1
ATOM 18176 N N . LYS F 1 210 ? 231.425 157.505 122.968 1.00 56.42 512 LYS F N 1
ATOM 18177 C CA . LYS F 1 210 ? 232.000 156.444 122.194 1.00 64.68 512 LYS F CA 1
ATOM 18178 C C . LYS F 1 210 ? 231.270 156.195 120.863 1.00 56.66 512 LYS F C 1
ATOM 18179 O O . LYS F 1 210 ? 231.887 156.229 119.778 1.00 55.71 512 LYS F O 1
ATOM 18185 N N . THR F 1 211 ? 229.961 156.024 120.957 1.00 48.85 513 THR F N 1
ATOM 18186 C CA . THR F 1 211 ? 229.097 155.908 119.774 1.00 46.64 513 THR F CA 1
ATOM 18187 C C . THR F 1 211 ? 228.961 157.205 118.910 1.00 49.59 513 THR F C 1
ATOM 18188 O O . THR F 1 211 ? 228.902 157.118 117.688 1.00 62.24 513 THR F O 1
ATOM 18192 N N . TRP F 1 212 ? 228.894 158.382 119.535 1.00 57.53 514 TRP F N 1
ATOM 18193 C CA . TRP F 1 212 ? 228.868 159.670 118.807 1.00 66.65 514 TRP F CA 1
ATOM 18194 C C . TRP F 1 212 ? 230.047 159.850 117.814 1.00 69.78 514 TRP F C 1
ATOM 18195 O O . TRP F 1 212 ? 229.902 160.452 116.737 1.00 47.60 514 TRP F O 1
ATOM 18206 N N . ILE F 1 213 ? 231.217 159.356 118.218 1.00 64.90 515 ILE F N 1
ATOM 18207 C CA . ILE F 1 213 ? 232.410 159.440 117.412 1.00 68.06 515 ILE F CA 1
ATOM 18208 C C . ILE F 1 213 ? 232.167 158.824 116.045 1.00 73.10 515 ILE F C 1
ATOM 18209 O O . ILE F 1 213 ? 232.631 159.358 115.034 1.00 90.19 515 ILE F O 1
ATOM 18214 N N . THR F 1 214 ? 231.474 157.685 116.031 1.00 65.83 516 THR F N 1
ATOM 18215 C CA . THR F 1 214 ? 231.323 156.849 114.842 1.00 63.57 516 THR F CA 1
ATOM 18216 C C . THR F 1 214 ? 229.921 156.778 114.250 1.00 61.34 516 THR F C 1
ATOM 18217 O O . THR F 1 214 ? 229.760 156.207 113.173 1.00 68.89 516 THR F O 1
ATOM 18221 N N . ASP F 1 215 ? 228.922 157.349 114.913 1.00 61.75 517 ASP F N 1
ATOM 18222 C CA . ASP F 1 215 ? 227.555 157.218 114.431 1.00 63.89 517 ASP F CA 1
ATOM 18223 C C . ASP F 1 215 ? 227.379 158.154 113.246 1.00 66.81 517 ASP F C 1
ATOM 18224 O O . ASP F 1 215 ? 227.765 159.330 113.303 1.00 59.59 517 ASP F O 1
ATOM 18229 N N . GLU F 1 216 ? 226.786 157.613 112.173 1.00 56.35 518 GLU F N 1
ATOM 18230 C CA . GLU F 1 216 ? 226.466 158.371 110.960 1.00 45.03 518 GLU F CA 1
ATOM 18231 C C . GLU F 1 216 ? 225.617 159.568 111.292 1.00 42.34 518 GLU F C 1
ATOM 18232 O O . GLU F 1 216 ? 225.845 160.644 110.726 1.00 44.69 518 GLU F O 1
ATOM 18238 N N . THR F 1 217 ? 224.646 159.398 112.218 1.00 35.92 519 THR F N 1
ATOM 18239 C CA . THR F 1 217 ? 223.708 160.486 112.593 1.00 37.80 519 THR F CA 1
ATOM 18240 C C . THR F 1 217 ? 223.437 160.602 114.102 1.00 47.69 519 THR F C 1
ATOM 18241 O O . THR F 1 217 ? 223.450 159.605 114.836 1.00 49.87 519 THR F O 1
ATOM 18245 N N . LEU F 1 218 ? 223.044 161.798 114.521 1.00 57.44 520 LEU F N 1
ATOM 18246 C CA . LEU F 1 218 ? 222.648 162.061 115.909 1.00 60.96 520 LEU F CA 1
ATOM 18247 C C . LEU F 1 218 ? 221.228 162.565 115.981 1.00 57.16 520 LEU F C 1
ATOM 18248 O O . LEU F 1 218 ? 220.710 163.123 115.008 1.00 45.34 520 LEU F O 1
ATOM 18253 N N . TYR F 1 219 ? 220.594 162.325 117.133 1.00 65.53 521 TYR F N 1
ATOM 18254 C CA . TYR F 1 219 ? 219.297 162.952 117.481 1.00 64.02 521 TYR F CA 1
ATOM 18255 C C . TYR F 1 219 ? 219.567 164.252 118.254 1.00 68.15 521 TYR F C 1
ATOM 18256 O O . TYR F 1 219 ? 220.426 164.263 119.154 1.00 70.19 521 TYR F O 1
ATOM 18265 N N . ILE F 1 220 ? 218.892 165.336 117.862 1.00 59.29 522 ILE F N 1
ATOM 18266 C CA . ILE F 1 220 ? 219.153 166.665 118.422 1.00 62.47 522 ILE F CA 1
ATOM 18267 C C . ILE F 1 220 ? 217.907 167.258 119.047 1.00 60.52 522 ILE F C 1
ATOM 18268 O O . ILE F 1 220 ? 217.000 167.765 118.367 1.00 49.80 522 ILE F O 1
ATOM 18273 N N . ASN F 1 221 ? 217.867 167.169 120.363 1.00 62.26 523 ASN F N 1
ATOM 18274 C CA . ASN F 1 221 ? 216.803 167.777 121.100 1.00 62.39 523 ASN F CA 1
ATOM 18275 C C . ASN F 1 221 ? 217.266 169.157 121.463 1.00 65.23 523 ASN F C 1
ATOM 18276 O O . ASN F 1 221 ? 218.215 169.322 122.240 1.00 81.46 523 ASN F O 1
ATOM 18281 N N . ARG F 1 222 ? 216.587 170.149 120.916 1.00 71.30 524 ARG F N 1
ATOM 18282 C CA . ARG F 1 222 ? 216.794 171.538 121.294 1.00 74.30 524 ARG F CA 1
ATOM 18283 C C . ARG F 1 222 ? 215.495 172.073 121.866 1.00 82.33 524 ARG F C 1
ATOM 18284 O O . ARG F 1 222 ? 214.421 171.564 121.550 1.00 91.29 524 ARG F O 1
ATOM 18292 N N . LYS F 1 223 ? 215.594 173.084 122.724 1.00 81.60 525 LYS F N 1
ATOM 18293 C CA . LYS F 1 223 ? 214.411 173.615 123.390 1.00 79.81 525 LYS F CA 1
ATOM 18294 C C . LYS F 1 223 ? 213.580 174.333 122.362 1.00 80.50 525 LYS F C 1
ATOM 18295 O O . LYS F 1 223 ? 214.124 174.948 121.460 1.00 102.08 525 LYS F O 1
ATOM 18301 N N . ASN F 1 224 ? 212.270 174.205 122.481 1.00 85.40 526 ASN F N 1
ATOM 18302 C CA . ASN F 1 224 ? 211.306 174.826 121.564 1.00 88.82 526 ASN F CA 1
ATOM 18303 C C . ASN F 1 224 ? 211.454 174.432 120.095 1.00 87.88 526 ASN F C 1
ATOM 18304 O O . ASN F 1 224 ? 210.864 175.075 119.209 1.00 91.41 526 ASN F O 1
ATOM 18309 N N . MET F 1 225 ? 212.222 173.369 119.843 1.00 88.03 527 MET F N 1
ATOM 18310 C CA . MET F 1 225 ? 212.413 172.828 118.501 1.00 88.36 527 MET F CA 1
ATOM 18311 C C . MET F 1 225 ? 211.994 171.382 118.531 1.00 76.56 527 MET F C 1
ATOM 18312 O O . MET F 1 225 ? 212.034 170.754 119.575 1.00 70.43 527 MET F O 1
ATOM 18317 N N . LYS F 1 226 ? 211.726 170.829 117.358 1.00 74.47 528 LYS F N 1
ATOM 18318 C CA . LYS F 1 226 ? 211.366 169.424 117.241 1.00 74.46 528 LYS F CA 1
ATOM 18319 C C . LYS F 1 226 ? 212.628 168.597 117.432 1.00 83.26 528 LYS F C 1
ATOM 18320 O O . LYS F 1 226 ? 213.732 169.065 117.089 1.00 76.04 528 LYS F O 1
ATOM 18326 N N . GLU F 1 227 ? 212.480 167.378 117.970 1.00 81.71 529 GLU F N 1
ATOM 18327 C CA . GLU F 1 227 ? 213.621 166.473 118.066 1.00 74.34 529 GLU F CA 1
ATOM 18328 C C . GLU F 1 227 ? 213.844 166.103 116.635 1.00 74.37 529 GLU F C 1
ATOM 18329 O O . GLU F 1 227 ? 212.906 165.816 115.917 1.00 70.50 529 GLU F O 1
ATOM 18335 N N . VAL F 1 228 ? 215.094 166.146 116.231 1.00 76.91 530 VAL F N 1
ATOM 18336 C CA . VAL F 1 228 ? 215.445 166.067 114.847 1.00 85.13 530 VAL F CA 1
ATOM 18337 C C . VAL F 1 228 ? 216.680 165.231 114.744 1.00 88.66 530 VAL F C 1
ATOM 18338 O O . VAL F 1 228 ? 217.555 165.323 115.599 1.00 99.75 530 VAL F O 1
ATOM 18342 N N . GLU F 1 229 ? 216.755 164.441 113.679 1.00 84.77 531 GLU F N 1
ATOM 18343 C CA . GLU F 1 229 ? 217.903 163.601 113.416 1.00 73.30 531 GLU F CA 1
ATOM 18344 C C . GLU F 1 229 ? 218.737 164.323 112.388 1.00 65.82 531 GLU F C 1
ATOM 18345 O O . GLU F 1 229 ? 218.198 164.813 111.411 1.00 80.28 531 GLU F O 1
ATOM 18351 N N . ILE F 1 230 ? 220.042 164.403 112.592 1.00 69.17 532 ILE F N 1
ATOM 18352 C CA . ILE F 1 230 ? 220.945 165.075 111.631 1.00 67.32 532 ILE F CA 1
ATOM 18353 C C . ILE F 1 230 ? 222.220 164.297 111.362 1.00 68.29 532 ILE F C 1
ATOM 18354 O O . ILE F 1 230 ? 222.651 163.502 112.202 1.00 87.27 532 ILE F O 1
ATOM 18359 N N . LYS F 1 231 ? 222.789 164.514 110.178 1.00 69.44 533 LYS F N 1
ATOM 18360 C CA . LYS F 1 231 ? 224.078 163.927 109.809 1.00 67.99 533 LYS F CA 1
ATOM 18361 C C . LYS F 1 231 ? 225.083 164.442 110.803 1.00 59.52 533 LYS F C 1
ATOM 18362 O O . LYS F 1 231 ? 225.094 165.638 111.114 1.00 64.95 533 LYS F O 1
ATOM 18368 N N . ASN F 1 232 ? 225.936 163.536 111.261 1.00 48.80 534 ASN F N 1
ATOM 18369 C CA . ASN F 1 232 ? 226.931 163.810 112.286 1.00 29.81 534 ASN F CA 1
ATOM 18370 C C . ASN F 1 232 ? 228.287 164.265 111.713 1.00 35.34 534 ASN F C 1
ATOM 18371 O O . ASN F 1 232 ? 228.934 163.483 110.950 1.00 37.17 534 ASN F O 1
ATOM 18376 N N . PHE F 1 233 ? 228.746 165.460 112.114 1.00 31.17 535 PHE F N 1
ATOM 18377 C CA . PHE F 1 233 ? 230.034 165.995 111.711 1.00 35.41 535 PHE F CA 1
ATOM 18378 C C . PHE F 1 233 ? 230.938 166.202 112.894 1.00 40.72 535 PHE F C 1
ATOM 18379 O O . PHE F 1 233 ? 231.955 166.902 112.801 1.00 46.53 535 PHE F O 1
ATOM 18387 N N . CYS F 1 234 ? 230.664 165.494 113.970 1.00 33.00 536 CYS F N 1
ATOM 18388 C CA . CYS F 1 234 ? 231.380 165.751 115.172 1.00 31.07 536 CYS F CA 1
ATOM 18389 C C . CYS F 1 234 ? 232.710 165.070 115.222 1.00 30.15 536 CYS F C 1
ATOM 18390 O O . CYS F 1 234 ? 232.889 163.926 114.776 1.00 22.56 536 CYS F O 1
ATOM 18393 N N . ASN F 1 235 ? 233.622 165.752 115.925 1.00 32.77 537 ASN F N 1
ATOM 18394 C CA . ASN F 1 235 ? 234.912 165.203 116.250 1.00 35.01 537 ASN F CA 1
ATOM 18395 C C . ASN F 1 235 ? 235.140 165.628 117.675 1.00 41.12 537 ASN F C 1
ATOM 18396 O O . ASN F 1 235 ? 234.846 166.788 118.020 1.00 39.78 537 ASN F O 1
ATOM 18401 N N . PHE F 1 236 ? 235.727 164.739 118.474 1.00 46.67 538 PHE F N 1
ATOM 18402 C CA . PHE F 1 236 ? 235.758 164.911 119.907 1.00 53.08 538 PHE F CA 1
ATOM 18403 C C . PHE F 1 236 ? 237.152 165.011 120.493 1.00 70.13 538 PHE F C 1
ATOM 18404 O O . PHE F 1 236 ? 237.995 164.125 120.309 1.00 83.72 538 PHE F O 1
ATOM 18412 N N . ILE F 1 237 ? 237.361 166.073 121.268 1.00 77.31 539 ILE F N 1
ATOM 18413 C CA . ILE F 1 237 ? 238.547 166.241 122.112 1.00 77.71 539 ILE F CA 1
ATOM 18414 C C . ILE F 1 237 ? 238.034 166.198 123.545 1.00 68.94 539 ILE F C 1
ATOM 18415 O O . ILE F 1 237 ? 236.936 166.667 123.828 1.00 80.10 539 ILE F O 1
ATOM 18420 N N . ILE F 1 238 ? 238.813 165.585 124.406 1.00 68.87 540 ILE F N 1
ATOM 18421 C CA . ILE F 1 238 ? 238.497 165.535 125.801 1.00 75.27 540 ILE F CA 1
ATOM 18422 C C . ILE F 1 238 ? 239.691 165.920 126.644 1.00 71.31 540 ILE F C 1
ATOM 18423 O O . ILE F 1 238 ? 240.721 165.318 126.551 1.00 64.68 540 ILE F O 1
ATOM 18428 N N . ASN F 1 239 ? 239.530 166.941 127.467 1.00 73.99 541 ASN F N 1
ATOM 18429 C CA . ASN F 1 239 ? 240.562 167.383 128.378 1.00 60.29 541 ASN F CA 1
ATOM 18430 C C . ASN F 1 239 ? 240.221 166.741 129.670 1.00 61.40 541 ASN F C 1
ATOM 18431 O O . ASN F 1 239 ? 239.091 166.682 130.050 1.00 64.87 541 ASN F O 1
ATOM 18436 N N . SER F 1 240 ? 241.209 166.217 130.344 1.00 60.90 542 SER F N 1
ATOM 18437 C CA . SER F 1 240 ? 240.979 165.596 131.619 1.00 58.48 542 SER F CA 1
ATOM 18438 C C . SER F 1 240 ? 242.109 165.924 132.536 1.00 66.32 542 SER F C 1
ATOM 18439 O O . SER F 1 240 ? 243.129 166.424 132.137 1.00 65.32 542 SER F O 1
ATOM 18442 N N . ASN F 1 241 ? 241.912 165.647 133.802 1.00 72.03 543 ASN F N 1
ATOM 18443 C CA . ASN F 1 241 ? 242.917 165.903 134.788 1.00 70.08 543 ASN F CA 1
ATOM 18444 C C . ASN F 1 241 ? 243.669 164.618 134.871 1.00 59.01 543 ASN F C 1
ATOM 18445 O O . ASN F 1 241 ? 244.436 164.309 134.029 1.00 44.06 543 ASN F O 1
ATOM 18447 N N . GLU F 1 242 ? 243.522 163.909 135.954 1.00 51.84 544 GLU F N 1
ATOM 18448 C CA . GLU F 1 242 ? 244.106 162.595 136.054 1.00 46.19 544 GLU F CA 1
ATOM 18449 C C . GLU F 1 242 ? 243.038 161.535 135.957 1.00 41.76 544 GLU F C 1
ATOM 18450 O O . GLU F 1 242 ? 243.320 160.382 136.011 1.00 38.62 544 GLU F O 1
ATOM 18452 N N . THR F 1 243 ? 241.808 161.962 135.785 1.00 43.62 545 THR F N 1
ATOM 18453 C CA . THR F 1 243 ? 240.648 161.129 135.785 1.00 52.06 545 THR F CA 1
ATOM 18454 C C . THR F 1 243 ? 240.430 160.510 134.448 1.00 50.89 545 THR F C 1
ATOM 18455 O O . THR F 1 243 ? 240.486 161.180 133.474 1.00 57.15 545 THR F O 1
ATOM 18459 N N . ILE F 1 244 ? 240.183 159.217 134.413 1.00 58.99 546 ILE F N 1
ATOM 18460 C CA . ILE F 1 244 ? 239.986 158.541 133.157 1.00 64.59 546 ILE F CA 1
ATOM 18461 C C . ILE F 1 244 ? 238.567 158.829 132.830 1.00 61.73 546 ILE F C 1
ATOM 18462 O O . ILE F 1 244 ? 237.697 158.383 133.518 1.00 63.23 546 ILE F O 1
ATOM 18467 N N . PRO F 1 245 ? 238.330 159.533 131.736 1.00 68.47 547 PRO F N 1
ATOM 18468 C CA . PRO F 1 245 ? 236.937 159.966 131.421 1.00 65.73 547 PRO F CA 1
ATOM 18469 C C . PRO F 1 245 ? 236.023 158.888 130.853 1.00 61.34 547 PRO F C 1
ATOM 18470 O O . PRO F 1 245 ? 234.793 158.998 130.959 1.00 50.98 547 PRO F O 1
ATOM 18474 N N . VAL F 1 246 ? 236.622 157.883 130.205 1.00 66.97 548 VAL F N 1
ATOM 18475 C CA . VAL F 1 246 ? 235.891 156.905 129.391 1.00 71.77 548 VAL F CA 1
ATOM 18476 C C . VAL F 1 246 ? 236.510 155.527 129.623 1.00 78.14 548 VAL F C 1
ATOM 18477 O O . VAL F 1 246 ? 237.728 155.409 129.734 1.00 74.38 548 VAL F O 1
ATOM 18481 N N . ASP F 1 247 ? 235.661 154.500 129.724 1.00 81.37 549 ASP F N 1
ATOM 18482 C CA . ASP F 1 247 ? 236.133 153.118 129.834 1.00 82.25 549 ASP F CA 1
ATOM 18483 C C . ASP F 1 247 ? 236.797 152.691 128.499 1.00 68.02 549 ASP F C 1
ATOM 18484 O O . ASP F 1 247 ? 236.102 152.526 127.499 1.00 63.61 549 ASP F O 1
ATOM 18489 N N . ILE F 1 248 ? 238.115 152.521 128.500 1.00 62.34 550 ILE F N 1
ATOM 18490 C CA . ILE F 1 248 ? 238.882 152.162 127.270 1.00 71.11 550 ILE F CA 1
ATOM 18491 C C . ILE F 1 248 ? 239.151 150.658 127.179 1.00 65.76 550 ILE F C 1
ATOM 18492 O O . ILE F 1 248 ? 239.803 150.095 128.050 1.00 69.40 550 ILE F O 1
ATOM 18497 N N . GLU F 1 249 ? 238.554 150.017 126.165 1.00 65.94 551 GLU F N 1
ATOM 18498 C CA . GLU F 1 249 ? 238.688 148.558 125.911 1.00 58.25 551 GLU F CA 1
ATOM 18499 C C . GLU F 1 249 ? 240.134 148.320 125.517 1.00 60.75 551 GLU F C 1
ATOM 18500 O O . GLU F 1 249 ? 240.754 149.201 124.932 1.00 72.95 551 GLU F O 1
ATOM 18503 N N . ASP F 1 250 ? 240.686 147.150 125.827 1.00 65.46 552 ASP F N 1
ATOM 18504 C CA . ASP F 1 250 ? 242.073 146.827 125.426 1.00 63.12 552 ASP F CA 1
ATOM 18505 C C . ASP F 1 250 ? 242.333 147.139 123.936 1.00 61.03 552 ASP F C 1
ATOM 18506 O O . ASP F 1 250 ? 243.250 147.880 123.590 1.00 56.40 552 ASP F O 1
ATOM 18511 N N . SER F 1 251 ? 241.472 146.585 123.093 1.00 64.95 553 SER F N 1
ATOM 18512 C CA . SER F 1 251 ? 241.620 146.566 121.661 1.00 71.28 553 SER F CA 1
ATOM 18513 C C . SER F 1 251 ? 240.934 147.773 121.003 1.00 69.29 553 SER F C 1
ATOM 18514 O O . SER F 1 251 ? 240.203 147.603 120.031 1.00 81.47 553 SER F O 1
ATOM 18517 N N . ASP F 1 252 ? 241.206 148.977 121.486 1.00 65.59 554 ASP F N 1
ATOM 18518 C CA . ASP F 1 252 ? 240.398 150.158 121.165 1.00 75.83 554 ASP F CA 1
ATOM 18519 C C . ASP F 1 252 ? 240.876 150.901 119.925 1.00 84.33 554 ASP F C 1
ATOM 18520 O O . ASP F 1 252 ? 242.064 151.149 119.784 1.00 77.82 554 ASP F O 1
ATOM 18525 N N . ARG F 1 253 ? 239.921 151.313 119.086 1.00 89.49 555 ARG F N 1
ATOM 18526 C CA . ARG F 1 253 ? 240.194 152.010 117.841 1.00 96.74 555 ARG F CA 1
ATOM 18527 C C . ARG F 1 253 ? 239.707 153.471 117.789 1.00 90.98 555 ARG F C 1
ATOM 18528 O O . ARG F 1 253 ? 239.908 154.130 116.777 1.00 95.79 555 ARG F O 1
ATOM 18536 N N . ARG F 1 254 ? 239.110 153.991 118.858 1.00 90.32 556 ARG F N 1
ATOM 18537 C CA . ARG F 1 254 ? 238.523 155.348 118.844 1.00 96.08 556 ARG F CA 1
ATOM 18538 C C . ARG F 1 254 ? 239.393 156.422 119.506 1.00 86.21 556 ARG F C 1
ATOM 18539 O O . ARG F 1 254 ? 239.370 157.593 119.104 1.00 90.30 556 ARG F O 1
ATOM 18547 N N . PHE F 1 255 ? 240.157 156.047 120.519 1.00 70.84 557 PHE F N 1
ATOM 18548 C CA . PHE F 1 255 ? 240.806 157.047 121.360 1.00 68.58 557 PHE F CA 1
ATOM 18549 C C . PHE F 1 255 ? 242.312 157.083 121.225 1.00 63.68 557 PHE F C 1
ATOM 18550 O O . PHE F 1 255 ? 242.984 156.061 121.438 1.00 67.89 557 PHE F O 1
ATOM 18558 N N . ASN F 1 256 ? 242.838 158.254 120.870 1.00 56.80 558 ASN F N 1
ATOM 18559 C CA . ASN F 1 256 ? 244.247 158.549 121.105 1.00 53.97 558 ASN F CA 1
ATOM 18560 C C . ASN F 1 256 ? 244.329 159.237 122.447 1.00 55.23 558 ASN F C 1
ATOM 18561 O O . ASN F 1 256 ? 243.507 160.100 122.759 1.00 51.58 558 ASN F O 1
ATOM 18566 N N . VAL F 1 257 ? 245.306 158.844 123.253 1.00 57.76 559 VAL F N 1
ATOM 18567 C CA . VAL F 1 257 ? 245.477 159.418 124.579 1.00 61.20 559 VAL F CA 1
ATOM 18568 C C . VAL F 1 257 ? 246.878 159.973 124.692 1.00 60.07 559 VAL F C 1
ATOM 18569 O O . VAL F 1 257 ? 247.845 159.347 124.272 1.00 56.20 559 VAL F O 1
ATOM 18573 N N . ILE F 1 258 ? 246.958 161.159 125.280 1.00 62.12 560 ILE F N 1
ATOM 18574 C CA . ILE F 1 258 ? 248.172 161.958 125.311 1.00 67.95 560 ILE F CA 1
ATOM 18575 C C . ILE F 1 258 ? 248.268 162.543 126.708 1.00 60.63 560 ILE F C 1
ATOM 18576 O O . ILE F 1 258 ? 247.525 163.461 127.049 1.00 49.90 560 ILE F O 1
ATOM 18581 N N . GLU F 1 259 ? 249.140 161.969 127.532 1.00 67.30 561 GLU F N 1
ATOM 18582 C CA . GLU F 1 259 ? 249.451 162.540 128.855 1.00 55.40 561 GLU F CA 1
ATOM 18583 C C . GLU F 1 259 ? 250.436 163.660 128.655 1.00 52.44 561 GLU F C 1
ATOM 18584 O O . GLU F 1 259 ? 251.409 163.526 127.905 1.00 38.37 561 GLU F O 1
ATOM 18590 N N . CYS F 1 260 ? 250.135 164.790 129.258 1.00 59.36 562 CYS F N 1
ATOM 18591 C CA . CYS F 1 260 ? 250.943 165.952 129.134 1.00 71.16 562 CYS F CA 1
ATOM 18592 C C . CYS F 1 260 ? 251.096 166.553 130.518 1.00 74.34 562 CYS F C 1
ATOM 18593 O O . CYS F 1 260 ? 250.098 166.953 131.107 1.00 95.70 562 CYS F O 1
ATOM 18596 N N . ASN F 1 261 ? 252.298 166.526 131.085 1.00 73.65 563 ASN F N 1
ATOM 18597 C CA . ASN F 1 261 ? 252.562 167.142 132.399 1.00 75.83 563 ASN F CA 1
ATOM 18598 C C . ASN F 1 261 ? 253.615 168.241 132.327 1.00 80.63 563 ASN F C 1
ATOM 18599 O O . ASN F 1 261 ? 254.143 168.674 133.360 1.00 99.04 563 ASN F O 1
ATOM 18604 N N . ASN F 1 262 ? 253.954 168.676 131.110 1.00 81.48 564 ASN F N 1
ATOM 18605 C CA . ASN F 1 262 ? 254.868 169.807 130.919 1.00 73.63 564 ASN F CA 1
ATOM 18606 C C . ASN F 1 262 ? 254.081 171.086 131.163 1.00 68.88 564 ASN F C 1
ATOM 18607 O O . ASN F 1 262 ? 253.468 171.626 130.245 1.00 54.94 564 ASN F O 1
ATOM 18612 N N . VAL F 1 263 ? 254.103 171.575 132.400 1.00 74.64 565 VAL F N 1
ATOM 18613 C CA . VAL F 1 263 ? 253.494 172.870 132.703 1.00 72.33 565 VAL F CA 1
ATOM 18614 C C . VAL F 1 263 ? 254.206 173.929 131.882 1.00 73.62 565 VAL F C 1
ATOM 18615 O O . VAL F 1 263 ? 255.443 173.885 131.767 1.00 108.69 565 VAL F O 1
ATOM 18619 N N . LEU F 1 264 ? 253.432 174.837 131.282 1.00 69.34 566 LEU F N 1
ATOM 18620 C CA . LEU F 1 264 ? 253.978 175.919 130.437 1.00 60.79 566 LEU F CA 1
ATOM 18621 C C . LEU F 1 264 ? 254.802 176.929 131.202 1.00 58.31 566 LEU F C 1
ATOM 18622 O O . LEU F 1 264 ? 255.870 177.339 130.752 1.00 56.34 566 LEU F O 1
ATOM 18627 N N . LYS F 1 265 ? 254.317 177.330 132.375 1.00 71.25 567 LYS F N 1
ATOM 18628 C CA . LYS F 1 265 ? 255.044 178.301 133.246 1.00 78.69 567 LYS F CA 1
ATOM 18629 C C . LYS F 1 265 ? 256.407 177.807 133.780 1.00 79.96 567 LYS F C 1
ATOM 18630 O O . LYS F 1 265 ? 257.151 178.605 134.353 1.00 64.14 567 LYS F O 1
ATOM 18636 N N . GLU F 1 266 ? 256.717 176.511 133.601 1.00 86.41 568 GLU F N 1
ATOM 18637 C CA . GLU F 1 266 ? 258.040 175.936 133.930 1.00 84.53 568 GLU F CA 1
ATOM 18638 C C . GLU F 1 266 ? 258.992 175.814 132.734 1.00 82.25 568 GLU F C 1
ATOM 18639 O O . GLU F 1 266 ? 260.056 175.210 132.869 1.00 86.09 568 GLU F O 1
ATOM 18645 N N . GLN F 1 267 ? 258.611 176.339 131.569 1.00 83.40 569 GLN F N 1
ATOM 18646 C CA . GLN F 1 267 ? 259.475 176.283 130.378 1.00 87.97 569 GLN F CA 1
ATOM 18647 C C . GLN F 1 267 ? 260.290 177.548 130.289 1.00 99.11 569 GLN F C 1
ATOM 18648 O O . GLN F 1 267 ? 259.936 178.565 130.916 1.00 104.52 569 GLN F O 1
ATOM 18654 N N . GLU F 1 268 ? 261.365 177.484 129.491 1.00 108.12 570 GLU F N 1
ATOM 18655 C CA . GLU F 1 268 ? 262.209 178.655 129.179 1.00 115.10 570 GLU F CA 1
ATOM 18656 C C . GLU F 1 268 ? 261.367 179.662 128.410 1.00 121.11 570 GLU F C 1
ATOM 18657 O O . GLU F 1 268 ? 261.119 180.774 128.885 1.00 134.91 570 GLU F O 1
ATOM 18663 N N . TRP F 1 269 ? 260.858 179.219 127.262 1.00 117.46 571 TRP F N 1
ATOM 18664 C CA . TRP F 1 269 ? 260.155 180.084 126.304 1.00 104.12 571 TRP F CA 1
ATOM 18665 C C . TRP F 1 269 ? 258.909 180.838 126.801 1.00 107.13 571 TRP F C 1
ATOM 18666 O O . TRP F 1 269 ? 258.472 181.783 126.143 1.00 109.54 571 TRP F O 1
ATOM 18677 N N . TRP F 1 270 ? 258.333 180.426 127.929 1.00 111.94 572 TRP F N 1
ATOM 18678 C CA . TRP F 1 270 ? 257.109 181.051 128.424 1.00 114.50 572 TRP F CA 1
ATOM 18679 C C . TRP F 1 270 ? 257.360 182.444 129.028 1.00 129.96 572 TRP F C 1
ATOM 18680 O O . TRP F 1 270 ? 258.008 182.570 130.078 1.00 119.92 572 TRP F O 1
ATOM 18691 N N . THR F 1 271 ? 256.882 183.470 128.315 1.00 138.82 573 THR F N 1
ATOM 18692 C CA . THR F 1 271 ? 256.729 184.840 128.826 1.00 140.78 573 THR F CA 1
ATOM 18693 C C . THR F 1 271 ? 255.282 185.024 129.294 1.00 154.18 573 THR F C 1
ATOM 18694 O O . THR F 1 271 ? 254.463 184.098 129.171 1.00 177.70 573 THR F O 1
ATOM 18698 N N . THR F 1 272 ? 254.960 186.202 129.835 1.00 154.41 574 THR F N 1
ATOM 18699 C CA . THR F 1 272 ? 253.558 186.551 130.135 1.00 150.86 574 THR F CA 1
ATOM 18700 C C . THR F 1 272 ? 252.740 186.614 128.838 1.00 148.91 574 THR F C 1
ATOM 18701 O O . THR F 1 272 ? 251.738 185.894 128.682 1.00 136.15 574 THR F O 1
ATOM 18705 N N . GLU F 1 273 ? 253.217 187.429 127.897 1.00 149.98 575 GLU F N 1
ATOM 18706 C CA . GLU F 1 273 ? 252.505 187.666 126.633 1.00 154.19 575 GLU F CA 1
ATOM 18707 C C . GLU F 1 273 ? 252.380 186.423 125.753 1.00 149.55 575 GLU F C 1
ATOM 18708 O O . GLU F 1 273 ? 251.618 186.458 124.783 1.00 164.32 575 GLU F O 1
ATOM 18714 N N . SER F 1 274 ? 253.130 185.355 126.061 1.00 131.39 576 SER F N 1
ATOM 18715 C CA . SER F 1 274 ? 252.970 184.064 125.385 1.00 123.58 576 SER F CA 1
ATOM 18716 C C . SER F 1 274 ? 251.508 183.616 125.298 1.00 122.17 576 SER F C 1
ATOM 18717 O O . SER F 1 274 ? 251.020 183.388 124.203 1.00 113.14 576 SER F O 1
ATOM 18720 N N . TYR F 1 275 ? 250.798 183.517 126.425 1.00 125.83 577 TYR F N 1
ATOM 18721 C CA . TYR F 1 275 ? 249.383 183.071 126.385 1.00 124.31 577 TYR F CA 1
ATOM 18722 C C . TYR F 1 275 ? 248.601 183.769 125.268 1.00 112.80 577 TYR F C 1
ATOM 18723 O O . TYR F 1 275 ? 248.049 183.116 124.371 1.00 105.52 577 TYR F O 1
ATOM 18732 N N . GLN F 1 276 ? 248.596 185.098 125.331 1.00 109.23 578 GLN F N 1
ATOM 18733 C CA . GLN F 1 276 ? 247.888 185.937 124.365 1.00 110.54 578 GLN F CA 1
ATOM 18734 C C . GLN F 1 276 ? 248.499 185.852 122.952 1.00 106.46 578 GLN F C 1
ATOM 18735 O O . GLN F 1 276 ? 247.756 185.674 121.982 1.00 101.22 578 GLN F O 1
ATOM 18741 N N . GLU F 1 277 ? 249.833 185.933 122.852 1.00 98.14 579 GLU F N 1
ATOM 18742 C CA . GLU F 1 277 ? 250.554 185.791 121.568 1.00 102.69 579 GLU F CA 1
ATOM 18743 C C . GLU F 1 277 ? 250.071 184.584 120.769 1.00 107.81 579 GLU F C 1
ATOM 18744 O O . GLU F 1 277 ? 249.806 184.673 119.564 1.00 124.46 579 GLU F O 1
ATOM 18750 N N . ILE F 1 278 ? 249.959 183.459 121.467 1.00 113.25 580 ILE F N 1
ATOM 18751 C CA . ILE F 1 278 ? 249.505 182.195 120.878 1.00 114.41 580 ILE F CA 1
ATOM 18752 C C . ILE F 1 278 ? 248.149 182.407 120.185 1.00 118.02 580 ILE F C 1
ATOM 18753 O O . ILE F 1 278 ? 247.978 182.021 119.034 1.00 111.06 580 ILE F O 1
ATOM 18758 N N . LEU F 1 279 ? 247.215 183.053 120.889 1.00 110.93 581 LEU F N 1
ATOM 18759 C CA . LEU F 1 279 ? 245.851 183.260 120.390 1.00 111.76 581 LEU F CA 1
ATOM 18760 C C . LEU F 1 279 ? 245.802 184.227 119.199 1.00 107.43 581 LEU F C 1
ATOM 18761 O O . LEU F 1 279 ? 245.040 184.016 118.246 1.00 112.98 581 LEU F O 1
ATOM 18766 N N . ASN F 1 280 ? 246.632 185.268 119.241 1.00 102.93 582 ASN F N 1
ATOM 18767 C CA . ASN F 1 280 ? 246.788 186.190 118.098 1.00 98.26 582 ASN F CA 1
ATOM 18768 C C . ASN F 1 280 ? 247.313 185.507 116.826 1.00 84.31 582 ASN F C 1
ATOM 18769 O O . ASN F 1 280 ? 247.044 185.981 115.722 1.00 85.46 582 ASN F O 1
ATOM 18774 N N . ASN F 1 281 ? 248.025 184.393 116.985 1.00 77.99 583 ASN F N 1
ATOM 18775 C CA . ASN F 1 281 ? 248.477 183.558 115.849 1.00 82.73 583 ASN F CA 1
ATOM 18776 C C . ASN F 1 281 ? 247.491 182.487 115.372 1.00 73.03 583 ASN F C 1
ATOM 18777 O O . ASN F 1 281 ? 247.834 181.644 114.546 1.00 58.75 583 ASN F O 1
ATOM 18782 N N . ALA F 1 282 ? 246.263 182.534 115.880 1.00 86.23 584 ALA F N 1
ATOM 18783 C CA . ALA F 1 282 ? 245.194 181.673 115.399 1.00 85.44 584 ALA F CA 1
ATOM 18784 C C . ALA F 1 282 ? 245.157 181.664 113.873 1.00 81.49 584 ALA F C 1
ATOM 18785 O O . ALA F 1 282 ? 245.174 180.595 113.279 1.00 71.33 584 ALA F O 1
ATOM 18787 N N . GLU F 1 283 ? 245.132 182.852 113.255 1.00 90.97 585 GLU F N 1
ATOM 18788 C CA . GLU F 1 283 ? 245.127 182.976 111.779 1.00 96.51 585 GLU F CA 1
ATOM 18789 C C . GLU F 1 283 ? 246.303 182.240 111.186 1.00 90.80 585 GLU F C 1
ATOM 18790 O O . GLU F 1 283 ? 246.134 181.456 110.268 1.00 105.07 585 GLU F O 1
ATOM 18796 N N . GLY F 1 284 ? 247.490 182.479 111.730 1.00 86.81 586 GLY F N 1
ATOM 18797 C CA . GLY F 1 284 ? 248.691 181.748 111.313 1.00 76.36 586 GLY F CA 1
ATOM 18798 C C . GLY F 1 284 ? 248.467 180.245 111.331 1.00 65.76 586 GLY F C 1
ATOM 18799 O O . GLY F 1 284 ? 248.737 179.558 110.349 1.00 62.05 586 GLY F O 1
ATOM 18800 N N . PHE F 1 285 ? 247.971 179.736 112.458 1.00 61.63 587 PHE F N 1
ATOM 18801 C CA . PHE F 1 285 ? 247.784 178.294 112.617 1.00 61.74 587 PHE F CA 1
ATOM 18802 C C . PHE F 1 285 ? 246.693 177.773 111.715 1.00 58.51 587 PHE F C 1
ATOM 18803 O O . PHE F 1 285 ? 246.765 176.639 111.242 1.00 53.94 587 PHE F O 1
ATOM 18811 N N . ALA F 1 286 ? 245.667 178.589 111.487 1.00 62.70 588 ALA F N 1
ATOM 18812 C CA . ALA F 1 286 ? 244.651 178.268 110.462 1.00 58.67 588 ALA F CA 1
ATOM 18813 C C . ALA F 1 286 ? 245.306 178.088 109.108 1.00 57.92 588 ALA F C 1
ATOM 18814 O O . ALA F 1 286 ? 245.113 177.068 108.445 1.00 48.79 588 ALA F O 1
ATOM 18816 N N . LYS F 1 287 ? 246.091 179.095 108.721 1.00 67.71 589 LYS F N 1
ATOM 18817 C CA . LYS F 1 287 ? 246.783 179.118 107.434 1.00 81.10 589 LYS F CA 1
ATOM 18818 C C . LYS F 1 287 ? 247.592 177.843 107.242 1.00 90.34 589 LYS F C 1
ATOM 18819 O O . LYS F 1 287 ? 247.494 177.195 106.184 1.00 89.06 589 LYS F O 1
ATOM 18825 N N . TYR F 1 288 ? 248.352 177.485 108.287 1.00 91.35 590 TYR F N 1
ATOM 18826 C CA . TYR F 1 288 ? 249.144 176.244 108.329 1.00 90.61 590 TYR F CA 1
ATOM 18827 C C . TYR F 1 288 ? 248.316 174.990 108.085 1.00 85.45 590 TYR F C 1
ATOM 18828 O O . TYR F 1 288 ? 248.645 174.180 107.212 1.00 80.29 590 TYR F O 1
ATOM 18837 N N . LEU F 1 289 ? 247.243 174.855 108.864 1.00 89.08 591 LEU F N 1
ATOM 18838 C CA . LEU F 1 289 ? 246.291 173.739 108.731 1.00 92.14 591 LEU F CA 1
ATOM 18839 C C . LEU F 1 289 ? 245.705 173.617 107.328 1.00 90.27 591 LEU F C 1
ATOM 18840 O O . LEU F 1 289 ? 245.513 172.504 106.837 1.00 76.69 591 LEU F O 1
ATOM 18845 N N . ALA F 1 290 ? 245.390 174.763 106.726 1.00 92.50 592 ALA F N 1
ATOM 18846 C CA . ALA F 1 290 ? 244.837 174.826 105.371 1.00 97.56 592 ALA F CA 1
ATOM 18847 C C . ALA F 1 290 ? 245.815 174.298 104.335 1.00 100.99 592 ALA F C 1
ATOM 18848 O O . ALA F 1 290 ? 245.408 173.709 103.331 1.00 86.69 592 ALA F O 1
ATOM 18850 N N . GLY F 1 291 ? 247.103 174.537 104.579 1.00 106.60 593 GLY F N 1
ATOM 18851 C CA . GLY F 1 291 ? 248.161 174.079 103.691 1.00 105.54 593 GLY F CA 1
ATOM 18852 C C . GLY F 1 291 ? 248.717 172.692 103.939 1.00 105.76 593 GLY F C 1
ATOM 18853 O O . GLY F 1 291 ? 249.691 172.325 103.293 1.00 135.51 593 GLY F O 1
ATOM 18854 N N . ILE F 1 292 ? 248.145 171.907 104.851 1.00 99.67 594 ILE F N 1
ATOM 18855 C CA . ILE F 1 292 ? 248.630 170.527 105.042 1.00 92.13 594 ILE F CA 1
ATOM 18856 C C . ILE F 1 292 ? 248.212 169.695 103.829 1.00 102.20 594 ILE F C 1
ATOM 18857 O O . ILE F 1 292 ? 247.168 169.960 103.217 1.00 114.18 594 ILE F O 1
ATOM 18862 N N . LYS F 1 293 ? 249.053 168.726 103.468 1.00 94.96 595 LYS F N 1
ATOM 18863 C CA . LYS F 1 293 ? 248.697 167.709 102.491 1.00 91.78 595 LYS F CA 1
ATOM 18864 C C . LYS F 1 293 ? 248.277 166.490 103.281 1.00 76.34 595 LYS F C 1
ATOM 18865 O O . LYS F 1 293 ? 249.098 165.810 103.901 1.00 69.90 595 LYS F O 1
ATOM 18871 N N . VAL F 1 294 ? 246.988 166.215 103.257 1.00 66.13 596 VAL F N 1
ATOM 18872 C CA . VAL F 1 294 ? 246.384 165.285 104.207 1.00 60.50 596 VAL F CA 1
ATOM 18873 C C . VAL F 1 294 ? 246.514 163.833 103.757 1.00 61.31 596 VAL F C 1
ATOM 18874 O O . VAL F 1 294 ? 245.973 163.441 102.722 1.00 59.42 596 VAL F O 1
ATOM 18878 N N . ASP F 1 295 ? 247.257 163.045 104.536 1.00 61.20 597 ASP F N 1
ATOM 18879 C CA . ASP F 1 295 ? 247.203 161.587 104.457 1.00 68.31 597 ASP F CA 1
ATOM 18880 C C . ASP F 1 295 ? 245.856 161.165 105.000 1.00 73.97 597 ASP F C 1
ATOM 18881 O O . ASP F 1 295 ? 245.602 161.313 106.182 1.00 78.38 597 ASP F O 1
ATOM 18886 N N . ARG F 1 296 ? 244.985 160.672 104.126 1.00 76.15 598 ARG F N 1
ATOM 18887 C CA . ARG F 1 296 ? 243.633 160.299 104.525 1.00 76.83 598 ARG F CA 1
ATOM 18888 C C . ARG F 1 296 ? 243.597 159.011 105.353 1.00 68.40 598 ARG F C 1
ATOM 18889 O O . ARG F 1 296 ? 242.700 158.827 106.157 1.00 81.93 598 ARG F O 1
ATOM 18897 N N . SER F 1 297 ? 244.561 158.122 105.166 1.00 68.20 599 SER F N 1
ATOM 18898 C CA . SER F 1 297 ? 244.630 156.851 105.924 1.00 64.74 599 SER F CA 1
ATOM 18899 C C . SER F 1 297 ? 245.099 157.007 107.379 1.00 68.33 599 SER F C 1
ATOM 18900 O O . SER F 1 297 ? 244.775 156.164 108.204 1.00 72.23 599 SER F O 1
ATOM 18903 N N . LYS F 1 298 ? 245.857 158.076 107.671 1.00 68.71 600 LYS F N 1
ATOM 18904 C CA . LYS F 1 298 ? 246.398 158.359 109.019 1.00 62.34 600 LYS F CA 1
ATOM 18905 C C . LYS F 1 298 ? 245.433 159.151 109.937 1.00 54.39 600 LYS F C 1
ATOM 18906 O O . LYS F 1 298 ? 245.681 159.308 111.130 1.00 41.64 600 LYS F O 1
ATOM 18912 N N . VAL F 1 299 ? 244.340 159.651 109.377 1.00 56.21 601 VAL F N 1
ATOM 18913 C CA . VAL F 1 299 ? 243.372 160.443 110.141 1.00 61.89 601 VAL F CA 1
ATOM 18914 C C . VAL F 1 299 ? 242.806 159.598 111.283 1.00 65.89 601 VAL F C 1
ATOM 18915 O O . VAL F 1 299 ? 243.024 159.891 112.475 1.00 53.16 601 VAL F O 1
ATOM 18919 N N . ASN F 1 300 ? 242.172 158.499 110.883 1.00 72.68 602 ASN F N 1
ATOM 18920 C CA . ASN F 1 300 ? 241.556 157.564 111.817 1.00 84.24 602 ASN F CA 1
ATOM 18921 C C . ASN F 1 300 ? 242.536 156.507 112.367 1.00 83.71 602 ASN F C 1
ATOM 18922 O O . ASN F 1 300 ? 242.125 155.402 112.733 1.00 79.17 602 ASN F O 1
ATOM 18927 N N . GLU F 1 301 ? 243.827 156.846 112.434 1.00 86.17 603 GLU F N 1
ATOM 18928 C CA . GLU F 1 301 ? 244.814 155.980 113.059 1.00 87.19 603 GLU F CA 1
ATOM 18929 C C . GLU F 1 301 ? 244.862 156.294 114.543 1.00 90.07 603 GLU F C 1
ATOM 18930 O O . GLU F 1 301 ? 244.809 157.466 114.938 1.00 91.72 603 GLU F O 1
ATOM 18936 N N . VAL F 1 302 ? 245.009 155.246 115.353 1.00 90.45 604 VAL F N 1
ATOM 18937 C CA . VAL F 1 302 ? 245.236 155.399 116.790 1.00 91.79 604 VAL F CA 1
ATOM 18938 C C . VAL F 1 302 ? 246.490 154.649 117.191 1.00 89.16 604 VAL F C 1
ATOM 18939 O O . VAL F 1 302 ? 246.915 153.725 116.505 1.00 99.01 604 VAL F O 1
ATOM 18943 N N . VAL F 1 303 ? 247.061 155.049 118.316 1.00 89.75 605 VAL F N 1
ATOM 18944 C CA . VAL F 1 303 ? 248.322 154.497 118.792 1.00 84.85 605 VAL F CA 1
ATOM 18945 C C . VAL F 1 303 ? 248.182 154.102 120.249 1.00 86.84 605 VAL F C 1
ATOM 18946 O O . VAL F 1 303 ? 247.390 154.707 120.988 1.00 68.49 605 VAL F O 1
ATOM 18950 N N . MET F 1 304 ? 248.982 153.112 120.653 1.00 88.62 606 MET F N 1
ATOM 18951 C CA . MET F 1 304 ? 249.045 152.697 122.044 1.00 90.76 606 MET F CA 1
ATOM 18952 C C . MET F 1 304 ? 250.080 153.521 122.780 1.00 98.55 606 MET F C 1
ATOM 18953 O O . MET F 1 304 ? 251.201 153.062 123.021 1.00 114.59 606 MET F O 1
ATOM 18958 N N . SER F 1 305 ? 249.707 154.750 123.146 1.00 94.88 607 SER F N 1
ATOM 18959 C CA . SER F 1 305 ? 250.599 155.604 123.943 1.00 81.31 607 SER F CA 1
ATOM 18960 C C . SER F 1 305 ? 250.831 154.948 125.303 1.00 78.20 607 SER F C 1
ATOM 18961 O O . SER F 1 305 ? 250.132 154.000 125.694 1.00 58.21 607 SER F O 1
ATOM 18964 N N . GLU F 1 306 ? 251.846 155.426 126.010 1.00 85.84 608 GLU F N 1
ATOM 18965 C CA . GLU F 1 306 ? 252.185 154.838 127.301 1.00 87.48 608 GLU F CA 1
ATOM 18966 C C . GLU F 1 306 ? 250.956 154.911 128.218 1.00 80.74 608 GLU F C 1
ATOM 18967 O O . GLU F 1 306 ? 250.621 153.933 128.903 1.00 61.46 608 GLU F O 1
ATOM 18973 N N . LYS F 1 307 ? 250.279 156.060 128.170 1.00 76.67 609 LYS F N 1
ATOM 18974 C CA . LYS F 1 307 ? 249.147 156.350 129.034 1.00 80.87 609 LYS F CA 1
ATOM 18975 C C . LYS F 1 307 ? 247.941 155.510 128.673 1.00 88.47 609 LYS F C 1
ATOM 18976 O O . LYS F 1 307 ? 247.229 155.045 129.571 1.00 85.24 609 LYS F O 1
ATOM 18982 N N . LYS F 1 308 ? 247.694 155.311 127.382 1.00 84.24 610 LYS F N 1
ATOM 18983 C CA . LYS F 1 308 ? 246.571 154.472 127.002 1.00 84.90 610 LYS F CA 1
ATOM 18984 C C . LYS F 1 308 ? 246.755 153.057 127.597 1.00 92.83 610 LYS F C 1
ATOM 18985 O O . LYS F 1 308 ? 245.807 152.485 128.142 1.00 112.06 610 LYS F O 1
ATOM 18991 N N . LYS F 1 309 ? 247.974 152.525 127.545 1.00 97.45 611 LYS F N 1
ATOM 18992 C CA . LYS F 1 309 ? 248.289 151.185 128.085 1.00 96.59 611 LYS F CA 1
ATOM 18993 C C . LYS F 1 309 ? 248.035 151.106 129.589 1.00 84.90 611 LYS F C 1
ATOM 18994 O O . LYS F 1 309 ? 247.350 150.201 130.051 1.00 88.03 611 LYS F O 1
ATOM 19000 N N . ALA F 1 310 ? 248.565 152.066 130.333 1.00 75.80 612 ALA F N 1
ATOM 19001 C CA . ALA F 1 310 ? 248.327 152.158 131.784 1.00 84.48 612 ALA F CA 1
ATOM 19002 C C . ALA F 1 310 ? 246.844 152.187 132.154 1.00 90.76 612 ALA F C 1
ATOM 19003 O O . ALA F 1 310 ? 246.429 151.572 133.146 1.00 95.46 612 ALA F O 1
ATOM 19005 N N . ILE F 1 311 ? 246.068 152.915 131.355 1.00 84.00 613 ILE F N 1
ATOM 19006 C CA . ILE F 1 311 ? 244.637 153.022 131.557 1.00 80.95 613 ILE F CA 1
ATOM 19007 C C . ILE F 1 311 ? 243.968 151.670 131.343 1.00 84.47 613 ILE F C 1
ATOM 19008 O O . ILE F 1 311 ? 243.064 151.305 132.095 1.00 92.55 613 ILE F O 1
ATOM 19013 N N . VAL F 1 312 ? 244.386 150.954 130.302 1.00 70.14 614 VAL F N 1
ATOM 19014 C CA . VAL F 1 312 ? 243.780 149.673 129.955 1.00 77.86 614 VAL F CA 1
ATOM 19015 C C . VAL F 1 312 ? 244.074 148.597 130.989 1.00 84.86 614 VAL F C 1
ATOM 19016 O O . VAL F 1 312 ? 243.164 147.875 131.431 1.00 104.53 614 VAL F O 1
ATOM 19020 N N . GLU F 1 313 ? 245.339 148.500 131.372 1.00 79.74 615 GLU F N 1
ATOM 19021 C CA . GLU F 1 313 ? 245.795 147.501 132.355 1.00 86.58 615 GLU F CA 1
ATOM 19022 C C . GLU F 1 313 ? 245.276 147.692 133.772 1.00 100.57 615 GLU F C 1
ATOM 19023 O O . GLU F 1 313 ? 245.448 146.800 134.616 1.00 116.44 615 GLU F O 1
ATOM 19029 N N . THR F 1 314 ? 244.700 148.866 134.035 1.00 102.34 616 THR F N 1
ATOM 19030 C CA . THR F 1 314 ? 244.015 149.170 135.277 1.00 96.97 616 THR F CA 1
ATOM 19031 C C . THR F 1 314 ? 242.499 149.017 135.131 1.00 101.84 616 THR F C 1
ATOM 19032 O O . THR F 1 314 ? 241.841 148.617 136.087 1.00 107.56 616 THR F O 1
ATOM 19036 N N . THR F 1 315 ? 241.955 149.372 133.961 1.00 99.39 617 THR F N 1
ATOM 19037 C CA . THR F 1 315 ? 240.521 149.237 133.676 1.00 94.47 617 THR F CA 1
ATOM 19038 C C . THR F 1 315 ? 240.106 147.781 133.540 1.00 101.06 617 THR F C 1
ATOM 19039 O O . THR F 1 315 ? 239.065 147.397 134.068 1.00 94.93 617 THR F O 1
ATOM 19043 N N . GLU F 1 316 ? 240.903 146.972 132.838 1.00 102.17 618 GLU F N 1
ATOM 19044 C CA . GLU F 1 316 ? 240.493 145.593 132.560 1.00 92.53 618 GLU F CA 1
ATOM 19045 C C . GLU F 1 316 ? 240.561 144.725 133.818 1.00 87.90 618 GLU F C 1
ATOM 19046 O O . GLU F 1 316 ? 241.384 144.951 134.705 1.00 84.03 618 GLU F O 1
ATOM 19052 N N . SER F 1 317 ? 239.663 143.751 133.894 1.00 83.69 619 SER F N 1
ATOM 19053 C CA . SER F 1 317 ? 239.435 142.972 135.117 1.00 73.30 619 SER F CA 1
ATOM 19054 C C . SER F 1 317 ? 240.589 142.054 135.360 1.00 69.32 619 SER F C 1
ATOM 19055 O O . SER F 1 317 ? 241.004 141.345 134.467 1.00 76.75 619 SER F O 1
ATOM 19058 N N . VAL F 1 318 ? 241.087 142.027 136.589 1.00 77.93 620 VAL F N 1
ATOM 19059 C CA . VAL F 1 318 ? 242.184 141.112 136.972 1.00 64.71 620 VAL F CA 1
ATOM 19060 C C . VAL F 1 318 ? 241.867 139.658 136.695 1.00 54.65 620 VAL F C 1
ATOM 19061 O O . VAL F 1 318 ? 242.750 138.878 136.382 1.00 56.48 620 VAL F O 1
ATOM 19065 N N . LEU F 1 319 ? 240.602 139.291 136.819 1.00 56.89 621 LEU F N 1
ATOM 19066 C CA . LEU F 1 319 ? 240.177 137.930 136.534 1.00 60.88 621 LEU F CA 1
ATOM 19067 C C . LEU F 1 319 ? 240.353 137.599 135.025 1.00 60.96 621 LEU F C 1
ATOM 19068 O O . LEU F 1 319 ? 240.786 136.505 134.672 1.00 43.04 621 LEU F O 1
ATOM 19073 N N . LYS F 1 320 ? 240.018 138.556 134.156 1.00 63.02 622 LYS F N 1
ATOM 19074 C CA . LYS F 1 320 ? 240.310 138.441 132.725 1.00 67.69 622 LYS F CA 1
ATOM 19075 C C . LYS F 1 320 ? 241.806 138.194 132.502 1.00 73.86 622 LYS F C 1
ATOM 19076 O O . LYS F 1 320 ? 242.187 137.298 131.739 1.00 64.72 622 LYS F O 1
ATOM 19082 N N . GLN F 1 321 ? 242.638 138.964 133.206 1.00 71.11 623 GLN F N 1
ATOM 19083 C CA . GLN F 1 321 ? 244.091 138.889 133.038 1.00 62.47 623 GLN F CA 1
ATOM 19084 C C . GLN F 1 321 ? 244.629 137.558 133.511 1.00 60.71 623 GLN F C 1
ATOM 19085 O O . GLN F 1 321 ? 245.601 137.045 132.957 1.00 69.25 623 GLN F O 1
ATOM 19091 N N . ILE F 1 322 ? 244.014 136.991 134.550 1.00 64.27 624 ILE F N 1
ATOM 19092 C CA . ILE F 1 322 ? 244.417 135.661 135.012 1.00 61.72 624 ILE F CA 1
ATOM 19093 C C . ILE F 1 322 ? 244.058 134.701 133.894 1.00 74.77 624 ILE F C 1
ATOM 19094 O O . ILE F 1 322 ? 244.927 134.001 133.384 1.00 85.62 624 ILE F O 1
ATOM 19099 N N . ALA F 1 323 ? 242.776 134.689 133.511 1.00 71.24 625 ALA F N 1
ATOM 19100 C CA . ALA F 1 323 ? 242.256 133.760 132.496 1.00 64.69 625 ALA F CA 1
ATOM 19101 C C . ALA F 1 323 ? 243.089 133.786 131.231 1.00 60.93 625 ALA F C 1
ATOM 19102 O O . ALA F 1 323 ? 243.363 132.738 130.644 1.00 51.28 625 ALA F O 1
ATOM 19104 N N . LYS F 1 324 ? 243.472 134.986 130.809 1.00 60.41 626 LYS F N 1
ATOM 19105 C CA . LYS F 1 324 ? 244.305 135.120 129.612 1.00 67.28 626 LYS F CA 1
ATOM 19106 C C . LYS F 1 324 ? 245.680 134.498 129.809 1.00 62.85 626 LYS F C 1
ATOM 19107 O O . LYS F 1 324 ? 246.186 133.870 128.900 1.00 55.76 626 LYS F O 1
ATOM 19113 N N . ALA F 1 325 ? 246.268 134.668 130.990 1.00 67.44 627 ALA F N 1
ATOM 19114 C CA . ALA F 1 325 ? 247.521 133.999 131.308 1.00 66.67 627 ALA F CA 1
ATOM 19115 C C . ALA F 1 325 ? 247.362 132.476 131.364 1.00 66.82 627 ALA F C 1
ATOM 19116 O O . ALA F 1 325 ? 248.275 131.740 130.988 1.00 87.37 627 ALA F O 1
ATOM 19118 N N . LEU F 1 326 ? 246.221 131.996 131.839 1.00 59.89 628 LEU F N 1
ATOM 19119 C CA . LEU F 1 326 ? 245.913 130.552 131.779 1.00 57.52 628 LEU F CA 1
ATOM 19120 C C . LEU F 1 326 ? 245.780 130.040 130.335 1.00 52.98 628 LEU F C 1
ATOM 19121 O O . LEU F 1 326 ? 246.409 129.045 129.969 1.00 40.87 628 LEU F O 1
ATOM 19126 N N . THR F 1 327 ? 244.972 130.757 129.541 1.00 60.34 629 THR F N 1
ATOM 19127 C CA . THR F 1 327 ? 244.790 130.524 128.084 1.00 61.21 629 THR F CA 1
ATOM 19128 C C . THR F 1 327 ? 246.108 130.555 127.282 1.00 56.53 629 THR F C 1
ATOM 19129 O O . THR F 1 327 ? 246.444 129.571 126.621 1.00 54.01 629 THR F O 1
ATOM 19133 N N . ASP F 1 328 ? 246.847 131.657 127.399 1.00 50.55 630 ASP F N 1
ATOM 19134 C CA . ASP F 1 328 ? 248.174 131.825 126.776 1.00 61.29 630 ASP F CA 1
ATOM 19135 C C . ASP F 1 328 ? 249.262 130.889 127.346 1.00 67.88 630 ASP F C 1
ATOM 19136 O O . ASP F 1 328 ? 250.401 130.916 126.858 1.00 81.75 630 ASP F O 1
ATOM 19141 N N . ARG F 1 329 ? 248.935 130.071 128.358 1.00 59.22 631 ARG F N 1
ATOM 19142 C CA . ARG F 1 329 ? 249.911 129.183 129.024 1.00 62.17 631 ARG F CA 1
ATOM 19143 C C . ARG F 1 329 ? 251.159 129.968 129.403 1.00 64.69 631 ARG F C 1
ATOM 19144 O O . ARG F 1 329 ? 252.271 129.520 129.197 1.00 76.07 631 ARG F O 1
ATOM 19152 N N . ASP F 1 330 ? 250.924 131.156 129.966 1.00 77.08 632 ASP F N 1
ATOM 19153 C CA . ASP F 1 330 ? 251.936 132.200 130.164 1.00 85.75 632 ASP F CA 1
ATOM 19154 C C . ASP F 1 330 ? 252.368 132.251 131.626 1.00 77.29 632 ASP F C 1
ATOM 19155 O O . ASP F 1 330 ? 251.887 133.082 132.397 1.00 95.41 632 ASP F O 1
ATOM 19160 N N . ILE F 1 331 ? 253.286 131.367 131.994 1.00 69.65 633 ILE F N 1
ATOM 19161 C CA . ILE F 1 331 ? 253.882 131.388 133.328 1.00 75.01 633 ILE F CA 1
ATOM 19162 C C . ILE F 1 331 ? 254.460 132.769 133.683 1.00 88.66 633 ILE F C 1
ATOM 19163 O O . ILE F 1 331 ? 254.262 133.260 134.805 1.00 106.73 633 ILE F O 1
ATOM 19168 N N . GLU F 1 332 ? 255.138 133.412 132.731 1.00 100.30 634 GLU F N 1
ATOM 19169 C CA . GLU F 1 332 ? 255.902 134.650 133.015 1.00 103.37 634 GLU F CA 1
ATOM 19170 C C . GLU F 1 332 ? 255.054 135.706 133.697 1.00 86.91 634 GLU F C 1
ATOM 19171 O O . GLU F 1 332 ? 255.488 136.334 134.657 1.00 95.10 634 GLU F O 1
ATOM 19177 N N . TRP F 1 333 ? 253.835 135.863 133.204 1.00 80.96 635 TRP F N 1
ATOM 19178 C CA . TRP F 1 333 ? 252.851 136.747 133.812 1.00 80.81 635 TRP F CA 1
ATOM 19179 C C . TRP F 1 333 ? 252.683 136.432 135.297 1.00 83.83 635 TRP F C 1
ATOM 19180 O O . TRP F 1 333 ? 252.864 137.306 136.155 1.00 93.99 635 TRP F O 1
ATOM 19191 N N . PHE F 1 334 ? 252.351 135.186 135.611 1.00 82.35 636 PHE F N 1
ATOM 19192 C CA . PHE F 1 334 ? 252.141 134.783 137.013 1.00 81.50 636 PHE F CA 1
ATOM 19193 C C . PHE F 1 334 ? 253.341 135.064 137.903 1.00 76.63 636 PHE F C 1
ATOM 19194 O O . PHE F 1 334 ? 253.185 135.475 139.050 1.00 67.38 636 PHE F O 1
ATOM 19202 N N . LEU F 1 335 ? 254.534 134.845 137.362 1.00 91.91 637 LEU F N 1
ATOM 19203 C CA . LEU F 1 335 ? 255.762 135.159 138.089 1.00 105.52 637 LEU F CA 1
ATOM 19204 C C . LEU F 1 335 ? 255.963 136.673 138.229 1.00 101.24 637 LEU F C 1
ATOM 19205 O O . LEU F 1 335 ? 256.388 137.132 139.292 1.00 105.21 637 LEU F O 1
ATOM 19210 N N . ASP F 1 336 ? 255.630 137.425 137.171 1.00 94.23 638 ASP F N 1
ATOM 19211 C CA . ASP F 1 336 ? 255.591 138.916 137.189 1.00 94.49 638 ASP F CA 1
ATOM 19212 C C . ASP F 1 336 ? 254.661 139.463 138.267 1.00 91.48 638 ASP F C 1
ATOM 19213 O O . ASP F 1 336 ? 254.949 140.494 138.867 1.00 82.95 638 ASP F O 1
ATOM 19218 N N . ASN F 1 337 ? 253.553 138.752 138.498 1.00 99.27 639 ASN F N 1
ATOM 19219 C CA . ASN F 1 337 ? 252.599 139.052 139.573 1.00 90.83 639 ASN F CA 1
ATOM 19220 C C . ASN F 1 337 ? 252.846 138.184 140.817 1.00 85.46 639 ASN F C 1
ATOM 19221 O O . ASN F 1 337 ? 251.892 137.760 141.488 1.00 98.46 639 ASN F O 1
ATOM 19226 N N . GLY F 1 338 ? 254.109 137.873 141.107 1.00 72.90 640 GLY F N 1
ATOM 19227 C CA . GLY F 1 338 ? 254.493 137.325 142.409 1.00 70.26 640 GLY F CA 1
ATOM 19228 C C . GLY F 1 338 ? 254.001 135.938 142.823 1.00 81.93 640 GLY F C 1
ATOM 19229 O O . GLY F 1 338 ? 253.788 135.678 144.017 1.00 76.56 640 GLY F O 1
ATOM 19230 N N . LEU F 1 339 ? 253.821 135.035 141.855 1.00 91.21 641 LEU F N 1
ATOM 19231 C CA . LEU F 1 339 ? 253.488 133.622 142.154 1.00 81.26 641 LEU F CA 1
ATOM 19232 C C . LEU F 1 339 ? 254.605 132.902 142.899 1.00 85.60 641 LEU F C 1
ATOM 19233 O O . LEU F 1 339 ? 254.356 132.014 143.714 1.00 78.28 641 LEU F O 1
ATOM 19238 N N . GLU F 1 340 ? 255.839 133.295 142.596 1.00 101.57 642 GLU F N 1
ATOM 19239 C CA . GLU F 1 340 ? 257.032 132.725 143.219 1.00 116.66 642 GLU F CA 1
ATOM 19240 C C . GLU F 1 340 ? 256.956 132.794 144.773 1.00 111.08 642 GLU F C 1
ATOM 19241 O O . GLU F 1 340 ? 257.624 132.019 145.470 1.00 115.81 642 GLU F O 1
ATOM 19247 N N . GLY F 1 341 ? 256.131 133.706 145.296 1.00 100.65 643 GLY F N 1
ATOM 19248 C CA . GLY F 1 341 ? 255.812 133.775 146.719 1.00 100.42 643 GLY F CA 1
ATOM 19249 C C . GLY F 1 341 ? 255.155 132.551 147.345 1.00 107.46 643 GLY F C 1
ATOM 19250 O O . GLY F 1 341 ? 255.171 132.408 148.566 1.00 114.03 643 GLY F O 1
ATOM 19251 N N . VAL F 1 342 ? 254.574 131.671 146.531 1.00 101.46 644 VAL F N 1
ATOM 19252 C CA . VAL F 1 342 ? 254.120 130.358 147.006 1.00 99.65 644 VAL F CA 1
ATOM 19253 C C . VAL F 1 342 ? 255.256 129.540 147.671 1.00 112.33 644 VAL F C 1
ATOM 19254 O O . VAL F 1 342 ? 255.037 128.869 148.691 1.00 107.73 644 VAL F O 1
ATOM 19258 N N . VAL F 1 343 ? 256.455 129.616 147.083 1.00 114.11 645 VAL F N 1
ATOM 19259 C CA . VAL F 1 343 ? 257.637 128.878 147.541 1.00 104.57 645 VAL F CA 1
ATOM 19260 C C . VAL F 1 343 ? 258.202 129.468 148.824 1.00 110.02 645 VAL F C 1
ATOM 19261 O O . VAL F 1 343 ? 258.629 128.717 149.701 1.00 129.46 645 VAL F O 1
ATOM 19265 N N . GLU F 1 344 ? 258.228 130.800 148.921 1.00 108.40 646 GLU F N 1
ATOM 19266 C CA . GLU F 1 344 ? 258.727 131.499 150.119 1.00 99.52 646 GLU F CA 1
ATOM 19267 C C . GLU F 1 344 ? 257.956 131.120 151.379 1.00 87.44 646 GLU F C 1
ATOM 19268 O O . GLU F 1 344 ? 258.565 130.754 152.377 1.00 99.21 646 GLU F O 1
ATOM 19274 N N . LYS F 1 345 ? 256.629 131.157 151.312 1.00 86.60 647 LYS F N 1
ATOM 19275 C CA . LYS F 1 345 ? 255.757 130.877 152.482 1.00 82.40 647 LYS F CA 1
ATOM 19276 C C . LYS F 1 345 ? 255.498 129.394 152.779 1.00 81.71 647 LYS F C 1
ATOM 19277 O O . LYS F 1 345 ? 254.731 129.085 153.696 1.00 62.04 647 LYS F O 1
ATOM 19283 N N . ASN F 1 346 ? 256.118 128.497 151.995 1.00 86.18 648 ASN F N 1
ATOM 19284 C CA . ASN F 1 346 ? 256.031 127.029 152.153 1.00 85.65 648 ASN F CA 1
ATOM 19285 C C . ASN F 1 346 ? 254.618 126.494 152.024 1.00 87.70 648 ASN F C 1
ATOM 19286 O O . ASN F 1 346 ? 254.238 125.524 152.696 1.00 92.82 648 ASN F O 1
ATOM 19291 N N . ILE F 1 347 ? 253.842 127.142 151.163 1.00 89.51 649 ILE F N 1
ATOM 19292 C CA . ILE F 1 347 ? 252.535 126.633 150.776 1.00 96.18 649 ILE F CA 1
ATOM 19293 C C . ILE F 1 347 ? 252.789 125.376 149.949 1.00 87.76 649 ILE F C 1
ATOM 19294 O O . ILE F 1 347 ? 251.977 124.461 149.950 1.00 77.83 649 ILE F O 1
ATOM 19299 N N . VAL F 1 348 ? 253.934 125.347 149.273 1.00 90.75 650 VAL F N 1
ATOM 19300 C CA . VAL F 1 348 ? 254.325 124.246 148.410 1.00 91.74 650 VAL F CA 1
ATOM 19301 C C . VAL F 1 348 ? 255.834 123.979 148.539 1.00 94.37 650 VAL F C 1
ATOM 19302 O O . VAL F 1 348 ? 256.598 124.890 148.851 1.00 107.38 650 VAL F O 1
ATOM 19306 N N . ASN F 1 349 ? 256.253 122.739 148.278 1.00 97.28 651 ASN F N 1
ATOM 19307 C CA . ASN F 1 349 ? 257.692 122.357 148.288 1.00 101.06 651 ASN F CA 1
ATOM 19308 C C . ASN F 1 349 ? 258.362 122.489 146.900 1.00 111.38 651 ASN F C 1
ATOM 19309 O O . ASN F 1 349 ? 257.701 122.821 145.924 1.00 108.36 651 ASN F O 1
ATOM 19314 N N . ASP F 1 350 ? 259.668 122.225 146.819 1.00 120.57 652 ASP F N 1
ATOM 19315 C CA . ASP F 1 350 ? 260.407 122.306 145.541 1.00 124.54 652 ASP F CA 1
ATOM 19316 C C . ASP F 1 350 ? 259.826 121.389 144.458 1.00 120.76 652 ASP F C 1
ATOM 19317 O O . ASP F 1 350 ? 259.744 121.776 143.286 1.00 120.70 652 ASP F O 1
ATOM 19322 N N . PHE F 1 351 ? 259.443 120.177 144.856 1.00 122.26 653 PHE F N 1
ATOM 19323 C CA . PHE F 1 351 ? 258.892 119.184 143.928 1.00 126.47 653 PHE F CA 1
ATOM 19324 C C . PHE F 1 351 ? 257.594 119.704 143.322 1.00 123.53 653 PHE F C 1
ATOM 19325 O O . PHE F 1 351 ? 257.513 119.918 142.108 1.00 123.60 653 PHE F O 1
ATOM 19333 N N . GLN F 1 352 ? 256.632 119.997 144.192 1.00 115.28 654 GLN F N 1
ATOM 19334 C CA . GLN F 1 352 ? 255.299 120.479 143.786 1.00 111.85 654 GLN F CA 1
ATOM 19335 C C . GLN F 1 352 ? 255.333 121.757 142.912 1.00 109.42 654 GLN F C 1
ATOM 19336 O O . GLN F 1 352 ? 254.569 121.882 141.947 1.00 103.29 654 GLN F O 1
ATOM 19342 N N . TRP F 1 353 ? 256.206 122.697 143.287 1.00 103.01 655 TRP F N 1
ATOM 19343 C CA . TRP F 1 353 ? 256.469 123.942 142.535 1.00 95.24 655 TRP F CA 1
ATOM 19344 C C . TRP F 1 353 ? 256.829 123.689 141.068 1.00 96.00 655 TRP F C 1
ATOM 19345 O O . TRP F 1 353 ? 256.440 124.457 140.184 1.00 109.46 655 TRP F O 1
ATOM 19356 N N . GLU F 1 354 ? 257.559 122.607 140.806 1.00 95.44 656 GLU F N 1
ATOM 19357 C CA . GLU F 1 354 ? 257.869 122.201 139.425 1.00 110.23 656 GLU F CA 1
ATOM 19358 C C . GLU F 1 354 ? 256.566 121.765 138.749 1.00 102.11 656 GLU F C 1
ATOM 19359 O O . GLU F 1 354 ? 256.213 122.287 137.693 1.00 93.43 656 GLU F O 1
ATOM 19365 N N . GLU F 1 355 ? 255.851 120.839 139.396 1.00 109.16 657 GLU F N 1
ATOM 19366 C CA . GLU F 1 355 ? 254.513 120.395 138.949 1.00 119.78 657 GLU F CA 1
ATOM 19367 C C . GLU F 1 355 ? 253.547 121.569 138.662 1.00 118.68 657 GLU F C 1
ATOM 19368 O O . GLU F 1 355 ? 252.808 121.547 137.676 1.00 96.27 657 GLU F O 1
ATOM 19374 N N . LEU F 1 356 ? 253.573 122.585 139.529 1.00 116.01 658 LEU F N 1
ATOM 19375 C CA . LEU F 1 356 ? 252.686 123.743 139.416 1.00 115.21 658 LEU F CA 1
ATOM 19376 C C . LEU F 1 356 ? 253.008 124.602 138.194 1.00 121.91 658 LEU F C 1
ATOM 19377 O O . LEU F 1 356 ? 252.098 125.054 137.494 1.00 135.33 658 LEU F O 1
ATOM 19382 N N . GLN F 1 357 ? 254.293 124.843 137.950 1.00 115.77 659 GLN F N 1
ATOM 19383 C CA . GLN F 1 357 ? 254.717 125.615 136.780 1.00 119.07 659 GLN F CA 1
ATOM 19384 C C . GLN F 1 357 ? 254.424 124.821 135.506 1.00 128.88 659 GLN F C 1
ATOM 19385 O O . GLN F 1 357 ? 253.760 125.325 134.598 1.00 127.66 659 GLN F O 1
ATOM 19391 N N . GLU F 1 358 ? 254.915 123.578 135.465 1.00 130.19 660 GLU F N 1
ATOM 19392 C CA . GLU F 1 358 ? 254.569 122.585 134.421 1.00 124.26 660 GLU F CA 1
ATOM 19393 C C . GLU F 1 358 ? 253.082 122.650 134.042 1.00 114.66 660 GLU F C 1
ATOM 19394 O O . GLU F 1 358 ? 252.741 122.689 132.861 1.00 110.52 660 GLU F O 1
ATOM 19400 N N . ALA F 1 359 ? 252.227 122.672 135.066 1.00 103.20 661 ALA F N 1
ATOM 19401 C CA . ALA F 1 359 ? 250.770 122.682 134.916 1.00 89.97 661 ALA F CA 1
ATOM 19402 C C . ALA F 1 359 ? 250.232 123.872 134.139 1.00 84.70 661 ALA F C 1
ATOM 19403 O O . ALA F 1 359 ? 249.297 123.726 133.353 1.00 72.65 661 ALA F O 1
ATOM 19405 N N . ILE F 1 360 ? 250.805 125.047 134.394 1.00 87.86 662 ILE F N 1
ATOM 19406 C CA . ILE F 1 360 ? 250.357 126.304 133.754 1.00 82.60 662 ILE F CA 1
ATOM 19407 C C . ILE F 1 360 ? 250.740 126.309 132.293 1.00 69.35 662 ILE F C 1
ATOM 19408 O O . ILE F 1 360 ? 249.904 126.574 131.431 1.00 70.90 662 ILE F O 1
ATOM 19413 N N . THR F 1 361 ? 252.014 125.998 132.048 1.00 71.41 663 THR F N 1
ATOM 19414 C CA . THR F 1 361 ? 252.582 125.880 130.714 1.00 72.73 663 THR F CA 1
ATOM 19415 C C . THR F 1 361 ? 251.893 124.799 129.860 1.00 76.88 663 THR F C 1
ATOM 19416 O O . THR F 1 361 ? 251.428 125.071 128.757 1.00 73.25 663 THR F O 1
ATOM 19420 N N . THR F 1 362 ? 251.823 123.574 130.373 1.00 79.22 664 THR F N 1
ATOM 19421 C CA . THR F 1 362 ? 251.132 122.493 129.661 1.00 81.85 664 THR F CA 1
ATOM 19422 C C . THR F 1 362 ? 249.657 122.812 129.478 1.00 84.75 664 THR F C 1
ATOM 19423 O O . THR F 1 362 ? 249.033 122.324 128.547 1.00 94.49 664 THR F O 1
ATOM 19427 N N . GLY F 1 363 ? 249.100 123.612 130.385 1.00 96.20 665 GLY F N 1
ATOM 19428 C CA . GLY F 1 363 ? 247.700 124.012 130.325 1.00 101.04 665 GLY F CA 1
ATOM 19429 C C . GLY F 1 363 ? 246.798 122.927 130.882 1.00 107.38 665 GLY F C 1
ATOM 19430 O O . GLY F 1 363 ? 245.659 122.753 130.421 1.00 104.00 665 GLY F O 1
ATOM 19431 N N . VAL F 1 364 ? 247.319 122.205 131.879 1.00 107.08 666 VAL F N 1
ATOM 19432 C CA . VAL F 1 364 ? 246.609 121.132 132.564 1.00 109.47 666 VAL F CA 1
ATOM 19433 C C . VAL F 1 364 ? 246.836 121.365 134.049 1.00 106.47 666 VAL F C 1
ATOM 19434 O O . VAL F 1 364 ? 247.946 121.159 134.548 1.00 108.74 666 VAL F O 1
ATOM 19438 N N . ILE F 1 365 ? 245.777 121.781 134.749 1.00 101.08 667 ILE F N 1
ATOM 19439 C CA . ILE F 1 365 ? 245.906 122.364 136.086 1.00 87.11 667 ILE F CA 1
ATOM 19440 C C . ILE F 1 365 ? 245.022 121.599 137.066 1.00 77.95 667 ILE F C 1
ATOM 19441 O O . ILE F 1 365 ? 243.810 121.697 137.002 1.00 70.90 667 ILE F O 1
ATOM 19446 N N . PRO F 1 366 ? 245.635 120.827 137.975 1.00 65.51 668 PRO F N 1
ATOM 19447 C CA . PRO F 1 366 ? 244.915 120.233 139.095 1.00 63.71 668 PRO F CA 1
ATOM 19448 C C . PRO F 1 366 ? 244.215 121.241 139.981 1.00 61.50 668 PRO F C 1
ATOM 19449 O O . PRO F 1 366 ? 244.769 122.333 140.243 1.00 64.08 668 PRO F O 1
ATOM 19453 N N . ASN F 1 367 ? 243.019 120.891 140.427 1.00 55.69 669 ASN F N 1
ATOM 19454 C CA . ASN F 1 367 ? 242.232 121.764 141.315 1.00 54.84 669 ASN F CA 1
ATOM 19455 C C . ASN F 1 367 ? 243.089 122.364 142.421 1.00 51.97 669 ASN F C 1
ATOM 19456 O O . ASN F 1 367 ? 243.246 123.569 142.487 1.00 52.92 669 ASN F O 1
ATOM 19461 N N . LYS F 1 368 ? 243.756 121.524 143.208 1.00 49.88 670 LYS F N 1
ATOM 19462 C CA . LYS F 1 368 ? 244.550 122.023 144.304 1.00 50.23 670 LYS F CA 1
ATOM 19463 C C . LYS F 1 368 ? 245.708 122.952 143.912 1.00 61.60 670 LYS F C 1
ATOM 19464 O O . LYS F 1 368 ? 246.258 123.622 144.777 1.00 88.44 670 LYS F O 1
ATOM 19470 N N . TYR F 1 369 ? 246.138 122.941 142.656 1.00 71.70 671 TYR F N 1
ATOM 19471 C CA . TYR F 1 369 ? 247.115 123.916 142.165 1.00 79.31 671 TYR F CA 1
ATOM 19472 C C . TYR F 1 369 ? 246.423 125.187 141.666 1.00 83.50 671 TYR F C 1
ATOM 19473 O O . TYR F 1 369 ? 246.933 126.290 141.891 1.00 102.75 671 TYR F O 1
ATOM 19482 N N . LEU F 1 370 ? 245.294 125.030 140.967 1.00 71.84 672 LEU F N 1
ATOM 19483 C CA . LEU F 1 370 ? 244.474 126.171 140.538 1.00 62.37 672 LEU F CA 1
ATOM 19484 C C . LEU F 1 370 ? 244.138 127.069 141.737 1.00 65.57 672 LEU F C 1
ATOM 19485 O O . LEU F 1 370 ? 244.313 128.285 141.684 1.00 65.31 672 LEU F O 1
ATOM 19490 N N . MET F 1 371 ? 243.661 126.457 142.818 1.00 63.65 673 MET F N 1
ATOM 19491 C CA . MET F 1 371 ? 243.297 127.205 144.022 1.00 67.71 673 MET F CA 1
ATOM 19492 C C . MET F 1 371 ? 244.516 127.888 144.628 1.00 63.93 673 MET F C 1
ATOM 19493 O O . MET F 1 371 ? 244.405 129.006 145.098 1.00 83.54 673 MET F O 1
ATOM 19498 N N . ILE F 1 372 ? 245.631 127.172 144.674 1.00 61.53 674 ILE F N 1
ATOM 19499 C CA . ILE F 1 372 ? 246.907 127.696 145.159 1.00 70.46 674 ILE F CA 1
ATOM 19500 C C . ILE F 1 372 ? 247.373 128.903 144.351 1.00 74.46 674 ILE F C 1
ATOM 19501 O O . ILE F 1 372 ? 247.842 129.890 144.931 1.00 95.79 674 ILE F O 1
ATOM 19506 N N . ILE F 1 373 ? 247.275 128.806 143.033 1.00 65.09 675 ILE F N 1
ATOM 19507 C CA . ILE F 1 373 ? 247.623 129.917 142.139 1.00 69.78 675 ILE F CA 1
ATOM 19508 C C . ILE F 1 373 ? 246.737 131.124 142.424 1.00 72.29 675 ILE F C 1
ATOM 19509 O O . ILE F 1 373 ? 247.241 132.222 142.654 1.00 86.35 675 ILE F O 1
ATOM 19514 N N . VAL F 1 374 ? 245.422 130.921 142.350 1.00 61.27 676 VAL F N 1
ATOM 19515 C CA . VAL F 1 374 ? 244.452 132.022 142.399 1.00 56.21 676 VAL F CA 1
ATOM 19516 C C . VAL F 1 374 ? 244.402 132.639 143.790 1.00 55.98 676 VAL F C 1
ATOM 19517 O O . VAL F 1 374 ? 244.123 133.829 143.929 1.00 47.85 676 VAL F O 1
ATOM 19521 N N . GLU F 1 375 ? 244.694 131.857 144.812 1.00 62.83 677 GLU F N 1
ATOM 19522 C CA . GLU F 1 375 ? 244.857 132.410 146.166 1.00 66.35 677 GLU F CA 1
ATOM 19523 C C . GLU F 1 375 ? 246.068 133.316 146.247 1.00 57.27 677 GLU F C 1
ATOM 19524 O O . GLU F 1 375 ? 246.070 134.300 146.977 1.00 51.48 677 GLU F O 1
ATOM 19530 N N . GLN F 1 376 ? 247.106 132.926 145.534 1.00 59.57 678 GLN F N 1
ATOM 19531 C CA . GLN F 1 376 ? 248.390 133.562 145.658 1.00 69.59 678 GLN F CA 1
ATOM 19532 C C . GLN F 1 376 ? 248.447 134.841 144.877 1.00 63.36 678 GLN F C 1
ATOM 19533 O O . GLN F 1 376 ? 249.094 135.806 145.320 1.00 73.79 678 GLN F O 1
ATOM 19539 N N . ILE F 1 377 ? 247.824 134.844 143.704 1.00 61.42 679 ILE F N 1
ATOM 19540 C CA . ILE F 1 377 ? 247.775 136.049 142.846 1.00 57.83 679 ILE F CA 1
ATOM 19541 C C . ILE F 1 377 ? 246.857 137.100 143.428 1.00 53.33 679 ILE F C 1
ATOM 19542 O O . ILE F 1 377 ? 247.247 138.270 143.508 1.00 50.81 679 ILE F O 1
ATOM 19547 N N . LEU F 1 378 ? 245.684 136.657 143.888 1.00 54.14 680 LEU F N 1
ATOM 19548 C CA . LEU F 1 378 ? 244.658 137.541 144.420 1.00 59.79 680 LEU F CA 1
ATOM 19549 C C . LEU F 1 378 ? 244.736 137.880 145.895 1.00 49.95 680 LEU F C 1
ATOM 19550 O O . LEU F 1 378 ? 244.114 138.850 146.310 1.00 55.87 680 LEU F O 1
ATOM 19555 N N . GLY F 1 379 ? 245.399 137.079 146.721 1.00 59.42 681 GLY F N 1
ATOM 19556 C CA . GLY F 1 379 ? 245.603 137.443 148.167 1.00 65.29 681 GLY F CA 1
ATOM 19557 C C . GLY F 1 379 ? 244.680 136.815 149.229 1.00 69.66 681 GLY F C 1
ATOM 19558 O O . GLY F 1 379 ? 244.961 136.890 150.434 1.00 64.96 681 GLY F O 1
ATOM 19559 N N . ASP F 1 380 ? 243.560 136.234 148.803 1.00 77.12 682 ASP F N 1
ATOM 19560 C CA . ASP F 1 380 ? 242.784 135.355 149.691 1.00 80.88 682 ASP F CA 1
ATOM 19561 C C . ASP F 1 380 ? 242.236 134.179 148.866 1.00 70.23 682 ASP F C 1
ATOM 19562 O O . ASP F 1 380 ? 242.178 134.250 147.644 1.00 59.14 682 ASP F O 1
ATOM 19567 N N . SER F 1 381 ? 241.867 133.108 149.577 1.00 62.83 683 SER F N 1
ATOM 19568 C CA . SER F 1 381 ? 241.575 131.811 148.982 1.00 54.98 683 SER F CA 1
ATOM 19569 C C . SER F 1 381 ? 240.179 131.802 148.372 1.00 62.74 683 SER F C 1
ATOM 19570 O O . SER F 1 381 ? 239.232 132.269 149.012 1.00 66.81 683 SER F O 1
ATOM 19573 N N . LYS F 1 382 ? 240.095 131.316 147.134 1.00 60.09 684 LYS F N 1
ATOM 19574 C CA . LYS F 1 382 ? 238.857 131.235 146.375 1.00 74.34 684 LYS F CA 1
ATOM 19575 C C . LYS F 1 382 ? 238.608 129.789 146.089 1.00 70.81 684 LYS F C 1
ATOM 19576 O O . LYS F 1 382 ? 239.546 129.060 145.795 1.00 86.33 684 LYS F O 1
ATOM 19582 N N . THR F 1 383 ? 237.361 129.371 146.177 1.00 64.63 685 THR F N 1
ATOM 19583 C CA . THR F 1 383 ? 237.037 127.980 145.934 1.00 76.49 685 THR F CA 1
ATOM 19584 C C . THR F 1 383 ? 237.042 127.688 144.461 1.00 76.48 685 THR F C 1
ATOM 19585 O O . THR F 1 383 ? 236.893 128.591 143.629 1.00 66.46 685 THR F O 1
ATOM 19589 N N . ILE F 1 384 ? 237.178 126.401 144.155 1.00 83.94 686 ILE F N 1
ATOM 19590 C CA . ILE F 1 384 ? 237.119 125.930 142.783 1.00 87.28 686 ILE F CA 1
ATOM 19591 C C . ILE F 1 384 ? 235.865 126.461 142.152 1.00 84.08 686 ILE F C 1
ATOM 19592 O O . ILE F 1 384 ? 235.911 126.996 141.048 1.00 113.60 686 ILE F O 1
ATOM 19597 N N . THR F 1 385 ? 234.758 126.349 142.882 1.00 72.05 687 THR F N 1
ATOM 19598 C CA . THR F 1 385 ? 233.466 126.830 142.434 1.00 57.13 687 THR F CA 1
ATOM 19599 C C . THR F 1 385 ? 233.532 128.261 141.949 1.00 52.62 687 THR F C 1
ATOM 19600 O O . THR F 1 385 ? 233.079 128.592 140.852 1.00 58.59 687 THR F O 1
ATOM 19604 N N . TRP F 1 386 ? 234.088 129.117 142.786 1.00 52.43 688 TRP F N 1
ATOM 19605 C CA . TRP F 1 386 ? 234.220 130.552 142.491 1.00 56.88 688 TRP F CA 1
ATOM 19606 C C . TRP F 1 386 ? 235.061 130.746 141.244 1.00 55.75 688 TRP F C 1
ATOM 19607 O O . TRP F 1 386 ? 234.634 131.374 140.298 1.00 63.61 688 TRP F O 1
ATOM 19618 N N . ILE F 1 387 ? 236.254 130.172 141.269 1.00 61.57 689 ILE F N 1
ATOM 19619 C CA . ILE F 1 387 ? 237.230 130.245 140.183 1.00 54.32 689 ILE F CA 1
ATOM 19620 C C . ILE F 1 387 ? 236.627 129.792 138.884 1.00 49.64 689 ILE F C 1
ATOM 19621 O O . ILE F 1 387 ? 236.912 130.382 137.834 1.00 54.55 689 ILE F O 1
ATOM 19626 N N . LYS F 1 388 ? 235.830 128.719 138.922 1.00 53.44 690 LYS F N 1
ATOM 19627 C CA . LYS F 1 388 ? 235.042 128.285 137.723 1.00 54.16 690 LYS F CA 1
ATOM 19628 C C . LYS F 1 388 ? 234.091 129.390 137.309 1.00 55.39 690 LYS F C 1
ATOM 19629 O O . LYS F 1 388 ? 234.217 129.927 136.215 1.00 52.74 690 LYS F O 1
ATOM 19635 N N . ARG F 1 389 ? 233.208 129.805 138.234 1.00 58.46 691 ARG F N 1
ATOM 19636 C CA . ARG F 1 389 ? 232.180 130.797 137.932 1.00 61.08 691 ARG F CA 1
ATOM 19637 C C . ARG F 1 389 ? 232.675 132.195 137.574 1.00 66.52 691 ARG F C 1
ATOM 19638 O O . ARG F 1 389 ? 232.003 132.902 136.820 1.00 75.61 691 ARG F O 1
ATOM 19646 N N . ASN F 1 390 ? 233.830 132.592 138.099 1.00 72.56 692 ASN F N 1
ATOM 19647 C CA . ASN F 1 390 ? 234.372 133.943 137.897 1.00 72.78 692 ASN F CA 1
ATOM 19648 C C . ASN F 1 390 ? 235.647 134.037 137.048 1.00 78.02 692 ASN F C 1
ATOM 19649 O O . ASN F 1 390 ? 236.145 135.146 136.851 1.00 97.87 692 ASN F O 1
ATOM 19654 N N . ILE F 1 391 ? 236.206 132.912 136.586 1.00 71.03 693 ILE F N 1
ATOM 19655 C CA . ILE F 1 391 ? 237.403 132.953 135.711 1.00 77.09 693 ILE F CA 1
ATOM 19656 C C . ILE F 1 391 ? 237.283 131.973 134.542 1.00 82.37 693 ILE F C 1
ATOM 19657 O O . ILE F 1 391 ? 237.115 132.383 133.400 1.00 82.19 693 ILE F O 1
ATOM 19662 N N . ILE F 1 392 ? 237.292 130.681 134.856 1.00 84.68 694 ILE F N 1
ATOM 19663 C CA . ILE F 1 392 ? 237.341 129.620 133.845 1.00 79.63 694 ILE F CA 1
ATOM 19664 C C . ILE F 1 392 ? 236.151 129.717 132.908 1.00 70.87 694 ILE F C 1
ATOM 19665 O O . ILE F 1 392 ? 236.307 129.701 131.697 1.00 79.08 694 ILE F O 1
ATOM 19670 N N . THR F 1 393 ? 234.978 129.811 133.497 1.00 58.70 695 THR F N 1
ATOM 19671 C CA . THR F 1 393 ? 233.726 129.745 132.766 1.00 56.84 695 THR F CA 1
ATOM 19672 C C . THR F 1 393 ? 233.401 130.997 131.926 1.00 59.20 695 THR F C 1
ATOM 19673 O O . THR F 1 393 ? 233.173 130.851 130.731 1.00 66.86 695 THR F O 1
ATOM 19677 N N . PRO F 1 394 ? 233.387 132.212 132.528 1.00 62.30 696 PRO F N 1
ATOM 19678 C CA . PRO F 1 394 ? 233.072 133.391 131.725 1.00 64.34 696 PRO F CA 1
ATOM 19679 C C . PRO F 1 394 ? 234.075 133.705 130.594 1.00 74.48 696 PRO F C 1
ATOM 19680 O O . PRO F 1 394 ? 233.651 134.149 129.527 1.00 94.46 696 PRO F O 1
ATOM 19684 N N . TYR F 1 395 ? 235.361 133.464 130.835 1.00 73.79 697 TYR F N 1
ATOM 19685 C CA . TYR F 1 395 ? 236.403 133.674 129.834 1.00 83.30 697 TYR F CA 1
ATOM 19686 C C . TYR F 1 395 ? 236.819 132.382 129.115 1.00 90.94 697 TYR F C 1
ATOM 19687 O O . TYR F 1 395 ? 237.948 132.295 128.618 1.00 88.44 697 TYR F O 1
ATOM 19696 N N . GLN F 1 396 ? 235.936 131.375 129.106 1.00 95.39 698 GLN F N 1
ATOM 19697 C CA . GLN F 1 396 ? 236.104 130.134 128.328 1.00 87.38 698 GLN F CA 1
ATOM 19698 C C . GLN F 1 396 ? 237.507 129.546 128.318 1.00 85.58 698 GLN F C 1
ATOM 19699 O O . GLN F 1 396 ? 238.025 129.146 127.265 1.00 88.31 698 GLN F O 1
ATOM 19705 N N . VAL F 1 397 ? 238.124 129.521 129.499 1.00 90.04 699 VAL F N 1
ATOM 19706 C CA . VAL F 1 397 ? 239.508 129.058 129.656 1.00 96.26 699 VAL F CA 1
ATOM 19707 C C . VAL F 1 397 ? 239.609 127.603 129.217 1.00 88.89 699 VAL F C 1
ATOM 19708 O O . VAL F 1 397 ? 240.483 127.242 128.429 1.00 84.69 699 VAL F O 1
ATOM 19712 N N . GLY F 1 398 ? 238.689 126.790 129.726 1.00 74.61 700 GLY F N 1
ATOM 19713 C CA . GLY F 1 398 ? 238.616 125.383 129.357 1.00 71.59 700 GLY F CA 1
ATOM 19714 C C . GLY F 1 398 ? 237.575 124.618 130.163 1.00 76.21 700 GLY F C 1
ATOM 19715 O O . GLY F 1 398 ? 236.636 125.224 130.723 1.00 53.17 700 GLY F O 1
ATOM 19716 N N . GLU F 1 399 ? 237.796 123.327 130.312 1.00 83.11 701 GLU F N 1
ATOM 19717 C CA . GLU F 1 399 ? 236.870 122.474 131.008 1.00 96.21 701 GLU F CA 1
ATOM 19718 C C . GLU F 1 399 ? 237.533 121.712 132.122 1.00 92.04 701 GLU F C 1
ATOM 19719 O O . GLU F 1 399 ? 238.730 121.551 132.137 1.00 78.34 701 GLU F O 1
ATOM 19725 N N . THR F 1 400 ? 236.726 121.271 133.070 1.00 105.62 702 THR F N 1
ATOM 19726 C CA . THR F 1 400 ? 237.203 120.508 134.203 1.00 118.85 702 THR F CA 1
ATOM 19727 C C . THR F 1 400 ? 236.959 119.050 133.931 1.00 110.96 702 THR F C 1
ATOM 19728 O O . THR F 1 400 ? 235.836 118.645 133.744 1.00 102.67 702 THR F O 1
ATOM 19732 N N . THR F 1 401 ? 238.029 118.265 133.904 1.00 117.53 703 THR F N 1
ATOM 19733 C CA . THR F 1 401 ? 237.964 116.833 133.641 1.00 116.17 703 THR F CA 1
ATOM 19734 C C . THR F 1 401 ? 238.933 116.133 134.525 1.00 117.74 703 THR F C 1
ATOM 19735 O O . THR F 1 401 ? 239.890 116.723 134.966 1.00 142.73 703 THR F O 1
ATOM 19739 N N . VAL F 1 402 ? 238.697 114.864 134.781 1.00 101.56 704 VAL F N 1
ATOM 19740 C CA . VAL F 1 402 ? 239.603 114.105 135.592 1.00 96.98 704 VAL F CA 1
ATOM 19741 C C . VAL F 1 402 ? 240.817 113.731 134.799 1.00 103.25 704 VAL F C 1
ATOM 19742 O O . VAL F 1 402 ? 240.702 113.439 133.640 1.00 108.82 704 VAL F O 1
ATOM 19746 N N . VAL F 1 403 ? 241.997 113.815 135.396 1.00 99.86 705 VAL F N 1
ATOM 19747 C CA . VAL F 1 403 ? 243.219 113.370 134.743 1.00 99.61 705 VAL F CA 1
ATOM 19748 C C . VAL F 1 403 ? 243.922 112.559 135.789 1.00 94.34 705 VAL F C 1
ATOM 19749 O O . VAL F 1 403 ? 243.983 112.956 136.931 1.00 104.01 705 VAL F O 1
ATOM 19753 N N . LYS F 1 404 ? 244.471 111.420 135.446 1.00 91.65 706 LYS F N 1
ATOM 19754 C CA . LYS F 1 404 ? 245.105 110.680 136.508 1.00 82.44 706 LYS F CA 1
ATOM 19755 C C . LYS F 1 404 ? 246.445 111.269 136.740 1.00 76.28 706 LYS F C 1
ATOM 19756 O O . LYS F 1 404 ? 247.164 111.474 135.814 1.00 61.90 706 LYS F O 1
ATOM 19762 N N . MET F 1 405 ? 246.797 111.594 137.959 1.00 87.28 707 MET F N 1
ATOM 19763 C CA . MET F 1 405 ? 248.158 112.096 138.179 1.00 99.48 707 MET F CA 1
ATOM 19764 C C . MET F 1 405 ? 248.750 111.260 139.272 1.00 94.15 707 MET F C 1
ATOM 19765 O O . MET F 1 405 ? 248.127 111.048 140.291 1.00 86.03 707 MET F O 1
ATOM 19770 N N . ALA F 1 406 ? 249.929 110.716 139.027 1.00 99.56 708 ALA F N 1
ATOM 19771 C CA . ALA F 1 406 ? 250.603 109.823 139.969 1.00 96.22 708 ALA F CA 1
ATOM 19772 C C . ALA F 1 406 ? 249.704 108.671 140.380 1.00 97.35 708 ALA F C 1
ATOM 19773 O O . ALA F 1 406 ? 249.647 108.309 141.537 1.00 90.79 708 ALA F O 1
ATOM 19775 N N . GLY F 1 407 ? 249.035 108.065 139.407 1.00 100.58 709 GLY F N 1
ATOM 19776 C CA . GLY F 1 407 ? 248.085 107.006 139.636 1.00 98.99 709 GLY F CA 1
ATOM 19777 C C . GLY F 1 407 ? 246.689 107.429 140.020 1.00 88.65 709 GLY F C 1
ATOM 19778 O O . GLY F 1 407 ? 245.738 106.971 139.429 1.00 75.16 709 GLY F O 1
ATOM 19779 N N . LYS F 1 408 ? 246.555 108.280 141.015 1.00 85.18 710 LYS F N 1
ATOM 19780 C CA . LYS F 1 408 ? 245.254 108.709 141.446 1.00 89.46 710 LYS F CA 1
ATOM 19781 C C . LYS F 1 408 ? 244.594 109.563 140.398 1.00 101.27 710 LYS F C 1
ATOM 19782 O O . LYS F 1 408 ? 245.252 110.290 139.699 1.00 126.32 710 LYS F O 1
ATOM 19784 N N . PRO F 1 409 ? 243.283 109.467 140.260 1.00 98.38 711 PRO F N 1
ATOM 19785 C CA . PRO F 1 409 ? 242.571 110.281 139.284 1.00 99.16 711 PRO F CA 1
ATOM 19786 C C . PRO F 1 409 ? 242.444 111.654 139.854 1.00 97.10 711 PRO F C 1
ATOM 19787 O O . PRO F 1 409 ? 242.013 111.735 140.972 1.00 99.72 711 PRO F O 1
ATOM 19791 N N . ILE F 1 410 ? 242.755 112.701 139.112 1.00 95.58 712 ILE F N 1
ATOM 19792 C CA . ILE F 1 410 ? 242.701 114.032 139.664 1.00 102.33 712 ILE F CA 1
ATOM 19793 C C . ILE F 1 410 ? 241.789 114.945 138.938 1.00 107.50 712 ILE F C 1
ATOM 19794 O O . ILE F 1 410 ? 241.756 114.937 137.731 1.00 112.95 712 ILE F O 1
ATOM 19799 N N . ARG F 1 411 ? 241.059 115.750 139.695 1.00 110.35 713 ARG F N 1
ATOM 19800 C CA . ARG F 1 411 ? 240.196 116.769 139.094 1.00 101.22 713 ARG F CA 1
ATOM 19801 C C . ARG F 1 411 ? 241.091 117.910 138.627 1.00 97.05 713 ARG F C 1
ATOM 19802 O O . ARG F 1 411 ? 241.901 118.430 139.410 1.00 83.98 713 ARG F O 1
ATOM 19810 N N . ALA F 1 412 ? 240.944 118.292 137.363 1.00 82.75 714 ALA F N 1
ATOM 19811 C CA . ALA F 1 412 ? 241.805 119.302 136.786 1.00 77.83 714 ALA F CA 1
ATOM 19812 C C . ALA F 1 412 ? 241.050 120.128 135.793 1.00 82.29 714 ALA F C 1
ATOM 19813 O O . ALA F 1 412 ? 239.977 119.746 135.335 1.00 81.81 714 ALA F O 1
ATOM 19815 N N . ILE F 1 413 ? 241.679 121.292 135.468 1.00 96.56 715 ILE F N 1
ATOM 19816 C CA . ILE F 1 413 ? 241.168 122.228 134.482 1.00 98.23 715 ILE F CA 1
ATOM 19817 C C . ILE F 1 413 ? 242.081 122.055 133.276 1.00 104.69 715 ILE F C 1
ATOM 19818 O O . ILE F 1 413 ? 243.301 122.169 133.389 1.00 100.44 715 ILE F O 1
ATOM 19823 N N . VAL F 1 414 ? 241.460 121.753 132.117 1.00 101.86 716 VAL F N 1
ATOM 19824 C CA . VAL F 1 414 ? 242.204 121.499 130.904 1.00 99.10 716 VAL F CA 1
ATOM 19825 C C . VAL F 1 414 ? 242.020 122.705 130.002 1.00 99.23 716 VAL F C 1
ATOM 19826 O O . VAL F 1 414 ? 240.942 122.910 129.451 1.00 101.43 716 VAL F O 1
ATOM 19830 N N . VAL F 1 415 ? 243.090 123.482 129.847 1.00 96.50 717 VAL F N 1
ATOM 19831 C CA . VAL F 1 415 ? 243.049 124.723 129.085 1.00 97.22 717 VAL F CA 1
ATOM 19832 C C . VAL F 1 415 ? 242.750 124.380 127.636 1.00 101.15 717 VAL F C 1
ATOM 19833 O O . VAL F 1 415 ? 243.098 123.295 127.168 1.00 99.03 717 VAL F O 1
ATOM 19837 N N . GLY F 1 416 ? 242.090 125.303 126.943 1.00 105.23 718 GLY F N 1
ATOM 19838 C CA . GLY F 1 416 ? 241.846 125.180 125.510 1.00 114.56 718 GLY F CA 1
ATOM 19839 C C . GLY F 1 416 ? 240.596 125.933 125.107 1.00 127.53 718 GLY F C 1
ATOM 19840 O O . GLY F 1 416 ? 240.515 127.152 125.238 1.00 129.65 718 GLY F O 1
#

B-factor: mean 79.3, std 23.05, range [2.0, 199.29]

Radius of gyration: 40.38 Å; Cα contacts (8 Å, |Δi|>4): 4614; chains: 6; bounding box: 108×108×107 Å

InterPro domains:
  IPR027417 P-loop containing nucleoside triphosphate hydrolase [G3DSA:3.40.50.300] (394-590)
  IPR027417 P-loop containing nucleoside triphosphate hydrolase [SSF52540] (405-566)
  IPR045455 NrS-1 polymerase-like, helicase domain [PF19263] (446-556)
  IPR054468 NrS-1 polymerase-like, HBD domain [PF22763] (217-279)

Foldseek 3Di:
DPALAPLQVVVVVVQKHWEQAPQFRWIWIDHPLDIDTHHDVVVLVVSCVRPVDRDPHDRHYYAHEAADQVDDQWDADPHGIHGYNDDADPLLPAAADADFPPLLVVLLCLQLVNDCVVSVLVLLLVLCCSAVVAQLLAEEEEEAAPQSCPQLVQLLVCLRRVPQEAPAQEPVQVVDPFNCLQPNHQEYEYEYDDDDVQVCQVVNCLSPPQWDFGDDPPTDTHIHGGNYYYYYYYYLDDRYQAAPPDQHYAYGYRHSRLVPDPPDDPCSSVVNNVCSSSNSNNSNNDDHPSVSNSGYDCPPVVNVSNVVSDDVLAVVLVLQQVLPVVVLVVLPLVVCDVVPVDDPVVVVVLNVCSNQSKFFQVSLQSSCCRSVVHGDHPVCNCVRHCPVNVQADWDWDQDPNRITTIGHGD/DLAPLQVLVVVVQKHWEQAPQFRWIWIDHPLDIDTHHDVVVLVVSCVRPVDRDPDDRHYYAHEAADQVDDQWDADPHGIHGYNDDADVLLPAAADADFDPLLVVLLCLQLVNDCVVSVLVLLQVLCCSAVVAQLLAEEEEEEAPQSCPQLVQLLVCVRRVPQEAPAAEPVQVVDPFNCLQPNHQEYEYEYDDPDVQPCQVVNCLSPPQWDFGDDPPTDTHIHGGNYYYYYYYYNDDRYQAAPPDQHYAYGYRHSRLVPDPPDDPCSSVVSNVCSSSNSNNSNHDDHPSVSNSGHDCPPVVVVSNVVSDDVLAVVLVLQQVLPVVVLVVLPLVVCDVVPVDDPVVVVVLNVCSNQSKFFQVSLQSSCCRSVVHGDHPVCNCVRHCPVNVQADFDWDQDPHRITTIGHGD/DALAPLQVVVVVVQKHWAQAPQFRWIWIDHPLDIDTHHPVVVLVVSCVRPVDRDPDDRHYYAHEAADQVDDQWDADPNGIHGYNDDADVLLPAAADADFPVLLVVLLCLQLVNDCVVSVLVLLQVLCCSAVVAQLLAAEEEEEAPQSCPQLVQLLVCVNGVPQEAEAAEPVQVVDPFNCLFPNHQEYEYEYDDDPCVLVCQVVNVLSPPQWDFGDDPPTDTHIHGGNYYYYYYYYLDDNYQAAPVDQHYAYGYRHSRLVPDPPDDPCSSVVNNVCSSSNSNNSNNDDHDSVSNSGHDCDPVNVVSNVVSDDVLAVVLVLQQVLPVVVLVVLPLVVCDVVPVDDPVVVVVLNVCSNQSKFFQVSLQSSCCRSVVHTDHPVCNCVRHCPVNVQADFDWDQDPNRITTIGHGD/DDPALAPLQVVVVVVQKHWEQAPQFRWIWIDHPLDIDTHHPVVVLVVSCVRPVDRDPDDRHYYAHEAADQVDDQWDADPHGTHGYNDDADVLLPAAADADFPPLLVVLLCLQLVNDCVVSVLVLLQVLCCSAVVAQLLAEEEEEAAPQSCPVLVQLLVCVRRPPQEAPAQEPVQVVDPFNCLQPNHLEYEYEYDDLEVCQVVNCLSPPQWDFGDDPPTDTHIHGGNYYYYYYYYPRDHYQAAPPDQHYAYGYRHSRLVPDPPDDPCSSVVSNVCSSSNSNNSNNDDHPSVSNSGHDCDPVVVVSNVVSDDVLAVVLVLLQVLPVVVLVVLPLVVCDVVPVDDPVVVVVLNVCSNQSKFFQVSLQSSCCRSVVHGDHPVCNCVRHCPVNVQADWDWDQDPNRITTIGHGD/DDDALAPLQVVVVVVQKHWEAEPQFRWIWIDHPLDIDTHHDVVVLVVSCVRPVDRDPDDRHYYAHEAADQVDDQWDADPNGIHGYNDDADVLLPAAADADFPPLLVVLLCLQLVNDCVVSVLVLLLVLCCSAVVAQLLAEEEEEAAPQSCPQLVQLLVCVNRVPQEAPAAEPVQVVDPFNCRQPNHQEYEYEYDPCEPCQVVNCLSPPQWDFGDDPPTDTHIHGGNYYYYYYYYPDDYYQAAPPDQHYAYGYRHSRLVPDPPDDPCSSVVNNVCSSSNSSNSNNDDHPSVSNSGHDCPPVNNVSNVVSDDVLAVVLVLLQVLPVPVLVVLPLVVCDVVPVDDPVVVVVLNVCSNQSKFFQVSVQSSCCRSVVHGDHPVCNCVRHCPVNVQADWDWDQDPNDITTIGHGD/DALAPLQVVVVVVQKHWEQAVQFRWIWIDHPLDIDTHHPVVVLVVSCVRPVDRDPDDRHYYAHEAADQVDDQWDADPNGTHGYNDDADPLLPAAADADFPPLLVVLLCLQLVNDCVVSVLVLLQVLCCSAVVAQLLAEEEEEEAPQSCPQLVQLLVCLNRPPQEAEAAELVQLVDPFNCNQPNHQEYEYEYEPLVLSCQVVNCLSPPQWDFGDDPPTDTHIHGGNYYYYYYYYLHDNYQAAPPDQHYAYGYRHSRLVPDPPDDPCSSVVNNVCSSSNSNNSNHDDHDSVSNSGYDCPPVNVVSNVVSDDVLAVVLVLQQVLPVVVLVVLPLVVCDVVPVDDPVVVVVLNVCSNQSKFFQVSLQSSCCRSVVHGDHPVCNCVRHCPVNVQADWDWDDDPNRTTTIGHGD

Solvent-accessible surface area: 97117 Å² total; per-residue (Å²): 125,109,43,38,51,79,0,18,104,53,0,78,113,119,51,17,18,0,0,4,0,3,49,11,33,42,11,0,1,14,36,76,81,33,45,36,18,0,37,73,60,10,0,33,12,6,0,17,36,42,52,36,51,54,23,149,47,1,0,0,7,21,23,5,9,19,16,16,14,98,73,88,108,76,39,101,86,140,28,20,115,33,0,1,18,9,26,38,5,77,34,14,132,34,157,78,54,109,135,22,23,142,28,0,94,42,0,0,40,0,0,6,90,117,62,77,99,8,18,38,13,0,9,11,0,0,0,10,0,6,52,89,33,61,55,17,8,1,0,1,0,0,0,0,72,26,8,0,3,16,35,4,1,3,22,0,0,27,105,0,0,74,94,5,4,4,12,16,3,9,44,29,37,5,110,48,104,17,24,24,6,4,30,20,23,0,0,1,1,0,18,21,36,54,54,161,143,39,58,2,14,47,0,22,7,31,1,36,11,82,35,10,40,2,13,58,40,89,18,47,37,15,73,26,119,5,27,2,1,0,1,0,5,3,26,64,23,68,1,1,42,3,35,70,34,10,74,46,0,0,0,14,54,1,66,43,20,8,117,140,48,178,55,42,73,90,114,1,81,96,82,0,18,110,46,3,84,17,0,0,52,37,0,20,33,37,199,20,59,131,74,97,7,83,70,37,48,84,25,142,11,2,87,6,5,2,70,38,47,42,47,26,33,48,24,0,2,119,4,0,59,84,96,51,33,88,50,0,22,23,4,9,0,75,16,0,35,119,128,126,77,6,82,114,145,49,26,114,53,0,46,108,3,0,71,67,1,48,0,2,17,80,3,1,62,32,0,0,69,19,0,46,51,81,75,50,28,4,5,72,0,38,44,40,0,3,24,30,61,70,0,28,108,25,51,61,41,164,60,112,65,59,95,50,47,1,0,54,10,88,108,45,51,94,0,18,100,51,0,77,109,126,51,17,20,0,0,2,0,2,60,11,33,38,11,0,1,16,34,82,88,62,42,22,19,1,36,66,65,7,0,34,11,7,0,4,41,43,52,4,40,56,24,149,43,1,0,0,7,21,22,25,9,21,16,16,13,100,66,87,110,74,38,101,87,134,35,27,115,39,0,2,19,9,26,40,4,86,34,14,135,35,156,77,56,106,136,22,24,141,27,0,93,42,0,0,39,0,0,7,92,119,64,77,103,8,18,37,14,0,8,12,0,0,0,10,0,6,51,87,34,61,54,17,17,2,0,1,0,0,0,7,88,29,14,0,5,17,40,4,0,4,30,0,0,34,80,0,0,68,97,4,6,6,10,19,5,6,48,27,36,6,107,45,103,14,23,25,6,4,31,20,27,0,0,1,1,1,23,24,18,49,54,127,143,44,49,1,8,55,0,5,3,31,2,32,9,69,28,10,45,2,13,59,38,86,18,47,41,15,68,25,122,6,27,2,1,0,1,0,4,3,28,78,14,68,0,2,51,3,39,64,25,12,74,37,4,0,0,12,58,2,68,45,25,8,138,140,47,176,56,41,73,104,117,1,87,91,83,0,18,104,46,3,83,17,0,0,53,36,0,19,33,36,197,20,60,130,58,97,6,64,63,37,47,85,24,142,25,2,86,7,4,1,67,39,49,40,39,29,36,58,21,0,2,114,4,0,61,82,96,50,33,92,52,0,21,31,6,8,0,73,12,0,35,113,127,125,77,5,81,112,144,49,26,113,50,0,46,110,2,0,70,67,1,45,0,1,14,82,3,0,65,32,0,0,68,15,1,48,50,81,75,51,32,4,4,73,0,33,45,42,0,3,21,26,59,62,0,26,124,16,56,66,45,168,65,122,63,60,95,48,34,0,0,55,9,92,165,53,39,49,94,0,18,105,52,0,77,112,116,49,18,20,0,0,4,0,2,58,11,32,39,10,0,1,15,35,80,89,58,43,21,20,0,35,65,65,8,0,34,13,6,0,4,42,41,53,10,51,58,24,152,42,1,0,0,1,18,19,21,9,19,17,17,12,98,69,88,107,76,41,104,91,133,35,20,94,46,0,2,20,9,25,40,3,82,30,14,135,34,158,76,54,108,136,23,23,141,27,0,92,42,0,0,39,0,0,6,90,118,63,77,105,8,18,37,14,0,8,12,0,0,0,10,0,7,51,88,34,60,54,17,17,2,0,1,0,0,0,2,83,37,15,0,5,18,40,4,1,5,31,0,0,38,103,0,0,68,92,4,6,6,12,22,6,5,47,30,36,8,107,47,101,14,24,23,7,3,30,20,26,0,0,1,1,0,29,24,23,45,51,76,140,136,36,36,1,14,50,0,10,6,33,2,31,12,79,33,9,48,3,11,58,38,84,17,47,43,14,68,27,124,5,25,2,1,0,1,0,5,2,30,70,18,64,1,1,41,3,35,62,26,10,78,38,0,0,0,13,52,2,68,42,26,7,141,137,48,179,56,40,73,105,114,1,79,96,83,0,23,109,45,2,82,17,0,0,52,37,0,19,33,37,198,21,58,134,61,97,6,69,64,35,48,82,26,143,18,2,86,6,4,1,68,36,50,41,50,28,35,55,22,0,2,110,3,1,61,83,96,50,32,91,52,0,22,30,5,9,0,75,13,0,37,117,128,125,78,6,83,114,144,48,27,114,52,0,46,111,3,0,72,67,0,48,0,2,15,80,3,2,62,31,0,0,69,18,1,46,51,80,74,49,31,2,4,72,0,36,42,40,0,3,22,26,69,62,0,26,127,26,41,68,42,166,58,114,64,57,95,49,39,1,0,50,10,90,152,70,106,44,37,50,77,0,17,105,53,0,78,111,116,52,17,18,0,0,4,0,3,50,12,33,41,12,0,1,15,34,73,84,34,46,36,18,0,37,70,61,10,0,33,11,6,0,18,40,42,53,38,52,53,23,153,45,1,0,0,6,20,22,5,9,20,14,16,13,101,66,86,108,74,41,97,91,147,33,21,119,36,0,2,16,8,27,39,3,83,34,13,133,34,155,77,53,108,137,24,23,142,26,0,92,41,0,0,41,0,0,6,91,118,64,77,101,8,17,36,12,0,9,12,0,0,0,10,0,6,52,88,34,61,56,17,16,2,0,1,0,1,0,0,67,9,9,0,4,15,34,4,2,4,24,0,0,18,108,0,0,79,99,6,11,6,23,18,4,5,47,28,38,12,112,48,104,18,24,24,7,3,29,20,24,0,0,0,0,0,10,25,26,60,81,85,60,1,14,46,0,11,5,30,2,35,12,74,34,9,39,2,13,57,42,90,19,46,34,15,74,27,103,4,17,2,1,0,2,0,6,2,30,59,36,69,0,0,36,3,36,67,34,9,96,38,0,0,0,13,53,2,62,43,21,8,120,139,48,177,55,44,74,93,115,1,80,93,82,0,20,104,46,3,85,17,0,0,52,37,0,19,32,37,197,19,59,132,72,97,6,73,68,37,47,86,25,142,16,2,86,6,4,1,69,33,49,41,47,25,34,72,22,0,2,118,4,0,59,84,95,51,34,91,50,0,22,29,4,8,0,75,16,0,36,120,128,126,77,6,82,114,144,48,26,114,53,0,46,110,3,0,71,68,0,47,0,2,18,78,3,2,58,31,0,0,68,20,0,45,49,82,75,50,25,4,4,72,0,35,40,40,0,3,24,29,77,69,0,27,114,23,52,68,42,165,61,113,65,58,95,51,51,1,0,55,10,87,161,72,104,42,39,51,78,0,17,105,52,0,76,112,116,50,16,18,0,0,4,0,2,46,12,31,42,12,0,1,15,33,72,81,35,45,37,18,0,37,72,62,8,0,32,9,5,0,14,31,42,50,35,50,53,24,150,46,1,0,0,7,22,22,5,8,20,15,17,13,98,65,87,105,75,42,98,86,135,34,18,120,37,0,2,16,9,26,38,4,81,32,14,134,35,155,76,54,107,135,22,24,141,28,0,94,41,0,0,39,0,0,7,92,117,64,76,102,9,18,37,14,0,8,12,0,0,0,10,0,6,51,88,32,60,53,17,16,2,0,0,0,0,1,0,68,22,10,0,3,16,33,3,1,4,25,0,0,29,101,0,0,69,94,5,2,6,11,16,5,5,39,31,40,6,108,50,102,17,24,21,6,3,29,20,24,0,0,0,1,0,20,12,29,60,90,85,68,1,7,51,0,13,6,32,2,32,13,83,34,9,45,3,11,58,38,87,18,49,38,13,74,28,117,6,26,2,1,1,1,1,5,2,32,62,31,72,0,1,42,3,34,68,28,10,89,38,0,0,0,13,53,2,64,42,24,8,127,141,47,180,56,42,75,94,116,1,81,93,82,0,21,106,47,2,82,17,0,0,51,37,0,19,32,38,198,20,59,133,70,96,6,76,70,36,47,85,24,142,17,2,86,5,4,2,69,32,52,43,49,29,36,66,22,0,2,115,3,0,58,82,95,51,33,87,51,0,22,23,4,8,0,76,15,0,36,119,128,125,76,5,82,114,145,48,27,115,51,0,46,109,3,0,71,66,0,47,0,2,18,82,2,2,64,32,0,0,69,19,0,46,51,81,73,50,27,4,4,72,0,37,39,38,0,4,22,26,73,66,0,27,120,26,56,70,41,166,59,113,65,59,95,50,52,0,0,53,10,86,165,53,40,50,94,0,17,105,53,0,79,110,119,49,18,20,0,0,4,1,2,60,13,34,41,10,0,1,16,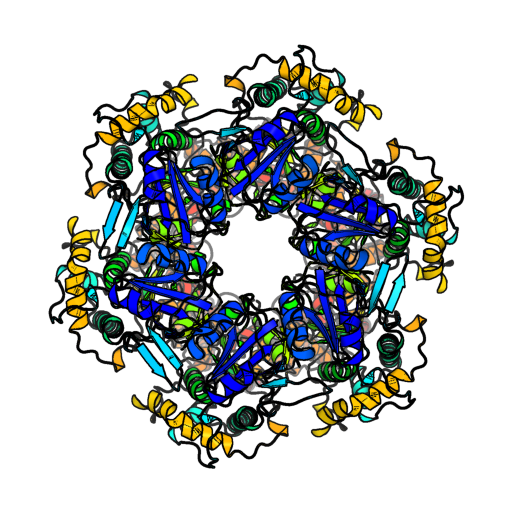34,75,87,62,42,23,20,1,36,64,67,7,0,34,13,6,0,2,41,41,50,8,45,58,24,150,42,1,0,0,7,21,21,20,8,18,15,17,12,100,66,89,109,74,38,101,83,150,34,20,116,49,0,1,20,10,30,39,3,86,31,14,137,34,156,75,54,107,135,23,24,144,27,0,95,42,0,0,39,0,0,6,91,117,63,77,104,8,18,36,13,0,8,12,0,0,0,10,0,6,52,88,33,62,54,16,16,2,0,1,0,0,1,6,80,24,15,0,5,17,36,4,1,4,32,0,0,39,102,0,0,63,102,7,6,7,11,17,5,4,34,24,39,5,104,48,100,15,23,21,6,4,30,21,26,0,0,0,1,0,19,20,23,49,104,145,36,44,0,7,58,0,14,3,32,2,31,12,90,44,10,48,3,13,60,36,83,18,47,42,16,78,24,124,6,26,2,2,0,1,0,7,3,25,69,29,73,1,1,48,3,37,64,27,10,77,27,0,0,0,13,58,2,69,44,25,7,140,138,47,178,55,43,73,104,115,1,79,96,84,0,20,106,45,3,84,16,0,0,52,36,0,19,33,38,196,21,58,133,61,97,6,66,67,36,46,84,25,140,24,2,85,6,4,2,65,35,50,40,48,29,35,62,21,0,2,113,3,0,60,82,97,51,34,92,52,0,23,31,5,10,0,74,15,0,35,119,128,127,78,6,82,114,146,47,26,113,53,0,47,110,4,1,71,66,0,51,0,2,14,87,2,0,67,31,0,0,69,18,0,45,51,81,74,51,35,3,6,72,0,38,46,42,0,3,21,27,71,63,0,20,126,17,58,68,34,162,57,114,57,54,95,50,33,0,0,54,10,90

Nearest PDB structures (foldseek):
  6lrb-assembly1_E  TM=1.002E+00  e=3.459E-79  Nitratiruptor phage NrS-1
  6lrb-assembly1_B  TM=1.001E+00  e=3.856E-78  Nitratiruptor phage NrS-1
  6lrb-assembly1_F  TM=1.001E+00  e=8.305E-78  Nitratiruptor phage NrS-1
  6lrb-assembly1_C  TM=9.992E-01  e=6.670E-78  Nitratiruptor phage NrS-1
  6k9e-assembly1_D  TM=9.878E-01  e=9.188E-69  Nitratiruptor phage NrS-1